Protein 6Q0X (pdb70)

Nearest PDB structures (foldseek):
  6q0x-assembly1_A  TM=1.003E+00  e=1.998E-54  Saccharomyces cerevisiae W303
  4akv-assembly1_B  TM=7.273E-01  e=3.396E-07  Homo sapiens
  3qwe-assembly1_A-2  TM=5.801E-01  e=1.561E-01  Homo sapiens
  4wpc-assembly1_A  TM=5.683E-01  e=6.875E-01  Saccharomyces cerevisiae S288C
  6h7w-assembly1_M  TM=5.895E-01  e=6.532E-01  Thermochaetoides thermophila DSM 1495

Solvent-accessible surface area: 76054 Å² total; per-residue (Å²): 32,101,4,73,2,81,102,25,81,27,114,230,145,49,168,138,65,36,74,0,34,0,40,2,39,17,100,13,80,48,93,58,37,81,74,16,133,70,142,54,7,76,14,76,0,37,14,11,34,91,8,49,76,15,2,35,29,39,15,20,13,8,1,2,4,59,57,5,68,68,75,47,18,15,100,33,58,68,114,93,109,18,91,119,7,63,49,4,2,27,30,14,2,36,12,3,13,130,1,59,77,0,12,106,2,90,18,3,42,48,22,8,76,24,182,65,60,75,67,30,50,150,141,93,13,79,74,54,108,6,13,38,62,77,93,128,114,128,25,154,88,80,122,95,72,16,158,140,60,35,28,101,12,8,72,79,2,37,34,0,4,56,7,1,25,56,1,0,111,74,0,4,51,3,29,76,95,41,27,130,30,25,42,57,29,6,104,10,15,70,52,7,17,42,0,1,45,52,1,22,134,18,3,41,64,4,0,2,67,104,72,44,97,56,1,79,82,10,18,85,58,3,47,86,14,69,122,4,2,81,57,2,8,50,35,0,90,72,19,13,99,98,29,21,49,86,10,32,48,65,1,48,34,0,12,6,4,0,32,1,1,76,23,7,19,97,24,40,107,45,44,18,25,86,46,63,27,29,96,39,84,65,59,89,29,82,103,81,43,103,128,20,144,103,42,59,89,94,154,41,56,85,21,108,100,140,19,105,104,57,31,64,64,4,140,66,9,61,121,99,25,32,45,88,12,69,19,14,47,56,11,9,38,76,8,16,79,12,2,34,59,0,1,119,20,1,18,107,0,7,105,26,10,6,111,28,35,22,60,26,14,17,104,32,40,89,25,29,86,139,12,78,150,31,100,4,73,2,81,102,26,81,26,112,226,149,48,167,137,65,36,73,0,34,0,40,2,40,17,101,14,78,47,94,58,36,79,75,15,133,69,142,53,8,76,13,77,0,36,15,12,34,92,8,50,77,15,2,34,30,39,14,19,12,8,1,2,4,60,57,6,68,69,75,48,18,14,100,32,58,67,115,94,108,20,91,118,8,62,48,4,1,27,30,13,2,37,12,3,14,130,1,61,78,0,11,107,2,90,20,2,44,50,24,8,76,24,184,64,59,76,68,29,48,148,140,92,14,80,74,56,109,6,14,40,61,76,93,128,115,127,26,154,89,80,119,95,72,17,157,139,60,35,28,102,13,9,72,79,2,36,36,0,3,59,7,1,25,57,1,0,110,74,0,5,50,2,28,76,94,40,28,133,30,25,41,56,28,6,103,11,17,70,50,7,17,43,0,1,44,52,2,21,134,18,3,40,61,4,0,2,65,105,72,44,96,56,1,79,80,10,19,85,57,3,48,85,14,71,122,4,1,81,59,2,7,50,35,0,88,72,18,14,101,98,29,21,48,86,8,31,49,64,1,50,34,0,12,7,4,0,32,1,2,76,23,8,20,98,26,40,111,45,43,19,26,87,47,65,28,30,95,39,84,65,59,91,30,81,106,80,44,102,130,20,144,103,40,58,90,92,156,41,57,83,22,106,100,139,19,105,105,59,33,66,64,4,140,67,9,59,121,99,26,31,45,89,11,69,18,12,47,56,11,8,40,76,7,16,79,12,2,34,59,0,2,121,20,1,20,107,0,7,104,27,10,6,110,28,37,23,60,25,14,17,103,31,41,88,25,30,84,137,10,80,151,31,100,4,72,2,81,102,26,81,26,113,229,147,49,167,139,66,36,72,0,34,0,39,2,40,17,101,14,79,48,92,59,37,78,74,16,132,71,142,54,8,74,14,75,0,37,14,11,35,91,8,49,78,16,2,35,30,38,15,20,14,8,1,1,5,57,58,5,68,70,74,49,19,15,100,32,57,69,113,93,107,18,89,117,8,64,47,5,2,27,30,14,2,38,12,3,13,132,0,59,76,0,13,109,2,89,20,3,42,49,22,8,76,25,184,65,62,78,67,30,49,149,139,92,13,79,76,56,110,6,14,40,65,77,93,129,110,125,26,154,88,79,120,95,74,17,156,141,61,35,27,100,12,10,71,80,2,36,35,0,3,56,7,1,26,56,0,0,109,74,0,5,50,2,30,78,94,43,29,132,31,23,41,57,26,7,105,10,15,71,52,7,16,43,0,1,43,50,1,22,133,18,3,41,60,4,0,2,65,104,74,45,95,56,1,78,82,10,18,86,55,3,48,83,14,70,122,4,2,81,58,2,7,51,34,0,93,72,19,15,101,97,28,20,49,89,9,31,48,65,1,46,33,0,11,6,4,0,31,0,1,77,24,7,18,97,26,42,107,45,44,17,27,85,46,65,27,30,97,38,83,66,57,86,28,83,106,82,44,104,126,20,144,102,42,60,90,92,154,42,58,82,21,110,100,138,18,102,105,57,30,66,63,3,141,65,8,61,120,99,25,31,42,90,11,70,20,14,48,57,10,8,39,76,6,16,79,13,2,34,59,0,2,118,19,1,19,108,0,6,103,26,11,6,108,28,36,22,59,24,14,16,102,30,41,89,25,29,84,136,11,79,151,30,100,4,72,2,80,101,27,81,26,111,228,150,47,167,137,66,34,72,0,34,0,40,1,39,17,101,13,81,46,95,59,36,79,75,16,132,71,142,53,8,74,13,76,0,37,16,10,34,92,8,50,76,17,2,34,30,38,15,20,11,8,1,1,5,59,56,5,67,69,74,47,17,15,102,32,57,68,113,94,108,18,90,119,8,65,50,4,1,27,30,14,1,37,12,3,14,130,1,61,78,0,13,108,3,89,18,3,42,49,24,7,77,24,182,64,61,77,68,29,49,149,139,91,12,80,73,56,108,5,13,37,63,75,92,128,110,127,26,154,88,79,122,95,73,17,155,137,62,34,28,102,12,9,71,77,2,35,36,0,4,56,6,1,26,58,1,0,108,74,0,5,51,2,27,74,93,40,27,133,31,24,42,56,28,6,102,11,15,70,52,7,17,42,0,1,43,52,2,22,133,18,2,40,62,4,0,3,64,106,72,45,96,56,1,78,82,9,18,87,57,3,47,84,13,70,120,4,2,80,56,3,7,52,34,0,91,72,20,14,102,97,28,21,48,87,9,32,49,66,0,47,34,0,12,6,4,0,31,1,2,77,24,8,19,97,25,40,106,44,44,18,25,85,46,63,28,31,97,37,82,65,57,87,29,82,106,80,44,104,127,21,145,102,41,58,90,92,156,41,57,83,23,107,101,139,18,104,106,57,31,66,65,4,143,67,8,60,122,100,26,31,43,90,10,72,19,14,47,56,10,8,39,75,8,15,79,12,2,33,59,0,2,118,19,1,20,108,0,7,104,27,11,7,109,27,35,22,59,26,13,17,104,32,40,89,26,29,85,136,11,79,150

Secondary structure (DSSP, 8-state):
---EEEEEE-SPPSSS----EEEEE------SS---S--EEEEEHHHHHHHHHHHHHH--SS----PPPPTT-S---STHHHHHHHHHHHHHHHHHHHSHHHHH-HHHHHHHS--S-HHHHHHT--GGGS---------SSS-SSTTTTHHHHHHHHHHHHHHHHHHHHHHHHHHHHHHHHHHHHHHHHHHHHHHHHHHHHTTTTTS-TTT--HHHHHHHHHHHHHHHHHHHHHHHHHIIIIIIHHHHHHHHHHHHHHHHHHHHHHHHHHHHHHHHHHHHHHHHHHHHHHHHTTT--S--HHHHHHHHHHHHHHHHHHHHHHHHHHHHHHHHHHHHHHHHHHHHHHHHHHHHHHHHHHHHHHHHHHHHHHHH-/---EEEEEE-SPPSSS----EEEEE------SS---S--EEEEEHHHHHHHHHHHHHH--SS----PPPPTT-S---STHHHHHHHHHHHHHHHHHHHSHHHHH-HHHHHHHS--S-HHHHHHT--GGGS---------SSS-SSTTTTHHHHHHHHHHHHHHHHHHHHHHHHHHHHHHHHHHHHHHHHHHHHHHHHHHHHTTTTTS-TTT--HHHHHHHHHHHHHHHHHHHHHHHHHIIIIIIHHHHHHHHHHHHHHHHHHHHHHHHHHHHHHHHHHHHHHHHHHHHHHHHTTT--S--HHHHHHHHHHHHHHHHHHHHHHHHHHHHHHHHHHHHHHHHHHHHHHHHHHHHHHHHHHHHHHHHHHHHHHHH-/---EEEEEE-SPPSSS----EEEEE------SS---S--EEEEEHHHHHHHHHHHHHH--SS----PPPPTT-S---STHHHHHHHHHHHHHHHHHHHSHHHHH-HHHHHHHS--S-HHHHHHT--GGGS---------SSS-SSTTTTHHHHHHHHHHHHHHHHHHHHHHHHHHHHHHHHHHHHHHHHHHHHHHHHHHHHTTTTTS-TTT--HHHHHHHHHHHHHHHHHHHHHHHHHIIIIIIHHHHHHHHHHHHHHHHHHHHHHHHHHHHHHHHHHHHHHHHHHHHHHHHTTT--S--HHHHHHHHHHHHHHHHHHHHHHHHHHHHHHHHHHHHHHHHHHHHHHHHHHHHHHHHHHHHHHHHHHHHHHHH-/---EEEEEE-SPPSSS----EEEEE------SS---S--EEEEEHHHHHHHHHHHHHH--SS----PPPPTT-S---STHHHHHHHHHHHHHHHHHHHSHHHHH-HHHHHHHS--S-HHHHHHT--GGGS---------SSS-SSTTTTHHHHHHHHHHHHHHHHHHHHHHHHHHHHHHHHHHHHHHHHHHHHHHHHHHHHTTTTTS-TTT--HHHHHHHHHHHHHHHHHHHHHHHHHIIIIIIHHHHHHHHHHHHHHHHHHHHHHHHHHHHHHHHHHHHHHHHHHHHHHHHTTT--S--HHHHHHHHHHHHHHHHHHHHHHHHHHHHHHHHHHHHHHHHHHHHHHHHHHHHHHHHHHHHHHHHHHHHHHHH-

GO terms:
  GO:0005634 nucleus (C, IDA)
  GO:0005737 cytoplasm (C, IDA)
  GO:0005768 endosome (C, IDA)
  GO:0032266 phosphatidylinositol-3-phosphate binding (F, IDA)
  GO:0097320 plasma membrane tubulation (P, IDA)
  GO:0042147 retrograde transport, endosome to Golgi (P, IMP)
  GO:0006623 protein targeting to vacuole (P, IMP)
  GO:0010008 endosome membrane (C, EXP)
  GO:0042802 identical protein binding (F, IPI)

Radius of gyration: 44.36 Å; Cα contacts (8 Å, |Δi|>4): 1396; chains: 4; bounding box: 65×70×168 Å

B-factor: mean 28.99, std 21.24, range [3.88, 84.98]

InterPro domains:
  IPR001683 Phox homology [PF00787] (161-242)
  IPR001683 Phox homology [PS50195] (128-247)
  IPR001683 Phox homology [SM00312] (125-243)
  IPR028662 Sorting nexin-8/Mvp1 [PTHR47554] (13-510)
  IPR035704 SNX8/Mvp1, PX domain [cd06866] (142-243)
  IPR036871 PX domain superfamily [G3DSA:3.30.1520.10] (128-273)
  IPR036871 PX domain superfamily [SSF64268] (130-243)
  IPR045734 Sorting nexin 8/Mvp1, BAR domain [PF19566] (258-508)

Sequence (1492 aa):
ADIIIIEEIPEREGLLFKHANYLVKHLIALPSTSPSEERTVVRRYSDFLWLREILLKRYPFRMIPELPPKRIGSQNADQLFLKKRRIGLSRFINLVMKHPKLSNDDLVLTFLTVRTDLTSWRKQATYDTSNEFADKKISQEFMKMWKKEFAEQWNQAASCIDTSMELWYRITLLLERHEKRIMQMVHERNFFETLVDNFSEVTPKLYPVQQNDTILDINNNLSIIKKHLETTSSICKQETEEISGTLSPKFKIFTDILLSLRSLFERYKIMAANNVVELQRHVELNKEKLESMKGKPDVSGAEYDRIKKIIQKDRRSIIEQSNRAWLIRQCILEEFTIFQETQFLITRAFQDWAKLNSNHAGLKLNEWEKLVTADIIIIEEIPEREGLLFKHANYLVKHLIALPSTSPSEERTVVRRYSDFLWLREILLKRYPFRMIPELPPKRIGSQNADQLFLKKRRIGLSRFINLVMKHPKLSNDDLVLTFLTVRTDLTSWRKQATYDTSNEFADKKISQEFMKMWKKEFAEQWNQAASCIDTSMELWYRITLLLERHEKRIMQMVHERNFFETLVDNFSEVTPKLYPVQQNDTILDINNNLSIIKKHLETTSSICKQETEEISGTLSPKFKIFTDILLSLRSLFERYKIMAANNVVELQRHVELNKEKLESMKGKPDVSGAEYDRIKKIIQKDRRSIIEQSNRAWLIRQCILEEFTIFQETQFLITRAFQDWAKLNSNHAGLKLNEWEKLVTADIIIIEEIPEREGLLFKHANYLVKHLIALPSTSPSEERTVVRRYSDFLWLREILLKRYPFRMIPELPPKRIGSQNADQLFLKKRRIGLSRFINLVMKHPKLSNDDLVLTFLTVRTDLTSWRKQATYDTSNEFADKKISQEFMKMWKKEFAEQWNQAASCIDTSMELWYRITLLLERHEKRIMQMVHERNFFETLVDNFSEVTPKLYPVQQNDTILDINNNLSIIKKHLETTSSICKQETEEISGTLSPKFKIFTDILLSLRSLFERYKIMAANNVVELQRHVELNKEKLESMKGKPDVSGAEYDRIKKIIQKDRRSIIEQSNRAWLIRQCILEEFTIFQETQFLITRAFQDWAKLNSNHAGLKLNEWEKLVTADIIIIEEIPEREGLLFKHANYLVKHLIALPSTSPSEERTVVRRYSDFLWLREILLKRYPFRMIPELPPKRIGSQNADQLFLKKRRIGLSRFINLVMKHPKLSNDDLVLTFLTVRTDLTSWRKQATYDTSNEFADKKISQEFMKMWKKEFAEQWNQAASCIDTSMELWYRITLLLERHEKRIMQMVHERNFFETLVDNFSEVTPKLYPVQQNDTILDINNNLSIIKKHLETTSSICKQETEEISGTLSPKFKIFTDILLSLRSLFERYKIMAANNVVELQRHVELNKEKLESMKGKPDVSGAEYDRIKKIIQKDRRSIIEQSNRAWLIRQCILEEFTIFQETQFLITRAFQDWAKLNSNHAGLKLNEWEKLVT

Foldseek 3Di:
DLWAWPDFADPDDDQDDDFTWTWTWDCDDQVPPYRDPTDTETHTLVRVVVVQVLCCFQDALAQAFDAQDDPPDDDCRDCPSVVSRRVSVSLRVVVLCVQPVSVVDPSSVCSVPDHDDVVVCVVVVPCVVRGDDQDFDDDPPLPDPLPVPVVVVCVVVLVVLVVVLVVLVVVLVVVVVVLVVLLVVLVVLLVVLVVLLVVLVCQCVVPPPVVDPCSVVVSVLSVLVSVLSVVLSVVSVVCSCPVSVVLSCLSVSLSRSSVSVNVSVVSVVVVCVVVVVLVVVVVVCVVVVVVVPPVVPDPDVPVVVVVVVVVVVNVVVVVSSVSVVSVNSVSNVSNVVVVVVSVCSVVVSVVSVVVSVVVSVVVNVVSVVVSVD/DLWAWDDFADPDDDQDDDFTWTWTWDCDDQVPPYRDPTDTETHTLVRVVVVQVLCCFQDALAQAFDAQDDPPDDDCRDCPSVVSRRVSVSLRVVVLCVQPVSVVDPSSVCSVPDHDDVVVCVVVVPCVVRGDDQDFDDDPPLPDPLPVPVVVVCVVVLVVLVVVLVVLVVVLVVVVVVLVVLLVVLVVLLVVLVVLLVVLVCQCVVPPPVVDPCSVVVSVLSVLVSVLSVVLSVVSVVCSCPVSVVLSCLSVSLSRSSVSVNVSVVSVVVVCVVVVVLVVVVVVCVVVVVVVPPVVPDPDVPVVVVVVVVVVVNVVVVVSSVSVVSVNSVSNVSNVVVVVVSVCSVVVSVVSVVVSVVVSVVVNVVSVVVSVD/DLWAWPDFADPDDDQDDDFTWTWTWDCDDQVPPYRDPTDTETHTLVRVVVVQVLCCFQDALAQAFDAQDDPPDDDCRDCPSVVSRRVSVSLRVVVLCVQPVSVVDPSSVCSVPDHDDVVVCVVVVPCVVRGDDQDFDDDPPLPDPLPVPVVVVCVVVLVVLVVVLVVLVVVLVVVVVVLVVLLVVLVVLLVVLVVLLVVLVCQCVVPPPVVDPCSVVVSVLSVLVSVLSVVLSVVSVVCSCPVSVVLSCLSVSLSRSSVSVNVSVVSVVVVCVVVVVLVVVVVVCVVVVVVVPPVVPDPDVPVVVVVVVVVVVNVVVVVSSVSVVSVNSVSNVSNVVVVVVSVCSVVVSVVSVVVSVVVSVVVNVVSVVVSVD/DLWAWDDFADPDDDQDDDFTWTWTWDCDDQVPPYRDPTDTETHTLVRVVVVQVLCCFQDALAQAFDAQDDPPDDDCRDCPSVVSRRVSVSLRVVVLCVQPVSVVDPSSVCSVPDHDDVVVCVVVVPCVVRGDDQDFDDDPPLPDPLPVPVVVVCVVVLVVLVVVLVVLVVVLVVVVVVLVVLLVVLVVLLVVLVVLLVVLVCQCVVPPPVVDPCSVVVSVLSVLVSVLSVVLSVVSVVCSCPVSVVLSCLSVSLSRSSVSVNVSVVSVVVVCVVVVVLVVVVVVCVVVVVVVPPVVPDPDVPVVVVVVVVVVVNVVVVVSSVSVVSVNSVSNVSNVVVVVVSVCSVVVSVVSVVVSVVVSVVVNVVSVVVSVD

Structure (mmCIF, N/CA/C/O backbone):
data_6Q0X
#
_entry.id   6Q0X
#
_cell.length_a   1.00
_cell.length_b   1.00
_cell.length_c   1.00
_cell.angle_alpha   90.00
_cell.angle_beta   90.00
_cell.angle_gamma   90.00
#
_symmetry.space_group_name_H-M   'P 1'
#
loop_
_atom_site.group_PDB
_atom_site.id
_atom_site.type_symbol
_atom_site.label_atom_id
_atom_site.label_alt_id
_atom_site.label_comp_id
_atom_site.label_asym_id
_atom_site.label_entity_id
_atom_site.label_seq_id
_atom_site.pdbx_PDB_ins_code
_atom_site.Cartn_x
_atom_site.Cartn_y
_atom_site.Cartn_z
_atom_site.occupancy
_atom_site.B_iso_or_equiv
_atom_site.auth_seq_id
_atom_site.auth_comp_id
_atom_site.auth_asym_id
_atom_site.auth_atom_id
_atom_site.pdbx_PDB_model_num
ATOM 1 N N . ALA A 1 149 ? 119.60600 111.12300 168.72200 1.000 19.19000 129 ALA A N 1
ATOM 2 C CA . ALA A 1 149 ? 118.33600 111.61600 168.21100 1.000 19.19000 129 ALA A CA 1
ATOM 3 C C . ALA A 1 149 ? 118.54200 112.34000 166.89500 1.000 19.19000 129 ALA A C 1
ATOM 4 O O . ALA A 1 149 ? 118.52800 113.56800 166.84300 1.000 19.19000 129 ALA A O 1
ATOM 6 N N . ASP A 1 150 ? 118.71600 111.57600 165.82200 1.000 18.16000 130 ASP A N 1
ATOM 7 C CA . ASP A 1 150 ? 118.99300 112.16000 164.51400 1.000 18.16000 130 ASP A CA 1
ATOM 8 C C . ASP A 1 150 ? 117.70700 112.82000 164.04000 1.000 18.16000 130 ASP A C 1
ATOM 9 O O . ASP A 1 150 ? 116.91800 112.22600 163.30500 1.000 18.16000 130 ASP A O 1
ATOM 14 N N . ILE A 1 151 ? 117.49500 114.05700 164.47800 1.000 15.96000 131 ILE A N 1
ATOM 15 C CA . ILE A 1 151 ? 116.29300 114.82400 164.18000 1.000 15.96000 131 ILE A CA 1
ATOM 16 C C . ILE A 1 151 ? 116.56400 115.70500 162.97400 1.000 15.96000 131 ILE A C 1
ATOM 17 O O . ILE A 1 151 ? 117.69700 116.14600 162.75600 1.000 15.96000 131 ILE A O 1
ATOM 22 N N . ILE A 1 152 ? 115.52900 115.96200 162.18300 1.000 24.47000 132 ILE A N 1
ATOM 23 C CA . ILE A 1 152 ? 115.66500 116.67000 160.91800 1.000 24.47000 132 ILE A CA 1
ATOM 24 C C . ILE A 1 152 ? 114.81700 117.92900 160.96900 1.000 24.47000 132 ILE A C 1
ATOM 25 O O . ILE A 1 152 ? 113.76800 117.95600 161.62300 1.000 24.47000 132 ILE A O 1
ATOM 30 N N . ILE A 1 153 ? 115.28900 118.98300 160.30900 1.000 30.65000 133 ILE A N 1
ATOM 31 C CA . ILE A 1 153 ? 114.62900 120.28400 160.31100 1.000 30.65000 133 ILE A CA 1
ATOM 32 C C . ILE A 1 153 ? 114.47400 120.72700 158.86700 1.000 30.65000 133 ILE A C 1
ATOM 33 O O . ILE A 1 153 ? 115.35200 121.39400 158.30600 1.000 30.65000 133 ILE A O 1
ATOM 38 N N . ILE A 1 154 ? 113.34500 120.36200 158.27500 1.000 44.26000 134 ILE A N 1
ATOM 39 C CA . ILE A 1 154 ? 113.06100 120.60000 156.87000 1.000 44.26000 134 ILE A CA 1
ATOM 40 C C . ILE A 1 154 ? 111.69400 121.27000 156.81800 1.000 44.26000 134 ILE A C 1
ATOM 41 O O . ILE A 1 154 ? 110.95400 121.27300 157.80300 1.000 44.26000 134 ILE A O 1
ATOM 46 N N . GLU A 1 155 ? 111.38700 121.89500 155.68200 1.000 54.41000 135 GLU A N 1
ATOM 47 C CA . GLU A 1 155 ? 110.14000 122.63000 155.50500 1.000 54.41000 135 GLU A CA 1
ATOM 48 C C . GLU A 1 155 ? 110.08500 123.80500 156.47700 1.000 54.41000 135 GLU A C 1
ATOM 49 O O . GLU A 1 155 ? 109.12100 124.00800 157.21600 1.000 54.41000 135 GLU A O 1
ATOM 55 N N . GLU A 1 156 ? 111.17400 124.56300 156.48900 1.000 53.74000 136 GLU A N 1
ATOM 56 C CA . GLU A 1 156 ? 111.17300 125.85100 157.16200 1.000 53.74000 136 GLU A CA 1
ATOM 57 C C . GLU A 1 156 ? 110.11800 126.74400 156.52200 1.000 53.74000 136 GLU A C 1
ATOM 58 O O . GLU A 1 156 ? 110.04600 126.85500 155.29400 1.000 53.74000 136 GLU A O 1
ATOM 64 N N . ILE A 1 157 ? 109.27400 127.35700 157.34400 1.000 54.03000 137 ILE A N 1
ATOM 65 C CA . ILE A 1 157 ? 108.15600 128.12600 156.80200 1.000 54.03000 137 ILE A CA 1
ATOM 66 C C . ILE A 1 157 ? 108.03900 129.46200 157.52500 1.000 54.03000 137 ILE A C 1
ATOM 67 O O . ILE A 1 157 ? 107.65700 129.49300 158.70200 1.000 54.03000 137 ILE A O 1
ATOM 72 N N . PRO A 1 158 ? 108.37100 130.58400 156.87700 1.000 55.24000 138 PRO A N 1
ATOM 73 C CA . PRO A 1 158 ? 107.99000 131.89100 157.42800 1.000 55.24000 138 PRO A CA 1
ATOM 74 C C . PRO A 1 158 ? 106.56400 132.22600 157.04100 1.000 55.24000 138 PRO A C 1
ATOM 75 O O . PRO A 1 158 ? 105.90100 131.39500 156.41300 1.000 55.24000 138 PRO A O 1
ATOM 79 N N . GLU A 1 159 ? 106.06900 133.40900 157.39700 1.000 51.88000 139 GLU A N 1
ATOM 80 C CA . GLU A 1 159 ? 104.85800 133.88400 156.74500 1.000 51.88000 139 GLU A CA 1
ATOM 81 C C . GLU A 1 159 ? 105.11900 133.97700 155.24200 1.000 51.88000 139 GLU A C 1
ATOM 82 O O . GLU A 1 159 ? 106.25400 134.19300 154.80700 1.000 51.88000 139 GLU A O 1
ATOM 88 N N . ARG A 1 160 ? 104.05900 133.80000 154.44600 1.000 53.62000 140 ARG A N 1
ATOM 89 C CA . ARG A 1 160 ? 104.20000 133.42000 153.04000 1.000 53.62000 140 ARG A CA 1
ATOM 90 C C . ARG A 1 160 ? 105.12300 134.36000 152.27000 1.000 53.62000 140 ARG A C 1
ATOM 91 O O . ARG A 1 160 ? 105.31200 135.52600 152.62700 1.000 53.62000 140 ARG A O 1
ATOM 99 N N . GLU A 1 161 ? 105.69100 133.83100 151.18900 1.000 51.35000 141 GLU A N 1
ATOM 100 C CA . GLU A 1 161 ? 106.75500 134.51400 150.46700 1.000 51.35000 141 GLU A CA 1
ATOM 101 C C . GLU A 1 161 ? 106.23400 135.75100 149.74000 1.000 51.35000 141 GLU A C 1
ATOM 102 O O . GLU A 1 161 ? 105.11800 135.77400 149.21300 1.000 51.35000 141 GLU A O 1
ATOM 108 N N . GLY A 1 162 ? 107.06600 136.78200 149.71900 1.000 47.76000 142 GLY A N 1
ATOM 109 C CA . GLY A 1 162 ? 106.75200 137.98900 148.98500 1.000 47.76000 142 GLY A CA 1
ATOM 110 C C . GLY A 1 162 ? 108.02500 138.76000 148.74100 1.000 47.76000 142 GLY A C 1
ATOM 111 O O . GLY A 1 162 ? 109.10500 138.17600 148.66000 1.000 47.76000 142 GLY A O 1
ATOM 112 N N . LEU A 1 163 ? 107.89800 140.08000 148.62200 1.000 46.91000 143 LEU A N 1
ATOM 113 C CA . LEU A 1 163 ? 109.09200 140.91700 148.58600 1.000 46.91000 143 LEU A CA 1
ATOM 114 C C . LEU A 1 163 ? 109.88800 140.78600 149.87500 1.000 46.91000 143 LEU A C 1
ATOM 115 O O . LEU A 1 163 ? 111.11900 140.68600 149.84900 1.000 46.91000 143 LEU A O 1
ATOM 120 N N . LEU A 1 164 ? 109.19700 140.76100 151.00800 1.000 52.05000 144 LEU A N 1
ATOM 121 C CA . LEU A 1 164 ? 109.82100 140.87400 152.31400 1.000 52.05000 144 LEU A CA 1
ATOM 122 C C . LEU A 1 164 ? 110.58400 139.59700 152.66100 1.000 52.05000 144 LEU A C 1
ATOM 123 O O . LEU A 1 164 ? 110.73500 138.68000 151.84900 1.000 52.05000 144 LEU A O 1
ATOM 128 N N . PHE A 1 165 ? 111.09600 139.55400 153.88800 1.000 60.77000 145 PHE A N 1
ATOM 129 C CA . PHE A 1 165 ? 111.67400 138.34000 154.44700 1.000 60.77000 145 PHE A CA 1
ATOM 130 C C . PHE A 1 165 ? 111.26900 138.25000 155.90700 1.000 60.77000 145 PHE A C 1
ATOM 131 O O . PHE A 1 165 ? 111.32800 139.24600 156.63300 1.000 60.77000 145 PHE A O 1
ATOM 139 N N . LYS A 1 166 ? 110.83600 137.06900 156.32200 1.000 49.12000 146 LYS A N 1
ATOM 140 C CA . LYS A 1 166 ? 110.50300 136.81600 157.71000 1.000 49.12000 146 LYS A CA 1
ATOM 141 C C . LYS A 1 166 ? 111.30600 135.62900 158.23400 1.000 49.12000 146 LYS A C 1
ATOM 142 O O . LYS A 1 166 ? 111.87200 134.84200 157.47400 1.000 49.12000 146 LYS A O 1
ATOM 148 N N . HIS A 1 167 ? 111.34400 135.51300 159.55700 1.000 50.25000 147 HIS A N 1
ATOM 149 C CA . HIS A 1 167 ? 112.15600 134.51800 160.23300 1.000 50.25000 147 HIS A CA 1
ATOM 150 C C . HIS A 1 167 ? 111.40000 133.19900 160.33000 1.000 50.25000 147 HIS A C 1
ATOM 151 O O . HIS A 1 167 ? 110.51900 133.02800 161.17500 1.000 50.25000 147 HIS A O 1
ATOM 158 N N . ALA A 1 168 ? 111.78000 132.25500 159.47200 1.000 54.83000 148 ALA A N 1
ATOM 159 C CA . ALA A 1 168 ? 110.97300 131.06800 159.21900 1.000 54.83000 148 ALA A CA 1
ATOM 160 C C . ALA A 1 168 ? 110.64900 130.29800 160.49600 1.000 54.83000 148 ALA A C 1
ATOM 161 O O . ALA A 1 168 ? 111.32700 130.42200 161.52000 1.000 54.83000 148 ALA A O 1
ATOM 163 N N . ASN A 1 169 ? 109.58300 129.50300 160.42500 1.000 54.04000 149 ASN A N 1
ATOM 164 C CA . ASN A 1 169 ? 109.16300 128.63000 161.51300 1.000 54.04000 149 ASN A CA 1
ATOM 165 C C . ASN A 1 169 ? 109.55600 127.19800 161.17600 1.000 54.04000 149 ASN A C 1
ATOM 166 O O . ASN A 1 169 ? 109.00500 126.60500 160.24300 1.000 54.04000 149 ASN A O 1
ATOM 171 N N . TYR A 1 170 ? 110.49600 126.64400 161.93800 1.000 49.71000 150 TYR A N 1
ATOM 172 C CA . TYR A 1 170 ? 111.18100 125.40800 161.58100 1.000 49.71000 150 TYR A CA 1
ATOM 173 C C . TYR A 1 170 ? 110.52900 124.23000 162.28200 1.000 49.71000 150 TYR A C 1
ATOM 174 O O . TYR A 1 170 ? 110.34500 124.25300 163.50200 1.000 49.71000 150 TYR A O 1
ATOM 183 N N . LEU A 1 171 ? 110.18700 123.20800 161.50800 1.000 42.63000 151 LEU A N 1
ATOM 184 C CA . LEU A 1 171 ? 109.52800 122.02600 162.04200 1.000 42.63000 151 LEU A CA 1
ATOM 185 C C . LEU A 1 171 ? 110.57500 121.06800 162.58600 1.000 42.63000 151 LEU A C 1
ATOM 186 O O . LEU A 1 171 ? 111.24800 120.37500 161.81700 1.000 42.63000 151 LEU A O 1
ATOM 191 N N . VAL A 1 172 ? 110.70800 121.01400 163.90300 1.000 35.07000 152 VAL A N 1
ATOM 192 C CA . VAL A 1 172 ? 111.70900 120.17300 164.54200 1.000 35.07000 152 VAL A CA 1
ATOM 193 C C . VAL A 1 172 ? 111.13300 118.76900 164.61300 1.000 35.07000 152 VAL A C 1
ATOM 194 O O . VAL A 1 172 ? 110.22600 118.49400 165.40400 1.000 35.07000 152 VAL A O 1
ATOM 198 N N . LYS A 1 173 ? 111.65000 117.88400 163.77600 1.000 32.48000 153 LYS A N 1
ATOM 199 C CA . LYS A 1 173 ? 111.04700 116.58400 163.53100 1.000 32.48000 153 LYS A CA 1
ATOM 200 C C . LYS A 1 173 ? 111.73900 115.55200 164.41000 1.000 32.48000 153 LYS A C 1
ATOM 201 O O . LYS A 1 173 ? 112.77600 115.00400 164.03100 1.000 32.48000 153 LYS A O 1
ATOM 207 N N . HIS A 1 174 ? 111.16000 115.27300 165.56400 1.000 27.91000 154 HIS A N 1
ATOM 208 C CA . HIS A 1 174 ? 111.85800 114.55000 166.61400 1.000 27.91000 154 HIS A CA 1
ATOM 209 C C . HIS A 1 174 ? 111.93300 113.06900 166.26600 1.000 27.91000 154 HIS A C 1
ATOM 210 O O . HIS A 1 174 ? 111.19500 112.25600 166.82900 1.000 27.91000 154 HIS A O 1
ATOM 217 N N . LEU A 1 175 ? 112.83100 112.71500 165.35000 1.000 27.81000 155 LEU A N 1
ATOM 218 C CA . LEU A 1 175 ? 113.15800 111.31900 165.07800 1.000 27.81000 155 LEU A CA 1
ATOM 219 C C . LEU A 1 175 ? 114.04900 110.85100 166.21500 1.000 27.81000 155 LEU A C 1
ATOM 220 O O . LEU A 1 175 ? 115.26500 111.06100 166.19000 1.000 27.81000 155 LEU A O 1
ATOM 225 N N . ILE A 1 176 ? 113.45100 110.19500 167.19300 1.000 34.43000 156 ILE A N 1
ATOM 226 C CA . ILE A 1 176 ? 113.98500 110.17000 168.54300 1.000 34.43000 156 ILE A CA 1
ATOM 227 C C . ILE A 1 176 ? 114.39800 108.76200 168.93800 1.000 34.43000 156 ILE A C 1
ATOM 228 O O . ILE A 1 176 ? 113.66300 107.79400 168.71700 1.000 34.43000 156 ILE A O 1
ATOM 233 N N . ALA A 1 177 ? 115.59500 108.66000 169.51700 1.000 46.38000 157 ALA A N 1
ATOM 234 C CA . ALA A 1 177 ? 116.07500 107.46300 170.19000 1.000 46.38000 157 ALA A CA 1
ATOM 235 C C . ALA A 1 177 ? 116.47600 107.71700 171.63800 1.000 46.38000 157 ALA A C 1
ATOM 236 O O . ALA A 1 177 ? 116.61000 106.75700 172.40500 1.000 46.38000 157 ALA A O 1
ATOM 238 N N . LEU A 1 178 ? 116.68000 108.97500 172.02500 1.000 50.12000 158 LEU A N 1
ATOM 239 C CA . LEU A 1 178 ? 117.03800 109.27700 173.39900 1.000 50.12000 158 LEU A CA 1
ATOM 240 C C . LEU A 1 178 ? 115.79100 109.29400 174.28100 1.000 50.12000 158 LEU A C 1
ATOM 241 O O . LEU A 1 178 ? 114.78700 109.92700 173.94500 1.000 50.12000 158 LEU A O 1
ATOM 246 N N . PRO A 1 179 ? 115.83400 108.60800 175.42500 1.000 52.47000 159 PRO A N 1
ATOM 247 C CA . PRO A 1 179 ? 114.63800 108.47900 176.26200 1.000 52.47000 159 PRO A CA 1
ATOM 248 C C . PRO A 1 179 ? 114.40300 109.60700 177.25300 1.000 52.47000 159 PRO A C 1
ATOM 249 O O . PRO A 1 179 ? 113.55900 109.43100 178.14200 1.000 52.47000 159 PRO A O 1
ATOM 253 N N . SER A 1 180 ? 115.13000 110.72500 177.15400 1.000 54.09000 160 SER A N 1
ATOM 254 C CA . SER A 1 180 ? 114.85900 111.86800 178.02400 1.000 54.09000 160 SER A CA 1
ATOM 255 C C . SER A 1 180 ? 113.36500 112.14200 178.09100 1.000 54.09000 160 SER A C 1
ATOM 256 O O . SER A 1 180 ? 112.74600 112.04800 179.15600 1.000 54.09000 160 SER A O 1
ATOM 259 N N . THR A 1 181 ? 112.77200 112.47500 176.95500 1.000 44.02000 161 THR A N 1
ATOM 260 C CA . THR A 1 181 ? 111.38000 112.15000 176.68000 1.000 44.02000 161 THR A CA 1
ATOM 261 C C . THR A 1 181 ? 111.48000 110.82500 175.94100 1.000 44.02000 161 THR A C 1
ATOM 262 O O . THR A 1 181 ? 112.31400 110.66100 175.05200 1.000 44.02000 161 THR A O 1
ATOM 266 N N . SER A 1 182 ? 110.67200 109.85700 176.36000 1.000 50.13000 162 SER A N 1
ATOM 267 C CA . SER A 1 182 ? 110.64600 108.53000 175.75600 1.000 50.13000 162 SER A CA 1
ATOM 268 C C . SER A 1 182 ? 110.61500 108.64100 174.23500 1.000 50.13000 162 SER A C 1
ATOM 269 O O . SER A 1 182 ? 109.99500 109.56900 173.70100 1.000 50.13000 162 SER A O 1
ATOM 272 N N . PRO A 1 183 ? 111.29600 107.75400 173.50900 1.000 49.19000 163 PRO A N 1
ATOM 273 C CA . PRO A 1 183 ? 111.30900 107.86300 172.04400 1.000 49.19000 163 PRO A CA 1
ATOM 274 C C . PRO A 1 183 ? 109.90700 107.80700 171.45600 1.000 49.19000 163 PRO A C 1
ATOM 275 O O . PRO A 1 183 ? 109.25000 106.76400 171.45000 1.000 49.19000 163 PRO A O 1
ATOM 279 N N . SER A 1 184 ? 109.46400 108.94100 170.93500 1.000 39.32000 164 SER A N 1
ATOM 280 C CA . SER A 1 184 ? 108.17100 109.07000 170.29100 1.000 39.32000 164 SER A CA 1
ATOM 281 C C . SER A 1 184 ? 108.19500 108.36800 168.94500 1.000 39.32000 164 SER A C 1
ATOM 282 O O . SER A 1 184 ? 109.25600 108.07900 168.38600 1.000 39.32000 164 SER A O 1
ATOM 285 N N . GLU A 1 185 ? 106.99700 108.08000 168.43400 1.000 43.28000 165 GLU A N 1
ATOM 286 C CA . GLU A 1 185 ? 106.88500 107.70900 167.03100 1.000 43.28000 165 GLU A CA 1
ATOM 287 C C . GLU A 1 185 ? 107.48000 108.79500 166.14600 1.000 43.28000 165 GLU A C 1
ATOM 288 O O . GLU A 1 185 ? 108.35900 108.51000 165.32700 1.000 43.28000 165 GLU A O 1
ATOM 294 N N . GLU A 1 186 ? 107.02500 110.03200 166.32300 1.000 34.88000 166 GLU A N 1
ATOM 295 C CA . GLU A 1 186 ? 107.51200 111.30100 165.80400 1.000 34.88000 166 GLU A CA 1
ATOM 296 C C . GLU A 1 186 ? 106.65800 112.37200 166.45200 1.000 34.88000 166 GLU A C 1
ATOM 297 O O . GLU A 1 186 ? 105.45700 112.18200 166.65700 1.000 34.88000 166 GLU A O 1
ATOM 303 N N . ARG A 1 187 ? 107.27600 113.50500 166.74700 1.000 25.20000 167 ARG A N 1
ATOM 304 C CA . ARG A 1 187 ? 106.51200 114.61900 167.28000 1.000 25.20000 167 ARG A CA 1
ATOM 305 C C . ARG A 1 187 ? 107.17800 115.90300 166.83500 1.000 25.20000 167 ARG A C 1
ATOM 306 O O . ARG A 1 187 ? 108.20800 116.30600 167.38000 1.000 25.20000 167 ARG A O 1
ATOM 314 N N . THR A 1 188 ? 106.58500 116.52000 165.82800 1.000 28.71000 168 THR A N 1
ATOM 315 C CA . THR A 1 188 ? 107.06200 117.76800 165.27100 1.000 28.71000 168 THR A CA 1
ATOM 316 C C . THR A 1 188 ? 106.73200 118.89000 166.23900 1.000 28.71000 168 THR A C 1
ATOM 317 O O . THR A 1 188 ? 105.70000 118.85700 166.91400 1.000 28.71000 168 THR A O 1
ATOM 321 N N . VAL A 1 189 ? 107.63900 119.85200 166.34100 1.000 32.50000 169 VAL A N 1
ATOM 322 C CA . VAL A 1 189 ? 107.37400 121.10800 167.01600 1.000 32.50000 169 VAL A CA 1
ATOM 323 C C . VAL A 1 189 ? 107.76400 122.22300 166.06300 1.000 32.50000 169 VAL A C 1
ATOM 324 O O . VAL A 1 189 ? 108.77100 122.14500 165.35800 1.000 32.50000 169 VAL A O 1
ATOM 328 N N . VAL A 1 190 ? 106.93100 123.25100 166.01400 1.000 44.33000 170 VAL A N 1
ATOM 329 C CA . VAL A 1 190 ? 107.23900 124.46200 165.27200 1.000 44.33000 170 VAL A CA 1
ATOM 330 C C . VAL A 1 190 ? 108.07800 125.36700 166.16200 1.000 44.33000 170 VAL A C 1
ATOM 331 O O . VAL A 1 190 ? 107.70700 125.64500 167.30700 1.000 44.33000 170 VAL A O 1
ATOM 335 N N . ARG A 1 191 ? 109.22900 125.79100 165.64300 1.000 41.07000 171 ARG A N 1
ATOM 336 C CA . ARG A 1 191 ? 110.14400 126.68500 166.33700 1.000 41.07000 171 ARG A CA 1
ATOM 337 C C . ARG A 1 191 ? 110.85400 127.54900 165.30600 1.000 41.07000 171 ARG A C 1
ATOM 338 O O . ARG A 1 191 ? 110.97500 127.17600 164.13900 1.000 41.07000 171 ARG A O 1
ATOM 346 N N . ARG A 1 192 ? 111.31800 128.71500 165.74000 1.000 39.87000 172 ARG A N 1
ATOM 347 C CA . ARG A 1 192 ? 111.86100 129.71600 164.83300 1.000 39.87000 172 ARG A CA 1
ATOM 348 C C . ARG A 1 192 ? 113.37800 129.75900 164.93400 1.000 39.87000 172 ARG A C 1
ATOM 349 O O . ARG A 1 192 ? 113.98800 129.13900 165.80800 1.000 39.87000 172 ARG A O 1
ATOM 357 N N . TYR A 1 193 ? 113.98400 130.53100 164.02900 1.000 39.16000 173 TYR A N 1
ATOM 358 C CA . TYR A 1 193 ? 115.40900 130.82100 164.12300 1.000 39.16000 173 TYR A CA 1
ATOM 359 C C . TYR A 1 193 ? 115.71500 131.66400 165.35200 1.000 39.16000 173 TYR A C 1
ATOM 360 O O . TYR A 1 193 ? 116.73400 131.45400 166.02100 1.000 39.16000 173 TYR A O 1
ATOM 369 N N . SER A 1 194 ? 114.84500 132.62800 165.65400 1.000 38.08000 174 SER A N 1
ATOM 370 C CA . SER A 1 194 ? 114.94100 133.33800 166.92100 1.000 38.08000 174 SER A CA 1
ATOM 371 C C . SER A 1 194 ? 114.85500 132.38200 168.09900 1.000 38.08000 174 SER A C 1
ATOM 372 O O . SER A 1 194 ? 115.54800 132.57000 169.10600 1.000 38.08000 174 SER A O 1
ATOM 375 N N . ASP A 1 195 ? 114.00100 131.36500 168.00000 1.000 40.54000 175 ASP A N 1
ATOM 376 C CA . ASP A 1 195 ? 113.89900 130.38200 169.06900 1.000 40.54000 175 ASP A CA 1
ATOM 377 C C . ASP A 1 195 ? 115.22200 129.66000 169.26400 1.000 40.54000 175 ASP A C 1
ATOM 378 O O . ASP A 1 195 ? 115.66100 129.43200 170.39600 1.000 40.54000 175 ASP A O 1
ATOM 383 N N . PHE A 1 196 ? 115.89000 129.31600 168.16400 1.000 28.71000 176 PHE A N 1
ATOM 384 C CA . PHE A 1 196 ? 117.17500 128.64100 168.27600 1.000 28.71000 176 PHE A CA 1
ATOM 385 C C . PHE A 1 196 ? 118.25600 129.58300 168.78600 1.000 28.71000 176 PHE A C 1
ATOM 386 O O . PHE A 1 196 ? 119.20600 129.14300 169.44000 1.000 28.71000 176 PHE A O 1
ATOM 394 N N . LEU A 1 197 ? 118.11900 130.88000 168.51500 1.000 33.03000 177 LEU A N 1
ATOM 395 C CA . LEU A 1 197 ? 119.02700 131.85600 169.11000 1.000 33.03000 177 LEU A CA 1
ATOM 396 C C . LEU A 1 197 ? 118.87500 131.89300 170.62300 1.000 33.03000 177 LEU A C 1
ATOM 397 O O . LEU A 1 197 ? 119.86800 131.83400 171.36300 1.000 33.03000 177 LEU A O 1
ATOM 402 N N . TRP A 1 198 ? 117.63900 132.05700 171.09500 1.000 27.42000 178 TRP A N 1
ATOM 403 C CA . TRP A 1 198 ? 117.36900 131.92700 172.52000 1.000 27.42000 178 TRP A CA 1
ATOM 404 C C . TRP A 1 198 ? 117.98600 130.65100 173.05800 1.000 27.42000 178 TRP A C 1
ATOM 405 O O . TRP A 1 198 ? 118.66600 130.66200 174.09100 1.000 27.42000 178 TRP A O 1
ATOM 416 N N . LEU A 1 199 ? 117.77800 129.54600 172.34600 1.000 23.43000 179 LEU A N 1
ATOM 417 C CA . LEU A 1 199 ? 118.35800 128.27000 172.73600 1.000 23.43000 179 LEU A CA 1
ATOM 418 C C . LEU A 1 199 ? 119.85300 128.39000 172.97900 1.000 23.43000 179 LEU A C 1
ATOM 419 O O . LEU A 1 199 ? 120.33600 128.11100 174.08200 1.000 23.43000 179 LEU A O 1
ATOM 424 N N . ARG A 1 200 ? 120.59900 128.79900 171.95400 1.000 19.79000 180 ARG A N 1
ATOM 425 C CA . ARG A 1 200 ? 122.05200 128.77700 172.05500 1.000 19.79000 180 ARG A CA 1
ATOM 426 C C . ARG A 1 200 ? 122.53600 129.70800 173.14500 1.000 19.79000 180 ARG A C 1
ATOM 427 O O . ARG A 1 200 ? 123.46000 129.37400 173.89400 1.000 19.79000 180 ARG A O 1
ATOM 435 N N . GLU A 1 201 ? 121.95000 130.89700 173.23100 1.000 23.86000 181 GLU A N 1
ATOM 436 C CA . GLU A 1 201 ? 122.36600 131.79900 174.28900 1.000 23.86000 181 GLU A CA 1
ATOM 437 C C . GLU A 1 201 ? 122.16000 131.15700 175.64700 1.000 23.86000 181 GLU A C 1
ATOM 438 O O . GLU A 1 201 ? 123.02600 131.26100 176.52400 1.000 23.86000 181 GLU A O 1
ATOM 444 N N . ILE A 1 202 ? 121.04400 130.45000 175.82300 1.000 23.37000 182 ILE A N 1
ATOM 445 C CA . ILE A 1 202 ? 120.76500 129.83500 177.11300 1.000 23.37000 182 ILE A CA 1
ATOM 446 C C . ILE A 1 202 ? 121.76600 128.72700 177.39500 1.000 23.37000 182 ILE A C 1
ATOM 447 O O . ILE A 1 202 ? 122.25500 128.57600 178.52100 1.000 23.37000 182 ILE A O 1
ATOM 452 N N . LEU A 1 203 ? 122.08500 127.93600 176.37500 1.000 21.68000 183 LEU A N 1
ATOM 453 C CA . LEU A 1 203 ? 123.10800 126.91100 176.53800 1.000 21.68000 183 LEU A CA 1
ATOM 454 C C . LEU A 1 203 ? 124.41100 127.53400 176.99900 1.000 21.68000 183 LEU A C 1
ATOM 455 O O . LEU A 1 203 ? 125.03200 127.07600 177.96300 1.000 21.68000 183 LEU A O 1
ATOM 460 N N . LEU A 1 204 ? 124.82800 128.59800 176.31900 1.000 19.61000 184 LEU A N 1
ATOM 461 C CA . LEU A 1 204 ? 126.07100 129.26600 176.66300 1.000 19.61000 184 LEU A CA 1
ATOM 462 C C . LEU A 1 204 ? 126.05500 129.75100 178.09900 1.000 19.61000 184 LEU A C 1
ATOM 463 O O . LEU A 1 204 ? 127.06000 129.63600 178.80900 1.000 19.61000 184 LEU A O 1
ATOM 468 N N . LYS A 1 205 ? 124.92200 130.28700 178.54400 1.000 26.46000 185 LYS A N 1
ATOM 469 C CA . LYS A 1 205 ? 124.82300 130.78600 179.90900 1.000 26.46000 185 LYS A CA 1
ATOM 470 C C . LYS A 1 205 ? 124.90700 129.65100 180.92300 1.000 26.46000 185 LYS A C 1
ATOM 471 O O . LYS A 1 205 ? 125.54700 129.78700 181.97100 1.000 26.46000 185 LYS A O 1
ATOM 477 N N . ARG A 1 206 ? 124.27300 128.51900 180.62300 1.000 29.25000 186 ARG A N 1
ATOM 478 C CA . ARG A 1 206 ? 124.20900 127.43800 181.59700 1.000 29.25000 186 ARG A CA 1
ATOM 479 C C . ARG A 1 206 ? 125.49800 126.62900 181.62200 1.000 29.25000 186 ARG A C 1
ATOM 480 O O . ARG A 1 206 ? 126.13800 126.50500 182.67100 1.000 29.25000 186 ARG A O 1
ATOM 488 N N . TYR A 1 207 ? 125.89200 126.06400 180.48200 1.000 24.04000 187 TYR A N 1
ATOM 489 C CA . TYR A 1 207 ? 127.01900 125.13800 180.40000 1.000 24.04000 187 TYR A CA 1
ATOM 490 C C . TYR A 1 207 ? 128.22800 125.83500 179.79400 1.000 24.04000 187 TYR A C 1
ATOM 491 O O . TYR A 1 207 ? 128.32300 125.97200 178.56600 1.000 24.04000 187 TYR A O 1
ATOM 500 N N . PRO A 1 208 ? 129.17600 126.28400 180.60400 1.000 16.95000 188 PRO A N 1
ATOM 501 C CA . PRO A 1 208 ? 130.42700 126.79400 180.05400 1.000 16.95000 188 PRO A CA 1
ATOM 502 C C . PRO A 1 208 ? 131.45200 125.68400 179.92700 1.000 16.95000 188 PRO A C 1
ATOM 503 O O . PRO A 1 208 ? 131.38100 124.65600 180.59900 1.000 16.95000 188 PRO A O 1
ATOM 507 N N . PHE A 1 209 ? 132.42100 125.91600 179.04500 1.000 16.88000 189 PHE A N 1
ATOM 508 C CA . PHE A 1 209 ? 133.51000 124.97000 178.80900 1.000 16.88000 189 PHE A CA 1
ATOM 509 C C . PHE A 1 209 ? 132.97600 123.60700 178.38500 1.000 16.88000 189 PHE A C 1
ATOM 510 O O . PHE A 1 209 ? 133.42200 122.56500 178.86300 1.000 16.88000 189 PHE A O 1
ATOM 518 N N . ARG A 1 210 ? 131.99400 123.62000 177.49400 1.000 16.46000 190 ARG A N 1
ATOM 519 C CA . ARG A 1 210 ? 131.45600 122.40900 176.90400 1.000 16.46000 190 ARG A CA 1
ATOM 520 C C . ARG A 1 210 ? 131.23500 122.66400 175.42100 1.000 16.46000 190 ARG A C 1
ATOM 521 O O . ARG A 1 210 ? 130.95800 123.78800 174.99800 1.000 16.46000 190 ARG A O 1
ATOM 529 N N . MET A 1 211 ? 131.35800 121.59900 174.63700 1.000 13.58000 191 MET A N 1
ATOM 530 C CA . MET A 1 211 ? 131.16000 121.68900 173.19900 1.000 13.58000 191 MET A CA 1
ATOM 531 C C . MET A 1 211 ? 129.87200 122.42500 172.87400 1.000 13.58000 191 MET A C 1
ATOM 532 O O . MET A 1 211 ? 128.84000 122.20600 173.51000 1.000 13.58000 191 MET A O 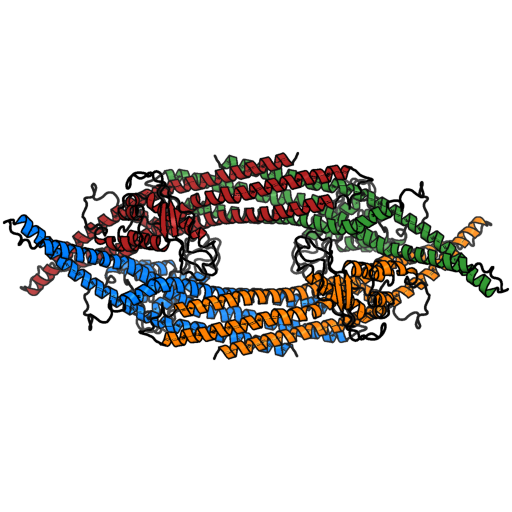1
ATOM 537 N N . ILE A 1 212 ? 129.94400 123.33000 171.90800 1.000 10.16000 192 ILE A N 1
ATOM 538 C CA . ILE A 1 212 ? 128.79000 124.14300 171.53600 1.000 10.16000 192 ILE A CA 1
ATOM 539 C C . ILE A 1 212 ? 128.85300 124.44700 170.04700 1.000 10.16000 192 ILE A C 1
ATOM 540 O O . ILE A 1 212 ? 129.83100 125.04300 169.58100 1.000 10.16000 192 ILE A O 1
ATOM 545 N N . PRO A 1 213 ? 127.83800 124.09200 169.27800 1.000 10.36000 193 PRO A N 1
ATOM 546 C CA . PRO A 1 213 ? 127.90200 124.27500 167.83100 1.000 10.36000 193 PRO A CA 1
ATOM 547 C C . PRO A 1 213 ? 127.75300 125.74200 167.46200 1.000 10.36000 193 PRO A C 1
ATOM 548 O O . PRO A 1 213 ? 127.38000 126.58400 168.27700 1.000 10.36000 193 PRO A O 1
ATOM 552 N N . GLU A 1 214 ? 128.03700 126.03100 166.19800 1.000 16.01000 194 GLU A N 1
ATOM 553 C CA . GLU A 1 214 ? 127.94400 127.38700 165.69400 1.000 16.01000 194 GLU A CA 1
ATOM 554 C C . GLU A 1 214 ? 126.48300 127.82500 165.65900 1.000 16.01000 194 GLU A C 1
ATOM 555 O O . GLU A 1 214 ? 125.56800 127.08400 166.02000 1.000 16.01000 194 GLU A O 1
ATOM 561 N N . LEU A 1 215 ? 126.26800 129.05300 165.23400 1.000 20.45000 195 LEU A N 1
ATOM 562 C CA . LEU A 1 215 ? 124.98300 129.57600 164.82600 1.000 20.45000 195 LEU A CA 1
ATOM 563 C C . LEU A 1 215 ? 124.89000 129.56100 163.30900 1.000 20.45000 195 LEU A C 1
ATOM 564 O O . LEU A 1 215 ? 125.90500 129.45400 162.61500 1.000 20.45000 195 LEU A O 1
ATOM 569 N N . PRO A 1 216 ? 123.69300 129.66000 162.75300 1.000 28.21000 196 PRO A N 1
ATOM 570 C CA . PRO A 1 216 ? 123.57900 129.96900 161.33700 1.000 28.21000 196 PRO A CA 1
ATOM 571 C C . PRO A 1 216 ? 123.91700 131.42900 161.10700 1.000 28.21000 196 PRO A C 1
ATOM 572 O O . PRO A 1 216 ? 123.78200 132.24800 162.02600 1.000 28.21000 196 PRO A O 1
ATOM 576 N N . PRO A 1 217 ? 124.36100 131.79500 159.90700 1.000 35.73000 197 PRO A N 1
ATOM 577 C CA . PRO A 1 217 ? 124.72700 133.19300 159.65100 1.000 35.73000 197 PRO A CA 1
ATOM 578 C C . PRO A 1 217 ? 123.57100 134.14100 159.94100 1.000 35.73000 197 PRO A C 1
ATOM 579 O O . PRO A 1 217 ? 122.41500 133.73700 160.08200 1.000 35.73000 197 PRO A O 1
ATOM 583 N N . LYS A 1 218 ? 123.89700 135.42700 160.02000 1.000 38.98000 198 LYS A N 1
ATOM 584 C CA . LYS A 1 218 ? 122.99900 136.37100 160.67000 1.000 38.98000 198 LYS A CA 1
ATOM 585 C C . LYS A 1 218 ? 121.76000 136.65800 159.83100 1.000 38.98000 198 LYS A C 1
ATOM 586 O O . LYS A 1 218 ? 121.81500 136.71300 158.60100 1.000 38.98000 198 LYS A O 1
ATOM 592 N N . ARG A 1 219 ? 120.63400 136.84600 160.52200 1.000 52.92000 199 ARG A N 1
ATOM 593 C CA . ARG A 1 219 ? 119.37400 137.23300 159.90300 1.000 52.92000 199 ARG A CA 1
ATOM 594 C C . ARG A 1 219 ? 119.25000 138.73400 159.69300 1.000 52.92000 199 ARG A C 1
ATOM 595 O O . ARG A 1 219 ? 118.34900 139.16600 158.96800 1.000 52.92000 199 ARG A O 1
ATOM 603 N N . ILE A 1 220 ? 120.12200 139.53400 160.30400 1.000 48.53000 200 ILE A N 1
ATOM 604 C CA . ILE A 1 220 ? 120.10700 140.98100 160.11700 1.000 48.53000 200 ILE A CA 1
ATOM 605 C C . ILE A 1 220 ? 121.25000 141.32700 159.16600 1.000 48.53000 200 ILE A C 1
ATOM 606 O O . ILE A 1 220 ? 121.79400 142.43600 159.19400 1.000 48.53000 200 ILE A O 1
ATOM 611 N N . GLY A 1 221 ? 121.62700 140.37300 158.32200 1.000 50.71000 201 GLY A N 1
ATOM 612 C CA . GLY A 1 221 ? 122.58300 140.64800 157.27100 1.000 50.71000 201 GLY A CA 1
ATOM 613 C C . GLY A 1 221 ? 122.11700 141.77300 156.36900 1.000 50.71000 201 GLY A C 1
ATOM 614 O O . GLY A 1 221 ? 120.98800 142.25600 156.44300 1.000 50.71000 201 GLY A O 1
ATOM 615 N N . SER A 1 222 ? 123.02500 142.20600 155.49300 1.000 42.68000 202 SER A N 1
ATOM 616 C CA . SER A 1 222 ? 122.70900 143.29600 154.57500 1.000 42.68000 202 SER A CA 1
ATOM 617 C C . SER A 1 222 ? 121.51800 142.94800 153.69100 1.000 42.68000 202 SER A C 1
ATOM 618 O O . SER A 1 222 ? 120.45500 143.57200 153.78100 1.000 42.68000 202 SER A O 1
ATOM 621 N N . GLN A 1 223 ? 121.67700 141.94200 152.83300 1.000 44.57000 203 GLN A N 1
ATOM 622 C CA . GLN A 1 223 ? 120.61300 141.49100 151.93900 1.000 44.57000 203 GLN A CA 1
ATOM 623 C C . GLN A 1 223 ? 120.56000 139.97000 152.00500 1.000 44.57000 203 GLN A C 1
ATOM 624 O O . GLN A 1 223 ? 121.37600 139.28100 151.38700 1.000 44.57000 203 GLN A O 1
ATOM 630 N N . ASN A 1 224 ? 119.60200 139.45700 152.77200 1.000 52.90000 204 ASN A N 1
ATOM 631 C CA . ASN A 1 224 ? 119.36600 138.02900 152.93600 1.000 52.90000 204 ASN A CA 1
ATOM 632 C C . ASN A 1 224 ? 118.05200 137.59700 152.28700 1.000 52.90000 204 ASN A C 1
ATOM 633 O O . ASN A 1 224 ? 117.33000 136.75200 152.82200 1.000 52.90000 204 ASN A O 1
ATOM 638 N N . ALA A 1 225 ? 117.74400 138.16400 151.11900 1.000 54.45000 205 ALA A N 1
ATOM 639 C CA . ALA A 1 225 ? 116.39700 138.07500 150.56500 1.000 54.45000 205 ALA A CA 1
ATOM 640 C C . ALA A 1 225 ? 116.08800 136.67700 150.03600 1.000 54.45000 205 ALA A C 1
ATOM 641 O O . ALA A 1 225 ? 115.16000 136.01300 150.50700 1.000 54.45000 205 ALA A O 1
ATOM 643 N N . ASP A 1 226 ? 116.84800 136.21300 149.04500 1.000 54.43000 206 ASP A N 1
ATOM 644 C CA . ASP A 1 226 ? 116.46800 135.00300 148.32800 1.000 54.43000 206 ASP A CA 1
ATOM 645 C C . ASP A 1 226 ? 116.61700 133.76800 149.21800 1.000 54.43000 206 ASP A C 1
ATOM 646 O O . ASP A 1 226 ? 117.12000 133.82800 150.34200 1.000 54.43000 206 ASP A O 1
ATOM 651 N N . GLN A 1 227 ? 116.18400 132.62700 148.68100 1.000 40.78000 207 GLN A N 1
ATOM 652 C CA . GLN A 1 227 ? 116.05400 131.40500 149.46300 1.000 40.78000 207 GLN A CA 1
ATOM 653 C C . GLN A 1 227 ? 117.37900 130.72100 149.76400 1.000 40.78000 207 GLN A C 1
ATOM 654 O O . GLN A 1 227 ? 117.39100 129.79300 150.57500 1.000 40.78000 207 GLN A O 1
ATOM 660 N N . LEU A 1 228 ? 118.48300 131.12600 149.13400 1.000 35.91000 208 LEU A N 1
ATOM 661 C CA . LEU A 1 228 ? 119.74700 130.43300 149.36600 1.000 35.91000 208 LEU A CA 1
ATOM 662 C C . LEU A 1 228 ? 120.21900 130.61000 150.80200 1.000 35.91000 208 LEU A C 1
ATOM 663 O O . LEU A 1 228 ? 120.59200 129.63700 151.47100 1.000 35.91000 208 LEU A O 1
ATOM 668 N N . PHE A 1 229 ? 120.23700 131.85100 151.27700 1.000 43.96000 209 PHE A N 1
ATOM 669 C CA . PHE A 1 229 ? 120.67400 132.19200 152.62000 1.000 43.96000 209 PHE A CA 1
ATOM 670 C C . PHE A 1 229 ? 119.64300 131.83000 153.67000 1.000 43.96000 209 PHE A C 1
ATOM 671 O O . PHE A 1 229 ? 119.78300 132.23500 154.82900 1.000 43.96000 209 PHE A O 1
ATOM 679 N N . LEU A 1 230 ? 118.59900 131.11300 153.27100 1.000 45.69000 210 LEU A N 1
ATOM 680 C CA . LEU A 1 230 ? 117.66200 130.46900 154.17300 1.000 45.69000 210 LEU A CA 1
ATOM 681 C C . LEU A 1 230 ? 117.76800 128.95600 154.13100 1.000 45.69000 210 LEU A C 1
ATOM 682 O O . LEU A 1 230 ? 117.60600 128.30000 155.16100 1.000 45.69000 210 LEU A O 1
ATOM 687 N N . LYS A 1 231 ? 118.06200 128.39700 152.95600 1.000 42.82000 211 LYS A N 1
ATOM 688 C CA . LYS A 1 231 ? 118.30400 126.96500 152.83900 1.000 42.82000 211 LYS A CA 1
ATOM 689 C C . LYS A 1 231 ? 119.59400 126.57800 153.53600 1.000 42.82000 211 LYS A C 1
ATOM 690 O O . LYS A 1 231 ? 119.63900 125.57800 154.26800 1.000 42.82000 211 LYS A O 1
ATOM 696 N N . LYS A 1 232 ? 120.65900 127.34500 153.30100 1.000 38.48000 212 LYS A N 1
ATOM 697 C CA . LYS A 1 232 ? 121.85800 127.14400 154.09600 1.000 38.48000 212 LYS A CA 1
ATOM 698 C C . LYS A 1 232 ? 121.53700 127.25500 155.57300 1.000 38.48000 212 LYS A C 1
ATOM 699 O O . LYS A 1 232 ? 122.06900 126.48900 156.38200 1.000 38.48000 212 LYS A O 1
ATOM 705 N N . ARG A 1 233 ? 120.64000 128.17400 155.93600 1.000 42.57000 213 ARG A N 1
ATOM 706 C CA . ARG A 1 233 ? 120.27500 128.33500 157.33600 1.000 42.57000 213 ARG A CA 1
ATOM 707 C C . ARG A 1 233 ? 119.60500 127.08500 157.87600 1.000 42.57000 213 ARG A C 1
ATOM 708 O O . ARG A 1 233 ? 119.89200 126.66100 158.99400 1.000 42.57000 213 ARG A O 1
ATOM 716 N N . ARG A 1 234 ? 118.72100 126.46700 157.09100 1.000 41.93000 214 ARG A N 1
ATOM 717 C CA . ARG A 1 234 ? 118.00900 125.29800 157.60500 1.000 41.93000 214 ARG A CA 1
ATOM 718 C C . ARG A 1 234 ? 118.92200 124.08200 157.68600 1.000 41.93000 214 ARG A C 1
ATOM 719 O O . ARG A 1 234 ? 118.86800 123.33000 158.66500 1.000 41.93000 214 ARG A O 1
ATOM 727 N N . ILE A 1 235 ? 119.76800 123.86700 156.67200 1.000 32.92000 215 ILE A N 1
ATOM 728 C CA . ILE A 1 235 ? 120.72500 122.76300 156.74200 1.000 32.92000 215 ILE A CA 1
ATOM 729 C C . ILE A 1 235 ? 121.67900 122.95900 157.90800 1.000 32.92000 215 ILE A C 1
ATOM 730 O O . ILE A 1 235 ? 121.89200 122.04400 158.71900 1.000 32.92000 215 ILE A O 1
ATOM 735 N N . GLY A 1 236 ? 122.26600 124.14800 158.01700 1.000 27.45000 216 GLY A N 1
ATOM 736 C CA . GLY A 1 236 ? 123.07400 124.44600 159.17800 1.000 27.45000 216 GLY A CA 1
ATOM 737 C C . GLY A 1 236 ? 122.32300 124.21800 160.47100 1.000 27.45000 216 GLY A C 1
ATOM 738 O O . GLY A 1 236 ? 122.85100 123.61200 161.39400 1.000 27.45000 216 GLY A O 1
ATOM 739 N N . LEU A 1 237 ? 121.07600 124.68000 160.54100 1.000 27.59000 217 LEU A N 1
ATOM 740 C CA . LEU A 1 237 ? 120.29600 124.58100 161.76400 1.000 27.59000 217 LEU A CA 1
ATOM 741 C C . LEU A 1 237 ? 120.11900 123.13500 162.17600 1.000 27.59000 217 LEU A C 1
ATOM 742 O O . LEU A 1 237 ? 120.28900 122.78600 163.35300 1.000 27.59000 217 LEU A O 1
ATOM 747 N N . SER A 1 238 ? 119.74000 122.28600 161.22300 1.000 24.39000 218 SER A N 1
ATOM 748 C CA . SER A 1 238 ? 119.64800 120.85900 161.48800 1.000 24.39000 218 SER A CA 1
ATOM 749 C C . SER A 1 238 ? 120.96200 120.33600 162.03600 1.000 24.39000 218 SER A C 1
ATOM 750 O O . SER A 1 238 ? 120.99100 119.62700 163.04900 1.000 24.39000 218 SER A O 1
ATOM 753 N N . ARG A 1 239 ? 122.06500 120.68400 161.37300 1.000 18.06000 219 ARG A N 1
ATOM 754 C CA . ARG A 1 239 ? 123.36600 120.23500 161.84500 1.000 18.06000 219 ARG A CA 1
ATOM 755 C C . ARG A 1 239 ? 123.62600 120.71900 163.25800 1.000 18.06000 219 ARG A C 1
ATOM 756 O O . ARG A 1 239 ? 124.14700 119.97600 164.09000 1.000 18.06000 219 ARG A O 1
ATOM 764 N N . PHE A 1 240 ? 123.21100 121.94300 163.55900 1.000 21.89000 220 PHE A N 1
ATOM 765 C CA . PHE A 1 240 ? 123.52900 122.55500 164.83900 1.000 21.89000 220 PHE A CA 1
ATOM 766 C C . PHE A 1 240 ? 122.80000 121.85400 165.96800 1.000 21.89000 220 PHE A C 1
ATOM 767 O O . PHE A 1 240 ? 123.41300 121.42100 166.95000 1.000 21.89000 220 PHE A O 1
ATOM 775 N N . ILE A 1 241 ? 121.48700 121.71700 165.83900 1.000 19.77000 221 ILE A N 1
ATOM 776 C CA . ILE A 1 241 ? 120.73500 121.03600 166.88300 1.000 19.77000 221 ILE A CA 1
ATOM 777 C C . ILE A 1 241 ? 121.16900 119.58100 166.98900 1.000 19.77000 221 ILE A C 1
ATOM 778 O O . ILE A 1 241 ? 121.44400 119.08100 168.08500 1.000 19.77000 221 ILE A O 1
ATOM 783 N N . ASN A 1 242 ? 121.25100 118.87600 165.85800 1.000 15.01000 222 ASN A N 1
ATOM 784 C CA . ASN A 1 242 ? 121.59800 117.46700 165.94000 1.000 15.01000 222 ASN A CA 1
ATOM 785 C C . ASN A 1 242 ? 122.97700 117.27800 166.53500 1.000 15.01000 222 ASN A C 1
ATOM 786 O O . ASN A 1 242 ? 123.22200 116.28000 167.21700 1.000 15.01000 222 ASN A O 1
ATOM 791 N N . LEU A 1 243 ? 123.87900 118.22900 166.31200 1.000 14.30000 223 LEU A N 1
ATOM 792 C CA . LEU A 1 243 ? 125.16700 118.17900 166.97600 1.000 14.30000 223 LEU A CA 1
ATOM 793 C C . LEU A 1 243 ? 125.00300 118.37200 168.46900 1.000 14.30000 223 LEU A C 1
ATOM 794 O O . LEU A 1 243 ? 125.60600 117.64200 169.26200 1.000 14.30000 223 LEU A O 1
ATOM 799 N N . VAL A 1 244 ? 124.16800 119.33000 168.87000 1.000 17.73000 224 VAL A N 1
ATOM 800 C CA . VAL A 1 244 ? 123.82900 119.46300 170.28300 1.000 17.73000 224 VAL A CA 1
ATOM 801 C C . VAL A 1 244 ? 123.39200 118.12200 170.85000 1.000 17.73000 224 VAL A C 1
ATOM 802 O O . VAL A 1 244 ? 123.69900 117.78300 171.99800 1.000 17.73000 224 VAL A O 1
ATOM 806 N N . MET A 1 245 ? 122.70200 117.32200 170.04000 1.000 17.69000 225 MET A N 1
ATOM 807 C CA . MET A 1 245 ? 122.10600 116.10000 170.56100 1.000 17.69000 225 MET A CA 1
ATOM 808 C C . MET A 1 245 ? 123.15100 115.01900 170.80900 1.000 17.69000 225 MET A C 1
ATOM 809 O O . MET A 1 245 ? 123.14500 114.38000 171.86500 1.000 17.69000 225 MET A O 1
ATOM 814 N N . LYS A 1 246 ? 124.05200 114.79000 169.84900 1.000 14.69000 226 LYS A N 1
ATOM 815 C CA . LYS A 1 246 ? 125.05800 113.74300 170.02600 1.000 14.69000 226 LYS A CA 1
ATOM 816 C C . LYS A 1 246 ? 125.96700 114.05400 171.20800 1.000 14.69000 226 LYS A C 1
ATOM 817 O O . LYS A 1 246 ? 126.58400 113.15200 171.78400 1.000 14.69000 226 LYS A O 1
ATOM 823 N N . HIS A 1 247 ? 126.03800 115.31000 171.60300 1.000 19.81000 227 HIS A N 1
ATOM 824 C CA . HIS A 1 247 ? 126.89600 115.67400 172.71200 1.000 19.81000 227 HIS A CA 1
ATOM 825 C C . HIS A 1 247 ? 126.27000 115.23700 174.03300 1.000 19.81000 227 HIS A C 1
ATOM 826 O O . HIS A 1 247 ? 125.05300 115.34700 174.21100 1.000 19.81000 227 HIS A O 1
ATOM 833 N N . PRO A 1 248 ? 127.06200 114.73200 174.96600 1.000 19.48000 228 PRO A N 1
ATOM 834 C CA . PRO A 1 248 ? 126.49500 114.07700 176.15100 1.000 19.48000 228 PRO A CA 1
ATOM 835 C C . PRO A 1 248 ? 125.70900 114.98600 177.07900 1.000 19.48000 228 PRO A C 1
ATOM 836 O O . PRO A 1 248 ? 124.51300 114.76500 177.30700 1.000 19.48000 228 PRO A O 1
ATOM 840 N N . LYS A 1 249 ? 126.36700 116.01900 177.61000 1.000 23.73000 229 LYS A N 1
ATOM 841 C CA . LYS A 1 249 ? 125.73200 116.84600 178.62700 1.000 23.73000 229 LYS A CA 1
ATOM 842 C C . LYS A 1 249 ? 124.49700 117.53600 178.08300 1.000 23.73000 229 LYS A C 1
ATOM 843 O O . LYS A 1 249 ? 123.50800 117.70500 178.80400 1.000 23.73000 229 LYS A O 1
ATOM 849 N N . LEU A 1 250 ? 124.53600 117.92600 176.81400 1.000 23.29000 230 LEU A N 1
ATOM 850 C CA . LEU A 1 250 ? 123.37300 118.54600 176.20100 1.000 23.29000 230 LEU A CA 1
ATOM 851 C C . LEU A 1 250 ? 122.24500 117.53900 176.05100 1.000 23.29000 230 LEU A C 1
ATOM 852 O O . LEU A 1 250 ? 121.11100 117.80600 176.45700 1.000 23.29000 230 LEU A O 1
ATOM 857 N N . SER A 1 251 ? 122.54200 116.36300 175.49500 1.000 20.23000 231 SER A N 1
ATOM 858 C CA . SER A 1 251 ? 121.52800 115.32000 175.39900 1.000 20.23000 231 SER A CA 1
ATOM 859 C C . SER A 1 251 ? 120.90300 115.02500 176.75400 1.000 20.23000 231 SER A C 1
ATOM 860 O O . SER A 1 251 ? 119.73400 114.63400 176.82700 1.000 20.23000 231 SER A O 1
ATOM 863 N N . ASN A 1 252 ? 121.65500 115.21600 177.83400 1.000 24.27000 232 ASN A N 1
ATOM 864 C CA . ASN A 1 252 ? 121.09200 115.01200 179.16000 1.000 24.27000 232 ASN A CA 1
ATOM 865 C C . ASN A 1 252 ? 120.47400 116.27400 179.74300 1.000 24.27000 232 ASN A C 1
ATOM 866 O O . ASN A 1 252 ? 119.78600 116.19000 180.76400 1.000 24.27000 232 ASN A O 1
ATOM 871 N N . ASP A 1 253 ? 120.69800 117.43000 179.12100 1.000 24.31000 233 ASP A N 1
ATOM 872 C CA . ASP A 1 253 ? 120.21900 118.68700 179.68000 1.000 24.31000 233 ASP A CA 1
ATOM 873 C C . ASP A 1 253 ? 118.70200 118.69700 179.78000 1.000 24.31000 233 ASP A C 1
ATOM 874 O O . ASP A 1 253 ? 118.00400 118.01400 179.02900 1.000 24.31000 233 ASP A O 1
ATOM 879 N N . ASP A 1 254 ? 118.20400 119.48400 180.73300 1.000 27.68000 234 ASP A N 1
ATOM 880 C CA . ASP A 1 254 ? 116.77500 119.69700 180.88900 1.000 27.68000 234 ASP A CA 1
ATOM 881 C C . ASP A 1 254 ? 116.27000 120.73300 179.89600 1.000 27.68000 234 ASP A C 1
ATOM 882 O O . ASP A 1 254 ? 115.18400 120.59600 179.32600 1.000 27.68000 234 ASP A O 1
ATOM 887 N N . LEU A 1 255 ? 117.06500 121.78200 179.68400 1.000 26.40000 235 LEU A N 1
ATOM 888 C CA . LEU A 1 255 ? 116.64800 122.88100 178.82100 1.000 26.40000 235 LEU A CA 1
ATOM 889 C C . LEU A 1 255 ? 116.31900 122.38700 177.42100 1.000 26.40000 235 LEU A C 1
ATOM 890 O O . LEU A 1 255 ? 115.29800 122.77100 176.83300 1.000 26.40000 235 LEU A O 1
ATOM 895 N N . VAL A 1 256 ? 117.17200 121.52000 176.87900 1.000 24.44000 236 VAL A N 1
ATOM 896 C CA . VAL A 1 256 ? 117.02000 121.09500 175.49500 1.000 24.44000 236 VAL A CA 1
ATOM 897 C C . VAL A 1 256 ? 115.69900 120.37000 175.30700 1.000 24.44000 236 VAL A C 1
ATOM 898 O O . VAL A 1 256 ? 114.91500 120.70500 174.41600 1.000 24.44000 236 VAL A O 1
ATOM 902 N N . LEU A 1 257 ? 115.41900 119.38000 176.15700 1.000 26.97000 237 LEU A N 1
ATOM 903 C CA . LEU A 1 257 ? 114.21900 118.58000 175.95800 1.000 26.97000 237 LEU A CA 1
ATOM 904 C C . LEU A 1 257 ? 112.96200 119.42400 176.08100 1.000 26.97000 237 LEU A C 1
ATOM 905 O O . LEU A 1 257 ? 112.04300 119.27800 175.27100 1.000 26.97000 237 LEU A O 1
ATOM 910 N N . THR A 1 258 ? 112.91300 120.32600 177.06000 1.000 28.24000 238 THR A N 1
ATOM 911 C CA . THR A 1 258 ? 111.79700 121.25800 177.13100 1.000 28.24000 238 THR A CA 1
ATOM 912 C C . THR A 1 258 ? 111.68100 122.05400 175.84500 1.000 28.24000 238 THR A C 1
ATOM 913 O O . THR A 1 258 ? 110.57900 122.25600 175.32700 1.000 28.24000 238 THR A O 1
ATOM 917 N N . PHE A 1 259 ? 112.81300 122.50900 175.30900 1.000 26.11000 239 PHE A N 1
ATOM 918 C CA . PHE A 1 259 ? 112.77700 123.13600 173.99700 1.000 26.11000 239 PHE A CA 1
ATOM 919 C C . PHE A 1 259 ? 112.21100 122.18300 172.95600 1.000 26.11000 239 PHE A C 1
ATOM 920 O O . PHE A 1 259 ? 111.56600 122.61800 171.99800 1.000 26.11000 239 PHE A O 1
ATOM 928 N N . LEU A 1 260 ? 112.41500 120.88400 173.14600 1.000 24.35000 240 LEU A N 1
ATOM 929 C CA . LEU A 1 260 ? 111.88900 119.90000 172.21100 1.000 24.35000 240 LEU A CA 1
ATOM 930 C C . LEU A 1 260 ? 110.41900 119.61600 172.48300 1.000 24.35000 240 LEU A C 1
ATOM 931 O O . LEU A 1 260 ? 109.56300 119.87800 171.63200 1.000 24.35000 240 LEU A O 1
ATOM 936 N N . THR A 1 261 ? 110.10000 119.08900 173.66200 1.000 30.06000 241 THR A N 1
ATOM 937 C CA . THR A 1 261 ? 108.72600 118.74800 174.00700 1.000 30.06000 241 THR A CA 1
ATOM 938 C C . THR A 1 261 ? 108.00600 119.99000 174.51700 1.000 30.06000 241 THR A C 1
ATOM 939 O O . THR A 1 261 ? 108.02000 120.28400 175.71600 1.000 30.06000 241 THR A O 1
ATOM 943 N N . VAL A 1 262 ? 107.37500 120.71300 173.59600 1.000 31.79000 242 VAL A N 1
ATOM 944 C CA . VAL A 1 262 ? 106.61000 121.90900 173.92100 1.000 31.79000 242 VAL A CA 1
ATOM 945 C C . VAL A 1 262 ? 105.67600 122.19900 172.75700 1.000 31.79000 242 VAL A C 1
ATOM 946 O O . VAL A 1 262 ? 106.06400 122.08100 171.59000 1.000 31.79000 242 VAL A O 1
ATOM 950 N N . ARG A 1 263 ? 104.43700 122.56800 173.06100 1.000 34.85000 243 ARG A N 1
ATOM 951 C CA . ARG A 1 263 ? 103.44100 122.78700 172.02500 1.000 34.85000 243 ARG A CA 1
ATOM 952 C C . ARG A 1 263 ? 102.89900 124.20300 171.98500 1.000 34.85000 243 ARG A C 1
ATOM 953 O O . ARG A 1 263 ? 102.38000 124.62200 170.95100 1.000 34.85000 243 ARG A O 1
ATOM 961 N N . THR A 1 264 ? 103.02200 124.95400 173.07000 1.000 41.15000 244 THR A N 1
ATOM 962 C CA . THR A 1 264 ? 102.56800 126.33500 173.09700 1.000 41.15000 244 THR A CA 1
ATOM 963 C C . THR A 1 264 ? 103.58400 127.21600 172.37800 1.000 41.15000 244 THR A C 1
ATOM 964 O O . THR A 1 264 ? 104.43700 126.73900 171.62500 1.000 41.15000 244 THR A O 1
ATOM 968 N N . ASP A 1 265 ? 103.48500 128.52500 172.58400 1.000 45.22000 245 ASP A N 1
ATOM 969 C CA . ASP A 1 265 ? 104.40700 129.45100 171.95600 1.000 45.22000 245 ASP A CA 1
ATOM 970 C C . ASP A 1 265 ? 105.54100 129.81400 172.91000 1.000 45.22000 245 ASP A C 1
ATOM 971 O O . ASP A 1 265 ? 105.60600 129.36500 174.05700 1.000 45.22000 245 ASP A O 1
ATOM 976 N N . LEU A 1 266 ? 106.45000 130.64800 172.40800 1.000 51.05000 246 LEU A N 1
ATOM 977 C CA . LEU A 1 266 ? 107.62900 131.04700 173.16600 1.000 51.05000 246 LEU A CA 1
ATOM 978 C C . LEU A 1 266 ? 107.27000 131.83400 174.41500 1.000 51.05000 246 LEU A C 1
ATOM 979 O O . LEU A 1 266 ? 108.01400 131.79800 175.39900 1.000 51.05000 246 LEU A O 1
ATOM 984 N N . THR A 1 267 ? 106.15000 132.55700 174.39700 1.000 56.76000 247 THR A N 1
ATOM 985 C CA . THR A 1 267 ? 105.81100 133.41000 175.53100 1.000 56.76000 247 THR A CA 1
ATOM 986 C C . THR A 1 267 ? 105.39400 132.58900 176.74200 1.000 56.76000 247 THR A C 1
ATOM 987 O O . THR A 1 267 ? 105.87300 132.83500 177.85800 1.000 56.76000 247 THR A O 1
ATOM 991 N N . SER A 1 268 ? 104.49300 131.62200 176.54900 1.000 54.75000 248 SER A N 1
ATOM 992 C CA . SER A 1 268 ? 104.11300 130.76700 177.66200 1.000 54.75000 248 SER A CA 1
ATOM 993 C C . SER A 1 268 ? 105.34600 130.11500 178.26500 1.000 54.75000 248 SER A C 1
ATOM 994 O O . SER A 1 268 ? 105.49600 130.05800 179.48900 1.000 54.75000 248 SER A O 1
ATOM 997 N N . TRP A 1 269 ? 106.26800 129.66300 177.41400 1.000 47.00000 249 TRP A N 1
ATOM 998 C CA . TRP A 1 269 ? 107.54100 129.18300 177.92700 1.000 47.00000 249 TRP A CA 1
ATOM 999 C C . TRP A 1 269 ? 108.24900 130.26000 178.73600 1.000 47.00000 249 TRP A C 1
ATOM 1000 O O . TRP A 1 269 ? 108.79400 129.98400 179.80900 1.000 47.00000 249 TRP A O 1
ATOM 1011 N N . ARG A 1 270 ? 108.26400 131.49100 178.22700 1.000 49.28000 250 ARG A N 1
ATOM 1012 C CA . ARG A 1 270 ? 108.90100 132.58500 178.94800 1.000 49.28000 250 ARG A CA 1
ATOM 1013 C C . ARG A 1 270 ? 108.31800 132.73600 180.34600 1.000 49.28000 250 ARG A C 1
ATOM 1014 O O . ARG A 1 270 ? 109.03600 133.11100 181.27900 1.000 49.28000 250 ARG A O 1
ATOM 1022 N N . LYS A 1 271 ? 107.02600 132.44300 180.51300 1.000 51.91000 251 LYS A N 1
ATOM 1023 C CA . LYS A 1 271 ? 106.44100 132.42200 181.85100 1.000 51.91000 251 LYS A CA 1
ATOM 1024 C C . LYS A 1 271 ? 107.15800 131.41700 182.74400 1.000 51.91000 251 LYS A C 1
ATOM 1025 O O . LYS A 1 271 ? 107.59900 131.75100 183.84900 1.000 51.91000 251 LYS A O 1
ATOM 1031 N N . GLN A 1 272 ? 107.28000 130.17300 182.28200 1.000 54.03000 252 GLN A N 1
ATOM 1032 C CA . GLN A 1 272 ? 108.02000 129.14400 183.00000 1.000 54.03000 252 GLN A CA 1
ATOM 1033 C C . GLN A 1 272 ? 109.46700 129.04400 182.53900 1.000 54.03000 252 GLN A C 1
ATOM 1034 O O . GLN A 1 272 ? 110.05500 127.95800 182.59100 1.000 54.03000 252 GLN A O 1
ATOM 1040 N N . ALA A 1 273 ? 110.05000 130.15400 182.07400 1.000 49.62000 253 ALA A N 1
ATOM 1041 C CA . ALA A 1 273 ? 111.45200 130.14900 181.66200 1.000 49.62000 253 ALA A CA 1
ATOM 1042 C C . ALA A 1 273 ? 112.33700 129.59300 182.77000 1.000 49.62000 253 ALA A C 1
ATOM 1043 O O . ALA A 1 273 ? 112.95500 128.53300 182.61900 1.000 49.62000 253 ALA A O 1
ATOM 1045 N N . THR A 1 274 ? 112.40200 130.30300 183.89600 1.000 48.52000 254 THR A N 1
ATOM 1046 C CA . THR A 1 274 ? 112.89800 129.76700 185.16200 1.000 48.52000 254 THR A CA 1
ATOM 1047 C C . THR A 1 274 ? 114.23900 129.05700 184.99200 1.000 48.52000 254 THR A C 1
ATOM 1048 O O . THR A 1 274 ? 114.46900 127.96400 185.51200 1.000 48.52000 254 THR A O 1
ATOM 1052 N N . TYR A 1 275 ? 115.13500 129.68300 184.24100 1.000 50.90000 255 TYR A N 1
ATOM 1053 C CA . TYR A 1 275 ? 116.47400 129.13700 184.09200 1.000 50.90000 255 TYR A CA 1
ATOM 1054 C C . TYR A 1 275 ? 117.36500 129.46200 185.27800 1.000 50.90000 255 TYR A C 1
ATOM 1055 O O . TYR A 1 275 ? 118.55900 129.15200 185.24200 1.000 50.90000 255 TYR A O 1
ATOM 1064 N N . ASP A 1 276 ? 116.81400 130.07500 186.32500 1.000 62.74000 256 ASP A N 1
ATOM 1065 C CA . ASP A 1 276 ? 117.57900 130.26700 187.54900 1.000 62.74000 256 ASP A CA 1
ATOM 1066 C C . ASP A 1 276 ? 117.98000 128.93600 188.16400 1.000 62.74000 256 ASP A C 1
ATOM 1067 O O . ASP A 1 276 ? 119.01600 128.85000 188.83200 1.000 62.74000 256 ASP A O 1
ATOM 1072 N N . THR A 1 277 ? 117.18000 127.89100 187.95200 1.000 64.61000 257 THR A N 1
ATOM 1073 C CA . THR A 1 277 ? 117.56300 126.56500 188.42000 1.000 64.61000 257 THR A CA 1
ATOM 1074 C C . THR A 1 277 ? 118.72300 126.01000 187.60700 1.000 64.61000 257 THR A C 1
ATOM 1075 O O . THR A 1 277 ? 119.41300 125.08800 188.05400 1.000 64.61000 257 THR A O 1
ATOM 1079 N N . SER A 1 278 ? 118.95300 126.56400 186.42200 1.000 45.98000 258 SER A N 1
ATOM 1080 C CA . SER A 1 278 ? 119.93200 126.05400 185.47000 1.000 45.98000 258 SER A CA 1
ATOM 1081 C C . SER A 1 278 ? 121.05000 127.07900 185.31500 1.000 45.98000 258 SER A C 1
ATOM 1082 O O . SER A 1 278 ? 120.94100 128.00600 184.50500 1.000 45.98000 258 SER A O 1
ATOM 1085 N N . ASN A 1 279 ? 122.13000 126.90500 186.08200 1.000 41.21000 259 ASN A N 1
ATOM 1086 C CA . ASN A 1 279 ? 123.24600 127.84400 186.04900 1.000 41.21000 259 ASN A CA 1
ATOM 1087 C C . ASN A 1 279 ? 124.58400 127.18100 186.35600 1.000 41.21000 259 ASN A C 1
ATOM 1088 O O . ASN A 1 279 ? 124.71800 125.95800 186.26800 1.000 41.21000 259 ASN A O 1
ATOM 1093 N N . GLU A 1 280 ? 125.57900 127.98900 186.70500 1.000 48.72000 260 GLU A N 1
ATOM 1094 C CA . GLU A 1 280 ? 126.96000 127.53800 186.79900 1.000 48.72000 260 GLU A CA 1
ATOM 1095 C C . GLU A 1 280 ? 127.14200 126.49800 187.89800 1.000 48.72000 260 GLU A C 1
ATOM 1096 O O . GLU A 1 280 ? 126.54000 126.59300 188.97100 1.000 48.72000 260 GLU A O 1
ATOM 1102 N N . PHE A 1 281 ? 127.98300 125.50400 187.62100 1.000 42.27000 261 PHE A N 1
ATOM 1103 C CA . PHE A 1 281 ? 128.31800 124.46200 188.58800 1.000 42.27000 261 PHE A CA 1
ATOM 1104 C C . PHE A 1 281 ? 129.16800 125.08000 189.68500 1.000 42.27000 261 PHE A C 1
ATOM 1105 O O . PHE A 1 281 ? 130.37500 125.26000 189.52400 1.000 42.27000 261 PHE A O 1
ATOM 1113 N N . ALA A 1 282 ? 128.54300 125.41100 190.80900 1.000 54.03000 262 ALA A N 1
ATOM 1114 C CA . ALA A 1 282 ? 129.26700 125.96500 191.94300 1.000 54.03000 262 ALA A CA 1
ATOM 1115 C C . ALA A 1 282 ? 129.71200 124.90400 192.94000 1.000 54.03000 262 ALA A C 1
ATOM 1116 O O . ALA A 1 282 ? 130.36400 125.24200 193.93300 1.000 54.03000 262 ALA A O 1
ATOM 1118 N N . ASP A 1 283 ? 129.38500 123.63900 192.69400 1.000 61.25000 263 ASP A N 1
ATOM 1119 C CA . ASP A 1 283 ? 129.60300 122.58100 193.66900 1.000 61.25000 263 ASP A CA 1
ATOM 1120 C C . ASP A 1 283 ? 131.02100 122.03400 193.56200 1.000 61.25000 263 ASP A C 1
ATOM 1121 O O . ASP A 1 283 ? 131.54100 121.84500 192.45900 1.000 61.25000 263 ASP A O 1
ATOM 1126 N N . LYS A 1 284 ? 131.64700 121.78100 194.70900 1.000 60.67000 264 LYS A N 1
ATOM 1127 C CA . LYS A 1 284 ? 132.92400 121.08300 194.70400 1.000 60.67000 264 LYS A CA 1
ATOM 1128 C C . LYS A 1 284 ? 132.70000 119.58400 194.56100 1.000 60.67000 264 LYS A C 1
ATOM 1129 O O . LYS A 1 284 ? 131.88500 118.99000 195.27300 1.000 60.67000 264 LYS A O 1
ATOM 1135 N N . LYS A 1 285 ? 133.43100 118.96900 193.63400 1.000 55.75000 265 LYS A N 1
ATOM 1136 C CA . LYS A 1 285 ? 133.38700 117.53000 193.44100 1.000 55.75000 265 LYS A CA 1
ATOM 1137 C C . LYS A 1 285 ? 134.80300 116.98100 193.48800 1.000 55.75000 265 LYS A C 1
ATOM 1138 O O . LYS A 1 285 ? 135.74100 117.60100 192.98100 1.000 55.75000 265 LYS A O 1
ATOM 1144 N N . ILE A 1 286 ? 134.94600 115.81000 194.10200 1.000 56.81000 266 ILE A N 1
ATOM 1145 C CA . ILE A 1 286 ? 136.25400 115.23800 194.40600 1.000 56.81000 266 ILE A CA 1
ATOM 1146 C C . ILE A 1 286 ? 136.72300 114.41900 193.21000 1.000 56.81000 266 ILE A C 1
ATOM 1147 O O . ILE A 1 286 ? 136.17800 113.35100 192.91900 1.000 56.81000 266 ILE A O 1
ATOM 1152 N N . SER A 1 287 ? 137.73000 114.92800 192.50800 1.000 51.52000 267 SER A N 1
ATOM 1153 C CA . SER A 1 287 ? 138.42100 114.12500 191.51300 1.000 51.52000 267 SER A CA 1
ATOM 1154 C C . SER A 1 287 ? 139.08200 112.94100 192.19900 1.000 51.52000 267 SER A C 1
ATOM 1155 O O . SER A 1 287 ? 139.78100 113.10700 193.20300 1.000 51.52000 267 SER A O 1
ATOM 1158 N N . GLN A 1 288 ? 138.85100 111.74300 191.66000 1.000 56.98000 268 GLN A N 1
ATOM 1159 C CA . GLN A 1 288 ? 139.41300 110.53900 192.25900 1.000 56.98000 268 GLN A CA 1
ATOM 1160 C C . GLN A 1 288 ? 140.92100 110.67000 192.40700 1.000 56.98000 268 GLN A C 1
ATOM 1161 O O . GLN A 1 288 ? 141.44900 110.73400 193.52200 1.000 56.98000 268 GLN A O 1
ATOM 1167 N N . GLU A 1 289 ? 141.62800 110.74200 191.28900 1.000 49.39000 269 GLU A N 1
ATOM 1168 C CA . GLU A 1 289 ? 143.02300 111.16000 191.30300 1.000 49.39000 269 GLU A CA 1
ATOM 1169 C C . GLU A 1 289 ? 143.01100 112.66800 191.12500 1.000 49.39000 269 GLU A C 1
ATOM 1170 O O . GLU A 1 289 ? 142.76600 113.17200 190.03000 1.000 49.39000 269 GLU A O 1
ATOM 1176 N N . PHE A 1 290 ? 143.23700 113.39900 192.21400 1.000 44.33000 270 PHE A N 1
ATOM 1177 C CA . PHE A 1 290 ? 143.26000 114.84900 192.10800 1.000 44.33000 270 PHE A CA 1
ATOM 1178 C C . PHE A 1 290 ? 144.41900 115.32300 191.24900 1.000 44.33000 270 PHE A C 1
ATOM 1179 O O . PHE A 1 290 ? 144.47000 116.50200 190.88600 1.000 44.33000 270 PHE A O 1
ATOM 1187 N N . MET A 1 291 ? 145.34500 114.43000 190.91500 1.000 44.14000 271 MET A N 1
ATOM 1188 C CA . MET A 1 291 ? 146.43100 114.69700 189.97600 1.000 44.14000 271 MET A CA 1
ATOM 1189 C C . MET A 1 291 ? 146.41900 113.59200 188.92600 1.000 44.14000 271 MET A C 1
ATOM 1190 O O . MET A 1 291 ? 147.15600 112.61100 189.03400 1.000 44.14000 271 MET A O 1
ATOM 1195 N N . LYS A 1 292 ? 145.57000 113.73900 187.90800 1.000 43.25000 272 LYS A N 1
ATOM 1196 C CA . LYS A 1 292 ? 145.62200 112.74900 186.84400 1.000 43.25000 272 LYS A CA 1
ATOM 1197 C C . LYS A 1 292 ? 146.67500 113.12200 185.81000 1.000 43.25000 272 LYS A C 1
ATOM 1198 O O . LYS A 1 292 ? 147.74100 112.50400 185.76800 1.000 43.25000 272 LYS A O 1
ATOM 1204 N N . MET A 1 293 ? 146.40800 114.14600 184.98700 1.000 40.69000 273 MET A N 1
ATOM 1205 C CA . MET A 1 293 ? 147.45200 114.68800 184.12100 1.000 40.69000 273 MET A CA 1
ATOM 1206 C C . MET A 1 293 ? 147.25500 116.17700 183.83600 1.000 40.69000 273 MET A C 1
ATOM 1207 O O . MET A 1 293 ? 147.80100 116.67600 182.84700 1.000 40.69000 273 MET A O 1
ATOM 1212 N N . TRP A 1 294 ? 146.49700 116.89700 184.66700 1.000 42.54000 274 TRP A N 1
ATOM 1213 C CA . TRP A 1 294 ? 145.89400 118.15700 184.23400 1.000 42.54000 274 TRP A CA 1
ATOM 1214 C C . TRP A 1 294 ? 146.92300 119.23800 183.92400 1.000 42.54000 274 TRP A C 1
ATOM 1215 O O . TRP A 1 294 ? 146.59200 120.21900 183.25200 1.000 42.54000 274 TRP A O 1
ATOM 1226 N N . LYS A 1 295 ? 148.15600 119.10200 184.42200 1.000 48.70000 275 LYS A N 1
ATOM 1227 C CA . LYS A 1 295 ? 149.23700 120.02000 184.06700 1.000 48.70000 275 LYS A CA 1
ATOM 1228 C C . LYS A 1 295 ? 150.54100 119.32800 183.71200 1.000 48.70000 275 LYS A C 1
ATOM 1229 O O . LYS A 1 295 ? 151.40100 119.96000 183.09000 1.000 48.70000 275 LYS A O 1
ATOM 1235 N N . LYS A 1 296 ? 150.71900 118.06200 184.08000 1.000 41.26000 276 LYS A N 1
ATOM 1236 C CA . LYS A 1 296 ? 151.97200 117.38900 183.77200 1.000 41.26000 276 LYS A CA 1
ATOM 1237 C C . LYS A 1 296 ? 152.18100 117.28800 182.26800 1.000 41.26000 276 LYS A C 1
ATOM 1238 O O . LYS A 1 296 ? 153.29900 117.47200 181.77600 1.000 41.26000 276 LYS A O 1
ATOM 1244 N N . GLU A 1 297 ? 151.12300 116.98600 181.52500 1.000 34.02000 277 GLU A N 1
ATOM 1245 C CA . GLU A 1 297 ? 151.20300 117.01000 180.07100 1.000 34.02000 277 GLU A CA 1
ATOM 1246 C C . GLU A 1 297 ? 150.01000 117.65700 179.39400 1.000 34.02000 277 GLU A C 1
ATOM 1247 O O . GLU A 1 297 ? 150.15100 118.11800 178.25800 1.000 34.02000 277 GLU A O 1
ATOM 1253 N N . PHE A 1 298 ? 148.84700 117.72900 180.03500 1.000 29.12000 278 PHE A N 1
ATOM 1254 C CA . PHE A 1 298 ? 147.66600 118.19900 179.33000 1.000 29.12000 278 PHE A CA 1
ATOM 1255 C C . PHE A 1 298 ? 147.71700 119.69600 179.07900 1.000 29.12000 278 PHE A C 1
ATOM 1256 O O . PHE A 1 298 ? 147.10700 120.18500 178.11900 1.000 29.12000 278 PHE A O 1
ATOM 1264 N N . ALA A 1 299 ? 148.44000 120.43400 179.92300 1.000 27.01000 279 ALA A N 1
ATOM 1265 C CA . ALA A 1 299 ? 148.58300 121.87000 179.72400 1.000 27.01000 279 ALA A CA 1
ATOM 1266 C C . ALA A 1 299 ? 149.17800 122.16500 178.35700 1.000 27.01000 279 ALA A C 1
ATOM 1267 O O . ALA A 1 299 ? 148.51900 122.75300 177.49100 1.000 27.01000 279 ALA A O 1
ATOM 1269 N N . GLU A 1 300 ? 150.42700 121.74700 178.14200 1.000 26.19000 280 GLU A N 1
ATOM 1270 C CA . GLU A 1 300 ? 151.02000 121.85200 176.81600 1.000 26.19000 280 GLU A CA 1
ATOM 1271 C C . GLU A 1 300 ? 150.16400 121.14900 175.77600 1.000 26.19000 280 GLU A C 1
ATOM 1272 O O . GLU A 1 300 ? 150.07400 121.60800 174.62900 1.000 26.19000 280 GLU A O 1
ATOM 1278 N N . GLN A 1 301 ? 149.50500 120.05700 176.16900 1.000 22.71000 281 GLN A N 1
ATOM 1279 C CA . GLN A 1 301 ? 148.70900 119.29200 175.22300 1.000 22.71000 281 GLN A CA 1
ATOM 1280 C C . GLN A 1 301 ? 147.70600 120.18100 174.51100 1.000 22.71000 281 GLN A C 1
ATOM 1281 O O . GLN A 1 301 ? 147.74400 120.31000 173.28400 1.000 22.71000 281 GLN A O 1
ATOM 1287 N N . TRP A 1 302 ? 146.80000 120.80600 175.25100 1.000 20.85000 282 TRP A N 1
ATOM 1288 C CA . TRP A 1 302 ? 145.85200 121.64200 174.53300 1.000 20.85000 282 TRP A CA 1
ATOM 1289 C C . TRP A 1 302 ? 146.37600 123.03900 174.25600 1.000 20.85000 282 TRP A C 1
ATOM 1290 O O . TRP A 1 302 ? 145.78700 123.74500 173.43300 1.000 20.85000 282 TRP A O 1
ATOM 1301 N N . ASN A 1 303 ? 147.48500 123.44500 174.87000 1.000 21.07000 283 ASN A N 1
ATOM 1302 C CA . ASN A 1 303 ? 148.13200 124.66500 174.41300 1.000 21.07000 283 ASN A CA 1
ATOM 1303 C C . ASN A 1 303 ? 148.50600 124.54500 172.94500 1.000 21.07000 283 ASN A C 1
ATOM 1304 O O . ASN A 1 303 ? 148.32000 125.48600 172.16600 1.000 21.07000 283 ASN A O 1
ATOM 1309 N N . GLN A 1 304 ? 149.01500 123.38200 172.54700 1.000 17.13000 284 GLN A N 1
ATOM 1310 C CA . GLN A 1 304 ? 149.37000 123.16900 171.15100 1.000 17.13000 284 GLN A CA 1
ATOM 1311 C C . GLN A 1 304 ? 148.12300 123.13700 170.27300 1.000 17.13000 284 GLN A C 1
ATOM 1312 O O . GLN A 1 304 ? 148.10800 123.70400 169.16700 1.000 17.13000 284 GLN A O 1
ATOM 1318 N N . ALA A 1 305 ? 147.06000 122.49700 170.76500 1.000 13.32000 285 ALA A N 1
ATOM 1319 C CA . ALA A 1 305 ? 145.80400 122.47000 170.03100 1.000 13.32000 285 ALA A CA 1
ATOM 1320 C C . ALA A 1 305 ? 145.25000 123.86500 169.82600 1.000 13.32000 285 ALA A C 1
ATOM 1321 O O . ALA A 1 305 ? 144.56600 124.11300 168.83300 1.000 13.32000 285 ALA A O 1
ATOM 1323 N N . ALA A 1 306 ? 145.54800 124.78700 170.74200 1.000 12.61000 286 ALA A N 1
ATOM 1324 C CA . ALA A 1 306 ? 145.02100 126.14500 170.63500 1.000 12.61000 286 ALA A CA 1
ATOM 1325 C C . ALA A 1 306 ? 145.33900 126.77400 169.28200 1.000 12.61000 286 ALA A C 1
ATOM 1326 O O . ALA A 1 306 ? 144.51200 127.49800 168.71700 1.000 12.61000 286 ALA A O 1
ATOM 1328 N N . SER A 1 307 ? 146.53100 126.51800 168.75100 1.000 12.55000 287 SER A N 1
ATOM 1329 C CA . SER A 1 307 ? 146.93200 127.05200 167.45600 1.000 12.55000 287 SER A CA 1
ATOM 1330 C C . SER A 1 307 ? 146.65700 126.07400 166.32900 1.000 12.55000 287 SER A C 1
ATOM 1331 O O . SER A 1 307 ? 146.23100 126.47300 165.22400 1.000 12.55000 287 SER A O 1
ATOM 1334 N N . CYS A 1 308 ? 146.91100 124.79200 166.58900 1.000 11.99000 288 CYS A N 1
ATOM 1335 C CA . CYS A 1 308 ? 146.63300 123.80900 165.56200 1.000 11.99000 288 CYS A CA 1
ATOM 1336 C C . CYS A 1 308 ? 145.18300 123.85500 165.12600 1.000 11.99000 288 CYS A C 1
ATOM 1337 O O . CYS A 1 308 ? 144.87500 123.49700 163.99000 1.000 11.99000 288 CYS A O 1
ATOM 1340 N N . ILE A 1 309 ? 144.28000 124.30800 165.99300 1.000 9.95000 289 ILE A N 1
ATOM 1341 C CA . ILE A 1 309 ? 142.87500 124.29200 165.62000 1.000 9.95000 289 ILE A CA 1
ATOM 1342 C C . ILE A 1 309 ? 142.57900 125.35600 164.57800 1.000 9.95000 289 ILE A C 1
ATOM 1343 O O . ILE A 1 309 ? 141.82000 125.11600 163.64000 1.000 9.95000 289 ILE A O 1
ATOM 1348 N N . ASP A 1 310 ? 143.17500 126.53900 164.70200 1.000 10.15000 290 ASP A N 1
ATOM 1349 C CA . ASP A 1 310 ? 142.95700 127.53900 163.66600 1.000 10.15000 290 ASP A CA 1
ATOM 1350 C C . ASP A 1 310 ? 143.59900 127.09600 162.36200 1.000 10.15000 290 ASP A C 1
ATOM 1351 O O . ASP A 1 310 ? 142.99800 127.22900 161.28200 1.000 10.15000 290 ASP A O 1
ATOM 1356 N N . THR A 1 311 ? 144.79700 126.51700 162.45000 1.000 12.23000 291 THR A N 1
ATOM 1357 C CA . THR A 1 311 ? 145.42000 125.98900 161.23900 1.000 12.23000 291 THR A CA 1
ATOM 1358 C C . THR A 1 311 ? 144.51500 124.97000 160.55500 1.000 12.23000 291 THR A C 1
ATOM 1359 O O . THR A 1 311 ? 144.14700 125.12400 159.38100 1.000 12.23000 291 THR A O 1
ATOM 1363 N N . SER A 1 312 ? 144.13200 123.92700 161.29000 1.000 9.72000 292 SER A N 1
ATOM 1364 C CA . SER A 1 312 ? 143.34100 122.85000 160.71800 1.000 9.72000 292 SER A CA 1
ATOM 1365 C C . SER A 1 312 ? 141.95300 123.31500 160.32400 1.000 9.72000 292 SER A C 1
ATOM 1366 O O . SER A 1 312 ? 141.34000 122.72500 159.43300 1.000 9.72000 292 SER A O 1
ATOM 1369 N N . MET A 1 313 ? 141.43800 124.35600 160.96700 1.000 8.48000 293 MET A N 1
ATOM 1370 C CA . MET A 1 313 ? 140.14800 124.89000 160.56900 1.000 8.48000 293 MET A CA 1
ATOM 1371 C C . MET A 1 313 ? 140.23100 125.49700 159.18100 1.000 8.48000 293 MET A C 1
ATOM 1372 O O . MET A 1 313 ? 139.39900 125.20500 158.31500 1.000 8.48000 293 MET A O 1
ATOM 1377 N N . GLU A 1 314 ? 141.24600 126.33600 158.94200 1.000 10.14000 294 GLU A N 1
ATOM 1378 C CA . GLU A 1 314 ? 141.44700 126.82500 157.58000 1.000 10.14000 294 GLU A CA 1
ATOM 1379 C C . GLU A 1 314 ? 141.60200 125.67100 156.60400 1.000 10.14000 294 GLU A C 1
ATOM 1380 O O . GLU A 1 314 ? 140.98200 125.66700 155.53300 1.000 10.14000 294 GLU A O 1
ATOM 1386 N N . LEU A 1 315 ? 142.43400 124.69000 156.95600 1.000 8.15000 295 LEU A N 1
ATOM 1387 C CA . LEU A 1 315 ? 142.66400 123.55900 156.06100 1.000 8.15000 295 LEU A CA 1
ATOM 1388 C C . LEU A 1 315 ? 141.36400 122.86400 155.69100 1.000 8.15000 295 LEU A C 1
ATOM 1389 O O . LEU A 1 315 ? 141.02000 122.74900 154.50800 1.000 8.15000 295 LEU A O 1
ATOM 1394 N N . TRP A 1 316 ? 140.63200 122.38100 156.69000 1.000 11.25000 296 TRP A N 1
ATOM 1395 C CA . TRP A 1 316 ? 139.43000 121.61700 156.40200 1.000 11.25000 296 TRP A CA 1
ATOM 1396 C C . TRP A 1 316 ? 138.39000 122.46900 155.69700 1.000 11.25000 296 TRP A C 1
ATOM 1397 O O . TRP A 1 316 ? 137.62900 121.95700 154.86100 1.000 11.25000 296 TRP A O 1
ATOM 1408 N N . TYR A 1 317 ? 138.35100 123.76800 155.99300 1.000 5.92000 297 TYR A N 1
ATOM 1409 C CA . TYR A 1 317 ? 137.44400 124.62700 155.25500 1.000 5.92000 297 TYR A CA 1
ATOM 1410 C C . TYR A 1 317 ? 137.80800 124.63400 153.78400 1.000 5.92000 297 TYR A C 1
ATOM 1411 O O . TYR A 1 317 ? 136.93900 124.49300 152.92000 1.000 5.92000 297 TYR A O 1
ATOM 1420 N N . ARG A 1 318 ? 139.09600 124.80100 153.48200 1.000 5.76000 298 ARG A N 1
ATOM 1421 C CA . ARG A 1 318 ? 139.52300 124.78300 152.08900 1.000 5.76000 298 ARG A CA 1
ATOM 1422 C C . ARG A 1 318 ? 139.15000 123.46800 151.43200 1.000 5.76000 298 ARG A C 1
ATOM 1423 O O . ARG A 1 318 ? 138.75300 123.43800 150.26500 1.000 5.76000 298 ARG A O 1
ATOM 1431 N N . ILE A 1 319 ? 139.24300 122.37200 152.18000 1.000 6.06000 299 ILE A N 1
ATOM 1432 C CA . ILE A 1 319 ? 139.00400 121.05700 151.59500 1.000 6.06000 299 ILE A CA 1
ATOM 1433 C C . ILE A 1 319 ? 137.54200 120.90400 151.19800 1.000 6.06000 299 ILE A C 1
ATOM 1434 O O . ILE A 1 319 ? 137.21200 120.52800 150.06100 1.000 6.06000 299 ILE A O 1
ATOM 1439 N N . THR A 1 320 ? 136.63600 121.19900 152.12600 1.000 6.08000 300 THR A N 1
ATOM 1440 C CA . THR A 1 320 ? 135.23200 121.06600 151.76500 1.000 6.08000 300 THR A CA 1
ATOM 1441 C C . THR A 1 320 ? 134.82100 122.11800 150.74300 1.000 6.08000 300 THR A C 1
ATOM 1442 O O . THR A 1 320 ? 133.92300 121.87500 149.92500 1.000 6.08000 300 THR A O 1
ATOM 1446 N N . LEU A 1 321 ? 135.48200 123.27600 150.74800 1.000 6.31000 301 LEU A N 1
ATOM 1447 C CA . LEU A 1 321 ? 135.29800 124.23300 149.66700 1.000 6.31000 301 LEU A CA 1
ATOM 1448 C C . LEU A 1 321 ? 135.64500 123.60700 148.32700 1.000 6.31000 301 LEU A C 1
ATOM 1449 O O . LEU A 1 321 ? 134.91500 123.77300 147.34500 1.000 6.31000 301 LEU A O 1
ATOM 1454 N N . LEU A 1 322 ? 136.77000 122.89500 148.27000 1.000 4.40000 302 LEU A N 1
ATOM 1455 C CA . LEU A 1 322 ? 137.19000 122.26800 147.02700 1.000 4.40000 302 LEU A CA 1
ATOM 1456 C C . LEU A 1 322 ? 136.15900 121.26400 146.55300 1.000 4.40000 302 LEU A C 1
ATOM 1457 O O . LEU A 1 322 ? 135.89600 121.15700 145.35300 1.000 4.40000 302 LEU A O 1
ATOM 1462 N N . LEU A 1 323 ? 135.55900 120.52200 147.47900 1.000 9.86000 303 LEU A N 1
ATOM 1463 C CA . LEU A 1 323 ? 134.50600 119.59600 147.06000 1.000 9.86000 303 LEU A CA 1
ATOM 1464 C C . LEU A 1 323 ? 133.29500 120.33100 146.49700 1.000 9.86000 303 LEU A C 1
ATOM 1465 O O . LEU A 1 323 ? 132.74500 119.93500 145.45900 1.000 9.86000 303 LEU A O 1
ATOM 1470 N N . GLU A 1 324 ? 132.85800 121.39800 147.16400 1.000 22.15000 304 GLU A N 1
ATOM 1471 C CA . GLU A 1 324 ? 131.75400 122.18000 146.61200 1.000 22.15000 304 GLU A CA 1
ATOM 1472 C C . GLU A 1 324 ? 132.09600 122.70700 145.22400 1.000 22.15000 304 GLU A C 1
ATOM 1473 O O . GLU A 1 324 ? 131.23400 122.76600 144.33400 1.000 22.15000 304 GLU A O 1
ATOM 1479 N N . ARG A 1 325 ? 133.35400 123.09200 145.02300 1.000 6.96000 305 ARG A N 1
ATOM 1480 C CA . ARG A 1 325 ? 133.77100 123.60100 143.72500 1.000 6.96000 305 ARG A CA 1
ATOM 1481 C C . ARG A 1 325 ? 133.73200 122.50600 142.67200 1.000 6.96000 305 ARG A C 1
ATOM 1482 O O . ARG A 1 325 ? 133.30200 122.74300 141.54100 1.000 6.96000 305 ARG A O 1
ATOM 1490 N N . HIS A 1 326 ? 134.20000 121.30700 143.02200 1.000 6.75000 306 HIS A N 1
ATOM 1491 C CA . HIS A 1 326 ? 134.06300 120.16600 142.12400 1.000 6.75000 306 HIS A CA 1
ATOM 1492 C C . HIS A 1 326 ? 132.61500 119.97000 141.72600 1.000 6.75000 306 HIS A C 1
ATOM 1493 O O . HIS A 1 326 ? 132.30300 119.69000 140.55900 1.000 6.75000 306 HIS A O 1
ATOM 1500 N N . GLU A 1 327 ? 131.71200 120.13600 142.68100 1.000 8.41000 307 GLU A N 1
ATOM 1501 C CA . GLU A 1 327 ? 130.31400 119.92900 142.35000 1.000 8.41000 307 GLU A CA 1
ATOM 1502 C C . GLU A 1 327 ? 129.81400 120.96700 141.36400 1.000 8.41000 307 GLU A C 1
ATOM 1503 O O . GLU A 1 327 ? 129.16100 120.62500 140.37000 1.000 8.41000 307 GLU A O 1
ATOM 1509 N N . LYS A 1 328 ? 130.08200 122.24400 141.63400 1.000 8.81000 308 LYS A N 1
ATOM 1510 C CA . LYS A 1 328 ? 129.62400 123.27700 140.71100 1.000 8.81000 308 LYS A CA 1
ATOM 1511 C C . LYS A 1 328 ? 130.26600 123.10800 139.33900 1.000 8.81000 308 LYS A C 1
ATOM 1512 O O . LYS A 1 328 ? 129.62600 123.36500 138.30900 1.000 8.81000 308 LYS A O 1
ATOM 1518 N N . ARG A 1 329 ? 131.51900 122.66500 139.30900 1.000 6.44000 309 ARG A N 1
ATOM 1519 C CA . ARG A 1 329 ? 132.14900 122.29400 138.05400 1.000 6.44000 309 ARG A CA 1
ATOM 1520 C C . ARG A 1 329 ? 131.28800 121.31000 137.29400 1.000 6.44000 309 ARG A C 1
ATOM 1521 O O . ARG A 1 329 ? 130.89200 121.56500 136.15500 1.000 6.44000 309 ARG A O 1
ATOM 1529 N N . ILE A 1 330 ? 130.97500 120.17900 137.91900 1.000 5.80000 310 ILE A N 1
ATOM 1530 C CA . ILE A 1 330 ? 130.25300 119.14400 137.19200 1.000 5.80000 310 ILE A CA 1
ATOM 1531 C C . ILE A 1 330 ? 128.87500 119.63500 136.76700 1.000 5.80000 310 ILE A C 1
ATOM 1532 O O . ILE A 1 330 ? 128.35900 119.23000 135.71900 1.000 5.80000 310 ILE A O 1
ATOM 1537 N N . MET A 1 331 ? 128.26900 120.54100 137.53400 1.000 6.20000 311 MET A N 1
ATOM 1538 C CA . MET A 1 331 ? 126.97100 121.06900 137.11800 1.000 6.20000 311 MET A CA 1
ATOM 1539 C C . MET A 1 331 ? 127.10700 121.93800 135.87500 1.000 6.20000 311 MET A C 1
ATOM 1540 O O . MET A 1 331 ? 126.28100 121.87000 134.95500 1.000 6.20000 311 MET A O 1
ATOM 1545 N N . GLN A 1 332 ? 128.14600 122.76300 135.82400 1.000 6.07000 312 GLN A N 1
ATOM 1546 C CA . GLN A 1 332 ? 128.41000 123.50700 134.59800 1.000 6.07000 312 GLN A CA 1
ATOM 1547 C C . GLN A 1 332 ? 128.67300 122.55200 133.43600 1.000 6.07000 312 GLN A C 1
ATOM 1548 O O . GLN A 1 332 ? 128.28300 122.81300 132.28700 1.000 6.07000 312 GLN A O 1
ATOM 1554 N N . MET A 1 333 ? 129.32900 121.43000 133.72800 1.000 4.99000 313 MET A N 1
ATOM 1555 C CA . MET A 1 333 ? 129.64400 120.47100 132.68100 1.000 4.99000 313 MET A CA 1
ATOM 1556 C C . MET A 1 333 ? 128.38200 119.84800 132.11600 1.000 4.99000 313 MET A C 1
ATOM 1557 O O . MET A 1 333 ? 128.26100 119.68500 130.90400 1.000 4.99000 313 MET A O 1
ATOM 1562 N N . VAL A 1 334 ? 127.42600 119.49800 132.97500 1.000 4.90000 314 VAL A N 1
ATOM 1563 C CA . VAL A 1 334 ? 126.18800 118.92200 132.45600 1.000 4.90000 314 VAL A CA 1
ATOM 1564 C C . VAL A 1 334 ? 125.39100 119.98000 131.70800 1.000 4.90000 314 VAL A C 1
ATOM 1565 O O . VAL A 1 334 ? 124.70500 119.67300 130.72100 1.000 4.90000 314 VAL A O 1
ATOM 1569 N N . HIS A 1 335 ? 125.48800 121.24000 132.12900 1.000 5.30000 315 HIS A N 1
ATOM 1570 C CA . HIS A 1 335 ? 124.92700 122.31800 131.31900 1.000 5.30000 315 HIS A CA 1
ATOM 1571 C C . HIS A 1 335 ? 125.44100 122.24400 129.88300 1.000 5.30000 315 HIS A C 1
ATOM 1572 O O . HIS A 1 335 ? 124.66300 122.07400 128.92600 1.000 5.30000 315 HIS A O 1
ATOM 1579 N N . GLU A 1 336 ? 126.76000 122.35600 129.71000 1.000 4.97000 316 GLU A N 1
ATOM 1580 C CA . GLU A 1 336 ? 127.25500 122.38300 128.33900 1.000 4.97000 316 GLU A CA 1
ATOM 1581 C C . GLU A 1 336 ? 127.09400 121.03100 127.66800 1.000 4.97000 316 GLU A C 1
ATOM 1582 O O . GLU A 1 336 ? 127.08400 120.96100 126.44200 1.000 4.97000 316 GLU A O 1
ATOM 1588 N N . ARG A 1 337 ? 126.93500 119.96100 128.44000 1.000 4.05000 317 ARG A N 1
ATOM 1589 C CA . ARG A 1 337 ? 126.68500 118.65800 127.84400 1.000 4.05000 317 ARG A CA 1
ATOM 1590 C C . ARG A 1 337 ? 125.32900 118.64100 127.16100 1.000 4.05000 317 ARG A C 1
ATOM 1591 O O . ARG A 1 337 ? 125.18900 118.14700 126.03800 1.000 4.05000 317 ARG A O 1
ATOM 1599 N N . ASN A 1 338 ? 124.31100 119.18600 127.82000 1.000 4.73000 318 ASN A N 1
ATOM 1600 C CA . ASN A 1 338 ? 123.01500 119.24100 127.16100 1.000 4.73000 318 ASN A CA 1
ATOM 1601 C C . ASN A 1 338 ? 123.05400 120.19400 125.97500 1.000 4.73000 318 ASN A C 1
ATOM 1602 O O . ASN A 1 338 ? 122.39000 119.96300 124.95200 1.000 4.73000 318 ASN A O 1
ATOM 1607 N N . PHE A 1 339 ? 123.83200 121.27100 126.08200 1.000 6.57000 319 PHE A N 1
ATOM 1608 C CA . PHE A 1 339 ? 124.04700 122.09900 124.89700 1.000 6.57000 319 PHE A CA 1
ATOM 1609 C C . PHE A 1 339 ? 124.65300 121.27900 123.76700 1.000 6.57000 319 PHE A C 1
ATOM 1610 O O . PHE A 1 339 ? 124.27900 121.42900 122.59900 1.000 6.57000 319 PHE A O 1
ATOM 1618 N N . PHE A 1 340 ? 125.58900 120.39900 124.11100 1.000 5.43000 320 PHE A N 1
ATOM 1619 C CA . PHE A 1 340 ? 126.22100 119.52300 123.13700 1.000 5.43000 320 PHE A CA 1
ATOM 1620 C C . PHE A 1 340 ? 125.20000 118.60700 122.49400 1.000 5.43000 320 PHE A C 1
ATOM 1621 O O . PHE A 1 340 ? 125.27800 118.30800 121.30000 1.000 5.43000 320 PHE A O 1
ATOM 1629 N N . GLU A 1 341 ? 124.24200 118.13700 123.28100 1.000 6.21000 321 GLU A N 1
ATOM 1630 C CA . GLU A 1 341 ? 123.17800 117.32200 122.71800 1.000 6.21000 321 GLU A CA 1
ATOM 1631 C C . GLU A 1 341 ? 122.37100 118.10900 121.70100 1.000 6.21000 321 GLU A C 1
ATOM 1632 O O . GLU A 1 341 ? 122.06700 117.61200 120.60900 1.000 6.21000 321 GLU A O 1
ATOM 1638 N N . THR A 1 342 ? 121.99200 119.33400 122.05600 1.000 7.30000 322 THR A N 1
ATOM 1639 C CA . THR A 1 342 ? 121.30700 120.19600 121.09700 1.000 7.30000 322 THR A CA 1
ATOM 1640 C C . THR A 1 342 ? 122.09300 120.29800 119.79800 1.000 7.30000 322 THR A C 1
ATOM 1641 O O . THR A 1 342 ? 121.53300 120.17600 118.69700 1.000 7.30000 322 THR A O 1
ATOM 1645 N N . LEU A 1 343 ? 123.39800 120.52700 119.92000 1.000 6.80000 323 LEU A N 1
ATOM 1646 C CA . LEU A 1 343 ? 124.24400 120.67200 118.74500 1.000 6.80000 323 LEU A CA 1
ATOM 1647 C C . LEU A 1 343 ? 124.23300 119.41100 117.89900 1.000 6.80000 323 LEU A C 1
ATOM 1648 O O . LEU A 1 343 ? 124.06200 119.48200 116.68200 1.000 6.80000 323 LEU A O 1
ATOM 1653 N N . VAL A 1 344 ? 124.43400 118.24400 118.52100 1.000 6.43000 324 VAL A N 1
ATOM 1654 C CA . VAL A 1 344 ? 124.54700 117.03100 117.71600 1.000 6.43000 324 VAL A CA 1
ATOM 1655 C C . VAL A 1 344 ? 123.21600 116.69600 117.07500 1.000 6.43000 324 VAL A C 1
ATOM 1656 O O . VAL A 1 344 ? 123.18000 116.10500 115.99400 1.000 6.43000 324 VAL A O 1
ATOM 1660 N N . ASP A 1 345 ? 122.10200 117.08200 117.69400 1.000 8.26000 325 ASP A N 1
ATOM 1661 C CA . ASP A 1 345 ? 120.82100 116.89200 117.02300 1.000 8.26000 325 ASP A CA 1
ATOM 1662 C C . ASP A 1 345 ? 120.71800 117.77900 115.79300 1.000 8.26000 325 ASP A C 1
ATOM 1663 O O . ASP A 1 345 ? 120.36400 117.31400 114.69900 1.000 8.26000 325 ASP A O 1
ATOM 1668 N N . ASN A 1 346 ? 121.03000 119.06200 115.95000 1.000 8.51000 326 ASN A N 1
ATOM 1669 C CA . ASN A 1 346 ? 121.01500 119.93500 114.78700 1.000 8.51000 326 ASN A CA 1
ATOM 1670 C C . ASN A 1 346 ? 121.97800 119.42600 113.72400 1.000 8.51000 326 ASN A C 1
ATOM 1671 O O . ASN A 1 346 ? 121.70100 119.52100 112.52400 1.000 8.51000 326 ASN A O 1
ATOM 1676 N N . PHE A 1 347 ? 123.09100 118.83600 114.14800 1.000 7.84000 327 PHE A N 1
ATOM 1677 C CA . PHE A 1 347 ? 124.08400 118.36200 113.19500 1.000 7.84000 327 PHE A CA 1
ATOM 1678 C C . PHE A 1 347 ? 123.58600 117.14000 112.44900 1.000 7.84000 327 PHE A C 1
ATOM 1679 O O . PHE A 1 347 ? 123.81000 117.00600 111.24300 1.000 7.84000 327 PHE A O 1
ATOM 1687 N N . SER A 1 348 ? 122.93600 116.22200 113.15600 1.000 9.79000 328 SER A N 1
ATOM 1688 C CA . SER A 1 348 ? 122.28100 115.12000 112.47600 1.000 9.79000 328 SER A CA 1
ATOM 1689 C C . SER A 1 348 ? 121.30800 115.64800 111.44100 1.000 9.79000 328 SER A C 1
ATOM 1690 O O . SER A 1 348 ? 121.25900 115.15300 110.31100 1.000 9.79000 328 SER A O 1
ATOM 1693 N N . GLU A 1 349 ? 120.54200 116.67400 111.80000 1.000 12.19000 329 GLU A N 1
ATOM 1694 C CA . GLU A 1 349 ? 119.52500 117.14100 110.87200 1.000 12.19000 329 GLU A CA 1
ATOM 1695 C C . GLU A 1 349 ? 120.13200 117.85800 109.67500 1.000 12.19000 329 GLU A C 1
ATOM 1696 O O . GLU A 1 349 ? 119.52700 117.87900 108.59900 1.000 12.19000 329 GLU A O 1
ATOM 1702 N N . VAL A 1 350 ? 121.31700 118.44900 109.83100 1.000 11.94000 330 VAL A N 1
ATOM 1703 C CA . VAL A 1 350 ? 121.95800 119.12700 108.71000 1.000 11.94000 330 VAL A CA 1
ATOM 1704 C C . VAL A 1 350 ? 123.02400 118.27600 108.04400 1.000 11.94000 330 VAL A C 1
ATOM 1705 O O . VAL A 1 350 ? 123.76800 118.78000 107.19600 1.000 11.94000 330 VAL A O 1
ATOM 1709 N N . THR A 1 351 ? 123.15500 117.01500 108.43200 1.000 11.24000 331 THR A N 1
ATOM 1710 C CA . THR A 1 351 ? 124.00800 116.12000 107.65500 1.000 11.24000 331 THR A CA 1
ATOM 1711 C C . THR A 1 351 ? 123.40200 115.75400 106.30600 1.000 11.24000 331 THR A C 1
ATOM 1712 O O . THR A 1 351 ? 124.12000 115.82700 105.29500 1.000 11.24000 331 THR A O 1
ATOM 1716 N N . PRO A 1 352 ? 122.12900 115.36400 106.19800 1.000 12.51000 332 PRO A N 1
ATOM 1717 C CA . PRO A 1 352 ? 121.61000 115.04500 104.86100 1.000 12.51000 332 PRO A CA 1
ATOM 1718 C C . PRO A 1 352 ? 121.56600 116.25200 103.95300 1.000 12.51000 332 PRO A C 1
ATOM 1719 O O . PRO A 1 352 ? 122.02400 116.18400 102.80700 1.000 12.51000 332 PRO A O 1
ATOM 1723 N N . LYS A 1 353 ? 121.02800 117.36600 104.44400 1.000 14.70000 333 LYS A N 1
ATOM 1724 C CA . LYS A 1 353 ? 121.01500 118.60400 103.67500 1.000 14.70000 333 LYS A CA 1
ATOM 1725 C C . LYS A 1 353 ? 122.39700 118.93700 103.12700 1.000 14.70000 333 LYS A C 1
ATOM 1726 O O . LYS A 1 353 ? 122.51100 119.62200 102.10700 1.000 14.70000 333 LYS A O 1
ATOM 1732 N N . LEU A 1 354 ? 123.45200 118.45200 103.77300 1.000 11.86000 334 LEU A N 1
ATOM 1733 C CA . LEU A 1 354 ? 124.81400 118.65600 103.30400 1.000 11.86000 334 LEU A CA 1
ATOM 1734 C C . LEU A 1 354 ? 125.42700 117.41200 102.69200 1.000 11.86000 334 LEU A C 1
ATOM 1735 O O . LEU A 1 354 ? 126.33000 117.52700 101.86000 1.000 11.86000 334 LEU A O 1
ATOM 1740 N N . TYR A 1 355 ? 124.97600 116.23000 103.09800 1.000 11.25000 335 TYR A N 1
ATOM 1741 C CA . TYR A 1 355 ? 125.46500 114.98400 102.53300 1.000 11.25000 335 TYR A CA 1
ATOM 1742 C C . TYR A 1 355 ? 124.34100 114.30100 101.77700 1.000 11.25000 335 TYR A C 1
ATOM 1743 O O . TYR A 1 355 ? 123.34400 113.90200 102.39300 1.000 11.25000 335 TYR A O 1
ATOM 1752 N N . PRO A 1 356 ? 124.46900 114.12700 100.46800 1.000 16.68000 336 PRO A N 1
ATOM 1753 C CA . PRO A 1 356 ? 123.32800 113.69200 99.66100 1.000 16.68000 336 PRO A CA 1
ATOM 1754 C C . PRO A 1 356 ? 122.80100 112.35100 100.13500 1.000 16.68000 336 PRO A C 1
ATOM 1755 O O . PRO A 1 356 ? 123.56800 111.42900 100.41200 1.000 16.68000 336 PRO A O 1
ATOM 1759 N N . VAL A 1 357 ? 121.48000 112.25500 100.24200 1.000 20.29000 337 VAL A N 1
ATOM 1760 C CA . VAL A 1 357 ? 120.84200 111.02000 100.67300 1.000 20.29000 337 VAL A CA 1
ATOM 1761 C C . VAL A 1 357 ? 120.47800 110.16900 99.46500 1.000 20.29000 337 VAL A C 1
ATOM 1762 O O . VAL A 1 357 ? 120.90000 109.01200 99.36400 1.000 20.29000 337 VAL A O 1
ATOM 1766 N N . GLN A 1 358 ? 119.71000 110.74000 98.53300 1.000 25.42000 338 GLN A N 1
ATOM 1767 C CA . GLN A 1 358 ? 119.25300 109.99000 97.36900 1.000 25.42000 338 GLN A CA 1
ATOM 1768 C C . GLN A 1 358 ? 120.40500 109.39200 96.58600 1.000 25.42000 338 GLN A C 1
ATOM 1769 O O . GLN A 1 358 ? 120.19100 108.47700 95.78800 1.000 25.42000 338 GLN A O 1
ATOM 1775 N N . GLN A 1 359 ? 121.61600 109.89400 96.79000 1.000 24.08000 339 GLN A N 1
ATOM 1776 C CA . GLN A 1 359 ? 122.79700 109.25100 96.24500 1.000 24.08000 339 GLN A CA 1
ATOM 1777 C C . GLN A 1 359 ? 123.42300 108.30200 97.25700 1.000 24.08000 339 GLN A C 1
ATOM 1778 O O . GLN A 1 359 ? 123.56200 107.10600 96.99200 1.000 24.08000 339 GLN A O 1
ATOM 1784 N N . ASN A 1 360 ? 123.78700 108.81400 98.42500 1.000 25.48000 340 ASN A N 1
ATOM 1785 C CA . ASN A 1 360 ? 124.51000 108.04400 99.42100 1.000 25.48000 340 ASN A CA 1
ATOM 1786 C C . ASN A 1 360 ? 123.61800 107.78700 100.62400 1.000 25.48000 340 ASN A C 1
ATOM 1787 O O . ASN A 1 360 ? 122.94300 108.69500 101.11400 1.000 25.48000 340 ASN A O 1
ATOM 1792 N N . ASP A 1 361 ? 123.62400 106.54300 101.10100 1.000 22.85000 341 ASP A N 1
ATOM 1793 C CA . ASP A 1 361 ? 122.79900 106.12200 102.22600 1.000 22.85000 341 ASP A CA 1
ATOM 1794 C C . ASP A 1 361 ? 123.56100 105.97600 103.53000 1.000 22.85000 341 ASP A C 1
ATOM 1795 O O . ASP A 1 361 ? 122.95500 106.09800 104.59600 1.000 22.85000 341 ASP A O 1
ATOM 1800 N N . THR A 1 362 ? 124.86500 105.70800 103.46900 1.000 15.64000 342 THR A N 1
ATOM 1801 C CA . THR A 1 362 ? 125.64900 105.53200 104.68300 1.000 15.64000 342 THR A CA 1
ATOM 1802 C C . THR A 1 362 ? 125.45100 106.68700 105.65400 1.000 15.64000 342 THR A C 1
ATOM 1803 O O . THR A 1 362 ? 125.54800 106.50400 106.87500 1.000 15.64000 342 THR A O 1
ATOM 1807 N N . ILE A 1 363 ? 125.15800 107.87900 105.13300 1.000 12.17000 343 ILE A N 1
ATOM 1808 C CA . ILE A 1 363 ? 124.88100 109.02500 105.99000 1.000 12.17000 343 ILE A CA 1
ATOM 1809 C C . ILE A 1 363 ? 123.76000 108.71400 106.96400 1.000 12.17000 343 ILE A C 1
ATOM 1810 O O . ILE A 1 363 ? 123.76900 109.19500 108.09900 1.000 12.17000 343 ILE A O 1
ATOM 1815 N N . LEU A 1 364 ? 122.78000 107.91400 106.55000 1.000 10.86000 344 LEU A N 1
ATOM 1816 C CA . LEU A 1 364 ? 121.72600 107.53800 107.48300 1.000 10.86000 344 LEU A CA 1
ATOM 1817 C C . LEU A 1 364 ? 122.28400 106.68700 108.61400 1.000 10.86000 344 LEU A C 1
ATOM 1818 O O . LEU A 1 364 ? 121.95200 106.90300 109.78500 1.000 10.86000 344 LEU A O 1
ATOM 1823 N N . ASP A 1 365 ? 123.15400 105.73600 108.28500 1.000 8.97000 345 ASP A N 1
ATOM 1824 C CA . ASP A 1 365 ? 123.85000 104.99300 109.32400 1.000 8.97000 345 ASP A CA 1
ATOM 1825 C C . ASP A 1 365 ? 124.53200 105.93800 110.30000 1.000 8.97000 345 ASP A C 1
ATOM 1826 O O . ASP A 1 365 ? 124.39100 105.79300 111.52000 1.000 8.97000 345 ASP A O 1
ATOM 1831 N N . ILE A 1 366 ? 125.23800 106.94400 109.78500 1.000 7.77000 346 ILE A N 1
ATOM 1832 C CA . ILE A 1 366 ? 126.07900 107.74600 110.66700 1.000 7.77000 346 ILE A CA 1
ATOM 1833 C C . ILE A 1 366 ? 125.24600 108.71900 111.49000 1.000 7.77000 346 ILE A C 1
ATOM 1834 O O . ILE A 1 366 ? 125.50500 108.92200 112.67900 1.000 7.77000 346 ILE A O 1
ATOM 1839 N N . ASN A 1 367 ? 124.23500 109.33600 110.88900 1.000 6.86000 347 ASN A N 1
ATOM 1840 C CA . ASN A 1 367 ? 123.39400 110.22000 111.67600 1.000 6.86000 347 ASN A CA 1
ATOM 1841 C C . ASN A 1 367 ? 122.34300 109.46200 112.47200 1.000 6.86000 347 ASN A C 1
ATOM 1842 O O . ASN A 1 367 ? 121.49300 110.09500 113.10500 1.000 6.86000 347 ASN A O 1
ATOM 1847 N N . ASN A 1 368 ? 122.35000 108.13200 112.42400 1.000 7.19000 348 ASN A N 1
ATOM 1848 C CA . ASN A 1 368 ? 121.66600 107.37700 113.46400 1.000 7.19000 348 ASN A CA 1
ATOM 1849 C C . ASN A 1 368 ? 122.62900 106.97300 114.56700 1.000 7.19000 348 ASN A C 1
ATOM 1850 O O . ASN A 1 368 ? 122.23000 106.87200 115.73100 1.000 7.19000 348 ASN A O 1
ATOM 1855 N N . ASN A 1 369 ? 123.89800 106.75100 114.22300 1.000 5.97000 349 ASN A N 1
ATOM 1856 C CA . ASN A 1 369 ? 124.92300 106.66000 115.25500 1.000 5.97000 349 ASN A CA 1
ATOM 1857 C C . ASN A 1 369 ? 124.92900 107.91600 116.11500 1.000 5.97000 349 ASN A C 1
ATOM 1858 O O . ASN A 1 369 ? 125.05400 107.84700 117.34200 1.000 5.97000 349 ASN A O 1
ATOM 1863 N N . LEU A 1 370 ? 124.78600 109.07700 115.48800 1.000 5.89000 350 LEU A N 1
ATOM 1864 C CA . LEU A 1 370 ? 124.73900 110.30700 116.26500 1.000 5.89000 350 LEU A CA 1
ATOM 1865 C C . LEU A 1 370 ? 123.47300 110.39200 117.09600 1.000 5.89000 350 LEU A C 1
ATOM 1866 O O . LEU A 1 370 ? 123.46100 111.06700 118.12200 1.000 5.89000 350 LEU A O 1
ATOM 1871 N N . SER A 1 371 ? 122.40200 109.72000 116.68700 1.000 6.06000 351 SER A N 1
ATOM 1872 C CA . SER A 1 371 ? 121.24000 109.62900 117.56300 1.000 6.06000 351 SER A CA 1
ATOM 1873 C C . SER A 1 371 ? 121.55500 108.76200 118.77100 1.000 6.06000 351 SER A C 1
ATOM 1874 O O . SER A 1 371 ? 121.15200 109.06800 119.90200 1.000 6.06000 351 SER A O 1
ATOM 1877 N N . ILE A 1 372 ? 122.27000 107.66500 118.54200 1.000 6.25000 352 ILE A N 1
ATOM 1878 C CA . ILE A 1 372 ? 122.80400 106.88300 119.65000 1.000 6.25000 352 ILE A CA 1
ATOM 1879 C C . ILE A 1 372 ? 123.58900 107.78700 120.58900 1.000 6.25000 352 ILE A C 1
ATOM 1880 O O . ILE A 1 372 ? 123.48400 107.68500 121.81600 1.000 6.25000 352 ILE A O 1
ATOM 1885 N N . ILE A 1 373 ? 124.35000 108.72000 120.02300 1.000 6.30000 353 ILE A N 1
ATOM 1886 C CA . ILE A 1 373 ? 125.22000 109.56100 120.84100 1.000 6.30000 353 ILE A CA 1
ATOM 1887 C C . ILE A 1 373 ? 124.42100 110.63600 121.56700 1.000 6.30000 353 ILE A C 1
ATOM 1888 O O . ILE A 1 373 ? 124.72800 110.98200 122.70800 1.000 6.30000 353 ILE A O 1
ATOM 1893 N N . LYS A 1 374 ? 123.39200 111.18600 120.93000 1.000 5.87000 354 LYS A N 1
ATOM 1894 C CA . LYS A 1 374 ? 122.56300 112.15600 121.63400 1.000 5.87000 354 LYS A CA 1
ATOM 1895 C C . LYS A 1 374 ? 121.84200 111.49600 122.79300 1.000 5.87000 354 LYS A C 1
ATOM 1896 O O . LYS A 1 374 ? 121.72200 112.08600 123.87000 1.000 5.87000 354 LYS A O 1
ATOM 1902 N N . LYS A 1 375 ? 121.38100 110.26000 122.60800 1.000 4.08000 355 LYS A N 1
ATOM 1903 C CA . LYS A 1 375 ? 120.76200 109.55400 123.72200 1.000 4.08000 355 LYS A CA 1
ATOM 1904 C C . LYS A 1 375 ? 121.78900 109.24600 124.80300 1.000 4.08000 355 LYS A C 1
ATOM 1905 O O . LYS A 1 375 ? 121.49400 109.35400 126.00200 1.000 4.08000 355 LYS A O 1
ATOM 1911 N N . HIS A 1 376 ? 123.00400 108.86600 124.39800 1.000 5.66000 356 HIS A N 1
ATOM 1912 C CA . HIS A 1 376 ? 124.07500 108.67700 125.36400 1.000 5.66000 356 HIS A CA 1
ATOM 1913 C C . HIS A 1 376 ? 124.28300 109.92700 126.19200 1.000 5.66000 356 HIS A C 1
ATOM 1914 O O . HIS A 1 376 ? 124.41000 109.85900 127.41300 1.000 5.66000 356 HIS A O 1
ATOM 1921 N N . LEU A 1 377 ? 124.38700 111.07500 125.53000 1.000 6.06000 357 LEU A N 1
ATOM 1922 C CA . LEU A 1 377 ? 124.65300 112.31600 126.24300 1.000 6.06000 357 LEU A CA 1
ATOM 1923 C C . LEU A 1 377 ? 123.48800 112.68000 127.13700 1.000 6.06000 357 LEU A C 1
ATOM 1924 O O . LEU A 1 377 ? 123.68500 113.20000 128.23500 1.000 6.06000 357 LEU A O 1
ATOM 1929 N N . GLU A 1 378 ? 122.26500 112.41300 126.68700 1.000 6.80000 358 GLU A N 1
ATOM 1930 C CA . GLU A 1 378 ? 121.11100 112.62700 127.54700 1.000 6.80000 358 GLU A CA 1
ATOM 1931 C C . GLU A 1 378 ? 121.25200 111.83700 128.83900 1.000 6.80000 358 GLU A C 1
ATOM 1932 O O . GLU A 1 378 ? 121.15900 112.39400 129.94000 1.000 6.80000 358 GLU A O 1
ATOM 1938 N N . THR A 1 379 ? 121.50500 110.53500 128.72100 1.000 7.39000 359 THR A N 1
ATOM 1939 C CA . THR A 1 379 ? 121.63800 109.71400 129.91800 1.000 7.39000 359 THR A CA 1
ATOM 1940 C C . THR A 1 379 ? 122.84300 110.14000 130.74500 1.000 7.39000 359 THR A C 1
ATOM 1941 O O . THR A 1 379 ? 122.77200 110.19100 131.97800 1.000 7.39000 359 THR A O 1
ATOM 1945 N N . THR A 1 380 ? 123.95000 110.47000 130.08500 1.000 6.69000 360 THR A N 1
ATOM 1946 C CA . THR A 1 380 ? 125.16800 110.82000 130.79900 1.000 6.69000 360 THR A CA 1
ATOM 1947 C C . THR A 1 380 ? 124.97400 112.09900 131.58900 1.000 6.69000 360 THR A C 1
ATOM 1948 O O . THR A 1 380 ? 125.38000 112.19200 132.74800 1.000 6.69000 360 THR A O 1
ATOM 1952 N N . SER A 1 381 ? 124.33800 113.09200 130.98000 1.000 7.47000 361 SER A N 1
ATOM 1953 C CA . SER A 1 381 ? 124.07100 114.33900 131.67300 1.000 7.47000 361 SER A CA 1
ATOM 1954 C C . SER A 1 381 ? 123.08700 114.13000 132.81000 1.000 7.47000 361 SER A C 1
ATOM 1955 O O . SER A 1 381 ? 123.24900 114.70400 133.89200 1.000 7.47000 361 SER A O 1
ATOM 1958 N N . SER A 1 382 ? 122.05400 113.31800 132.58600 1.000 7.46000 362 SER A N 1
ATOM 1959 C CA . SER A 1 382 ? 121.10800 113.04800 133.65800 1.000 7.46000 362 SER A CA 1
ATOM 1960 C C . SER A 1 382 ? 121.80900 112.42900 134.85600 1.000 7.46000 362 SER A C 1
ATOM 1961 O O . SER A 1 382 ? 121.57900 112.83400 135.99700 1.000 7.46000 362 SER A O 1
ATOM 1964 N N . ILE A 1 383 ? 122.68800 111.45600 134.61600 1.000 8.41000 363 ILE A N 1
ATOM 1965 C CA . ILE A 1 383 ? 123.34600 110.81800 135.75100 1.000 8.41000 363 ILE A CA 1
ATOM 1966 C C . ILE A 1 383 ? 124.42300 111.71900 136.32700 1.000 8.41000 363 ILE A C 1
ATOM 1967 O O . ILE A 1 383 ? 124.73500 111.63200 137.51700 1.000 8.41000 363 ILE A O 1
ATOM 1972 N N . CYS A 1 384 ? 125.00100 112.60200 135.51900 1.000 8.18000 364 CYS A N 1
ATOM 1973 C CA . CYS A 1 384 ? 125.83600 113.64500 136.09000 1.000 8.18000 364 CYS A CA 1
ATOM 1974 C C . CYS A 1 384 ? 125.05000 114.43500 137.12000 1.000 8.18000 364 CYS A C 1
ATOM 1975 O O . CYS A 1 384 ? 125.46600 114.54700 138.27500 1.000 8.18000 364 CYS A O 1
ATOM 1978 N N . LYS A 1 385 ? 123.88500 114.95400 136.72300 1.000 9.20000 365 LYS A N 1
ATOM 1979 C CA . LYS A 1 385 ? 123.06500 115.75200 137.62900 1.000 9.20000 365 LYS A CA 1
ATOM 1980 C C . LYS A 1 385 ? 122.63400 114.94800 138.84300 1.000 9.20000 365 LYS A C 1
ATOM 1981 O O . LYS A 1 385 ? 122.53600 115.49100 139.95100 1.000 9.20000 365 LYS A O 1
ATOM 1987 N N . GLN A 1 386 ? 122.35200 113.66200 138.64900 1.000 10.42000 366 GLN A N 1
ATOM 1988 C CA . GLN A 1 386 ? 122.01000 112.80400 139.77400 1.000 10.42000 366 GLN A CA 1
ATOM 1989 C C . GLN A 1 386 ? 123.16300 112.71000 140.75000 1.000 10.42000 366 GLN A C 1
ATOM 1990 O O . GLN A 1 386 ? 122.97200 112.85600 141.96200 1.000 10.42000 366 GLN A O 1
ATOM 1996 N N . GLU A 1 387 ? 124.36800 112.45800 140.24700 1.000 10.79000 367 GLU A N 1
ATOM 1997 C CA . GLU A 1 387 ? 125.52700 112.49000 141.12200 1.000 10.79000 367 GLU A CA 1
ATOM 1998 C C . GLU A 1 387 ? 125.61400 113.82100 141.84000 1.000 10.79000 367 GLU A C 1
ATOM 1999 O O . GLU A 1 387 ? 125.76100 113.85300 143.06200 1.000 10.79000 367 GLU A O 1
ATOM 2005 N N . THR A 1 388 ? 125.42000 114.92100 141.11500 1.000 11.27000 368 THR A N 1
ATOM 2006 C CA . THR A 1 388 ? 125.50000 116.23000 141.74800 1.000 11.27000 368 THR A CA 1
ATOM 2007 C C . THR A 1 388 ? 124.58200 116.28900 142.94900 1.000 11.27000 368 THR A C 1
ATOM 2008 O O . THR A 1 388 ? 125.03800 116.25000 144.09700 1.000 11.27000 368 THR A O 1
ATOM 2012 N N . GLU A 1 389 ? 123.27800 116.25100 142.69600 1.000 15.77000 369 GLU A N 1
ATOM 2013 C CA . GLU A 1 389 ? 122.32200 116.42800 143.77900 1.000 15.77000 369 GLU A CA 1
ATOM 2014 C C . GLU A 1 389 ? 122.50800 115.36100 144.84800 1.000 15.77000 369 GLU A C 1
ATOM 2015 O O . GLU A 1 389 ? 122.97100 115.66100 145.95100 1.000 15.77000 369 GLU A O 1
ATOM 2021 N N . GLU A 1 390 ? 122.24600 114.09500 144.51800 1.000 17.14000 370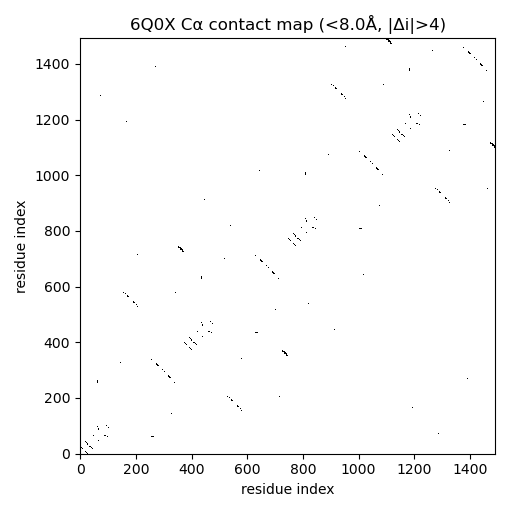 GLU A N 1
ATOM 2022 C CA . GLU A 1 390 ? 122.29800 113.06500 145.54700 1.000 17.14000 370 GLU A CA 1
ATOM 2023 C C . GLU A 1 390 ? 123.66400 113.03000 146.21000 1.000 17.14000 370 GLU A C 1
ATOM 2024 O O . GLU A 1 390 ? 123.80200 113.33900 147.40100 1.000 17.14000 370 GLU A O 1
ATOM 2030 N N . ILE A 1 391 ? 124.69300 112.69100 145.43900 1.000 15.14000 371 ILE A N 1
ATOM 2031 C CA . ILE A 1 391 ? 126.00200 112.42400 146.00600 1.000 15.14000 371 ILE A CA 1
ATOM 2032 C C . ILE A 1 391 ? 126.51400 113.63700 146.76600 1.000 15.14000 371 ILE A C 1
ATOM 2033 O O . ILE A 1 391 ? 126.85400 113.53600 147.94400 1.000 15.14000 371 ILE A O 1
ATOM 2038 N N . SER A 1 392 ? 126.59000 114.80100 146.11700 1.000 13.13000 372 SER A N 1
ATOM 2039 C CA . SER A 1 392 ? 127.24700 115.90900 146.78800 1.000 13.13000 372 SER A CA 1
ATOM 2040 C C . SER A 1 392 ? 126.37500 116.51900 147.88000 1.000 13.13000 372 SER A C 1
ATOM 2041 O O . SER A 1 392 ? 126.89900 116.90200 148.93200 1.000 13.13000 372 SER A O 1
ATOM 2044 N N . GLY A 1 393 ? 125.05800 116.62800 147.67000 1.000 11.59000 373 GLY A N 1
ATOM 2045 C CA . GLY A 1 393 ? 124.20300 117.14400 148.72100 1.000 11.59000 373 GLY A CA 1
ATOM 2046 C C . GLY A 1 393 ? 124.22700 116.29000 149.97200 1.000 11.59000 373 GLY A C 1
ATOM 2047 O O . GLY A 1 393 ? 124.13100 116.81100 151.08300 1.000 11.59000 373 GLY A O 1
ATOM 2048 N N . THR A 1 394 ? 124.35800 114.96900 149.81600 1.000 11.29000 374 THR A N 1
ATOM 2049 C CA . THR A 1 394 ? 124.43500 114.09200 150.97900 1.000 11.29000 374 THR A CA 1
ATOM 2050 C C . THR A 1 394 ? 125.85900 113.79200 151.41100 1.000 11.29000 374 THR A C 1
ATOM 2051 O O . THR A 1 394 ? 126.05700 113.14100 152.44000 1.000 11.29000 374 THR A O 1
ATOM 2055 N N . LEU A 1 395 ? 126.84300 114.23500 150.64900 1.000 8.41000 375 LEU A N 1
ATOM 2056 C CA . LEU A 1 395 ? 128.23600 114.12400 151.03400 1.000 8.41000 375 LEU A CA 1
ATOM 2057 C C . LEU A 1 395 ? 128.68900 115.32000 151.83900 1.000 8.41000 375 LEU A C 1
ATOM 2058 O O . LEU A 1 395 ? 129.52000 115.17500 152.74100 1.000 8.41000 375 LEU A O 1
ATOM 2063 N N . SER A 1 396 ? 128.15000 116.49300 151.52500 1.000 12.04000 376 SER A N 1
ATOM 2064 C CA . SER A 1 396 ? 128.63500 117.72000 152.14600 1.000 12.04000 376 SER A CA 1
ATOM 2065 C C . SER A 1 396 ? 128.51700 117.69700 153.66300 1.000 12.04000 376 SER A C 1
ATOM 2066 O O . SER A 1 396 ? 129.51800 118.00000 154.32900 1.000 12.04000 376 SER A O 1
ATOM 2069 N N . PRO A 1 397 ? 127.37900 117.34400 154.27400 1.000 9.85000 377 PRO A N 1
ATOM 2070 C CA . PRO A 1 397 ? 127.35200 117.26400 155.74300 1.000 9.85000 377 PRO A CA 1
ATOM 2071 C C . PRO A 1 397 ? 128.41900 116.36600 156.32200 1.000 9.85000 377 PRO A C 1
ATOM 2072 O O . PRO A 1 397 ? 129.02500 116.72300 157.34100 1.000 9.85000 377 PRO A O 1
ATOM 2076 N N . LYS A 1 398 ? 128.67200 115.21300 155.70100 1.000 9.37000 378 LYS A N 1
ATOM 2077 C CA . LYS A 1 398 ? 129.73600 114.33500 156.16500 1.000 9.37000 378 LYS A CA 1
ATOM 2078 C C . LYS A 1 398 ? 131.04700 115.07700 156.33100 1.000 9.37000 378 LYS A C 1
ATOM 2079 O O . LYS A 1 398 ? 131.85800 114.69800 157.18000 1.000 9.37000 378 LYS A O 1
ATOM 2085 N N . PHE A 1 399 ? 131.27200 116.12400 155.54700 1.000 5.81000 379 PHE A N 1
ATOM 2086 C CA . PHE A 1 399 ? 132.43800 116.97400 155.70300 1.000 5.81000 379 PHE A CA 1
ATOM 2087 C C . PHE A 1 399 ? 132.19700 118.10200 156.69000 1.000 5.81000 379 PHE A C 1
ATOM 2088 O O . PHE A 1 399 ? 133.01500 118.33600 157.58200 1.000 5.81000 379 PHE A O 1
ATOM 2096 N N . LYS A 1 400 ? 131.06500 118.79300 156.56000 1.000 12.76000 380 LYS A N 1
ATOM 2097 C CA . LYS A 1 400 ? 130.83400 120.01500 157.31300 1.000 12.76000 380 LYS A CA 1
ATOM 2098 C C . LYS A 1 400 ? 130.78400 119.76300 158.80500 1.000 12.76000 380 LYS A C 1
ATOM 2099 O O . LYS A 1 400 ? 131.10700 120.65700 159.59100 1.000 12.76000 380 LYS A O 1
ATOM 2105 N N . ILE A 1 401 ? 130.34500 118.57600 159.21900 1.000 10.20000 381 ILE A N 1
ATOM 2106 C CA . ILE A 1 401 ? 130.23600 118.30900 160.64900 1.000 10.20000 381 ILE A CA 1
ATOM 2107 C C . ILE A 1 401 ? 131.59900 118.41800 161.30500 1.000 10.20000 381 ILE A C 1
ATOM 2108 O O . ILE A 1 401 ? 131.72800 118.92000 162.42700 1.000 10.20000 381 ILE A O 1
ATOM 2113 N N . PHE A 1 402 ? 132.64200 117.97100 160.61500 1.000 22.15000 382 PHE A N 1
ATOM 2114 C CA . PHE A 1 402 ? 133.97500 118.15000 161.16400 1.000 22.15000 382 PHE A CA 1
ATOM 2115 C C . PHE A 1 402 ? 134.30000 119.62100 161.33000 1.000 22.15000 382 PHE A C 1
ATOM 2116 O O . PHE A 1 402 ? 134.84500 120.02500 162.36100 1.000 22.15000 382 PHE A O 1
ATOM 2124 N N . THR A 1 403 ? 133.98100 120.44000 160.32000 1.000 9.91000 383 THR A N 1
ATOM 2125 C CA . THR A 1 403 ? 134.25100 121.87100 160.41800 1.000 9.91000 383 THR A CA 1
ATOM 2126 C C . THR A 1 403 ? 133.51900 122.48200 161.59300 1.000 9.91000 383 THR A C 1
ATOM 2127 O O . THR A 1 403 ? 134.05400 123.35900 162.28100 1.000 9.91000 383 THR A O 1
ATOM 2131 N N . ASP A 1 404 ? 132.30300 122.02100 161.84400 1.000 7.92000 384 ASP A N 1
ATOM 2132 C CA . ASP A 1 404 ? 131.51700 122.63300 162.89800 1.000 7.92000 384 ASP A CA 1
ATOM 2133 C C . ASP A 1 404 ? 131.99900 122.19600 164.26800 1.000 7.92000 384 ASP A C 1
ATOM 2134 O O . ASP A 1 404 ? 132.06300 123.01200 165.18700 1.000 7.92000 384 ASP A O 1
ATOM 2139 N N . ILE A 1 405 ? 132.39700 120.93900 164.42500 1.000 7.43000 385 ILE A N 1
ATOM 2140 C CA . ILE A 1 405 ? 132.96100 120.58400 165.71900 1.000 7.43000 385 ILE A CA 1
ATOM 2141 C C . ILE A 1 405 ? 134.31300 121.25200 165.90400 1.000 7.43000 385 ILE A C 1
ATOM 2142 O O . ILE A 1 405 ? 134.69400 121.60600 167.02700 1.000 7.43000 385 ILE A O 1
ATOM 2147 N N . LEU A 1 406 ? 135.04500 121.47400 164.81800 1.000 8.82000 386 LEU A N 1
ATOM 2148 C CA . LEU A 1 406 ? 136.32200 122.16300 164.92600 1.000 8.82000 386 LEU A CA 1
ATOM 2149 C C . LEU A 1 406 ? 136.13200 123.57800 165.44200 1.000 8.82000 386 LEU A C 1
ATOM 2150 O O . LEU A 1 406 ? 136.72400 123.96900 166.45100 1.000 8.82000 386 LEU A O 1
ATOM 2155 N N . LEU A 1 407 ? 135.29200 124.36200 164.77200 1.000 7.19000 387 LEU A N 1
ATOM 2156 C CA . LEU A 1 407 ? 135.09000 125.72400 165.24300 1.000 7.19000 387 LEU A CA 1
ATOM 2157 C C . LEU A 1 407 ? 134.31700 125.76200 166.55400 1.000 7.19000 387 LEU A C 1
ATOM 2158 O O . LEU A 1 407 ? 134.37500 126.77300 167.25900 1.000 7.19000 387 LEU A O 1
ATOM 2163 N N . SER A 1 408 ? 133.64300 124.67400 166.92900 1.000 7.87000 388 SER A N 1
ATOM 2164 C CA . SER A 1 408 ? 133.10900 124.58900 168.28100 1.000 7.87000 388 SER A CA 1
ATOM 2165 C C . SER A 1 408 ? 134.22900 124.50600 169.30900 1.000 7.87000 388 SER A C 1
ATOM 2166 O O . SER A 1 408 ? 134.18900 125.19400 170.33500 1.000 7.87000 388 SER A O 1
ATOM 2169 N N . LEU A 1 409 ? 135.24500 123.67800 169.05300 1.000 9.03000 389 LEU A N 1
ATOM 2170 C CA . LEU A 1 409 ? 136.39500 123.68000 169.95400 1.000 9.03000 389 LEU A CA 1
ATOM 2171 C C . LEU A 1 409 ? 137.15000 125.00000 169.88000 1.000 9.03000 389 LEU A C 1
ATOM 2172 O O . LEU A 1 409 ? 137.79200 125.40500 170.85200 1.000 9.03000 389 LEU A O 1
ATOM 2177 N N . ARG A 1 410 ? 137.08400 125.68400 168.74300 1.000 10.75000 390 ARG A N 1
ATOM 2178 C CA . ARG A 1 410 ? 137.62700 127.03500 168.66700 1.000 10.75000 390 ARG A CA 1
ATOM 2179 C C . ARG A 1 410 ? 136.94600 127.94700 169.67300 1.000 10.75000 390 ARG A C 1
ATOM 2180 O O . ARG A 1 410 ? 137.60700 128.57800 170.50600 1.000 10.75000 390 ARG A O 1
ATOM 2188 N N . SER A 1 411 ? 135.61800 128.05000 169.58000 1.000 11.41000 391 SER A N 1
ATOM 2189 C CA . SER A 1 411 ? 134.85100 128.80600 170.56100 1.000 11.41000 391 SER A CA 1
ATOM 2190 C C . SER A 1 411 ? 135.20700 128.38700 171.97600 1.000 11.41000 391 SER A C 1
ATOM 2191 O O . SER A 1 411 ? 135.33000 129.23100 172.87200 1.000 11.41000 391 SER A O 1
ATOM 2194 N N . LEU A 1 412 ? 135.37900 127.08600 172.19300 1.000 11.33000 392 LEU A N 1
ATOM 2195 C CA . LEU A 1 412 ? 135.68500 126.60100 173.53100 1.000 11.33000 392 LEU A CA 1
ATOM 2196 C C . LEU A 1 412 ? 137.01200 127.13200 174.02700 1.000 11.33000 392 LEU A C 1
ATOM 2197 O O . LEU A 1 412 ? 137.10000 127.64700 175.14200 1.000 11.33000 392 LEU A O 1
ATOM 2202 N N . PHE A 1 413 ? 138.06200 126.99600 173.23200 1.000 13.10000 393 PHE A N 1
ATOM 2203 C CA . PHE A 1 413 ? 139.34700 127.45800 173.71800 1.000 13.10000 393 PHE A CA 1
ATOM 2204 C C . PHE A 1 413 ? 139.36800 128.96400 173.85200 1.000 13.10000 393 PHE A C 1
ATOM 2205 O O . PHE A 1 413 ? 140.07500 129.49300 174.71100 1.000 13.10000 393 PHE A O 1
ATOM 2213 N N . GLU A 1 414 ? 138.56000 129.66800 173.06300 1.000 12.66000 394 GLU A N 1
ATOM 2214 C CA . GLU A 1 414 ? 138.43300 131.10300 173.27600 1.000 12.66000 394 GLU A CA 1
ATOM 2215 C C . GLU A 1 414 ? 137.85600 131.39000 174.65200 1.000 12.66000 394 GLU A C 1
ATOM 2216 O O . GLU A 1 414 ? 138.48300 132.08500 175.46600 1.000 12.66000 394 GLU A O 1
ATOM 2222 N N . ARG A 1 415 ? 136.66200 130.85700 174.92800 1.000 10.62000 395 ARG A N 1
ATOM 2223 C CA . ARG A 1 415 ? 136.05700 131.05000 176.24000 1.000 10.62000 395 ARG A CA 1
ATOM 2224 C C . ARG A 1 415 ? 137.01800 130.65100 177.34400 1.000 10.62000 395 ARG A C 1
ATOM 2225 O O . ARG A 1 415 ? 137.14800 131.35000 178.35400 1.000 10.62000 395 ARG A O 1
ATOM 2233 N N . TYR A 1 416 ? 137.71600 129.53900 177.15500 1.000 12.12000 396 TYR A N 1
ATOM 2234 C CA . TYR A 1 416 ? 138.56400 129.01100 178.20800 1.000 12.12000 396 TYR A CA 1
ATOM 2235 C C . TYR A 1 416 ? 139.74100 129.92600 178.46500 1.000 12.12000 396 TYR A C 1
ATOM 2236 O O . TYR A 1 416 ? 140.05300 130.23300 179.61500 1.000 12.12000 396 TYR A O 1
ATOM 2245 N N . LYS A 1 417 ? 140.43700 130.34300 177.41200 1.000 11.60000 397 LYS A N 1
ATOM 2246 C CA . LYS A 1 417 ? 141.56200 131.24100 177.60500 1.000 11.60000 397 LYS A CA 1
ATOM 2247 C C . LYS A 1 417 ? 141.11200 132.50500 178.31100 1.000 11.60000 397 LYS A C 1
ATOM 2248 O O . LYS A 1 417 ? 141.72100 132.93100 179.29800 1.000 11.60000 397 LYS A O 1
ATOM 2254 N N . ILE A 1 418 ? 139.99900 133.08300 177.86500 1.000 11.60000 398 ILE A N 1
ATOM 2255 C CA . ILE A 1 418 ? 139.62800 134.38300 178.40600 1.000 11.60000 398 ILE A CA 1
ATOM 2256 C C . ILE A 1 418 ? 138.94700 134.29300 179.75900 1.000 11.60000 398 ILE A C 1
ATOM 2257 O O . ILE A 1 418 ? 138.76600 135.32600 180.41000 1.000 11.60000 398 ILE A O 1
ATOM 2262 N N . MET A 1 419 ? 138.55000 133.10500 180.20800 1.000 14.59000 399 MET A N 1
ATOM 2263 C CA . MET A 1 419 ? 138.04600 133.02100 181.57300 1.000 14.59000 399 MET A CA 1
ATOM 2264 C C . MET A 1 419 ? 139.08900 132.49000 182.54000 1.000 14.59000 399 MET A C 1
ATOM 2265 O O . MET A 1 419 ? 139.19100 132.98500 183.66500 1.000 14.59000 399 MET A O 1
ATOM 2270 N N . ALA A 1 420 ? 139.86200 131.48300 182.13600 1.000 27.46000 400 ALA A N 1
ATOM 2271 C CA . ALA A 1 420 ? 141.02900 131.07500 182.89900 1.000 27.46000 400 ALA A CA 1
ATOM 2272 C C . ALA A 1 420 ? 142.07600 132.17200 182.97600 1.000 27.46000 400 ALA A C 1
ATOM 2273 O O . ALA A 1 420 ? 143.02700 132.04200 183.75000 1.000 27.46000 400 ALA A O 1
ATOM 2275 N N . ALA A 1 421 ? 141.93800 133.24400 182.19300 1.000 39.11000 401 ALA A N 1
ATOM 2276 C CA . ALA A 1 421 ? 142.68600 134.45600 182.50100 1.000 39.11000 401 ALA A CA 1
ATOM 2277 C C . ALA A 1 421 ? 142.42900 134.90800 183.93200 1.000 39.11000 401 ALA A C 1
ATOM 2278 O O . ALA A 1 421 ? 143.29600 135.53300 184.55700 1.000 39.11000 401 ALA A O 1
ATOM 2280 N N . ASN A 1 422 ? 141.25000 134.59600 184.47400 1.000 52.28000 402 ASN A N 1
ATOM 2281 C CA . ASN A 1 422 ? 140.99300 134.89100 185.87600 1.000 52.28000 402 ASN A CA 1
ATOM 2282 C C . ASN A 1 422 ? 141.92100 134.08600 186.77300 1.000 52.28000 402 ASN A C 1
ATOM 2283 O O . ASN A 1 422 ? 142.49500 134.61600 187.72900 1.000 52.28000 402 ASN A O 1
ATOM 2288 N N . ASN A 1 423 ? 142.09200 132.79700 186.47400 1.000 55.60000 403 ASN A N 1
ATOM 2289 C CA . ASN A 1 423 ? 143.06100 132.01600 187.23100 1.000 55.60000 403 ASN A CA 1
ATOM 2290 C C . ASN A 1 423 ? 144.47800 132.50100 186.96800 1.000 55.60000 403 ASN A C 1
ATOM 2291 O O . ASN A 1 423 ? 145.35600 132.33100 187.81600 1.000 55.60000 403 ASN A O 1
ATOM 2296 N N . VAL A 1 424 ? 144.71400 133.10700 185.80700 1.000 54.99000 404 VAL A N 1
ATOM 2297 C CA . VAL A 1 424 ? 146.01800 133.70600 185.53400 1.000 54.99000 404 VAL A CA 1
ATOM 2298 C C . VAL A 1 424 ? 146.29000 134.82900 186.52500 1.000 54.99000 404 VAL A C 1
ATOM 2299 O O . VAL A 1 424 ? 147.33500 134.86600 187.19100 1.000 54.99000 404 VAL A O 1
ATOM 2303 N N . VAL A 1 425 ? 145.34600 135.76200 186.63400 1.000 53.67000 405 VAL A N 1
ATOM 2304 C CA . VAL A 1 425 ? 145.48900 136.85500 187.59100 1.000 53.67000 405 VAL A CA 1
ATOM 2305 C C . VAL A 1 425 ? 145.55100 136.31400 189.01300 1.000 53.67000 405 VAL A C 1
ATOM 2306 O O . VAL A 1 425 ? 146.24900 136.86100 189.87400 1.000 53.67000 405 VAL A O 1
ATOM 2310 N N . GLU A 1 426 ? 144.84300 135.21700 189.27600 1.000 56.86000 406 GLU A N 1
ATOM 2311 C CA . GLU A 1 426 ? 144.84000 134.66000 190.62200 1.000 56.86000 406 GLU A CA 1
ATOM 2312 C C . GLU A 1 426 ? 146.17800 134.01600 190.96500 1.000 56.86000 406 GLU A C 1
ATOM 2313 O O . GLU A 1 426 ? 146.62100 134.08200 192.11100 1.000 56.86000 406 GLU A O 1
ATOM 2319 N N . LEU A 1 427 ? 146.84500 133.39900 189.99000 1.000 56.65000 407 LEU A N 1
ATOM 2320 C CA . LEU A 1 427 ? 148.17500 132.84900 190.24100 1.000 56.65000 407 LEU A CA 1
ATOM 2321 C C . LEU A 1 427 ? 149.22000 133.95300 190.34500 1.000 56.65000 407 LEU A C 1
ATOM 2322 O O . LEU A 1 427 ? 150.20800 133.82100 191.08500 1.000 56.65000 407 LEU A O 1
ATOM 2327 N N . GLN A 1 428 ? 149.01900 135.05300 189.62300 1.000 60.29000 408 GLN A N 1
ATOM 2328 C CA . GLN A 1 428 ? 149.89100 136.20100 189.83100 1.000 60.29000 408 GLN A CA 1
ATOM 2329 C C . GLN A 1 428 ? 149.71700 136.75500 191.24100 1.000 60.29000 408 GLN A C 1
ATOM 2330 O O . GLN A 1 428 ? 150.69900 137.09800 191.90900 1.000 60.29000 408 GLN A O 1
ATOM 2336 N N . ARG A 1 429 ? 148.47400 136.82300 191.72200 1.000 63.13000 409 ARG A N 1
ATOM 2337 C CA . ARG A 1 429 ? 148.24600 137.16600 193.12200 1.000 63.13000 409 ARG A CA 1
ATOM 2338 C C . ARG A 1 429 ? 148.81900 136.10700 194.05200 1.000 63.13000 409 ARG A C 1
ATOM 2339 O O . ARG A 1 429 ? 149.21800 136.42400 195.17300 1.000 63.13000 409 ARG A O 1
ATOM 2347 N N . HIS A 1 430 ? 148.86300 134.85400 193.60700 1.000 70.37000 410 HIS A N 1
ATOM 2348 C CA . HIS A 1 430 ? 149.48000 133.79600 194.39700 1.000 70.37000 410 HIS A CA 1
ATOM 2349 C C . HIS A 1 430 ? 150.93700 134.12500 194.67200 1.000 70.37000 410 HIS A C 1
ATOM 2350 O O . HIS A 1 430 ? 151.38300 134.11400 195.82500 1.000 70.37000 410 HIS A O 1
ATOM 2357 N N . VAL A 1 431 ? 151.69300 134.43900 193.62000 1.000 58.74000 411 VAL A N 1
ATOM 2358 C CA . VAL A 1 431 ? 153.10600 134.75800 193.82300 1.000 58.74000 411 VAL A CA 1
ATOM 2359 C C . VAL A 1 431 ? 153.25800 136.08000 194.57200 1.000 58.74000 411 VAL A C 1
ATOM 2360 O O . VAL A 1 431 ? 154.13300 136.22000 195.43800 1.000 58.74000 411 VAL A O 1
ATOM 2364 N N . GLU A 1 432 ? 152.39000 137.05500 194.28000 1.000 60.44000 412 GLU A N 1
ATOM 2365 C CA . GLU A 1 432 ? 152.46000 138.34600 194.95800 1.000 60.44000 412 GLU A CA 1
ATOM 2366 C C . GLU A 1 432 ? 152.24600 138.19300 196.45800 1.000 60.44000 412 GLU A C 1
ATOM 2367 O O . GLU A 1 432 ? 152.94700 138.81800 197.26300 1.000 60.44000 412 GLU A O 1
ATOM 2373 N N . LEU A 1 433 ? 151.29900 137.34600 196.85200 1.000 59.06000 413 LEU A N 1
ATOM 2374 C CA . LEU A 1 433 ? 151.02500 137.15200 198.26300 1.000 59.06000 413 LEU A CA 1
ATOM 2375 C C . LEU A 1 433 ? 152.05200 136.25000 198.91900 1.000 59.06000 413 LEU A C 1
ATOM 2376 O O . LEU A 1 433 ? 152.37700 136.45700 200.08900 1.000 59.06000 413 LEU A O 1
ATOM 2381 N N . ASN A 1 434 ? 152.56800 135.25100 198.20300 1.000 64.34000 414 ASN A N 1
ATOM 2382 C CA . ASN A 1 434 ? 153.72600 134.52600 198.70800 1.000 64.34000 414 ASN A CA 1
ATOM 2383 C C . ASN A 1 434 ? 154.82100 135.50400 199.11100 1.000 64.34000 414 ASN A C 1
ATOM 2384 O O . ASN A 1 434 ? 155.34400 135.45100 200.23300 1.000 64.34000 414 ASN A O 1
ATOM 2389 N N . LYS A 1 435 ? 155.13100 136.45100 198.22100 1.000 63.22000 415 LYS A N 1
ATOM 2390 C CA . LYS A 1 435 ? 156.20200 137.40700 198.48700 1.000 63.22000 415 LYS A CA 1
ATOM 2391 C C . LYS A 1 435 ? 155.85400 138.33500 199.64700 1.000 63.22000 415 LYS A C 1
ATOM 2392 O O . LYS A 1 435 ? 156.64900 138.50100 200.58100 1.000 63.22000 415 LYS A O 1
ATOM 2398 N N . GLU A 1 436 ? 154.67700 138.96400 199.60100 1.000 61.58000 416 GLU A N 1
ATOM 2399 C CA . GLU A 1 436 ? 154.32100 139.91700 200.64800 1.000 61.58000 416 GLU A CA 1
ATOM 2400 C C . GLU A 1 436 ? 154.18300 139.24100 202.00700 1.000 61.58000 416 GLU A C 1
ATOM 2401 O O . GLU A 1 436 ? 154.44400 139.87100 203.03500 1.000 61.58000 416 GLU A O 1
ATOM 2407 N N . LYS A 1 437 ? 153.80700 137.96200 202.04300 1.000 61.05000 417 LYS A N 1
ATOM 2408 C CA . LYS A 1 437 ? 153.64700 137.28500 203.32100 1.000 61.05000 417 LYS A CA 1
ATOM 2409 C C . LYS A 1 437 ? 154.96200 136.72600 203.83900 1.000 61.05000 417 LYS A C 1
ATOM 2410 O O . LYS A 1 437 ? 155.11200 136.54700 205.05300 1.000 61.05000 417 LYS A O 1
ATOM 2416 N N . LEU A 1 438 ? 155.92500 136.44100 202.95600 1.000 68.75000 418 LEU A N 1
ATOM 2417 C CA . LEU A 1 438 ? 157.25600 136.11500 203.45700 1.000 68.75000 418 LEU A CA 1
ATOM 2418 C C . LEU A 1 438 ? 157.95900 137.36300 203.97500 1.000 68.75000 418 LEU A C 1
ATOM 2419 O O . LEU A 1 438 ? 158.68200 137.30100 204.97600 1.000 68.75000 418 LEU A O 1
ATOM 2424 N N . GLU A 1 439 ? 157.75400 138.51000 203.31200 1.000 74.46000 419 GLU A N 1
ATOM 2425 C CA . GLU A 1 439 ? 158.21800 139.77600 203.88100 1.000 74.46000 419 GLU A CA 1
ATOM 2426 C C . GLU A 1 439 ? 157.43400 140.14600 205.13200 1.000 74.46000 419 GLU A C 1
ATOM 2427 O O . GLU A 1 439 ? 157.92300 140.91700 205.96500 1.000 74.46000 419 GLU A O 1
ATOM 2433 N N . SER A 1 440 ? 156.22000 139.61400 205.27600 1.000 74.34000 420 SER A N 1
ATOM 2434 C CA . SER A 1 440 ? 155.40700 139.92600 206.44200 1.000 74.34000 420 SER A CA 1
ATOM 2435 C C . SER A 1 440 ? 156.04200 139.41000 207.72000 1.000 74.34000 420 SER A C 1
ATOM 2436 O O . SER A 1 440 ? 155.84100 139.99300 208.79100 1.000 74.34000 420 SER A O 1
ATOM 2439 N N . MET A 1 441 ? 156.82800 138.33700 207.63300 1.000 75.32000 421 MET A N 1
ATOM 2440 C CA . MET A 1 441 ? 157.35200 137.69000 208.83200 1.000 75.32000 421 MET A CA 1
ATOM 2441 C C . MET A 1 441 ? 158.49600 138.50800 209.42800 1.000 75.32000 421 MET A C 1
ATOM 2442 O O . MET A 1 441 ? 159.62500 138.04800 209.59200 1.000 75.32000 421 MET A O 1
ATOM 2447 N N . LYS A 1 442 ? 158.16900 139.75600 209.74400 1.000 78.79000 422 LYS A N 1
ATOM 2448 C CA . LYS A 1 442 ? 158.92400 140.54700 210.69700 1.000 78.79000 422 LYS A CA 1
ATOM 2449 C C . LYS A 1 442 ? 158.45900 140.28100 212.11800 1.000 78.79000 422 LYS A C 1
ATOM 2450 O O . LYS A 1 442 ? 158.82500 141.02200 213.03400 1.000 78.79000 422 LYS A O 1
ATOM 2456 N N . GLY A 1 443 ? 157.66400 139.22900 212.31600 1.000 77.30000 423 GLY A N 1
ATOM 2457 C CA . GLY A 1 443 ? 157.03700 138.94200 213.58300 1.000 77.30000 423 GLY A CA 1
ATOM 2458 C C . GLY A 1 443 ? 155.84400 139.80700 213.90800 1.000 77.30000 423 GLY A C 1
ATOM 2459 O O . GLY A 1 443 ? 155.21100 139.58900 214.95000 1.000 77.30000 423 GLY A O 1
ATOM 2460 N N . LYS A 1 444 ? 155.50000 140.76200 213.04300 1.000 80.82000 424 LYS A N 1
ATOM 2461 C CA . LYS A 1 444 ? 154.55600 141.82500 213.35600 1.000 80.82000 424 LYS A CA 1
ATOM 2462 C C . LYS A 1 444 ? 154.98900 142.52700 214.64500 1.000 80.82000 424 LYS A C 1
ATOM 2463 O O . LYS A 1 444 ? 154.19400 142.68000 215.57300 1.000 80.82000 424 LYS A O 1
ATOM 2469 N N . PRO A 1 445 ? 156.24300 142.99200 214.71500 1.000 75.47000 425 PRO A N 1
ATOM 2470 C CA . PRO A 1 445 ? 156.86600 143.21700 216.02900 1.000 75.47000 425 PRO A CA 1
ATOM 2471 C C . PRO A 1 445 ? 156.24800 144.35200 216.81600 1.000 75.47000 425 PRO A C 1
ATOM 2472 O O . PRO A 1 445 ? 156.09100 144.23900 218.03800 1.000 75.47000 425 PRO A O 1
ATOM 2476 N N . ASP A 1 446 ? 155.90000 145.45000 216.15500 1.000 75.36000 426 ASP A N 1
ATOM 2477 C CA . ASP A 1 446 ? 155.28200 146.55800 216.85600 1.000 75.36000 426 ASP A CA 1
ATOM 2478 C C . ASP A 1 446 ? 153.91600 146.14700 217.39900 1.000 75.36000 426 ASP A C 1
ATOM 2479 O O . ASP A 1 446 ? 153.14800 145.42500 216.75700 1.000 75.36000 426 ASP A O 1
ATOM 2484 N N . VAL A 1 447 ? 153.62300 146.61700 218.60800 1.000 71.88000 427 VAL A N 1
ATOM 2485 C CA . VAL A 1 447 ? 152.32200 146.36800 219.21900 1.000 71.88000 427 VAL A CA 1
ATOM 2486 C C . VAL A 1 447 ? 151.29300 147.23000 218.49300 1.000 71.88000 427 VAL A C 1
ATOM 2487 O O . VAL A 1 447 ? 151.14300 148.42200 218.77100 1.000 71.88000 427 VAL A O 1
ATOM 2491 N N . SER A 1 448 ? 150.59200 146.62500 217.53700 1.000 76.43000 428 SER A N 1
ATOM 2492 C CA . SER A 1 448 ? 149.66900 147.35700 216.67200 1.000 76.43000 428 SER A CA 1
ATOM 2493 C C . SER A 1 448 ? 148.48600 146.44700 216.36600 1.000 76.43000 428 SER A C 1
ATOM 2494 O O . SER A 1 448 ? 148.61800 145.47700 215.61300 1.000 76.43000 428 SER A O 1
ATOM 2497 N N . GLY A 1 449 ? 147.33600 146.75700 216.96500 1.000 77.28000 429 GLY A N 1
ATOM 2498 C CA . GLY A 1 449 ? 146.12200 146.03500 216.62400 1.000 77.28000 429 GLY A CA 1
ATOM 2499 C C . GLY A 1 449 ? 145.62000 146.38400 215.23800 1.000 77.28000 429 GLY A C 1
ATOM 2500 O O . GLY A 1 449 ? 144.97100 145.56900 214.57900 1.000 77.28000 429 GLY A O 1
ATOM 2501 N N . ALA A 1 450 ? 145.91700 147.59800 214.77400 1.000 76.17000 430 ALA A N 1
ATOM 2502 C CA . ALA A 1 450 ? 145.52600 147.98800 213.42700 1.000 76.17000 430 ALA A CA 1
ATOM 2503 C C . ALA A 1 450 ? 146.21900 147.11800 212.39100 1.000 76.17000 430 ALA A C 1
ATOM 2504 O O . ALA A 1 450 ? 145.56300 146.51000 211.53900 1.000 76.17000 430 ALA A O 1
ATOM 2506 N N . GLU A 1 451 ? 147.55000 147.04800 212.44800 1.000 79.96000 431 GLU A N 1
ATOM 2507 C CA . GLU A 1 451 ? 148.29000 146.22100 211.50200 1.000 79.96000 431 GLU A CA 1
ATOM 2508 C C . GLU A 1 451 ? 147.90200 144.75500 211.63900 1.000 79.96000 431 GLU A C 1
ATOM 2509 O O . GLU A 1 451 ? 147.68200 144.05900 210.63900 1.000 79.96000 431 GLU A O 1
ATOM 2515 N N . TYR A 1 452 ? 147.82400 144.26700 212.87800 1.000 84.98000 432 TYR A N 1
ATOM 2516 C CA . TYR A 1 452 ? 147.36400 142.91000 213.13200 1.000 84.98000 432 TYR A CA 1
ATOM 2517 C C . TYR A 1 452 ? 146.04400 142.59800 212.44200 1.000 84.98000 432 TYR A C 1
ATOM 2518 O O . TYR A 1 452 ? 145.99500 141.67300 211.62700 1.000 84.98000 432 TYR A O 1
ATOM 2527 N N . ASP A 1 453 ? 144.98500 143.35900 212.73500 1.000 77.82000 433 ASP A N 1
ATOM 2528 C CA . ASP A 1 453 ? 143.67100 143.07300 212.17200 1.000 77.82000 433 ASP A CA 1
ATOM 2529 C C . ASP A 1 453 ? 143.64800 143.26600 210.66300 1.000 77.82000 433 ASP A C 1
ATOM 2530 O O . ASP A 1 453 ? 143.00500 142.48700 209.95100 1.000 77.82000 433 ASP A O 1
ATOM 2535 N N . ARG A 1 454 ? 144.33400 144.29000 210.15100 1.000 72.37000 434 ARG A N 1
ATOM 2536 C CA . ARG A 1 454 ? 144.29700 144.52000 208.71400 1.000 72.37000 434 ARG A CA 1
ATOM 2537 C C . ARG A 1 454 ? 144.95000 143.36600 207.96600 1.000 72.37000 434 ARG A C 1
ATOM 2538 O O . ARG A 1 454 ? 144.35200 142.80800 207.03900 1.000 72.37000 434 ARG A O 1
ATOM 2546 N N . ILE A 1 455 ? 146.15000 142.94600 208.38100 1.000 67.51000 435 ILE A N 1
ATOM 2547 C CA . ILE A 1 455 ? 146.78400 141.87100 207.63300 1.000 67.51000 435 ILE A CA 1
ATOM 2548 C C . ILE A 1 455 ? 146.14800 140.53000 207.96500 1.000 67.51000 435 ILE A C 1
ATOM 2549 O O . ILE A 1 455 ? 146.24900 139.59400 207.16700 1.000 67.51000 435 ILE A O 1
ATOM 2554 N N . LYS A 1 456 ? 145.44100 140.41900 209.09300 1.000 64.08000 436 LYS A N 1
ATOM 2555 C CA . LYS A 1 456 ? 144.65700 139.21500 209.33800 1.000 64.08000 436 LYS A CA 1
ATOM 2556 C C . LYS A 1 456 ? 143.49000 139.12200 208.36400 1.000 64.08000 436 LYS A C 1
ATOM 2557 O O . LYS A 1 456 ? 143.23100 138.05700 207.79100 1.000 64.08000 436 LYS A O 1
ATOM 2563 N N . LYS A 1 457 ? 142.76200 140.22500 208.17500 1.000 56.71000 437 LYS A N 1
ATOM 2564 C CA . LYS A 1 457 ? 141.72400 140.24200 207.15100 1.000 56.71000 437 LYS A CA 1
ATOM 2565 C C . LYS A 1 457 ? 142.31300 139.92300 205.78800 1.000 56.71000 437 LYS A C 1
ATOM 2566 O O . LYS A 1 457 ? 141.73800 139.14100 205.01900 1.000 56.71000 437 LYS A O 1
ATOM 2572 N N . ILE A 1 458 ? 143.46800 140.51900 205.48200 1.000 56.56000 438 ILE A N 1
ATOM 2573 C CA . ILE A 1 458 ? 144.16600 140.23800 204.22800 1.000 56.56000 438 ILE A CA 1
ATOM 2574 C C . ILE A 1 458 ? 144.35900 138.73800 204.05200 1.000 56.56000 438 ILE A C 1
ATOM 2575 O O . ILE A 1 458 ? 143.90500 138.14400 203.06600 1.000 56.56000 438 ILE A O 1
ATOM 2580 N N . ILE A 1 459 ? 145.01900 138.10100 205.01900 1.000 56.26000 439 ILE A N 1
ATOM 2581 C CA . ILE A 1 459 ? 145.37500 136.70100 204.84200 1.000 56.26000 439 ILE A CA 1
ATOM 2582 C C . ILE A 1 459 ? 144.13000 135.82300 204.81700 1.000 56.26000 439 ILE A C 1
ATOM 2583 O O . ILE A 1 459 ? 144.07500 134.84900 204.06400 1.000 56.26000 439 ILE A O 1
ATOM 2588 N N . GLN A 1 460 ? 143.09500 136.16000 205.59500 1.000 55.46000 440 GLN A N 1
ATOM 2589 C CA . GLN A 1 460 ? 141.93200 135.27300 205.64500 1.000 55.46000 440 GLN A CA 1
ATOM 2590 C C . GLN A 1 460 ? 141.12700 135.34000 204.35100 1.000 55.46000 440 GLN A C 1
ATOM 2591 O O . GLN A 1 460 ? 140.71800 134.30000 203.80800 1.000 55.46000 440 GLN A O 1
ATOM 2597 N N . LYS A 1 461 ? 140.87500 136.55300 203.84400 1.000 57.16000 441 LYS A N 1
ATOM 2598 C CA . LYS A 1 461 ? 140.16100 136.66200 202.57800 1.000 57.16000 441 LYS A CA 1
ATOM 2599 C C . LYS A 1 461 ? 140.98800 136.06900 201.44900 1.000 57.16000 441 LYS A C 1
ATOM 2600 O O . LYS A 1 461 ? 140.44700 135.40900 200.55600 1.000 57.16000 441 LYS A O 1
ATOM 2606 N N . ASP A 1 462 ? 142.31300 136.23100 201.50400 1.000 58.14000 442 ASP A N 1
ATOM 2607 C CA . ASP A 1 462 ? 143.14500 135.62400 200.47800 1.000 58.14000 442 ASP A CA 1
ATOM 2608 C C . ASP A 1 462 ? 143.14700 134.10200 200.58400 1.000 58.14000 442 ASP A C 1
ATOM 2609 O O . ASP A 1 462 ? 143.25300 133.41900 199.56400 1.000 58.14000 442 ASP A O 1
ATOM 2614 N N . ARG A 1 463 ? 142.99900 133.55700 201.79400 1.000 56.56000 443 ARG A N 1
ATOM 2615 C CA . ARG A 1 463 ? 142.98100 132.10700 201.97100 1.000 56.56000 443 ARG A CA 1
ATOM 2616 C C . ARG A 1 463 ? 141.69700 131.49800 201.42200 1.000 56.56000 443 ARG A C 1
ATOM 2617 O O . ARG A 1 463 ? 141.73100 130.51400 200.66700 1.000 56.56000 443 ARG A O 1
ATOM 2625 N N . ARG A 1 464 ? 140.54500 132.05000 201.81100 1.000 58.40000 444 ARG A N 1
ATOM 2626 C CA . ARG A 1 464 ? 139.31100 131.59100 201.18100 1.000 58.40000 444 ARG A CA 1
ATOM 2627 C C . ARG A 1 464 ? 139.36600 131.80900 199.67300 1.000 58.40000 444 ARG A C 1
ATOM 2628 O O . ARG A 1 464 ? 138.83100 130.99900 198.90400 1.000 58.40000 444 ARG A O 1
ATOM 2636 N N . SER A 1 465 ? 140.07100 132.85400 199.23100 1.000 55.57000 445 SER A N 1
ATOM 2637 C CA . SER A 1 465 ? 140.22000 133.10200 197.80400 1.000 55.57000 445 SER A CA 1
ATOM 2638 C C . SER A 1 465 ? 141.00300 131.98500 197.12700 1.000 55.57000 445 SER A C 1
ATOM 2639 O O . SER A 1 465 ? 140.60800 131.49100 196.06600 1.000 55.57000 445 SER A O 1
ATOM 2642 N N . ILE A 1 466 ? 142.13200 131.58600 197.71500 1.000 53.82000 446 ILE A N 1
ATOM 2643 C CA . ILE A 1 466 ? 142.96400 130.58400 197.06100 1.000 53.82000 446 ILE A CA 1
ATOM 2644 C C . ILE A 1 466 ? 142.26000 129.23600 197.05800 1.000 53.82000 446 ILE A C 1
ATOM 2645 O O . ILE A 1 466 ? 142.34800 128.48000 196.08100 1.000 53.82000 446 ILE A O 1
ATOM 2650 N N . ILE A 1 467 ? 141.50300 128.92900 198.11300 1.000 55.70000 447 ILE A N 1
ATOM 2651 C CA . ILE A 1 467 ? 140.79000 127.65500 198.09400 1.000 55.70000 447 ILE A CA 1
ATOM 2652 C C . ILE A 1 467 ? 139.67400 127.68100 197.05000 1.000 55.70000 447 ILE A C 1
ATOM 2653 O O . ILE A 1 467 ? 139.46800 126.69700 196.32300 1.000 55.70000 447 ILE A O 1
ATOM 2658 N N . GLU A 1 468 ? 138.96600 128.81000 196.91500 1.000 59.67000 448 GLU A N 1
ATOM 2659 C CA . GLU A 1 468 ? 137.88400 128.85800 195.93500 1.000 59.67000 448 GLU A CA 1
ATOM 2660 C C . GLU A 1 468 ? 138.42900 128.83000 194.51200 1.000 59.67000 448 GLU A C 1
ATOM 2661 O O . GLU A 1 468 ? 137.83300 128.20900 193.62400 1.000 59.67000 448 GLU A O 1
ATOM 2667 N N . GLN A 1 469 ? 139.58100 129.46200 194.28100 1.000 58.78000 449 GLN A N 1
ATOM 2668 C CA . GLN A 1 469 ? 140.14700 129.45900 192.94000 1.000 58.78000 449 GLN A CA 1
ATOM 2669 C C . GLN A 1 469 ? 140.71700 128.09500 192.59200 1.000 58.78000 449 GLN A C 1
ATOM 2670 O O . GLN A 1 469 ? 140.69300 127.69500 191.43000 1.000 58.78000 449 GLN A O 1
ATOM 2676 N N . SER A 1 470 ? 141.23800 127.36300 193.57800 1.000 51.35000 450 SER A N 1
ATOM 2677 C CA . SER A 1 470 ? 141.68500 126.00500 193.28900 1.000 51.35000 450 SER A CA 1
ATOM 2678 C C . SER A 1 470 ? 140.50000 125.10600 192.97100 1.000 51.35000 450 SER A C 1
ATOM 2679 O O . SER A 1 470 ? 140.54400 124.31600 192.01500 1.000 51.35000 450 SER A O 1
ATOM 2682 N N . ASN A 1 471 ? 139.43400 125.21300 193.76800 1.000 45.52000 451 ASN A N 1
ATOM 2683 C CA . ASN A 1 471 ? 138.18200 124.54400 193.43700 1.000 45.52000 451 ASN A CA 1
ATOM 2684 C C . ASN A 1 471 ? 137.77800 124.82900 191.99500 1.000 45.52000 451 ASN A C 1
ATOM 2685 O O . ASN A 1 471 ? 137.50900 123.90600 191.21600 1.000 45.52000 451 ASN A O 1
ATOM 2690 N N . ARG A 1 472 ? 137.76200 126.10800 191.61500 1.000 44.14000 452 ARG A N 1
ATOM 2691 C CA . ARG A 1 472 ? 137.33200 126.48200 190.27300 1.000 44.14000 452 ARG A CA 1
ATOM 2692 C C . ARG A 1 472 ? 138.30500 125.99000 189.20900 1.000 44.14000 452 ARG A C 1
ATOM 2693 O O . ARG A 1 472 ? 137.88500 125.57800 188.12500 1.000 44.14000 452 ARG A O 1
ATOM 2701 N N . ALA A 1 473 ? 139.60600 126.01600 189.49700 1.000 36.13000 453 ALA A N 1
ATOM 2702 C CA . ALA A 1 473 ? 140.59800 125.58800 188.51800 1.000 36.13000 453 ALA A CA 1
ATOM 2703 C C . ALA A 1 473 ? 140.41900 124.12000 188.17400 1.000 36.13000 453 ALA A C 1
ATOM 2704 O O . ALA A 1 473 ? 140.37100 123.74100 186.99400 1.000 36.13000 453 ALA A O 1
ATOM 2706 N N . TRP A 1 474 ? 140.31800 123.27500 189.19700 1.000 36.45000 454 TRP A N 1
ATOM 2707 C CA . TRP A 1 474 ? 140.08700 121.86200 188.93200 1.000 36.45000 454 TRP A CA 1
ATOM 2708 C C . TRP A 1 474 ? 138.72500 121.64000 188.28700 1.000 36.45000 454 TRP A C 1
ATOM 2709 O O . TRP A 1 474 ? 138.59300 120.83300 187.35200 1.000 36.45000 454 TRP A O 1
ATOM 2720 N N . LEU A 1 475 ? 137.70200 122.36400 188.75200 1.000 29.10000 455 LEU A N 1
ATOM 2721 C CA . LEU A 1 475 ? 136.36700 122.20700 188.19200 1.000 29.10000 455 LEU A CA 1
ATOM 2722 C C . LEU A 1 475 ? 136.32400 122.63500 186.73200 1.000 29.10000 455 LEU A C 1
ATOM 2723 O O . LEU A 1 475 ? 135.41400 122.24600 185.99400 1.000 29.10000 455 LEU A O 1
ATOM 2728 N N . ILE A 1 476 ? 137.28800 123.44100 186.30200 1.000 24.67000 456 ILE A N 1
ATOM 2729 C CA . ILE A 1 476 ? 137.37200 123.82100 184.90000 1.000 24.67000 456 ILE A CA 1
ATOM 2730 C C . ILE A 1 476 ? 138.10800 122.76200 184.10400 1.000 24.67000 456 ILE A C 1
ATOM 2731 O O . ILE A 1 476 ? 137.62000 122.27900 183.07200 1.000 24.67000 456 ILE A O 1
ATOM 2736 N N . ARG A 1 477 ? 139.30600 122.40200 184.56500 1.000 28.76000 457 ARG A N 1
ATOM 2737 C CA . ARG A 1 477 ? 140.11000 121.43100 183.83300 1.000 28.76000 457 ARG A CA 1
ATOM 2738 C C . ARG A 1 477 ? 139.32700 120.14900 183.58200 1.000 28.76000 457 ARG A C 1
ATOM 2739 O O . ARG A 1 477 ? 139.43900 119.54000 182.50500 1.000 28.76000 457 ARG A O 1
ATOM 2747 N N . GLN A 1 478 ? 138.50600 119.73500 184.55300 1.000 22.74000 458 GLN A N 1
ATOM 2748 C CA . GLN A 1 478 ? 137.73200 118.51500 184.35300 1.000 22.74000 458 GLN A CA 1
ATOM 2749 C C . GLN A 1 478 ? 136.82700 118.63700 183.13000 1.000 22.74000 458 GLN A C 1
ATOM 2750 O O . GLN A 1 478 ? 136.79300 117.73300 182.28700 1.000 22.74000 458 GLN A O 1
ATOM 2756 N N . CYS A 1 479 ? 136.13100 119.76800 182.98500 1.000 19.73000 459 CYS A N 1
ATOM 2757 C CA . CYS A 1 479 ? 135.26300 119.94000 181.82700 1.000 19.73000 459 CYS A CA 1
ATOM 2758 C C . CYS A 1 479 ? 136.07300 120.02000 180.54600 1.000 19.73000 459 CYS A C 1
ATOM 2759 O O . CYS A 1 479 ? 135.61700 119.56800 179.48500 1.000 19.73000 459 CYS A O 1
ATOM 2762 N N . ILE A 1 480 ? 137.27600 120.58000 180.63000 1.000 16.37000 460 ILE A N 1
ATOM 2763 C CA . ILE A 1 480 ? 138.17400 120.54600 179.48000 1.000 16.37000 460 ILE A CA 1
ATOM 2764 C C . ILE A 1 480 ? 138.35000 119.11100 178.99400 1.000 16.37000 460 ILE A C 1
ATOM 2765 O O . ILE A 1 480 ? 138.23100 118.81400 177.79600 1.000 16.37000 460 ILE A O 1
ATOM 2770 N N . LEU A 1 481 ? 138.60700 118.19400 179.92600 1.000 19.44000 461 LEU A N 1
ATOM 2771 C CA . LEU A 1 481 ? 138.78700 116.79800 179.52700 1.000 19.44000 461 LEU A CA 1
ATOM 2772 C C . LEU A 1 481 ? 137.49300 116.20500 178.98100 1.000 19.44000 461 LEU A C 1
ATOM 2773 O O . LEU A 1 481 ? 137.50300 115.47200 177.97200 1.000 19.44000 461 LEU A O 1
ATOM 2778 N N . GLU A 1 482 ? 136.37300 116.49900 179.64700 1.000 21.34000 462 GLU A N 1
ATOM 2779 C CA . GLU A 1 482 ? 135.08100 116.01200 179.17300 1.000 21.34000 462 GLU A CA 1
ATOM 2780 C C . GLU A 1 482 ? 134.85200 116.39700 177.72000 1.000 21.34000 462 GLU A C 1
ATOM 2781 O O . GLU A 1 482 ? 134.18700 115.67000 176.97400 1.000 21.34000 462 GLU A O 1
ATOM 2787 N N . GLU A 1 483 ? 135.40100 117.53800 177.29500 1.000 16.97000 463 GLU A N 1
ATOM 2788 C CA . GLU A 1 483 ? 135.24700 117.93000 175.89600 1.000 16.97000 463 GLU A CA 1
ATOM 2789 C C . GLU A 1 483 ? 136.26700 117.23800 174.99900 1.000 16.97000 463 GLU A C 1
ATOM 2790 O O . GLU A 1 483 ? 135.95500 116.85800 173.85300 1.000 16.97000 463 GLU A O 1
ATOM 2796 N N . PHE A 1 484 ? 137.50000 117.09900 175.48700 1.000 14.95000 464 PHE A N 1
ATOM 2797 C CA . PHE A 1 484 ? 138.49100 116.31400 174.76100 1.000 14.95000 464 PHE A CA 1
ATOM 2798 C C . PHE A 1 484 ? 137.93600 114.97300 174.31600 1.000 14.95000 464 PHE A C 1
ATOM 2799 O O . PHE A 1 484 ? 138.31400 114.45600 173.25900 1.000 14.95000 464 PHE A O 1
ATOM 2807 N N . THR A 1 485 ? 137.01500 114.41800 175.09300 1.000 13.93000 465 THR A N 1
ATOM 2808 C CA . THR A 1 485 ? 136.40800 113.14600 174.71400 1.000 13.93000 465 THR A CA 1
ATOM 2809 C C . THR A 1 485 ? 135.79100 113.19600 173.31300 1.000 13.93000 465 THR A C 1
ATOM 2810 O O . THR A 1 485 ? 136.27000 112.54800 172.36600 1.000 13.93000 465 THR A O 1
ATOM 2814 N N . ILE A 1 486 ? 134.72000 113.97000 173.15000 1.000 12.22000 466 ILE A N 1
ATOM 2815 C CA . ILE A 1 486 ? 134.06600 113.91700 171.85600 1.000 12.22000 466 ILE A CA 1
ATOM 2816 C C . ILE A 1 486 ? 134.96600 114.50300 170.78700 1.000 12.22000 466 ILE A C 1
ATOM 2817 O O . ILE A 1 486 ? 134.77500 114.21800 169.59700 1.000 12.22000 466 ILE A O 1
ATOM 2822 N N . PHE A 1 487 ? 135.98000 115.28300 171.16700 1.000 10.31000 467 PHE A N 1
ATOM 2823 C CA . PHE A 1 487 ? 136.92500 115.68500 170.13500 1.000 10.31000 467 PHE A CA 1
ATOM 2824 C C . PHE A 1 487 ? 137.66300 114.46500 169.58900 1.000 10.31000 467 PHE A C 1
ATOM 2825 O O . PHE A 1 487 ? 137.84500 114.30800 168.36600 1.000 10.31000 467 PHE A O 1
ATOM 2833 N N . GLN A 1 488 ? 138.03600 113.55100 170.47800 1.000 10.00000 468 GLN A N 1
ATOM 2834 C CA . GLN A 1 488 ? 138.65400 112.31900 170.00800 1.000 10.00000 468 GLN A CA 1
ATOM 2835 C C . GLN A 1 488 ? 137.65500 111.43800 169.26800 1.000 10.00000 468 GLN A C 1
ATOM 2836 O O . GLN A 1 488 ? 138.05100 110.47100 168.61200 1.000 10.00000 468 GLN A O 1
ATOM 2842 N N . GLU A 1 489 ? 136.36000 111.73100 169.38300 1.000 11.31000 469 GLU A N 1
ATOM 2843 C CA . GLU A 1 489 ? 135.41100 111.09800 168.45500 1.000 11.31000 469 GLU A CA 1
ATOM 2844 C C . GLU A 1 489 ? 135.49600 111.72300 167.05900 1.000 11.31000 469 GLU A C 1
ATOM 2845 O O . GLU A 1 489 ? 135.46700 111.01900 166.03500 1.000 11.31000 469 GLU A O 1
ATOM 2851 N N . THR A 1 490 ? 135.57900 113.05200 166.99700 1.000 9.46000 470 THR A N 1
ATOM 2852 C CA . THR A 1 490 ? 135.76600 113.71900 165.70800 1.000 9.46000 470 THR A CA 1
ATOM 2853 C C . THR A 1 490 ? 136.95300 113.12900 164.96400 1.000 9.46000 470 THR A C 1
ATOM 2854 O O . THR A 1 490 ? 136.99600 113.12100 163.72000 1.000 9.46000 470 THR A O 1
ATOM 2858 N N . GLN A 1 491 ? 137.95100 112.68200 165.72500 1.000 10.64000 471 GLN A N 1
ATOM 2859 C CA . GLN A 1 491 ? 139.06200 111.93400 165.13900 1.000 10.64000 471 GLN A CA 1
ATOM 2860 C C . GLN A 1 491 ? 138.57400 110.91200 164.11700 1.000 10.64000 471 GLN A C 1
ATOM 2861 O O . GLN A 1 491 ? 138.87700 111.01800 162.92600 1.000 10.64000 471 GLN A O 1
ATOM 2867 N N . PHE A 1 492 ? 137.78900 109.93300 164.55700 1.000 5.79000 472 PHE A N 1
ATOM 2868 C CA . PHE A 1 492 ? 137.23700 108.95600 163.63100 1.000 5.79000 472 PHE A CA 1
ATOM 2869 C C . PHE A 1 492 ? 136.28200 109.59400 162.63900 1.000 5.79000 472 PHE A C 1
ATOM 2870 O O . PHE A 1 492 ? 136.03100 109.02500 161.56200 1.000 5.79000 472 PHE A O 1
ATOM 2878 N N . LEU A 1 493 ? 135.72000 110.75300 162.98200 1.000 7.88000 473 LEU A N 1
ATOM 2879 C CA . LEU A 1 493 ? 134.81000 111.37200 162.02200 1.000 7.88000 473 LEU A CA 1
ATOM 2880 C C . LEU A 1 493 ? 135.52300 111.74500 160.72900 1.000 7.88000 473 LEU A C 1
ATOM 2881 O O . LEU A 1 493 ? 134.94100 111.62500 159.64000 1.000 7.88000 473 LEU A O 1
ATOM 2886 N N . ILE A 1 494 ? 136.76500 112.20900 160.81600 1.000 9.03000 474 ILE A N 1
ATOM 2887 C CA . ILE A 1 494 ? 137.45600 112.55700 159.57200 1.000 9.03000 474 ILE A CA 1
ATOM 2888 C C . ILE A 1 494 ? 137.65000 111.31000 158.71600 1.000 9.03000 474 ILE A C 1
ATOM 2889 O O . ILE A 1 494 ? 137.58600 111.36000 157.47600 1.000 9.03000 474 ILE A O 1
ATOM 2894 N N . THR A 1 495 ? 137.87700 110.17000 159.36800 1.000 5.68000 475 THR A N 1
ATOM 2895 C CA . THR A 1 495 ? 137.94000 108.89900 158.66500 1.000 5.68000 475 THR A CA 1
ATOM 2896 C C . THR A 1 495 ? 136.67500 108.66800 157.87000 1.000 5.68000 475 THR A C 1
ATOM 2897 O O . THR A 1 495 ? 136.72000 108.35800 156.67000 1.000 5.68000 475 THR A O 1
ATOM 2901 N N . ARG A 1 496 ? 135.53300 108.77000 158.54800 1.000 12.07000 476 ARG A N 1
ATOM 2902 C CA . ARG A 1 496 ? 134.26900 108.54900 157.85600 1.000 12.07000 476 ARG A CA 1
ATOM 2903 C C . ARG A 1 496 ? 134.14700 109.47800 156.66300 1.000 12.07000 476 ARG A C 1
ATOM 2904 O O . ARG A 1 496 ? 133.70500 109.06900 155.57900 1.000 12.07000 476 ARG A O 1
ATOM 2912 N N . ALA A 1 497 ? 134.56100 110.73000 156.84600 1.000 7.53000 477 ALA A N 1
ATOM 2913 C CA . ALA A 1 497 ? 134.46600 111.71000 155.77500 1.000 7.53000 477 ALA A CA 1
ATOM 2914 C C . ALA A 1 497 ? 135.20800 111.23900 154.53700 1.000 7.53000 477 ALA A C 1
ATOM 2915 O O . ALA A 1 497 ? 134.62400 111.11400 153.45200 1.000 7.53000 477 ALA A O 1
ATOM 2917 N N . PHE A 1 498 ? 136.49700 110.95200 154.68500 1.000 6.69000 478 PHE A N 1
ATOM 2918 C CA . PHE A 1 498 ? 137.29000 110.64100 153.50100 1.000 6.69000 478 PHE A CA 1
ATOM 2919 C C . PHE A 1 498 ? 136.85000 109.33400 152.85900 1.000 6.69000 478 PHE A C 1
ATOM 2920 O O . PHE A 1 498 ? 136.84000 109.21400 151.62600 1.000 6.69000 478 PHE A O 1
ATOM 2928 N N . GLN A 1 499 ? 136.46600 108.34600 153.66800 1.000 8.68000 479 GLN A N 1
ATOM 2929 C CA . GLN A 1 499 ? 136.07600 107.06900 153.08200 1.000 8.68000 479 GLN A CA 1
ATOM 2930 C C . GLN A 1 499 ? 134.79200 107.20100 152.28300 1.000 8.68000 479 GLN A C 1
ATOM 2931 O O . GLN A 1 499 ? 134.69200 106.67000 151.17100 1.000 8.68000 479 GLN A O 1
ATOM 2937 N N . ASP A 1 500 ? 133.80200 107.91700 152.82100 1.000 9.64000 480 ASP A N 1
ATOM 2938 C CA . ASP A 1 500 ? 132.59200 108.15800 152.04600 1.000 9.64000 480 ASP A CA 1
ATOM 2939 C C . ASP A 1 500 ? 132.90600 108.93900 150.78000 1.000 9.64000 480 ASP A C 1
ATOM 2940 O O . ASP A 1 500 ? 132.32100 108.68300 149.71700 1.000 9.64000 480 ASP A O 1
ATOM 2945 N N . TRP A 1 501 ? 133.82700 109.89700 150.87200 1.000 22.15000 481 TRP A N 1
ATOM 2946 C CA . TRP A 1 501 ? 134.21400 110.66200 149.69700 1.000 22.15000 481 TRP A CA 1
ATOM 2947 C C . TRP A 1 501 ? 134.66900 109.73400 148.58800 1.000 22.15000 481 TRP A C 1
ATOM 2948 O O . TRP A 1 501 ? 134.11400 109.74600 147.48000 1.000 22.15000 481 TRP A O 1
ATOM 2959 N N . ALA A 1 502 ? 135.69900 108.94500 148.88800 1.000 9.90000 482 ALA A N 1
ATOM 2960 C CA . ALA A 1 502 ? 136.24400 108.04500 147.88300 1.000 9.90000 482 ALA A CA 1
ATOM 2961 C C . ALA A 1 502 ? 135.17400 107.11000 147.35800 1.000 9.90000 482 ALA A C 1
ATOM 2962 O O . ALA A 1 502 ? 135.09500 106.86200 146.15100 1.000 9.90000 482 ALA A O 1
ATOM 2964 N N . LYS A 1 503 ? 134.31900 106.59900 148.24200 1.000 6.08000 483 LYS A N 1
ATOM 2965 C CA . LYS A 1 503 ? 133.33200 105.62500 147.79700 1.000 6.08000 483 LYS A CA 1
ATOM 2966 C C . LYS A 1 503 ? 132.37500 106.23200 146.79100 1.000 6.08000 483 LYS A C 1
ATOM 2967 O O . LYS A 1 503 ? 132.08400 105.62900 145.75200 1.000 6.08000 483 LYS A O 1
ATOM 2973 N N . LEU A 1 504 ? 131.86000 107.42000 147.08300 1.000 5.66000 484 LEU A N 1
ATOM 2974 C CA . LEU A 1 504 ? 130.86700 107.98000 146.17800 1.000 5.66000 484 LEU A CA 1
ATOM 2975 C C . LEU A 1 504 ? 131.49300 108.48700 144.88700 1.000 5.66000 484 LEU A C 1
ATOM 2976 O O . LEU A 1 504 ? 130.86500 108.38800 143.82200 1.000 5.66000 484 LEU A O 1
ATOM 2981 N N . ASN A 1 505 ? 132.72800 108.98400 144.94400 1.000 10.33000 485 ASN A N 1
ATOM 2982 C CA . ASN A 1 505 ? 133.43700 109.22600 143.69700 1.000 10.33000 485 ASN A CA 1
ATOM 2983 C C . ASN A 1 505 ? 133.53900 107.94800 142.88300 1.000 10.33000 485 ASN A C 1
ATOM 2984 O O . ASN A 1 505 ? 133.36800 107.97200 141.66000 1.000 10.33000 485 ASN A O 1
ATOM 2989 N N . SER A 1 506 ? 133.81400 106.82200 143.54300 1.000 7.22000 486 SER A N 1
ATOM 2990 C CA . SER A 1 506 ? 133.94000 105.57000 142.81300 1.000 7.22000 486 SER A CA 1
ATOM 2991 C C . SER A 1 506 ? 132.62400 105.17700 142.17700 1.000 7.22000 486 SER A C 1
ATOM 2992 O O . SER A 1 506 ? 132.59700 104.70600 141.04000 1.000 7.22000 486 SER A O 1
ATOM 2995 N N . ASN A 1 507 ? 131.52200 105.35000 142.89900 1.000 8.53000 487 ASN A N 1
ATOM 2996 C CA . ASN A 1 507 ? 130.22100 105.04400 142.31600 1.000 8.53000 487 ASN A CA 1
ATOM 2997 C C . ASN A 1 507 ? 129.99000 105.87200 141.06400 1.000 8.53000 487 ASN A C 1
ATOM 2998 O O . ASN A 1 507 ? 129.56700 105.35100 140.02100 1.000 8.53000 487 ASN A O 1
ATOM 3003 N N . HIS A 1 508 ? 130.27000 107.17300 141.15100 1.000 8.65000 488 HIS A N 1
ATOM 3004 C CA . HIS A 1 508 ? 130.06400 108.04400 140.00000 1.000 8.65000 488 HIS A CA 1
ATOM 3005 C C . HIS A 1 508 ? 130.93000 107.61300 138.82900 1.000 8.65000 488 HIS A C 1
ATOM 3006 O O . HIS A 1 508 ? 130.45400 107.49000 137.69300 1.000 8.65000 488 HIS A O 1
ATOM 3013 N N . ALA A 1 509 ? 132.21300 107.38400 139.08800 1.000 8.75000 489 ALA A N 1
ATOM 3014 C CA . ALA A 1 509 ? 133.11400 106.99300 138.01800 1.000 8.75000 489 ALA A CA 1
ATOM 3015 C C . ALA A 1 509 ? 132.69300 105.66600 137.41300 1.000 8.75000 489 ALA A C 1
ATOM 3016 O O . ALA A 1 509 ? 132.81100 105.46400 136.20400 1.000 8.75000 489 ALA A O 1
ATOM 3018 N N . GLY A 1 510 ? 132.19400 104.75000 138.23900 1.000 6.52000 490 GLY A N 1
ATOM 3019 C CA . GLY A 1 510 ? 131.77000 103.46500 137.72100 1.000 6.52000 490 GLY A CA 1
ATOM 3020 C C . GLY A 1 510 ? 130.59900 103.60100 136.78000 1.000 6.52000 490 GLY A C 1
ATOM 3021 O O . GLY A 1 510 ? 130.59200 103.03400 135.68400 1.000 6.52000 490 GLY A O 1
ATOM 3022 N N . LEU A 1 511 ? 129.59100 104.36100 137.19300 1.000 6.64000 491 LEU A N 1
ATOM 3023 C CA . LEU A 1 511 ? 128.46300 104.58000 136.30200 1.000 6.64000 491 LEU A CA 1
ATOM 3024 C C . LEU A 1 511 ? 128.91600 105.25500 135.01700 1.000 6.64000 491 LEU A C 1
ATOM 3025 O O . LEU A 1 511 ? 128.45700 104.90100 133.92400 1.000 6.64000 491 LEU A O 1
ATOM 3030 N N . LYS A 1 512 ? 129.84900 106.20100 135.12000 1.000 7.93000 492 LYS A N 1
ATOM 3031 C CA . LYS A 1 512 ? 130.28400 106.90600 133.92200 1.000 7.93000 492 LYS A CA 1
ATOM 3032 C C . LYS A 1 512 ? 131.06300 105.98400 132.99400 1.000 7.93000 492 LYS A C 1
ATOM 3033 O O . LYS A 1 512 ? 130.90000 106.04500 131.77100 1.000 7.93000 492 LYS A O 1
ATOM 3039 N N . LEU A 1 513 ? 131.90300 105.11500 133.55200 1.000 9.15000 493 LEU A N 1
ATOM 3040 C CA . LEU A 1 513 ? 132.61500 104.15300 132.72200 1.000 9.15000 493 LEU A CA 1
ATOM 3041 C C . LEU A 1 513 ? 131.64500 103.22100 132.02700 1.000 9.15000 493 LEU A C 1
ATOM 3042 O O . LEU A 1 513 ? 131.81400 102.90200 130.84400 1.000 9.15000 493 LEU A O 1
ATOM 3047 N N . ASN A 1 514 ? 130.65900 102.72200 132.76600 1.000 10.24000 494 ASN A N 1
ATOM 3048 C CA . ASN A 1 514 ? 129.68100 101.84300 132.14800 1.000 10.24000 494 ASN A CA 1
ATOM 3049 C C . ASN A 1 514 ? 128.98000 102.55200 131.00900 1.000 10.24000 494 ASN A C 1
ATOM 3050 O O . ASN A 1 514 ? 128.78800 101.97400 129.93600 1.000 10.24000 494 ASN A O 1
ATOM 3055 N N . GLU A 1 515 ? 128.63700 103.82500 131.20400 1.000 10.13000 495 GLU A N 1
ATOM 3056 C CA . GLU A 1 515 ? 127.99600 104.57300 130.13100 1.000 10.13000 495 GLU A CA 1
ATOM 3057 C C . GLU A 1 515 ? 128.90900 104.69700 128.92300 1.000 10.13000 495 GLU A C 1
ATOM 3058 O O . GLU A 1 515 ? 128.47700 104.49100 127.78600 1.000 10.13000 495 GLU A O 1
ATOM 3064 N N . TRP A 1 516 ? 130.17500 105.02900 129.14700 1.000 4.33000 496 TRP A N 1
ATOM 3065 C CA . TRP A 1 516 ? 131.08300 105.19800 128.02300 1.000 4.33000 496 TRP A CA 1
ATOM 3066 C C . TRP A 1 516 ? 131.21800 103.90800 127.23400 1.000 4.33000 496 TRP A C 1
ATOM 3067 O O . TRP A 1 516 ? 130.93600 103.86900 126.03100 1.000 4.33000 496 TRP A O 1
ATOM 3078 N N . GLU A 1 517 ? 131.63500 102.83300 127.90000 1.000 8.88000 497 GLU A N 1
ATOM 3079 C CA . GLU A 1 517 ? 131.81700 101.57700 127.18600 1.000 8.88000 497 GLU A CA 1
ATOM 3080 C C . GLU A 1 517 ? 130.52300 101.12000 126.53500 1.000 8.88000 497 GLU A C 1
ATOM 3081 O O . GLU A 1 517 ? 130.55400 100.53300 125.45000 1.000 8.88000 497 GLU A O 1
ATOM 3087 N N . LYS A 1 518 ? 129.37700 101.39200 127.16300 1.000 9.30000 498 LYS A N 1
ATOM 3088 C CA . LYS A 1 518 ? 128.10200 101.09400 126.53000 1.000 9.30000 498 LYS A CA 1
ATOM 3089 C C . LYS A 1 518 ? 127.94300 101.88500 125.24600 1.000 9.30000 498 LYS A C 1
ATOM 3090 O O . LYS A 1 518 ? 127.40900 101.38300 124.25200 1.000 9.30000 498 LYS A O 1
ATOM 3096 N N . LEU A 1 519 ? 128.40800 103.12800 125.25200 1.000 5.79000 499 LEU A N 1
ATOM 3097 C CA . LEU A 1 519 ? 128.29900 103.95400 124.06300 1.000 5.79000 499 LEU A CA 1
ATOM 3098 C C . LEU A 1 519 ? 129.17200 103.42600 122.94300 1.000 5.79000 499 LEU A C 1
ATOM 3099 O O . LEU A 1 519 ? 128.73200 103.37100 121.79100 1.000 5.79000 499 LEU A O 1
ATOM 3104 N N . VAL A 1 520 ? 130.40600 103.02400 123.26600 1.000 4.75000 500 VAL A N 1
ATOM 3105 C CA . VAL A 1 520 ? 131.37500 102.61500 122.24800 1.000 4.75000 500 VAL A CA 1
ATOM 3106 C C . VAL A 1 520 ? 130.73100 101.69100 121.23200 1.000 4.75000 500 VAL A C 1
ATOM 3107 O O . VAL A 1 520 ? 131.05800 101.72900 120.04000 1.000 4.75000 500 VAL A O 1
ATOM 3111 N N . THR A 1 521 ? 129.79700 100.86700 121.68200 1.000 5.93000 501 THR A N 1
ATOM 3112 C CA . THR A 1 521 ? 128.97100 100.06600 120.80700 1.000 5.93000 501 THR A CA 1
ATOM 3113 C C . THR A 1 521 ? 128.03600 100.95900 119.99400 1.000 5.93000 501 THR A C 1
ATOM 3114 O O . THR A 1 521 ? 128.39600 101.49000 118.94200 1.000 5.93000 501 THR A O 1
ATOM 3118 N N . ALA B 1 149 ? 150.80000 111.11600 101.58000 1.000 17.41000 129 ALA B N 1
ATOM 3119 C CA . ALA B 1 149 ? 152.06900 111.61300 102.09100 1.000 17.41000 129 ALA B CA 1
ATOM 3120 C C . ALA B 1 149 ? 151.86100 112.33700 103.40700 1.000 17.41000 129 ALA B C 1
ATOM 3121 O O . ALA B 1 149 ? 151.87200 113.56500 103.45800 1.000 17.41000 129 ALA B O 1
ATOM 3123 N N . ASP B 1 150 ? 151.68800 111.57400 104.48000 1.000 16.39000 130 ASP B N 1
ATOM 3124 C CA . ASP B 1 150 ? 151.41000 112.15800 105.78800 1.000 16.39000 130 ASP B CA 1
ATOM 3125 C C . ASP B 1 150 ? 152.69400 112.82100 106.26100 1.000 16.39000 130 ASP B C 1
ATOM 3126 O O . ASP B 1 150 ? 153.48500 112.23000 106.99700 1.000 16.39000 130 ASP B O 1
ATOM 3131 N N . ILE B 1 151 ? 152.90300 114.05800 105.82300 1.000 15.05000 131 ILE B N 1
ATOM 3132 C CA . ILE B 1 151 ? 154.10300 114.82900 106.12000 1.000 15.05000 131 ILE B CA 1
ATOM 3133 C C . ILE B 1 151 ? 153.83000 115.71000 107.32600 1.000 15.05000 131 ILE B C 1
ATOM 3134 O O . ILE B 1 151 ? 152.69600 116.14800 107.54300 1.000 15.05000 131 ILE B O 1
ATOM 3139 N N . ILE B 1 152 ? 154.86300 115.97000 108.11700 1.000 22.57000 132 ILE B N 1
ATOM 3140 C CA . ILE B 1 152 ? 154.72500 116.67800 109.38100 1.000 22.57000 132 ILE B CA 1
ATOM 3141 C C . ILE B 1 152 ? 155.57100 117.94000 109.33000 1.000 22.57000 132 ILE B C 1
ATOM 3142 O O . ILE B 1 152 ? 156.62000 117.96900 108.67600 1.000 22.57000 132 ILE B O 1
ATOM 3147 N N . ILE B 1 153 ? 155.09600 118.99300 109.98900 1.000 28.60000 133 ILE B N 1
ATOM 3148 C CA . ILE B 1 153 ? 155.75200 120.29500 109.98600 1.000 28.60000 133 ILE B CA 1
ATOM 3149 C C . ILE B 1 153 ? 155.90600 120.74000 111.43000 1.000 28.60000 133 ILE B C 1
ATOM 3150 O O . ILE B 1 153 ? 155.02600 121.40500 111.99000 1.000 28.60000 133 ILE B O 1
ATOM 3155 N N . ILE B 1 154 ? 157.03600 120.37800 112.02200 1.000 40.86000 134 ILE B N 1
ATOM 3156 C CA . ILE B 1 154 ? 157.31900 120.61800 113.42700 1.000 40.86000 134 ILE B CA 1
ATOM 3157 C C . ILE B 1 154 ? 158.68400 121.29100 113.47800 1.000 40.86000 134 ILE B C 1
ATOM 3158 O O . ILE B 1 154 ? 159.42400 121.29500 112.49400 1.000 40.86000 134 ILE B O 1
ATOM 3163 N N . GLU B 1 155 ? 158.99000 121.91800 114.61400 1.000 52.51000 135 GLU B N 1
ATOM 3164 C CA . GLU B 1 155 ? 160.23500 122.65600 114.79100 1.000 52.51000 135 GLU B CA 1
ATOM 3165 C C . GLU B 1 155 ? 160.28600 123.83100 113.81800 1.000 52.51000 135 GLU B C 1
ATOM 3166 O O . GLU B 1 155 ? 161.25000 124.03600 113.07900 1.000 52.51000 135 GLU B O 1
ATOM 3172 N N . GLU B 1 156 ? 159.19500 124.58600 113.80500 1.000 51.89000 136 GLU B N 1
ATOM 3173 C CA . GLU B 1 156 ? 159.19400 125.87400 113.13200 1.000 51.89000 136 GLU B CA 1
ATOM 3174 C C . GLU B 1 156 ? 160.24600 126.77000 113.77100 1.000 51.89000 136 GLU B C 1
ATOM 3175 O O . GLU B 1 156 ? 160.31800 126.88100 114.99900 1.000 51.89000 136 GLU B O 1
ATOM 3181 N N . ILE B 1 157 ? 161.08900 127.38400 112.94900 1.000 53.79000 137 ILE B N 1
ATOM 3182 C CA . ILE B 1 157 ? 162.20500 128.15700 113.49000 1.000 53.79000 137 ILE B CA 1
ATOM 3183 C C . ILE B 1 157 ? 162.31900 129.49200 112.76600 1.000 53.79000 137 ILE B C 1
ATOM 3184 O O . ILE B 1 157 ? 162.70100 129.52300 111.59000 1.000 53.79000 137 ILE B O 1
ATOM 3189 N N . PRO B 1 158 ? 161.98300 130.61400 113.41400 1.000 57.43000 138 PRO B N 1
ATOM 3190 C CA . PRO B 1 158 ? 162.36100 131.92100 112.86200 1.000 57.43000 138 PRO B CA 1
ATOM 3191 C C . PRO B 1 158 ? 163.78600 132.26000 113.24900 1.000 57.43000 138 PRO B C 1
ATOM 3192 O O . PRO B 1 158 ? 164.45100 131.43200 113.87700 1.000 57.43000 138 PRO B O 1
ATOM 3196 N N . GLU B 1 159 ? 164.27800 133.44400 112.89300 1.000 57.78000 139 GLU B N 1
ATOM 3197 C CA . GLU B 1 159 ? 165.48700 133.92300 113.54400 1.000 57.78000 139 GLU B CA 1
ATOM 3198 C C . GLU B 1 159 ? 165.22600 134.01700 115.04700 1.000 57.78000 139 GLU B C 1
ATOM 3199 O O . GLU B 1 159 ? 164.09100 134.22900 115.48100 1.000 57.78000 139 GLU B O 1
ATOM 3205 N N . ARG B 1 160 ? 166.28700 133.84300 115.84300 1.000 64.47000 140 ARG B N 1
ATOM 3206 C CA . ARG B 1 160 ? 166.14600 133.46300 117.24900 1.000 64.47000 140 ARG B CA 1
ATOM 3207 C C . ARG B 1 160 ? 165.22100 134.40100 118.01900 1.000 64.47000 140 ARG B C 1
ATOM 3208 O O . ARG B 1 160 ? 165.02900 135.56700 117.66000 1.000 64.47000 140 ARG B O 1
ATOM 3216 N N . GLU B 1 161 ? 164.65400 133.87200 119.10000 1.000 60.71000 141 GLU B N 1
ATOM 3217 C CA . GLU B 1 161 ? 163.58800 134.55200 119.82100 1.000 60.71000 141 GLU B CA 1
ATOM 3218 C C . GLU B 1 161 ? 164.10600 135.79100 120.54800 1.000 60.71000 141 GLU B C 1
ATOM 3219 O O . GLU B 1 161 ? 165.22200 135.81700 121.07500 1.000 60.71000 141 GLU B O 1
ATOM 3225 N N . GLY B 1 162 ? 163.27100 136.82000 120.56800 1.000 54.27000 142 GLY B N 1
ATOM 3226 C CA . GLY B 1 162 ? 163.58200 138.02900 121.30100 1.000 54.27000 142 GLY B CA 1
ATOM 3227 C C . GLY B 1 162 ? 162.30700 138.79600 121.54400 1.000 54.27000 142 GLY B C 1
ATOM 3228 O O . GLY B 1 162 ? 161.22800 138.20900 121.62600 1.000 54.27000 142 GLY B O 1
ATOM 3229 N N . LEU B 1 163 ? 162.43100 140.11600 121.66300 1.000 54.53000 143 LEU B N 1
ATOM 3230 C CA . LEU B 1 163 ? 161.23400 140.95100 121.69800 1.000 54.53000 143 LEU B CA 1
ATOM 3231 C C . LEU B 1 163 ? 160.43900 140.81600 120.40900 1.000 54.53000 143 LEU B C 1
ATOM 3232 O O . LEU B 1 163 ? 159.20800 140.71300 120.43500 1.000 54.53000 143 LEU B O 1
ATOM 3237 N N . LEU B 1 164 ? 161.13000 140.79200 119.27600 1.000 60.26000 144 LEU B N 1
ATOM 3238 C CA . LEU B 1 164 ? 160.50600 140.90300 117.97000 1.000 60.26000 144 LEU B CA 1
ATOM 3239 C C . LEU B 1 164 ? 159.74700 139.62400 117.62300 1.000 60.26000 144 LEU B C 1
ATOM 3240 O O . LEU B 1 164 ? 159.59800 138.70700 118.43600 1.000 60.26000 144 LEU B O 1
ATOM 3245 N N . PHE B 1 165 ? 159.23500 139.57900 116.39700 1.000 67.09000 145 PHE B N 1
ATOM 3246 C CA . PHE B 1 165 ? 158.66000 138.36300 115.83800 1.000 67.09000 145 PHE B CA 1
ATOM 3247 C C . PHE B 1 165 ? 159.06600 138.27300 114.37800 1.000 67.09000 145 PHE B C 1
ATOM 3248 O O . PHE B 1 165 ? 159.00400 139.26900 113.65200 1.000 67.09000 145 PHE B O 1
ATOM 3256 N N . LYS B 1 166 ? 159.50200 137.09300 113.96400 1.000 53.45000 146 LYS B N 1
ATOM 3257 C CA . LYS B 1 166 ? 159.83500 136.83900 112.57600 1.000 53.45000 146 LYS B CA 1
ATOM 3258 C C . LYS B 1 166 ? 159.03500 135.65000 112.05300 1.000 53.45000 146 LYS B C 1
ATOM 3259 O O . LYS B 1 166 ? 158.47100 134.86200 112.81300 1.000 53.45000 146 LYS B O 1
ATOM 3265 N N . HIS B 1 167 ? 158.99800 135.53400 110.73100 1.000 52.43000 147 HIS B N 1
ATOM 3266 C CA . HIS B 1 167 ? 158.18900 134.53600 110.05500 1.000 52.43000 147 HIS B CA 1
ATOM 3267 C C . HIS B 1 167 ? 158.94800 133.21900 109.95800 1.000 52.43000 147 HIS B C 1
ATOM 3268 O O . HIS B 1 167 ? 159.83000 133.05000 109.11400 1.000 52.43000 147 HIS B O 1
ATOM 3275 N N . ALA B 1 168 ? 158.57100 132.27500 110.81700 1.000 57.41000 148 ALA B N 1
ATOM 3276 C CA . ALA B 1 168 ? 159.38000 131.09000 111.07100 1.000 57.41000 148 ALA B CA 1
ATOM 3277 C C . ALA B 1 168 ? 159.70700 130.32000 109.79400 1.000 57.41000 148 ALA B C 1
ATOM 3278 O O . ALA B 1 168 ? 159.02900 130.44100 108.77100 1.000 57.41000 148 ALA B O 1
ATOM 3280 N N . ASN B 1 169 ? 160.77500 129.52800 109.86600 1.000 54.67000 149 ASN B N 1
ATOM 3281 C CA . ASN B 1 169 ? 161.19700 128.65500 108.77900 1.000 54.67000 149 ASN B CA 1
ATOM 3282 C C . ASN B 1 169 ? 160.80800 127.22200 109.11700 1.000 54.67000 149 ASN B C 1
ATOM 3283 O O . ASN B 1 169 ? 161.36000 126.63100 110.05100 1.000 54.67000 149 ASN B O 1
ATOM 3288 N N . TYR B 1 170 ? 159.86900 126.66500 108.35500 1.000 49.99000 150 TYR B N 1
ATOM 3289 C CA . TYR B 1 170 ? 159.18700 125.42700 108.71300 1.000 49.99000 150 TYR B CA 1
ATOM 3290 C C . TYR B 1 170 ? 159.84200 124.25100 108.01300 1.000 49.99000 150 TYR B C 1
ATOM 3291 O O . TYR B 1 170 ? 160.02600 124.27400 106.79300 1.000 49.99000 150 TYR B O 1
ATOM 3300 N N . LEU B 1 171 ? 160.18700 123.23000 108.78800 1.000 41.78000 151 LEU B N 1
ATOM 3301 C CA . LEU B 1 171 ? 160.84900 122.04900 108.25500 1.000 41.78000 151 LEU B CA 1
ATOM 3302 C C . LEU B 1 171 ? 159.80400 121.08800 107.71100 1.000 41.78000 151 LEU B C 1
ATOM 3303 O O . LEU B 1 171 ? 159.13400 120.39400 108.48000 1.000 41.78000 151 LEU B O 1
ATOM 3308 N N . VAL B 1 172 ? 159.67200 121.03300 106.39400 1.000 33.06000 152 VAL B N 1
ATOM 3309 C CA . VAL B 1 172 ? 158.67400 120.18900 105.75500 1.000 33.06000 152 VAL B CA 1
ATOM 3310 C C . VAL B 1 172 ? 159.25300 118.78700 105.68500 1.000 33.06000 152 VAL B C 1
ATOM 3311 O O . VAL B 1 172 ? 160.16100 118.51400 104.89500 1.000 33.06000 152 VAL B O 1
ATOM 3315 N N . LYS B 1 173 ? 158.73800 117.90000 106.52300 1.000 30.34000 153 LYS B N 1
ATOM 3316 C CA . LYS B 1 173 ? 159.34400 116.60300 106.76900 1.000 30.34000 153 LYS B CA 1
ATOM 3317 C C . LYS B 1 173 ? 158.65500 115.56900 105.89100 1.000 30.34000 153 LYS B C 1
ATOM 3318 O O . LYS B 1 173 ? 157.61900 115.01700 106.27000 1.000 30.34000 153 LYS B O 1
ATOM 3324 N N . HIS B 1 174 ? 159.23500 115.29000 104.73700 1.000 26.52000 154 HIS B N 1
ATOM 3325 C CA . HIS B 1 174 ? 158.53900 114.56400 103.68700 1.000 26.52000 154 HIS B CA 1
ATOM 3326 C C . HIS B 1 174 ? 158.46800 113.08300 104.03600 1.000 26.52000 154 HIS B C 1
ATOM 3327 O O . HIS B 1 174 ? 159.20800 112.27200 103.47400 1.000 26.52000 154 HIS B O 1
ATOM 3334 N N . LEU B 1 175 ? 157.57000 112.72800 104.95300 1.000 26.72000 155 LEU B N 1
ATOM 3335 C CA . LEU B 1 175 ? 157.24700 111.33100 105.22500 1.000 26.72000 155 LEU B CA 1
ATOM 3336 C C . LEU B 1 175 ? 156.35700 110.86000 104.08800 1.000 26.72000 155 LEU B C 1
ATOM 3337 O O . LEU B 1 175 ? 155.14100 111.06600 104.11300 1.000 26.72000 155 LEU B O 1
ATOM 3342 N N . ILE B 1 176 ? 156.95700 110.20500 103.11100 1.000 33.58000 156 ILE B N 1
ATOM 3343 C CA . ILE B 1 176 ? 156.42300 110.17700 101.76100 1.000 33.58000 156 ILE B CA 1
ATOM 3344 C C . ILE B 1 176 ? 156.01400 108.76800 101.36600 1.000 33.58000 156 ILE B C 1
ATOM 3345 O O . ILE B 1 176 ? 156.75100 107.80200 101.58900 1.000 33.58000 156 ILE B O 1
ATOM 3350 N N . ALA B 1 177 ? 154.81700 108.66300 100.78700 1.000 47.34000 157 ALA B N 1
ATOM 3351 C CA . ALA B 1 177 ? 154.34100 107.46400 100.11500 1.000 47.34000 157 ALA B CA 1
ATOM 3352 C C . ALA B 1 177 ? 153.94000 107.71600 98.66700 1.000 47.34000 157 ALA B C 1
ATOM 3353 O O . ALA B 1 177 ? 153.80700 106.75500 97.90100 1.000 47.34000 157 ALA B O 1
ATOM 3355 N N . LEU B 1 178 ? 153.73200 108.97300 98.27900 1.000 50.73000 158 LEU B N 1
ATOM 3356 C CA . LEU B 1 178 ? 153.37300 109.27400 96.90500 1.000 50.73000 158 LEU B CA 1
ATOM 3357 C C . LEU B 1 178 ? 154.62000 109.29300 96.02300 1.000 50.73000 158 LEU B C 1
ATOM 3358 O O . LEU B 1 178 ? 155.62300 109.92900 96.35900 1.000 50.73000 158 LEU B O 1
ATOM 3363 N N . PRO B 1 179 ? 154.58000 108.60600 94.87900 1.000 52.97000 159 PRO B N 1
ATOM 3364 C CA . PRO B 1 179 ? 155.77600 108.48000 94.04300 1.000 52.97000 159 PRO B CA 1
ATOM 3365 C C . PRO B 1 179 ? 156.00800 109.60700 93.05200 1.000 52.97000 159 PRO B C 1
ATOM 3366 O O . PRO B 1 179 ? 156.85200 109.43300 92.16200 1.000 52.97000 159 PRO B O 1
ATOM 3370 N N . SER B 1 180 ? 155.27800 110.72400 93.14900 1.000 52.70000 160 SER B N 1
ATOM 3371 C CA . SER B 1 180 ? 155.54600 111.86700 92.27900 1.000 52.70000 160 SER B CA 1
ATOM 3372 C C . SER B 1 180 ? 157.03900 112.14500 92.21200 1.000 52.70000 160 SER B C 1
ATOM 3373 O O . SER B 1 180 ? 157.65900 112.05200 91.14600 1.000 52.70000 160 SER B O 1
ATOM 3376 N N . THR B 1 181 ? 157.63200 112.48000 93.34800 1.000 44.44000 161 THR B N 1
ATOM 3377 C CA . THR B 1 181 ? 159.02400 112.15800 93.62300 1.000 44.44000 161 THR B CA 1
ATOM 3378 C C . THR B 1 181 ? 158.92800 110.83400 94.36300 1.000 44.44000 161 THR B C 1
ATOM 3379 O O . THR B 1 181 ? 158.09400 110.66800 95.25200 1.000 44.44000 161 THR B O 1
ATOM 3383 N N . SER B 1 182 ? 159.73800 109.86800 93.94400 1.000 51.74000 162 SER B N 1
ATOM 3384 C CA . SER B 1 182 ? 159.76800 108.54100 94.55000 1.000 51.74000 162 SER B CA 1
ATOM 3385 C C . SER B 1 182 ? 159.79800 108.65300 96.07000 1.000 51.74000 162 SER B C 1
ATOM 3386 O O . SER B 1 182 ? 160.41500 109.58300 96.60400 1.000 51.74000 162 SER B O 1
ATOM 3389 N N . PRO B 1 183 ? 159.12000 107.76500 96.79700 1.000 48.55000 163 PRO B N 1
ATOM 3390 C CA . PRO B 1 183 ? 159.10600 107.87500 98.26200 1.000 48.55000 163 PRO B CA 1
ATOM 3391 C C . PRO B 1 183 ? 160.50800 107.82300 98.85000 1.000 48.55000 163 PRO B C 1
ATOM 3392 O O . PRO B 1 183 ? 161.16800 106.78200 98.85700 1.000 48.55000 163 PRO B O 1
ATOM 3396 N N . SER B 1 184 ? 160.94800 108.95900 99.37000 1.000 39.65000 164 SER B N 1
ATOM 3397 C CA . SER B 1 184 ? 162.24100 109.09100 100.01500 1.000 39.65000 164 SER B CA 1
ATOM 3398 C C . SER B 1 184 ? 162.21800 108.39000 101.36100 1.000 39.65000 164 SER B C 1
ATOM 3399 O O . SER B 1 184 ? 161.15800 108.09900 101.92000 1.000 39.65000 164 SER B O 1
ATOM 3402 N N . GLU B 1 185 ? 163.41600 108.10600 101.87200 1.000 43.42000 165 GLU B N 1
ATOM 3403 C CA . GLU B 1 185 ? 163.53000 107.73600 103.27500 1.000 43.42000 165 GLU B CA 1
ATOM 3404 C C . GLU B 1 185 ? 162.93100 108.82000 104.16000 1.000 43.42000 165 GLU B C 1
ATOM 3405 O O . GLU B 1 185 ? 162.05300 108.53400 104.97900 1.000 43.42000 165 GLU B O 1
ATOM 3411 N N . GLU B 1 186 ? 163.38300 110.05900 103.98200 1.000 34.82000 166 GLU B N 1
ATOM 3412 C CA . GLU B 1 186 ? 162.89300 111.32700 104.50000 1.000 34.82000 166 GLU B CA 1
ATOM 3413 C C . GLU B 1 186 ? 163.74500 112.40000 103.85200 1.000 34.82000 166 GLU B C 1
ATOM 3414 O O . GLU B 1 186 ? 164.94600 112.21300 103.64700 1.000 34.82000 166 GLU B O 1
ATOM 3420 N N . ARG B 1 187 ? 163.12300 113.53100 103.55500 1.000 24.46000 167 ARG B N 1
ATOM 3421 C CA . ARG B 1 187 ? 163.88500 114.64700 103.02200 1.000 24.46000 167 ARG B CA 1
ATOM 3422 C C . ARG B 1 187 ? 163.21500 115.92900 103.46600 1.000 24.46000 167 ARG B C 1
ATOM 3423 O O . ARG B 1 187 ? 162.18500 116.32900 102.92100 1.000 24.46000 167 ARG B O 1
ATOM 3431 N N . THR B 1 188 ? 163.80700 116.54800 104.47300 1.000 27.49000 168 THR B N 1
ATOM 3432 C CA . THR B 1 188 ? 163.32700 117.79600 105.02900 1.000 27.49000 168 THR B CA 1
ATOM 3433 C C . THR B 1 188 ? 163.65300 118.91800 104.06100 1.000 27.49000 168 THR B C 1
ATOM 3434 O O . THR B 1 188 ? 164.68600 118.88700 103.38600 1.000 27.49000 168 THR B O 1
ATOM 3438 N N . VAL B 1 189 ? 162.74400 119.87700 103.95800 1.000 31.30000 169 VAL B N 1
ATOM 3439 C CA . VAL B 1 189 ? 163.00700 121.13400 103.28200 1.000 31.30000 169 VAL B CA 1
ATOM 3440 C C . VAL B 1 189 ? 162.61300 122.24800 104.23400 1.000 31.30000 169 VAL B C 1
ATOM 3441 O O . VAL B 1 189 ? 161.60700 122.16800 104.93900 1.000 31.30000 169 VAL B O 1
ATOM 3445 N N . VAL B 1 190 ? 163.44300 123.27800 104.28200 1.000 42.36000 170 VAL B N 1
ATOM 3446 C CA . VAL B 1 190 ? 163.13300 124.48900 105.02300 1.000 42.36000 170 VAL B CA 1
ATOM 3447 C C . VAL B 1 190 ? 162.29100 125.39100 104.13300 1.000 42.36000 170 VAL B C 1
ATOM 3448 O O . VAL B 1 190 ? 162.66100 125.67000 102.98700 1.000 42.36000 170 VAL B O 1
ATOM 3452 N N . ARG B 1 191 ? 161.13900 125.81300 104.65000 1.000 39.77000 171 ARG B N 1
ATOM 3453 C CA . ARG B 1 191 ? 160.22100 126.70300 103.95600 1.000 39.77000 171 ARG B CA 1
ATOM 3454 C C . ARG B 1 191 ? 159.50900 127.56700 104.98700 1.000 39.77000 171 ARG B C 1
ATOM 3455 O O . ARG B 1 191 ? 159.38900 127.19400 106.15400 1.000 39.77000 171 ARG B O 1
ATOM 3463 N N . ARG B 1 192 ? 159.04200 128.73100 104.55200 1.000 39.26000 172 ARG B N 1
ATOM 3464 C CA . ARG B 1 192 ? 158.49600 129.73100 105.45800 1.000 39.26000 172 ARG B CA 1
ATOM 3465 C C . ARG B 1 192 ? 156.98000 129.77100 105.35600 1.000 39.26000 172 ARG B C 1
ATOM 3466 O O . ARG B 1 192 ? 156.37200 129.14800 104.48300 1.000 39.26000 172 ARG B O 1
ATOM 3474 N N . TYR B 1 193 ? 156.37200 130.54200 106.26100 1.000 37.15000 173 TYR B N 1
ATOM 3475 C CA . TYR B 1 193 ? 154.94500 130.82800 106.16600 1.000 37.15000 173 TYR B CA 1
ATOM 3476 C C . TYR B 1 193 ? 154.63800 131.66900 104.93700 1.000 37.15000 173 TYR B C 1
ATOM 3477 O O . TYR B 1 193 ? 153.61900 131.45600 104.26800 1.000 37.15000 173 TYR B O 1
ATOM 3486 N N . SER B 1 194 ? 155.50500 132.63500 104.63400 1.000 36.01000 174 SER B N 1
ATOM 3487 C CA . SER B 1 194 ? 155.40800 133.34400 103.36700 1.000 36.01000 174 SER B CA 1
ATOM 3488 C C . SER B 1 194 ? 155.49600 132.38700 102.18900 1.000 36.01000 174 SER B C 1
ATOM 3489 O O . SER B 1 194 ? 154.80300 132.57300 101.18200 1.000 36.01000 174 SER B O 1
ATOM 3492 N N . ASP B 1 195 ? 156.35200 131.37300 102.29000 1.000 38.27000 175 ASP B N 1
ATOM 3493 C CA . ASP B 1 195 ? 156.45700 130.38900 101.22100 1.000 38.27000 175 ASP B CA 1
ATOM 3494 C C . ASP B 1 195 ? 155.13600 129.66400 101.02700 1.000 38.27000 175 ASP B C 1
ATOM 3495 O O . ASP B 1 195 ? 154.69800 129.43400 99.89500 1.000 38.27000 175 ASP B O 1
ATOM 3500 N N . PHE B 1 196 ? 154.47000 129.31900 102.12600 1.000 27.88000 176 PHE B N 1
ATOM 3501 C CA . PHE B 1 196 ? 153.18600 128.64100 102.01500 1.000 27.88000 176 PHE B CA 1
ATOM 3502 C C . PHE B 1 196 ? 152.10300 129.58000 101.50400 1.000 27.88000 176 PHE B C 1
ATOM 3503 O O . PHE B 1 196 ? 151.15400 129.13600 100.85000 1.000 27.88000 176 PHE B O 1
ATOM 3511 N N . LEU B 1 197 ? 152.23600 130.87700 101.77400 1.000 30.74000 177 LEU B N 1
ATOM 3512 C CA . LEU B 1 197 ? 151.32600 131.85000 101.17800 1.000 30.74000 177 LEU B CA 1
ATOM 3513 C C . LEU B 1 197 ? 151.47700 131.88600 99.66500 1.000 30.74000 177 LEU B C 1
ATOM 3514 O O . LEU B 1 197 ? 150.48600 131.82400 98.92600 1.000 30.74000 177 LEU B O 1
ATOM 3519 N N . TRP B 1 198 ? 152.71300 132.05300 99.19300 1.000 25.70000 178 TRP B N 1
ATOM 3520 C CA . TRP B 1 198 ? 152.98500 131.92300 97.76800 1.000 25.70000 178 TRP B CA 1
ATOM 3521 C C . TRP B 1 198 ? 152.37000 130.64500 97.23100 1.000 25.70000 178 TRP B C 1
ATOM 3522 O O . TRP B 1 198 ? 151.69100 130.65400 96.19800 1.000 25.70000 178 TRP B O 1
ATOM 3533 N N . LEU B 1 199 ? 152.58100 129.54100 97.94500 1.000 22.13000 179 LEU B N 1
ATOM 3534 C CA . LEU B 1 199 ? 152.00400 128.26300 97.55500 1.000 22.13000 179 LEU B CA 1
ATOM 3535 C C . LEU B 1 199 ? 150.50900 128.38000 97.31200 1.000 22.13000 179 LEU B C 1
ATOM 3536 O O . LEU B 1 199 ? 150.02700 128.09900 96.20900 1.000 22.13000 179 LEU B O 1
ATOM 3541 N N . ARG B 1 200 ? 149.76200 128.78800 98.33600 1.000 19.07000 180 ARG B N 1
ATOM 3542 C CA . ARG B 1 200 ? 148.30900 128.76100 98.23500 1.000 19.07000 180 ARG B CA 1
ATOM 3543 C C . ARG B 1 200 ? 147.82300 129.69100 97.14500 1.000 19.07000 180 ARG B C 1
ATOM 3544 O O . ARG B 1 200 ? 146.90000 129.35400 96.39600 1.000 19.07000 180 ARG B O 1
ATOM 3552 N N . GLU B 1 201 ? 148.40600 130.88100 97.05800 1.000 23.32000 181 GLU B N 1
ATOM 3553 C CA . GLU B 1 201 ? 147.98700 131.78100 95.99900 1.000 23.32000 181 GLU B CA 1
ATOM 3554 C C . GLU B 1 201 ? 148.19600 131.13900 94.64200 1.000 23.32000 181 GLU B C 1
ATOM 3555 O O . GLU B 1 201 ? 147.32900 131.23900 93.76500 1.000 23.32000 181 GLU B O 1
ATOM 3561 N N . ILE B 1 202 ? 149.31300 130.43500 94.46700 1.000 22.51000 182 ILE B N 1
ATOM 3562 C CA . ILE B 1 202 ? 149.59400 129.81900 93.17700 1.000 22.51000 182 ILE B CA 1
ATOM 3563 C C . ILE B 1 202 ? 148.59600 128.70900 92.89500 1.000 22.51000 182 ILE B C 1
ATOM 3564 O O . ILE B 1 202 ? 148.10700 128.55600 91.77000 1.000 22.51000 182 ILE B O 1
ATOM 3569 N N . LEU B 1 203 ? 148.27800 127.91700 93.91600 1.000 21.20000 183 LEU B N 1
ATOM 3570 C CA . LEU B 1 203 ? 147.25800 126.88900 93.75300 1.000 21.20000 183 LEU B CA 1
ATOM 3571 C C . LEU B 1 203 ? 145.95400 127.50900 93.29200 1.000 21.20000 183 LEU B C 1
ATOM 3572 O O . LEU B 1 203 ? 145.33400 127.04800 92.32800 1.000 21.20000 183 LEU B O 1
ATOM 3577 N N . LEU B 1 204 ? 145.53400 128.57300 93.97100 1.000 19.05000 184 LEU B N 1
ATOM 3578 C CA . LEU B 1 204 ? 144.28900 129.23700 93.62600 1.000 19.05000 184 LEU B CA 1
ATOM 3579 C C . LEU B 1 204 ? 144.30500 129.72100 92.19000 1.000 19.05000 184 LEU B C 1
ATOM 3580 O O . LEU B 1 204 ? 143.30000 129.60300 91.48000 1.000 19.05000 184 LEU B O 1
ATOM 3585 N N . LYS B 1 205 ? 145.43600 130.26000 91.74400 1.000 25.65000 185 LYS B N 1
ATOM 3586 C CA . LYS B 1 205 ? 145.53400 130.75800 90.37900 1.000 25.65000 185 LYS B CA 1
ATOM 3587 C C . LYS B 1 205 ? 145.45300 129.62200 89.36600 1.000 25.65000 185 LYS B C 1
ATOM 3588 O O . LYS B 1 205 ? 144.81200 129.75600 88.31800 1.000 25.65000 185 LYS B O 1
ATOM 3594 N N . ARG B 1 206 ? 146.09000 128.49200 89.66700 1.000 27.92000 186 ARG B N 1
ATOM 3595 C CA . ARG B 1 206 ? 146.15600 127.41000 88.69300 1.000 27.92000 186 ARG B CA 1
ATOM 3596 C C . ARG B 1 206 ? 144.87000 126.59800 88.66900 1.000 27.92000 186 ARG B C 1
ATOM 3597 O O . ARG B 1 206 ? 144.23000 126.47200 87.62100 1.000 27.92000 186 ARG B O 1
ATOM 3605 N N . TYR B 1 207 ? 144.47800 126.03300 89.80900 1.000 22.49000 187 TYR B N 1
ATOM 3606 C CA . TYR B 1 207 ? 143.35200 125.10300 89.89200 1.000 22.49000 187 TYR B CA 1
ATOM 3607 C C . TYR B 1 207 ? 142.14100 125.79800 90.49700 1.000 22.49000 187 TYR B C 1
ATOM 3608 O O . TYR B 1 207 ? 142.04600 125.93600 91.72500 1.000 22.49000 187 TYR B O 1
ATOM 3617 N N . PRO B 1 208 ? 141.19300 126.24400 89.68700 1.000 16.09000 188 PRO B N 1
ATOM 3618 C CA . PRO B 1 208 ? 139.94000 126.75200 90.23600 1.000 16.09000 188 PRO B CA 1
ATOM 3619 C C . PRO B 1 208 ? 138.91800 125.63900 90.36400 1.000 16.09000 188 PRO B C 1
ATOM 3620 O O . PRO B 1 208 ? 138.99100 124.61100 89.69200 1.000 16.09000 188 PRO B O 1
ATOM 3624 N N . PHE B 1 209 ? 137.94900 125.86900 91.24600 1.000 15.63000 189 PHE B N 1
ATOM 3625 C CA . PHE B 1 209 ? 136.86200 124.92100 91.48200 1.000 15.63000 189 PHE B CA 1
ATOM 3626 C C . PHE B 1 209 ? 137.40000 123.55900 91.90700 1.000 15.63000 189 PHE B C 1
ATOM 3627 O O . PHE B 1 209 ? 136.95600 122.51600 91.43000 1.000 15.63000 189 PHE B O 1
ATOM 3635 N N . ARG B 1 210 ? 138.38100 123.57500 92.79900 1.000 15.22000 190 ARG B N 1
ATOM 3636 C CA . ARG B 1 210 ? 138.92200 122.36600 93.38900 1.000 15.22000 190 ARG B CA 1
ATOM 3637 C C . ARG B 1 210 ? 139.14300 122.62200 94.87200 1.000 15.22000 190 ARG B C 1
ATOM 3638 O O . ARG B 1 210 ? 139.41700 123.74700 95.29400 1.000 15.22000 190 ARG B O 1
ATOM 3646 N N . MET B 1 211 ? 139.02200 121.55800 95.65600 1.000 12.65000 191 MET B N 1
ATOM 3647 C CA . MET B 1 211 ? 139.21900 121.64900 97.09500 1.000 12.65000 191 MET B CA 1
ATOM 3648 C C . MET B 1 211 ? 140.50600 122.38800 97.41900 1.000 12.65000 191 MET B C 1
ATOM 3649 O O . MET B 1 211 ? 141.53800 122.17200 96.78300 1.000 12.65000 191 MET B O 1
ATOM 3654 N N . ILE B 1 212 ? 140.43100 123.29400 98.38500 1.000 9.79000 192 ILE B N 1
ATOM 3655 C CA . ILE B 1 212 ? 141.58300 124.11000 98.75600 1.000 9.79000 192 ILE B CA 1
ATOM 3656 C C . ILE B 1 212 ? 141.51900 124.41500 100.24500 1.000 9.79000 192 ILE B C 1
ATOM 3657 O O . ILE B 1 212 ? 140.54000 125.00900 100.71100 1.000 9.79000 192 ILE B O 1
ATOM 3662 N N . PRO B 1 213 ? 142.53500 124.06400 101.01500 1.000 9.74000 193 PRO B N 1
ATOM 3663 C CA . PRO B 1 213 ? 142.47000 124.24700 102.46200 1.000 9.74000 193 PRO B CA 1
ATOM 3664 C C . PRO B 1 213 ? 142.61500 125.71500 102.82900 1.000 9.74000 193 PRO B C 1
ATOM 3665 O O . PRO B 1 213 ? 142.98600 126.55700 102.01400 1.000 9.74000 193 PRO B O 1
ATOM 3669 N N . GLU B 1 214 ? 142.33100 126.00400 104.09300 1.000 15.24000 194 GLU B N 1
ATOM 3670 C CA . GLU B 1 214 ? 142.42000 127.36100 104.59700 1.000 15.24000 194 GLU B CA 1
ATOM 3671 C C . GLU B 1 214 ? 143.87900 127.80300 104.63100 1.000 15.24000 194 GLU B C 1
ATOM 3672 O O . GLU B 1 214 ? 144.79600 127.06300 104.27100 1.000 15.24000 194 GLU B O 1
ATOM 3678 N N . LEU B 1 215 ? 144.09100 129.03100 105.05500 1.000 19.71000 195 LEU B N 1
ATOM 3679 C CA . LEU B 1 215 ? 145.37500 129.55800 105.46300 1.000 19.71000 195 LEU B CA 1
ATOM 3680 C C . LEU B 1 215 ? 145.46800 129.54400 106.98000 1.000 19.71000 195 LEU B C 1
ATOM 3681 O O . LEU B 1 215 ? 144.45300 129.43500 107.67400 1.000 19.71000 195 LEU B O 1
ATOM 3686 N N . PRO B 1 216 ? 146.66400 129.64600 107.53600 1.000 27.05000 196 PRO B N 1
ATOM 3687 C CA . PRO B 1 216 ? 146.77800 129.95700 108.95200 1.000 27.05000 196 PRO B CA 1
ATOM 3688 C C . PRO B 1 216 ? 146.43600 131.41600 109.18200 1.000 27.05000 196 PRO B C 1
ATOM 3689 O O . PRO B 1 216 ? 146.56900 132.23500 108.26100 1.000 27.05000 196 PRO B O 1
ATOM 3693 N N . PRO B 1 217 ? 145.99100 131.78200 110.38100 1.000 37.01000 197 PRO B N 1
ATOM 3694 C CA . PRO B 1 217 ? 145.62100 133.17900 110.63600 1.000 37.01000 197 PRO B CA 1
ATOM 3695 C C . PRO B 1 217 ? 146.77500 134.13000 110.34500 1.000 37.01000 197 PRO B C 1
ATOM 3696 O O . PRO B 1 217 ? 147.93200 133.72900 110.20500 1.000 37.01000 197 PRO B O 1
ATOM 3700 N N . LYS B 1 218 ? 146.44600 135.41400 110.26500 1.000 41.30000 198 LYS B N 1
ATOM 3701 C CA . LYS B 1 218 ? 147.34100 136.36100 109.61500 1.000 41.30000 198 LYS B CA 1
ATOM 3702 C C . LYS B 1 218 ? 148.57900 136.65200 110.45400 1.000 41.30000 198 LYS B C 1
ATOM 3703 O O . LYS B 1 218 ? 148.52400 136.70700 111.68400 1.000 41.30000 198 LYS B O 1
ATOM 3709 N N . ARG B 1 219 ? 149.70500 136.84200 109.76300 1.000 53.97000 199 ARG B N 1
ATOM 3710 C CA . ARG B 1 219 ? 150.96400 137.23200 110.38200 1.000 53.97000 199 ARG B CA 1
ATOM 3711 C C . ARG B 1 219 ? 151.08400 138.73400 110.59000 1.000 53.97000 199 ARG B C 1
ATOM 3712 O O . ARG B 1 219 ? 151.98400 139.16900 111.31500 1.000 53.97000 199 ARG B O 1
ATOM 3720 N N . ILE B 1 220 ? 150.21000 139.53100 109.97900 1.000 52.73000 200 ILE B N 1
ATOM 3721 C CA . ILE B 1 220 ? 150.22100 140.97900 110.16500 1.000 52.73000 200 ILE B CA 1
ATOM 3722 C C . ILE B 1 220 ? 149.07700 141.32200 111.11500 1.000 52.73000 200 ILE B C 1
ATOM 3723 O O . ILE B 1 220 ? 148.53000 142.43000 111.08700 1.000 52.73000 200 ILE B O 1
ATOM 3728 N N . GLY B 1 221 ? 148.70300 140.36800 111.96000 1.000 56.03000 201 GLY B N 1
ATOM 3729 C CA . GLY B 1 221 ? 147.74500 140.64100 113.01100 1.000 56.03000 201 GLY B CA 1
ATOM 3730 C C . GLY B 1 221 ? 148.20900 141.76800 113.91300 1.000 56.03000 201 GLY B C 1
ATOM 3731 O O . GLY B 1 221 ? 149.33700 142.25300 113.83800 1.000 56.03000 201 GLY B O 1
ATOM 3732 N N . SER B 1 222 ? 147.29900 142.19900 114.78800 1.000 50.24000 202 SER B N 1
ATOM 3733 C CA . SER B 1 222 ? 147.61200 143.29100 115.70600 1.000 50.24000 202 SER B CA 1
ATOM 3734 C C . SER B 1 222 ? 148.80400 142.94600 116.58900 1.000 50.24000 202 SER B C 1
ATOM 3735 O O . SER B 1 222 ? 149.86600 143.57300 116.49900 1.000 50.24000 202 SER B O 1
ATOM 3738 N N . GLN B 1 223 ? 148.64800 141.94100 117.44800 1.000 55.35000 203 GLN B N 1
ATOM 3739 C CA . GLN B 1 223 ? 149.71200 141.49300 118.34200 1.000 55.35000 203 GLN B CA 1
ATOM 3740 C C . GLN B 1 223 ? 149.76900 139.97100 118.27700 1.000 55.35000 203 GLN B C 1
ATOM 3741 O O . GLN B 1 223 ? 148.95500 139.28100 118.89600 1.000 55.35000 203 GLN B O 1
ATOM 3747 N N . ASN B 1 224 ? 150.72900 139.46100 117.51100 1.000 61.77000 204 ASN B N 1
ATOM 3748 C CA . ASN B 1 224 ? 150.96900 138.03300 117.34800 1.000 61.77000 204 ASN B CA 1
ATOM 3749 C C . ASN B 1 224 ? 152.28400 137.60500 117.99800 1.000 61.77000 204 ASN B C 1
ATOM 3750 O O . ASN B 1 224 ? 153.00800 136.76100 117.46400 1.000 61.77000 204 ASN B O 1
ATOM 3755 N N . ALA B 1 225 ? 152.59000 138.17400 119.16600 1.000 61.97000 205 ALA B N 1
ATOM 3756 C CA . ALA B 1 225 ? 153.93800 138.08900 119.71900 1.000 61.97000 205 ALA B CA 1
ATOM 3757 C C . ALA B 1 225 ? 154.24900 136.69200 120.25000 1.000 61.97000 205 ALA B C 1
ATOM 3758 O O . ALA B 1 225 ? 155.17900 136.03000 119.78000 1.000 61.97000 205 ALA B O 1
ATOM 3760 N N . ASP B 1 226 ? 153.49100 136.22600 121.24100 1.000 60.11000 206 ASP B N 1
ATOM 3761 C CA . ASP B 1 226 ? 153.87400 135.01800 121.95800 1.000 60.11000 206 ASP B CA 1
ATOM 3762 C C . ASP B 1 226 ? 153.72800 133.78200 121.07000 1.000 60.11000 206 ASP B C 1
ATOM 3763 O O . ASP B 1 226 ? 153.22500 133.84000 119.94500 1.000 60.11000 206 ASP B O 1
ATOM 3768 N N . GLN B 1 227 ? 154.16400 132.64200 121.60800 1.000 44.28000 207 GLN B N 1
ATOM 3769 C CA . GLN B 1 227 ? 154.29800 131.42000 120.82600 1.000 44.28000 207 GLN B CA 1
ATOM 3770 C C . GLN B 1 227 ? 152.97400 130.73200 120.52500 1.000 44.28000 207 GLN B C 1
ATOM 3771 O O . GLN B 1 227 ? 152.96500 129.80400 119.71500 1.000 44.28000 207 GLN B O 1
ATOM 3777 N N . LEU B 1 228 ? 151.86900 131.13500 121.15500 1.000 38.89000 208 LEU B N 1
ATOM 3778 C CA . LEU B 1 228 ? 150.60600 130.43800 120.92300 1.000 38.89000 208 LEU B CA 1
ATOM 3779 C C . LEU B 1 228 ? 150.13400 130.61400 119.48800 1.000 38.89000 208 LEU B C 1
ATOM 3780 O O . LEU B 1 228 ? 149.76400 129.63900 118.81900 1.000 38.89000 208 LEU B O 1
ATOM 3785 N N . PHE B 1 229 ? 150.11300 131.85400 119.01100 1.000 47.44000 209 PHE B N 1
ATOM 3786 C CA . PHE B 1 229 ? 149.67500 132.19300 117.66800 1.000 47.44000 209 PHE B CA 1
ATOM 3787 C C . PHE B 1 229 ? 150.70700 131.83300 116.61800 1.000 47.44000 209 PHE B C 1
ATOM 3788 O O . PHE B 1 229 ? 150.56700 132.23700 115.45900 1.000 47.44000 209 PHE B O 1
ATOM 3796 N N . LEU B 1 230 ? 151.75400 131.11900 117.01800 1.000 46.33000 210 LEU B N 1
ATOM 3797 C CA . LEU B 1 230 ? 152.69200 130.47700 116.11700 1.000 46.33000 210 LEU B CA 1
ATOM 3798 C C . LEU B 1 230 ? 152.59000 128.96400 116.16000 1.000 46.33000 210 LEU B C 1
ATOM 3799 O O . LEU B 1 230 ? 152.75400 128.30700 115.13000 1.000 46.33000 210 LEU B O 1
ATOM 3804 N N . LYS B 1 231 ? 152.29700 128.40500 117.33500 1.000 43.44000 211 LYS B N 1
ATOM 3805 C CA . LYS B 1 231 ? 152.05900 126.97200 117.45300 1.000 43.44000 211 LYS B CA 1
ATOM 3806 C C . LYS B 1 231 ? 150.77100 126.58200 116.75600 1.000 43.44000 211 LYS B C 1
ATOM 3807 O O . LYS B 1 231 ? 150.72800 125.58100 116.02500 1.000 43.44000 211 LYS B O 1
ATOM 3813 N N . LYS B 1 232 ? 149.70300 127.34500 116.99000 1.000 39.02000 212 LYS B N 1
ATOM 3814 C CA . LYS B 1 232 ? 148.50500 127.14100 116.19600 1.000 39.02000 212 LYS B CA 1
ATOM 3815 C C . LYS B 1 232 ? 148.82500 127.25200 114.71800 1.000 39.02000 212 LYS B C 1
ATOM 3816 O O . LYS B 1 232 ? 148.29600 126.48400 113.91000 1.000 39.02000 212 LYS B O 1
ATOM 3822 N N . ARG B 1 233 ? 149.72000 128.17300 114.35500 1.000 42.53000 213 ARG B N 1
ATOM 3823 C CA . ARG B 1 233 ? 150.08500 128.33400 112.95400 1.000 42.53000 213 ARG B CA 1
ATOM 3824 C C . ARG B 1 233 ? 150.75800 127.08500 112.41600 1.000 42.53000 213 ARG B C 1
ATOM 3825 O O . ARG B 1 233 ? 150.47300 126.66000 111.29800 1.000 42.53000 213 ARG B O 1
ATOM 3833 N N . ARG B 1 234 ? 151.64400 126.47000 113.20100 1.000 39.66000 214 ARG B N 1
ATOM 3834 C CA . ARG B 1 234 ? 152.35900 125.30300 112.68800 1.000 39.66000 214 ARG B CA 1
ATOM 3835 C C . ARG B 1 234 ? 151.44900 124.08400 112.60800 1.000 39.66000 214 ARG B C 1
ATOM 3836 O O . ARG B 1 234 ? 151.50500 123.33200 111.62900 1.000 39.66000 214 ARG B O 1
ATOM 3844 N N . ILE B 1 235 ? 150.60300 123.86800 113.62200 1.000 31.87000 215 ILE B N 1
ATOM 3845 C CA . ILE B 1 235 ? 149.64900 122.76100 113.55200 1.000 31.87000 215 ILE B CA 1
ATOM 3846 C C . ILE B 1 235 ? 148.69500 122.95400 112.38600 1.000 31.87000 215 ILE B C 1
ATOM 3847 O O . ILE B 1 235 ? 148.48500 122.03800 111.57600 1.000 31.87000 215 ILE B O 1
ATOM 3852 N N . GLY B 1 236 ? 148.10500 124.14200 112.27600 1.000 26.43000 216 GLY B N 1
ATOM 3853 C CA . GLY B 1 236 ? 147.29600 124.43600 111.11500 1.000 26.43000 216 GLY B CA 1
ATOM 3854 C C . GLY B 1 236 ? 148.04800 124.20900 109.82200 1.000 26.43000 216 GLY B C 1
ATOM 3855 O O . GLY B 1 236 ? 147.52100 123.60200 108.90000 1.000 26.43000 216 GLY B O 1
ATOM 3856 N N . LEU B 1 237 ? 149.29400 124.67400 109.75200 1.000 26.79000 217 LEU B N 1
ATOM 3857 C CA . LEU B 1 237 ? 150.07400 124.57700 108.53000 1.000 26.79000 217 LEU B CA 1
ATOM 3858 C C . LEU B 1 237 ? 150.25600 123.13100 108.11800 1.000 26.79000 217 LEU B C 1
ATOM 3859 O O . LEU B 1 237 ? 150.08600 122.78100 106.94200 1.000 26.79000 217 LEU B O 1
ATOM 3864 N N . SER B 1 238 ? 150.63600 122.28400 109.07200 1.000 23.22000 218 SER B N 1
ATOM 3865 C CA . SER B 1 238 ? 150.73200 120.85700 108.80800 1.000 23.22000 218 SER B CA 1
ATOM 3866 C C . SER B 1 238 ? 149.42000 120.33000 108.26100 1.000 23.22000 218 SER B C 1
ATOM 3867 O O . SER B 1 238 ? 149.39200 119.62000 107.24800 1.000 23.22000 218 SER B O 1
ATOM 3870 N N . ARG B 1 239 ? 148.31600 120.67600 108.92300 1.000 16.75000 219 ARG B N 1
ATOM 3871 C CA . ARG B 1 239 ? 147.01600 120.22300 108.45100 1.000 16.75000 219 ARG B CA 1
ATOM 3872 C C . ARG B 1 239 ? 146.75500 120.70600 107.03800 1.000 16.75000 219 ARG B C 1
ATOM 3873 O O . ARG B 1 239 ? 146.23600 119.96100 106.20600 1.000 16.75000 219 ARG B O 1
ATOM 3881 N N . PHE B 1 240 ? 147.16700 121.93000 106.73600 1.000 20.50000 220 PHE B N 1
ATOM 3882 C CA . PHE B 1 240 ? 146.84700 122.54100 105.45500 1.000 20.50000 220 PHE B CA 1
ATOM 3883 C C . PHE B 1 240 ? 147.57800 121.84100 104.32700 1.000 20.50000 220 PHE B C 1
ATOM 3884 O O . PHE B 1 240 ? 146.96700 121.40600 103.34500 1.000 20.50000 220 PHE B O 1
ATOM 3892 N N . ILE B 1 241 ? 148.89100 121.70700 104.45600 1.000 18.09000 221 ILE B N 1
ATOM 3893 C CA . ILE B 1 241 ? 149.64500 121.02700 103.41300 1.000 18.09000 221 ILE B CA 1
ATOM 3894 C C . ILE B 1 241 ? 149.21500 119.57100 103.30800 1.000 18.09000 221 ILE B C 1
ATOM 3895 O O . ILE B 1 241 ? 148.94100 119.07000 102.21200 1.000 18.09000 221 ILE B O 1
ATOM 3900 N N . ASN B 1 242 ? 149.13500 118.86700 104.43900 1.000 13.35000 222 ASN B N 1
ATOM 3901 C CA . ASN B 1 242 ? 148.79200 117.45700 104.35800 1.000 13.35000 222 ASN B CA 1
ATOM 3902 C C . ASN B 1 242 ? 147.41300 117.26400 103.76200 1.000 13.35000 222 ASN B C 1
ATOM 3903 O O . ASN B 1 242 ? 147.17100 116.26400 103.08100 1.000 13.35000 222 ASN B O 1
ATOM 3908 N N . LEU B 1 243 ? 146.50900 118.21300 103.98500 1.000 12.82000 223 LEU B N 1
ATOM 3909 C CA . LEU B 1 243 ? 145.22000 118.15900 103.32100 1.000 12.82000 223 LEU B CA 1
ATOM 3910 C C . LEU B 1 243 ? 145.38400 118.35100 101.82800 1.000 12.82000 223 LEU B C 1
ATOM 3911 O O . LEU B 1 243 ? 144.78300 117.61900 101.03500 1.000 12.82000 223 LEU B O 1
ATOM 3916 N N . VAL B 1 244 ? 146.21600 119.31100 101.42600 1.000 15.57000 224 VAL B N 1
ATOM 3917 C CA . VAL B 1 244 ? 146.55500 119.44500 100.01300 1.000 15.57000 224 VAL B CA 1
ATOM 3918 C C . VAL B 1 244 ? 146.99600 118.10400 99.44800 1.000 15.57000 224 VAL B C 1
ATOM 3919 O O . VAL B 1 244 ? 146.69100 117.76400 98.29900 1.000 15.57000 224 VAL B O 1
ATOM 3923 N N . MET B 1 245 ? 147.68900 117.30600 100.25800 1.000 15.96000 225 MET B N 1
ATOM 3924 C CA . MET B 1 245 ? 148.28800 116.08500 99.73800 1.000 15.96000 225 MET B CA 1
ATOM 3925 C C . MET B 1 245 ? 147.24500 115.00200 99.49100 1.000 15.96000 225 MET B C 1
ATOM 3926 O O . MET B 1 245 ? 147.25300 114.36200 98.43500 1.000 15.96000 225 MET B O 1
ATOM 3931 N N . LYS B 1 246 ? 146.34500 114.77100 100.45100 1.000 13.84000 226 LYS B N 1
ATOM 3932 C CA . LYS B 1 246 ? 145.34200 113.72100 100.27400 1.000 13.84000 226 LYS B CA 1
ATOM 3933 C C . LYS B 1 246 ? 144.43100 114.02900 99.09200 1.000 13.84000 226 LYS B C 1
ATOM 3934 O O . LYS B 1 246 ? 143.81800 113.12500 98.51600 1.000 13.84000 226 LYS B O 1
ATOM 3940 N N . HIS B 1 247 ? 144.35800 115.28500 98.69600 1.000 18.11000 227 HIS B N 1
ATOM 3941 C CA . HIS B 1 247 ? 143.49900 115.64600 97.58700 1.000 18.11000 227 HIS B CA 1
ATOM 3942 C C . HIS B 1 247 ? 144.12700 115.20900 96.26600 1.000 18.11000 227 HIS B C 1
ATOM 3943 O O . HIS B 1 247 ? 145.34300 115.32200 96.08800 1.000 18.11000 227 HIS B O 1
ATOM 3950 N N . PRO B 1 248 ? 143.33500 114.70200 95.33300 1.000 18.12000 228 PRO B N 1
ATOM 3951 C CA . PRO B 1 248 ? 143.90400 114.04700 94.14900 1.000 18.12000 228 PRO B CA 1
ATOM 3952 C C . PRO B 1 248 ? 144.68800 114.95800 93.22000 1.000 18.12000 228 PRO B C 1
ATOM 3953 O O . PRO B 1 248 ? 145.88400 114.73900 92.99200 1.000 18.12000 228 PRO B O 1
ATOM 3957 N N . LYS B 1 249 ? 144.02800 115.98800 92.68900 1.000 22.95000 229 LYS B N 1
ATOM 3958 C CA . LYS B 1 249 ? 144.66100 116.81600 91.67100 1.000 22.95000 229 LYS B CA 1
ATOM 3959 C C . LYS B 1 249 ? 145.89400 117.50900 92.21400 1.000 22.95000 229 LYS B C 1
ATOM 3960 O O . LYS B 1 249 ? 146.88300 117.68100 91.49400 1.000 22.95000 229 LYS B O 1
ATOM 3966 N N . LEU B 1 250 ? 145.85400 117.90100 93.48400 1.000 21.90000 230 LEU B N 1
ATOM 3967 C CA . LEU B 1 250 ? 147.01500 118.52400 94.09600 1.000 21.90000 230 LEU B CA 1
ATOM 3968 C C . LEU B 1 250 ? 148.14600 117.52100 94.24700 1.000 21.90000 230 LEU B C 1
ATOM 3969 O O . LEU B 1 250 ? 149.27900 117.79000 93.84100 1.000 21.90000 230 LEU B O 1
ATOM 3974 N N . SER B 1 251 ? 147.85100 116.34400 94.80300 1.000 19.54000 231 SER B N 1
ATOM 3975 C CA . SER B 1 251 ? 148.86800 115.30300 94.90000 1.000 19.54000 231 SER B CA 1
ATOM 3976 C C . SER B 1 251 ? 149.49400 115.00900 93.54600 1.000 19.54000 231 SER B C 1
ATOM 3977 O O . SER B 1 251 ? 150.66400 114.62100 93.47300 1.000 19.54000 231 SER B O 1
ATOM 3980 N N . ASN B 1 252 ? 148.74200 115.19800 92.46500 1.000 23.41000 232 ASN B N 1
ATOM 3981 C CA . ASN B 1 252 ? 149.30600 114.99400 91.13900 1.000 23.41000 232 ASN B CA 1
ATOM 3982 C C . ASN B 1 252 ? 149.92000 116.25700 90.55600 1.000 23.41000 232 ASN B C 1
ATOM 3983 O O . ASN B 1 252 ? 150.60900 116.17500 89.53500 1.000 23.41000 232 ASN B O 1
ATOM 3988 N N . ASP B 1 253 ? 149.69400 117.41300 91.17700 1.000 22.47000 233 ASP B N 1
ATOM 3989 C CA . ASP B 1 253 ? 150.16900 118.67100 90.61800 1.000 22.47000 233 ASP B CA 1
ATOM 3990 C C . ASP B 1 253 ? 151.68600 118.68500 90.51700 1.000 22.47000 233 ASP B C 1
ATOM 3991 O O . ASP B 1 253 ? 152.38600 118.00400 91.26900 1.000 22.47000 233 ASP B O 1
ATOM 3996 N N . ASP B 1 254 ? 152.18200 119.47300 89.56400 1.000 25.45000 234 ASP B N 1
ATOM 3997 C CA . ASP B 1 254 ? 153.61100 119.68900 89.40800 1.000 25.45000 234 ASP B CA 1
ATOM 3998 C C . ASP B 1 254 ? 154.11300 120.72700 90.40100 1.000 25.45000 234 ASP B C 1
ATOM 3999 O O . ASP B 1 254 ? 155.19900 120.59300 90.97100 1.000 25.45000 234 ASP B O 1
ATOM 4004 N N . LEU B 1 255 ? 153.31500 121.77400 90.61200 1.000 23.45000 235 LEU B N 1
ATOM 4005 C CA . LEU B 1 255 ? 153.72900 122.87500 91.47400 1.000 23.45000 235 LEU B CA 1
ATOM 4006 C C . LEU B 1 255 ? 154.06000 122.38200 92.87500 1.000 23.45000 235 LEU B C 1
ATOM 4007 O O . LEU B 1 255 ? 155.07900 122.76900 93.46300 1.000 23.45000 235 LEU B O 1
ATOM 4012 N N . VAL B 1 256 ? 153.20800 121.51400 93.41700 1.000 22.59000 236 VAL B N 1
ATOM 4013 C CA . VAL B 1 256 ? 153.36100 121.09000 94.80100 1.000 22.59000 236 VAL B CA 1
ATOM 4014 C C . VAL B 1 256 ? 154.68500 120.36800 94.99000 1.000 22.59000 236 VAL B C 1
ATOM 4015 O O . VAL B 1 256 ? 155.46700 120.70600 95.88100 1.000 22.59000 236 VAL B O 1
ATOM 4019 N N . LEU B 1 257 ? 154.96700 119.37900 94.14000 1.000 25.01000 237 LEU B N 1
ATOM 4020 C CA . LEU B 1 257 ? 156.16900 118.58100 94.34000 1.000 25.01000 237 LEU B CA 1
ATOM 4021 C C . LEU B 1 257 ? 157.42300 119.42900 94.21700 1.000 25.01000 237 LEU B C 1
ATOM 4022 O O . LEU B 1 257 ? 158.34300 119.28600 95.02700 1.000 25.01000 237 LEU B O 1
ATOM 4027 N N . THR B 1 258 ? 157.47000 120.33000 93.23700 1.000 26.09000 238 THR B N 1
ATOM 4028 C CA . THR B 1 258 ? 158.58400 121.26600 93.16600 1.000 26.09000 238 THR B CA 1
ATOM 4029 C C . THR B 1 258 ? 158.69800 122.06300 94.45100 1.000 26.09000 238 THR B C 1
ATOM 4030 O O . THR B 1 258 ? 159.80000 122.26800 94.97000 1.000 26.09000 238 THR B O 1
ATOM 4034 N N . PHE B 1 259 ? 157.56500 122.51500 94.98600 1.000 23.98000 239 PHE B N 1
ATOM 4035 C CA . PHE B 1 259 ? 157.59900 123.14300 96.29800 1.000 23.98000 239 PHE B CA 1
ATOM 4036 C C . PHE B 1 259 ? 158.16700 122.19200 97.34000 1.000 23.98000 239 PHE B C 1
ATOM 4037 O O . PHE B 1 259 ? 158.81100 122.62900 98.29800 1.000 23.98000 239 PHE B O 1
ATOM 4045 N N . LEU B 1 260 ? 157.96700 120.89200 97.15100 1.000 23.12000 240 LEU B N 1
ATOM 4046 C CA . LEU B 1 260 ? 158.49400 119.91000 98.08700 1.000 23.12000 240 LEU B CA 1
ATOM 4047 C C . LEU B 1 260 ? 159.96600 119.63000 97.81500 1.000 23.12000 240 LEU B C 1
ATOM 4048 O O . LEU B 1 260 ? 160.82100 119.89400 98.66600 1.000 23.12000 240 LEU B O 1
ATOM 4053 N N . THR B 1 261 ? 160.28700 119.10300 96.63600 1.000 28.36000 241 THR B N 1
ATOM 4054 C CA . THR B 1 261 ? 161.66100 118.76500 96.29200 1.000 28.36000 241 THR B CA 1
ATOM 4055 C C . THR B 1 261 ? 162.37800 120.00900 95.78100 1.000 28.36000 241 THR B C 1
ATOM 4056 O O . THR B 1 261 ? 162.36300 120.30200 94.58100 1.000 28.36000 241 THR B O 1
ATOM 4060 N N . VAL B 1 262 ? 163.00700 120.73400 96.70200 1.000 30.39000 242 VAL B N 1
ATOM 4061 C CA . VAL B 1 262 ? 163.76900 121.93100 96.37600 1.000 30.39000 242 VAL B CA 1
ATOM 4062 C C . VAL B 1 262 ? 164.70200 122.22500 97.54000 1.000 30.39000 242 VAL B C 1
ATOM 4063 O O . VAL B 1 262 ? 164.31400 122.10600 98.70700 1.000 30.39000 242 VAL B O 1
ATOM 4067 N N . ARG B 1 263 ? 165.94000 122.59700 97.23600 1.000 33.08000 243 ARG B N 1
ATOM 4068 C CA . ARG B 1 263 ? 166.93500 122.81900 98.27200 1.000 33.08000 243 ARG B CA 1
ATOM 4069 C C . ARG B 1 263 ? 167.47400 124.23700 98.31100 1.000 33.08000 243 ARG B C 1
ATOM 4070 O O . ARG B 1 263 ? 167.99200 124.65700 99.34400 1.000 33.08000 243 ARG B O 1
ATOM 4078 N N . THR B 1 264 ? 167.34900 124.98700 97.22600 1.000 41.08000 244 THR B N 1
ATOM 4079 C CA . THR B 1 264 ? 167.79900 126.36900 97.19700 1.000 41.08000 244 THR B CA 1
ATOM 4080 C C . THR B 1 264 ? 166.78100 127.24700 97.91600 1.000 41.08000 244 THR B C 1
ATOM 4081 O O . THR B 1 264 ? 165.92900 126.76900 98.66900 1.000 41.08000 244 THR B O 1
ATOM 4085 N N . ASP B 1 265 ? 166.87700 128.55700 97.70900 1.000 45.22000 245 ASP B N 1
ATOM 4086 C CA . ASP B 1 265 ? 165.95200 129.48100 98.33600 1.000 45.22000 245 ASP B CA 1
ATOM 4087 C C . ASP B 1 265 ? 164.81800 129.84000 97.38200 1.000 45.22000 245 ASP B C 1
ATOM 4088 O O . ASP B 1 265 ? 164.75400 129.39100 96.23500 1.000 45.22000 245 ASP B O 1
ATOM 4093 N N . LEU B 1 266 ? 163.90600 130.67300 97.88300 1.000 51.66000 246 LEU B N 1
ATOM 4094 C CA . LEU B 1 266 ? 162.72600 131.06700 97.12500 1.000 51.66000 246 LEU B CA 1
ATOM 4095 C C . LEU B 1 266 ? 163.08300 131.85500 95.87500 1.000 51.66000 246 LEU B C 1
ATOM 4096 O O . LEU B 1 266 ? 162.34000 131.81600 94.89100 1.000 51.66000 246 LEU B O 1
ATOM 4101 N N . THR B 1 267 ? 164.20200 132.58100 95.89200 1.000 58.45000 247 THR B N 1
ATOM 4102 C CA . THR B 1 267 ? 164.53900 133.43400 94.75800 1.000 58.45000 247 THR B CA 1
ATOM 4103 C C . THR B 1 267 ? 164.95800 132.61300 93.54800 1.000 58.45000 247 THR B C 1
ATOM 4104 O O . THR B 1 267 ? 164.47800 132.85700 92.43100 1.000 58.45000 247 THR B O 1
ATOM 4108 N N . SER B 1 268 ? 165.86100 131.64900 93.74200 1.000 56.04000 248 SER B N 1
ATOM 4109 C CA . SER B 1 268 ? 166.24400 130.79300 92.63000 1.000 56.04000 248 SER B CA 1
ATOM 4110 C C . SER B 1 268 ? 165.01200 130.13800 92.02700 1.000 56.04000 248 SER B C 1
ATOM 4111 O O . SER B 1 268 ? 164.86300 130.08000 90.80200 1.000 56.04000 248 SER B O 1
ATOM 4114 N N . TRP B 1 269 ? 164.09100 129.68400 92.87800 1.000 47.10000 249 TRP B N 1
ATOM 4115 C CA . TRP B 1 269 ? 162.81900 129.20100 92.36500 1.000 47.10000 249 TRP B CA 1
ATOM 4116 C C . TRP B 1 269 ? 162.11000 130.27500 91.55500 1.000 47.10000 249 TRP B C 1
ATOM 4117 O O . TRP B 1 269 ? 161.56500 129.99700 90.48200 1.000 47.10000 249 TRP B O 1
ATOM 4128 N N . ARG B 1 270 ? 162.09100 131.50700 92.06400 1.000 50.54000 250 ARG B N 1
ATOM 4129 C CA . ARG B 1 270 ? 161.45100 132.59900 91.34100 1.000 50.54000 250 ARG B CA 1
ATOM 4130 C C . ARG B 1 270 ? 162.03400 132.75000 89.94300 1.000 50.54000 250 ARG B C 1
ATOM 4131 O O . ARG B 1 270 ? 161.31500 133.12200 89.01000 1.000 50.54000 250 ARG B O 1
ATOM 4139 N N . LYS B 1 271 ? 163.32700 132.46000 89.77700 1.000 52.33000 251 LYS B N 1
ATOM 4140 C CA . LYS B 1 271 ? 163.91200 132.44000 88.43900 1.000 52.33000 251 LYS B CA 1
ATOM 4141 C C . LYS B 1 271 ? 163.19800 131.43200 87.54700 1.000 52.33000 251 LYS B C 1
ATOM 4142 O O . LYS B 1 271 ? 162.75700 131.76500 86.44100 1.000 52.33000 251 LYS B O 1
ATOM 4148 N N . GLN B 1 272 ? 163.07800 130.18900 88.01000 1.000 53.36000 252 GLN B N 1
ATOM 4149 C CA . GLN B 1 272 ? 162.34200 129.15700 87.29200 1.000 53.36000 252 GLN B CA 1
ATOM 4150 C C . GLN B 1 272 ? 160.89400 129.05400 87.75300 1.000 53.36000 252 GLN B C 1
ATOM 4151 O O . GLN B 1 272 ? 160.31000 127.96600 87.70100 1.000 53.36000 252 GLN B O 1
ATOM 4157 N N . ALA B 1 273 ? 160.30900 130.16300 88.21700 1.000 48.94000 253 ALA B N 1
ATOM 4158 C CA . ALA B 1 273 ? 158.90700 130.15400 88.62900 1.000 48.94000 253 ALA B CA 1
ATOM 4159 C C . ALA B 1 273 ? 158.02300 129.59500 87.52100 1.000 48.94000 253 ALA B C 1
ATOM 4160 O O . ALA B 1 273 ? 157.40800 128.53300 87.67200 1.000 48.94000 253 ALA B O 1
ATOM 4162 N N . THR B 1 274 ? 157.95700 130.30400 86.39500 1.000 45.55000 254 THR B N 1
ATOM 4163 C CA . THR B 1 274 ? 157.46200 129.76600 85.12900 1.000 45.55000 254 THR B CA 1
ATOM 4164 C C . THR B 1 274 ? 156.12300 129.05300 85.29900 1.000 45.55000 254 THR B C 1
ATOM 4165 O O . THR B 1 274 ? 155.89600 127.95900 84.78000 1.000 45.55000 254 THR B O 1
ATOM 4169 N N . TYR B 1 275 ? 155.22600 129.67600 86.04900 1.000 48.12000 255 TYR B N 1
ATOM 4170 C CA . TYR B 1 275 ? 153.88800 129.12800 86.19900 1.000 48.12000 255 TYR B CA 1
ATOM 4171 C C . TYR B 1 275 ? 152.99600 129.44900 85.01300 1.000 48.12000 255 TYR B C 1
ATOM 4172 O O . TYR B 1 275 ? 151.80300 129.13600 85.04900 1.000 48.12000 255 TYR B O 1
ATOM 4181 N N . ASP B 1 276 ? 153.54600 130.06300 83.96500 1.000 59.47000 256 ASP B N 1
ATOM 4182 C CA . ASP B 1 276 ? 152.78000 130.25200 82.74100 1.000 59.47000 256 ASP B CA 1
ATOM 4183 C C . ASP B 1 276 ? 152.38200 128.92000 82.12600 1.000 59.47000 256 ASP B C 1
ATOM 4184 O O . ASP B 1 276 ? 151.34700 128.83100 81.45900 1.000 59.47000 256 ASP B O 1
ATOM 4189 N N . THR B 1 277 ? 153.18600 127.87700 82.33900 1.000 61.23000 257 THR B N 1
ATOM 4190 C CA . THR B 1 277 ? 152.80600 126.55000 81.87200 1.000 61.23000 257 THR B CA 1
ATOM 4191 C C . THR B 1 277 ? 151.64800 125.99300 82.68500 1.000 61.23000 257 THR B C 1
ATOM 4192 O O . THR B 1 277 ? 150.96000 125.06800 82.23900 1.000 61.23000 257 THR B O 1
ATOM 4196 N N . SER B 1 278 ? 151.41600 126.54700 83.87000 1.000 44.50000 258 SER B N 1
ATOM 4197 C CA . SER B 1 278 ? 150.43800 126.03500 84.82200 1.000 44.50000 258 SER B CA 1
ATOM 4198 C C . SER B 1 278 ? 149.31700 127.05700 84.97700 1.000 44.50000 258 SER B C 1
ATOM 4199 O O . SER B 1 278 ? 149.42400 127.98400 85.78600 1.000 44.50000 258 SER B O 1
ATOM 4202 N N . ASN B 1 279 ? 148.23800 126.87900 84.20900 1.000 39.82000 259 ASN B N 1
ATOM 4203 C CA . ASN B 1 279 ? 147.12000 127.81600 84.24200 1.000 39.82000 259 ASN B CA 1
ATOM 4204 C C . ASN B 1 279 ? 145.78400 127.14900 83.93500 1.000 39.82000 259 ASN B C 1
ATOM 4205 O O . ASN B 1 279 ? 145.65200 125.92600 84.02400 1.000 39.82000 259 ASN B O 1
ATOM 4210 N N . GLU B 1 280 ? 144.78600 127.95400 83.58600 1.000 46.91000 260 GLU B N 1
ATOM 4211 C CA . GLU B 1 280 ? 143.40600 127.50000 83.49200 1.000 46.91000 260 GLU B CA 1
ATOM 4212 C C . GLU B 1 280 ? 143.22700 126.45800 82.39300 1.000 46.91000 260 GLU B C 1
ATOM 4213 O O . GLU B 1 280 ? 143.82900 126.55400 81.32000 1.000 46.91000 260 GLU B O 1
ATOM 4219 N N . PHE B 1 281 ? 142.38800 125.46300 82.67100 1.000 40.73000 261 PHE B N 1
ATOM 4220 C CA . PHE B 1 281 ? 142.05700 124.41900 81.70400 1.000 40.73000 261 PHE B CA 1
ATOM 4221 C C . PHE B 1 281 ? 141.20600 125.03400 80.60600 1.000 40.73000 261 PHE B C 1
ATOM 4222 O O . PHE B 1 281 ? 139.99800 125.21100 80.76700 1.000 40.73000 261 PHE B O 1
ATOM 4230 N N . ALA B 1 282 ? 141.82900 125.36600 79.48200 1.000 48.79000 262 ALA B N 1
ATOM 4231 C CA . ALA B 1 282 ? 141.10400 125.91800 78.34800 1.000 48.79000 262 ALA B CA 1
ATOM 4232 C C . ALA B 1 282 ? 140.66200 124.85500 77.35200 1.000 48.79000 262 ALA B C 1
ATOM 4233 O O . ALA B 1 282 ? 140.00900 125.19000 76.35800 1.000 48.79000 262 ALA B O 1
ATOM 4235 N N . ASP B 1 283 ? 140.99200 123.59100 77.59900 1.000 54.50000 263 ASP B N 1
ATOM 4236 C CA . ASP B 1 283 ? 140.77700 122.53100 76.62500 1.000 54.50000 263 ASP B CA 1
ATOM 4237 C C . ASP B 1 283 ? 139.36100 121.98000 76.73100 1.000 54.50000 263 ASP B C 1
ATOM 4238 O O . ASP B 1 283 ? 138.84100 121.79100 77.83500 1.000 54.50000 263 ASP B O 1
ATOM 4243 N N . LYS B 1 284 ? 138.73600 121.72500 75.58500 1.000 54.73000 264 LYS B N 1
ATOM 4244 C CA . LYS B 1 284 ? 137.46000 121.02400 75.59000 1.000 54.73000 264 LYS B CA 1
ATOM 4245 C C . LYS B 1 284 ? 137.68800 119.52500 75.73400 1.000 54.73000 264 LYS B C 1
ATOM 4246 O O . LYS B 1 284 ? 138.50400 118.93300 75.02200 1.000 54.73000 264 LYS B O 1
ATOM 4252 N N . LYS B 1 285 ? 136.95900 118.91000 76.66100 1.000 52.71000 265 LYS B N 1
ATOM 4253 C CA . LYS B 1 285 ? 137.00600 117.47100 76.85600 1.000 52.71000 265 LYS B CA 1
ATOM 4254 C C . LYS B 1 285 ? 135.59100 116.91800 76.80800 1.000 52.71000 265 LYS B C 1
ATOM 4255 O O . LYS B 1 285 ? 134.65100 117.53600 77.31400 1.000 52.71000 265 LYS B O 1
ATOM 4261 N N . ILE B 1 286 ? 135.45100 115.74700 76.19500 1.000 54.06000 266 ILE B N 1
ATOM 4262 C CA . ILE B 1 286 ? 134.14500 115.17000 75.89100 1.000 54.06000 266 ILE B CA 1
ATOM 4263 C C . ILE B 1 286 ? 133.67800 114.35100 77.08800 1.000 54.06000 266 ILE B C 1
ATOM 4264 O O . ILE B 1 286 ? 134.22500 113.28500 77.38000 1.000 54.06000 266 ILE B O 1
ATOM 4269 N N . SER B 1 287 ? 132.66900 114.85800 77.78900 1.000 47.30000 267 SER B N 1
ATOM 4270 C CA . SER B 1 287 ? 131.98000 114.05400 78.78400 1.000 47.30000 267 SER B CA 1
ATOM 4271 C C . SER B 1 287 ? 131.32300 112.86800 78.10000 1.000 47.30000 267 SER B C 1
ATOM 4272 O O . SER B 1 287 ? 130.62400 113.03100 77.09500 1.000 47.30000 267 SER B O 1
ATOM 4275 N N . GLN B 1 288 ? 131.55700 111.67000 78.64000 1.000 52.76000 268 GLN B N 1
ATOM 4276 C CA . GLN B 1 288 ? 130.99800 110.46500 78.04100 1.000 52.76000 268 GLN B CA 1
ATOM 4277 C C . GLN B 1 288 ? 129.49000 110.59200 77.89300 1.000 52.76000 268 GLN B C 1
ATOM 4278 O O . GLN B 1 288 ? 128.96100 110.65300 76.77800 1.000 52.76000 268 GLN B O 1
ATOM 4284 N N . GLU B 1 289 ? 128.78200 110.66300 79.01000 1.000 44.76000 269 GLU B N 1
ATOM 4285 C CA . GLU B 1 289 ? 127.38600 111.07700 78.99600 1.000 44.76000 269 GLU B CA 1
ATOM 4286 C C . GLU B 1 289 ? 127.39400 112.58500 79.17300 1.000 44.76000 269 GLU B C 1
ATOM 4287 O O . GLU B 1 289 ? 127.63700 113.09100 80.26800 1.000 44.76000 269 GLU B O 1
ATOM 4293 N N . PHE B 1 290 ? 127.16700 113.31500 78.08400 1.000 40.11000 270 PHE B N 1
ATOM 4294 C CA . PHE B 1 290 ? 127.13900 114.76600 78.18900 1.000 40.11000 270 PHE B CA 1
ATOM 4295 C C . PHE B 1 290 ? 125.97900 115.23700 79.04800 1.000 40.11000 270 PHE B C 1
ATOM 4296 O O . PHE B 1 290 ? 125.92600 116.41600 79.40900 1.000 40.11000 270 PHE B O 1
ATOM 4304 N N . MET B 1 291 ? 125.05500 114.34200 79.38200 1.000 42.20000 271 MET B N 1
ATOM 4305 C CA . MET B 1 291 ? 123.96900 114.60600 80.32000 1.000 42.20000 271 MET B CA 1
ATOM 4306 C C . MET B 1 291 ? 123.98300 113.50200 81.37100 1.000 42.20000 271 MET B C 1
ATOM 4307 O O . MET B 1 291 ? 123.24900 112.52000 81.26400 1.000 42.20000 271 MET B O 1
ATOM 4312 N N . LYS B 1 292 ? 124.83200 113.65200 82.38900 1.000 40.95000 272 LYS B N 1
ATOM 4313 C CA . LYS B 1 292 ? 124.78300 112.66200 83.45400 1.000 40.95000 272 LYS B CA 1
ATOM 4314 C C . LYS B 1 292 ? 123.72800 113.03300 84.48800 1.000 40.95000 272 LYS B C 1
ATOM 4315 O O . LYS B 1 292 ? 122.66400 112.41300 84.53000 1.000 40.95000 272 LYS B O 1
ATOM 4321 N N . MET B 1 293 ? 123.99200 114.05900 85.31000 1.000 38.56000 273 MET B N 1
ATOM 4322 C CA . MET B 1 293 ? 122.94700 114.59900 86.17500 1.000 38.56000 273 MET B CA 1
ATOM 4323 C C . MET B 1 293 ? 123.14100 116.08800 86.45900 1.000 38.56000 273 MET B C 1
ATOM 4324 O O . MET B 1 293 ? 122.59200 116.58700 87.44800 1.000 38.56000 273 MET B O 1
ATOM 4329 N N . TRP B 1 294 ? 123.89700 116.81000 85.62800 1.000 39.80000 274 TRP B N 1
ATOM 4330 C CA . TRP B 1 294 ? 124.49600 118.07200 86.06000 1.000 39.80000 274 TRP B CA 1
ATOM 4331 C C . TRP B 1 294 ? 123.46500 119.15000 86.36900 1.000 39.80000 274 TRP B C 1
ATOM 4332 O O . TRP B 1 294 ? 123.79300 120.13300 87.04100 1.000 39.80000 274 TRP B O 1
ATOM 4343 N N . LYS B 1 295 ? 122.23100 119.01100 85.87100 1.000 46.63000 275 LYS B N 1
ATOM 4344 C CA . LYS B 1 295 ? 121.14800 119.92600 86.22600 1.000 46.63000 275 LYS B CA 1
ATOM 4345 C C . LYS B 1 295 ? 119.84600 119.23100 86.58100 1.000 46.63000 275 LYS B C 1
ATOM 4346 O O . LYS B 1 295 ? 118.98400 119.86100 87.20200 1.000 46.63000 275 LYS B O 1
ATOM 4352 N N . LYS B 1 296 ? 119.67100 117.96400 86.21300 1.000 39.77000 276 LYS B N 1
ATOM 4353 C CA . LYS B 1 296 ? 118.42000 117.28800 86.52200 1.000 39.77000 276 LYS B CA 1
ATOM 4354 C C . LYS B 1 296 ? 118.21100 117.18800 88.02500 1.000 39.77000 276 LYS B C 1
ATOM 4355 O O . LYS B 1 296 ? 117.09300 117.36900 88.51800 1.000 39.77000 276 LYS B O 1
ATOM 4361 N N . GLU B 1 297 ? 119.27000 116.88900 88.76900 1.000 33.28000 277 GLU B N 1
ATOM 4362 C CA . GLU B 1 297 ? 119.18900 116.91400 90.22300 1.000 33.28000 277 GLU B CA 1
ATOM 4363 C C . GLU B 1 297 ? 120.38100 117.56500 90.89900 1.000 33.28000 277 GLU B C 1
ATOM 4364 O O . GLU B 1 297 ? 120.23800 118.02600 92.03600 1.000 33.28000 277 GLU B O 1
ATOM 4370 N N . PHE B 1 298 ? 121.54400 117.63900 90.25900 1.000 28.80000 278 PHE B N 1
ATOM 4371 C CA . PHE B 1 298 ? 122.72300 118.11300 90.96400 1.000 28.80000 278 PHE B CA 1
ATOM 4372 C C . PHE B 1 298 ? 122.66800 119.61000 91.21400 1.000 28.80000 278 PHE B C 1
ATOM 4373 O O . PHE B 1 298 ? 123.27700 120.10100 92.17400 1.000 28.80000 278 PHE B O 1
ATOM 4381 N N . ALA B 1 299 ? 121.94400 120.34500 90.36900 1.000 27.97000 279 ALA B N 1
ATOM 4382 C CA . ALA B 1 299 ? 121.79700 121.78100 90.56700 1.000 27.97000 279 ALA B CA 1
ATOM 4383 C C . ALA B 1 299 ? 121.20100 122.07600 91.93400 1.000 27.97000 279 ALA B C 1
ATOM 4384 O O . ALA B 1 299 ? 121.85900 122.66500 92.79900 1.000 27.97000 279 ALA B O 1
ATOM 4386 N N . GLU B 1 300 ? 119.95300 121.65500 92.14900 1.000 28.38000 280 GLU B N 1
ATOM 4387 C CA . GLU B 1 300 ? 119.36000 121.75900 93.47500 1.000 28.38000 280 GLU B CA 1
ATOM 4388 C C . GLU B 1 300 ? 120.21700 121.05900 94.51500 1.000 28.38000 280 GLU B C 1
ATOM 4389 O O . GLU B 1 300 ? 120.30600 121.51900 95.66200 1.000 28.38000 280 GLU B O 1
ATOM 4395 N N . GLN B 1 301 ? 120.87900 119.96800 94.12300 1.000 23.83000 281 GLN B N 1
ATOM 4396 C CA . GLN B 1 301 ? 121.67700 119.20500 95.07000 1.000 23.83000 281 GLN B CA 1
ATOM 4397 C C . GLN B 1 301 ? 122.67800 120.09700 95.78100 1.000 23.83000 281 GLN B C 1
ATOM 4398 O O . GLN B 1 301 ? 122.63900 120.22800 97.00800 1.000 23.83000 281 GLN B O 1
ATOM 4404 N N . TRP B 1 302 ? 123.58200 120.72500 95.04100 1.000 22.16000 282 TRP B N 1
ATOM 4405 C CA . TRP B 1 302 ? 124.52800 121.56400 95.75900 1.000 22.16000 282 TRP B CA 1
ATOM 4406 C C . TRP B 1 302 ? 124.00000 122.95900 96.03500 1.000 22.16000 282 TRP B C 1
ATOM 4407 O O . TRP B 1 302 ? 124.58700 123.66800 96.85700 1.000 22.16000 282 TRP B O 1
ATOM 4418 N N . ASN B 1 303 ? 122.89000 123.36300 95.42000 1.000 22.47000 283 ASN B N 1
ATOM 4419 C CA . ASN B 1 303 ? 122.24000 124.58000 95.87600 1.000 22.47000 283 ASN B CA 1
ATOM 4420 C C . ASN B 1 303 ? 121.86600 124.46100 97.34400 1.000 22.47000 283 ASN B C 1
ATOM 4421 O O . ASN B 1 303 ? 122.04900 125.40300 98.12300 1.000 22.47000 283 ASN B O 1
ATOM 4426 N N . GLN B 1 304 ? 121.36100 123.29700 97.74300 1.000 18.62000 284 GLN B N 1
ATOM 4427 C CA . GLN B 1 304 ? 121.00600 123.08300 99.13900 1.000 18.62000 284 GLN B CA 1
ATOM 4428 C C . GLN B 1 304 ? 122.25200 123.05600 100.01700 1.000 18.62000 284 GLN B C 1
ATOM 4429 O O . GLN B 1 304 ? 122.26600 123.62400 101.12300 1.000 18.62000 284 GLN B O 1
ATOM 4435 N N . ALA B 1 305 ? 123.31700 122.41800 99.52600 1.000 15.01000 285 ALA B N 1
ATOM 4436 C CA . ALA B 1 305 ? 124.57300 122.39500 100.26000 1.000 15.01000 285 ALA B CA 1
ATOM 4437 C C . ALA B 1 305 ? 125.12400 123.79200 100.46400 1.000 15.01000 285 ALA B C 1
ATOM 4438 O O . ALA B 1 305 ? 125.80700 124.04200 101.45700 1.000 15.01000 285 ALA B O 1
ATOM 4440 N N . ALA B 1 306 ? 124.82400 124.71200 99.54700 1.000 14.28000 286 ALA B N 1
ATOM 4441 C CA . ALA B 1 306 ? 125.34600 126.07200 99.65400 1.000 14.28000 286 ALA B CA 1
ATOM 4442 C C . ALA B 1 306 ? 125.02700 126.70100 101.00600 1.000 14.28000 286 ALA B C 1
ATOM 4443 O O . ALA B 1 306 ? 125.85200 127.42700 101.57000 1.000 14.28000 286 ALA B O 1
ATOM 4445 N N . SER B 1 307 ? 123.83500 126.44200 101.53700 1.000 14.86000 287 SER B N 1
ATOM 4446 C CA . SER B 1 307 ? 123.43300 126.97600 102.83200 1.000 14.86000 287 SER B CA 1
ATOM 4447 C C . SER B 1 307 ? 123.71100 125.99900 103.96000 1.000 14.86000 287 SER B C 1
ATOM 4448 O O . SER B 1 307 ? 124.13500 126.39900 105.06400 1.000 14.86000 287 SER B O 1
ATOM 4451 N N . CYS B 1 308 ? 123.46000 124.71600 103.70000 1.000 13.65000 288 CYS B N 1
ATOM 4452 C CA . CYS B 1 308 ? 123.74000 123.73500 104.72800 1.000 13.65000 288 CYS B CA 1
ATOM 4453 C C . CYS B 1 308 ? 125.19000 123.78500 105.16400 1.000 13.65000 288 CYS B C 1
ATOM 4454 O O . CYS B 1 308 ? 125.49900 123.42800 106.30000 1.000 13.65000 288 CYS B O 1
ATOM 4457 N N . ILE B 1 309 ? 126.09200 124.23900 104.29700 1.000 10.83000 289 ILE B N 1
ATOM 4458 C CA . ILE B 1 309 ? 127.49700 124.22700 104.67100 1.000 10.83000 289 ILE B CA 1
ATOM 4459 C C . ILE B 1 309 ? 127.79000 125.29300 105.71200 1.000 10.83000 289 ILE B C 1
ATOM 4460 O O . ILE B 1 309 ? 128.55000 125.05500 106.65000 1.000 10.83000 289 ILE B O 1
ATOM 4465 N N . ASP B 1 310 ? 127.19100 126.47400 105.58700 1.000 11.15000 290 ASP B N 1
ATOM 4466 C CA . ASP B 1 310 ? 127.40700 127.47500 106.62200 1.000 11.15000 290 ASP B CA 1
ATOM 4467 C C . ASP B 1 310 ? 126.76500 127.03200 107.92600 1.000 11.15000 290 ASP B C 1
ATOM 4468 O O . ASP B 1 310 ? 127.36600 127.16700 109.00700 1.000 11.15000 290 ASP B O 1
ATOM 4473 N N . THR B 1 311 ? 125.56800 126.45000 107.83900 1.000 13.02000 291 THR B N 1
ATOM 4474 C CA . THR B 1 311 ? 124.94600 125.92100 109.05000 1.000 13.02000 291 THR B CA 1
ATOM 4475 C C . THR B 1 311 ? 125.85400 124.90500 109.73400 1.000 13.02000 291 THR B C 1
ATOM 4476 O O . THR B 1 311 ? 126.22200 125.06000 110.90900 1.000 13.02000 291 THR B O 1
ATOM 4480 N N . SER B 1 312 ? 126.24000 123.86200 109.00100 1.000 10.52000 292 SER B N 1
ATOM 4481 C CA . SER B 1 312 ? 127.03400 122.78800 109.57400 1.000 10.52000 292 SER B CA 1
ATOM 4482 C C . SER B 1 312 ? 128.42000 123.25600 109.96800 1.000 10.52000 292 SER B C 1
ATOM 4483 O O . SER B 1 312 ? 129.03500 122.66900 110.85900 1.000 10.52000 292 SER B O 1
ATOM 4486 N N . MET B 1 313 ? 128.93300 124.29900 109.32400 1.000 9.32000 293 MET B N 1
ATOM 4487 C CA . MET B 1 313 ? 130.22200 124.83500 109.72200 1.000 9.32000 293 MET B CA 1
ATOM 4488 C C . MET B 1 313 ? 130.13700 125.44400 111.10900 1.000 9.32000 293 MET B C 1
ATOM 4489 O O . MET B 1 313 ? 130.97000 125.15400 111.97600 1.000 9.32000 293 MET B O 1
ATOM 4494 N N . GLU B 1 314 ? 129.12000 126.28000 111.34700 1.000 10.72000 294 GLU B N 1
ATOM 4495 C CA . GLU B 1 314 ? 128.91700 126.76900 112.70900 1.000 10.72000 294 GLU B CA 1
ATOM 4496 C C . GLU B 1 314 ? 128.76500 125.61600 113.68500 1.000 10.72000 294 GLU B C 1
ATOM 4497 O O . GLU B 1 314 ? 129.38400 125.61400 114.75700 1.000 10.72000 294 GLU B O 1
ATOM 4503 N N . LEU B 1 315 ? 127.93600 124.63200 113.33400 1.000 8.17000 295 LEU B N 1
ATOM 4504 C CA . LEU B 1 315 ? 127.70800 123.50100 114.23000 1.000 8.17000 295 LEU B CA 1
ATOM 4505 C C . LEU B 1 315 ? 129.01000 122.81000 114.60100 1.000 8.17000 295 LEU B C 1
ATOM 4506 O O . LEU B 1 315 ? 129.35400 122.69700 115.78400 1.000 8.17000 295 LEU B O 1
ATOM 4511 N N . TRP B 1 316 ? 129.74300 122.32800 113.60200 1.000 5.75000 296 TRP B N 1
ATOM 4512 C CA . TRP B 1 316 ? 130.94700 121.56800 113.89000 1.000 5.75000 296 TRP B CA 1
ATOM 4513 C C . TRP B 1 316 ? 131.98500 122.42300 114.59500 1.000 5.75000 296 TRP B C 1
ATOM 4514 O O . TRP B 1 316 ? 132.74700 121.91400 115.43200 1.000 5.75000 296 TRP B O 1
ATOM 4525 N N . TYR B 1 317 ? 132.02100 123.72100 114.29800 1.000 8.15000 297 TYR B N 1
ATOM 4526 C CA . TYR B 1 317 ? 132.92500 124.58300 115.03600 1.000 8.15000 297 TYR B CA 1
ATOM 4527 C C . TYR B 1 317 ? 132.56100 124.59000 116.50600 1.000 8.15000 297 TYR B C 1
ATOM 4528 O O . TYR B 1 317 ? 133.43000 124.45200 117.37100 1.000 8.15000 297 TYR B O 1
ATOM 4537 N N . ARG B 1 318 ? 131.27300 124.75400 116.80800 1.000 6.38000 298 ARG B N 1
ATOM 4538 C CA . ARG B 1 318 ? 130.84500 124.73600 118.20100 1.000 6.38000 298 ARG B CA 1
ATOM 4539 C C . ARG B 1 318 ? 131.22200 123.42200 118.86000 1.000 6.38000 298 ARG B C 1
ATOM 4540 O O . ARG B 1 318 ? 131.61900 123.39400 120.02700 1.000 6.38000 298 ARG B O 1
ATOM 4548 N N . ILE B 1 319 ? 131.13100 122.32600 118.11200 1.000 5.48000 299 ILE B N 1
ATOM 4549 C CA . ILE B 1 319 ? 131.37400 121.01100 118.69800 1.000 5.48000 299 ILE B CA 1
ATOM 4550 C C . ILE B 1 319 ? 132.83700 120.86300 119.09500 1.000 5.48000 299 ILE B C 1
ATOM 4551 O O . ILE B 1 319 ? 133.16700 120.48800 120.23300 1.000 5.48000 299 ILE B O 1
ATOM 4556 N N . THR B 1 320 ? 133.74200 121.16000 118.16700 1.000 6.61000 300 THR B N 1
ATOM 4557 C CA . THR B 1 320 ? 135.14700 121.03100 118.52900 1.000 6.61000 300 THR B CA 1
ATOM 4558 C C . THR B 1 320 ? 135.55400 122.08400 119.55000 1.000 6.61000 300 THR B C 1
ATOM 4559 O O . THR B 1 320 ? 136.45300 121.84400 120.36800 1.000 6.61000 300 THR B O 1
ATOM 4563 N N . LEU B 1 321 ? 134.89000 123.24000 119.54400 1.000 4.95000 301 LEU B N 1
ATOM 4564 C CA . LEU B 1 321 ? 135.07100 124.19800 120.62400 1.000 4.95000 301 LEU B CA 1
ATOM 4565 C C . LEU B 1 321 ? 134.72600 123.57300 121.96500 1.000 4.95000 301 LEU B C 1
ATOM 4566 O O . LEU B 1 321 ? 135.45600 123.74100 122.94700 1.000 4.95000 301 LEU B O 1
ATOM 4571 N N . LEU B 1 322 ? 133.60300 122.85800 122.02200 1.000 6.43000 302 LEU B N 1
ATOM 4572 C CA . LEU B 1 322 ? 133.18500 122.23100 123.26600 1.000 6.43000 302 LEU B CA 1
ATOM 4573 C C . LEU B 1 322 ? 134.21800 121.22900 123.74000 1.000 6.43000 302 LEU B C 1
ATOM 4574 O O . LEU B 1 322 ? 134.48100 121.12400 124.94100 1.000 6.43000 302 LEU B O 1
ATOM 4579 N N . LEU B 1 323 ? 134.82000 120.48800 122.81500 1.000 9.77000 303 LEU B N 1
ATOM 4580 C CA . LEU B 1 323 ? 135.87500 119.56600 123.23400 1.000 9.77000 303 LEU B CA 1
ATOM 4581 C C . LEU B 1 323 ? 137.08400 120.30400 123.79700 1.000 9.77000 303 LEU B C 1
ATOM 4582 O O . LEU B 1 323 ? 137.63500 119.91000 124.83600 1.000 9.77000 303 LEU B O 1
ATOM 4587 N N . GLU B 1 324 ? 137.51900 121.37200 123.13000 1.000 22.15000 304 GLU B N 1
ATOM 4588 C CA . GLU B 1 324 ? 138.62100 122.15700 123.68100 1.000 22.15000 304 GLU B CA 1
ATOM 4589 C C . GLU B 1 324 ? 138.27700 122.68400 125.06900 1.000 22.15000 304 GLU B C 1
ATOM 4590 O O . GLU B 1 324 ? 139.13800 122.74600 125.95900 1.000 22.15000 304 GLU B O 1
ATOM 4596 N N . ARG B 1 325 ? 137.01800 123.06600 125.26900 1.000 7.04000 305 ARG B N 1
ATOM 4597 C CA . ARG B 1 325 ? 136.60000 123.57500 126.56700 1.000 7.04000 305 ARG B CA 1
ATOM 4598 C C . ARG B 1 325 ? 136.64100 122.48000 127.62100 1.000 7.04000 305 ARG B C 1
ATOM 4599 O O . ARG B 1 325 ? 137.07100 122.71900 128.75200 1.000 7.04000 305 ARG B O 1
ATOM 4607 N N . HIS B 1 326 ? 136.17600 121.28000 127.27200 1.000 6.41000 306 HIS B N 1
ATOM 4608 C CA . HIS B 1 326 ? 136.31600 120.14000 128.17100 1.000 6.41000 306 HIS B CA 1
ATOM 4609 C C . HIS B 1 326 ? 137.76400 119.94800 128.56900 1.000 6.41000 306 HIS B C 1
ATOM 4610 O O . HIS B 1 326 ? 138.07700 119.67000 129.73600 1.000 6.41000 306 HIS B O 1
ATOM 4617 N N . GLU B 1 327 ? 138.66700 120.11500 127.61400 1.000 8.23000 307 GLU B N 1
ATOM 4618 C CA . GLU B 1 327 ? 140.06500 119.91200 127.94500 1.000 8.23000 307 GLU B CA 1
ATOM 4619 C C . GLU B 1 327 ? 140.56300 120.95300 128.93000 1.000 8.23000 307 GLU B C 1
ATOM 4620 O O . GLU B 1 327 ? 141.21700 120.61200 129.92400 1.000 8.23000 307 GLU B O 1
ATOM 4626 N N . LYS B 1 328 ? 140.29100 122.22800 128.65900 1.000 8.59000 308 LYS B N 1
ATOM 4627 C CA . LYS B 1 328 ? 140.74700 123.26300 129.58200 1.000 8.59000 308 LYS B CA 1
ATOM 4628 C C . LYS B 1 328 ? 140.10600 123.09400 130.95400 1.000 8.59000 308 LYS B C 1
ATOM 4629 O O . LYS B 1 328 ? 140.74400 123.35300 131.98400 1.000 8.59000 308 LYS B O 1
ATOM 4635 N N . ARG B 1 329 ? 138.85300 122.64700 130.98400 1.000 6.56000 309 ARG B N 1
ATOM 4636 C CA . ARG B 1 329 ? 138.22400 122.27600 132.23900 1.000 6.56000 309 ARG B CA 1
ATOM 4637 C C . ARG B 1 329 ? 139.08800 121.29400 133.00000 1.000 6.56000 309 ARG B C 1
ATOM 4638 O O . ARG B 1 329 ? 139.48200 121.55100 134.13900 1.000 6.56000 309 ARG B O 1
ATOM 4646 N N . ILE B 1 330 ? 139.40300 120.16400 132.37600 1.000 6.01000 310 ILE B N 1
ATOM 4647 C CA . ILE B 1 330 ? 140.12800 119.13100 133.10400 1.000 6.01000 310 ILE B CA 1
ATOM 4648 C C . ILE B 1 330 ? 141.50500 119.62600 133.52800 1.000 6.01000 310 ILE B C 1
ATOM 4649 O O . ILE B 1 330 ? 142.02100 119.22300 134.57700 1.000 6.01000 310 ILE B O 1
ATOM 4654 N N . MET B 1 331 ? 142.10900 120.53200 132.76000 1.000 6.17000 311 MET B N 1
ATOM 4655 C CA . MET B 1 331 ? 143.40500 121.06400 133.17700 1.000 6.17000 311 MET B CA 1
ATOM 4656 C C . MET B 1 331 ? 143.26700 121.93400 134.41900 1.000 6.17000 311 MET B C 1
ATOM 4657 O O . MET B 1 331 ? 144.09300 121.86800 135.33900 1.000 6.17000 311 MET B O 1
ATOM 4662 N N . GLN B 1 332 ? 142.22500 122.75700 134.46900 1.000 5.72000 312 GLN B N 1
ATOM 4663 C CA . GLN B 1 332 ? 141.96000 123.50100 135.69500 1.000 5.72000 312 GLN B CA 1
ATOM 4664 C C . GLN B 1 332 ? 141.69800 122.54600 136.85700 1.000 5.72000 312 GLN B C 1
ATOM 4665 O O . GLN B 1 332 ? 142.08800 122.80900 138.00700 1.000 5.72000 312 GLN B O 1
ATOM 4671 N N . MET B 1 333 ? 141.04600 121.42200 136.56700 1.000 5.09000 313 MET B N 1
ATOM 4672 C CA . MET B 1 333 ? 140.73300 120.46300 137.61400 1.000 5.09000 313 MET B CA 1
ATOM 4673 C C . MET B 1 333 ? 141.99600 119.84400 138.17900 1.000 5.09000 313 MET B C 1
ATOM 4674 O O . MET B 1 333 ? 142.11800 119.68100 139.39200 1.000 5.09000 313 MET B O 1
ATOM 4679 N N . VAL B 1 334 ? 142.95400 119.49600 137.32100 1.000 4.49000 314 VAL B N 1
ATOM 4680 C CA . VAL B 1 334 ? 144.19300 118.92300 137.84100 1.000 4.49000 314 VAL B CA 1
ATOM 4681 C C . VAL B 1 334 ? 144.98700 119.98300 138.58800 1.000 4.49000 314 VAL B C 1
ATOM 4682 O O . VAL B 1 334 ? 145.67400 119.67900 139.57500 1.000 4.49000 314 VAL B O 1
ATOM 4686 N N . HIS B 1 335 ? 144.88700 121.24300 138.16600 1.000 5.38000 315 HIS B N 1
ATOM 4687 C CA . HIS B 1 335 ? 145.44500 122.32200 138.97500 1.000 5.38000 315 HIS B CA 1
ATOM 4688 C C . HIS B 1 335 ? 144.93100 122.24800 140.41100 1.000 5.38000 315 HIS B C 1
ATOM 4689 O O . HIS B 1 335 ? 145.71000 122.08100 141.36800 1.000 5.38000 315 HIS B O 1
ATOM 4696 N N . GLU B 1 336 ? 143.61100 122.35700 140.58400 1.000 4.93000 316 GLU B N 1
ATOM 4697 C CA . GLU B 1 336 ? 143.11600 122.38300 141.95500 1.000 4.93000 316 GLU B CA 1
ATOM 4698 C C . GLU B 1 336 ? 143.28100 121.03300 142.62600 1.000 4.93000 316 GLU B C 1
ATOM 4699 O O . GLU B 1 336 ? 143.29100 120.96400 143.85300 1.000 4.93000 316 GLU B O 1
ATOM 4705 N N . ARG B 1 337 ? 143.44200 119.96300 141.85600 1.000 4.00000 317 ARG B N 1
ATOM 4706 C CA . ARG B 1 337 ? 143.69600 118.66100 142.45300 1.000 4.00000 317 ARG B CA 1
ATOM 4707 C C . ARG B 1 337 ? 145.05200 118.64700 143.13500 1.000 4.00000 317 ARG B C 1
ATOM 4708 O O . ARG B 1 337 ? 145.19300 118.15500 144.25900 1.000 4.00000 317 ARG B O 1
ATOM 4716 N N . ASN B 1 338 ? 146.06800 119.19500 142.47700 1.000 4.73000 318 ASN B N 1
ATOM 4717 C CA . ASN B 1 338 ? 147.36400 119.25400 143.13500 1.000 4.73000 318 ASN B CA 1
ATOM 4718 C C . ASN B 1 338 ? 147.32200 120.20800 144.32100 1.000 4.73000 318 ASN B C 1
ATOM 4719 O O . ASN B 1 338 ? 147.98700 119.97900 145.34400 1.000 4.73000 318 ASN B O 1
ATOM 4724 N N . PHE B 1 339 ? 146.54100 121.28200 144.21300 1.000 6.79000 319 PHE B N 1
ATOM 4725 C CA . PHE B 1 339 ? 146.32500 122.11100 145.39800 1.000 6.79000 319 PHE B CA 1
ATOM 4726 C C . PHE B 1 339 ? 145.72100 121.28900 146.52800 1.000 6.79000 319 PHE B C 1
ATOM 4727 O O . PHE B 1 339 ? 146.09400 121.44200 147.69600 1.000 6.79000 319 PHE B O 1
ATOM 4735 N N . PHE B 1 340 ? 144.78700 120.40700 146.18400 1.000 5.43000 320 PHE B N 1
ATOM 4736 C CA . PHE B 1 340 ? 144.15700 119.53000 147.15900 1.000 5.43000 320 PHE B CA 1
ATOM 4737 C C . PHE B 1 340 ? 145.18100 118.61700 147.80200 1.000 5.43000 320 PHE B C 1
ATOM 4738 O O . PHE B 1 340 ? 145.10300 118.31900 148.99700 1.000 5.43000 320 PHE B O 1
ATOM 4746 N N . GLU B 1 341 ? 146.13900 118.14900 147.01700 1.000 5.61000 321 GLU B N 1
ATOM 4747 C CA . GLU B 1 341 ? 147.20600 117.33700 147.58000 1.000 5.61000 321 GLU B CA 1
ATOM 4748 C C . GLU B 1 341 ? 148.01100 118.12700 148.59700 1.000 5.61000 321 GLU B C 1
ATOM 4749 O O . GLU B 1 341 ? 148.31500 117.63200 149.68900 1.000 5.61000 321 GLU B O 1
ATOM 4755 N N . THR B 1 342 ? 148.38600 119.35200 148.24100 1.000 6.87000 322 THR B N 1
ATOM 4756 C CA . THR B 1 342 ? 149.06900 120.21700 149.19900 1.000 6.87000 322 THR B CA 1
ATOM 4757 C C . THR B 1 342 ? 148.28300 120.31800 150.49800 1.000 6.87000 322 THR B C 1
ATOM 4758 O O . THR B 1 342 ? 148.84300 120.19800 151.59900 1.000 6.87000 322 THR B O 1
ATOM 4762 N N . LEU B 1 343 ? 146.97700 120.54300 150.37600 1.000 6.34000 323 LEU B N 1
ATOM 4763 C CA . LEU B 1 343 ? 146.13000 120.68700 151.55000 1.000 6.34000 323 LEU B CA 1
ATOM 4764 C C . LEU B 1 343 ? 146.14500 119.42600 152.39700 1.000 6.34000 323 LEU B C 1
ATOM 4765 O O . LEU B 1 343 ? 146.31500 119.49900 153.61400 1.000 6.34000 323 LEU B O 1
ATOM 4770 N N . VAL B 1 344 ? 145.94600 118.25900 151.77600 1.000 5.67000 324 VAL B N 1
ATOM 4771 C CA . VAL B 1 344 ? 145.83700 117.04600 152.58200 1.000 5.67000 324 VAL B CA 1
ATOM 4772 C C . VAL B 1 344 ? 147.16800 116.71500 153.22300 1.000 5.67000 324 VAL B C 1
ATOM 4773 O O . VAL B 1 344 ? 147.20600 116.12500 154.30500 1.000 5.67000 324 VAL B O 1
ATOM 4777 N N . ASP B 1 345 ? 148.28100 117.10400 152.60400 1.000 7.78000 325 ASP B N 1
ATOM 4778 C CA . ASP B 1 345 ? 149.56300 116.91700 153.27500 1.000 7.78000 325 ASP B CA 1
ATOM 4779 C C . ASP B 1 345 ? 149.66300 117.80500 154.50500 1.000 7.78000 325 ASP B C 1
ATOM 4780 O O . ASP B 1 345 ? 150.01900 117.34200 155.59900 1.000 7.78000 325 ASP B O 1
ATOM 4785 N N . ASN B 1 346 ? 149.34800 119.08800 154.34700 1.000 7.42000 326 ASN B N 1
ATOM 4786 C CA . ASN B 1 346 ? 149.36100 119.96100 155.51000 1.000 7.42000 326 ASN B CA 1
ATOM 4787 C C . ASN B 1 346 ? 148.39900 119.45100 156.57300 1.000 7.42000 326 ASN B C 1
ATOM 4788 O O . ASN B 1 346 ? 148.67500 119.54700 157.77300 1.000 7.42000 326 ASN B O 1
ATOM 4793 N N . PHE B 1 347 ? 147.28700 118.85700 156.14900 1.000 7.35000 327 PHE B N 1
ATOM 4794 C CA . PHE B 1 347 ? 146.29500 118.38100 157.10200 1.000 7.35000 327 PHE B CA 1
ATOM 4795 C C . PHE B 1 347 ? 146.79700 117.16100 157.84800 1.000 7.35000 327 PHE B C 1
ATOM 4796 O O . PHE B 1 347 ? 146.57300 117.02700 159.05500 1.000 7.35000 327 PHE B O 1
ATOM 4804 N N . SER B 1 348 ? 147.44900 116.24400 157.14200 1.000 8.69000 328 SER B N 1
ATOM 4805 C CA . SER B 1 348 ? 148.10700 115.14400 157.82300 1.000 8.69000 328 SER B CA 1
ATOM 4806 C C . SER B 1 348 ? 149.07800 115.67600 158.85800 1.000 8.69000 328 SER B C 1
ATOM 4807 O O . SER B 1 348 ? 149.12800 115.18200 159.98800 1.000 8.69000 328 SER B O 1
ATOM 4810 N N . GLU B 1 349 ? 149.84100 116.70400 158.49800 1.000 10.15000 329 GLU B N 1
ATOM 4811 C CA . GLU B 1 349 ? 150.85800 117.17400 159.42700 1.000 10.15000 329 GLU B CA 1
ATOM 4812 C C . GLU B 1 349 ? 150.24800 117.89000 160.62200 1.000 10.15000 329 GLU B C 1
ATOM 4813 O O . GLU B 1 349 ? 150.85300 117.91300 161.69800 1.000 10.15000 329 GLU B O 1
ATOM 4819 N N . VAL B 1 350 ? 149.06200 118.47700 160.46600 1.000 10.28000 330 VAL B N 1
ATOM 4820 C CA . VAL B 1 350 ? 148.41900 119.15500 161.58700 1.000 10.28000 330 VAL B CA 1
ATOM 4821 C C . VAL B 1 350 ? 147.35600 118.30200 162.25300 1.000 10.28000 330 VAL B C 1
ATOM 4822 O O . VAL B 1 350 ? 146.61000 118.80400 163.10000 1.000 10.28000 330 VAL B O 1
ATOM 4826 N N . THR B 1 351 ? 147.22700 117.04000 161.86600 1.000 9.94000 331 THR B N 1
ATOM 4827 C CA . THR B 1 351 ? 146.37600 116.14300 162.64400 1.000 9.94000 331 THR B CA 1
ATOM 4828 C C . THR B 1 351 ? 146.98300 115.77900 163.99300 1.000 9.94000 331 THR B C 1
ATOM 4829 O O . THR B 1 351 ? 146.26500 115.85200 165.00300 1.000 9.94000 331 THR B O 1
ATOM 4833 N N . PRO B 1 352 ? 148.25700 115.39300 164.10100 1.000 10.69000 332 PRO B N 1
ATOM 4834 C CA . PRO B 1 352 ? 148.77700 115.07600 165.43900 1.000 10.69000 332 PRO B CA 1
ATOM 4835 C C . PRO B 1 352 ? 148.81800 116.28400 166.34600 1.000 10.69000 332 PRO B C 1
ATOM 4836 O O . PRO B 1 352 ? 148.36000 116.21600 167.49200 1.000 10.69000 332 PRO B O 1
ATOM 4840 N N . LYS B 1 353 ? 149.35300 117.39900 165.85500 1.000 13.41000 333 LYS B N 1
ATOM 4841 C CA . LYS B 1 353 ? 149.36200 118.63800 166.62200 1.000 13.41000 333 LYS B CA 1
ATOM 4842 C C . LYS B 1 353 ? 147.98000 118.96700 167.17000 1.000 13.41000 333 LYS B C 1
ATOM 4843 O O . LYS B 1 353 ? 147.86400 119.65200 168.18900 1.000 13.41000 333 LYS B O 1
ATOM 4849 N N . LEU B 1 354 ? 146.92600 118.47900 166.52400 1.000 10.76000 334 LEU B N 1
ATOM 4850 C CA . LEU B 1 354 ? 145.56300 118.68100 166.99200 1.000 10.76000 334 LEU B CA 1
ATOM 4851 C C . LEU B 1 354 ? 144.95300 117.43500 167.60500 1.000 10.76000 334 LEU B C 1
ATOM 4852 O O . LEU B 1 354 ? 144.05000 117.54800 168.43700 1.000 10.76000 334 LEU B O 1
ATOM 4857 N N . TYR B 1 355 ? 145.40800 116.25400 167.20000 1.000 10.19000 335 TYR B N 1
ATOM 4858 C CA . TYR B 1 355 ? 144.92200 115.00700 167.76600 1.000 10.19000 335 TYR B CA 1
ATOM 4859 C C . TYR B 1 355 ? 146.04700 114.32800 168.52200 1.000 10.19000 335 TYR B C 1
ATOM 4860 O O . TYR B 1 355 ? 147.04500 113.93100 167.90700 1.000 10.19000 335 TYR B O 1
ATOM 4869 N N . PRO B 1 356 ? 145.92000 114.15400 169.83200 1.000 15.70000 336 PRO B N 1
ATOM 4870 C CA . PRO B 1 356 ? 147.06200 113.72200 170.63900 1.000 15.70000 336 PRO B CA 1
ATOM 4871 C C . PRO B 1 356 ? 147.59200 112.38300 170.16600 1.000 15.70000 336 PRO B C 1
ATOM 4872 O O . PRO B 1 356 ? 146.82800 111.45800 169.89000 1.000 15.70000 336 PRO B O 1
ATOM 4876 N N . VAL B 1 357 ? 148.91300 112.29000 170.06000 1.000 18.37000 337 VAL B N 1
ATOM 4877 C CA . VAL B 1 357 ? 149.55500 111.05600 169.63000 1.000 18.37000 337 VAL B CA 1
ATOM 4878 C C . VAL B 1 357 ? 149.92000 110.20700 170.83800 1.000 18.37000 337 VAL B C 1
ATOM 4879 O O . VAL B 1 357 ? 149.50100 109.04900 170.94000 1.000 18.37000 337 VAL B O 1
ATOM 4883 N N . GLN B 1 358 ? 150.68700 110.78100 171.77000 1.000 23.10000 338 GLN B N 1
ATOM 4884 C CA . GLN B 1 358 ? 151.14600 110.03300 172.93400 1.000 23.10000 338 GLN B CA 1
ATOM 4885 C C . GLN B 1 358 ? 149.99500 109.43300 173.71700 1.000 23.10000 338 GLN B C 1
ATOM 4886 O O . GLN B 1 358 ? 150.21200 108.51800 174.51700 1.000 23.10000 338 GLN B O 1
ATOM 4892 N N . GLN B 1 359 ? 148.78300 109.93000 173.51400 1.000 21.62000 339 GLN B N 1
ATOM 4893 C CA . GLN B 1 359 ? 147.60300 109.28600 174.05800 1.000 21.62000 339 GLN B CA 1
ATOM 4894 C C . GLN B 1 359 ? 146.98000 108.33400 173.04700 1.000 21.62000 339 GLN B C 1
ATOM 4895 O O . GLN B 1 359 ? 146.84400 107.13700 173.31300 1.000 21.62000 339 GLN B O 1
ATOM 4901 N N . ASN B 1 360 ? 146.61500 108.84400 171.87900 1.000 23.75000 340 ASN B N 1
ATOM 4902 C CA . ASN B 1 360 ? 145.89400 108.07200 170.88300 1.000 23.75000 340 ASN B CA 1
ATOM 4903 C C . ASN B 1 360 ? 146.78700 107.81600 169.68000 1.000 23.75000 340 ASN B C 1
ATOM 4904 O O . ASN B 1 360 ? 147.46000 108.72600 169.19000 1.000 23.75000 340 ASN B O 1
ATOM 4909 N N . ASP B 1 361 ? 146.78400 106.57200 169.20400 1.000 20.20000 341 ASP B N 1
ATOM 4910 C CA . ASP B 1 361 ? 147.61100 106.15200 168.07900 1.000 20.20000 341 ASP B CA 1
ATOM 4911 C C . ASP B 1 361 ? 146.85000 106.00300 166.77500 1.000 20.20000 341 ASP B C 1
ATOM 4912 O O . ASP B 1 361 ? 147.45500 106.12600 165.70900 1.000 20.20000 341 ASP B O 1
ATOM 4917 N N . THR B 1 362 ? 145.54600 105.73200 166.83600 1.000 13.07000 342 THR B N 1
ATOM 4918 C CA . THR B 1 362 ? 144.76200 105.55300 165.62200 1.000 13.07000 342 THR B CA 1
ATOM 4919 C C . THR B 1 362 ? 144.95800 106.70800 164.65100 1.000 13.07000 342 THR B C 1
ATOM 4920 O O . THR B 1 362 ? 144.86100 106.52400 163.43000 1.000 13.07000 342 THR B O 1
ATOM 4924 N N . ILE B 1 363 ? 145.24800 107.90100 165.17100 1.000 10.31000 343 ILE B N 1
ATOM 4925 C CA . ILE B 1 363 ? 145.52100 109.04700 164.31300 1.000 10.31000 343 ILE B CA 1
ATOM 4926 C C . ILE B 1 363 ? 146.64300 108.73800 163.33900 1.000 10.31000 343 ILE B C 1
ATOM 4927 O O . ILE B 1 363 ? 146.63400 109.21800 162.20400 1.000 10.31000 343 ILE B O 1
ATOM 4932 N N . LEU B 1 364 ? 147.62600 107.94100 163.75400 1.000 9.39000 344 LEU B N 1
ATOM 4933 C CA . LEU B 1 364 ? 148.68100 107.56700 162.82100 1.000 9.39000 344 LEU B CA 1
ATOM 4934 C C . LEU B 1 364 ? 148.12500 106.71400 161.69100 1.000 9.39000 344 LEU B C 1
ATOM 4935 O O . LEU B 1 364 ? 148.45700 106.93000 160.52000 1.000 9.39000 344 LEU B O 1
ATOM 4940 N N . ASP B 1 365 ? 147.25700 105.76100 162.02100 1.000 7.53000 345 ASP B N 1
ATOM 4941 C CA . ASP B 1 365 ? 146.56300 105.01600 160.98200 1.000 7.53000 345 ASP B CA 1
ATOM 4942 C C . ASP B 1 365 ? 145.87900 105.95900 160.00500 1.000 7.53000 345 ASP B C 1
ATOM 4943 O O . ASP B 1 365 ? 146.02100 105.81300 158.78600 1.000 7.53000 345 ASP B O 1
ATOM 4948 N N . ILE B 1 366 ? 145.17100 106.96200 160.51900 1.000 6.77000 346 ILE B N 1
ATOM 4949 C CA . ILE B 1 366 ? 144.32700 107.76200 159.63700 1.000 6.77000 346 ILE B CA 1
ATOM 4950 C C . ILE B 1 366 ? 145.15900 108.73700 158.81300 1.000 6.77000 346 ILE B C 1
ATOM 4951 O O . ILE B 1 366 ? 144.89800 108.93800 157.62400 1.000 6.77000 346 ILE B O 1
ATOM 4956 N N . ASN B 1 367 ? 146.16700 109.35700 159.41400 1.000 5.49000 347 ASN B N 1
ATOM 4957 C CA . ASN B 1 367 ? 147.00600 110.24300 158.62600 1.000 5.49000 347 ASN B CA 1
ATOM 4958 C C . ASN B 1 367 ? 148.05900 109.48700 157.83100 1.000 5.49000 347 ASN B C 1
ATOM 4959 O O . ASN B 1 367 ? 148.90800 110.12100 157.19800 1.000 5.49000 347 ASN B O 1
ATOM 4964 N N . ASN B 1 368 ? 148.05600 108.15600 157.88000 1.000 6.17000 348 ASN B N 1
ATOM 4965 C CA . ASN B 1 368 ? 148.74200 107.40200 156.84100 1.000 6.17000 348 ASN B CA 1
ATOM 4966 C C . ASN B 1 368 ? 147.78000 106.99500 155.73800 1.000 6.17000 348 ASN B C 1
ATOM 4967 O O . ASN B 1 368 ? 148.18000 106.89400 154.57400 1.000 6.17000 348 ASN B O 1
ATOM 4972 N N . ASN B 1 369 ? 146.51200 106.77000 156.08200 1.000 5.26000 349 ASN B N 1
ATOM 4973 C CA . ASN B 1 369 ? 145.48700 106.67600 155.04900 1.000 5.26000 349 ASN B CA 1
ATOM 4974 C C . ASN B 1 369 ? 145.47800 107.93100 154.18900 1.000 5.26000 349 ASN B C 1
ATOM 4975 O O . ASN B 1 369 ? 145.35400 107.86100 152.96200 1.000 5.26000 349 ASN B O 1
ATOM 4980 N N . LEU B 1 370 ? 145.61700 109.09300 154.81500 1.000 5.50000 350 LEU B N 1
ATOM 4981 C CA . LEU B 1 370 ? 145.66100 110.32300 154.03700 1.000 5.50000 350 LEU B CA 1
ATOM 4982 C C . LEU B 1 370 ? 146.92800 110.41000 153.20600 1.000 5.50000 350 LEU B C 1
ATOM 4983 O O . LEU B 1 370 ? 146.93900 111.08500 152.18100 1.000 5.50000 350 LEU B O 1
ATOM 4988 N N . SER B 1 371 ? 148.00100 109.74200 153.61600 1.000 5.74000 351 SER B N 1
ATOM 4989 C CA . SER B 1 371 ? 149.16200 109.65200 152.74000 1.000 5.74000 351 SER B CA 1
ATOM 4990 C C . SER B 1 371 ? 148.85000 108.78400 151.53300 1.000 5.74000 351 SER B C 1
ATOM 4991 O O . SER B 1 371 ? 149.25200 109.09000 150.40200 1.000 5.74000 351 SER B O 1
ATOM 4994 N N . ILE B 1 372 ? 148.13800 107.68500 151.76200 1.000 6.03000 352 ILE B N 1
ATOM 4995 C CA . ILE B 1 372 ? 147.60600 106.90100 150.65500 1.000 6.03000 352 ILE B CA 1
ATOM 4996 C C . ILE B 1 372 ? 146.81900 107.80200 149.71500 1.000 6.03000 352 ILE B C 1
ATOM 4997 O O . ILE B 1 372 ? 146.92500 107.70000 148.48900 1.000 6.03000 352 ILE B O 1
ATOM 5002 N N . ILE B 1 373 ? 146.05500 108.73400 150.28000 1.000 6.43000 353 ILE B N 1
ATOM 5003 C CA . ILE B 1 373 ? 145.18400 109.57200 149.46200 1.000 6.43000 353 ILE B CA 1
ATOM 5004 C C . ILE B 1 373 ? 145.98000 110.64900 148.73600 1.000 6.43000 353 ILE B C 1
ATOM 5005 O O . ILE B 1 373 ? 145.67200 110.99300 147.59400 1.000 6.43000 353 ILE B O 1
ATOM 5010 N N . LYS B 1 374 ? 147.00700 111.20200 149.37200 1.000 5.65000 354 LYS B N 1
ATOM 5011 C CA . LYS B 1 374 ? 147.83300 112.17400 148.66700 1.000 5.65000 354 LYS B CA 1
ATOM 5012 C C . LYS B 1 374 ? 148.55700 111.51400 147.50900 1.000 5.65000 354 LYS B C 1
ATOM 5013 O O . LYS B 1 374 ? 148.67600 112.10400 146.43200 1.000 5.65000 354 LYS B O 1
ATOM 5019 N N . LYS B 1 375 ? 149.02000 110.27900 147.69500 1.000 4.13000 355 LYS B N 1
ATOM 5020 C CA . LYS B 1 375 ? 149.64200 109.57500 146.58200 1.000 4.13000 355 LYS B CA 1
ATOM 5021 C C . LYS B 1 375 ? 148.61500 109.26300 145.50000 1.000 4.13000 355 LYS B C 1
ATOM 5022 O O . LYS B 1 375 ? 148.91000 109.37100 144.30100 1.000 4.13000 355 LYS B O 1
ATOM 5028 N N . HIS B 1 376 ? 147.40200 108.88100 145.90600 1.000 5.67000 356 HIS B N 1
ATOM 5029 C CA . HIS B 1 376 ? 146.33100 108.68800 144.93900 1.000 5.67000 356 HIS B CA 1
ATOM 5030 C C . HIS B 1 376 ? 146.12000 109.93700 144.11100 1.000 5.67000 356 HIS B C 1
ATOM 5031 O O . HIS B 1 376 ? 145.99400 109.86700 142.89000 1.000 5.67000 356 HIS B O 1
ATOM 5038 N N . LEU B 1 377 ? 146.01300 111.08600 144.77200 1.000 5.81000 357 LEU B N 1
ATOM 5039 C CA . LEU B 1 377 ? 145.74400 112.32500 144.05800 1.000 5.81000 357 LEU B CA 1
ATOM 5040 C C . LEU B 1 377 ? 146.90800 112.69200 143.16400 1.000 5.81000 357 LEU B C 1
ATOM 5041 O O . LEU B 1 377 ? 146.71000 113.21000 142.06500 1.000 5.81000 357 LEU B O 1
ATOM 5046 N N . GLU B 1 378 ? 148.13200 112.42800 143.61400 1.000 7.03000 358 GLU B N 1
ATOM 5047 C CA . GLU B 1 378 ? 149.28600 112.64400 142.75400 1.000 7.03000 358 GLU B CA 1
ATOM 5048 C C . GLU B 1 378 ? 149.14600 111.85300 141.46300 1.000 7.03000 358 GLU B C 1
ATOM 5049 O O . GLU B 1 378 ? 149.23800 112.40900 140.36200 1.000 7.03000 358 GLU B O 1
ATOM 5055 N N . THR B 1 379 ? 148.89700 110.55100 141.58200 1.000 7.19000 359 THR B N 1
ATOM 5056 C CA . THR B 1 379 ? 148.76600 109.72800 140.38500 1.000 7.19000 359 THR B CA 1
ATOM 5057 C C . THR B 1 379 ? 147.56000 110.15100 139.55700 1.000 7.19000 359 THR B C 1
ATOM 5058 O O . THR B 1 379 ? 147.63200 110.20100 138.32500 1.000 7.19000 359 THR B O 1
ATOM 5062 N N . THR B 1 380 ? 146.45300 110.47900 140.21700 1.000 6.73000 360 THR B N 1
ATOM 5063 C CA . THR B 1 380 ? 145.23400 110.82500 139.50300 1.000 6.73000 360 THR B CA 1
ATOM 5064 C C . THR B 1 380 ? 145.42500 112.10300 138.71200 1.000 6.73000 360 THR B C 1
ATOM 5065 O O . THR B 1 380 ? 145.01800 112.19500 137.55300 1.000 6.73000 360 THR B O 1
ATOM 5069 N N . SER B 1 381 ? 146.05800 113.09800 139.32100 1.000 7.31000 361 SER B N 1
ATOM 5070 C CA . SER B 1 381 ? 146.32100 114.34600 138.62600 1.000 7.31000 361 SER B CA 1
ATOM 5071 C C . SER B 1 381 ? 147.30600 114.13800 137.49000 1.000 7.31000 361 SER B C 1
ATOM 5072 O O . SER B 1 381 ? 147.14300 114.71100 136.40800 1.000 7.31000 361 SER B O 1
ATOM 5075 N N . SER B 1 382 ? 148.34100 113.32900 137.71500 1.000 7.10000 362 SER B N 1
ATOM 5076 C CA . SER B 1 382 ? 149.28900 113.06100 136.64300 1.000 7.10000 362 SER B CA 1
ATOM 5077 C C . SER B 1 382 ? 148.58900 112.44000 135.44600 1.000 7.10000 362 SER B C 1
ATOM 5078 O O . SER B 1 382 ? 148.81800 112.84400 134.30400 1.000 7.10000 362 SER B O 1
ATOM 5081 N N . ILE B 1 383 ? 147.71200 111.46400 135.68600 1.000 7.65000 363 ILE B N 1
ATOM 5082 C CA . ILE B 1 383 ? 147.05700 110.82400 134.55200 1.000 7.65000 363 ILE B CA 1
ATOM 5083 C C . ILE B 1 383 ? 145.97700 111.72100 133.97500 1.000 7.65000 363 ILE B C 1
ATOM 5084 O O . ILE B 1 383 ? 145.66500 111.63300 132.78400 1.000 7.65000 363 ILE B O 1
ATOM 5089 N N . CYS B 1 384 ? 145.39600 112.60400 134.78200 1.000 7.50000 364 CYS B N 1
ATOM 5090 C CA . CYS B 1 384 ? 144.55900 113.64500 134.21000 1.000 7.50000 364 CYS B CA 1
ATOM 5091 C C . CYS B 1 384 ? 145.34300 114.43600 133.17900 1.000 7.50000 364 CYS B C 1
ATOM 5092 O O . CYS B 1 384 ? 144.92700 114.54600 132.02500 1.000 7.50000 364 CYS B O 1
ATOM 5095 N N . LYS B 1 385 ? 146.50600 114.95700 133.57700 1.000 8.48000 365 LYS B N 1
ATOM 5096 C CA . LYS B 1 385 ? 147.32500 115.75700 132.67000 1.000 8.48000 365 LYS B CA 1
ATOM 5097 C C . LYS B 1 385 ? 147.75800 114.95400 131.45600 1.000 8.48000 365 LYS B C 1
ATOM 5098 O O . LYS B 1 385 ? 147.85500 115.49600 130.34800 1.000 8.48000 365 LYS B O 1
ATOM 5104 N N . GLN B 1 386 ? 148.04300 113.66800 131.65200 1.000 10.40000 366 GLN B N 1
ATOM 5105 C CA . GLN B 1 386 ? 148.38800 112.81000 130.52700 1.000 10.40000 366 GLN B CA 1
ATOM 5106 C C . GLN B 1 386 ? 147.23500 112.71300 129.55100 1.000 10.40000 366 GLN B C 1
ATOM 5107 O O . GLN B 1 386 ? 147.42600 112.85800 128.33900 1.000 10.40000 366 GLN B O 1
ATOM 5113 N N . GLU B 1 387 ? 146.03100 112.45800 130.05400 1.000 10.44000 367 GLU B N 1
ATOM 5114 C CA . GLU B 1 387 ? 144.87200 112.48600 129.17900 1.000 10.44000 367 GLU B CA 1
ATOM 5115 C C . GLU B 1 387 ? 144.78200 113.81700 128.46000 1.000 10.44000 367 GLU B C 1
ATOM 5116 O O . GLU B 1 387 ? 144.63500 113.84800 127.23800 1.000 10.44000 367 GLU B O 1
ATOM 5122 N N . THR B 1 388 ? 144.97300 114.91700 129.18400 1.000 11.00000 368 THR B N 1
ATOM 5123 C CA . THR B 1 388 ? 144.88900 116.22600 128.55000 1.000 11.00000 368 THR B CA 1
ATOM 5124 C C . THR B 1 388 ? 145.80700 116.28700 127.34900 1.000 11.00000 368 THR B C 1
ATOM 5125 O O . THR B 1 388 ? 145.35100 116.24600 126.20200 1.000 11.00000 368 THR B O 1
ATOM 5129 N N . GLU B 1 389 ? 147.11200 116.25200 127.60300 1.000 16.11000 369 GLU B N 1
ATOM 5130 C CA . GLU B 1 389 ? 148.06700 116.43100 126.52000 1.000 16.11000 369 GLU B CA 1
ATOM 5131 C C . GLU B 1 389 ? 147.88400 115.36200 125.45100 1.000 16.11000 369 GLU B C 1
ATOM 5132 O O . GLU B 1 389 ? 147.42000 115.66100 124.34800 1.000 16.11000 369 GLU B O 1
ATOM 5138 N N . GLU B 1 390 ? 148.14900 114.09800 125.78200 1.000 17.80000 370 GLU B N 1
ATOM 5139 C CA . GLU B 1 390 ? 148.10000 113.06700 124.75400 1.000 17.80000 370 GLU B CA 1
ATOM 5140 C C . GLU B 1 390 ? 146.73400 113.02800 124.09000 1.000 17.80000 370 GLU B C 1
ATOM 5141 O O . GLU B 1 390 ? 146.59500 113.33500 122.90000 1.000 17.80000 370 GLU B O 1
ATOM 5147 N N . ILE B 1 391 ? 145.70500 112.68700 124.86200 1.000 15.31000 371 ILE B N 1
ATOM 5148 C CA . ILE B 1 391 ? 144.39800 112.41600 124.29400 1.000 15.31000 371 ILE B CA 1
ATOM 5149 C C . ILE B 1 391 ? 143.88200 113.62700 123.53400 1.000 15.31000 371 ILE B C 1
ATOM 5150 O O . ILE B 1 391 ? 143.54300 113.52500 122.35600 1.000 15.31000 371 ILE B O 1
ATOM 5155 N N . SER B 1 392 ? 143.80300 114.79100 124.18200 1.000 13.44000 372 SER B N 1
ATOM 5156 C CA . SER B 1 392 ? 143.14400 115.89800 123.51000 1.000 13.44000 372 SER B CA 1
ATOM 5157 C C . SER B 1 392 ? 144.01400 116.50900 122.41800 1.000 13.44000 372 SER B C 1
ATOM 5158 O O . SER B 1 392 ? 143.49000 116.89000 121.36600 1.000 13.44000 372 SER B O 1
ATOM 5161 N N . GLY B 1 393 ? 145.33000 116.62100 122.62800 1.000 12.33000 373 GLY B N 1
ATOM 5162 C CA . GLY B 1 393 ? 146.18500 117.13900 121.57700 1.000 12.33000 373 GLY B CA 1
ATOM 5163 C C . GLY B 1 393 ? 146.16300 116.28400 120.32700 1.000 12.33000 373 GLY B C 1
ATOM 5164 O O . GLY B 1 393 ? 146.25800 116.80500 119.21500 1.000 12.33000 373 GLY B O 1
ATOM 5165 N N . THR B 1 394 ? 146.03600 114.96200 120.48300 1.000 11.77000 374 THR B N 1
ATOM 5166 C CA . THR B 1 394 ? 145.96100 114.08400 119.32100 1.000 11.77000 374 THR B CA 1
ATOM 5167 C C . THR B 1 394 ? 144.53700 113.78100 118.88900 1.000 11.77000 374 THR B C 1
ATOM 5168 O O . THR B 1 394 ? 144.34200 113.12900 117.86000 1.000 11.77000 374 THR B O 1
ATOM 5172 N N . LEU B 1 395 ? 143.55200 114.22100 119.65100 1.000 9.58000 375 LEU B N 1
ATOM 5173 C CA . LEU B 1 395 ? 142.16000 114.10700 119.26500 1.000 9.58000 375 LEU B CA 1
ATOM 5174 C C . LEU B 1 395 ? 141.70400 115.30100 118.45900 1.000 9.58000 375 LEU B C 1
ATOM 5175 O O . LEU B 1 395 ? 140.87300 115.15300 117.55700 1.000 9.58000 375 LEU B O 1
ATOM 5180 N N . SER B 1 396 ? 142.23900 116.47600 118.77300 1.000 12.68000 376 SER B N 1
ATOM 5181 C CA . SER B 1 396 ? 141.75200 117.70100 118.15000 1.000 12.68000 376 SER B CA 1
ATOM 5182 C C . SER B 1 396 ? 141.87000 117.67700 116.63400 1.000 12.68000 376 SER B C 1
ATOM 5183 O O . SER B 1 396 ? 140.86800 117.97700 115.96700 1.000 12.68000 376 SER B O 1
ATOM 5186 N N . PRO B 1 397 ? 143.00900 117.32700 116.02300 1.000 9.48000 377 PRO B N 1
ATOM 5187 C CA . PRO B 1 397 ? 143.03700 117.24600 114.55400 1.000 9.48000 377 PRO B CA 1
ATOM 5188 C C . PRO B 1 397 ? 141.97200 116.34500 113.97600 1.000 9.48000 377 PRO B C 1
ATOM 5189 O O . PRO B 1 397 ? 141.36500 116.69900 112.95700 1.000 9.48000 377 PRO B O 1
ATOM 5193 N N . LYS B 1 398 ? 141.72200 115.19100 114.59800 1.000 8.69000 378 LYS B N 1
ATOM 5194 C CA . LYS B 1 398 ? 140.66000 114.31000 114.13400 1.000 8.69000 378 LYS B CA 1
ATOM 5195 C C . LYS B 1 398 ? 139.34700 115.04900 113.96700 1.000 8.69000 378 LYS B C 1
ATOM 5196 O O . LYS B 1 398 ? 138.53800 114.66800 113.11900 1.000 8.69000 378 LYS B O 1
ATOM 5202 N N . PHE B 1 399 ? 139.11900 116.09600 114.75000 1.000 8.28000 379 PHE B N 1
ATOM 5203 C CA . PHE B 1 399 ? 137.95100 116.94300 114.59400 1.000 8.28000 379 PHE B CA 1
ATOM 5204 C C . PHE B 1 399 ? 138.19000 118.07100 113.60600 1.000 8.28000 379 PHE B C 1
ATOM 5205 O O . PHE B 1 399 ? 137.37100 118.30200 112.71400 1.000 8.28000 379 PHE B O 1
ATOM 5213 N N . LYS B 1 400 ? 139.31900 118.76400 113.73500 1.000 8.13000 380 LYS B N 1
ATOM 5214 C CA . LYS B 1 400 ? 139.54800 119.98700 112.98200 1.000 8.13000 380 LYS B CA 1
ATOM 5215 C C . LYS B 1 400 ? 139.59800 119.73400 111.49000 1.000 8.13000 380 LYS B C 1
ATOM 5216 O O . LYS B 1 400 ? 139.27300 120.62700 110.70300 1.000 8.13000 380 LYS B O 1
ATOM 5222 N N . ILE B 1 401 ? 140.04100 118.54800 111.07700 1.000 6.07000 381 ILE B N 1
ATOM 5223 C CA . ILE B 1 401 ? 140.15000 118.28000 109.64700 1.000 6.07000 381 ILE B CA 1
ATOM 5224 C C . ILE B 1 401 ? 138.78700 118.38500 108.99100 1.000 6.07000 381 ILE B C 1
ATOM 5225 O O . ILE B 1 401 ? 138.65700 118.88600 107.86800 1.000 6.07000 381 ILE B O 1
ATOM 5230 N N . PHE B 1 402 ? 137.74500 117.93600 109.68100 1.000 8.98000 382 PHE B N 1
ATOM 5231 C CA . PHE B 1 402 ? 136.41200 118.11100 109.13200 1.000 8.98000 382 PHE B CA 1
ATOM 5232 C C . PHE B 1 402 ? 136.08300 119.58200 108.96500 1.000 8.98000 382 PHE B C 1
ATOM 5233 O O . PHE B 1 402 ? 135.53700 119.98300 107.93400 1.000 8.98000 382 PHE B O 1
ATOM 5241 N N . THR B 1 403 ? 136.39900 120.40200 109.97400 1.000 5.03000 383 THR B N 1
ATOM 5242 C CA . THR B 1 403 ? 136.12600 121.83200 109.87500 1.000 5.03000 383 THR B CA 1
ATOM 5243 C C . THR B 1 403 ? 136.85700 122.44400 108.70000 1.000 5.03000 383 THR B C 1
ATOM 5244 O O . THR B 1 403 ? 136.32000 123.31900 108.01100 1.000 5.03000 383 THR B O 1
ATOM 5248 N N . ASP B 1 404 ? 138.07400 121.98600 108.44900 1.000 5.49000 384 ASP B N 1
ATOM 5249 C CA . ASP B 1 404 ? 138.85800 122.60000 107.39500 1.000 5.49000 384 ASP B CA 1
ATOM 5250 C C . ASP B 1 404 ? 138.37800 122.16000 106.02600 1.000 5.49000 384 ASP B C 1
ATOM 5251 O O . ASP B 1 404 ? 138.31200 122.97600 105.10500 1.000 5.49000 384 ASP B O 1
ATOM 5256 N N . ILE B 1 405 ? 137.98300 120.90200 105.86900 1.000 4.83000 385 ILE B N 1
ATOM 5257 C CA . ILE B 1 405 ? 137.42100 120.54500 104.57600 1.000 4.83000 385 ILE B CA 1
ATOM 5258 C C . ILE B 1 405 ? 136.06700 121.21000 104.39000 1.000 4.83000 385 ILE B C 1
ATOM 5259 O O . ILE B 1 405 ? 135.68500 121.56200 103.26700 1.000 4.83000 385 ILE B O 1
ATOM 5264 N N . LEU B 1 406 ? 135.33300 121.43000 105.47600 1.000 6.16000 386 LEU B N 1
ATOM 5265 C CA . LEU B 1 406 ? 134.05600 122.11500 105.36700 1.000 6.16000 386 LEU B CA 1
ATOM 5266 C C . LEU B 1 406 ? 134.24200 123.53100 104.85000 1.000 6.16000 386 LEU B C 1
ATOM 5267 O O . LEU B 1 406 ? 133.64800 123.92000 103.84100 1.000 6.16000 386 LEU B O 1
ATOM 5272 N N . LEU B 1 407 ? 135.07900 124.31800 105.52000 1.000 6.06000 387 LEU B N 1
ATOM 5273 C CA . LEU B 1 407 ? 135.27800 125.67900 105.04800 1.000 6.06000 387 LEU B CA 1
ATOM 5274 C C . LEU B 1 407 ? 136.05100 125.71800 103.73700 1.000 6.06000 387 LEU B C 1
ATOM 5275 O O . LEU B 1 407 ? 135.99100 126.72800 103.03100 1.000 6.06000 387 LEU B O 1
ATOM 5280 N N . SER B 1 408 ? 136.72800 124.63200 103.36200 1.000 7.34000 388 SER B N 1
ATOM 5281 C CA . SER B 1 408 ? 137.26300 124.54800 102.01000 1.000 7.34000 388 SER B CA 1
ATOM 5282 C C . SER B 1 408 ? 136.14300 124.46100 100.98200 1.000 7.34000 388 SER B C 1
ATOM 5283 O O . SER B 1 408 ? 136.18100 125.14800 99.95600 1.000 7.34000 388 SER B O 1
ATOM 5286 N N . LEU B 1 409 ? 135.12900 123.63100 101.23900 1.000 8.78000 389 LEU B N 1
ATOM 5287 C CA . LEU B 1 409 ? 133.97900 123.62900 100.33800 1.000 8.78000 389 LEU B CA 1
ATOM 5288 C C . LEU B 1 409 ? 133.22100 124.94700 100.41100 1.000 8.78000 389 LEU B C 1
ATOM 5289 O O . LEU B 1 409 ? 132.57700 125.34900 99.43800 1.000 8.78000 389 LEU B O 1
ATOM 5294 N N . ARG B 1 410 ? 133.28500 125.63200 101.54700 1.000 10.44000 390 ARG B N 1
ATOM 5295 C CA . ARG B 1 410 ? 132.73800 126.98200 101.62200 1.000 10.44000 390 ARG B CA 1
ATOM 5296 C C . ARG B 1 410 ? 133.41700 127.89500 100.61600 1.000 10.44000 390 ARG B C 1
ATOM 5297 O O . ARG B 1 410 ? 132.75400 128.52300 99.78200 1.000 10.44000 390 ARG B O 1
ATOM 5305 N N . SER B 1 411 ? 134.74500 128.00100 100.70800 1.000 11.06000 391 SER B N 1
ATOM 5306 C CA . SER B 1 411 ? 135.51000 128.75900 99.72700 1.000 11.06000 391 SER B CA 1
ATOM 5307 C C . SER B 1 411 ? 135.15500 128.33800 98.31300 1.000 11.06000 391 SER B C 1
ATOM 5308 O O . SER B 1 411 ? 135.03000 129.18100 97.41600 1.000 11.06000 391 SER B O 1
ATOM 5311 N N . LEU B 1 412 ? 134.98700 127.03600 98.09600 1.000 10.97000 392 LEU B N 1
ATOM 5312 C CA . LEU B 1 412 ? 134.68200 126.55000 96.75900 1.000 10.97000 392 LEU B CA 1
ATOM 5313 C C . LEU B 1 412 ? 133.35400 127.07700 96.26200 1.000 10.97000 392 LEU B C 1
ATOM 5314 O O . LEU B 1 412 ? 133.26500 127.59000 95.14700 1.000 10.97000 392 LEU B O 1
ATOM 5319 N N . PHE B 1 413 ? 132.30400 126.93900 97.05700 1.000 14.17000 393 PHE B N 1
ATOM 5320 C CA . PHE B 1 413 ? 131.01700 127.39700 96.57100 1.000 14.17000 393 PHE B CA 1
ATOM 5321 C C . PHE B 1 413 ? 130.99300 128.90300 96.43600 1.000 14.17000 393 PHE B C 1
ATOM 5322 O O . PHE B 1 413 ? 130.28500 129.42900 95.57600 1.000 14.17000 393 PHE B O 1
ATOM 5330 N N . GLU B 1 414 ? 131.79900 129.61000 97.22400 1.000 13.01000 394 GLU B N 1
ATOM 5331 C CA . GLU B 1 414 ? 131.92300 131.04500 97.01100 1.000 13.01000 394 GLU B CA 1
ATOM 5332 C C . GLU B 1 414 ? 132.49800 131.33200 95.63400 1.000 13.01000 394 GLU B C 1
ATOM 5333 O O . GLU B 1 414 ? 131.87000 132.02400 94.81900 1.000 13.01000 394 GLU B O 1
ATOM 5339 N N . ARG B 1 415 ? 133.69400 130.80200 95.35900 1.000 10.77000 395 ARG B N 1
ATOM 5340 C CA . ARG B 1 415 ? 134.29900 130.99600 94.04600 1.000 10.77000 395 ARG B CA 1
ATOM 5341 C C . ARG B 1 415 ? 133.33900 130.59400 92.94300 1.000 10.77000 395 ARG B C 1
ATOM 5342 O O . ARG B 1 415 ? 133.20800 131.29100 91.93200 1.000 10.77000 395 ARG B O 1
ATOM 5350 N N . TYR B 1 416 ? 132.64400 129.48000 93.13300 1.000 12.79000 396 TYR B N 1
ATOM 5351 C CA . TYR B 1 416 ? 131.79700 128.94900 92.08000 1.000 12.79000 396 TYR B CA 1
ATOM 5352 C C . TYR B 1 416 ? 130.61800 129.86100 91.82200 1.000 12.79000 396 TYR B C 1
ATOM 5353 O O . TYR B 1 416 ? 130.30600 130.16600 90.67100 1.000 12.79000 396 TYR B O 1
ATOM 5362 N N . LYS B 1 417 ? 129.92100 130.27600 92.87500 1.000 12.79000 397 LYS B N 1
ATOM 5363 C CA . LYS B 1 417 ? 128.79400 131.17100 92.68100 1.000 12.79000 397 LYS B CA 1
ATOM 5364 C C . LYS B 1 417 ? 129.24000 132.43600 91.97400 1.000 12.79000 397 LYS B C 1
ATOM 5365 O O . LYS B 1 417 ? 128.63100 132.86000 90.98700 1.000 12.79000 397 LYS B O 1
ATOM 5371 N N . ILE B 1 418 ? 130.35200 133.01700 92.42000 1.000 12.24000 398 ILE B N 1
ATOM 5372 C CA . ILE B 1 418 ? 130.72000 134.31700 91.87800 1.000 12.24000 398 ILE B CA 1
ATOM 5373 C C . ILE B 1 418 ? 131.40100 134.22900 90.52500 1.000 12.24000 398 ILE B C 1
ATOM 5374 O O . ILE B 1 418 ? 131.58000 135.26200 89.87400 1.000 12.24000 398 ILE B O 1
ATOM 5379 N N . MET B 1 419 ? 131.80100 133.04200 90.07700 1.000 14.83000 399 MET B N 1
ATOM 5380 C CA . MET B 1 419 ? 132.30500 132.95800 88.71200 1.000 14.83000 399 MET B CA 1
ATOM 5381 C C . MET B 1 419 ? 131.26400 132.42300 87.74500 1.000 14.83000 399 MET B C 1
ATOM 5382 O O . MET B 1 419 ? 131.16000 132.91700 86.62000 1.000 14.83000 399 MET B O 1
ATOM 5387 N N . ALA B 1 420 ? 130.49400 131.41500 88.15000 1.000 30.11000 400 ALA B N 1
ATOM 5388 C CA . ALA B 1 420 ? 129.32800 131.00300 87.38700 1.000 30.11000 400 ALA B CA 1
ATOM 5389 C C . ALA B 1 420 ? 128.27800 132.09700 87.30900 1.000 30.11000 400 ALA B C 1
ATOM 5390 O O . ALA B 1 420 ? 127.32800 131.96500 86.53500 1.000 30.11000 400 ALA B O 1
ATOM 5392 N N . ALA B 1 421 ? 128.41300 133.17000 88.09200 1.000 42.96000 401 ALA B N 1
ATOM 5393 C CA . ALA B 1 421 ? 127.66200 134.38100 87.78300 1.000 42.96000 401 ALA B CA 1
ATOM 5394 C C . ALA B 1 421 ? 127.91800 134.83200 86.35100 1.000 42.96000 401 ALA B C 1
ATOM 5395 O O . ALA B 1 421 ? 127.05000 135.45400 85.72600 1.000 42.96000 401 ALA B O 1
ATOM 5397 N N . ASN B 1 422 ? 129.09800 134.52200 85.81000 1.000 54.77000 402 ASN B N 1
ATOM 5398 C CA . ASN B 1 422 ? 129.35400 134.81700 84.40700 1.000 54.77000 402 ASN B CA 1
ATOM 5399 C C . ASN B 1 422 ? 128.42800 134.00900 83.51100 1.000 54.77000 402 ASN B C 1
ATOM 5400 O O . ASN B 1 422 ? 127.85300 134.53700 82.55400 1.000 54.77000 402 ASN B O 1
ATOM 5405 N N . ASN B 1 423 ? 128.26100 132.72000 83.81100 1.000 58.15000 403 ASN B N 1
ATOM 5406 C CA . ASN B 1 423 ? 127.29400 131.93600 83.05400 1.000 58.15000 403 ASN B CA 1
ATOM 5407 C C . ASN B 1 423 ? 125.87600 132.41700 83.31700 1.000 58.15000 403 ASN B C 1
ATOM 5408 O O . ASN B 1 423 ? 124.99800 132.24500 82.46900 1.000 58.15000 403 ASN B O 1
ATOM 5413 N N . VAL B 1 424 ? 125.63800 133.02400 84.47700 1.000 57.91000 404 VAL B N 1
ATOM 5414 C CA . VAL B 1 424 ? 124.33300 133.61900 84.75000 1.000 57.91000 404 VAL B CA 1
ATOM 5415 C C . VAL B 1 424 ? 124.05700 134.74100 83.75800 1.000 57.91000 404 VAL B C 1
ATOM 5416 O O . VAL B 1 424 ? 123.01300 134.77500 83.09200 1.000 57.91000 404 VAL B O 1
ATOM 5420 N N . VAL B 1 425 ? 124.99900 135.67600 83.64800 1.000 56.59000 405 VAL B N 1
ATOM 5421 C CA . VAL B 1 425 ? 124.85400 136.76900 82.69100 1.000 56.59000 405 VAL B CA 1
ATOM 5422 C C . VAL B 1 425 ? 124.79400 136.22600 81.26900 1.000 56.59000 405 VAL B C 1
ATOM 5423 O O . VAL B 1 425 ? 124.09400 136.77100 80.40800 1.000 56.59000 405 VAL B O 1
ATOM 5427 N N . GLU B 1 426 ? 125.50400 135.13100 81.00600 1.000 59.92000 406 GLU B N 1
ATOM 5428 C CA . GLU B 1 426 ? 125.50900 134.57300 79.66100 1.000 59.92000 406 GLU B CA 1
ATOM 5429 C C . GLU B 1 426 ? 124.17300 133.92600 79.31800 1.000 59.92000 406 GLU B C 1
ATOM 5430 O O . GLU B 1 426 ? 123.73000 133.98900 78.17200 1.000 59.92000 406 GLU B O 1
ATOM 5436 N N . LEU B 1 427 ? 123.50700 133.30700 80.29400 1.000 60.20000 407 LEU B N 1
ATOM 5437 C CA . LEU B 1 427 ? 122.17800 132.75400 80.04300 1.000 60.20000 407 LEU B CA 1
ATOM 5438 C C . LEU B 1 427 ? 121.13100 133.85500 79.93800 1.000 60.20000 407 LEU B C 1
ATOM 5439 O O . LEU B 1 427 ? 120.14300 133.72000 79.19700 1.000 60.20000 407 LEU B O 1
ATOM 5444 N N . GLN B 1 428 ? 121.32800 134.95700 80.65900 1.000 62.14000 408 GLN B N 1
ATOM 5445 C CA . GLN B 1 428 ? 120.45300 136.10200 80.45000 1.000 62.14000 408 GLN B CA 1
ATOM 5446 C C . GLN B 1 428 ? 120.62700 136.65500 79.04000 1.000 62.14000 408 GLN B C 1
ATOM 5447 O O . GLN B 1 428 ? 119.64300 136.99500 78.37200 1.000 62.14000 408 GLN B O 1
ATOM 5453 N N . ARG B 1 429 ? 121.86900 136.72600 78.55900 1.000 64.00000 409 ARG B N 1
ATOM 5454 C CA . ARG B 1 429 ? 122.09600 137.06900 77.15900 1.000 64.00000 409 ARG B CA 1
ATOM 5455 C C . ARG B 1 429 ? 121.52700 136.00800 76.22900 1.000 64.00000 409 ARG B C 1
ATOM 5456 O O . ARG B 1 429 ? 121.12700 136.32200 75.10900 1.000 64.00000 409 ARG B O 1
ATOM 5464 N N . HIS B 1 430 ? 121.48500 134.75400 76.67500 1.000 71.22000 410 HIS B N 1
ATOM 5465 C CA . HIS B 1 430 ? 120.87200 133.69400 75.88600 1.000 71.22000 410 HIS B CA 1
ATOM 5466 C C . HIS B 1 430 ? 119.41300 134.01900 75.61000 1.000 71.22000 410 HIS B C 1
ATOM 5467 O O . HIS B 1 430 ? 118.96800 134.00700 74.45800 1.000 71.22000 410 HIS B O 1
ATOM 5474 N N . VAL B 1 431 ? 118.65700 134.33300 76.66300 1.000 59.81000 411 VAL B N 1
ATOM 5475 C CA . VAL B 1 431 ? 117.24300 134.64700 76.45900 1.000 59.81000 411 VAL B CA 1
ATOM 5476 C C . VAL B 1 431 ? 117.08800 135.96800 75.70900 1.000 59.81000 411 VAL B C 1
ATOM 5477 O O . VAL B 1 431 ? 116.21200 136.10600 74.84200 1.000 59.81000 411 VAL B O 1
ATOM 5481 N N . GLU B 1 432 ? 117.95300 136.94600 76.00100 1.000 59.32000 412 GLU B N 1
ATOM 5482 C CA . GLU B 1 432 ? 117.87900 138.23600 75.32100 1.000 59.32000 412 GLU B CA 1
ATOM 5483 C C . GLU B 1 432 ? 118.09400 138.08300 73.82200 1.000 59.32000 412 GLU B C 1
ATOM 5484 O O . GLU B 1 432 ? 117.39200 138.70600 73.01600 1.000 59.32000 412 GLU B O 1
ATOM 5490 N N . LEU B 1 433 ? 119.04400 137.23900 73.42900 1.000 58.81000 413 LEU B N 1
ATOM 5491 C CA . LEU B 1 433 ? 119.31800 137.04400 72.01700 1.000 58.81000 413 LEU B CA 1
ATOM 5492 C C . LEU B 1 433 ? 118.29400 136.13900 71.36200 1.000 58.81000 413 LEU B C 1
ATOM 5493 O O . LEU B 1 433 ? 117.96900 136.34500 70.19200 1.000 58.81000 413 LEU B O 1
ATOM 5498 N N . ASN B 1 434 ? 117.78000 135.13900 72.07800 1.000 63.77000 414 ASN B N 1
ATOM 5499 C CA . ASN B 1 434 ? 116.62400 134.41000 71.57300 1.000 63.77000 414 ASN B CA 1
ATOM 5500 C C . ASN B 1 434 ? 115.52600 135.38600 71.17000 1.000 63.77000 414 ASN B C 1
ATOM 5501 O O . ASN B 1 434 ? 115.00400 135.33000 70.04800 1.000 63.77000 414 ASN B O 1
ATOM 5506 N N . LYS B 1 435 ? 115.21500 136.33300 72.05900 1.000 63.40000 415 LYS B N 1
ATOM 5507 C CA . LYS B 1 435 ? 114.14100 137.28600 71.79300 1.000 63.40000 415 LYS B CA 1
ATOM 5508 C C . LYS B 1 435 ? 114.48700 138.21400 70.63200 1.000 63.40000 415 LYS B C 1
ATOM 5509 O O . LYS B 1 435 ? 113.69200 138.37700 69.69800 1.000 63.40000 415 LYS B O 1
ATOM 5515 N N . GLU B 1 436 ? 115.66200 138.84600 70.67800 1.000 62.64000 416 GLU B N 1
ATOM 5516 C CA . GLU B 1 436 ? 116.01500 139.79800 69.63000 1.000 62.64000 416 GLU B CA 1
ATOM 5517 C C . GLU B 1 436 ? 116.15500 139.12200 68.27200 1.000 62.64000 416 GLU B C 1
ATOM 5518 O O . GLU B 1 436 ? 115.89300 139.75100 67.24400 1.000 62.64000 416 GLU B O 1
ATOM 5524 N N . LYS B 1 437 ? 116.53500 137.84400 68.23600 1.000 61.90000 417 LYS B N 1
ATOM 5525 C CA . LYS B 1 437 ? 116.69700 137.16600 66.95900 1.000 61.90000 417 LYS B CA 1
ATOM 5526 C C . LYS B 1 437 ? 115.38300 136.60400 66.44100 1.000 61.90000 417 LYS B C 1
ATOM 5527 O O . LYS B 1 437 ? 115.23400 136.42400 65.22700 1.000 61.90000 417 LYS B O 1
ATOM 5533 N N . LEU B 1 438 ? 114.42100 136.31700 67.32400 1.000 69.51000 418 LEU B N 1
ATOM 5534 C CA . LEU B 1 438 ? 113.09100 135.98700 66.82300 1.000 69.51000 418 LEU B CA 1
ATOM 5535 C C . LEU B 1 438 ? 112.38500 137.23400 66.30400 1.000 69.51000 418 LEU B C 1
ATOM 5536 O O . LEU B 1 438 ? 111.66200 137.16900 65.30300 1.000 69.51000 418 LEU B O 1
ATOM 5541 N N . GLU B 1 439 ? 112.58700 138.38100 66.96600 1.000 76.30000 419 GLU B N 1
ATOM 5542 C CA . GLU B 1 439 ? 112.12000 139.64500 66.39700 1.000 76.30000 419 GLU B CA 1
ATOM 5543 C C . GLU B 1 439 ? 112.90300 140.01600 65.14500 1.000 76.30000 419 GLU B C 1
ATOM 5544 O O . GLU B 1 439 ? 112.41200 140.78600 64.31200 1.000 76.30000 419 GLU B O 1
ATOM 5550 N N . SER B 1 440 ? 114.11800 139.48800 65.00200 1.000 76.48000 420 SER B N 1
ATOM 5551 C CA . SER B 1 440 ? 114.93100 139.80200 63.83500 1.000 76.48000 420 SER B CA 1
ATOM 5552 C C . SER B 1 440 ? 114.29600 139.28300 62.55800 1.000 76.48000 420 SER B C 1
ATOM 5553 O O . SER B 1 440 ? 114.49600 139.86500 61.48700 1.000 76.48000 420 SER B O 1
ATOM 5556 N N . MET B 1 441 ? 113.51400 138.20800 62.64600 1.000 78.49000 421 MET B N 1
ATOM 5557 C CA . MET B 1 441 ? 112.99200 137.55900 61.44700 1.000 78.49000 421 MET B CA 1
ATOM 5558 C C . MET B 1 441 ? 111.84600 138.37300 60.85100 1.000 78.49000 421 MET B C 1
ATOM 5559 O O . MET B 1 441 ? 110.71800 137.91000 60.68700 1.000 78.49000 421 MET B O 1
ATOM 5564 N N . LYS B 1 442 ? 112.16900 139.62200 60.53400 1.000 80.35000 422 LYS B N 1
ATOM 5565 C CA . LYS B 1 442 ? 111.41200 140.41000 59.58000 1.000 80.35000 422 LYS B CA 1
ATOM 5566 C C . LYS B 1 442 ? 111.87800 140.14400 58.15900 1.000 80.35000 422 LYS B C 1
ATOM 5567 O O . LYS B 1 442 ? 111.51000 140.88400 57.24200 1.000 80.35000 422 LYS B O 1
ATOM 5573 N N . GLY B 1 443 ? 112.67600 139.09400 57.96200 1.000 78.18000 423 GLY B N 1
ATOM 5574 C CA . GLY B 1 443 ? 113.30400 138.80800 56.69500 1.000 78.18000 423 GLY B CA 1
ATOM 5575 C C . GLY B 1 443 ? 114.49500 139.67600 56.37000 1.000 78.18000 423 GLY B C 1
ATOM 5576 O O . GLY B 1 443 ? 115.12800 139.45900 55.32800 1.000 78.18000 423 GLY B O 1
ATOM 5577 N N . LYS B 1 444 ? 114.83600 140.63300 57.23500 1.000 80.84000 424 LYS B N 1
ATOM 5578 C CA . LYS B 1 444 ? 115.77800 141.69700 56.92100 1.000 80.84000 424 LYS B CA 1
ATOM 5579 C C . LYS B 1 444 ? 115.34300 142.39800 55.63100 1.000 80.84000 424 LYS B C 1
ATOM 5580 O O . LYS B 1 444 ? 116.13700 142.55200 54.70300 1.000 80.84000 424 LYS B O 1
ATOM 5586 N N . PRO B 1 445 ? 114.08800 142.85900 55.56100 1.000 76.28000 425 PRO B N 1
ATOM 5587 C CA . PRO B 1 445 ? 113.46400 143.08200 54.24600 1.000 76.28000 425 PRO B CA 1
ATOM 5588 C C . PRO B 1 445 ? 114.08000 144.21800 53.45900 1.000 76.28000 425 PRO B C 1
ATOM 5589 O O . PRO B 1 445 ? 114.23700 144.10500 52.23700 1.000 76.28000 425 PRO B O 1
ATOM 5593 N N . ASP B 1 446 ? 114.42400 145.31700 54.11900 1.000 75.80000 426 ASP B N 1
ATOM 5594 C CA . ASP B 1 446 ? 115.04000 146.42700 53.41700 1.000 75.80000 426 ASP B CA 1
ATOM 5595 C C . ASP B 1 446 ? 116.40700 146.01900 52.87500 1.000 75.80000 426 ASP B C 1
ATOM 5596 O O . ASP B 1 446 ? 117.17700 145.29900 53.51800 1.000 75.80000 426 ASP B O 1
ATOM 5601 N N . VAL B 1 447 ? 116.69900 146.48800 51.66600 1.000 71.88000 427 VAL B N 1
ATOM 5602 C CA . VAL B 1 447 ? 118.00000 146.24200 51.05500 1.000 71.88000 427 VAL B CA 1
ATOM 5603 C C . VAL B 1 447 ? 119.02700 147.10700 51.78100 1.000 71.88000 427 VAL B C 1
ATOM 5604 O O . VAL B 1 447 ? 119.17400 148.30000 51.50200 1.000 71.88000 427 VAL B O 1
ATOM 5608 N N . SER B 1 448 ? 119.73000 146.50400 52.73700 1.000 74.92000 428 SER B N 1
ATOM 5609 C CA . SER B 1 448 ? 120.65100 147.24000 53.60100 1.000 74.92000 428 SER B CA 1
ATOM 5610 C C . SER B 1 448 ? 121.83600 146.33300 53.90900 1.000 74.92000 428 SER B C 1
ATOM 5611 O O . SER B 1 448 ? 121.70700 145.36300 54.66200 1.000 74.92000 428 SER B O 1
ATOM 5614 N N . GLY B 1 449 ? 122.98600 146.64600 53.31000 1.000 76.74000 429 GLY B N 1
ATOM 5615 C CA . GLY B 1 449 ? 124.20100 145.92700 53.65100 1.000 76.74000 429 GLY B CA 1
ATOM 5616 C C . GLY B 1 449 ? 124.70200 146.27800 55.03700 1.000 76.74000 429 GLY B C 1
ATOM 5617 O O . GLY B 1 449 ? 125.35300 145.46500 55.69700 1.000 76.74000 429 GLY B O 1
ATOM 5618 N N . ALA B 1 450 ? 124.40200 147.49200 55.50000 1.000 74.78000 430 ALA B N 1
ATOM 5619 C CA . ALA B 1 450 ? 124.79200 147.88300 56.84700 1.000 74.78000 430 ALA B CA 1
ATOM 5620 C C . ALA B 1 450 ? 124.10100 147.01300 57.88400 1.000 74.78000 430 ALA B C 1
ATOM 5621 O O . ALA B 1 450 ? 124.75800 146.40700 58.73600 1.000 74.78000 430 ALA B O 1
ATOM 5623 N N . GLU B 1 451 ? 122.77000 146.93900 57.82600 1.000 77.77000 431 GLU B N 1
ATOM 5624 C CA . GLU B 1 451 ? 122.03200 146.11100 58.77300 1.000 77.77000 431 GLU B CA 1
ATOM 5625 C C . GLU B 1 451 ? 122.42400 144.64600 58.63700 1.000 77.77000 431 GLU B C 1
ATOM 5626 O O . GLU B 1 451 ? 122.64500 143.95100 59.63800 1.000 77.77000 431 GLU B O 1
ATOM 5632 N N . TYR B 1 452 ? 122.50300 144.15700 57.39800 1.000 83.10000 432 TYR B N 1
ATOM 5633 C CA . TYR B 1 452 ? 122.96700 142.80100 57.14500 1.000 83.10000 432 TYR B CA 1
ATOM 5634 C C . TYR B 1 452 ? 124.28700 142.49400 57.83500 1.000 83.10000 432 TYR B C 1
ATOM 5635 O O . TYR B 1 452 ? 124.33800 141.56800 58.65100 1.000 83.10000 432 TYR B O 1
ATOM 5644 N N . ASP B 1 453 ? 125.34400 143.25600 57.54200 1.000 74.73000 433 ASP B N 1
ATOM 5645 C CA . ASP B 1 453 ? 126.65900 142.97400 58.10600 1.000 74.73000 433 ASP B CA 1
ATOM 5646 C C . ASP B 1 453 ? 126.68200 143.16800 59.61400 1.000 74.73000 433 ASP B C 1
ATOM 5647 O O . ASP B 1 453 ? 127.32600 142.39100 60.32700 1.000 74.73000 433 ASP B O 1
ATOM 5652 N N . ARG B 1 454 ? 125.99300 144.19100 60.12600 1.000 68.65000 434 ARG B N 1
ATOM 5653 C CA . ARG B 1 454 ? 126.02900 144.42300 61.56200 1.000 68.65000 434 ARG B CA 1
ATOM 5654 C C . ARG B 1 454 ? 125.37800 143.26700 62.31100 1.000 68.65000 434 ARG B C 1
ATOM 5655 O O . ARG B 1 454 ? 125.97800 142.71100 63.23800 1.000 68.65000 434 ARG B O 1
ATOM 5663 N N . ILE B 1 455 ? 124.18000 142.84300 61.89600 1.000 64.15000 435 ILE B N 1
ATOM 5664 C CA . ILE B 1 455 ? 123.54900 141.76700 62.64400 1.000 64.15000 435 ILE B CA 1
ATOM 5665 C C . ILE B 1 455 ? 124.18800 140.42800 62.31400 1.000 64.15000 435 ILE B C 1
ATOM 5666 O O . ILE B 1 455 ? 124.08900 139.49200 63.11200 1.000 64.15000 435 ILE B O 1
ATOM 5671 N N . LYS B 1 456 ? 124.89600 140.31800 61.18600 1.000 61.79000 436 LYS B N 1
ATOM 5672 C CA . LYS B 1 456 ? 125.68300 139.11600 60.94200 1.000 61.79000 436 LYS B CA 1
ATOM 5673 C C . LYS B 1 456 ? 126.85000 139.02600 61.91600 1.000 61.79000 436 LYS B C 1
ATOM 5674 O O . LYS B 1 456 ? 127.11100 137.96300 62.49000 1.000 61.79000 436 LYS B O 1
ATOM 5680 N N . LYS B 1 457 ? 127.57500 140.13100 62.10500 1.000 54.39000 437 LYS B N 1
ATOM 5681 C CA . LYS B 1 457 ? 128.61300 140.15200 63.12800 1.000 54.39000 437 LYS B CA 1
ATOM 5682 C C . LYS B 1 457 ? 128.02400 139.83200 64.49200 1.000 54.39000 437 LYS B C 1
ATOM 5683 O O . LYS B 1 457 ? 128.60200 139.05200 65.26200 1.000 54.39000 437 LYS B O 1
ATOM 5689 N N . ILE B 1 458 ? 126.86700 140.42500 64.79800 1.000 54.58000 438 ILE B N 1
ATOM 5690 C CA . ILE B 1 458 ? 126.17000 140.14400 66.05100 1.000 54.58000 438 ILE B CA 1
ATOM 5691 C C . ILE B 1 458 ? 125.98100 138.64300 66.22800 1.000 54.58000 438 ILE B C 1
ATOM 5692 O O . ILE B 1 458 ? 126.43600 138.05100 67.21500 1.000 54.58000 438 ILE B O 1
ATOM 5697 N N . ILE B 1 459 ? 125.32300 138.00400 65.26200 1.000 56.41000 439 ILE B N 1
ATOM 5698 C CA . ILE B 1 459 ? 124.97100 136.60300 65.44000 1.000 56.41000 439 ILE B CA 1
ATOM 5699 C C . ILE B 1 459 ? 126.21800 135.72800 65.46500 1.000 56.41000 439 ILE B C 1
ATOM 5700 O O . ILE B 1 459 ? 126.27500 134.75500 66.21900 1.000 56.41000 439 ILE B O 1
ATOM 5705 N N . GLN B 1 460 ? 127.25200 136.06700 64.68800 1.000 55.63000 440 GLN B N 1
ATOM 5706 C CA . GLN B 1 460 ? 128.41700 135.18400 64.63800 1.000 55.63000 440 GLN B CA 1
ATOM 5707 C C . GLN B 1 460 ? 129.22200 135.25300 65.93200 1.000 55.63000 440 GLN B C 1
ATOM 5708 O O . GLN B 1 460 ? 129.63300 134.21400 66.47600 1.000 55.63000 440 GLN B O 1
ATOM 5714 N N . LYS B 1 461 ? 129.47100 136.46700 66.43900 1.000 56.71000 441 LYS B N 1
ATOM 5715 C CA . LYS B 1 461 ? 130.18400 136.57900 67.70500 1.000 56.71000 441 LYS B CA 1
ATOM 5716 C C . LYS B 1 461 ? 129.35800 135.98500 68.83400 1.000 56.71000 441 LYS B C 1
ATOM 5717 O O . LYS B 1 461 ? 129.90100 135.32700 69.72700 1.000 56.71000 441 LYS B O 1
ATOM 5723 N N . ASP B 1 462 ? 128.03400 136.14300 68.77800 1.000 58.70000 442 ASP B N 1
ATOM 5724 C CA . ASP B 1 462 ? 127.20200 135.53400 69.80500 1.000 58.70000 442 ASP B CA 1
ATOM 5725 C C . ASP B 1 462 ? 127.20500 134.01300 69.70000 1.000 58.70000 442 ASP B C 1
ATOM 5726 O O . ASP B 1 462 ? 127.10000 133.33000 70.72000 1.000 58.70000 442 ASP B O 1
ATOM 5731 N N . ARG B 1 463 ? 127.35400 133.46700 68.49000 1.000 57.50000 443 ARG B N 1
ATOM 5732 C CA . ARG B 1 463 ? 127.37600 132.01700 68.31400 1.000 57.50000 443 ARG B CA 1
ATOM 5733 C C . ARG B 1 463 ? 128.66200 131.41200 68.86400 1.000 57.50000 443 ARG B C 1
ATOM 5734 O O . ARG B 1 463 ? 128.62900 130.42800 69.61900 1.000 57.50000 443 ARG B O 1
ATOM 5742 N N . ARG B 1 464 ? 129.81200 131.96700 68.47400 1.000 58.34000 444 ARG B N 1
ATOM 5743 C CA . ARG B 1 464 ? 131.04700 131.51100 69.10500 1.000 58.34000 444 ARG B CA 1
ATOM 5744 C C . ARG B 1 464 ? 130.99100 131.73000 70.61300 1.000 58.34000 444 ARG B C 1
ATOM 5745 O O . ARG B 1 464 ? 131.52800 130.92200 71.38200 1.000 58.34000 444 ARG B O 1
ATOM 5753 N N . SER B 1 465 ? 130.28400 132.77400 71.05400 1.000 55.68000 445 SER B N 1
ATOM 5754 C CA . SER B 1 465 ? 130.13300 133.02200 72.48100 1.000 55.68000 445 SER B CA 1
ATOM 5755 C C . SER B 1 465 ? 129.35300 131.90400 73.15800 1.000 55.68000 445 SER B C 1
ATOM 5756 O O . SER B 1 465 ? 129.74900 131.41200 74.21900 1.000 55.68000 445 SER B O 1
ATOM 5759 N N . ILE B 1 466 ? 128.22600 131.50200 72.57100 1.000 54.16000 446 ILE B N 1
ATOM 5760 C CA . ILE B 1 466 ? 127.39600 130.49800 73.22500 1.000 54.16000 446 ILE B CA 1
ATOM 5761 C C . ILE B 1 466 ? 128.10400 129.15100 73.22900 1.000 54.16000 446 ILE B C 1
ATOM 5762 O O . ILE B 1 466 ? 128.01800 128.39600 74.20600 1.000 54.16000 446 ILE B O 1
ATOM 5767 N N . ILE B 1 467 ? 128.86100 128.84600 72.17400 1.000 56.82000 447 ILE B N 1
ATOM 5768 C CA . ILE B 1 467 ? 129.57700 127.57400 72.19400 1.000 56.82000 447 ILE B CA 1
ATOM 5769 C C . ILE B 1 467 ? 130.69400 127.60300 73.23800 1.000 56.82000 447 ILE B C 1
ATOM 5770 O O . ILE B 1 467 ? 130.90200 126.62000 73.96600 1.000 56.82000 447 ILE B O 1
ATOM 5775 N N . GLU B 1 468 ? 131.39800 128.73400 73.37300 1.000 60.87000 448 GLU B N 1
ATOM 5776 C CA . GLU B 1 468 ? 132.48000 128.78600 74.35300 1.000 60.87000 448 GLU B CA 1
ATOM 5777 C C . GLU B 1 468 ? 131.93500 128.75700 75.77600 1.000 60.87000 448 GLU B C 1
ATOM 5778 O O . GLU B 1 468 ? 132.53200 128.13800 76.66400 1.000 60.87000 448 GLU B O 1
ATOM 5784 N N . GLN B 1 469 ? 130.78100 129.38600 76.00600 1.000 59.25000 449 GLN B N 1
ATOM 5785 C CA . GLN B 1 469 ? 130.21600 129.38300 77.34700 1.000 59.25000 449 GLN B CA 1
ATOM 5786 C C . GLN B 1 469 ? 129.64900 128.01800 77.69600 1.000 59.25000 449 GLN B C 1
ATOM 5787 O O . GLN B 1 469 ? 129.67400 127.61900 78.85900 1.000 59.25000 449 GLN B O 1
ATOM 5793 N N . SER B 1 470 ? 129.12900 127.28300 76.71000 1.000 49.27000 450 SER B N 1
ATOM 5794 C CA . SER B 1 470 ? 128.68700 125.92500 77.00000 1.000 49.27000 450 SER B CA 1
ATOM 5795 C C . SER B 1 470 ? 129.87400 125.02900 77.31900 1.000 49.27000 450 SER B C 1
ATOM 5796 O O . SER B 1 470 ? 129.83100 124.24000 78.27600 1.000 49.27000 450 SER B O 1
ATOM 5799 N N . ASN B 1 471 ? 130.93900 125.13800 76.52200 1.000 43.62000 451 ASN B N 1
ATOM 5800 C CA . ASN B 1 471 ? 132.19300 124.47200 76.85300 1.000 43.62000 451 ASN B CA 1
ATOM 5801 C C . ASN B 1 471 ? 132.59600 124.75900 78.29500 1.000 43.62000 451 ASN B C 1
ATOM 5802 O O . ASN B 1 471 ? 132.86700 123.83800 79.07500 1.000 43.62000 451 ASN B O 1
ATOM 5807 N N . ARG B 1 472 ? 132.60800 126.03800 78.67500 1.000 41.17000 452 ARG B N 1
ATOM 5808 C CA . ARG B 1 472 ? 133.03800 126.41500 80.01700 1.000 41.17000 452 ARG B CA 1
ATOM 5809 C C . ARG B 1 472 ? 132.06600 125.92100 81.08100 1.000 41.17000 452 ARG B C 1
ATOM 5810 O O . ARG B 1 472 ? 132.48700 125.51100 82.16500 1.000 41.17000 452 ARG B O 1
ATOM 5818 N N . ALA B 1 473 ? 130.76500 125.94300 80.79300 1.000 32.87000 453 ALA B N 1
ATOM 5819 C CA . ALA B 1 473 ? 129.77400 125.51300 81.77200 1.000 32.87000 453 ALA B CA 1
ATOM 5820 C C . ALA B 1 473 ? 129.95700 124.04600 82.11700 1.000 32.87000 453 ALA B C 1
ATOM 5821 O O . ALA B 1 473 ? 130.00500 123.66800 83.29700 1.000 32.87000 453 ALA B O 1
ATOM 5823 N N . TRP B 1 474 ? 130.06000 123.20100 81.09500 1.000 33.05000 454 TRP B N 1
ATOM 5824 C CA . TRP B 1 474 ? 130.29400 121.78800 81.36000 1.000 33.05000 454 TRP B CA 1
ATOM 5825 C C . TRP B 1 474 ? 131.65700 121.57000 82.00600 1.000 33.05000 454 TRP B C 1
ATOM 5826 O O . TRP B 1 474 ? 131.79100 120.76500 82.94100 1.000 33.05000 454 TRP B O 1
ATOM 5837 N N . LEU B 1 475 ? 132.67800 122.29700 81.54000 1.000 26.55000 455 LEU B N 1
ATOM 5838 C CA . LEU B 1 475 ? 134.01300 122.14300 82.10100 1.000 26.55000 455 LEU B CA 1
ATOM 5839 C C . LEU B 1 475 ? 134.05500 122.57300 83.56100 1.000 26.55000 455 LEU B C 1
ATOM 5840 O O . LEU B 1 475 ? 134.96600 122.18700 84.29900 1.000 26.55000 455 LEU B O 1
ATOM 5845 N N . ILE B 1 476 ? 133.08900 123.37700 83.99000 1.000 21.75000 456 ILE B N 1
ATOM 5846 C CA . ILE B 1 476 ? 133.00400 123.75800 85.39100 1.000 21.75000 456 ILE B CA 1
ATOM 5847 C C . ILE B 1 476 ? 132.27000 122.69700 86.18800 1.000 21.75000 456 ILE B C 1
ATOM 5848 O O . ILE B 1 476 ? 132.76000 122.21600 87.22000 1.000 21.75000 456 ILE B O 1
ATOM 5853 N N . ARG B 1 477 ? 131.07400 122.33400 85.72700 1.000 25.97000 457 ARG B N 1
ATOM 5854 C CA . ARG B 1 477 ? 130.27100 121.36100 86.46000 1.000 25.97000 457 ARG B CA 1
ATOM 5855 C C . ARG B 1 477 ? 131.05800 120.08200 86.71200 1.000 25.97000 457 ARG B C 1
ATOM 5856 O O . ARG B 1 477 ? 130.94700 119.47200 87.78900 1.000 25.97000 457 ARG B O 1
ATOM 5864 N N . GLN B 1 478 ? 131.88000 119.66900 85.74100 1.000 20.99000 458 GLN B N 1
ATOM 5865 C CA . GLN B 1 478 ? 132.65700 118.45100 85.94200 1.000 20.99000 458 GLN B CA 1
ATOM 5866 C C . GLN B 1 478 ? 133.56200 118.57600 87.16500 1.000 20.99000 458 GLN B C 1
ATOM 5867 O O . GLN B 1 478 ? 133.59800 117.67200 88.00900 1.000 20.99000 458 GLN B O 1
ATOM 5873 N N . CYS B 1 479 ? 134.25500 119.70800 87.31000 1.000 17.85000 459 CYS B N 1
ATOM 5874 C CA . CYS B 1 479 ? 135.12200 119.88300 88.46700 1.000 17.85000 459 CYS B CA 1
ATOM 5875 C C . CYS B 1 479 ? 134.31200 119.96300 89.74800 1.000 17.85000 459 CYS B C 1
ATOM 5876 O O . CYS B 1 479 ? 134.76900 119.51200 90.80900 1.000 17.85000 459 CYS B O 1
ATOM 5879 N N . ILE B 1 480 ? 133.10700 120.51900 89.66400 1.000 15.07000 460 ILE B N 1
ATOM 5880 C CA . ILE B 1 480 ? 132.20900 120.48400 90.81400 1.000 15.07000 460 ILE B CA 1
ATOM 5881 C C . ILE B 1 480 ? 132.03700 119.04900 91.30000 1.000 15.07000 460 ILE B C 1
ATOM 5882 O O . ILE B 1 480 ? 132.15700 118.75300 92.49800 1.000 15.07000 460 ILE B O 1
ATOM 5887 N N . LEU B 1 481 ? 131.78200 118.13100 90.36900 1.000 18.09000 461 LEU B N 1
ATOM 5888 C CA . LEU B 1 481 ? 131.60600 116.73500 90.76900 1.000 18.09000 461 LEU B CA 1
ATOM 5889 C C . LEU B 1 481 ? 132.90200 116.14500 91.31600 1.000 18.09000 461 LEU B C 1
ATOM 5890 O O . LEU B 1 481 ? 132.89300 115.41300 92.32600 1.000 18.09000 461 LEU B O 1
ATOM 5895 N N . GLU B 1 482 ? 134.02100 116.44200 90.65000 1.000 20.42000 462 GLU B N 1
ATOM 5896 C CA . GLU B 1 482 ? 135.31400 115.95800 91.12400 1.000 20.42000 462 GLU B CA 1
ATOM 5897 C C . GLU B 1 482 ? 135.54200 116.34500 92.57700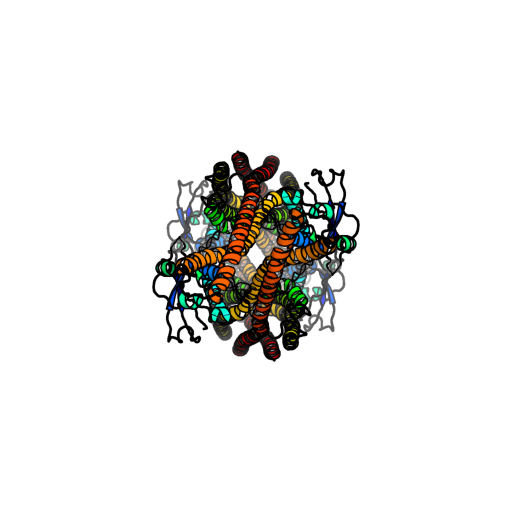 1.000 20.42000 462 GLU B C 1
ATOM 5898 O O . GLU B 1 482 ? 136.20800 115.62000 93.32400 1.000 20.42000 462 GLU B O 1
ATOM 5904 N N . GLU B 1 483 ? 134.99000 117.48500 93.00100 1.000 15.40000 463 GLU B N 1
ATOM 5905 C CA . GLU B 1 483 ? 135.14300 117.87800 94.40000 1.000 15.40000 463 GLU B CA 1
ATOM 5906 C C . GLU B 1 483 ? 134.12400 117.18300 95.29700 1.000 15.40000 463 GLU B C 1
ATOM 5907 O O . GLU B 1 483 ? 134.43700 116.80500 96.44400 1.000 15.40000 463 GLU B O 1
ATOM 5913 N N . PHE B 1 484 ? 132.89100 117.04200 94.80900 1.000 13.87000 464 PHE B N 1
ATOM 5914 C CA . PHE B 1 484 ? 131.90300 116.25400 95.53600 1.000 13.87000 464 PHE B CA 1
ATOM 5915 C C . PHE B 1 484 ? 132.46100 114.91500 95.98100 1.000 13.87000 464 PHE B C 1
ATOM 5916 O O . PHE B 1 484 ? 132.08400 114.39800 97.03900 1.000 13.87000 464 PHE B O 1
ATOM 5924 N N . THR B 1 485 ? 133.38400 114.36200 95.20400 1.000 13.35000 465 THR B N 1
ATOM 5925 C CA . THR B 1 485 ? 133.99400 113.09100 95.58500 1.000 13.35000 465 THR B CA 1
ATOM 5926 C C . THR B 1 485 ? 134.61000 113.14400 96.98600 1.000 13.35000 465 THR B C 1
ATOM 5927 O O . THR B 1 485 ? 134.13300 112.49600 97.93300 1.000 13.35000 465 THR B O 1
ATOM 5931 N N . ILE B 1 486 ? 135.67900 113.92100 97.14900 1.000 12.31000 466 ILE B N 1
ATOM 5932 C CA . ILE B 1 486 ? 136.33300 113.87000 98.44300 1.000 12.31000 466 ILE B CA 1
ATOM 5933 C C . ILE B 1 486 ? 135.43200 114.45500 99.51100 1.000 12.31000 466 ILE B C 1
ATOM 5934 O O . ILE B 1 486 ? 135.62300 114.17200 100.70100 1.000 12.31000 466 ILE B O 1
ATOM 5939 N N . PHE B 1 487 ? 134.41500 115.23200 99.13100 1.000 10.46000 467 PHE B N 1
ATOM 5940 C CA . PHE B 1 487 ? 133.46900 115.63300 100.16200 1.000 10.46000 467 PHE B CA 1
ATOM 5941 C C . PHE B 1 487 ? 132.73400 114.41100 100.70900 1.000 10.46000 467 PHE B C 1
ATOM 5942 O O . PHE B 1 487 ? 132.55300 114.25400 101.93200 1.000 10.46000 467 PHE B O 1
ATOM 5950 N N . GLN B 1 488 ? 132.36400 113.49500 99.82000 1.000 10.36000 468 GLN B N 1
ATOM 5951 C CA . GLN B 1 488 ? 131.74900 112.26200 100.29100 1.000 10.36000 468 GLN B CA 1
ATOM 5952 C C . GLN B 1 488 ? 132.75000 111.38400 101.03200 1.000 10.36000 468 GLN B C 1
ATOM 5953 O O . GLN B 1 488 ? 132.35700 110.41700 101.68900 1.000 10.36000 468 GLN B O 1
ATOM 5959 N N . GLU B 1 489 ? 134.04500 111.68100 100.91700 1.000 11.62000 469 GLU B N 1
ATOM 5960 C CA . GLU B 1 489 ? 134.99500 111.05000 101.84500 1.000 11.62000 469 GLU B CA 1
ATOM 5961 C C . GLU B 1 489 ? 134.90800 111.67700 103.24000 1.000 11.62000 469 GLU B C 1
ATOM 5962 O O . GLU B 1 489 ? 134.93900 110.97300 104.26500 1.000 11.62000 469 GLU B O 1
ATOM 5968 N N . THR B 1 490 ? 134.82200 113.00600 103.30200 1.000 8.83000 470 THR B N 1
ATOM 5969 C CA . THR B 1 490 ? 134.63300 113.67300 104.59100 1.000 8.83000 470 THR B CA 1
ATOM 5970 C C . THR B 1 490 ? 133.44800 113.08000 105.33500 1.000 8.83000 470 THR B C 1
ATOM 5971 O O . THR B 1 490 ? 133.40400 113.07200 106.57900 1.000 8.83000 470 THR B O 1
ATOM 5975 N N . GLN B 1 491 ? 132.45100 112.63000 104.57300 1.000 9.54000 471 GLN B N 1
ATOM 5976 C CA . GLN B 1 491 ? 131.34200 111.88000 105.16000 1.000 9.54000 471 GLN B CA 1
ATOM 5977 C C . GLN B 1 491 ? 131.83200 110.85900 106.18300 1.000 9.54000 471 GLN B C 1
ATOM 5978 O O . GLN B 1 491 ? 131.52800 110.96600 107.37400 1.000 9.54000 471 GLN B O 1
ATOM 5984 N N . PHE B 1 492 ? 132.62000 109.88300 105.74300 1.000 6.47000 472 PHE B N 1
ATOM 5985 C CA . PHE B 1 492 ? 133.17400 108.90700 106.67000 1.000 6.47000 472 PHE B CA 1
ATOM 5986 C C . PHE B 1 492 ? 134.12700 109.54900 107.66300 1.000 6.47000 472 PHE B C 1
ATOM 5987 O O . PHE B 1 492 ? 134.37900 108.98100 108.74000 1.000 6.47000 472 PHE B O 1
ATOM 5995 N N . LEU B 1 493 ? 134.68600 110.70800 107.31800 1.000 7.25000 473 LEU B N 1
ATOM 5996 C CA . LEU B 1 493 ? 135.59500 111.33000 108.27800 1.000 7.25000 473 LEU B CA 1
ATOM 5997 C C . LEU B 1 493 ? 134.88100 111.70200 109.57100 1.000 7.25000 473 LEU B C 1
ATOM 5998 O O . LEU B 1 493 ? 135.46300 111.58500 110.66000 1.000 7.25000 473 LEU B O 1
ATOM 6003 N N . ILE B 1 494 ? 133.63700 112.16300 109.48400 1.000 7.67000 474 ILE B N 1
ATOM 6004 C CA . ILE B 1 494 ? 132.94500 112.51000 110.72700 1.000 7.67000 474 ILE B CA 1
ATOM 6005 C C . ILE B 1 494 ? 132.75400 111.26300 111.58400 1.000 7.67000 474 ILE B C 1
ATOM 6006 O O . ILE B 1 494 ? 132.81800 111.31500 112.82400 1.000 7.67000 474 ILE B O 1
ATOM 6011 N N . THR B 1 495 ? 132.53000 110.12200 110.93300 1.000 8.55000 475 THR B N 1
ATOM 6012 C CA . THR B 1 495 ? 132.47000 108.85200 111.63700 1.000 8.55000 475 THR B CA 1
ATOM 6013 C C . THR B 1 495 ? 133.73600 108.62400 112.43100 1.000 8.55000 475 THR B C 1
ATOM 6014 O O . THR B 1 495 ? 133.69200 108.31600 113.63200 1.000 8.55000 475 THR B O 1
ATOM 6018 N N . ARG B 1 496 ? 134.87800 108.72900 111.75400 1.000 11.20000 476 ARG B N 1
ATOM 6019 C CA . ARG B 1 496 ? 136.14200 108.51200 112.44600 1.000 11.20000 476 ARG B CA 1
ATOM 6020 C C . ARG B 1 496 ? 136.26200 109.44200 113.63800 1.000 11.20000 476 ARG B C 1
ATOM 6021 O O . ARG B 1 496 ? 136.70400 109.03500 114.72300 1.000 11.20000 476 ARG B O 1
ATOM 6029 N N . ALA B 1 497 ? 135.84400 110.69200 113.45500 1.000 7.92000 477 ALA B N 1
ATOM 6030 C CA . ALA B 1 497 ? 135.93700 111.67300 114.52500 1.000 7.92000 477 ALA B CA 1
ATOM 6031 C C .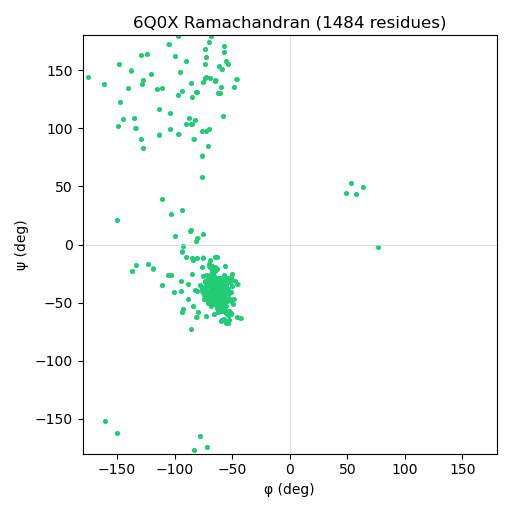 ALA B 1 497 ? 135.19600 111.20100 115.76400 1.000 7.92000 477 ALA B C 1
ATOM 6032 O O . ALA B 1 497 ? 135.78000 111.07800 116.84800 1.000 7.92000 477 ALA B O 1
ATOM 6034 N N . PHE B 1 498 ? 133.90700 110.91100 115.61500 1.000 11.08000 478 PHE B N 1
ATOM 6035 C CA . PHE B 1 498 ? 133.11600 110.59900 116.79900 1.000 11.08000 478 PHE B CA 1
ATOM 6036 C C . PHE B 1 498 ? 133.55900 109.29400 117.44200 1.000 11.08000 478 PHE B C 1
ATOM 6037 O O . PHE B 1 498 ? 133.56900 109.17500 118.67500 1.000 11.08000 478 PHE B O 1
ATOM 6045 N N . GLN B 1 499 ? 133.94500 108.30600 116.63400 1.000 22.15000 479 GLN B N 1
ATOM 6046 C CA . GLN B 1 499 ? 134.33800 107.03000 117.22100 1.000 22.15000 479 GLN B CA 1
ATOM 6047 C C . GLN B 1 499 ? 135.62200 107.16600 118.02000 1.000 22.15000 479 GLN B C 1
ATOM 6048 O O . GLN B 1 499 ? 135.72300 106.63600 119.13300 1.000 22.15000 479 GLN B O 1
ATOM 6054 N N . ASP B 1 500 ? 136.61000 107.88400 117.48100 1.000 13.79000 480 ASP B N 1
ATOM 6055 C CA . ASP B 1 500 ? 137.82000 108.12900 118.25700 1.000 13.79000 480 ASP B CA 1
ATOM 6056 C C . ASP B 1 500 ? 137.50300 108.91000 119.52200 1.000 13.79000 480 ASP B C 1
ATOM 6057 O O . ASP B 1 500 ? 138.08900 108.65600 120.58500 1.000 13.79000 480 ASP B O 1
ATOM 6062 N N . TRP B 1 501 ? 136.58000 109.86600 119.43000 1.000 22.15000 481 TRP B N 1
ATOM 6063 C CA . TRP B 1 501 ? 136.19100 110.63000 120.60400 1.000 22.15000 481 TRP B CA 1
ATOM 6064 C C . TRP B 1 501 ? 135.73800 109.70200 121.71400 1.000 22.15000 481 TRP B C 1
ATOM 6065 O O . TRP B 1 501 ? 136.29300 109.71600 122.82100 1.000 22.15000 481 TRP B O 1
ATOM 6076 N N . ALA B 1 502 ? 134.71000 108.91000 121.41400 1.000 9.88000 482 ALA B N 1
ATOM 6077 C CA . ALA B 1 502 ? 134.16800 108.01000 122.41900 1.000 9.88000 482 ALA B CA 1
ATOM 6078 C C . ALA B 1 502 ? 135.24000 107.07700 122.94600 1.000 9.88000 482 ALA B C 1
ATOM 6079 O O . ALA B 1 502 ? 135.31900 106.83000 124.15200 1.000 9.88000 482 ALA B O 1
ATOM 6081 N N . LYS B 1 503 ? 136.09600 106.56800 122.06100 1.000 10.37000 483 LYS B N 1
ATOM 6082 C CA . LYS B 1 503 ? 137.08500 105.59700 122.50700 1.000 10.37000 483 LYS B CA 1
ATOM 6083 C C . LYS B 1 503 ? 138.04100 106.20700 123.51300 1.000 10.37000 483 LYS B C 1
ATOM 6084 O O . LYS B 1 503 ? 138.33300 105.60600 124.55200 1.000 10.37000 483 LYS B O 1
ATOM 6090 N N . LEU B 1 504 ? 138.55300 107.39600 123.22000 1.000 6.86000 484 LEU B N 1
ATOM 6091 C CA . LEU B 1 504 ? 139.54400 107.96000 124.12500 1.000 6.86000 484 LEU B CA 1
ATOM 6092 C C . LEU B 1 504 ? 138.91700 108.46600 125.41500 1.000 6.86000 484 LEU B C 1
ATOM 6093 O O . LEU B 1 504 ? 139.54500 108.36900 126.48000 1.000 6.86000 484 LEU B O 1
ATOM 6098 N N . ASN B 1 505 ? 137.68000 108.95900 125.35900 1.000 11.03000 485 ASN B N 1
ATOM 6099 C CA . ASN B 1 505 ? 136.97000 109.20000 126.60500 1.000 11.03000 485 ASN B CA 1
ATOM 6100 C C . ASN B 1 505 ? 136.87100 107.92300 127.42000 1.000 11.03000 485 ASN B C 1
ATOM 6101 O O . ASN B 1 505 ? 137.04300 107.94800 128.64300 1.000 11.03000 485 ASN B O 1
ATOM 6106 N N . SER B 1 506 ? 136.60000 106.79600 126.76000 1.000 7.08000 486 SER B N 1
ATOM 6107 C CA . SER B 1 506 ? 136.47700 105.54400 127.49200 1.000 7.08000 486 SER B CA 1
ATOM 6108 C C . SER B 1 506 ? 137.79400 105.15500 128.12800 1.000 7.08000 486 SER B C 1
ATOM 6109 O O . SER B 1 506 ? 137.82200 104.68400 129.26500 1.000 7.08000 486 SER B O 1
ATOM 6112 N N . ASN B 1 507 ? 138.89500 105.33000 127.40600 1.000 8.39000 487 ASN B N 1
ATOM 6113 C CA . ASN B 1 507 ? 140.19700 105.02800 127.98900 1.000 8.39000 487 ASN B CA 1
ATOM 6114 C C . ASN B 1 507 ? 140.42500 105.85700 129.24100 1.000 8.39000 487 ASN B C 1
ATOM 6115 O O . ASN B 1 507 ? 140.85000 105.33800 130.28400 1.000 8.39000 487 ASN B O 1
ATOM 6120 N N . HIS B 1 508 ? 140.14200 107.15700 129.15300 1.000 8.85000 488 HIS B N 1
ATOM 6121 C CA . HIS B 1 508 ? 140.34600 108.03000 130.30300 1.000 8.85000 488 HIS B CA 1
ATOM 6122 C C . HIS B 1 508 ? 139.48100 107.59700 131.47500 1.000 8.85000 488 HIS B C 1
ATOM 6123 O O . HIS B 1 508 ? 139.95700 107.47600 132.61100 1.000 8.85000 488 HIS B O 1
ATOM 6130 N N . ALA B 1 509 ? 138.19900 107.36500 131.21500 1.000 9.03000 489 ALA B N 1
ATOM 6131 C CA . ALA B 1 509 ? 137.29900 106.97300 132.28500 1.000 9.03000 489 ALA B CA 1
ATOM 6132 C C . ALA B 1 509 ? 137.72300 105.64700 132.89100 1.000 9.03000 489 ALA B C 1
ATOM 6133 O O . ALA B 1 509 ? 137.60500 105.44500 134.10100 1.000 9.03000 489 ALA B O 1
ATOM 6135 N N . GLY B 1 510 ? 138.22400 104.73100 132.06600 1.000 6.83000 490 GLY B N 1
ATOM 6136 C CA . GLY B 1 510 ? 138.65100 103.44800 132.58500 1.000 6.83000 490 GLY B CA 1
ATOM 6137 C C . GLY B 1 510 ? 139.82200 103.58700 133.52600 1.000 6.83000 490 GLY B C 1
ATOM 6138 O O . GLY B 1 510 ? 139.83000 103.02100 134.62300 1.000 6.83000 490 GLY B O 1
ATOM 6139 N N . LEU B 1 511 ? 140.82800 104.35000 133.11200 1.000 7.12000 491 LEU B N 1
ATOM 6140 C CA . LEU B 1 511 ? 141.95500 104.57300 134.00400 1.000 7.12000 491 LEU B CA 1
ATOM 6141 C C . LEU B 1 511 ? 141.50000 105.24700 135.28800 1.000 7.12000 491 LEU B C 1
ATOM 6142 O O . LEU B 1 511 ? 141.96100 104.89500 136.38200 1.000 7.12000 491 LEU B O 1
ATOM 6147 N N . LYS B 1 512 ? 140.56500 106.19100 135.18400 1.000 8.08000 492 LYS B N 1
ATOM 6148 C CA . LYS B 1 512 ? 140.12800 106.89500 136.38200 1.000 8.08000 492 LYS B CA 1
ATOM 6149 C C . LYS B 1 512 ? 139.35100 105.97200 137.31100 1.000 8.08000 492 LYS B C 1
ATOM 6150 O O . LYS B 1 512 ? 139.51400 106.03400 138.53400 1.000 8.08000 492 LYS B O 1
ATOM 6156 N N . LEU B 1 513 ? 138.51400 105.10000 136.75300 1.000 8.65000 493 LEU B N 1
ATOM 6157 C CA . LEU B 1 513 ? 137.80400 104.13700 137.58400 1.000 8.65000 493 LEU B CA 1
ATOM 6158 C C . LEU B 1 513 ? 138.77600 103.20800 138.27900 1.000 8.65000 493 LEU B C 1
ATOM 6159 O O . LEU B 1 513 ? 138.60800 102.89000 139.46200 1.000 8.65000 493 LEU B O 1
ATOM 6164 N N . ASN B 1 514 ? 139.76400 102.71100 137.54100 1.000 10.77000 494 ASN B N 1
ATOM 6165 C CA . ASN B 1 514 ? 140.74400 101.83500 138.15900 1.000 10.77000 494 ASN B CA 1
ATOM 6166 C C . ASN B 1 514 ? 141.44300 102.54700 139.29800 1.000 10.77000 494 ASN B C 1
ATOM 6167 O O . ASN B 1 514 ? 141.63600 101.97000 140.37200 1.000 10.77000 494 ASN B O 1
ATOM 6172 N N . GLU B 1 515 ? 141.78200 103.82000 139.10200 1.000 10.19000 495 GLU B N 1
ATOM 6173 C CA . GLU B 1 515 ? 142.42100 104.57000 140.17400 1.000 10.19000 495 GLU B CA 1
ATOM 6174 C C . GLU B 1 515 ? 141.50800 104.69300 141.38200 1.000 10.19000 495 GLU B C 1
ATOM 6175 O O . GLU B 1 515 ? 141.94000 104.49000 142.51900 1.000 10.19000 495 GLU B O 1
ATOM 6181 N N . TRP B 1 516 ? 140.24100 105.02200 141.15800 1.000 4.87000 496 TRP B N 1
ATOM 6182 C CA . TRP B 1 516 ? 139.33200 105.18900 142.28200 1.000 4.87000 496 TRP B CA 1
ATOM 6183 C C . TRP B 1 516 ? 139.20100 103.89900 143.07200 1.000 4.87000 496 TRP B C 1
ATOM 6184 O O . TRP B 1 516 ? 139.48300 103.86200 144.27500 1.000 4.87000 496 TRP B O 1
ATOM 6195 N N . GLU B 1 517 ? 138.78700 102.82300 142.40700 1.000 10.71000 497 GLU B N 1
ATOM 6196 C CA . GLU B 1 517 ? 138.60800 101.56700 143.12200 1.000 10.71000 497 GLU B CA 1
ATOM 6197 C C . GLU B 1 517 ? 139.90300 101.11400 143.77300 1.000 10.71000 497 GLU B C 1
ATOM 6198 O O . GLU B 1 517 ? 139.87300 100.52800 144.85800 1.000 10.71000 497 GLU B O 1
ATOM 6204 N N . LYS B 1 518 ? 141.04800 101.38800 143.14400 1.000 11.41000 498 LYS B N 1
ATOM 6205 C CA . LYS B 1 518 ? 142.32400 101.09400 143.77800 1.000 11.41000 498 LYS B CA 1
ATOM 6206 C C . LYS B 1 518 ? 142.48100 101.88600 145.06100 1.000 11.41000 498 LYS B C 1
ATOM 6207 O O . LYS B 1 518 ? 143.01600 101.38600 146.05600 1.000 11.41000 498 LYS B O 1
ATOM 6213 N N . LEU B 1 519 ? 142.01200 103.12800 145.05500 1.000 10.57000 499 LEU B N 1
ATOM 6214 C CA . LEU B 1 519 ? 142.11900 103.95500 146.24400 1.000 10.57000 499 LEU B CA 1
ATOM 6215 C C . LEU B 1 519 ? 141.24700 103.42500 147.36400 1.000 10.57000 499 LEU B C 1
ATOM 6216 O O . LEU B 1 519 ? 141.68700 103.37300 148.51600 1.000 10.57000 499 LEU B O 1
ATOM 6221 N N . VAL B 1 520 ? 140.01400 103.02000 147.04000 1.000 9.18000 500 VAL B N 1
ATOM 6222 C CA . VAL B 1 520 ? 139.04600 102.60900 148.05900 1.000 9.18000 500 VAL B CA 1
ATOM 6223 C C . VAL B 1 520 ? 139.69300 101.68800 149.07500 1.000 9.18000 500 VAL B C 1
ATOM 6224 O O . VAL B 1 520 ? 139.36600 101.72500 150.26800 1.000 9.18000 500 VAL B O 1
ATOM 6228 N N . THR B 1 521 ? 140.62900 100.86600 148.62600 1.000 22.15000 501 THR B N 1
ATOM 6229 C CA . THR B 1 521 ? 141.45600 100.06800 149.50200 1.000 22.15000 501 THR B CA 1
ATOM 6230 C C . THR B 1 521 ? 142.39000 100.96400 150.31400 1.000 22.15000 501 THR B C 1
ATOM 6231 O O . THR B 1 521 ? 142.02700 101.49500 151.36600 1.000 22.15000 501 THR B O 1
ATOM 6235 N N . ALA C 1 149 ? 119.58100 159.18800 101.61600 1.000 18.60000 129 ALA C N 1
ATOM 6236 C CA . ALA C 1 149 ? 118.31200 158.69400 102.12700 1.000 18.60000 129 ALA C CA 1
ATOM 6237 C C . ALA C 1 149 ? 118.51900 157.96900 103.44400 1.000 18.60000 129 ALA C C 1
ATOM 6238 O O . ALA C 1 149 ? 118.50600 156.74200 103.49500 1.000 18.60000 129 ALA C O 1
ATOM 6240 N N . ASP C 1 150 ? 118.69200 158.73400 104.51600 1.000 17.35000 130 ASP C N 1
ATOM 6241 C CA . ASP C 1 150 ? 118.96900 158.15100 105.82400 1.000 17.35000 130 ASP C CA 1
ATOM 6242 C C . ASP C 1 150 ? 117.68400 157.48900 106.29800 1.000 17.35000 130 ASP C C 1
ATOM 6243 O O . ASP C 1 150 ? 116.89400 158.08200 107.03400 1.000 17.35000 130 ASP C O 1
ATOM 6248 N N . ILE C 1 151 ? 117.47400 156.25200 105.86100 1.000 15.35000 131 ILE C N 1
ATOM 6249 C CA . ILE C 1 151 ? 116.27300 155.48300 106.15800 1.000 15.35000 131 ILE C CA 1
ATOM 6250 C C . ILE C 1 151 ? 116.54500 154.60200 107.36400 1.000 15.35000 131 ILE C C 1
ATOM 6251 O O . ILE C 1 151 ? 117.67900 154.16300 107.58300 1.000 15.35000 131 ILE C O 1
ATOM 6256 N N . ILE C 1 152 ? 115.51100 154.34400 108.15500 1.000 22.81000 132 ILE C N 1
ATOM 6257 C CA . ILE C 1 152 ? 115.64800 153.63700 109.42000 1.000 22.81000 132 ILE C CA 1
ATOM 6258 C C . ILE C 1 152 ? 114.80100 152.37600 109.37000 1.000 22.81000 132 ILE C C 1
ATOM 6259 O O . ILE C 1 152 ? 113.75200 152.34800 108.71600 1.000 22.81000 132 ILE C O 1
ATOM 6264 N N . ILE C 1 153 ? 115.27500 151.32300 110.03000 1.000 29.06000 133 ILE C N 1
ATOM 6265 C CA . ILE C 1 153 ? 114.61700 150.02100 110.02800 1.000 29.06000 133 ILE C CA 1
ATOM 6266 C C . ILE C 1 153 ? 114.46200 149.57800 111.47200 1.000 29.06000 133 ILE C C 1
ATOM 6267 O O . ILE C 1 153 ? 115.34100 148.91200 112.03300 1.000 29.06000 133 ILE C O 1
ATOM 6272 N N . ILE C 1 154 ? 113.33300 149.94100 112.06400 1.000 42.38000 134 ILE C N 1
ATOM 6273 C CA . ILE C 1 154 ? 113.04900 149.70300 113.46900 1.000 42.38000 134 ILE C CA 1
ATOM 6274 C C . ILE C 1 154 ? 111.68300 149.03100 113.52100 1.000 42.38000 134 ILE C C 1
ATOM 6275 O O . ILE C 1 154 ? 110.94300 149.02800 112.53600 1.000 42.38000 134 ILE C O 1
ATOM 6280 N N . GLU C 1 155 ? 111.37600 148.40600 114.65700 1.000 52.61000 135 GLU C N 1
ATOM 6281 C CA . GLU C 1 155 ? 110.13000 147.67000 114.83400 1.000 52.61000 135 GLU C CA 1
ATOM 6282 C C . GLU C 1 155 ? 110.07800 146.49400 113.86200 1.000 52.61000 135 GLU C C 1
ATOM 6283 O O . GLU C 1 155 ? 109.11400 146.29000 113.12300 1.000 52.61000 135 GLU C O 1
ATOM 6289 N N . GLU C 1 156 ? 111.16800 145.73700 113.85000 1.000 51.88000 136 GLU C N 1
ATOM 6290 C CA . GLU C 1 156 ? 111.16800 144.44900 113.17700 1.000 51.88000 136 GLU C CA 1
ATOM 6291 C C . GLU C 1 156 ? 110.11500 143.55500 113.81700 1.000 51.88000 136 GLU C C 1
ATOM 6292 O O . GLU C 1 156 ? 110.04200 143.44500 115.04500 1.000 51.88000 136 GLU C O 1
ATOM 6298 N N . ILE C 1 157 ? 109.27100 142.94100 112.99500 1.000 52.16000 137 ILE C N 1
ATOM 6299 C CA . ILE C 1 157 ? 108.15400 142.17000 113.53700 1.000 52.16000 137 ILE C CA 1
ATOM 6300 C C . ILE C 1 157 ? 108.03900 140.83500 112.81400 1.000 52.16000 137 ILE C C 1
ATOM 6301 O O . ILE C 1 157 ? 107.65700 140.80300 111.63800 1.000 52.16000 137 ILE C O 1
ATOM 6306 N N . PRO C 1 158 ? 108.37300 139.71300 113.46300 1.000 55.86000 138 PRO C N 1
ATOM 6307 C CA . PRO C 1 158 ? 107.99300 138.40500 112.91100 1.000 55.86000 138 PRO C CA 1
ATOM 6308 C C . PRO C 1 158 ? 106.56700 138.06900 113.29900 1.000 55.86000 138 PRO C C 1
ATOM 6309 O O . PRO C 1 158 ? 105.90400 138.89800 113.92600 1.000 55.86000 138 PRO C O 1
ATOM 6313 N N . GLU C 1 159 ? 106.07400 136.88500 112.94300 1.000 54.81000 139 GLU C N 1
ATOM 6314 C CA . GLU C 1 159 ? 104.86400 136.40800 113.59400 1.000 54.81000 139 GLU C CA 1
ATOM 6315 C C . GLU C 1 159 ? 105.12600 136.31500 115.09800 1.000 54.81000 139 GLU C C 1
ATOM 6316 O O . GLU C 1 159 ? 106.26000 136.10100 115.53300 1.000 54.81000 139 GLU C O 1
ATOM 6322 N N . ARG C 1 160 ? 104.06500 136.49100 115.89300 1.000 58.68000 140 ARG C N 1
ATOM 6323 C CA . ARG C 1 160 ? 104.20600 136.87200 117.30000 1.000 58.68000 140 ARG C CA 1
ATOM 6324 C C . ARG C 1 160 ? 105.13000 135.93300 118.07000 1.000 58.68000 140 ARG C C 1
ATOM 6325 O O . ARG C 1 160 ? 105.32000 134.76700 117.71200 1.000 58.68000 140 ARG C O 1
ATOM 6333 N N . GLU C 1 161 ? 105.69700 136.46300 119.15100 1.000 54.99000 141 GLU C N 1
ATOM 6334 C CA . GLU C 1 161 ? 106.76200 135.78100 119.87300 1.000 54.99000 141 GLU C CA 1
ATOM 6335 C C . GLU C 1 161 ? 106.24300 134.54400 120.60000 1.000 54.99000 141 GLU C C 1
ATOM 6336 O O . GLU C 1 161 ? 105.12700 134.51900 121.12700 1.000 54.99000 141 GLU C O 1
ATOM 6342 N N . GLY C 1 162 ? 107.07600 133.51300 120.62100 1.000 49.28000 142 GLY C N 1
ATOM 6343 C CA . GLY C 1 162 ? 106.76400 132.30600 121.35500 1.000 49.28000 142 GLY C CA 1
ATOM 6344 C C . GLY C 1 162 ? 108.03800 131.53700 121.59900 1.000 49.28000 142 GLY C C 1
ATOM 6345 O O . GLY C 1 162 ? 109.11700 132.12200 121.68000 1.000 49.28000 142 GLY C O 1
ATOM 6346 N N . LEU C 1 163 ? 107.91300 130.21700 121.71900 1.000 47.14000 143 LEU C N 1
ATOM 6347 C CA . LEU C 1 163 ? 109.10800 129.38100 121.75400 1.000 47.14000 143 LEU C CA 1
ATOM 6348 C C . LEU C 1 163 ? 109.90300 129.51400 120.46600 1.000 47.14000 143 LEU C C 1
ATOM 6349 O O . LEU C 1 163 ? 111.13400 129.61500 120.49200 1.000 47.14000 143 LEU C O 1
ATOM 6354 N N . LEU C 1 164 ? 109.21200 129.53800 119.33200 1.000 52.01000 144 LEU C N 1
ATOM 6355 C CA . LEU C 1 164 ? 109.83700 129.42500 118.02700 1.000 52.01000 144 LEU C CA 1
ATOM 6356 C C . LEU C 1 164 ? 110.59800 130.70300 117.67900 1.000 52.01000 144 LEU C C 1
ATOM 6357 O O . LEU C 1 164 ? 110.74700 131.62100 118.49100 1.000 52.01000 144 LEU C O 1
ATOM 6362 N N . PHE C 1 165 ? 111.11000 130.74700 116.45300 1.000 62.23000 145 PHE C N 1
ATOM 6363 C CA . PHE C 1 165 ? 111.68700 131.96200 115.89300 1.000 62.23000 145 PHE C CA 1
ATOM 6364 C C . PHE C 1 165 ? 111.28100 132.05100 114.43300 1.000 62.23000 145 PHE C C 1
ATOM 6365 O O . PHE C 1 165 ? 111.34100 131.05500 113.70700 1.000 62.23000 145 PHE C O 1
ATOM 6373 N N . LYS C 1 166 ? 110.84600 133.23100 114.01800 1.000 50.24000 146 LYS C N 1
ATOM 6374 C CA . LYS C 1 166 ? 110.51300 133.48400 112.63000 1.000 50.24000 146 LYS C CA 1
ATOM 6375 C C . LYS C 1 166 ? 111.31500 134.67200 112.10600 1.000 50.24000 146 LYS C C 1
ATOM 6376 O O . LYS C 1 166 ? 111.88000 135.46000 112.86600 1.000 50.24000 146 LYS C O 1
ATOM 6382 N N . HIS C 1 167 ? 111.35300 134.78700 110.78300 1.000 50.66000 147 HIS C N 1
ATOM 6383 C CA . HIS C 1 167 ? 112.16300 135.78300 110.10700 1.000 50.66000 147 HIS C CA 1
ATOM 6384 C C . HIS C 1 167 ? 111.40500 137.10200 110.00900 1.000 50.66000 147 HIS C C 1
ATOM 6385 O O . HIS C 1 167 ? 110.52400 137.27100 109.16500 1.000 50.66000 147 HIS C O 1
ATOM 6392 N N . ALA C 1 168 ? 111.78400 138.04600 110.86700 1.000 54.92000 148 ALA C N 1
ATOM 6393 C CA . ALA C 1 168 ? 110.97600 139.23200 111.12100 1.000 54.92000 148 ALA C CA 1
ATOM 6394 C C . ALA C 1 168 ? 110.65000 140.00100 109.84300 1.000 54.92000 148 ALA C C 1
ATOM 6395 O O . ALA C 1 168 ? 111.32800 139.87800 108.82000 1.000 54.92000 148 ALA C O 1
ATOM 6397 N N . ASN C 1 169 ? 109.58300 140.79500 109.91400 1.000 53.14000 149 ASN C N 1
ATOM 6398 C CA . ASN C 1 169 ? 109.16200 141.66700 108.82600 1.000 53.14000 149 ASN C CA 1
ATOM 6399 C C . ASN C 1 169 ? 109.55300 143.10000 109.16400 1.000 53.14000 149 ASN C C 1
ATOM 6400 O O . ASN C 1 169 ? 109.00100 143.69300 110.09600 1.000 53.14000 149 ASN C O 1
ATOM 6405 N N . TYR C 1 170 ? 110.49200 143.65500 108.40100 1.000 50.48000 150 TYR C N 1
ATOM 6406 C CA . TYR C 1 170 ? 111.17500 144.89300 108.75800 1.000 50.48000 150 TYR C CA 1
ATOM 6407 C C . TYR C 1 170 ? 110.52200 146.06900 108.05700 1.000 50.48000 150 TYR C C 1
ATOM 6408 O O . TYR C 1 170 ? 110.33800 146.04600 106.83700 1.000 50.48000 150 TYR C O 1
ATOM 6417 N N . LEU C 1 171 ? 110.17800 147.09100 108.83100 1.000 43.78000 151 LEU C N 1
ATOM 6418 C CA . LEU C 1 171 ? 109.51800 148.27200 108.29700 1.000 43.78000 151 LEU C CA 1
ATOM 6419 C C . LEU C 1 171 ? 110.56400 149.23100 107.75200 1.000 43.78000 151 LEU C C 1
ATOM 6420 O O . LEU C 1 171 ? 111.23500 149.92600 108.52100 1.000 43.78000 151 LEU C O 1
ATOM 6425 N N . VAL C 1 172 ? 110.69600 149.28600 106.43600 1.000 36.47000 152 VAL C N 1
ATOM 6426 C CA . VAL C 1 172 ? 111.69600 150.12800 105.79700 1.000 36.47000 152 VAL C CA 1
ATOM 6427 C C . VAL C 1 172 ? 111.11800 151.53100 105.72600 1.000 36.47000 152 VAL C C 1
ATOM 6428 O O . VAL C 1 172 ? 110.21100 151.80400 104.93500 1.000 36.47000 152 VAL C O 1
ATOM 6432 N N . LYS C 1 173 ? 111.63500 152.41700 106.56200 1.000 32.90000 153 LYS C N 1
ATOM 6433 C CA . LYS C 1 173 ? 111.03000 153.71600 106.80700 1.000 32.90000 153 LYS C CA 1
ATOM 6434 C C . LYS C 1 173 ? 111.72000 154.74800 105.92800 1.000 32.90000 153 LYS C C 1
ATOM 6435 O O . LYS C 1 173 ? 112.75700 155.29900 106.30700 1.000 32.90000 153 LYS C O 1
ATOM 6441 N N . HIS C 1 174 ? 111.14100 155.02700 104.77500 1.000 29.05000 154 HIS C N 1
ATOM 6442 C CA . HIS C 1 174 ? 111.83800 155.75100 103.72400 1.000 29.05000 154 HIS C CA 1
ATOM 6443 C C . HIS C 1 174 ? 111.91100 157.23200 104.07200 1.000 29.05000 154 HIS C C 1
ATOM 6444 O O . HIS C 1 174 ? 111.17100 158.04400 103.50900 1.000 29.05000 154 HIS C O 1
ATOM 6451 N N . LEU C 1 175 ? 112.80900 157.58700 104.98900 1.000 28.62000 155 LEU C N 1
ATOM 6452 C CA . LEU C 1 175 ? 113.13300 158.98400 105.26000 1.000 28.62000 155 LEU C CA 1
ATOM 6453 C C . LEU C 1 175 ? 114.02400 159.45300 104.12300 1.000 28.62000 155 LEU C C 1
ATOM 6454 O O . LEU C 1 175 ? 115.24000 159.24500 104.14800 1.000 28.62000 155 LEU C O 1
ATOM 6459 N N . ILE C 1 176 ? 113.42500 160.10800 103.14500 1.000 35.25000 156 ILE C N 1
ATOM 6460 C CA . ILE C 1 176 ? 113.95900 160.13400 101.79600 1.000 35.25000 156 ILE C CA 1
ATOM 6461 C C . ILE C 1 176 ? 114.37000 161.54200 101.40000 1.000 35.25000 156 ILE C C 1
ATOM 6462 O O . ILE C 1 176 ? 113.63400 162.50900 101.62100 1.000 35.25000 156 ILE C O 1
ATOM 6467 N N . ALA C 1 177 ? 115.56700 161.64600 100.82100 1.000 46.61000 157 ALA C N 1
ATOM 6468 C CA . ALA C 1 177 ? 116.04500 162.84400 100.14800 1.000 46.61000 157 ALA C CA 1
ATOM 6469 C C . ALA C 1 177 ? 116.44600 162.59000 98.70000 1.000 46.61000 157 ALA C C 1
ATOM 6470 O O . ALA C 1 177 ? 116.58000 163.55000 97.93300 1.000 46.61000 157 ALA C O 1
ATOM 6472 N N . LEU C 1 178 ? 116.65200 161.33200 98.31300 1.000 48.97000 158 LEU C N 1
ATOM 6473 C CA . LEU C 1 178 ? 117.01100 161.03000 96.93900 1.000 48.97000 158 LEU C CA 1
ATOM 6474 C C . LEU C 1 178 ? 115.76400 161.01200 96.05700 1.000 48.97000 158 LEU C C 1
ATOM 6475 O O . LEU C 1 178 ? 114.76100 160.37800 96.39300 1.000 48.97000 158 LEU C O 1
ATOM 6480 N N . PRO C 1 179 ? 115.80500 161.69800 94.91300 1.000 50.95000 159 PRO C N 1
ATOM 6481 C CA . PRO C 1 179 ? 114.61000 161.82500 94.07600 1.000 50.95000 159 PRO C CA 1
ATOM 6482 C C . PRO C 1 179 ? 114.37600 160.69700 93.08600 1.000 50.95000 159 PRO C C 1
ATOM 6483 O O . PRO C 1 179 ? 113.53200 160.87200 92.19600 1.000 50.95000 159 PRO C O 1
ATOM 6487 N N . SER C 1 180 ? 115.10500 159.58000 93.18400 1.000 52.23000 160 SER C N 1
ATOM 6488 C CA . SER C 1 180 ? 114.83500 158.43600 92.31400 1.000 52.23000 160 SER C CA 1
ATOM 6489 C C . SER C 1 180 ? 113.34200 158.16000 92.24700 1.000 52.23000 160 SER C C 1
ATOM 6490 O O . SER C 1 180 ? 112.72200 158.25300 91.18200 1.000 52.23000 160 SER C O 1
ATOM 6493 N N . THR C 1 181 ? 112.74900 157.82600 93.38300 1.000 43.84000 161 THR C N 1
ATOM 6494 C CA . THR C 1 181 ? 111.35700 158.15000 93.65800 1.000 43.84000 161 THR C CA 1
ATOM 6495 C C . THR C 1 181 ? 111.45500 159.47500 94.39700 1.000 43.84000 161 THR C C 1
ATOM 6496 O O . THR C 1 181 ? 112.28800 159.64000 95.28700 1.000 43.84000 161 THR C O 1
ATOM 6500 N N . SER C 1 182 ? 110.64600 160.44100 93.97800 1.000 51.44000 162 SER C N 1
ATOM 6501 C CA . SER C 1 182 ? 110.61800 161.76800 94.58300 1.000 51.44000 162 SER C CA 1
ATOM 6502 C C . SER C 1 182 ? 110.58700 161.65800 96.10300 1.000 51.44000 162 SER C C 1
ATOM 6503 O O . SER C 1 182 ? 109.96800 160.72900 96.63700 1.000 51.44000 162 SER C O 1
ATOM 6506 N N . PRO C 1 183 ? 111.26600 162.54500 96.82900 1.000 49.86000 163 PRO C N 1
ATOM 6507 C CA . PRO C 1 183 ? 111.28000 162.43700 98.29400 1.000 49.86000 163 PRO C CA 1
ATOM 6508 C C . PRO C 1 183 ? 109.87700 162.49100 98.88200 1.000 49.86000 163 PRO C C 1
ATOM 6509 O O . PRO C 1 183 ? 109.21900 163.53300 98.88800 1.000 49.86000 163 PRO C O 1
ATOM 6513 N N . SER C 1 184 ? 109.43600 161.35600 99.40300 1.000 40.28000 164 SER C N 1
ATOM 6514 C CA . SER C 1 184 ? 108.14300 161.22600 100.04700 1.000 40.28000 164 SER C CA 1
ATOM 6515 C C . SER C 1 184 ? 108.16600 161.92700 101.39300 1.000 40.28000 164 SER C C 1
ATOM 6516 O O . SER C 1 184 ? 109.22700 162.21800 101.95200 1.000 40.28000 164 SER C O 1
ATOM 6519 N N . GLU C 1 185 ? 106.96800 162.21400 101.90400 1.000 44.76000 165 GLU C N 1
ATOM 6520 C CA . GLU C 1 185 ? 106.85500 162.58500 103.30700 1.000 44.76000 165 GLU C CA 1
ATOM 6521 C C . GLU C 1 185 ? 107.45200 161.50000 104.19200 1.000 44.76000 165 GLU C C 1
ATOM 6522 O O . GLU C 1 185 ? 108.33100 161.78600 105.01100 1.000 44.76000 165 GLU C O 1
ATOM 6528 N N . GLU C 1 186 ? 106.99900 160.26200 104.01500 1.000 36.69000 166 GLU C N 1
ATOM 6529 C CA . GLU C 1 186 ? 107.48800 158.99400 104.53400 1.000 36.69000 166 GLU C CA 1
ATOM 6530 C C . GLU C 1 186 ? 106.63500 157.92200 103.88700 1.000 36.69000 166 GLU C C 1
ATOM 6531 O O . GLU C 1 186 ? 105.43400 158.11000 103.68100 1.000 36.69000 166 GLU C O 1
ATOM 6537 N N . ARG C 1 187 ? 107.25500 156.78900 103.59100 1.000 26.76000 167 ARG C N 1
ATOM 6538 C CA . ARG C 1 187 ? 106.49200 155.67400 103.05800 1.000 26.76000 167 ARG C CA 1
ATOM 6539 C C . ARG C 1 187 ? 107.16000 154.39200 103.50400 1.000 26.76000 167 ARG C C 1
ATOM 6540 O O . ARG C 1 187 ? 108.19000 153.99000 102.95900 1.000 26.76000 167 ARG C O 1
ATOM 6548 N N . THR C 1 188 ? 106.56700 153.77400 104.51100 1.000 30.28000 168 THR C N 1
ATOM 6549 C CA . THR C 1 188 ? 107.04600 152.52600 105.06800 1.000 30.28000 168 THR C CA 1
ATOM 6550 C C . THR C 1 188 ? 106.71800 151.40400 104.10000 1.000 30.28000 168 THR C C 1
ATOM 6551 O O . THR C 1 188 ? 105.68600 151.43500 103.42500 1.000 30.28000 168 THR C O 1
ATOM 6555 N N . VAL C 1 189 ? 107.62600 150.44300 103.99800 1.000 34.19000 169 VAL C N 1
ATOM 6556 C CA . VAL C 1 189 ? 107.36200 149.18600 103.32300 1.000 34.19000 169 VAL C CA 1
ATOM 6557 C C . VAL C 1 189 ? 107.75400 148.07200 104.27600 1.000 34.19000 169 VAL C C 1
ATOM 6558 O O . VAL C 1 189 ? 108.76100 148.15200 104.98100 1.000 34.19000 169 VAL C O 1
ATOM 6562 N N . VAL C 1 190 ? 106.92300 147.04300 104.32500 1.000 45.16000 170 VAL C N 1
ATOM 6563 C CA . VAL C 1 190 ? 107.23200 145.83300 105.06700 1.000 45.16000 170 VAL C CA 1
ATOM 6564 C C . VAL C 1 190 ? 108.07200 144.92900 104.17700 1.000 45.16000 170 VAL C C 1
ATOM 6565 O O . VAL C 1 190 ? 107.70200 144.65000 103.03200 1.000 45.16000 170 VAL C O 1
ATOM 6569 N N . ARG C 1 191 ? 109.22400 144.50600 104.69600 1.000 40.47000 171 ARG C N 1
ATOM 6570 C CA . ARG C 1 191 ? 110.14100 143.61400 104.00200 1.000 40.47000 171 ARG C CA 1
ATOM 6571 C C . ARG C 1 191 ? 110.85200 142.75100 105.03300 1.000 40.47000 171 ARG C C 1
ATOM 6572 O O . ARG C 1 191 ? 110.97200 143.12400 106.20000 1.000 40.47000 171 ARG C O 1
ATOM 6580 N N . ARG C 1 192 ? 111.31800 141.58500 104.60000 1.000 39.48000 172 ARG C N 1
ATOM 6581 C CA . ARG C 1 192 ? 111.86200 140.58500 105.50700 1.000 39.48000 172 ARG C CA 1
ATOM 6582 C C . ARG C 1 192 ? 113.37900 140.54400 105.40500 1.000 39.48000 172 ARG C C 1
ATOM 6583 O O . ARG C 1 192 ? 113.98700 141.16500 104.53100 1.000 39.48000 172 ARG C O 1
ATOM 6591 N N . TYR C 1 193 ? 113.98500 139.77300 106.31100 1.000 37.53000 173 TYR C N 1
ATOM 6592 C CA . TYR C 1 193 ? 115.41100 139.48500 106.21600 1.000 37.53000 173 TYR C CA 1
ATOM 6593 C C . TYR C 1 193 ? 115.71800 138.64200 104.98700 1.000 37.53000 173 TYR C C 1
ATOM 6594 O O . TYR C 1 193 ? 116.73700 138.85400 104.31900 1.000 37.53000 173 TYR C O 1
ATOM 6603 N N . SER C 1 194 ? 114.85000 137.67700 104.68600 1.000 37.28000 174 SER C N 1
ATOM 6604 C CA . SER C 1 194 ? 114.94600 136.96700 103.41800 1.000 37.28000 174 SER C CA 1
ATOM 6605 C C . SER C 1 194 ? 114.86000 137.92300 102.24000 1.000 37.28000 174 SER C C 1
ATOM 6606 O O . SER C 1 194 ? 115.55200 137.73500 101.23300 1.000 37.28000 174 SER C O 1
ATOM 6609 N N . ASP C 1 195 ? 114.00400 138.93900 102.34000 1.000 38.96000 175 ASP C N 1
ATOM 6610 C CA . ASP C 1 195 ? 113.90100 139.92100 101.27100 1.000 38.96000 175 ASP C CA 1
ATOM 6611 C C . ASP C 1 195 ? 115.22300 140.64500 101.07600 1.000 38.96000 175 ASP C C 1
ATOM 6612 O O . ASP C 1 195 ? 115.66100 140.87400 99.94400 1.000 38.96000 175 ASP C O 1
ATOM 6617 N N . PHE C 1 196 ? 115.89000 140.99000 102.17500 1.000 27.58000 176 PHE C N 1
ATOM 6618 C CA . PHE C 1 196 ? 117.17400 141.66700 102.06400 1.000 27.58000 176 PHE C CA 1
ATOM 6619 C C . PHE C 1 196 ? 118.25600 140.72600 101.55400 1.000 27.58000 176 PHE C C 1
ATOM 6620 O O . PHE C 1 196 ? 119.20600 141.16800 100.89900 1.000 27.58000 176 PHE C O 1
ATOM 6628 N N . LEU C 1 197 ? 118.12200 139.42900 101.82500 1.000 31.14000 177 LEU C N 1
ATOM 6629 C CA . LEU C 1 197 ? 119.03000 138.45500 101.23000 1.000 31.14000 177 LEU C CA 1
ATOM 6630 C C . LEU C 1 197 ? 118.87900 138.41700 99.71700 1.000 31.14000 177 LEU C C 1
ATOM 6631 O O . LEU C 1 197 ? 119.87100 138.47800 98.97700 1.000 31.14000 177 LEU C O 1
ATOM 6636 N N . TRP C 1 198 ? 117.64300 138.25100 99.24500 1.000 24.84000 178 TRP C N 1
ATOM 6637 C CA . TRP C 1 198 ? 117.37200 138.38100 97.81900 1.000 24.84000 178 TRP C CA 1
ATOM 6638 C C . TRP C 1 198 ? 117.98800 139.65800 97.28100 1.000 24.84000 178 TRP C C 1
ATOM 6639 O O . TRP C 1 198 ? 118.66700 139.64700 96.24800 1.000 24.84000 178 TRP C O 1
ATOM 6650 N N . LEU C 1 199 ? 117.77900 140.76200 97.99400 1.000 21.41000 179 LEU C N 1
ATOM 6651 C CA . LEU C 1 199 ? 118.35700 142.04000 97.60400 1.000 21.41000 179 LEU C CA 1
ATOM 6652 C C . LEU C 1 199 ? 119.85200 141.92100 97.36100 1.000 21.41000 179 LEU C C 1
ATOM 6653 O O . LEU C 1 199 ? 120.33400 142.20100 96.25800 1.000 21.41000 179 LEU C O 1
ATOM 6658 N N . ARG C 1 200 ? 120.59900 141.51300 98.38500 1.000 18.49000 180 ARG C N 1
ATOM 6659 C CA . ARG C 1 200 ? 122.05100 141.53800 98.28400 1.000 18.49000 180 ARG C CA 1
ATOM 6660 C C . ARG C 1 200 ? 122.53600 140.60700 97.19500 1.000 18.49000 180 ARG C C 1
ATOM 6661 O O . ARG C 1 200 ? 123.46000 140.94200 96.44600 1.000 18.49000 180 ARG C O 1
ATOM 6669 N N . GLU C 1 201 ? 121.95300 139.41700 97.10900 1.000 23.09000 181 GLU C N 1
ATOM 6670 C CA . GLU C 1 201 ? 122.37000 138.51600 96.05000 1.000 23.09000 181 GLU C CA 1
ATOM 6671 C C . GLU C 1 201 ? 122.16200 139.15700 94.69300 1.000 23.09000 181 GLU C C 1
ATOM 6672 O O . GLU C 1 201 ? 123.02900 139.05500 93.81600 1.000 23.09000 181 GLU C O 1
ATOM 6678 N N . ILE C 1 202 ? 121.04500 139.86200 94.51700 1.000 22.34000 182 ILE C N 1
ATOM 6679 C CA . ILE C 1 202 ? 120.76600 140.47800 93.22700 1.000 22.34000 182 ILE C CA 1
ATOM 6680 C C . ILE C 1 202 ? 121.76600 141.58600 92.94500 1.000 22.34000 182 ILE C C 1
ATOM 6681 O O . ILE C 1 202 ? 122.25400 141.73800 91.81900 1.000 22.34000 182 ILE C O 1
ATOM 6686 N N . LEU C 1 203 ? 122.08400 142.37800 93.96400 1.000 20.85000 183 LEU C N 1
ATOM 6687 C CA . LEU C 1 203 ? 123.10500 143.40500 93.80100 1.000 20.85000 183 LEU C CA 1
ATOM 6688 C C . LEU C 1 203 ? 124.40900 142.78300 93.34100 1.000 20.85000 183 LEU C C 1
ATOM 6689 O O . LEU C 1 203 ? 125.02900 143.24200 92.37600 1.000 20.85000 183 LEU C O 1
ATOM 6694 N N . LEU C 1 204 ? 124.82700 141.72000 94.02100 1.000 18.56000 184 LEU C N 1
ATOM 6695 C CA . LEU C 1 204 ? 126.07100 141.05300 93.67700 1.000 18.56000 184 LEU C CA 1
ATOM 6696 C C . LEU C 1 204 ? 126.05500 140.56800 92.24000 1.000 18.56000 184 LEU C C 1
ATOM 6697 O O . LEU C 1 204 ? 127.06100 140.68500 91.53100 1.000 18.56000 184 LEU C O 1
ATOM 6702 N N . LYS C 1 205 ? 124.92300 140.03100 91.79500 1.000 26.34000 185 LYS C N 1
ATOM 6703 C CA . LYS C 1 205 ? 124.82500 139.53100 90.43000 1.000 26.34000 185 LYS C CA 1
ATOM 6704 C C . LYS C 1 205 ? 124.90800 140.66600 89.41700 1.000 26.34000 185 LYS C C 1
ATOM 6705 O O . LYS C 1 205 ? 125.54800 140.53100 88.36900 1.000 26.34000 185 LYS C O 1
ATOM 6711 N N . ARG C 1 206 ? 124.27200 141.79800 89.71700 1.000 28.69000 186 ARG C N 1
ATOM 6712 C CA . ARG C 1 206 ? 124.20700 142.87900 88.74200 1.000 28.69000 186 ARG C CA 1
ATOM 6713 C C . ARG C 1 206 ? 125.49500 143.68900 88.71700 1.000 28.69000 186 ARG C C 1
ATOM 6714 O O . ARG C 1 206 ? 126.13500 143.81400 87.66900 1.000 28.69000 186 ARG C O 1
ATOM 6722 N N . TYR C 1 207 ? 125.88700 144.25500 89.85700 1.000 22.93000 187 TYR C N 1
ATOM 6723 C CA . TYR C 1 207 ? 127.01400 145.18300 89.94000 1.000 22.93000 187 TYR C CA 1
ATOM 6724 C C . TYR C 1 207 ? 128.22400 144.48800 90.54600 1.000 22.93000 187 TYR C C 1
ATOM 6725 O O . TYR C 1 207 ? 128.31900 144.35000 91.77300 1.000 22.93000 187 TYR C O 1
ATOM 6734 N N . PRO C 1 208 ? 129.17200 144.04000 89.73600 1.000 16.46000 188 PRO C N 1
ATOM 6735 C CA . PRO C 1 208 ? 130.42400 143.53100 90.28600 1.000 16.46000 188 PRO C CA 1
ATOM 6736 C C . PRO C 1 208 ? 131.44800 144.64300 90.41300 1.000 16.46000 188 PRO C C 1
ATOM 6737 O O . PRO C 1 208 ? 131.37500 145.67000 89.74000 1.000 16.46000 188 PRO C O 1
ATOM 6741 N N . PHE C 1 209 ? 132.41600 144.41200 91.29500 1.000 16.41000 189 PHE C N 1
ATOM 6742 C CA . PHE C 1 209 ? 133.50400 145.35900 91.53100 1.000 16.41000 189 PHE C CA 1
ATOM 6743 C C . PHE C 1 209 ? 132.96800 146.72100 91.95400 1.000 16.41000 189 PHE C C 1
ATOM 6744 O O . PHE C 1 209 ? 133.41300 147.76400 91.47700 1.000 16.41000 189 PHE C O 1
ATOM 6752 N N . ARG C 1 210 ? 131.98600 146.70800 92.84600 1.000 16.01000 190 ARG C N 1
ATOM 6753 C CA . ARG C 1 210 ? 131.44700 147.91700 93.43500 1.000 16.01000 190 ARG C CA 1
ATOM 6754 C C . ARG C 1 210 ? 131.22600 147.66300 94.91800 1.000 16.01000 190 ARG C C 1
ATOM 6755 O O . ARG C 1 210 ? 130.95000 146.53900 95.34100 1.000 16.01000 190 ARG C O 1
ATOM 6763 N N . MET C 1 211 ? 131.34700 148.72800 95.70200 1.000 13.87000 191 MET C N 1
ATOM 6764 C CA . MET C 1 211 ? 131.15000 148.63800 97.14000 1.000 13.87000 191 MET C CA 1
ATOM 6765 C C . MET C 1 211 ? 129.86200 147.90000 97.46500 1.000 13.87000 191 MET C C 1
ATOM 6766 O O . MET C 1 211 ? 128.83100 148.11700 96.82900 1.000 13.87000 191 MET C O 1
ATOM 6771 N N . ILE C 1 212 ? 129.93600 146.99500 98.43200 1.000 10.08000 192 ILE C N 1
ATOM 6772 C CA . ILE C 1 212 ? 128.78300 146.18100 98.80300 1.000 10.08000 192 ILE C CA 1
ATOM 6773 C C . ILE C 1 212 ? 128.84600 145.87700 100.29200 1.000 10.08000 192 ILE C C 1
ATOM 6774 O O . ILE C 1 212 ? 129.82500 145.28200 100.75900 1.000 10.08000 192 ILE C O 1
ATOM 6779 N N . PRO C 1 213 ? 127.83000 146.23000 101.06200 1.000 10.26000 193 PRO C N 1
ATOM 6780 C CA . PRO C 1 213 ? 127.89500 146.04800 102.50900 1.000 10.26000 193 PRO C CA 1
ATOM 6781 C C . PRO C 1 213 ? 127.74800 144.58000 102.87700 1.000 10.26000 193 PRO C C 1
ATOM 6782 O O . PRO C 1 213 ? 127.37600 143.73800 102.06300 1.000 10.26000 193 PRO C O 1
ATOM 6786 N N . GLU C 1 214 ? 128.03200 144.29200 104.14200 1.000 16.62000 194 GLU C N 1
ATOM 6787 C CA . GLU C 1 214 ? 127.94100 142.93600 104.64600 1.000 16.62000 194 GLU C CA 1
ATOM 6788 C C . GLU C 1 214 ? 126.48100 142.49500 104.68100 1.000 16.62000 194 GLU C C 1
ATOM 6789 O O . GLU C 1 214 ? 125.56500 143.23600 104.32000 1.000 16.62000 194 GLU C O 1
ATOM 6795 N N . LEU C 1 215 ? 126.26800 141.26700 105.10600 1.000 21.94000 195 LEU C N 1
ATOM 6796 C CA . LEU C 1 215 ? 124.98400 140.74300 105.51400 1.000 21.94000 195 LEU C CA 1
ATOM 6797 C C . LEU C 1 215 ? 124.89000 140.75800 107.03000 1.000 21.94000 195 LEU C C 1
ATOM 6798 O O . LEU C 1 215 ? 125.90500 140.86600 107.72500 1.000 21.94000 195 LEU C O 1
ATOM 6803 N N . PRO C 1 216 ? 123.69400 140.65800 107.58600 1.000 30.19000 196 PRO C N 1
ATOM 6804 C CA . PRO C 1 216 ? 123.57900 140.34800 109.00300 1.000 30.19000 196 PRO C CA 1
ATOM 6805 C C . PRO C 1 216 ? 123.92000 138.88900 109.23300 1.000 30.19000 196 PRO C C 1
ATOM 6806 O O . PRO C 1 216 ? 123.78600 138.06900 108.31300 1.000 30.19000 196 PRO C O 1
ATOM 6810 N N . PRO C 1 217 ? 124.36400 138.52300 110.43300 1.000 39.35000 197 PRO C N 1
ATOM 6811 C CA . PRO C 1 217 ? 124.73200 137.12600 110.68900 1.000 39.35000 197 PRO C CA 1
ATOM 6812 C C . PRO C 1 217 ? 123.57700 136.17600 110.39900 1.000 39.35000 197 PRO C C 1
ATOM 6813 O O . PRO C 1 217 ? 122.42100 136.57900 110.25800 1.000 39.35000 197 PRO C O 1
ATOM 6817 N N . LYS C 1 218 ? 123.90500 134.89100 110.32000 1.000 40.43000 198 LYS C N 1
ATOM 6818 C CA . LYS C 1 218 ? 123.00900 133.94500 109.67000 1.000 40.43000 198 LYS C CA 1
ATOM 6819 C C . LYS C 1 218 ? 121.77000 133.65600 110.50900 1.000 40.43000 198 LYS C C 1
ATOM 6820 O O . LYS C 1 218 ? 121.82500 133.60200 111.74000 1.000 40.43000 198 LYS C O 1
ATOM 6826 N N . ARG C 1 219 ? 120.64400 133.46700 109.81900 1.000 51.70000 199 ARG C N 1
ATOM 6827 C CA . ARG C 1 219 ? 119.38500 133.07900 110.43700 1.000 51.70000 199 ARG C CA 1
ATOM 6828 C C . ARG C 1 219 ? 119.26300 131.57700 110.64700 1.000 51.70000 199 ARG C C 1
ATOM 6829 O O . ARG C 1 219 ? 118.36200 131.14400 111.37200 1.000 51.70000 199 ARG C O 1
ATOM 6837 N N . ILE C 1 220 ? 120.13600 130.77800 110.03600 1.000 48.12000 200 ILE C N 1
ATOM 6838 C CA . ILE C 1 220 ? 120.12300 129.33100 110.22300 1.000 48.12000 200 ILE C CA 1
ATOM 6839 C C . ILE C 1 220 ? 121.26600 128.98700 111.17400 1.000 48.12000 200 ILE C C 1
ATOM 6840 O O . ILE C 1 220 ? 121.81200 127.87800 111.14600 1.000 48.12000 200 ILE C O 1
ATOM 6845 N N . GLY C 1 221 ? 121.64200 129.94200 112.01900 1.000 49.18000 201 GLY C N 1
ATOM 6846 C CA . GLY C 1 221 ? 122.59800 129.66900 113.07000 1.000 49.18000 201 GLY C CA 1
ATOM 6847 C C . GLY C 1 221 ? 122.13300 128.54200 113.97200 1.000 49.18000 201 GLY C C 1
ATOM 6848 O O . GLY C 1 221 ? 121.00500 128.05800 113.89700 1.000 49.18000 201 GLY C O 1
ATOM 6849 N N . SER C 1 222 ? 123.04200 128.11100 114.84800 1.000 41.18000 202 SER C N 1
ATOM 6850 C CA . SER C 1 222 ? 122.72800 127.02000 115.76600 1.000 41.18000 202 SER C CA 1
ATOM 6851 C C . SER C 1 222 ? 121.53700 127.36700 116.64900 1.000 41.18000 202 SER C C 1
ATOM 6852 O O . SER C 1 222 ? 120.47400 126.74200 116.55900 1.000 41.18000 202 SER C O 1
ATOM 6855 N N . GLN C 1 223 ? 121.69400 128.37300 117.50700 1.000 43.80000 203 GLN C N 1
ATOM 6856 C CA . GLN C 1 223 ? 120.63000 128.82300 118.40100 1.000 43.80000 203 GLN C CA 1
ATOM 6857 C C . GLN C 1 223 ? 120.57500 130.34400 118.33500 1.000 43.80000 203 GLN C C 1
ATOM 6858 O O . GLN C 1 223 ? 121.38900 131.03400 118.95400 1.000 43.80000 203 GLN C O 1
ATOM 6864 N N . ASN C 1 224 ? 119.61600 130.85500 117.56800 1.000 55.37000 204 ASN C N 1
ATOM 6865 C CA . ASN C 1 224 ? 119.37700 132.28300 117.40400 1.000 55.37000 204 ASN C CA 1
ATOM 6866 C C . ASN C 1 224 ? 118.06300 132.71400 118.05300 1.000 55.37000 204 ASN C C 1
ATOM 6867 O O . ASN C 1 224 ? 117.34000 133.55800 117.51800 1.000 55.37000 204 ASN C O 1
ATOM 6872 N N . ALA C 1 225 ? 117.75600 132.14600 119.22100 1.000 58.12000 205 ALA C N 1
ATOM 6873 C CA . ALA C 1 225 ? 116.40800 132.23300 119.77500 1.000 58.12000 205 ALA C CA 1
ATOM 6874 C C . ALA C 1 225 ? 116.09800 133.63100 120.30400 1.000 58.12000 205 ALA C C 1
ATOM 6875 O O . ALA C 1 225 ? 115.16900 134.29300 119.83300 1.000 58.12000 205 ALA C O 1
ATOM 6877 N N . ASP C 1 226 ? 116.85700 134.09600 121.29500 1.000 57.12000 206 ASP C N 1
ATOM 6878 C CA . ASP C 1 226 ? 116.47600 135.30500 122.01100 1.000 57.12000 206 ASP C CA 1
ATOM 6879 C C . ASP C 1 226 ? 116.62300 136.54000 121.12200 1.000 57.12000 206 ASP C C 1
ATOM 6880 O O . ASP C 1 226 ? 117.12600 136.48100 119.99800 1.000 57.12000 206 ASP C O 1
ATOM 6885 N N . GLN C 1 227 ? 116.18800 137.68100 121.65900 1.000 43.11000 207 GLN C N 1
ATOM 6886 C CA . GLN C 1 227 ? 116.05600 138.90300 120.87700 1.000 43.11000 207 GLN C CA 1
ATOM 6887 C C . GLN C 1 227 ? 117.38000 139.58900 120.57500 1.000 43.11000 207 GLN C C 1
ATOM 6888 O O . GLN C 1 227 ? 117.39100 140.51600 119.76400 1.000 43.11000 207 GLN C O 1
ATOM 6894 N N . LEU C 1 228 ? 118.48500 139.18500 121.20600 1.000 38.81000 208 LEU C N 1
ATOM 6895 C CA . LEU C 1 228 ? 119.74900 139.88000 120.97400 1.000 38.81000 208 LEU C CA 1
ATOM 6896 C C . LEU C 1 228 ? 120.22100 139.70300 119.53800 1.000 38.81000 208 LEU C C 1
ATOM 6897 O O . LEU C 1 228 ? 120.59200 140.67600 118.86800 1.000 38.81000 208 LEU C O 1
ATOM 6902 N N . PHE C 1 229 ? 120.24000 138.46200 119.06300 1.000 44.88000 209 PHE C N 1
ATOM 6903 C CA . PHE C 1 229 ? 120.67800 138.12200 117.71900 1.000 44.88000 209 PHE C CA 1
ATOM 6904 C C . PHE C 1 229 ? 119.64700 138.48300 116.66900 1.000 44.88000 209 PHE C C 1
ATOM 6905 O O . PHE C 1 229 ? 119.78600 138.07700 115.51100 1.000 44.88000 209 PHE C O 1
ATOM 6913 N N . LEU C 1 230 ? 118.60100 139.19800 117.06900 1.000 45.38000 210 LEU C N 1
ATOM 6914 C CA . LEU C 1 230 ? 117.66300 139.84000 116.16700 1.000 45.38000 210 LEU C CA 1
ATOM 6915 C C . LEU C 1 230 ? 117.76800 141.35400 116.20900 1.000 45.38000 210 LEU C C 1
ATOM 6916 O O . LEU C 1 230 ? 117.60500 142.01000 115.17900 1.000 45.38000 210 LEU C O 1
ATOM 6921 N N . LYS C 1 231 ? 118.06100 141.91300 117.38300 1.000 42.03000 211 LYS C N 1
ATOM 6922 C CA . LYS C 1 231 ? 118.30100 143.34500 117.50100 1.000 42.03000 211 LYS C CA 1
ATOM 6923 C C . LYS C 1 231 ? 119.59000 143.73400 116.80300 1.000 42.03000 211 LYS C C 1
ATOM 6924 O O . LYS C 1 231 ? 119.63400 144.73400 116.07200 1.000 42.03000 211 LYS C O 1
ATOM 6930 N N . LYS C 1 232 ? 120.65700 142.96900 117.03800 1.000 38.42000 212 LYS C N 1
ATOM 6931 C CA . LYS C 1 232 ? 121.85400 143.17100 116.24400 1.000 38.42000 212 LYS C CA 1
ATOM 6932 C C . LYS C 1 232 ? 121.53400 143.06000 114.76600 1.000 38.42000 212 LYS C C 1
ATOM 6933 O O . LYS C 1 232 ? 122.06500 143.82600 113.95700 1.000 38.42000 212 LYS C O 1
ATOM 6939 N N . ARG C 1 233 ? 120.63800 142.13900 114.40400 1.000 42.49000 213 ARG C N 1
ATOM 6940 C CA . ARG C 1 233 ? 120.27400 141.97800 113.00300 1.000 42.49000 213 ARG C CA 1
ATOM 6941 C C . ARG C 1 233 ? 119.60200 143.22700 112.46400 1.000 42.49000 213 ARG C C 1
ATOM 6942 O O . ARG C 1 233 ? 119.88800 143.65100 111.34500 1.000 42.49000 213 ARG C O 1
ATOM 6950 N N . ARG C 1 234 ? 118.71700 143.84400 113.24800 1.000 39.28000 214 ARG C N 1
ATOM 6951 C CA . ARG C 1 234 ? 118.00300 145.01100 112.73400 1.000 39.28000 214 ARG C CA 1
ATOM 6952 C C . ARG C 1 234 ? 118.91500 146.22900 112.65400 1.000 39.28000 214 ARG C C 1
ATOM 6953 O O . ARG C 1 234 ? 118.86000 146.98100 111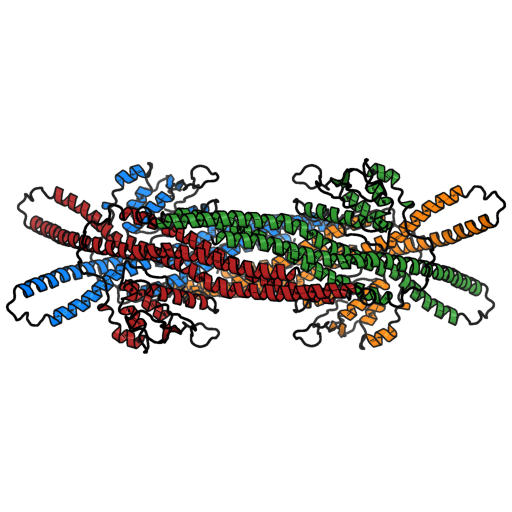.67400 1.000 39.28000 214 ARG C O 1
ATOM 6961 N N . ILE C 1 235 ? 119.76100 146.44500 113.66700 1.000 30.16000 215 ILE C N 1
ATOM 6962 C CA . ILE C 1 235 ? 120.71600 147.55000 113.59700 1.000 30.16000 215 ILE C CA 1
ATOM 6963 C C . ILE C 1 235 ? 121.67000 147.35600 112.43100 1.000 30.16000 215 ILE C C 1
ATOM 6964 O O . ILE C 1 235 ? 121.88200 148.27100 111.62000 1.000 30.16000 215 ILE C O 1
ATOM 6969 N N . GLY C 1 236 ? 122.25900 146.16700 112.32200 1.000 26.40000 216 GLY C N 1
ATOM 6970 C CA . GLY C 1 236 ? 123.06700 145.87100 111.16200 1.000 26.40000 216 GLY C CA 1
ATOM 6971 C C . GLY C 1 236 ? 122.31600 146.09800 109.86800 1.000 26.40000 216 GLY C C 1
ATOM 6972 O O . GLY C 1 236 ? 122.84400 146.70400 108.94600 1.000 26.40000 216 GLY C O 1
ATOM 6973 N N . LEU C 1 237 ? 121.06900 145.63400 109.79900 1.000 26.23000 217 LEU C N 1
ATOM 6974 C CA . LEU C 1 237 ? 120.29000 145.73100 108.57600 1.000 26.23000 217 LEU C CA 1
ATOM 6975 C C . LEU C 1 237 ? 120.11000 147.17800 108.16300 1.000 26.23000 217 LEU C C 1
ATOM 6976 O O . LEU C 1 237 ? 120.28000 147.52600 106.98600 1.000 26.23000 217 LEU C O 1
ATOM 6981 N N . SER C 1 238 ? 119.73100 148.02600 109.11700 1.000 22.82000 218 SER C N 1
ATOM 6982 C CA . SER C 1 238 ? 119.63700 149.45300 108.85100 1.000 22.82000 218 SER C CA 1
ATOM 6983 C C . SER C 1 238 ? 120.94900 149.97800 108.30300 1.000 22.82000 218 SER C C 1
ATOM 6984 O O . SER C 1 238 ? 120.97800 150.68700 107.29000 1.000 22.82000 218 SER C O 1
ATOM 6987 N N . ARG C 1 239 ? 122.05300 149.63100 108.96600 1.000 17.24000 219 ARG C N 1
ATOM 6988 C CA . ARG C 1 239 ? 123.35300 150.08200 108.49400 1.000 17.24000 219 ARG C CA 1
ATOM 6989 C C . ARG C 1 239 ? 123.61400 149.59800 107.08100 1.000 17.24000 219 ARG C C 1
ATOM 6990 O O . ARG C 1 239 ? 124.13400 150.34100 106.24900 1.000 17.24000 219 ARG C O 1
ATOM 6998 N N . PHE C 1 240 ? 123.20100 148.37400 106.78000 1.000 21.43000 220 PHE C N 1
ATOM 6999 C CA . PHE C 1 240 ? 123.52000 147.76200 105.50000 1.000 21.43000 220 PHE C CA 1
ATOM 7000 C C . PHE C 1 240 ? 122.78900 148.46200 104.37100 1.000 21.43000 220 PHE C C 1
ATOM 7001 O O . PHE C 1 240 ? 123.40200 148.89500 103.38900 1.000 21.43000 220 PHE C O 1
ATOM 7009 N N . ILE C 1 241 ? 121.47700 148.59700 104.50000 1.000 18.66000 221 ILE C N 1
ATOM 7010 C CA . ILE C 1 241 ? 120.72400 149.27700 103.45600 1.000 18.66000 221 ILE C CA 1
ATOM 7011 C C . ILE C 1 241 ? 121.15500 150.73300 103.35000 1.000 18.66000 221 ILE C C 1
ATOM 7012 O O . ILE C 1 241 ? 121.43000 151.23300 102.25400 1.000 18.66000 221 ILE C O 1
ATOM 7017 N N . ASN C 1 242 ? 121.23700 151.43800 104.48100 1.000 13.67000 222 ASN C N 1
ATOM 7018 C CA . ASN C 1 242 ? 121.58200 152.84700 104.39900 1.000 13.67000 222 ASN C CA 1
ATOM 7019 C C . ASN C 1 242 ? 122.96000 153.03800 103.80300 1.000 13.67000 222 ASN C C 1
ATOM 7020 O O . ASN C 1 242 ? 123.20400 154.03700 103.12100 1.000 13.67000 222 ASN C O 1
ATOM 7025 N N . LEU C 1 243 ? 123.86400 152.08800 104.02700 1.000 13.03000 223 LEU C N 1
ATOM 7026 C CA . LEU C 1 243 ? 125.15200 152.13900 103.36300 1.000 13.03000 223 LEU C CA 1
ATOM 7027 C C . LEU C 1 243 ? 124.98800 151.94700 101.87000 1.000 13.03000 223 LEU C C 1
ATOM 7028 O O . LEU C 1 243 ? 125.59000 152.67700 101.07700 1.000 13.03000 223 LEU C O 1
ATOM 7033 N N . VAL C 1 244 ? 124.15500 150.98700 101.46800 1.000 16.41000 224 VAL C N 1
ATOM 7034 C CA . VAL C 1 244 ? 123.81600 150.85300 100.05600 1.000 16.41000 224 VAL C CA 1
ATOM 7035 C C . VAL C 1 244 ? 123.37700 152.19400 99.48900 1.000 16.41000 224 VAL C C 1
ATOM 7036 O O . VAL C 1 244 ? 123.68300 152.53300 98.34100 1.000 16.41000 224 VAL C O 1
ATOM 7040 N N . MET C 1 245 ? 122.68500 152.99300 100.29900 1.000 15.64000 225 MET C N 1
ATOM 7041 C CA . MET C 1 245 ? 122.08800 154.21500 99.77800 1.000 15.64000 225 MET C CA 1
ATOM 7042 C C . MET C 1 245 ? 123.13200 155.29700 99.53000 1.000 15.64000 225 MET C C 1
ATOM 7043 O O . MET C 1 245 ? 123.12500 155.93600 98.47300 1.000 15.64000 225 MET C O 1
ATOM 7048 N N . LYS C 1 246 ? 124.03200 155.52700 100.49000 1.000 13.68000 226 LYS C N 1
ATOM 7049 C CA . LYS C 1 246 ? 125.03700 156.57500 100.31300 1.000 13.68000 226 LYS C CA 1
ATOM 7050 C C . LYS C 1 246 ? 125.94700 156.26600 99.13100 1.000 13.68000 226 LYS C C 1
ATOM 7051 O O . LYS C 1 246 ? 126.56200 157.16900 98.55400 1.000 13.68000 226 LYS C O 1
ATOM 7057 N N . HIS C 1 247 ? 126.01900 155.00900 98.73500 1.000 18.84000 227 HIS C N 1
ATOM 7058 C CA . HIS C 1 247 ? 126.87700 154.64600 97.62700 1.000 18.84000 227 HIS C CA 1
ATOM 7059 C C . HIS C 1 247 ? 126.25000 155.08300 96.30600 1.000 18.84000 227 HIS C C 1
ATOM 7060 O O . HIS C 1 247 ? 125.03400 154.97100 96.12700 1.000 18.84000 227 HIS C O 1
ATOM 7067 N N . PRO C 1 248 ? 127.04300 155.58900 95.37200 1.000 18.11000 228 PRO C N 1
ATOM 7068 C CA . PRO C 1 248 ? 126.47400 156.24300 94.18800 1.000 18.11000 228 PRO C CA 1
ATOM 7069 C C . PRO C 1 248 ? 125.68900 155.33200 93.26000 1.000 18.11000 228 PRO C C 1
ATOM 7070 O O . PRO C 1 248 ? 124.49400 155.55300 93.03100 1.000 18.11000 228 PRO C O 1
ATOM 7074 N N . LYS C 1 249 ? 126.34900 154.30100 92.72900 1.000 23.06000 229 LYS C N 1
ATOM 7075 C CA . LYS C 1 249 ? 125.71500 153.47300 91.71100 1.000 23.06000 229 LYS C CA 1
ATOM 7076 C C . LYS C 1 249 ? 124.48100 152.78200 92.25600 1.000 23.06000 229 LYS C C 1
ATOM 7077 O O . LYS C 1 249 ? 123.49200 152.61100 91.53500 1.000 23.06000 229 LYS C O 1
ATOM 7083 N N . LEU C 1 250 ? 124.52000 152.39200 93.52500 1.000 22.20000 230 LEU C N 1
ATOM 7084 C CA . LEU C 1 250 ? 123.35800 151.77000 94.13700 1.000 22.20000 230 LEU C CA 1
ATOM 7085 C C . LEU C 1 250 ? 122.22900 152.77500 94.28800 1.000 22.20000 230 LEU C C 1
ATOM 7086 O O . LEU C 1 250 ? 121.09500 152.50600 93.88200 1.000 22.20000 230 LEU C O 1
ATOM 7091 N N . SER C 1 251 ? 122.52500 153.95100 94.84300 1.000 18.64000 231 SER C N 1
ATOM 7092 C CA . SER C 1 251 ? 121.50900 154.99300 94.93900 1.000 18.64000 231 SER C CA 1
ATOM 7093 C C . SER C 1 251 ? 120.88400 155.28800 93.58500 1.000 18.64000 231 SER C C 1
ATOM 7094 O O . SER C 1 251 ? 119.71400 155.67700 93.51200 1.000 18.64000 231 SER C O 1
ATOM 7097 N N . ASN C 1 252 ? 121.63500 155.09700 92.50400 1.000 22.29000 232 ASN C N 1
ATOM 7098 C CA . ASN C 1 252 ? 121.07200 155.30000 91.17800 1.000 22.29000 232 ASN C CA 1
ATOM 7099 C C . ASN C 1 252 ? 120.45600 154.03800 90.59600 1.000 22.29000 232 ASN C C 1
ATOM 7100 O O . ASN C 1 252 ? 119.76800 154.12000 89.57400 1.000 22.29000 232 ASN C O 1
ATOM 7105 N N . ASP C 1 253 ? 120.68200 152.88200 91.21800 1.000 23.73000 233 ASP C N 1
ATOM 7106 C CA . ASP C 1 253 ? 120.20400 151.62400 90.65900 1.000 23.73000 233 ASP C CA 1
ATOM 7107 C C . ASP C 1 253 ? 118.68800 151.61200 90.55900 1.000 23.73000 233 ASP C C 1
ATOM 7108 O O . ASP C 1 253 ? 117.98900 152.29400 91.31000 1.000 23.73000 233 ASP C O 1
ATOM 7113 N N . ASP C 1 254 ? 118.19100 150.82400 89.60600 1.000 25.89000 234 ASP C N 1
ATOM 7114 C CA . ASP C 1 254 ? 116.76200 150.60900 89.45000 1.000 25.89000 234 ASP C CA 1
ATOM 7115 C C . ASP C 1 254 ? 116.25800 149.57300 90.44300 1.000 25.89000 234 ASP C C 1
ATOM 7116 O O . ASP C 1 254 ? 115.17200 149.70900 91.01300 1.000 25.89000 234 ASP C O 1
ATOM 7121 N N . LEU C 1 255 ? 117.05500 148.52500 90.65500 1.000 24.98000 235 LEU C N 1
ATOM 7122 C CA . LEU C 1 255 ? 116.64000 147.42500 91.51800 1.000 24.98000 235 LEU C CA 1
ATOM 7123 C C . LEU C 1 255 ? 116.30900 147.91900 92.91800 1.000 24.98000 235 LEU C C 1
ATOM 7124 O O . LEU C 1 255 ? 115.28900 147.53400 93.50600 1.000 24.98000 235 LEU C O 1
ATOM 7129 N N . VAL C 1 256 ? 117.16100 148.78700 93.46000 1.000 24.19000 236 VAL C N 1
ATOM 7130 C CA . VAL C 1 256 ? 117.00900 149.21200 94.84400 1.000 24.19000 236 VAL C CA 1
ATOM 7131 C C . VAL C 1 256 ? 115.68600 149.93600 95.03200 1.000 24.19000 236 VAL C C 1
ATOM 7132 O O . VAL C 1 256 ? 114.90400 149.60000 95.92300 1.000 24.19000 236 VAL C O 1
ATOM 7136 N N . LEU C 1 257 ? 115.40500 150.92500 94.18100 1.000 27.33000 237 LEU C N 1
ATOM 7137 C CA . LEU C 1 257 ? 114.20500 151.72400 94.38100 1.000 27.33000 237 LEU C CA 1
ATOM 7138 C C . LEU C 1 257 ? 112.94900 150.87800 94.25800 1.000 27.33000 237 LEU C C 1
ATOM 7139 O O . LEU C 1 257 ? 112.02900 151.02200 95.06700 1.000 27.33000 237 LEU C O 1
ATOM 7144 N N . THR C 1 258 ? 112.90100 149.97600 93.27900 1.000 27.98000 238 THR C N 1
ATOM 7145 C CA . THR C 1 258 ? 111.78700 149.04200 93.20800 1.000 27.98000 238 THR C CA 1
ATOM 7146 C C . THR C 1 258 ? 111.67100 148.24600 94.49400 1.000 27.98000 238 THR C C 1
ATOM 7147 O O . THR C 1 258 ? 110.56900 148.04200 95.01200 1.000 27.98000 238 THR C O 1
ATOM 7151 N N . PHE C 1 259 ? 112.80300 147.79200 95.03000 1.000 25.85000 239 PHE C N 1
ATOM 7152 C CA . PHE C 1 259 ? 112.76900 147.16600 96.34200 1.000 25.85000 239 PHE C CA 1
ATOM 7153 C C . PHE C 1 259 ? 112.20100 148.11700 97.38300 1.000 25.85000 239 PHE C C 1
ATOM 7154 O O . PHE C 1 259 ? 111.55700 147.68200 98.34100 1.000 25.85000 239 PHE C O 1
ATOM 7162 N N . LEU C 1 260 ? 112.40300 149.41800 97.19300 1.000 26.70000 240 LEU C N 1
ATOM 7163 C CA . LEU C 1 260 ? 111.87700 150.40000 98.12800 1.000 26.70000 240 LEU C CA 1
ATOM 7164 C C . LEU C 1 260 ? 110.40600 150.68300 97.85600 1.000 26.70000 240 LEU C C 1
ATOM 7165 O O . LEU C 1 260 ? 109.55000 150.42000 98.70600 1.000 26.70000 240 LEU C O 1
ATOM 7170 N N . THR C 1 261 ? 110.08600 151.20900 96.67700 1.000 31.82000 241 THR C N 1
ATOM 7171 C CA . THR C 1 261 ? 108.71100 151.54800 96.33200 1.000 31.82000 241 THR C CA 1
ATOM 7172 C C . THR C 1 261 ? 107.99300 150.30500 95.82200 1.000 31.82000 241 THR C C 1
ATOM 7173 O O . THR C 1 261 ? 108.00800 150.01100 94.62200 1.000 31.82000 241 THR C O 1
ATOM 7177 N N . VAL C 1 262 ? 107.36400 149.58100 96.74300 1.000 33.10000 242 VAL C N 1
ATOM 7178 C CA . VAL C 1 262 ? 106.60000 148.38500 96.41800 1.000 33.10000 242 VAL C CA 1
ATOM 7179 C C . VAL C 1 262 ? 105.66700 148.09300 97.58200 1.000 33.10000 242 VAL C C 1
ATOM 7180 O O . VAL C 1 262 ? 106.05400 148.21200 98.74900 1.000 33.10000 242 VAL C O 1
ATOM 7184 N N . ARG C 1 263 ? 104.42800 147.72200 97.27800 1.000 35.69000 243 ARG C N 1
ATOM 7185 C CA . ARG C 1 263 ? 103.43200 147.50200 98.31400 1.000 35.69000 243 ARG C CA 1
ATOM 7186 C C . ARG C 1 263 ? 102.89200 146.08500 98.35400 1.000 35.69000 243 ARG C C 1
ATOM 7187 O O . ARG C 1 263 ? 102.37300 145.66600 99.38800 1.000 35.69000 243 ARG C O 1
ATOM 7195 N N . THR C 1 264 ? 103.01600 145.33400 97.26900 1.000 41.10000 244 THR C N 1
ATOM 7196 C CA . THR C 1 264 ? 102.56400 143.95300 97.24200 1.000 41.10000 244 THR C CA 1
ATOM 7197 C C . THR C 1 264 ? 103.58100 143.07300 97.96100 1.000 41.10000 244 THR C C 1
ATOM 7198 O O . THR C 1 264 ? 104.43400 143.55100 98.71400 1.000 41.10000 244 THR C O 1
ATOM 7202 N N . ASP C 1 265 ? 103.48400 141.76400 97.75500 1.000 44.80000 245 ASP C N 1
ATOM 7203 C CA . ASP C 1 265 ? 104.40700 140.83900 98.38300 1.000 44.80000 245 ASP C CA 1
ATOM 7204 C C . ASP C 1 265 ? 105.54200 140.47800 97.43000 1.000 44.80000 245 ASP C C 1
ATOM 7205 O O . ASP C 1 265 ? 105.60600 140.92700 96.28300 1.000 44.80000 245 ASP C O 1
ATOM 7210 N N . LEU C 1 266 ? 106.45200 139.64500 97.93100 1.000 50.23000 246 LEU C N 1
ATOM 7211 C CA . LEU C 1 266 ? 107.63100 139.24800 97.17400 1.000 50.23000 246 LEU C CA 1
ATOM 7212 C C . LEU C 1 266 ? 107.27400 138.46000 95.92400 1.000 50.23000 246 LEU C C 1
ATOM 7213 O O . LEU C 1 266 ? 108.01800 138.49700 94.94000 1.000 50.23000 246 LEU C O 1
ATOM 7218 N N . THR C 1 267 ? 106.15400 137.73600 95.94200 1.000 56.36000 247 THR C N 1
ATOM 7219 C CA . THR C 1 267 ? 105.81600 136.88200 94.80900 1.000 56.36000 247 THR C CA 1
ATOM 7220 C C . THR C 1 267 ? 105.39800 137.70200 93.59800 1.000 56.36000 247 THR C C 1
ATOM 7221 O O . THR C 1 267 ? 105.87800 137.45700 92.48100 1.000 56.36000 247 THR C O 1
ATOM 7225 N N . SER C 1 268 ? 104.49700 138.66800 93.79100 1.000 53.52000 248 SER C N 1
ATOM 7226 C CA . SER C 1 268 ? 104.11500 139.52300 92.67800 1.000 53.52000 248 SER C CA 1
ATOM 7227 C C . SER C 1 268 ? 105.34700 140.17600 92.07500 1.000 53.52000 248 SER C C 1
ATOM 7228 O O . SER C 1 268 ? 105.49700 140.23300 90.85000 1.000 53.52000 248 SER C O 1
ATOM 7231 N N . TRP C 1 269 ? 106.26900 140.62900 92.92600 1.000 44.23000 249 TRP C N 1
ATOM 7232 C CA . TRP C 1 269 ? 107.54100 141.11100 92.41300 1.000 44.23000 249 TRP C CA 1
ATOM 7233 C C . TRP C 1 269 ? 108.25000 140.03500 91.60400 1.000 44.23000 249 TRP C C 1
ATOM 7234 O O . TRP C 1 269 ? 108.79500 140.31200 90.53000 1.000 44.23000 249 TRP C O 1
ATOM 7245 N N . ARG C 1 270 ? 108.26700 138.80400 92.11300 1.000 47.93000 250 ARG C N 1
ATOM 7246 C CA . ARG C 1 270 ? 108.90500 137.71100 91.39200 1.000 47.93000 250 ARG C CA 1
ATOM 7247 C C . ARG C 1 270 ? 108.32300 137.55900 89.99300 1.000 47.93000 250 ARG C C 1
ATOM 7248 O O . ARG C 1 270 ? 109.04200 137.18500 89.06000 1.000 47.93000 250 ARG C O 1
ATOM 7256 N N . LYS C 1 271 ? 107.03100 137.85100 89.82700 1.000 50.65000 251 LYS C N 1
ATOM 7257 C CA . LYS C 1 271 ? 106.44600 137.87100 88.48800 1.000 50.65000 251 LYS C CA 1
ATOM 7258 C C . LYS C 1 271 ? 107.16100 138.87600 87.59600 1.000 50.65000 251 LYS C C 1
ATOM 7259 O O . LYS C 1 271 ? 107.60200 138.54300 86.49100 1.000 50.65000 251 LYS C O 1
ATOM 7265 N N . GLN C 1 272 ? 107.28200 140.12000 88.05800 1.000 52.10000 252 GLN C N 1
ATOM 7266 C CA . GLN C 1 272 ? 108.02000 141.15000 87.34000 1.000 52.10000 252 GLN C CA 1
ATOM 7267 C C . GLN C 1 272 ? 109.46700 141.25200 87.80100 1.000 52.10000 252 GLN C C 1
ATOM 7268 O O . GLN C 1 272 ? 110.05300 142.33900 87.74800 1.000 52.10000 252 GLN C O 1
ATOM 7274 N N . ALA C 1 273 ? 110.05200 140.14300 88.26500 1.000 48.86000 253 ALA C N 1
ATOM 7275 C CA . ALA C 1 273 ? 111.45300 140.15000 88.67800 1.000 48.86000 253 ALA C CA 1
ATOM 7276 C C . ALA C 1 273 ? 112.33800 140.70700 87.56900 1.000 48.86000 253 ALA C C 1
ATOM 7277 O O . ALA C 1 273 ? 112.95500 141.76900 87.72000 1.000 48.86000 253 ALA C O 1
ATOM 7279 N N . THR C 1 274 ? 112.40300 139.99800 86.44400 1.000 47.95000 254 THR C N 1
ATOM 7280 C CA . THR C 1 274 ? 112.89900 140.53300 85.17800 1.000 47.95000 254 THR C CA 1
ATOM 7281 C C . THR C 1 274 ? 114.23900 141.24600 85.34800 1.000 47.95000 254 THR C C 1
ATOM 7282 O O . THR C 1 274 ? 114.46700 142.33900 84.82700 1.000 47.95000 254 THR C O 1
ATOM 7286 N N . TYR C 1 275 ? 115.13600 140.62100 86.09800 1.000 50.56000 255 TYR C N 1
ATOM 7287 C CA . TYR C 1 275 ? 116.47400 141.16900 86.24800 1.000 50.56000 255 TYR C CA 1
ATOM 7288 C C . TYR C 1 275 ? 117.36600 140.84500 85.06200 1.000 50.56000 255 TYR C C 1
ATOM 7289 O O . TYR C 1 275 ? 118.55900 141.15700 85.09800 1.000 50.56000 255 TYR C O 1
ATOM 7298 N N . ASP C 1 276 ? 116.81500 140.23100 84.01400 1.000 62.32000 256 ASP C N 1
ATOM 7299 C CA . ASP C 1 276 ? 117.58100 140.04000 82.79100 1.000 62.32000 256 ASP C CA 1
ATOM 7300 C C . ASP C 1 276 ? 117.98000 141.37200 82.17500 1.000 62.32000 256 ASP C C 1
ATOM 7301 O O . ASP C 1 276 ? 119.01600 141.45900 81.50800 1.000 62.32000 256 ASP C O 1
ATOM 7306 N N . THR C 1 277 ? 117.17800 142.41600 82.38700 1.000 65.11000 257 THR C N 1
ATOM 7307 C CA . THR C 1 277 ? 117.56000 143.74200 81.91900 1.000 65.11000 257 THR C CA 1
ATOM 7308 C C . THR C 1 277 ? 118.71800 144.29800 82.73200 1.000 65.11000 257 THR C C 1
ATOM 7309 O O . THR C 1 277 ? 119.40800 145.22200 82.28500 1.000 65.11000 257 THR C O 1
ATOM 7313 N N . SER C 1 278 ? 118.94900 143.74500 83.91800 1.000 46.69000 258 SER C N 1
ATOM 7314 C CA . SER C 1 278 ? 119.92700 144.25600 84.86900 1.000 46.69000 258 SER C CA 1
ATOM 7315 C C . SER C 1 278 ? 121.04700 143.23300 85.02500 1.000 46.69000 258 SER C C 1
ATOM 7316 O O . SER C 1 278 ? 120.93900 142.30600 85.83500 1.000 46.69000 258 SER C O 1
ATOM 7319 N N . ASN C 1 279 ? 122.12700 143.40900 84.25700 1.000 40.72000 259 ASN C N 1
ATOM 7320 C CA . ASN C 1 279 ? 123.24400 142.47100 84.29100 1.000 40.72000 259 ASN C CA 1
ATOM 7321 C C . ASN C 1 279 ? 124.58100 143.13500 83.98400 1.000 40.72000 259 ASN C C 1
ATOM 7322 O O . ASN C 1 279 ? 124.71400 144.35900 84.07200 1.000 40.72000 259 ASN C O 1
ATOM 7327 N N . GLU C 1 280 ? 125.57800 142.32900 83.63500 1.000 47.18000 260 GLU C N 1
ATOM 7328 C CA . GLU C 1 280 ? 126.95800 142.78200 83.54100 1.000 47.18000 260 GLU C CA 1
ATOM 7329 C C . GLU C 1 280 ? 127.13800 143.82200 82.44100 1.000 47.18000 260 GLU C C 1
ATOM 7330 O O . GLU C 1 280 ? 126.53700 143.72600 81.36900 1.000 47.18000 260 GLU C O 1
ATOM 7336 N N . PHE C 1 281 ? 127.97900 144.81700 82.71900 1.000 41.69000 261 PHE C N 1
ATOM 7337 C CA . PHE C 1 281 ? 128.31100 145.86000 81.75200 1.000 41.69000 261 PHE C CA 1
ATOM 7338 C C . PHE C 1 281 ? 129.16200 145.24300 80.65400 1.000 41.69000 261 PHE C C 1
ATOM 7339 O O . PHE C 1 281 ? 130.36900 145.06400 80.81500 1.000 41.69000 261 PHE C O 1
ATOM 7347 N N . ALA C 1 282 ? 128.53800 144.91100 79.53000 1.000 53.18000 262 ALA C N 1
ATOM 7348 C CA . ALA C 1 282 ? 129.26300 144.35700 78.39700 1.000 53.18000 262 ALA C CA 1
ATOM 7349 C C . ALA C 1 282 ? 129.70600 145.41900 77.40000 1.000 53.18000 262 ALA C C 1
ATOM 7350 O O . ALA C 1 282 ? 130.35900 145.08200 76.40600 1.000 53.18000 262 ALA C O 1
ATOM 7352 N N . ASP C 1 283 ? 129.37800 146.68400 77.64600 1.000 60.70000 263 ASP C N 1
ATOM 7353 C CA . ASP C 1 283 ? 129.59400 147.74200 76.67000 1.000 60.70000 263 ASP C CA 1
ATOM 7354 C C . ASP C 1 283 ? 131.01100 148.29100 76.77700 1.000 60.70000 263 ASP C C 1
ATOM 7355 O O . ASP C 1 283 ? 131.53100 148.48100 77.88000 1.000 60.70000 263 ASP C O 1
ATOM 7360 N N . LYS C 1 284 ? 131.63700 148.54500 75.63100 1.000 61.04000 264 LYS C N 1
ATOM 7361 C CA . LYS C 1 284 ? 132.91300 149.24400 75.63500 1.000 61.04000 264 LYS C CA 1
ATOM 7362 C C . LYS C 1 284 ? 132.68700 150.74400 75.77800 1.000 61.04000 264 LYS C C 1
ATOM 7363 O O . LYS C 1 284 ? 131.87100 151.33600 75.06600 1.000 61.04000 264 LYS C O 1
ATOM 7369 N N . LYS C 1 285 ? 133.41700 151.35900 76.70500 1.000 57.58000 265 LYS C N 1
ATOM 7370 C CA . LYS C 1 285 ? 133.37100 152.79800 76.89800 1.000 57.58000 265 LYS C CA 1
ATOM 7371 C C . LYS C 1 285 ? 134.78600 153.34900 76.85100 1.000 57.58000 265 LYS C C 1
ATOM 7372 O O . LYS C 1 285 ? 135.72600 152.73100 77.35800 1.000 57.58000 265 LYS C O 1
ATOM 7378 N N . ILE C 1 286 ? 134.92800 154.52000 76.23600 1.000 59.51000 266 ILE C N 1
ATOM 7379 C CA . ILE C 1 286 ? 136.23500 155.09400 75.93200 1.000 59.51000 266 ILE C CA 1
ATOM 7380 C C . ILE C 1 286 ? 136.70300 155.91400 77.12900 1.000 59.51000 266 ILE C C 1
ATOM 7381 O O . ILE C 1 286 ? 136.15700 156.98100 77.41900 1.000 59.51000 266 ILE C O 1
ATOM 7386 N N . SER C 1 287 ? 137.71100 155.40600 77.83000 1.000 50.44000 267 SER C N 1
ATOM 7387 C CA . SER C 1 287 ? 138.40100 156.21000 78.82500 1.000 50.44000 267 SER C CA 1
ATOM 7388 C C . SER C 1 287 ? 139.06000 157.39500 78.14000 1.000 50.44000 267 SER C C 1
ATOM 7389 O O . SER C 1 287 ? 139.75900 157.23000 77.13500 1.000 50.44000 267 SER C O 1
ATOM 7392 N N . GLN C 1 288 ? 138.82700 158.59300 78.67900 1.000 55.01000 268 GLN C N 1
ATOM 7393 C CA . GLN C 1 288 ? 139.38800 159.79800 78.08000 1.000 55.01000 268 GLN C CA 1
ATOM 7394 C C . GLN C 1 288 ? 140.89500 159.66900 77.93200 1.000 55.01000 268 GLN C C 1
ATOM 7395 O O . GLN C 1 288 ? 141.42400 159.60600 76.81700 1.000 55.01000 268 GLN C O 1
ATOM 7401 N N . GLU C 1 289 ? 141.60300 159.59700 79.04900 1.000 47.45000 269 GLU C N 1
ATOM 7402 C CA . GLU C 1 289 ? 142.99900 159.18100 79.03500 1.000 47.45000 269 GLU C CA 1
ATOM 7403 C C . GLU C 1 289 ? 142.98800 157.67400 79.21400 1.000 47.45000 269 GLU C C 1
ATOM 7404 O O . GLU C 1 289 ? 142.74500 157.16900 80.30900 1.000 47.45000 269 GLU C O 1
ATOM 7410 N N . PHE C 1 290 ? 143.21500 156.94300 78.12500 1.000 42.20000 270 PHE C N 1
ATOM 7411 C CA . PHE C 1 290 ? 143.24100 155.49200 78.23100 1.000 42.20000 270 PHE C CA 1
ATOM 7412 C C . PHE C 1 290 ? 144.40000 155.02000 79.09000 1.000 42.20000 270 PHE C C 1
ATOM 7413 O O . PHE C 1 290 ? 144.45200 153.84200 79.45200 1.000 42.20000 270 PHE C O 1
ATOM 7421 N N . MET C 1 291 ? 145.32500 155.91500 79.42400 1.000 41.41000 271 MET C N 1
ATOM 7422 C CA . MET C 1 291 ? 146.41100 155.65000 80.36200 1.000 41.41000 271 MET C CA 1
ATOM 7423 C C . MET C 1 291 ? 146.39800 156.75400 81.41200 1.000 41.41000 271 MET C C 1
ATOM 7424 O O . MET C 1 291 ? 147.13300 157.73600 81.30500 1.000 41.41000 271 MET C O 1
ATOM 7429 N N . LYS C 1 292 ? 145.54900 156.60600 82.43000 1.000 42.70000 272 LYS C N 1
ATOM 7430 C CA . LYS C 1 292 ? 145.59900 157.59700 83.49500 1.000 42.70000 272 LYS C CA 1
ATOM 7431 C C . LYS C 1 292 ? 146.65300 157.22500 84.52900 1.000 42.70000 272 LYS C C 1
ATOM 7432 O O . LYS C 1 292 ? 147.71900 157.84500 84.57100 1.000 42.70000 272 LYS C O 1
ATOM 7438 N N . MET C 1 293 ? 146.38800 156.20000 85.35200 1.000 41.99000 273 MET C N 1
ATOM 7439 C CA . MET C 1 293 ? 147.43200 155.66000 86.21800 1.000 41.99000 273 MET C CA 1
ATOM 7440 C C . MET C 1 293 ? 147.23700 154.17100 86.50300 1.000 41.99000 273 MET C C 1
ATOM 7441 O O . MET C 1 293 ? 147.78400 153.67200 87.49200 1.000 41.99000 273 MET C O 1
ATOM 7446 N N . TRP C 1 294 ? 146.48000 153.45000 85.67200 1.000 41.58000 274 TRP C N 1
ATOM 7447 C CA . TRP C 1 294 ? 145.87900 152.18900 86.10500 1.000 41.58000 274 TRP C CA 1
ATOM 7448 C C . TRP C 1 294 ? 146.90900 151.11000 86.41500 1.000 41.58000 274 TRP C C 1
ATOM 7449 O O . TRP C 1 294 ? 146.57900 150.12800 87.08700 1.000 41.58000 274 TRP C O 1
ATOM 7460 N N . LYS C 1 295 ? 148.14300 151.24700 85.91700 1.000 49.05000 275 LYS C N 1
ATOM 7461 C CA . LYS C 1 295 ? 149.22500 150.33100 86.27300 1.000 49.05000 275 LYS C CA 1
ATOM 7462 C C . LYS C 1 295 ? 150.52700 151.02500 86.62800 1.000 49.05000 275 LYS C C 1
ATOM 7463 O O . LYS C 1 295 ? 151.38800 150.39400 87.24900 1.000 49.05000 275 LYS C O 1
ATOM 7469 N N . LYS C 1 296 ? 150.70400 152.29100 86.25900 1.000 43.49000 276 LYS C N 1
ATOM 7470 C CA . LYS C 1 296 ? 151.95600 152.96600 86.56700 1.000 43.49000 276 LYS C CA 1
ATOM 7471 C C . LYS C 1 296 ? 152.16500 153.06700 88.07100 1.000 43.49000 276 LYS C C 1
ATOM 7472 O O . LYS C 1 296 ? 153.28300 152.88500 88.56300 1.000 43.49000 276 LYS C O 1
ATOM 7478 N N . GLU C 1 297 ? 151.10600 153.36700 88.81400 1.000 36.62000 277 GLU C N 1
ATOM 7479 C CA . GLU C 1 297 ? 151.18700 153.34300 90.26800 1.000 36.62000 277 GLU C CA 1
ATOM 7480 C C . GLU C 1 297 ? 149.99400 152.69400 90.94500 1.000 36.62000 277 GLU C C 1
ATOM 7481 O O . GLU C 1 297 ? 150.13600 152.23400 92.08100 1.000 36.62000 277 GLU C O 1
ATOM 7487 N N . PHE C 1 298 ? 148.83100 152.62100 90.30400 1.000 30.86000 278 PHE C N 1
ATOM 7488 C CA . PHE C 1 298 ? 147.65100 152.14900 91.00900 1.000 30.86000 278 PHE C CA 1
ATOM 7489 C C . PHE C 1 298 ? 147.70400 150.65300 91.26000 1.000 30.86000 278 PHE C C 1
ATOM 7490 O O . PHE C 1 298 ? 147.09500 150.16300 92.22000 1.000 30.86000 278 PHE C O 1
ATOM 7498 N N . ALA C 1 299 ? 148.42800 149.91600 90.41600 1.000 29.64000 279 ALA C N 1
ATOM 7499 C CA . ALA C 1 299 ? 148.57300 148.48000 90.61500 1.000 29.64000 279 ALA C CA 1
ATOM 7500 C C . ALA C 1 299 ? 149.16800 148.18500 91.98200 1.000 29.64000 279 ALA C C 1
ATOM 7501 O O . ALA C 1 299 ? 148.51000 147.59700 92.84800 1.000 29.64000 279 ALA C O 1
ATOM 7503 N N . GLU C 1 300 ? 150.41700 148.60500 92.19700 1.000 30.82000 280 GLU C N 1
ATOM 7504 C CA . GLU C 1 300 ? 151.01000 148.50100 93.52400 1.000 30.82000 280 GLU C CA 1
ATOM 7505 C C . GLU C 1 300 ? 150.15300 149.20300 94.56300 1.000 30.82000 280 GLU C C 1
ATOM 7506 O O . GLU C 1 300 ? 150.06400 148.74400 95.71000 1.000 30.82000 280 GLU C O 1
ATOM 7512 N N . GLN C 1 301 ? 149.49300 150.29400 94.17000 1.000 25.71000 281 GLN C N 1
ATOM 7513 C CA . GLN C 1 301 ? 148.69600 151.05900 95.11600 1.000 25.71000 281 GLN C CA 1
ATOM 7514 C C . GLN C 1 301 ? 147.69400 150.16800 95.82800 1.000 25.71000 281 GLN C C 1
ATOM 7515 O O . GLN C 1 301 ? 147.73200 150.03900 97.05500 1.000 25.71000 281 GLN C O 1
ATOM 7521 N N . TRP C 1 302 ? 146.78800 149.54200 95.08800 1.000 23.86000 282 TRP C N 1
ATOM 7522 C CA . TRP C 1 302 ? 145.84200 148.70400 95.80600 1.000 23.86000 282 TRP C CA 1
ATOM 7523 C C . TRP C 1 302 ? 146.36800 147.30900 96.08400 1.000 23.86000 282 TRP C C 1
ATOM 7524 O O . TRP C 1 302 ? 145.78000 146.60100 96.90700 1.000 23.86000 282 TRP C O 1
ATOM 7535 N N . ASN C 1 303 ? 147.47700 146.90300 95.46900 1.000 23.93000 283 ASN C N 1
ATOM 7536 C CA . ASN C 1 303 ? 148.12600 145.68500 95.92600 1.000 23.93000 283 ASN C CA 1
ATOM 7537 C C . ASN C 1 303 ? 148.50000 145.80500 97.39500 1.000 23.93000 283 ASN C C 1
ATOM 7538 O O . ASN C 1 303 ? 148.31500 144.86400 98.17400 1.000 23.93000 283 ASN C O 1
ATOM 7543 N N . GLN C 1 304 ? 149.00700 146.96900 97.79200 1.000 19.54000 284 GLN C N 1
ATOM 7544 C CA . GLN C 1 304 ? 149.36100 147.18300 99.18900 1.000 19.54000 284 GLN C CA 1
ATOM 7545 C C . GLN C 1 304 ? 148.11500 147.21200 100.06600 1.000 19.54000 284 GLN C C 1
ATOM 7546 O O . GLN C 1 304 ? 148.10100 146.64600 101.17300 1.000 19.54000 284 GLN C O 1
ATOM 7552 N N . ALA C 1 305 ? 147.05100 147.85200 99.57400 1.000 15.93000 285 ALA C N 1
ATOM 7553 C CA . ALA C 1 305 ? 145.79400 147.87700 100.30800 1.000 15.93000 285 ALA C CA 1
ATOM 7554 C C . ALA C 1 305 ? 145.24300 146.48100 100.51300 1.000 15.93000 285 ALA C C 1
ATOM 7555 O O . ALA C 1 305 ? 144.55900 146.23200 101.50600 1.000 15.93000 285 ALA C O 1
ATOM 7557 N N . ALA C 1 306 ? 145.54100 145.55900 99.59700 1.000 15.93000 286 ALA C N 1
ATOM 7558 C CA . ALA C 1 306 ? 145.01700 144.20000 99.70500 1.000 15.93000 286 ALA C CA 1
ATOM 7559 C C . ALA C 1 306 ? 145.33500 143.57200 101.05800 1.000 15.93000 286 ALA C C 1
ATOM 7560 O O . ALA C 1 306 ? 144.51000 142.84700 101.62200 1.000 15.93000 286 ALA C O 1
ATOM 7562 N N . SER C 1 307 ? 146.52700 143.83000 101.58800 1.000 15.05000 287 SER C N 1
ATOM 7563 C CA . SER C 1 307 ? 146.92900 143.29600 102.88300 1.000 15.05000 287 SER C CA 1
ATOM 7564 C C . SER C 1 307 ? 146.65200 144.27500 104.01100 1.000 15.05000 287 SER C C 1
ATOM 7565 O O . SER C 1 307 ? 146.22700 143.87500 105.11600 1.000 15.05000 287 SER C O 1
ATOM 7568 N N . CYS C 1 308 ? 146.90500 145.55700 103.75100 1.000 14.32000 288 CYS C N 1
ATOM 7569 C CA . CYS C 1 308 ? 146.62500 146.53900 104.77800 1.000 14.32000 288 CYS C CA 1
ATOM 7570 C C . CYS C 1 308 ? 145.17500 146.49100 105.21400 1.000 14.32000 288 CYS C C 1
ATOM 7571 O O . CYS C 1 308 ? 144.86700 146.84900 106.34900 1.000 14.32000 288 CYS C O 1
ATOM 7574 N N . ILE C 1 309 ? 144.27300 146.03700 104.34700 1.000 11.73000 289 ILE C N 1
ATOM 7575 C CA . ILE C 1 309 ? 142.86800 146.05100 104.72000 1.000 11.73000 289 ILE C CA 1
ATOM 7576 C C . ILE C 1 309 ? 142.57400 144.98700 105.76200 1.000 11.73000 289 ILE C C 1
ATOM 7577 O O . ILE C 1 309 ? 141.81400 145.22600 106.69900 1.000 11.73000 289 ILE C O 1
ATOM 7582 N N . ASP C 1 310 ? 143.17100 143.80400 105.63800 1.000 11.78000 290 ASP C N 1
ATOM 7583 C CA . ASP C 1 310 ? 142.95400 142.80400 106.67400 1.000 11.78000 290 ASP C CA 1
ATOM 7584 C C . ASP C 1 310 ? 143.59600 143.24800 107.97700 1.000 11.78000 290 ASP C C 1
ATOM 7585 O O . ASP C 1 310 ? 142.99500 143.11500 109.05800 1.000 11.78000 290 ASP C O 1
ATOM 7590 N N . THR C 1 311 ? 144.79300 143.82900 107.89000 1.000 13.74000 291 THR C N 1
ATOM 7591 C CA . THR C 1 311 ? 145.41600 144.35800 109.10000 1.000 13.74000 291 THR C CA 1
ATOM 7592 C C . THR C 1 311 ? 144.50900 145.37600 109.78400 1.000 13.74000 291 THR C C 1
ATOM 7593 O O . THR C 1 311 ? 144.14100 145.22100 110.95900 1.000 13.74000 291 THR C O 1
ATOM 7597 N N . SER C 1 312 ? 144.12500 146.41800 109.05000 1.000 11.68000 292 SER C N 1
ATOM 7598 C CA . SER C 1 312 ? 143.33200 147.49400 109.62200 1.000 11.68000 292 SER C CA 1
ATOM 7599 C C . SER C 1 312 ? 141.94500 147.02800 110.01600 1.000 11.68000 292 SER C C 1
ATOM 7600 O O . SER C 1 312 ? 141.33100 147.61600 110.90700 1.000 11.68000 292 SER C O 1
ATOM 7603 N N . MET C 1 313 ? 141.43100 145.98500 109.37300 1.000 9.70000 293 MET C N 1
ATOM 7604 C CA . MET C 1 313 ? 140.14100 145.45000 109.77100 1.000 9.70000 293 MET C CA 1
ATOM 7605 C C . MET C 1 313 ? 140.22600 144.84300 111.15900 1.000 9.70000 293 MET C C 1
ATOM 7606 O O . MET C 1 313 ? 139.39300 145.13400 112.02500 1.000 9.70000 293 MET C O 1
ATOM 7611 N N . GLU C 1 314 ? 141.24200 144.00500 111.39800 1.000 11.41000 294 GLU C N 1
ATOM 7612 C CA . GLU C 1 314 ? 141.44400 143.51700 112.76000 1.000 11.41000 294 GLU C CA 1
ATOM 7613 C C . GLU C 1 314 ? 141.59600 144.67100 113.73500 1.000 11.41000 294 GLU C C 1
ATOM 7614 O O . GLU C 1 314 ? 140.97700 144.67400 114.80700 1.000 11.41000 294 GLU C O 1
ATOM 7620 N N . LEU C 1 315 ? 142.42700 145.65400 113.38300 1.000 8.81000 295 LEU C N 1
ATOM 7621 C CA . LEU C 1 315 ? 142.65600 146.78500 114.27900 1.000 8.81000 295 LEU C CA 1
ATOM 7622 C C . LEU C 1 315 ? 141.35500 147.47800 114.64800 1.000 8.81000 295 LEU C C 1
ATOM 7623 O O . LEU C 1 315 ? 141.01100 147.59200 115.83100 1.000 8.81000 295 LEU C O 1
ATOM 7628 N N . TRP C 1 316 ? 140.62300 147.96000 113.65000 1.000 5.67000 296 TRP C N 1
ATOM 7629 C CA . TRP C 1 316 ? 139.42000 148.72200 113.93700 1.000 5.67000 296 TRP C CA 1
ATOM 7630 C C . TRP C 1 316 ? 138.38100 147.86900 114.64200 1.000 5.67000 296 TRP C C 1
ATOM 7631 O O . TRP C 1 316 ? 137.61900 148.37900 115.47900 1.000 5.67000 296 TRP C O 1
ATOM 7642 N N . TYR C 1 317 ? 138.34300 146.57000 114.34600 1.000 8.13000 297 TYR C N 1
ATOM 7643 C CA . TYR C 1 317 ? 137.43800 145.71000 115.08500 1.000 8.13000 297 TYR C CA 1
ATOM 7644 C C . TYR C 1 317 ? 137.80100 145.70400 116.55500 1.000 8.13000 297 TYR C C 1
ATOM 7645 O O . TYR C 1 317 ? 136.93200 145.84300 117.42000 1.000 8.13000 297 TYR C O 1
ATOM 7654 N N . ARG C 1 318 ? 139.08900 145.53800 116.85700 1.000 6.60000 298 ARG C N 1
ATOM 7655 C CA . ARG C 1 318 ? 139.51700 145.55700 118.25000 1.000 6.60000 298 ARG C CA 1
ATOM 7656 C C . ARG C 1 318 ? 139.14200 146.87100 118.90800 1.000 6.60000 298 ARG C C 1
ATOM 7657 O O . ARG C 1 318 ? 138.74400 146.90100 120.07500 1.000 6.60000 298 ARG C O 1
ATOM 7665 N N . ILE C 1 319 ? 139.23400 147.96700 118.15900 1.000 6.26000 299 ILE C N 1
ATOM 7666 C CA . ILE C 1 319 ? 138.99300 149.28200 118.74400 1.000 6.26000 299 ILE C CA 1
ATOM 7667 C C . ILE C 1 319 ? 137.53000 149.43300 119.14100 1.000 6.26000 299 ILE C C 1
ATOM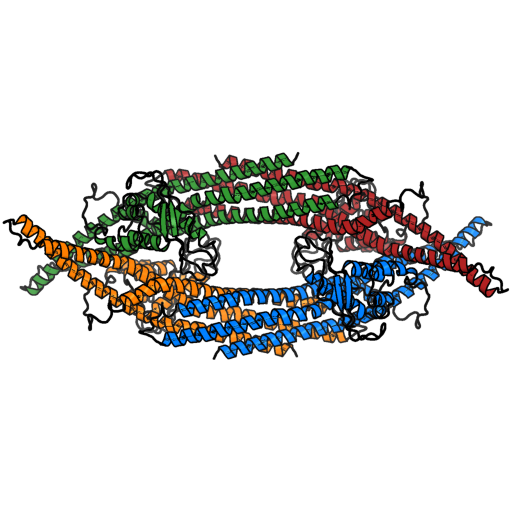 7668 O O . ILE C 1 319 ? 137.20000 149.80900 120.27900 1.000 6.26000 299 ILE C O 1
ATOM 7673 N N . THR C 1 320 ? 136.62500 149.13600 118.21300 1.000 7.49000 300 THR C N 1
ATOM 7674 C CA . THR C 1 320 ? 135.22000 149.26700 118.57500 1.000 7.49000 300 THR C CA 1
ATOM 7675 C C . THR C 1 320 ? 134.81100 148.21500 119.59700 1.000 7.49000 300 THR C C 1
ATOM 7676 O O . THR C 1 320 ? 133.91300 148.45700 120.41400 1.000 7.49000 300 THR C O 1
ATOM 7680 N N . LEU C 1 321 ? 135.47400 147.05900 119.59100 1.000 5.23000 301 LEU C N 1
ATOM 7681 C CA . LEU C 1 321 ? 135.29100 146.10100 120.67200 1.000 5.23000 301 LEU C CA 1
ATOM 7682 C C . LEU C 1 321 ? 135.63700 146.72800 122.01200 1.000 5.23000 301 LEU C C 1
ATOM 7683 O O . LEU C 1 321 ? 134.90700 146.56100 122.99500 1.000 5.23000 301 LEU C O 1
ATOM 7688 N N . LEU C 1 322 ? 136.76100 147.44100 122.06900 1.000 7.16000 302 LEU C N 1
ATOM 7689 C CA . LEU C 1 322 ? 137.18000 148.06900 123.31200 1.000 7.16000 302 LEU C CA 1
ATOM 7690 C C . LEU C 1 322 ? 136.14800 149.07100 123.78600 1.000 7.16000 302 LEU C C 1
ATOM 7691 O O . LEU C 1 322 ? 135.88500 149.17800 124.98700 1.000 7.16000 302 LEU C O 1
ATOM 7696 N N . LEU C 1 323 ? 135.54700 149.81200 122.86000 1.000 9.20000 303 LEU C N 1
ATOM 7697 C CA . LEU C 1 323 ? 134.49200 150.73700 123.27900 1.000 9.20000 303 LEU C CA 1
ATOM 7698 C C . LEU C 1 323 ? 133.28200 150.00000 123.84200 1.000 9.20000 303 LEU C C 1
ATOM 7699 O O . LEU C 1 323 ? 132.73200 150.39600 124.88000 1.000 9.20000 303 LEU C O 1
ATOM 7704 N N . GLU C 1 324 ? 132.84700 148.93300 123.17600 1.000 22.15000 304 GLU C N 1
ATOM 7705 C CA . GLU C 1 324 ? 131.74400 148.14900 123.72700 1.000 22.15000 304 GLU C CA 1
ATOM 7706 C C . GLU C 1 324 ? 132.08600 147.62300 125.11500 1.000 22.15000 304 GLU C C 1
ATOM 7707 O O . GLU C 1 324 ? 131.22500 147.56300 126.00600 1.000 22.15000 304 GLU C O 1
ATOM 7713 N N . ARG C 1 325 ? 133.34500 147.24000 125.31600 1.000 7.43000 305 ARG C N 1
ATOM 7714 C CA . ARG C 1 325 ? 133.76300 146.73100 126.61500 1.000 7.43000 305 ARG C CA 1
ATOM 7715 C C . ARG C 1 325 ? 133.72200 147.82600 127.66700 1.000 7.43000 305 ARG C C 1
ATOM 7716 O O . ARG C 1 325 ? 133.29200 147.58900 128.79800 1.000 7.43000 305 ARG C O 1
ATOM 7724 N N . HIS C 1 326 ? 134.18900 149.02600 127.31800 1.000 6.35000 306 HIS C N 1
ATOM 7725 C CA . HIS C 1 326 ? 134.05100 150.16700 128.21500 1.000 6.35000 306 HIS C CA 1
ATOM 7726 C C . HIS C 1 326 ? 132.60200 150.36100 128.61300 1.000 6.35000 306 HIS C C 1
ATOM 7727 O O . HIS C 1 326 ? 132.29000 150.64000 129.78000 1.000 6.35000 306 HIS C O 1
ATOM 7734 N N . GLU C 1 327 ? 131.69900 150.19400 127.65800 1.000 8.15000 307 GLU C N 1
ATOM 7735 C CA . GLU C 1 327 ? 130.30100 150.39900 127.98900 1.000 8.15000 307 GLU C CA 1
ATOM 7736 C C . GLU C 1 327 ? 129.80200 149.36000 128.97500 1.000 8.15000 307 GLU C C 1
ATOM 7737 O O . GLU C 1 327 ? 129.14800 149.70100 129.96900 1.000 8.15000 307 GLU C O 1
ATOM 7743 N N . LYS C 1 328 ? 130.07200 148.08400 128.70500 1.000 8.89000 308 LYS C N 1
ATOM 7744 C CA . LYS C 1 328 ? 129.61500 147.05000 129.62900 1.000 8.89000 308 LYS C CA 1
ATOM 7745 C C . LYS C 1 328 ? 130.25700 147.21900 131.00000 1.000 8.89000 308 LYS C C 1
ATOM 7746 O O . LYS C 1 328 ? 129.61800 146.96200 132.03100 1.000 8.89000 308 LYS C O 1
ATOM 7752 N N . ARG C 1 329 ? 131.51000 147.66500 131.03000 1.000 6.51000 309 ARG C N 1
ATOM 7753 C CA . ARG C 1 329 ? 132.13900 148.03600 132.28500 1.000 6.51000 309 ARG C CA 1
ATOM 7754 C C . ARG C 1 329 ? 131.27600 149.01900 133.04500 1.000 6.51000 309 ARG C C 1
ATOM 7755 O O . ARG C 1 329 ? 130.88200 148.76400 134.18500 1.000 6.51000 309 ARG C O 1
ATOM 7763 N N . ILE C 1 330 ? 130.96200 150.15000 132.42000 1.000 5.82000 310 ILE C N 1
ATOM 7764 C CA . ILE C 1 330 ? 130.23900 151.18400 133.14700 1.000 5.82000 310 ILE C CA 1
ATOM 7765 C C . ILE C 1 330 ? 128.86100 150.69100 133.57200 1.000 5.82000 310 ILE C C 1
ATOM 7766 O O . ILE C 1 330 ? 128.34500 151.09500 134.62000 1.000 5.82000 310 ILE C O 1
ATOM 7771 N N . MET C 1 331 ? 128.25600 149.78500 132.80500 1.000 6.22000 311 MET C N 1
ATOM 7772 C CA . MET C 1 331 ? 126.96000 149.25500 133.22100 1.000 6.22000 311 MET C CA 1
ATOM 7773 C C . MET C 1 331 ? 127.09600 148.38600 134.46400 1.000 6.22000 311 MET C C 1
ATOM 7774 O O . MET C 1 331 ? 126.27000 148.45300 135.38400 1.000 6.22000 311 MET C O 1
ATOM 7779 N N . GLN C 1 332 ? 128.13700 147.56200 134.51500 1.000 6.54000 312 GLN C N 1
ATOM 7780 C CA . GLN C 1 332 ? 128.40200 146.81800 135.74100 1.000 6.54000 312 GLN C CA 1
ATOM 7781 C C . GLN C 1 332 ? 128.66400 147.77400 136.90300 1.000 6.54000 312 GLN C C 1
ATOM 7782 O O . GLN C 1 332 ? 128.27400 147.51200 138.05300 1.000 6.54000 312 GLN C O 1
ATOM 7788 N N . MET C 1 333 ? 129.31700 148.89700 136.61200 1.000 4.68000 313 MET C N 1
ATOM 7789 C CA . MET C 1 333 ? 129.63200 149.85600 137.65800 1.000 4.68000 313 MET C CA 1
ATOM 7790 C C . MET C 1 333 ? 128.36900 150.47700 138.22300 1.000 4.68000 313 MET C C 1
ATOM 7791 O O . MET C 1 333 ? 128.24700 150.64100 139.43500 1.000 4.68000 313 MET C O 1
ATOM 7796 N N . VAL C 1 334 ? 127.41200 150.82600 137.36400 1.000 5.35000 314 VAL C N 1
ATOM 7797 C CA . VAL C 1 334 ? 126.17400 151.40100 137.88300 1.000 5.35000 314 VAL C CA 1
ATOM 7798 C C . VAL C 1 334 ? 125.37700 150.34200 138.63100 1.000 5.35000 314 VAL C C 1
ATOM 7799 O O . VAL C 1 334 ? 124.69100 150.64800 139.61700 1.000 5.35000 314 VAL C O 1
ATOM 7803 N N . HIS C 1 335 ? 125.47600 149.08100 138.21000 1.000 5.20000 315 HIS C N 1
ATOM 7804 C CA . HIS C 1 335 ? 124.91700 148.00300 139.02000 1.000 5.20000 315 HIS C CA 1
ATOM 7805 C C . HIS C 1 335 ? 125.43100 148.07800 140.45600 1.000 5.20000 315 HIS C C 1
ATOM 7806 O O . HIS C 1 335 ? 124.65200 148.24700 141.41300 1.000 5.20000 315 HIS C O 1
ATOM 7813 N N . GLU C 1 336 ? 126.75000 147.96800 140.63000 1.000 4.93000 316 GLU C N 1
ATOM 7814 C CA . GLU C 1 336 ? 127.24500 147.94200 142.00000 1.000 4.93000 316 GLU C CA 1
ATOM 7815 C C . GLU C 1 336 ? 127.08200 149.29300 142.67100 1.000 4.93000 316 GLU C C 1
ATOM 7816 O O . GLU C 1 336 ? 127.07200 149.36300 143.89700 1.000 4.93000 316 GLU C O 1
ATOM 7822 N N . ARG C 1 337 ? 126.92200 150.36300 141.89900 1.000 4.67000 317 ARG C N 1
ATOM 7823 C CA . ARG C 1 337 ? 126.67000 151.66600 142.49500 1.000 4.67000 317 ARG C CA 1
ATOM 7824 C C . ARG C 1 337 ? 125.31400 151.68100 143.17800 1.000 4.67000 317 ARG C C 1
ATOM 7825 O O . ARG C 1 337 ? 125.17400 152.17400 144.30100 1.000 4.67000 317 ARG C O 1
ATOM 7833 N N . ASN C 1 338 ? 124.29700 151.13500 142.51900 1.000 5.33000 318 ASN C N 1
ATOM 7834 C CA . ASN C 1 338 ? 123.00100 151.07700 143.17800 1.000 5.33000 318 ASN C CA 1
ATOM 7835 C C . ASN C 1 338 ? 123.04100 150.12400 144.36400 1.000 5.33000 318 ASN C C 1
ATOM 7836 O O . ASN C 1 338 ? 122.37700 150.35500 145.38700 1.000 5.33000 318 ASN C O 1
ATOM 7841 N N . PHE C 1 339 ? 123.82100 149.04900 144.25700 1.000 7.50000 319 PHE C N 1
ATOM 7842 C CA . PHE C 1 339 ? 124.03600 148.22100 145.44200 1.000 7.50000 319 PHE C CA 1
ATOM 7843 C C . PHE C 1 339 ? 124.64100 149.04200 146.57200 1.000 7.50000 319 PHE C C 1
ATOM 7844 O O . PHE C 1 339 ? 124.26700 148.89100 147.74100 1.000 7.50000 319 PHE C O 1
ATOM 7852 N N . PHE C 1 340 ? 125.57700 149.92300 146.22800 1.000 6.43000 320 PHE C N 1
ATOM 7853 C CA . PHE C 1 340 ? 126.20700 150.80000 147.20200 1.000 6.43000 320 PHE C CA 1
ATOM 7854 C C . PHE C 1 340 ? 125.18400 151.71500 147.84400 1.000 6.43000 320 PHE C C 1
ATOM 7855 O O . PHE C 1 340 ? 125.26200 152.01400 149.03900 1.000 6.43000 320 PHE C O 1
ATOM 7863 N N . GLU C 1 341 ? 124.22700 152.18300 147.05800 1.000 6.65000 321 GLU C N 1
ATOM 7864 C CA . GLU C 1 341 ? 123.16100 152.99700 147.62100 1.000 6.65000 321 GLU C CA 1
ATOM 7865 C C . GLU C 1 341 ? 122.35500 152.20900 148.63800 1.000 6.65000 321 GLU C C 1
ATOM 7866 O O . GLU C 1 341 ? 122.05100 152.70600 149.73000 1.000 6.65000 321 GLU C O 1
ATOM 7872 N N . THR C 1 342 ? 121.97800 150.98400 148.28300 1.000 7.94000 322 THR C N 1
ATOM 7873 C CA . THR C 1 342 ? 121.29400 150.12100 149.24200 1.000 7.94000 322 THR C CA 1
ATOM 7874 C C . THR C 1 342 ? 122.08000 150.02000 150.54100 1.000 7.94000 322 THR C C 1
ATOM 7875 O O . THR C 1 342 ? 121.52000 150.14200 151.64200 1.000 7.94000 322 THR C O 1
ATOM 7879 N N . LEU C 1 343 ? 123.38600 149.79300 150.41900 1.000 7.69000 323 LEU C N 1
ATOM 7880 C CA . LEU C 1 343 ? 124.23200 149.64900 151.59400 1.000 7.69000 323 LEU C CA 1
ATOM 7881 C C . LEU C 1 343 ? 124.21800 150.91000 152.43900 1.000 7.69000 323 LEU C C 1
ATOM 7882 O O . LEU C 1 343 ? 124.04800 150.83900 153.65700 1.000 7.69000 323 LEU C O 1
ATOM 7887 N N . VAL C 1 344 ? 124.41900 152.07700 151.81700 1.000 7.62000 324 VAL C N 1
ATOM 7888 C CA . VAL C 1 344 ? 124.53000 153.29000 152.62300 1.000 7.62000 324 VAL C CA 1
ATOM 7889 C C . VAL C 1 344 ? 123.19800 153.62400 153.26400 1.000 7.62000 324 VAL C C 1
ATOM 7890 O O . VAL C 1 344 ? 123.16100 154.21500 154.34500 1.000 7.62000 324 VAL C O 1
ATOM 7894 N N . ASP C 1 345 ? 122.08500 153.23600 152.64400 1.000 9.75000 325 ASP C N 1
ATOM 7895 C CA . ASP C 1 345 ? 120.80300 153.42400 153.31500 1.000 9.75000 325 ASP C CA 1
ATOM 7896 C C . ASP C 1 345 ? 120.70200 152.53800 154.54600 1.000 9.75000 325 ASP C C 1
ATOM 7897 O O . ASP C 1 345 ? 120.34700 153.00200 155.64000 1.000 9.75000 325 ASP C O 1
ATOM 7902 N N . ASN C 1 346 ? 121.01600 151.25400 154.38900 1.000 10.07000 326 ASN C N 1
ATOM 7903 C CA . ASN C 1 346 ? 121.00200 150.38200 155.55200 1.000 10.07000 326 ASN C CA 1
ATOM 7904 C C . ASN C 1 346 ? 121.96400 150.89200 156.61500 1.000 10.07000 326 ASN C C 1
ATOM 7905 O O . ASN C 1 346 ? 121.68700 150.79700 157.81500 1.000 10.07000 326 ASN C O 1
ATOM 7910 N N . PHE C 1 347 ? 123.07700 151.48400 156.19100 1.000 9.33000 327 PHE C N 1
ATOM 7911 C CA . PHE C 1 347 ? 124.06900 151.95900 157.14400 1.000 9.33000 327 PHE C CA 1
ATOM 7912 C C . PHE C 1 347 ? 123.56800 153.18100 157.88900 1.000 9.33000 327 PHE C C 1
ATOM 7913 O O . PHE C 1 347 ? 123.79300 153.31500 159.09600 1.000 9.33000 327 PHE C O 1
ATOM 7921 N N . SER C 1 348 ? 122.91800 154.09800 157.18200 1.000 11.69000 328 SER C N 1
ATOM 7922 C CA . SER C 1 348 ? 122.26100 155.19900 157.86200 1.000 11.69000 328 SER C CA 1
ATOM 7923 C C . SER C 1 348 ? 121.28900 154.66900 158.89700 1.000 11.69000 328 SER C C 1
ATOM 7924 O O . SER C 1 348 ? 121.23900 155.16400 160.02700 1.000 11.69000 328 SER C O 1
ATOM 7927 N N . GLU C 1 349 ? 120.52400 153.64200 158.53800 1.000 15.26000 329 GLU C N 1
ATOM 7928 C CA . GLU C 1 349 ? 119.50700 153.17400 159.46700 1.000 15.26000 329 GLU C CA 1
ATOM 7929 C C . GLU C 1 349 ? 120.11600 152.45800 160.66300 1.000 15.26000 329 GLU C C 1
ATOM 7930 O O . GLU C 1 349 ? 119.51100 152.43600 161.73900 1.000 15.26000 329 GLU C O 1
ATOM 7936 N N . VAL C 1 350 ? 121.30100 151.86900 160.50800 1.000 13.62000 330 VAL C N 1
ATOM 7937 C CA . VAL C 1 350 ? 121.94300 151.19100 161.62900 1.000 13.62000 330 VAL C CA 1
ATOM 7938 C C . VAL C 1 350 ? 123.00800 152.04400 162.29500 1.000 13.62000 330 VAL C C 1
ATOM 7939 O O . VAL C 1 350 ? 123.75300 151.54100 163.14300 1.000 13.62000 330 VAL C O 1
ATOM 7943 N N . THR C 1 351 ? 123.13800 153.30500 161.90700 1.000 12.42000 331 THR C N 1
ATOM 7944 C CA . THR C 1 351 ? 123.99000 154.20100 162.68400 1.000 12.42000 331 THR C CA 1
ATOM 7945 C C . THR C 1 351 ? 123.38300 154.56700 164.03300 1.000 12.42000 331 THR C C 1
ATOM 7946 O O . THR C 1 351 ? 124.10100 154.49400 165.04300 1.000 12.42000 331 THR C O 1
ATOM 7950 N N . PRO C 1 352 ? 122.10900 154.95500 164.14100 1.000 13.09000 332 PRO C N 1
ATOM 7951 C CA . PRO C 1 352 ? 121.58900 155.27400 165.47800 1.000 13.09000 332 PRO C CA 1
ATOM 7952 C C . PRO C 1 352 ? 121.54700 154.06600 166.38600 1.000 13.09000 332 PRO C C 1
ATOM 7953 O O . PRO C 1 352 ? 122.00500 154.13500 167.53200 1.000 13.09000 332 PRO C O 1
ATOM 7957 N N . LYS C 1 353 ? 121.01100 152.95100 165.89500 1.000 15.31000 333 LYS C N 1
ATOM 7958 C CA . LYS C 1 353 ? 121.00000 151.71400 166.66400 1.000 15.31000 333 LYS C CA 1
ATOM 7959 C C . LYS C 1 353 ? 122.38200 151.38300 167.21200 1.000 15.31000 333 LYS C C 1
ATOM 7960 O O . LYS C 1 353 ? 122.49700 150.69800 168.23200 1.000 15.31000 333 LYS C O 1
ATOM 7966 N N . LEU C 1 354 ? 123.43600 151.86900 166.56600 1.000 12.33000 334 LEU C N 1
ATOM 7967 C CA . LEU C 1 354 ? 124.79900 151.66600 167.03500 1.000 12.33000 334 LEU C CA 1
ATOM 7968 C C . LEU C 1 354 ? 125.41000 152.91200 167.64600 1.000 12.33000 334 LEU C C 1
ATOM 7969 O O . LEU C 1 354 ? 126.31300 152.79800 168.47900 1.000 12.33000 334 LEU C O 1
ATOM 7974 N N . TYR C 1 355 ? 124.95800 154.09300 167.24100 1.000 11.26000 335 TYR C N 1
ATOM 7975 C CA . TYR C 1 355 ? 125.44500 155.34000 167.80500 1.000 11.26000 335 TYR C CA 1
ATOM 7976 C C . TYR C 1 355 ? 124.32000 156.02100 168.56100 1.000 11.26000 335 TYR C C 1
ATOM 7977 O O . TYR C 1 355 ? 123.32200 156.41900 167.94500 1.000 11.26000 335 TYR C O 1
ATOM 7986 N N . PRO C 1 356 ? 124.44700 156.19600 169.87100 1.000 16.48000 336 PRO C N 1
ATOM 7987 C CA . PRO C 1 356 ? 123.30600 156.62900 170.67700 1.000 16.48000 336 PRO C CA 1
ATOM 7988 C C . PRO C 1 356 ? 122.77700 157.96900 170.20300 1.000 16.48000 336 PRO C C 1
ATOM 7989 O O . PRO C 1 356 ? 123.54300 158.89300 169.92600 1.000 16.48000 336 PRO C O 1
ATOM 7993 N N . VAL C 1 357 ? 121.45600 158.06300 170.09700 1.000 18.51000 337 VAL C N 1
ATOM 7994 C CA . VAL C 1 357 ? 120.81600 159.29800 169.66500 1.000 18.51000 337 VAL C CA 1
ATOM 7995 C C . VAL C 1 357 ? 120.45100 160.14800 170.87300 1.000 18.51000 337 VAL C C 1
ATOM 7996 O O . VAL C 1 357 ? 120.87200 161.30600 170.97500 1.000 18.51000 337 VAL C O 1
ATOM 8000 N N . GLN C 1 358 ? 119.68400 159.57600 171.80500 1.000 24.04000 338 GLN C N 1
ATOM 8001 C CA . GLN C 1 358 ? 119.22600 160.32600 172.96900 1.000 24.04000 338 GLN C CA 1
ATOM 8002 C C . GLN C 1 358 ? 120.37700 160.92500 173.75200 1.000 24.04000 338 GLN C C 1
ATOM 8003 O O . GLN C 1 358 ? 120.16200 161.84000 174.55000 1.000 24.04000 338 GLN C O 1
ATOM 8009 N N . GLN C 1 359 ? 121.58900 160.42500 173.54900 1.000 21.62000 339 GLN C N 1
ATOM 8010 C CA . GLN C 1 359 ? 122.76900 161.06900 174.09300 1.000 21.62000 339 GLN C CA 1
ATOM 8011 C C . GLN C 1 359 ? 123.39400 162.01900 173.08100 1.000 21.62000 339 GLN C C 1
ATOM 8012 O O . GLN C 1 359 ? 123.53100 163.21600 173.34600 1.000 21.62000 339 GLN C O 1
ATOM 8018 N N . ASN C 1 360 ? 123.75800 161.50800 171.91400 1.000 22.61000 340 ASN C N 1
ATOM 8019 C CA . ASN C 1 360 ? 124.48100 162.27800 170.91700 1.000 22.61000 340 ASN C CA 1
ATOM 8020 C C . ASN C 1 360 ? 123.58800 162.53400 169.71400 1.000 22.61000 340 ASN C C 1
ATOM 8021 O O . ASN C 1 360 ? 122.91400 161.62500 169.22400 1.000 22.61000 340 ASN C O 1
ATOM 8026 N N . ASP C 1 361 ? 123.59300 163.77900 169.23700 1.000 18.94000 341 ASP C N 1
ATOM 8027 C CA . ASP C 1 361 ? 122.76700 164.19800 168.11200 1.000 18.94000 341 ASP C CA 1
ATOM 8028 C C . ASP C 1 361 ? 123.52800 164.34500 166.80800 1.000 18.94000 341 ASP C C 1
ATOM 8029 O O . ASP C 1 361 ? 122.92300 164.22200 165.74200 1.000 18.94000 341 ASP C O 1
ATOM 8034 N N . THR C 1 362 ? 124.83200 164.61500 166.86900 1.000 12.91000 342 THR C N 1
ATOM 8035 C CA . THR C 1 362 ? 125.61600 164.79200 165.65500 1.000 12.91000 342 THR C CA 1
ATOM 8036 C C . THR C 1 362 ? 125.41900 163.63700 164.68400 1.000 12.91000 342 THR C C 1
ATOM 8037 O O . THR C 1 362 ? 125.51600 163.82000 163.46300 1.000 12.91000 342 THR C O 1
ATOM 8041 N N . ILE C 1 363 ? 125.12800 162.44400 165.20600 1.000 10.62000 343 ILE C N 1
ATOM 8042 C CA . ILE C 1 363 ? 124.85300 161.29800 164.34800 1.000 10.62000 343 ILE C CA 1
ATOM 8043 C C . ILE C 1 363 ? 123.73100 161.60700 163.37400 1.000 10.62000 343 ILE C C 1
ATOM 8044 O O . ILE C 1 363 ? 123.74100 161.12600 162.23900 1.000 10.62000 343 ILE C O 1
ATOM 8049 N N . LEU C 1 364 ? 122.75000 162.40600 163.78800 1.000 9.75000 344 LEU C N 1
ATOM 8050 C CA . LEU C 1 364 ? 121.69600 162.78100 162.85500 1.000 9.75000 344 LEU C CA 1
ATOM 8051 C C . LEU C 1 364 ? 122.25300 163.63200 161.72400 1.000 9.75000 344 LEU C C 1
ATOM 8052 O O . LEU C 1 364 ? 121.92000 163.41600 160.55300 1.000 9.75000 344 LEU C O 1
ATOM 8057 N N . ASP C 1 365 ? 123.12100 164.58500 162.05300 1.000 7.86000 345 ASP C N 1
ATOM 8058 C CA . ASP C 1 365 ? 123.81700 165.32800 161.01400 1.000 7.86000 345 ASP C CA 1
ATOM 8059 C C . ASP C 1 365 ? 124.49900 164.38400 160.03800 1.000 7.86000 345 ASP C C 1
ATOM 8060 O O . ASP C 1 365 ? 124.35800 164.52800 158.81800 1.000 7.86000 345 ASP C O 1
ATOM 8065 N N . ILE C 1 366 ? 125.20700 163.37900 160.55300 1.000 7.00000 346 ILE C N 1
ATOM 8066 C CA . ILE C 1 366 ? 126.04900 162.57800 159.67100 1.000 7.00000 346 ILE C CA 1
ATOM 8067 C C . ILE C 1 366 ? 125.21700 161.60300 158.84800 1.000 7.00000 346 ILE C C 1
ATOM 8068 O O . ILE C 1 366 ? 125.47700 161.40100 157.65900 1.000 7.00000 346 ILE C O 1
ATOM 8073 N N . ASN C 1 367 ? 124.20800 160.98600 159.44900 1.000 6.38000 347 ASN C N 1
ATOM 8074 C CA . ASN C 1 367 ? 123.36700 160.10000 158.66200 1.000 6.38000 347 ASN C CA 1
ATOM 8075 C C . ASN C 1 367 ? 122.31500 160.85700 157.86600 1.000 6.38000 347 ASN C C 1
ATOM 8076 O O . ASN C 1 367 ? 121.46600 160.22300 157.23400 1.000 6.38000 347 ASN C O 1
ATOM 8081 N N . ASN C 1 368 ? 122.32000 162.18700 157.91400 1.000 6.54000 348 ASN C N 1
ATOM 8082 C CA . ASN C 1 368 ? 121.63600 162.94100 156.87400 1.000 6.54000 348 ASN C CA 1
ATOM 8083 C C . ASN C 1 368 ? 122.59800 163.34600 155.77100 1.000 6.54000 348 ASN C C 1
ATOM 8084 O O . ASN C 1 368 ? 122.19900 163.44600 154.60700 1.000 6.54000 348 ASN C O 1
ATOM 8089 N N . ASN C 1 369 ? 123.86700 163.57000 156.11500 1.000 5.37000 349 ASN C N 1
ATOM 8090 C CA . ASN C 1 369 ? 124.89200 163.66200 155.08300 1.000 5.37000 349 ASN C CA 1
ATOM 8091 C C . ASN C 1 369 ? 124.89900 162.40700 154.22300 1.000 5.37000 349 ASN C C 1
ATOM 8092 O O . ASN C 1 369 ? 125.02400 162.47500 152.99600 1.000 5.37000 349 ASN C O 1
ATOM 8097 N N . LEU C 1 370 ? 124.75800 161.24500 154.85000 1.000 5.92000 350 LEU C N 1
ATOM 8098 C CA . LEU C 1 370 ? 124.71300 160.01500 154.07300 1.000 5.92000 350 LEU C CA 1
ATOM 8099 C C . LEU C 1 370 ? 123.44700 159.92800 153.24200 1.000 5.92000 350 LEU C C 1
ATOM 8100 O O . LEU C 1 370 ? 123.43500 159.25200 152.21700 1.000 5.92000 350 LEU C O 1
ATOM 8105 N N . SER C 1 371 ? 122.37400 160.59800 153.65100 1.000 6.14000 351 SER C N 1
ATOM 8106 C CA . SER C 1 371 ? 121.21300 160.68800 152.77500 1.000 6.14000 351 SER C CA 1
ATOM 8107 C C . SER C 1 371 ? 121.52600 161.55600 151.56700 1.000 6.14000 351 SER C C 1
ATOM 8108 O O . SER C 1 371 ? 121.12400 161.24900 150.43700 1.000 6.14000 351 SER C O 1
ATOM 8111 N N . ILE C 1 372 ? 122.24000 162.65300 151.79600 1.000 5.83000 352 ILE C N 1
ATOM 8112 C CA . ILE C 1 372 ? 122.77300 163.43600 150.68800 1.000 5.83000 352 ILE C CA 1
ATOM 8113 C C . ILE C 1 372 ? 123.55900 162.53300 149.74900 1.000 5.83000 352 ILE C C 1
ATOM 8114 O O . ILE C 1 372 ? 123.45400 162.63500 148.52300 1.000 5.83000 352 ILE C O 1
ATOM 8119 N N . ILE C 1 373 ? 124.32100 161.60100 150.31500 1.000 6.46000 353 ILE C N 1
ATOM 8120 C CA . ILE C 1 373 ? 125.19200 160.76100 149.49800 1.000 6.46000 353 ILE C CA 1
ATOM 8121 C C . ILE C 1 373 ? 124.39500 159.68500 148.77200 1.000 6.46000 353 ILE C C 1
ATOM 8122 O O . ILE C 1 373 ? 124.70300 159.34000 147.63000 1.000 6.46000 353 ILE C O 1
ATOM 8127 N N . LYS C 1 374 ? 123.36700 159.13400 149.40800 1.000 6.63000 354 LYS C N 1
ATOM 8128 C CA . LYS C 1 374 ? 122.53900 158.16200 148.70400 1.000 6.63000 354 LYS C CA 1
ATOM 8129 C C . LYS C 1 374 ? 121.81700 158.82100 147.54500 1.000 6.63000 354 LYS C C 1
ATOM 8130 O O . LYS C 1 374 ? 121.69800 158.23200 146.46900 1.000 6.63000 354 LYS C O 1
ATOM 8136 N N . LYS C 1 375 ? 121.35500 160.05700 147.73000 1.000 4.49000 355 LYS C N 1
ATOM 8137 C CA . LYS C 1 375 ? 120.73500 160.76100 146.61700 1.000 4.49000 355 LYS C CA 1
ATOM 8138 C C . LYS C 1 375 ? 121.76100 161.07100 145.53500 1.000 4.49000 355 LYS C C 1
ATOM 8139 O O . LYS C 1 375 ? 121.46600 160.96300 144.33600 1.000 4.49000 355 LYS C O 1
ATOM 8145 N N . HIS C 1 376 ? 122.97500 161.45300 145.94100 1.000 5.54000 356 HIS C N 1
ATOM 8146 C CA . HIS C 1 376 ? 124.04600 161.64300 144.97400 1.000 5.54000 356 HIS C CA 1
ATOM 8147 C C . HIS C 1 376 ? 124.25600 160.39300 144.14600 1.000 5.54000 356 HIS C C 1
ATOM 8148 O O . HIS C 1 376 ? 124.38300 160.46200 142.92500 1.000 5.54000 356 HIS C O 1
ATOM 8155 N N . LEU C 1 377 ? 124.36200 159.24500 144.80800 1.000 6.57000 357 LEU C N 1
ATOM 8156 C CA . LEU C 1 377 ? 124.62900 158.00500 144.09600 1.000 6.57000 357 LEU C CA 1
ATOM 8157 C C . LEU C 1 377 ? 123.46500 157.63900 143.20100 1.000 6.57000 357 LEU C C 1
ATOM 8158 O O . LEU C 1 377 ? 123.66300 157.12000 142.10300 1.000 6.57000 357 LEU C O 1
ATOM 8163 N N . GLU C 1 378 ? 122.24200 157.90500 143.65100 1.000 7.26000 358 GLU C N 1
ATOM 8164 C CA . GLU C 1 378 ? 121.08800 157.68900 142.79100 1.000 7.26000 358 GLU C CA 1
ATOM 8165 C C . GLU C 1 378 ? 121.22800 158.47900 141.50000 1.000 7.26000 358 GLU C C 1
ATOM 8166 O O . GLU C 1 378 ? 121.13600 157.92200 140.39900 1.000 7.26000 358 GLU C O 1
ATOM 8172 N N . THR C 1 379 ? 121.47900 159.78100 141.61700 1.000 7.11000 359 THR C N 1
ATOM 8173 C CA . THR C 1 379 ? 121.61100 160.60200 140.42000 1.000 7.11000 359 THR C CA 1
ATOM 8174 C C . THR C 1 379 ? 122.81700 160.17800 139.59300 1.000 7.11000 359 THR C C 1
ATOM 8175 O O . THR C 1 379 ? 122.74500 160.12700 138.36000 1.000 7.11000 359 THR C O 1
ATOM 8179 N N . THR C 1 380 ? 123.92400 159.84900 140.25300 1.000 6.72000 360 THR C N 1
ATOM 8180 C CA . THR C 1 380 ? 125.14200 159.50100 139.53900 1.000 6.72000 360 THR C CA 1
ATOM 8181 C C . THR C 1 380 ? 124.95000 158.22200 138.74900 1.000 6.72000 360 THR C C 1
ATOM 8182 O O . THR C 1 380 ? 125.35600 158.13000 137.59000 1.000 6.72000 360 THR C O 1
ATOM 8186 N N . SER C 1 381 ? 124.31500 157.22800 139.35900 1.000 7.07000 361 SER C N 1
ATOM 8187 C CA . SER C 1 381 ? 124.05000 155.98100 138.66500 1.000 7.07000 361 SER C CA 1
ATOM 8188 C C . SER C 1 381 ? 123.06600 156.18900 137.52900 1.000 7.07000 361 SER C C 1
ATOM 8189 O O . SER C 1 381 ? 123.22900 155.61500 136.44700 1.000 7.07000 361 SER C O 1
ATOM 8192 N N . SER C 1 382 ? 122.03200 156.99900 137.75300 1.000 7.60000 362 SER C N 1
ATOM 8193 C CA . SER C 1 382 ? 121.08500 157.26800 136.68000 1.000 7.60000 362 SER C CA 1
ATOM 8194 C C . SER C 1 382 ? 121.78600 157.88700 135.48300 1.000 7.60000 362 SER C C 1
ATOM 8195 O O . SER C 1 382 ? 121.55600 157.48200 134.34100 1.000 7.60000 362 SER C O 1
ATOM 8198 N N . ILE C 1 383 ? 122.66300 158.86200 135.72200 1.000 8.67000 363 ILE C N 1
ATOM 8199 C CA . ILE C 1 383 ? 123.32000 159.50000 134.58800 1.000 8.67000 363 ILE C CA 1
ATOM 8200 C C . ILE C 1 383 ? 124.39900 158.60200 134.01200 1.000 8.67000 363 ILE C C 1
ATOM 8201 O O . ILE C 1 383 ? 124.71100 158.68800 132.82100 1.000 8.67000 363 ILE C O 1
ATOM 8206 N N . CYS C 1 384 ? 124.97800 157.71900 134.81900 1.000 8.48000 364 CYS C N 1
ATOM 8207 C CA . CYS C 1 384 ? 125.81400 156.67600 134.24800 1.000 8.48000 364 CYS C CA 1
ATOM 8208 C C . CYS C 1 384 ? 125.03000 155.88600 133.21800 1.000 8.48000 364 CYS C C 1
ATOM 8209 O O . CYS C 1 384 ? 125.44600 155.77400 132.06400 1.000 8.48000 364 CYS C O 1
ATOM 8212 N N . LYS C 1 385 ? 123.86600 155.36600 133.61600 1.000 9.55000 365 LYS C N 1
ATOM 8213 C CA . LYS C 1 385 ? 123.04600 154.56600 132.71000 1.000 9.55000 365 LYS C CA 1
ATOM 8214 C C . LYS C 1 385 ? 122.61400 155.36900 131.49500 1.000 9.55000 365 LYS C C 1
ATOM 8215 O O . LYS C 1 385 ? 122.51600 154.82700 130.38700 1.000 9.55000 365 LYS C O 1
ATOM 8221 N N . GLN C 1 386 ? 122.33100 156.65600 131.69000 1.000 11.45000 366 GLN C N 1
ATOM 8222 C CA . GLN C 1 386 ? 121.98700 157.51300 130.56500 1.000 11.45000 366 GLN C CA 1
ATOM 8223 C C . GLN C 1 386 ? 123.14000 157.60800 129.58800 1.000 11.45000 366 GLN C C 1
ATOM 8224 O O . GLN C 1 386 ? 122.94900 157.46200 128.37700 1.000 11.45000 366 GLN C O 1
ATOM 8230 N N . GLU C 1 387 ? 124.34500 157.86200 130.09200 1.000 11.94000 367 GLU C N 1
ATOM 8231 C CA . GLU C 1 387 ? 125.50400 157.83200 129.21700 1.000 11.94000 367 GLU C CA 1
ATOM 8232 C C . GLU C 1 387 ? 125.59200 156.50100 128.49900 1.000 11.94000 367 GLU C C 1
ATOM 8233 O O . GLU C 1 387 ? 125.73900 156.46800 127.27700 1.000 11.94000 367 GLU C O 1
ATOM 8239 N N . THR C 1 388 ? 125.40000 155.40100 129.22300 1.000 11.86000 368 THR C N 1
ATOM 8240 C CA . THR C 1 388 ? 125.48200 154.09200 128.59000 1.000 11.86000 368 THR C CA 1
ATOM 8241 C C . THR C 1 388 ? 124.56400 154.03100 127.39000 1.000 11.86000 368 THR C C 1
ATOM 8242 O O . THR C 1 388 ? 125.02000 154.07000 126.24200 1.000 11.86000 368 THR C O 1
ATOM 8246 N N . GLU C 1 389 ? 123.25900 154.06700 127.64300 1.000 16.13000 369 GLU C N 1
ATOM 8247 C CA . GLU C 1 389 ? 122.30400 153.88800 126.56000 1.000 16.13000 369 GLU C CA 1
ATOM 8248 C C . GLU C 1 389 ? 122.48900 154.95600 125.49100 1.000 16.13000 369 GLU C C 1
ATOM 8249 O O . GLU C 1 389 ? 122.95200 154.65700 124.38800 1.000 16.13000 369 GLU C O 1
ATOM 8255 N N . GLU C 1 390 ? 122.22500 156.22100 125.82000 1.000 18.68000 370 GLU C N 1
ATOM 8256 C CA . GLU C 1 390 ? 122.27500 157.25100 124.79200 1.000 18.68000 370 GLU C CA 1
ATOM 8257 C C . GLU C 1 390 ? 123.64200 157.28900 124.12800 1.000 18.68000 370 GLU C C 1
ATOM 8258 O O . GLU C 1 390 ? 123.78000 156.98000 122.93800 1.000 18.68000 370 GLU C O 1
ATOM 8264 N N . ILE C 1 391 ? 124.67000 157.62900 124.90000 1.000 16.40000 371 ILE C N 1
ATOM 8265 C CA . ILE C 1 391 ? 125.97900 157.89700 124.33200 1.000 16.40000 371 ILE C CA 1
ATOM 8266 C C . ILE C 1 391 ? 126.49300 156.68500 123.57200 1.000 16.40000 371 ILE C C 1
ATOM 8267 O O . ILE C 1 391 ? 126.83200 156.78700 122.39400 1.000 16.40000 371 ILE C O 1
ATOM 8272 N N . SER C 1 392 ? 126.57000 155.52200 124.22200 1.000 13.52000 372 SER C N 1
ATOM 8273 C CA . SER C 1 392 ? 127.22800 154.41400 123.55000 1.000 13.52000 372 SER C CA 1
ATOM 8274 C C . SER C 1 392 ? 126.35700 153.80300 122.45900 1.000 13.52000 372 SER C C 1
ATOM 8275 O O . SER C 1 392 ? 126.88100 153.42000 121.40700 1.000 13.52000 372 SER C O 1
ATOM 8278 N N . GLY C 1 393 ? 125.04100 153.69200 122.66900 1.000 12.17000 373 GLY C N 1
ATOM 8279 C CA . GLY C 1 393 ? 124.18600 153.17500 121.61800 1.000 12.17000 373 GLY C CA 1
ATOM 8280 C C . GLY C 1 393 ? 124.20900 154.02900 120.36700 1.000 12.17000 373 GLY C C 1
ATOM 8281 O O . GLY C 1 393 ? 124.11400 153.50700 119.25600 1.000 12.17000 373 GLY C O 1
ATOM 8282 N N . THR C 1 394 ? 124.33800 155.35000 120.52200 1.000 11.56000 374 THR C N 1
ATOM 8283 C CA . THR C 1 394 ? 124.41400 156.22700 119.36000 1.000 11.56000 374 THR C CA 1
ATOM 8284 C C . THR C 1 394 ? 125.83800 156.52900 118.92700 1.000 11.56000 374 THR C C 1
ATOM 8285 O O . THR C 1 394 ? 126.03500 157.18000 117.89900 1.000 11.56000 374 THR C O 1
ATOM 8289 N N . LEU C 1 395 ? 126.82300 156.08800 119.69000 1.000 9.33000 375 LEU C N 1
ATOM 8290 C CA . LEU C 1 395 ? 128.21500 156.20000 119.30400 1.000 9.33000 375 LEU C CA 1
ATOM 8291 C C . LEU C 1 395 ? 128.66900 155.00500 118.50000 1.000 9.33000 375 LEU C C 1
ATOM 8292 O O . LEU C 1 395 ? 129.50100 155.15100 117.59800 1.000 9.33000 375 LEU C O 1
ATOM 8297 N N . SER C 1 396 ? 128.13300 153.83100 118.81400 1.000 11.74000 376 SER C N 1
ATOM 8298 C CA . SER C 1 396 ? 128.61900 152.60500 118.19200 1.000 11.74000 376 SER C CA 1
ATOM 8299 C C . SER C 1 396 ? 128.50100 152.62800 116.67600 1.000 11.74000 376 SER C C 1
ATOM 8300 O O . SER C 1 396 ? 129.50300 152.32600 116.00900 1.000 11.74000 376 SER C O 1
ATOM 8303 N N . PRO C 1 397 ? 127.36300 152.97900 116.06500 1.000 8.83000 377 PRO C N 1
ATOM 8304 C CA . PRO C 1 397 ? 127.33500 153.05900 114.59500 1.000 8.83000 377 PRO C CA 1
ATOM 8305 C C . PRO C 1 397 ? 128.40100 153.95800 114.01700 1.000 8.83000 377 PRO C C 1
ATOM 8306 O O . PRO C 1 397 ? 129.00800 153.60200 112.99800 1.000 8.83000 377 PRO C O 1
ATOM 8310 N N . LYS C 1 398 ? 128.65200 155.11200 114.63800 1.000 8.96000 378 LYS C N 1
ATOM 8311 C CA . LYS C 1 398 ? 129.71500 155.99100 114.17400 1.000 8.96000 378 LYS C CA 1
ATOM 8312 C C . LYS C 1 398 ? 131.02800 155.25100 114.00800 1.000 8.96000 378 LYS C C 1
ATOM 8313 O O . LYS C 1 398 ? 131.83800 155.63000 113.15900 1.000 8.96000 378 LYS C O 1
ATOM 8319 N N . PHE C 1 399 ? 131.25400 154.20400 114.79200 1.000 6.15000 379 PHE C N 1
ATOM 8320 C CA . PHE C 1 399 ? 132.42100 153.35600 114.63600 1.000 6.15000 379 PHE C CA 1
ATOM 8321 C C . PHE C 1 399 ? 132.18100 152.22700 113.64900 1.000 6.15000 379 PHE C C 1
ATOM 8322 O O . PHE C 1 399 ? 133.00000 151.99400 112.75700 1.000 6.15000 379 PHE C O 1
ATOM 8330 N N . LYS C 1 400 ? 131.05100 151.53500 113.77900 1.000 8.64000 380 LYS C N 1
ATOM 8331 C CA . LYS C 1 400 ? 130.82100 150.31200 113.02600 1.000 8.64000 380 LYS C CA 1
ATOM 8332 C C . LYS C 1 400 ? 130.77100 150.56400 111.53400 1.000 8.64000 380 LYS C C 1
ATOM 8333 O O . LYS C 1 400 ? 131.09500 149.67000 110.74800 1.000 8.64000 380 LYS C O 1
ATOM 8339 N N . ILE C 1 401 ? 130.33000 151.75100 111.12000 1.000 5.52000 381 ILE C N 1
ATOM 8340 C CA . ILE C 1 401 ? 130.22100 152.01700 109.69000 1.000 5.52000 381 ILE C CA 1
ATOM 8341 C C . ILE C 1 401 ? 131.58400 151.91000 109.03400 1.000 5.52000 381 ILE C C 1
ATOM 8342 O O . ILE C 1 401 ? 131.71400 151.40800 107.91200 1.000 5.52000 381 ILE C O 1
ATOM 8347 N N . PHE C 1 402 ? 132.62700 152.35800 109.72400 1.000 6.23000 382 PHE C N 1
ATOM 8348 C CA . PHE C 1 402 ? 133.96000 152.18200 109.17500 1.000 6.23000 382 PHE C CA 1
ATOM 8349 C C . PHE C 1 402 ? 134.28700 150.71000 109.01000 1.000 6.23000 382 PHE C C 1
ATOM 8350 O O . PHE C 1 402 ? 134.83200 150.30700 107.97800 1.000 6.23000 382 PHE C O 1
ATOM 8358 N N . THR C 1 403 ? 133.96900 149.89100 110.01900 1.000 5.43000 383 THR C N 1
ATOM 8359 C CA . THR C 1 403 ? 134.24100 148.46100 109.92100 1.000 5.43000 383 THR C CA 1
ATOM 8360 C C . THR C 1 403 ? 133.50900 147.84900 108.74600 1.000 5.43000 383 THR C C 1
ATOM 8361 O O . THR C 1 403 ? 134.04500 146.97300 108.05800 1.000 5.43000 383 THR C O 1
ATOM 8365 N N . ASP C 1 404 ? 132.29300 148.30800 108.49500 1.000 4.69000 384 ASP C N 1
ATOM 8366 C CA . ASP C 1 404 ? 131.50800 147.69500 107.44100 1.000 4.69000 384 ASP C CA 1
ATOM 8367 C C . ASP C 1 404 ? 131.98900 148.13300 106.07200 1.000 4.69000 384 ASP C C 1
ATOM 8368 O O . ASP C 1 404 ? 132.05500 147.31600 105.15200 1.000 4.69000 384 ASP C O 1
ATOM 8373 N N . ILE C 1 405 ? 132.38600 149.39000 105.91400 1.000 5.18000 385 ILE C N 1
ATOM 8374 C CA . ILE C 1 405 ? 132.94900 149.74500 104.62000 1.000 5.18000 385 ILE C CA 1
ATOM 8375 C C . ILE C 1 405 ? 134.30200 149.07900 104.43500 1.000 5.18000 385 ILE C C 1
ATOM 8376 O O . ILE C 1 405 ? 134.68300 148.72500 103.31200 1.000 5.18000 385 ILE C O 1
ATOM 8381 N N . LEU C 1 406 ? 135.03500 148.85900 105.52100 1.000 6.20000 386 LEU C N 1
ATOM 8382 C CA . LEU C 1 406 ? 136.31200 148.17200 105.41300 1.000 6.20000 386 LEU C CA 1
ATOM 8383 C C . LEU C 1 406 ? 136.12400 146.75600 104.89700 1.000 6.20000 386 LEU C C 1
ATOM 8384 O O . LEU C 1 406 ? 136.71700 146.36600 103.88900 1.000 6.20000 386 LEU C O 1
ATOM 8389 N N . LEU C 1 407 ? 135.28600 145.97000 105.56800 1.000 6.59000 387 LEU C N 1
ATOM 8390 C CA . LEU C 1 407 ? 135.08500 144.60900 105.09700 1.000 6.59000 387 LEU C CA 1
ATOM 8391 C C . LEU C 1 407 ? 134.31200 144.57000 103.78600 1.000 6.59000 387 LEU C C 1
ATOM 8392 O O . LEU C 1 407 ? 134.37100 143.55900 103.08000 1.000 6.59000 387 LEU C O 1
ATOM 8397 N N . SER C 1 408 ? 133.63700 145.65700 103.41000 1.000 7.90000 388 SER C N 1
ATOM 8398 C CA . SER C 1 408 ? 133.10200 145.74000 102.05800 1.000 7.90000 388 SER C CA 1
ATOM 8399 C C . SER C 1 408 ? 134.22200 145.82600 101.03000 1.000 7.90000 388 SER C C 1
ATOM 8400 O O . SER C 1 408 ? 134.18300 145.13700 100.00500 1.000 7.90000 388 SER C O 1
ATOM 8403 N N . LEU C 1 409 ? 135.23700 146.65400 101.28600 1.000 9.43000 389 LEU C N 1
ATOM 8404 C CA . LEU C 1 409 ? 136.38700 146.65400 100.38600 1.000 9.43000 389 LEU C CA 1
ATOM 8405 C C . LEU C 1 409 ? 137.14400 145.33500 100.46000 1.000 9.43000 389 LEU C C 1
ATOM 8406 O O . LEU C 1 409 ? 137.78700 144.93100 99.48700 1.000 9.43000 389 LEU C O 1
ATOM 8411 N N . ARG C 1 410 ? 137.07900 144.65100 101.59700 1.000 11.30000 390 ARG C N 1
ATOM 8412 C CA . ARG C 1 410 ? 137.62400 143.30100 101.67300 1.000 11.30000 390 ARG C CA 1
ATOM 8413 C C . ARG C 1 410 ? 136.94400 142.38700 100.66700 1.000 11.30000 390 ARG C C 1
ATOM 8414 O O . ARG C 1 410 ? 137.60600 141.75800 99.83300 1.000 11.30000 390 ARG C O 1
ATOM 8422 N N . SER C 1 411 ? 135.61600 142.28300 100.75900 1.000 12.00000 391 SER C N 1
ATOM 8423 C CA . SER C 1 411 ? 134.85000 141.52600 99.77800 1.000 12.00000 391 SER C CA 1
ATOM 8424 C C . SER C 1 411 ? 135.20500 141.94500 98.36400 1.000 12.00000 391 SER C C 1
ATOM 8425 O O . SER C 1 411 ? 135.33000 141.10100 97.46700 1.000 12.00000 391 SER C O 1
ATOM 8428 N N . LEU C 1 412 ? 135.37600 143.24600 98.14600 1.000 12.18000 392 LEU C N 1
ATOM 8429 C CA . LEU C 1 412 ? 135.68100 143.73200 96.80900 1.000 12.18000 392 LEU C CA 1
ATOM 8430 C C . LEU C 1 412 ? 137.00900 143.20200 96.31200 1.000 12.18000 392 LEU C C 1
ATOM 8431 O O . LEU C 1 412 ? 137.09700 142.68800 95.19800 1.000 12.18000 392 LEU C O 1
ATOM 8436 N N . PHE C 1 413 ? 138.05800 143.34000 97.10800 1.000 15.48000 393 PHE C N 1
ATOM 8437 C CA . PHE C 1 413 ? 139.34500 142.87900 96.62200 1.000 15.48000 393 PHE C CA 1
ATOM 8438 C C . PHE C 1 413 ? 139.36800 141.37300 96.48800 1.000 15.48000 393 PHE C C 1
ATOM 8439 O O . PHE C 1 413 ? 140.07500 140.84600 95.62900 1.000 15.48000 393 PHE C O 1
ATOM 8447 N N . GLU C 1 414 ? 138.56100 140.66800 97.27600 1.000 13.88000 394 GLU C N 1
ATOM 8448 C CA . GLU C 1 414 ? 138.43500 139.23300 97.06400 1.000 13.88000 394 GLU C CA 1
ATOM 8449 C C . GLU C 1 414 ? 137.85900 138.94600 95.68800 1.000 13.88000 394 GLU C C 1
ATOM 8450 O O . GLU C 1 414 ? 138.48700 138.25200 94.87400 1.000 13.88000 394 GLU C O 1
ATOM 8456 N N . ARG C 1 415 ? 136.66400 139.47700 95.41200 1.000 11.20000 395 ARG C N 1
ATOM 8457 C CA . ARG C 1 415 ? 136.05900 139.28300 94.09900 1.000 11.20000 395 ARG C CA 1
ATOM 8458 C C . ARG C 1 415 ? 137.01900 139.68300 92.99600 1.000 11.20000 395 ARG C C 1
ATOM 8459 O O . ARG C 1 415 ? 137.15100 138.98400 91.98600 1.000 11.20000 395 ARG C O 1
ATOM 8467 N N . TYR C 1 416 ? 137.71700 140.79600 93.18500 1.000 13.29000 396 TYR C N 1
ATOM 8468 C CA . TYR C 1 416 ? 138.56400 141.32500 92.13200 1.000 13.29000 396 TYR C CA 1
ATOM 8469 C C . TYR C 1 416 ? 139.74200 140.41200 91.87500 1.000 13.29000 396 TYR C C 1
ATOM 8470 O O . TYR C 1 416 ? 140.05400 140.10600 90.72500 1.000 13.29000 396 TYR C O 1
ATOM 8479 N N . LYS C 1 417 ? 140.43800 139.99600 92.92800 1.000 12.18000 397 LYS C N 1
ATOM 8480 C CA . LYS C 1 417 ? 141.56500 139.10000 92.73500 1.000 12.18000 397 LYS C CA 1
ATOM 8481 C C . LYS C 1 417 ? 141.11700 137.83500 92.02900 1.000 12.18000 397 LYS C C 1
ATOM 8482 O O . LYS C 1 417 ? 141.72600 137.40900 91.04200 1.000 12.18000 397 LYS C O 1
ATOM 8488 N N . ILE C 1 418 ? 140.00400 137.25500 92.47500 1.000 12.33000 398 ILE C N 1
ATOM 8489 C CA . ILE C 1 418 ? 139.63500 135.95500 91.93400 1.000 12.33000 398 ILE C CA 1
ATOM 8490 C C . ILE C 1 418 ? 138.95400 136.04300 90.58100 1.000 12.33000 398 ILE C C 1
ATOM 8491 O O . ILE C 1 418 ? 138.77400 135.01000 89.93100 1.000 12.33000 398 ILE C O 1
ATOM 8496 N N . MET C 1 419 ? 138.55600 137.23100 90.13200 1.000 15.76000 399 MET C N 1
ATOM 8497 C CA . MET C 1 419 ? 138.05100 137.31400 88.76700 1.000 15.76000 399 MET C CA 1
ATOM 8498 C C . MET C 1 419 ? 139.09300 137.84700 87.80000 1.000 15.76000 399 MET C C 1
ATOM 8499 O O . MET C 1 419 ? 139.19700 137.35200 86.67500 1.000 15.76000 399 MET C O 1
ATOM 8504 N N . ALA C 1 420 ? 139.86500 138.85500 88.20400 1.000 29.89000 400 ALA C N 1
ATOM 8505 C CA . ALA C 1 420 ? 141.03100 139.26400 87.44100 1.000 29.89000 400 ALA C CA 1
ATOM 8506 C C . ALA C 1 420 ? 142.08000 138.16900 87.36400 1.000 29.89000 400 ALA C C 1
ATOM 8507 O O . ALA C 1 420 ? 143.03000 138.30000 86.59000 1.000 29.89000 400 ALA C O 1
ATOM 8509 N N . ALA C 1 421 ? 141.94300 137.09700 88.14700 1.000 42.39000 401 ALA C N 1
ATOM 8510 C CA . ALA C 1 421 ? 142.69300 135.88500 87.84000 1.000 42.39000 401 ALA C CA 1
ATOM 8511 C C . ALA C 1 421 ? 142.43600 135.43300 86.40800 1.000 42.39000 401 ALA C C 1
ATOM 8512 O O . ALA C 1 421 ? 143.30400 134.81000 85.78400 1.000 42.39000 401 ALA C O 1
ATOM 8514 N N . ASN C 1 422 ? 141.25700 135.74400 85.86700 1.000 54.48000 402 ASN C N 1
ATOM 8515 C CA . ASN C 1 422 ? 141.00100 135.44800 84.46400 1.000 54.48000 402 ASN C CA 1
ATOM 8516 C C . ASN C 1 422 ? 141.92800 136.25500 83.56800 1.000 54.48000 402 ASN C C 1
ATOM 8517 O O . ASN C 1 422 ? 142.50200 135.72500 82.61100 1.000 54.48000 402 ASN C O 1
ATOM 8522 N N . ASN C 1 423 ? 142.09700 137.54300 83.86600 1.000 59.65000 403 ASN C N 1
ATOM 8523 C CA . ASN C 1 423 ? 143.06500 138.32500 83.10900 1.000 59.65000 403 ASN C CA 1
ATOM 8524 C C . ASN C 1 423 ? 144.48200 137.84300 83.37200 1.000 59.65000 403 ASN C C 1
ATOM 8525 O O . ASN C 1 423 ? 145.36000 138.01300 82.52400 1.000 59.65000 403 ASN C O 1
ATOM 8530 N N . VAL C 1 424 ? 144.71900 137.23700 84.53300 1.000 57.32000 404 VAL C N 1
ATOM 8531 C CA . VAL C 1 424 ? 146.02400 136.64000 84.80600 1.000 57.32000 404 VAL C CA 1
ATOM 8532 C C . VAL C 1 424 ? 146.29800 135.51800 83.81500 1.000 57.32000 404 VAL C C 1
ATOM 8533 O O . VAL C 1 424 ? 147.34300 135.48200 83.14900 1.000 57.32000 404 VAL C O 1
ATOM 8537 N N . VAL C 1 425 ? 145.35500 134.58300 83.70600 1.000 55.84000 405 VAL C N 1
ATOM 8538 C CA . VAL C 1 425 ? 145.49900 133.49000 82.75000 1.000 55.84000 405 VAL C CA 1
ATOM 8539 C C . VAL C 1 425 ? 145.56000 134.03100 81.32800 1.000 55.84000 405 VAL C C 1
ATOM 8540 O O . VAL C 1 425 ? 146.26000 133.48500 80.46700 1.000 55.84000 405 VAL C O 1
ATOM 8544 N N . GLU C 1 426 ? 144.85100 135.12700 81.06400 1.000 60.05000 406 GLU C N 1
ATOM 8545 C CA . GLU C 1 426 ? 144.84700 135.68400 79.71800 1.000 60.05000 406 GLU C CA 1
ATOM 8546 C C . GLU C 1 426 ? 146.18400 136.33000 79.37500 1.000 60.05000 406 GLU C C 1
ATOM 8547 O O . GLU C 1 426 ? 146.62700 136.26500 78.22900 1.000 60.05000 406 GLU C O 1
ATOM 8553 N N . LEU C 1 427 ? 146.85100 136.94800 80.35000 1.000 59.92000 407 LEU C N 1
ATOM 8554 C CA . LEU C 1 427 ? 148.18000 137.50000 80.09900 1.000 59.92000 407 LEU C CA 1
ATOM 8555 C C . LEU C 1 427 ? 149.22600 136.39700 79.99500 1.000 59.92000 407 LEU C C 1
ATOM 8556 O O . LEU C 1 427 ? 150.21400 136.53000 79.25500 1.000 59.92000 407 LEU C O 1
ATOM 8561 N N . GLN C 1 428 ? 149.02700 135.29600 80.71700 1.000 60.58000 408 GLN C N 1
ATOM 8562 C CA . GLN C 1 428 ? 149.90100 134.15000 80.50900 1.000 60.58000 408 GLN C CA 1
ATOM 8563 C C . GLN C 1 428 ? 149.72700 133.59500 79.09900 1.000 60.58000 408 GLN C C 1
ATOM 8564 O O . GLN C 1 428 ? 150.71000 133.25400 78.43200 1.000 60.58000 408 GLN C O 1
ATOM 8570 N N . ARG C 1 429 ? 148.48500 133.52600 78.61800 1.000 65.74000 409 ARG C N 1
ATOM 8571 C CA . ARG C 1 429 ? 148.25700 133.18300 77.21900 1.000 65.74000 409 ARG C CA 1
ATOM 8572 C C . ARG C 1 429 ? 148.82800 134.24200 76.28800 1.000 65.74000 409 ARG C C 1
ATOM 8573 O O . ARG C 1 429 ? 149.22800 133.92600 75.16800 1.000 65.74000 409 ARG C O 1
ATOM 8581 N N . HIS C 1 430 ? 148.87100 135.49600 76.73300 1.000 72.27000 410 HIS C N 1
ATOM 8582 C CA . HIS C 1 430 ? 149.48600 136.55500 75.94300 1.000 72.27000 410 HIS C CA 1
ATOM 8583 C C . HIS C 1 430 ? 150.94400 136.22800 75.66800 1.000 72.27000 410 HIS C C 1
ATOM 8584 O O . HIS C 1 430 ? 151.39000 136.23800 74.51600 1.000 72.27000 410 HIS C O 1
ATOM 8591 N N . VAL C 1 431 ? 151.70000 135.91400 76.72100 1.000 59.90000 411 VAL C N 1
ATOM 8592 C CA . VAL C 1 431 ? 153.11400 135.59800 76.51700 1.000 59.90000 411 VAL C CA 1
ATOM 8593 C C . VAL C 1 431 ? 153.26700 134.27600 75.76900 1.000 59.90000 411 VAL C C 1
ATOM 8594 O O . VAL C 1 431 ? 154.14300 134.13600 74.90200 1.000 59.90000 411 VAL C O 1
ATOM 8598 N N . GLU C 1 432 ? 152.40100 133.29900 76.06100 1.000 60.63000 412 GLU C N 1
ATOM 8599 C CA . GLU C 1 432 ? 152.47300 132.00900 75.38200 1.000 60.63000 412 GLU C CA 1
ATOM 8600 C C . GLU C 1 432 ? 152.25900 132.16100 73.88300 1.000 60.63000 412 GLU C C 1
ATOM 8601 O O . GLU C 1 432 ? 152.96000 131.53700 73.07800 1.000 60.63000 412 GLU C O 1
ATOM 8607 N N . LEU C 1 433 ? 151.31000 133.00600 73.48900 1.000 59.63000 413 LEU C N 1
ATOM 8608 C CA . LEU C 1 433 ? 151.03600 133.20000 72.07700 1.000 59.63000 413 LEU C CA 1
ATOM 8609 C C . LEU C 1 433 ? 152.06200 134.10300 71.42100 1.000 59.63000 413 LEU C C 1
ATOM 8610 O O . LEU C 1 433 ? 152.38700 133.89600 70.25100 1.000 59.63000 413 LEU C O 1
ATOM 8615 N N . ASN C 1 434 ? 152.57700 135.10300 72.13700 1.000 64.03000 414 ASN C N 1
ATOM 8616 C CA . ASN C 1 434 ? 153.73400 135.83000 71.63200 1.000 64.03000 414 ASN C CA 1
ATOM 8617 C C . ASN C 1 434 ? 154.83000 134.85300 71.22900 1.000 64.03000 414 ASN C C 1
ATOM 8618 O O . ASN C 1 434 ? 155.35300 134.90700 70.10700 1.000 64.03000 414 ASN C O 1
ATOM 8623 N N . LYS C 1 435 ? 155.14100 133.90600 72.11900 1.000 63.51000 415 LYS C N 1
ATOM 8624 C CA . LYS C 1 435 ? 156.21300 132.95200 71.85400 1.000 63.51000 415 LYS C CA 1
ATOM 8625 C C . LYS C 1 435 ? 155.86700 132.02400 70.69400 1.000 63.51000 415 LYS C C 1
ATOM 8626 O O . LYS C 1 435 ? 156.66100 131.85900 69.76000 1.000 63.51000 415 LYS C O 1
ATOM 8632 N N . GLU C 1 436 ? 154.69100 131.39200 70.74000 1.000 62.77000 416 GLU C N 1
ATOM 8633 C CA . GLU C 1 436 ? 154.33600 130.44000 69.69300 1.000 62.77000 416 GLU C CA 1
ATOM 8634 C C . GLU C 1 436 ? 154.19700 131.11500 68.33400 1.000 62.77000 416 GLU C C 1
ATOM 8635 O O . GLU C 1 436 ? 154.45900 130.48500 67.30600 1.000 62.77000 416 GLU C O 1
ATOM 8641 N N . LYS C 1 437 ? 153.81900 132.39400 68.29700 1.000 61.04000 417 LYS C N 1
ATOM 8642 C CA . LYS C 1 437 ? 153.65800 133.07100 67.02000 1.000 61.04000 417 LYS C CA 1
ATOM 8643 C C . LYS C 1 437 ? 154.97300 133.63100 66.50100 1.000 61.04000 417 LYS C C 1
ATOM 8644 O O . LYS C 1 437 ? 155.12200 133.81000 65.28700 1.000 61.04000 417 LYS C O 1
ATOM 8650 N N . LEU C 1 438 ? 155.93500 133.91700 67.38400 1.000 69.74000 418 LEU C N 1
ATOM 8651 C CA . LEU C 1 438 ? 157.26500 134.24500 66.88300 1.000 69.74000 418 LEU C CA 1
ATOM 8652 C C . LEU C 1 438 ? 157.97000 132.99800 66.36600 1.000 69.74000 418 LEU C C 1
ATOM 8653 O O . LEU C 1 438 ? 158.69300 133.06100 65.36400 1.000 69.74000 418 LEU C O 1
ATOM 8658 N N . GLU C 1 439 ? 157.76700 131.85100 67.02800 1.000 76.29000 419 GLU C N 1
ATOM 8659 C CA . GLU C 1 439 ? 158.23200 130.58600 66.46000 1.000 76.29000 419 GLU C CA 1
ATOM 8660 C C . GLU C 1 439 ? 157.44900 130.21500 65.20900 1.000 76.29000 419 GLU C C 1
ATOM 8661 O O . GLU C 1 439 ? 157.93900 129.44400 64.37600 1.000 76.29000 419 GLU C O 1
ATOM 8667 N N . SER C 1 440 ? 156.23400 130.74500 65.06500 1.000 75.02000 420 SER C N 1
ATOM 8668 C CA . SER C 1 440 ? 155.42200 130.43100 63.89800 1.000 75.02000 420 SER C CA 1
ATOM 8669 C C . SER C 1 440 ? 156.05700 130.94800 62.62100 1.000 75.02000 420 SER C C 1
ATOM 8670 O O . SER C 1 440 ? 155.85600 130.36500 61.55000 1.000 75.02000 420 SER C O 1
ATOM 8673 N N . MET C 1 441 ? 156.84100 132.02200 62.70800 1.000 76.15000 421 MET C N 1
ATOM 8674 C CA . MET C 1 441 ? 157.36400 132.67000 61.50900 1.000 76.15000 421 MET C CA 1
ATOM 8675 C C . MET C 1 441 ? 158.50900 131.85400 60.91300 1.000 76.15000 421 MET C C 1
ATOM 8676 O O . MET C 1 441 ? 159.63700 132.31500 60.74900 1.000 76.15000 421 MET C O 1
ATOM 8681 N N . LYS C 1 442 ? 158.18400 130.60500 60.59700 1.000 77.57000 422 LYS C N 1
ATOM 8682 C CA . LYS C 1 442 ? 158.94000 129.81500 59.64400 1.000 77.57000 422 LYS C CA 1
ATOM 8683 C C . LYS C 1 442 ? 158.47500 130.08000 58.22200 1.000 77.57000 422 LYS C C 1
ATOM 8684 O O . LYS C 1 442 ? 158.84200 129.33900 57.30600 1.000 77.57000 422 LYS C O 1
ATOM 8690 N N . GLY C 1 443 ? 157.67800 131.13100 58.02500 1.000 75.28000 423 GLY C N 1
ATOM 8691 C CA . GLY C 1 443 ? 157.05100 131.41700 56.75700 1.000 75.28000 423 GLY C CA 1
ATOM 8692 C C . GLY C 1 443 ? 155.85900 130.55000 56.43300 1.000 75.28000 423 GLY C C 1
ATOM 8693 O O . GLY C 1 443 ? 155.22600 130.76800 55.39100 1.000 75.28000 423 GLY C O 1
ATOM 8694 N N . LYS C 1 444 ? 155.51600 129.59500 57.29800 1.000 77.72000 424 LYS C N 1
ATOM 8695 C CA . LYS C 1 444 ? 154.57300 128.53100 56.98500 1.000 77.72000 424 LYS C CA 1
ATOM 8696 C C . LYS C 1 444 ? 155.00700 127.82900 55.69600 1.000 77.72000 424 LYS C C 1
ATOM 8697 O O . LYS C 1 444 ? 154.21300 127.67500 54.76700 1.000 77.72000 424 LYS C O 1
ATOM 8703 N N . PRO C 1 445 ? 156.26200 127.36600 55.62600 1.000 73.19000 425 PRO C N 1
ATOM 8704 C CA . PRO C 1 445 ? 156.88600 127.14200 54.31200 1.000 73.19000 425 PRO C CA 1
ATOM 8705 C C . PRO C 1 445 ? 156.26900 126.00500 53.52500 1.000 73.19000 425 PRO C C 1
ATOM 8706 O O . PRO C 1 445 ? 156.11200 126.11800 52.30300 1.000 73.19000 425 PRO C O 1
ATOM 8710 N N . ASP C 1 446 ? 155.92300 124.90800 54.18600 1.000 75.36000 426 ASP C N 1
ATOM 8711 C CA . ASP C 1 446 ? 155.30600 123.79800 53.48500 1.000 75.36000 426 ASP C CA 1
ATOM 8712 C C . ASP C 1 446 ? 153.93900 124.20700 52.94200 1.000 75.36000 426 ASP C C 1
ATOM 8713 O O . ASP C 1 446 ? 153.17000 124.92800 53.58400 1.000 75.36000 426 ASP C O 1
ATOM 8718 N N . VAL C 1 447 ? 153.64700 123.73700 51.73300 1.000 71.15000 427 VAL C N 1
ATOM 8719 C CA . VAL C 1 447 ? 152.34600 123.98400 51.12200 1.000 71.15000 427 VAL C CA 1
ATOM 8720 C C . VAL C 1 447 ? 151.31800 123.12100 51.84800 1.000 71.15000 427 VAL C C 1
ATOM 8721 O O . VAL C 1 447 ? 151.16900 121.92800 51.57100 1.000 71.15000 427 VAL C O 1
ATOM 8725 N N . SER C 1 448 ? 150.61600 123.72500 52.80400 1.000 76.20000 428 SER C N 1
ATOM 8726 C CA . SER C 1 448 ? 149.69400 122.99200 53.66900 1.000 76.20000 428 SER C CA 1
ATOM 8727 C C . SER C 1 448 ? 148.50900 123.90100 53.97600 1.000 76.20000 428 SER C C 1
ATOM 8728 O O . SER C 1 448 ? 148.64000 124.87100 54.72800 1.000 76.20000 428 SER C O 1
ATOM 8731 N N . GLY C 1 449 ? 147.36000 123.58900 53.37700 1.000 76.08000 429 GLY C N 1
ATOM 8732 C CA . GLY C 1 449 ? 146.14600 124.30900 53.71700 1.000 76.08000 429 GLY C CA 1
ATOM 8733 C C . GLY C 1 449 ? 145.64400 123.96000 55.10400 1.000 76.08000 429 GLY C C 1
ATOM 8734 O O . GLY C 1 449 ? 144.99300 124.77400 55.76200 1.000 76.08000 429 GLY C O 1
ATOM 8735 N N . ALA C 1 450 ? 145.94200 122.74600 55.56700 1.000 76.70000 430 ALA C N 1
ATOM 8736 C CA . ALA C 1 450 ? 145.55100 122.35600 56.91500 1.000 76.70000 430 ALA C CA 1
ATOM 8737 C C . ALA C 1 450 ? 146.24300 123.22700 57.95000 1.000 76.70000 430 ALA C C 1
ATOM 8738 O O . ALA C 1 450 ? 145.58700 123.83400 58.80200 1.000 76.70000 430 ALA C O 1
ATOM 8740 N N . GLU C 1 451 ? 147.57500 123.29800 57.89300 1.000 81.17000 431 GLU C N 1
ATOM 8741 C CA . GLU C 1 451 ? 148.31300 124.12700 58.84000 1.000 81.17000 431 GLU C CA 1
ATOM 8742 C C . GLU C 1 451 ? 147.92400 125.59200 58.70200 1.000 81.17000 431 GLU C C 1
ATOM 8743 O O . GLU C 1 451 ? 147.70300 126.28800 59.70200 1.000 81.17000 431 GLU C O 1
ATOM 8749 N N . TYR C 1 452 ? 147.84500 126.08000 57.46300 1.000 84.26000 432 TYR C N 1
ATOM 8750 C CA . TYR C 1 452 ? 147.38300 127.43600 57.20900 1.000 84.26000 432 TYR C CA 1
ATOM 8751 C C . TYR C 1 452 ? 146.06300 127.74600 57.89900 1.000 84.26000 432 TYR C C 1
ATOM 8752 O O . TYR C 1 452 ? 146.01300 128.67200 58.71400 1.000 84.26000 432 TYR C O 1
ATOM 8761 N N . ASP C 1 453 ? 145.00500 126.98400 57.60600 1.000 78.89000 433 ASP C N 1
ATOM 8762 C CA . ASP C 1 453 ? 143.69000 127.26800 58.16900 1.000 78.89000 433 ASP C CA 1
ATOM 8763 C C . ASP C 1 453 ? 143.66700 127.07500 59.67700 1.000 78.89000 433 ASP C C 1
ATOM 8764 O O . ASP C 1 453 ? 143.02400 127.85300 60.39000 1.000 78.89000 433 ASP C O 1
ATOM 8769 N N . ARG C 1 454 ? 144.35400 126.05300 60.19000 1.000 72.79000 434 ARG C N 1
ATOM 8770 C CA . ARG C 1 454 ? 144.31800 125.82200 61.62700 1.000 72.79000 434 ARG C CA 1
ATOM 8771 C C . ARG C 1 454 ? 144.97000 126.97700 62.37500 1.000 72.79000 434 ARG C C 1
ATOM 8772 O O . ARG C 1 454 ? 144.37100 127.53400 63.30200 1.000 72.79000 434 ARG C O 1
ATOM 8780 N N . ILE C 1 455 ? 146.16900 127.39900 61.96000 1.000 67.35000 435 ILE C N 1
ATOM 8781 C CA . ILE C 1 455 ? 146.80100 128.47500 62.70700 1.000 67.35000 435 ILE C CA 1
ATOM 8782 C C . ILE C 1 455 ? 146.16400 129.81400 62.37500 1.000 67.35000 435 ILE C C 1
ATOM 8783 O O . ILE C 1 455 ? 146.26400 130.75100 63.17300 1.000 67.35000 435 ILE C O 1
ATOM 8788 N N . LYS C 1 456 ? 145.45600 129.92400 61.24800 1.000 64.85000 436 LYS C N 1
ATOM 8789 C CA . LYS C 1 456 ? 144.67100 131.12800 61.00300 1.000 64.85000 436 LYS C CA 1
ATOM 8790 C C . LYS C 1 456 ? 143.50400 131.21900 61.97700 1.000 64.85000 436 LYS C C 1
ATOM 8791 O O . LYS C 1 456 ? 143.24400 132.28400 62.55000 1.000 64.85000 436 LYS C O 1
ATOM 8797 N N . LYS C 1 457 ? 142.77700 130.11500 62.16600 1.000 57.49000 437 LYS C N 1
ATOM 8798 C CA . LYS C 1 457 ? 141.73900 130.09600 63.18900 1.000 57.49000 437 LYS C CA 1
ATOM 8799 C C . LYS C 1 457 ? 142.32800 130.41700 64.55200 1.000 57.49000 437 LYS C C 1
ATOM 8800 O O . LYS C 1 457 ? 141.75100 131.19800 65.32200 1.000 57.49000 437 LYS C O 1
ATOM 8806 N N . ILE C 1 458 ? 143.48400 129.82300 64.85900 1.000 57.61000 438 ILE C N 1
ATOM 8807 C CA . ILE C 1 458 ? 144.18100 130.10400 66.11200 1.000 57.61000 438 ILE C CA 1
ATOM 8808 C C . ILE C 1 458 ? 144.37300 131.60400 66.28800 1.000 57.61000 438 ILE C C 1
ATOM 8809 O O . ILE C 1 458 ? 143.91800 132.19800 67.27400 1.000 57.61000 438 ILE C O 1
ATOM 8814 N N . ILE C 1 459 ? 145.03100 132.24300 65.32100 1.000 58.12000 439 ILE C N 1
ATOM 8815 C CA . ILE C 1 459 ? 145.38500 133.64300 65.49800 1.000 58.12000 439 ILE C CA 1
ATOM 8816 C C . ILE C 1 459 ? 144.13900 134.51900 65.52300 1.000 58.12000 439 ILE C C 1
ATOM 8817 O O . ILE C 1 459 ? 144.08300 135.49300 66.27600 1.000 58.12000 439 ILE C O 1
ATOM 8822 N N . GLN C 1 460 ? 143.10500 134.18100 64.74600 1.000 57.66000 440 GLN C N 1
ATOM 8823 C CA . GLN C 1 460 ? 141.94000 135.06600 64.69500 1.000 57.66000 440 GLN C CA 1
ATOM 8824 C C . GLN C 1 460 ? 141.13500 134.99800 65.98900 1.000 57.66000 440 GLN C C 1
ATOM 8825 O O . GLN C 1 460 ? 140.72500 136.03800 66.53200 1.000 57.66000 440 GLN C O 1
ATOM 8831 N N . LYS C 1 461 ? 140.88500 133.78500 66.49700 1.000 57.86000 441 LYS C N 1
ATOM 8832 C CA . LYS C 1 461 ? 140.17200 133.67500 67.76300 1.000 57.86000 441 LYS C CA 1
ATOM 8833 C C . LYS C 1 461 ? 140.99800 134.26900 68.89200 1.000 57.86000 441 LYS C C 1
ATOM 8834 O O . LYS C 1 461 ? 140.45500 134.92800 69.78400 1.000 57.86000 441 LYS C O 1
ATOM 8840 N N . ASP C 1 462 ? 142.32200 134.10900 68.83600 1.000 60.02000 442 ASP C N 1
ATOM 8841 C CA . ASP C 1 462 ? 143.15400 134.71800 69.86200 1.000 60.02000 442 ASP C CA 1
ATOM 8842 C C . ASP C 1 462 ? 143.15400 136.23900 69.75700 1.000 60.02000 442 ASP C C 1
ATOM 8843 O O . ASP C 1 462 ? 143.25900 136.92300 70.77600 1.000 60.02000 442 ASP C O 1
ATOM 8848 N N . ARG C 1 463 ? 143.00500 136.78400 68.54600 1.000 57.25000 443 ARG C N 1
ATOM 8849 C CA . ARG C 1 463 ? 142.98500 138.23400 68.36900 1.000 57.25000 443 ARG C CA 1
ATOM 8850 C C . ARG C 1 463 ? 141.70000 138.84100 68.91800 1.000 57.25000 443 ARG C C 1
ATOM 8851 O O . ARG C 1 463 ? 141.73300 139.82500 69.67300 1.000 57.25000 443 ARG C O 1
ATOM 8859 N N . ARG C 1 464 ? 140.54900 138.28700 68.52900 1.000 59.12000 444 ARG C N 1
ATOM 8860 C CA . ARG C 1 464 ? 139.31400 138.74500 69.15900 1.000 59.12000 444 ARG C CA 1
ATOM 8861 C C . ARG C 1 464 ? 139.37000 138.52700 70.66700 1.000 59.12000 444 ARG C C 1
ATOM 8862 O O . ARG C 1 464 ? 138.83300 139.33600 71.43600 1.000 59.12000 444 ARG C O 1
ATOM 8870 N N . SER C 1 465 ? 140.07600 137.48300 71.10900 1.000 56.55000 445 SER C N 1
ATOM 8871 C CA . SER C 1 465 ? 140.22600 137.23600 72.53600 1.000 56.55000 445 SER C CA 1
ATOM 8872 C C . SER C 1 465 ? 141.00700 138.35300 73.21300 1.000 56.55000 445 SER C C 1
ATOM 8873 O O . SER C 1 465 ? 140.61100 138.84700 74.27400 1.000 56.55000 445 SER C O 1
ATOM 8876 N N . ILE C 1 466 ? 142.13500 138.75300 72.62500 1.000 53.49000 446 ILE C N 1
ATOM 8877 C CA . ILE C 1 466 ? 142.96600 139.75700 73.27900 1.000 53.49000 446 ILE C CA 1
ATOM 8878 C C . ILE C 1 466 ? 142.26000 141.10400 73.28200 1.000 53.49000 446 ILE C C 1
ATOM 8879 O O . ILE C 1 466 ? 142.34700 141.86000 74.25800 1.000 53.49000 446 ILE C O 1
ATOM 8884 N N . ILE C 1 467 ? 141.50300 141.41000 72.22700 1.000 58.16000 447 ILE C N 1
ATOM 8885 C CA . ILE C 1 467 ? 140.78800 142.68300 72.24500 1.000 58.16000 447 ILE C CA 1
ATOM 8886 C C . ILE C 1 467 ? 139.67200 142.65600 73.29000 1.000 58.16000 447 ILE C C 1
ATOM 8887 O O . ILE C 1 467 ? 139.46500 143.63900 74.01600 1.000 58.16000 447 ILE C O 1
ATOM 8892 N N . GLU C 1 468 ? 138.96600 141.52500 73.42500 1.000 61.62000 448 GLU C N 1
ATOM 8893 C CA . GLU C 1 468 ? 137.88400 141.47600 74.40500 1.000 61.62000 448 GLU C CA 1
ATOM 8894 C C . GLU C 1 468 ? 138.42900 141.50500 75.82700 1.000 61.62000 448 GLU C C 1
ATOM 8895 O O . GLU C 1 468 ? 137.83200 142.12500 76.71500 1.000 61.62000 448 GLU C O 1
ATOM 8901 N N . GLN C 1 469 ? 139.58200 140.87500 76.05800 1.000 59.61000 449 GLN C N 1
ATOM 8902 C CA . GLN C 1 469 ? 140.14700 140.87900 77.40000 1.000 59.61000 449 GLN C CA 1
ATOM 8903 C C . GLN C 1 469 ? 140.71600 142.24300 77.74700 1.000 59.61000 449 GLN C C 1
ATOM 8904 O O . GLN C 1 469 ? 140.69100 142.64300 78.91000 1.000 59.61000 449 GLN C O 1
ATOM 8910 N N . SER C 1 470 ? 141.23600 142.97600 76.76100 1.000 51.40000 450 SER C N 1
ATOM 8911 C CA . SER C 1 470 ? 141.68000 144.33400 77.05000 1.000 51.40000 450 SER C CA 1
ATOM 8912 C C . SER C 1 470 ? 140.49400 145.23200 77.36800 1.000 51.40000 450 SER C C 1
ATOM 8913 O O . SER C 1 470 ? 140.53800 146.02200 78.32400 1.000 51.40000 450 SER C O 1
ATOM 8916 N N . ASN C 1 471 ? 139.42900 145.12300 76.57100 1.000 46.57000 451 ASN C N 1
ATOM 8917 C CA . ASN C 1 471 ? 138.17600 145.79100 76.90200 1.000 46.57000 451 ASN C CA 1
ATOM 8918 C C . ASN C 1 471 ? 137.77200 145.50600 78.34400 1.000 46.57000 451 ASN C C 1
ATOM 8919 O O . ASN C 1 471 ? 137.50200 146.42800 79.12300 1.000 46.57000 451 ASN C O 1
ATOM 8924 N N . ARG C 1 472 ? 137.75800 144.22700 78.72400 1.000 44.44000 452 ARG C N 1
ATOM 8925 C CA . ARG C 1 472 ? 137.32800 143.85200 80.06700 1.000 44.44000 452 ARG C CA 1
ATOM 8926 C C . ARG C 1 472 ? 138.30100 144.34500 81.13100 1.000 44.44000 452 ARG C C 1
ATOM 8927 O O . ARG C 1 472 ? 137.88000 144.75600 82.21500 1.000 44.44000 452 ARG C O 1
ATOM 8935 N N . ALA C 1 473 ? 139.60100 144.32100 80.84200 1.000 35.25000 453 ALA C N 1
ATOM 8936 C CA . ALA C 1 473 ? 140.59300 144.75000 81.82200 1.000 35.25000 453 ALA C CA 1
ATOM 8937 C C . ALA C 1 473 ? 140.41200 146.21800 82.16600 1.000 35.25000 453 ALA C C 1
ATOM 8938 O O . ALA C 1 473 ? 140.36400 146.59700 83.34500 1.000 35.25000 453 ALA C O 1
ATOM 8940 N N . TRP C 1 474 ? 140.31000 147.06300 81.14300 1.000 34.69000 454 TRP C N 1
ATOM 8941 C CA . TRP C 1 474 ? 140.07700 148.47600 81.40700 1.000 34.69000 454 TRP C CA 1
ATOM 8942 C C . TRP C 1 474 ? 138.71400 148.69600 82.05200 1.000 34.69000 454 TRP C C 1
ATOM 8943 O O . TRP C 1 474 ? 138.58100 149.50200 82.98700 1.000 34.69000 454 TRP C O 1
ATOM 8954 N N . LEU C 1 475 ? 137.69300 147.97100 81.58700 1.000 28.62000 455 LEU C N 1
ATOM 8955 C CA . LEU C 1 475 ? 136.35800 148.12600 82.14800 1.000 28.62000 455 LEU C CA 1
ATOM 8956 C C . LEU C 1 475 ? 136.31500 147.69700 83.60800 1.000 28.62000 455 LEU C C 1
ATOM 8957 O O . LEU C 1 475 ? 135.40400 148.08500 84.34500 1.000 28.62000 455 LEU C O 1
ATOM 8962 N N . ILE C 1 476 ? 137.28000 146.89300 84.03700 1.000 23.71000 456 ILE C N 1
ATOM 8963 C CA . ILE C 1 476 ? 137.36400 146.51300 85.43900 1.000 23.71000 456 ILE C CA 1
ATOM 8964 C C . ILE C 1 476 ? 138.09900 147.57400 86.23500 1.000 23.71000 456 ILE C C 1
ATOM 8965 O O . ILE C 1 476 ? 137.61000 148.05600 87.26700 1.000 23.71000 456 ILE C O 1
ATOM 8970 N N . ARG C 1 477 ? 139.29600 147.93500 85.77400 1.000 28.00000 457 ARG C N 1
ATOM 8971 C CA . ARG C 1 477 ? 140.10000 148.90700 86.50600 1.000 28.00000 457 ARG C CA 1
ATOM 8972 C C . ARG C 1 477 ? 139.31500 150.18800 86.75700 1.000 28.00000 457 ARG C C 1
ATOM 8973 O O . ARG C 1 477 ? 139.42600 150.79800 87.83400 1.000 28.00000 457 ARG C O 1
ATOM 8981 N N . GLN C 1 478 ? 138.49300 150.60100 85.78600 1.000 22.55000 458 GLN C N 1
ATOM 8982 C CA . GLN C 1 478 ? 137.71700 151.81900 85.98600 1.000 22.55000 458 GLN C CA 1
ATOM 8983 C C . GLN C 1 478 ? 136.81300 151.69600 87.20900 1.000 22.55000 458 GLN C C 1
ATOM 8984 O O . GLN C 1 478 ? 136.77700 152.60100 88.05200 1.000 22.55000 458 GLN C O 1
ATOM 8990 N N . CYS C 1 479 ? 136.11800 150.56500 87.35500 1.000 19.37000 459 CYS C N 1
ATOM 8991 C CA . CYS C 1 479 ? 135.25100 150.39200 88.51200 1.000 19.37000 459 CYS C CA 1
ATOM 8992 C C . CYS C 1 479 ? 136.06000 150.31300 89.79300 1.000 19.37000 459 CYS C C 1
ATOM 8993 O O . CYS C 1 479 ? 135.60400 150.76500 90.85400 1.000 19.37000 459 CYS C O 1
ATOM 8996 N N . ILE C 1 480 ? 137.26400 149.75500 89.70900 1.000 16.54000 460 ILE C N 1
ATOM 8997 C CA . ILE C 1 480 ? 138.16200 149.79000 90.85900 1.000 16.54000 460 ILE C CA 1
ATOM 8998 C C . ILE C 1 480 ? 138.33700 151.22500 91.34500 1.000 16.54000 460 ILE C C 1
ATOM 8999 O O . ILE C 1 480 ? 138.21700 151.52200 92.54300 1.000 16.54000 460 ILE C O 1
ATOM 9004 N N . LEU C 1 481 ? 138.59200 152.14200 90.41300 1.000 20.40000 461 LEU C N 1
ATOM 9005 C CA . LEU C 1 481 ? 138.77000 153.53800 90.81100 1.000 20.40000 461 LEU C CA 1
ATOM 9006 C C . LEU C 1 481 ? 137.47500 154.13000 91.35800 1.000 20.40000 461 LEU C C 1
ATOM 9007 O O . LEU C 1 481 ? 137.48400 154.86300 92.36700 1.000 20.40000 461 LEU C O 1
ATOM 9012 N N . GLU C 1 482 ? 136.35600 153.83400 90.69200 1.000 22.02000 462 GLU C N 1
ATOM 9013 C CA . GLU C 1 482 ? 135.06300 154.31900 91.16500 1.000 22.02000 462 GLU C CA 1
ATOM 9014 C C . GLU C 1 482 ? 134.83500 153.93400 92.61900 1.000 22.02000 462 GLU C C 1
ATOM 9015 O O . GLU C 1 482 ? 134.16900 154.66000 93.36500 1.000 22.02000 462 GLU C O 1
ATOM 9021 N N . GLU C 1 483 ? 135.38500 152.79400 93.04400 1.000 17.70000 463 GLU C N 1
ATOM 9022 C CA . GLU C 1 483 ? 135.23100 152.40200 94.44300 1.000 17.70000 463 GLU C CA 1
ATOM 9023 C C . GLU C 1 483 ? 136.25100 153.09600 95.34000 1.000 17.70000 463 GLU C C 1
ATOM 9024 O O . GLU C 1 483 ? 135.93800 153.47500 96.48600 1.000 17.70000 463 GLU C O 1
ATOM 9030 N N . PHE C 1 484 ? 137.48400 153.23600 94.85200 1.000 15.66000 464 PHE C N 1
ATOM 9031 C CA . PHE C 1 484 ? 138.47300 154.02300 95.57800 1.000 15.66000 464 PHE C CA 1
ATOM 9032 C C . PHE C 1 484 ? 137.91600 155.36300 96.02300 1.000 15.66000 464 PHE C C 1
ATOM 9033 O O . PHE C 1 484 ? 138.29400 155.88100 97.08000 1.000 15.66000 464 PHE C O 1
ATOM 9041 N N . THR C 1 485 ? 136.99400 155.91700 95.24500 1.000 13.88000 465 THR C N 1
ATOM 9042 C CA . THR C 1 485 ? 136.38600 157.18800 95.62500 1.000 13.88000 465 THR C CA 1
ATOM 9043 C C . THR C 1 485 ? 135.76900 157.13700 97.02500 1.000 13.88000 465 THR C C 1
ATOM 9044 O O . THR C 1 485 ? 136.24700 157.78600 97.97300 1.000 13.88000 465 THR C O 1
ATOM 9048 N N . ILE C 1 486 ? 134.69900 156.36100 97.18900 1.000 12.13000 466 ILE C N 1
ATOM 9049 C CA . ILE C 1 486 ? 134.04500 156.41400 98.48300 1.000 12.13000 466 ILE C CA 1
ATOM 9050 C C . ILE C 1 486 ? 134.94600 155.82900 99.55100 1.000 12.13000 466 ILE C C 1
ATOM 9051 O O . ILE C 1 486 ? 134.75400 156.11400 100.74200 1.000 12.13000 466 ILE C O 1
ATOM 9056 N N . PHE C 1 487 ? 135.96100 155.05000 99.17200 1.000 10.59000 467 PHE C N 1
ATOM 9057 C CA . PHE C 1 487 ? 136.90700 154.64900 100.20400 1.000 10.59000 467 PHE C CA 1
ATOM 9058 C C . PHE C 1 487 ? 137.64300 155.87100 100.75000 1.000 10.59000 467 PHE C C 1
ATOM 9059 O O . PHE C 1 487 ? 137.82400 156.02800 101.97300 1.000 10.59000 467 PHE C O 1
ATOM 9067 N N . GLN C 1 488 ? 138.01500 156.78600 99.86100 1.000 10.13000 468 GLN C N 1
ATOM 9068 C CA . GLN C 1 488 ? 138.63100 158.01800 100.33000 1.000 10.13000 468 GLN C CA 1
ATOM 9069 C C . GLN C 1 488 ? 137.63100 158.89800 101.07100 1.000 10.13000 468 GLN C C 1
ATOM 9070 O O . GLN C 1 488 ? 138.02500 159.86500 101.72700 1.000 10.13000 468 GLN C O 1
ATOM 9076 N N . GLU C 1 489 ? 136.33600 158.60300 100.95500 1.000 11.72000 469 GLU C N 1
ATOM 9077 C CA . GLU C 1 489 ? 135.38600 159.23500 101.88300 1.000 11.72000 469 GLU C CA 1
ATOM 9078 C C . GLU C 1 489 ? 135.47200 158.61000 103.27900 1.000 11.72000 469 GLU C C 1
ATOM 9079 O O . GLU C 1 489 ? 135.44200 159.31400 104.30400 1.000 11.72000 469 GLU C O 1
ATOM 9085 N N . THR C 1 490 ? 135.55700 157.28100 103.34200 1.000 9.00000 470 THR C N 1
ATOM 9086 C CA . THR C 1 490 ? 135.74500 156.61400 104.63100 1.000 9.00000 470 THR C CA 1
ATOM 9087 C C . THR C 1 490 ? 136.93100 157.20600 105.37500 1.000 9.00000 470 THR C C 1
ATOM 9088 O O . THR C 1 490 ? 136.97400 157.21500 106.61900 1.000 9.00000 470 THR C O 1
ATOM 9092 N N . GLN C 1 491 ? 137.92800 157.65400 104.61300 1.000 9.27000 471 GLN C N 1
ATOM 9093 C CA . GLN C 1 491 ? 139.03800 158.40400 105.19900 1.000 9.27000 471 GLN C CA 1
ATOM 9094 C C . GLN C 1 491 ? 138.54900 159.42500 106.22200 1.000 9.27000 471 GLN C C 1
ATOM 9095 O O . GLN C 1 491 ? 138.85200 159.32000 107.41300 1.000 9.27000 471 GLN C O 1
ATOM 9101 N N . PHE C 1 492 ? 137.76200 160.40300 105.78100 1.000 6.37000 472 PHE C N 1
ATOM 9102 C CA . PHE C 1 492 ? 137.20900 161.37900 106.70700 1.000 6.37000 472 PHE C CA 1
ATOM 9103 C C . PHE C 1 492 ? 136.25500 160.74000 107.70000 1.000 6.37000 472 PHE C C 1
ATOM 9104 O O . PHE C 1 492 ? 136.00300 161.30900 108.77700 1.000 6.37000 472 PHE C O 1
ATOM 9112 N N . LEU C 1 493 ? 135.69400 159.58100 107.35600 1.000 6.58000 473 LEU C N 1
ATOM 9113 C CA . LEU C 1 493 ? 134.78500 158.96100 108.31600 1.000 6.58000 473 LEU C CA 1
ATOM 9114 C C . LEU C 1 493 ? 135.49900 158.58900 109.61000 1.000 6.58000 473 LEU C C 1
ATOM 9115 O O . LEU C 1 493 ? 134.91700 158.70800 110.69800 1.000 6.58000 473 LEU C O 1
ATOM 9120 N N . ILE C 1 494 ? 136.74200 158.12700 109.52300 1.000 8.05000 474 ILE C N 1
ATOM 9121 C CA . ILE C 1 494 ? 137.43300 157.77900 110.76700 1.000 8.05000 474 ILE C CA 1
ATOM 9122 C C . ILE C 1 494 ? 137.62500 159.02700 111.62300 1.000 8.05000 474 ILE C C 1
ATOM 9123 O O . ILE C 1 494 ? 137.56200 158.97600 112.86300 1.000 8.05000 474 ILE C O 1
ATOM 9128 N N . THR C 1 495 ? 137.85100 160.16700 110.97000 1.000 8.15000 475 THR C N 1
ATOM 9129 C CA . THR C 1 495 ? 137.91200 161.43800 111.67300 1.000 8.15000 475 THR C CA 1
ATOM 9130 C C . THR C 1 495 ? 136.64600 161.66800 112.46800 1.000 8.15000 475 THR C C 1
ATOM 9131 O O . THR C 1 495 ? 136.69100 161.97700 113.66800 1.000 8.15000 475 THR C O 1
ATOM 9135 N N . ARG C 1 496 ? 135.50500 161.56300 111.79000 1.000 11.24000 476 ARG C N 1
ATOM 9136 C CA . ARG C 1 496 ? 134.24100 161.78300 112.48200 1.000 11.24000 476 ARG C CA 1
ATOM 9137 C C . ARG C 1 496 ? 134.12000 160.85400 113.67500 1.000 11.24000 476 ARG C C 1
ATOM 9138 O O . ARG C 1 496 ? 133.67700 161.26200 114.75900 1.000 11.24000 476 ARG C O 1
ATOM 9146 N N . ALA C 1 497 ? 134.53600 159.60300 113.49200 1.000 8.76000 477 ALA C N 1
ATOM 9147 C CA . ALA C 1 497 ? 134.44200 158.62300 114.56400 1.000 8.76000 477 ALA C CA 1
ATOM 9148 C C . ALA C 1 497 ? 135.18300 159.09500 115.80200 1.000 8.76000 477 ALA C C 1
ATOM 9149 O O . ALA C 1 497 ? 134.59900 159.21900 116.88600 1.000 8.76000 477 ALA C O 1
ATOM 9151 N N . PHE C 1 498 ? 136.47200 159.38300 115.65300 1.000 11.54000 478 PHE C N 1
ATOM 9152 C CA . PHE C 1 498 ? 137.26400 159.69500 116.83700 1.000 11.54000 478 PHE C CA 1
ATOM 9153 C C . PHE C 1 498 ? 136.82200 161.00100 117.47900 1.000 11.54000 478 PHE C C 1
ATOM 9154 O O . PHE C 1 498 ? 136.81200 161.12200 118.71200 1.000 11.54000 478 PHE C O 1
ATOM 9162 N N . GLN C 1 499 ? 136.43700 161.98900 116.67100 1.000 22.15000 479 GLN C N 1
ATOM 9163 C CA . GLN C 1 499 ? 136.04600 163.26600 117.25600 1.000 22.15000 479 GLN C CA 1
ATOM 9164 C C . GLN C 1 499 ? 134.76200 163.13200 118.05500 1.000 22.15000 479 GLN C C 1
ATOM 9165 O O . GLN C 1 499 ? 134.66100 163.66300 119.16700 1.000 22.15000 479 GLN C O 1
ATOM 9171 N N . ASP C 1 500 ? 133.77200 162.41500 117.51700 1.000 17.64000 480 ASP C N 1
ATOM 9172 C CA . ASP C 1 500 ? 132.56300 162.17200 118.29200 1.000 17.64000 480 ASP C CA 1
ATOM 9173 C C . ASP C 1 500 ? 132.87800 161.39100 119.55900 1.000 17.64000 480 ASP C C 1
ATOM 9174 O O . ASP C 1 500 ? 132.29300 161.64700 120.62100 1.000 17.64000 480 ASP C O 1
ATOM 9179 N N . TRP C 1 501 ? 133.80000 160.43500 119.46700 1.000 22.15000 481 TRP C N 1
ATOM 9180 C CA . TRP C 1 501 ? 134.18800 159.67000 120.64200 1.000 22.15000 481 TRP C CA 1
ATOM 9181 C C . TRP C 1 501 ? 134.64200 160.59900 121.75100 1.000 22.15000 481 TRP C C 1
ATOM 9182 O O . TRP C 1 501 ? 134.08700 160.58600 122.85800 1.000 22.15000 481 TRP C O 1
ATOM 9193 N N . ALA C 1 502 ? 135.67100 161.38900 121.45000 1.000 13.39000 482 ALA C N 1
ATOM 9194 C CA . ALA C 1 502 ? 136.21400 162.29000 122.45500 1.000 13.39000 482 ALA C CA 1
ATOM 9195 C C . ALA C 1 502 ? 135.14300 163.22400 122.98100 1.000 13.39000 482 ALA C C 1
ATOM 9196 O O . ALA C 1 502 ? 135.06400 163.47200 124.18700 1.000 13.39000 482 ALA C O 1
ATOM 9198 N N . LYS C 1 503 ? 134.28800 163.73300 122.09600 1.000 22.15000 483 LYS C N 1
ATOM 9199 C CA . LYS C 1 503 ? 133.30000 164.70600 122.54100 1.000 22.15000 483 LYS C CA 1
ATOM 9200 C C . LYS C 1 503 ? 132.34300 164.09800 123.54700 1.000 22.15000 483 LYS C C 1
ATOM 9201 O O . LYS C 1 503 ? 132.05200 164.70100 124.58600 1.000 22.15000 483 LYS C O 1
ATOM 9207 N N . LEU C 1 504 ? 131.83000 162.91000 123.25500 1.000 13.50000 484 LEU C N 1
ATOM 9208 C CA . LEU C 1 504 ? 130.83800 162.34800 124.16000 1.000 13.50000 484 LEU C CA 1
ATOM 9209 C C . LEU C 1 504 ? 131.46400 161.84200 125.45100 1.000 13.50000 484 LEU C C 1
ATOM 9210 O O . LEU C 1 504 ? 130.83600 161.94000 126.51600 1.000 13.50000 484 LEU C O 1
ATOM 9215 N N . ASN C 1 505 ? 132.70000 161.34700 125.39500 1.000 10.57000 485 ASN C N 1
ATOM 9216 C CA . ASN C 1 505 ? 133.40900 161.10600 126.64200 1.000 10.57000 485 ASN C CA 1
ATOM 9217 C C . ASN C 1 505 ? 133.51000 162.38400 127.45500 1.000 10.57000 485 ASN C C 1
ATOM 9218 O O . ASN C 1 505 ? 133.33800 162.36000 128.67800 1.000 10.57000 485 ASN C O 1
ATOM 9223 N N . SER C 1 506 ? 133.78300 163.51000 126.79500 1.000 8.71000 486 SER C N 1
ATOM 9224 C CA . SER C 1 506 ? 133.90700 164.76300 127.52600 1.000 8.71000 486 SER C CA 1
ATOM 9225 C C . SER C 1 506 ? 132.59000 165.15400 128.16200 1.000 8.71000 486 SER C C 1
ATOM 9226 O O . SER C 1 506 ? 132.56300 165.62500 129.29800 1.000 8.71000 486 SER C O 1
ATOM 9229 N N . ASN C 1 507 ? 131.48900 164.97900 127.43900 1.000 8.47000 487 ASN C N 1
ATOM 9230 C CA . ASN C 1 507 ? 130.18800 165.28300 128.02200 1.000 8.47000 487 ASN C CA 1
ATOM 9231 C C . ASN C 1 507 ? 129.95800 164.45500 129.27400 1.000 8.47000 487 ASN C C 1
ATOM 9232 O O . ASN C 1 507 ? 129.53400 164.97500 130.31700 1.000 8.47000 487 ASN C O 1
ATOM 9237 N N . HIS C 1 508 ? 130.23900 163.15500 129.18700 1.000 9.80000 488 HIS C N 1
ATOM 9238 C CA . HIS C 1 508 ? 130.03500 162.28300 130.33800 1.000 9.80000 488 HIS C CA 1
ATOM 9239 C C . HIS C 1 508 ? 130.90000 162.71600 131.51000 1.000 9.80000 488 HIS C C 1
ATOM 9240 O O . HIS C 1 508 ? 130.42400 162.83800 132.64500 1.000 9.80000 488 HIS C O 1
ATOM 9247 N N . ALA C 1 509 ? 132.18200 162.94600 131.25000 1.000 9.41000 489 ALA C N 1
ATOM 9248 C CA . ALA C 1 509 ? 133.08300 163.33800 132.32000 1.000 9.41000 489 ALA C CA 1
ATOM 9249 C C . ALA C 1 509 ? 132.66000 164.66500 132.92500 1.000 9.41000 489 ALA C C 1
ATOM 9250 O O . ALA C 1 509 ? 132.77800 164.86700 134.13400 1.000 9.41000 489 ALA C O 1
ATOM 9252 N N . GLY C 1 510 ? 132.16000 165.58000 132.09900 1.000 7.98000 490 GLY C N 1
ATOM 9253 C CA . GLY C 1 510 ? 131.73500 166.86500 132.61700 1.000 7.98000 490 GLY C CA 1
ATOM 9254 C C . GLY C 1 510 ? 130.56400 166.72800 133.55800 1.000 7.98000 490 GLY C C 1
ATOM 9255 O O . GLY C 1 510 ? 130.55600 167.29500 134.65400 1.000 7.98000 490 GLY C O 1
ATOM 9256 N N . LEU C 1 511 ? 129.55700 165.96600 133.14500 1.000 7.22000 491 LEU C N 1
ATOM 9257 C CA . LEU C 1 511 ? 128.42900 165.74500 134.03600 1.000 7.22000 491 LEU C CA 1
ATOM 9258 C C . LEU C 1 511 ? 128.88300 165.07100 135.32100 1.000 7.22000 491 LEU C C 1
ATOM 9259 O O . LEU C 1 511 ? 128.42300 165.42500 136.41400 1.000 7.22000 491 LEU C O 1
ATOM 9264 N N . LYS C 1 512 ? 129.81700 164.12600 135.21800 1.000 8.07000 492 LYS C N 1
ATOM 9265 C CA . LYS C 1 512 ? 130.25300 163.42200 136.41600 1.000 8.07000 492 LYS C CA 1
ATOM 9266 C C . LYS C 1 512 ? 131.03100 164.34600 137.34400 1.000 8.07000 492 LYS C C 1
ATOM 9267 O O . LYS C 1 512 ? 130.86700 164.28400 138.56700 1.000 8.07000 492 LYS C O 1
ATOM 9273 N N . LEU C 1 513 ? 131.87000 165.21600 136.78600 1.000 7.73000 493 LEU C N 1
ATOM 9274 C CA . LEU C 1 513 ? 132.58000 166.17900 137.61600 1.000 7.73000 493 LEU C CA 1
ATOM 9275 C C . LEU C 1 513 ? 131.60900 167.10900 138.31000 1.000 7.73000 493 LEU C C 1
ATOM 9276 O O . LEU C 1 513 ? 131.77800 167.42800 139.49300 1.000 7.73000 493 LEU C O 1
ATOM 9281 N N . ASN C 1 514 ? 130.62200 167.60700 137.57200 1.000 8.28000 494 ASN C N 1
ATOM 9282 C CA . ASN C 1 514 ? 129.64300 168.48400 138.19000 1.000 8.28000 494 ASN C CA 1
ATOM 9283 C C . ASN C 1 514 ? 128.94300 167.77400 139.32900 1.000 8.28000 494 ASN C C 1
ATOM 9284 O O . ASN C 1 514 ? 128.75000 168.35200 140.40200 1.000 8.28000 494 ASN C O 1
ATOM 9289 N N . GLU C 1 515 ? 128.60200 166.50200 139.13400 1.000 8.90000 495 GLU C N 1
ATOM 9290 C CA . GLU C 1 515 ? 127.96200 165.75300 140.20700 1.000 8.90000 495 GLU C CA 1
ATOM 9291 C C . GLU C 1 515 ? 128.87500 165.63000 141.41500 1.000 8.90000 495 GLU C C 1
ATOM 9292 O O . GLU C 1 515 ? 128.44300 165.83500 142.55200 1.000 8.90000 495 GLU C O 1
ATOM 9298 N N . TRP C 1 516 ? 130.14100 165.29900 141.19100 1.000 6.41000 496 TRP C N 1
ATOM 9299 C CA . TRP C 1 516 ? 131.05000 165.13100 142.31500 1.000 6.41000 496 TRP C CA 1
ATOM 9300 C C . TRP C 1 516 ? 131.18300 166.42200 143.10400 1.000 6.41000 496 TRP C C 1
ATOM 9301 O O . TRP C 1 516 ? 130.90100 166.46100 144.30700 1.000 6.41000 496 TRP C O 1
ATOM 9312 N N . GLU C 1 517 ? 131.59800 167.49700 142.43800 1.000 7.12000 497 GLU C N 1
ATOM 9313 C CA . GLU C 1 517 ? 131.77800 168.75300 143.15200 1.000 7.12000 497 GLU C CA 1
ATOM 9314 C C . GLU C 1 517 ? 130.48400 169.20900 143.80300 1.000 7.12000 497 GLU C C 1
ATOM 9315 O O . GLU C 1 517 ? 130.51400 169.79600 144.88800 1.000 7.12000 497 GLU C O 1
ATOM 9321 N N . LYS C 1 518 ? 129.33900 168.93500 143.17400 1.000 7.67000 498 LYS C N 1
ATOM 9322 C CA . LYS C 1 518 ? 128.06300 169.23200 143.80800 1.000 7.67000 498 LYS C CA 1
ATOM 9323 C C . LYS C 1 518 ? 127.90500 168.44000 145.09100 1.000 7.67000 498 LYS C C 1
ATOM 9324 O O . LYS C 1 518 ? 127.37100 168.94200 146.08600 1.000 7.67000 498 LYS C O 1
ATOM 9330 N N . LEU C 1 519 ? 128.37200 167.19800 145.08600 1.000 5.66000 499 LEU C N 1
ATOM 9331 C CA . LEU C 1 519 ? 128.26400 166.37200 146.27500 1.000 5.66000 499 LEU C CA 1
ATOM 9332 C C . LEU C 1 519 ? 129.13600 166.90200 147.39500 1.000 5.66000 499 LEU C C 1
ATOM 9333 O O . LEU C 1 519 ? 128.69600 166.95600 148.54700 1.000 5.66000 499 LEU C O 1
ATOM 9338 N N . VAL C 1 520 ? 130.37000 167.30500 147.07200 1.000 4.77000 500 VAL C N 1
ATOM 9339 C CA . VAL C 1 520 ? 131.33800 167.71600 148.09000 1.000 4.77000 500 VAL C CA 1
ATOM 9340 C C . VAL C 1 520 ? 130.69300 168.63900 149.10500 1.000 4.77000 500 VAL C C 1
ATOM 9341 O O . VAL C 1 520 ? 131.02000 168.60200 150.29800 1.000 4.77000 500 VAL C O 1
ATOM 9345 N N . THR C 1 521 ? 129.75700 169.46100 148.65600 1.000 4.14000 501 THR C N 1
ATOM 9346 C CA . THR C 1 521 ? 128.93100 170.26100 149.53100 1.000 4.14000 501 THR C CA 1
ATOM 9347 C C . THR C 1 521 ? 127.99600 169.36700 150.34300 1.000 4.14000 501 THR C C 1
ATOM 9348 O O . THR C 1 521 ? 128.35800 168.83600 151.39500 1.000 4.14000 501 THR C O 1
ATOM 9352 N N . ALA D 1 149 ? 150.74200 159.22300 168.73400 1.000 17.31000 129 ALA D N 1
ATOM 9353 C CA . ALA D 1 149 ? 152.01300 158.73000 168.22400 1.000 17.31000 129 ALA D CA 1
ATOM 9354 C C . ALA D 1 149 ? 151.80700 158.00500 166.90700 1.000 17.31000 129 ALA D C 1
ATOM 9355 O O . ALA D 1 149 ? 151.82100 156.77800 166.85500 1.000 17.31000 129 ALA D O 1
ATOM 9357 N N . ASP D 1 150 ? 151.63300 158.77000 165.83400 1.000 17.12000 130 ASP D N 1
ATOM 9358 C CA . ASP D 1 150 ? 151.35600 158.18600 164.52600 1.000 17.12000 130 ASP D CA 1
ATOM 9359 C C . ASP D 1 150 ? 152.64200 157.52500 164.05300 1.000 17.12000 130 ASP D C 1
ATOM 9360 O O . ASP D 1 150 ? 153.43100 158.11900 163.31700 1.000 17.12000 130 ASP D O 1
ATOM 9365 N N . ILE D 1 151 ? 152.85300 156.28900 164.49000 1.000 15.55000 131 ILE D N 1
ATOM 9366 C CA . ILE D 1 151 ? 154.05500 155.52200 164.19300 1.000 15.55000 131 ILE D CA 1
ATOM 9367 C C . ILE D 1 151 ? 153.78400 154.64000 162.98600 1.000 15.55000 131 ILE D C 1
ATOM 9368 O O . ILE D 1 151 ? 152.65100 154.20000 162.76800 1.000 15.55000 131 ILE D O 1
ATOM 9373 N N . ILE D 1 152 ? 154.81900 154.38400 162.19600 1.000 24.82000 132 ILE D N 1
ATOM 9374 C CA . ILE D 1 152 ? 154.68300 153.67600 160.93100 1.000 24.82000 132 ILE D CA 1
ATOM 9375 C C . ILE D 1 152 ? 155.53100 152.41600 160.98100 1.000 24.82000 132 ILE D C 1
ATOM 9376 O O . ILE D 1 152 ? 156.58000 152.38900 161.63500 1.000 24.82000 132 ILE D O 1
ATOM 9381 N N . ILE D 1 153 ? 155.05900 151.36200 160.32100 1.000 31.13000 133 ILE D N 1
ATOM 9382 C CA . ILE D 1 153 ? 155.71800 150.06200 160.32300 1.000 31.13000 133 ILE D CA 1
ATOM 9383 C C . ILE D 1 153 ? 155.87400 149.61800 158.87900 1.000 31.13000 133 ILE D C 1
ATOM 9384 O O . ILE D 1 153 ? 154.99600 148.95100 158.31800 1.000 31.13000 133 ILE D O 1
ATOM 9389 N N . ILE D 1 154 ? 157.00300 149.98300 158.28700 1.000 46.25000 134 ILE D N 1
ATOM 9390 C CA . ILE D 1 154 ? 157.28600 149.74500 156.88200 1.000 46.25000 134 ILE D CA 1
ATOM 9391 C C . ILE D 1 154 ? 158.65300 149.07500 156.83100 1.000 46.25000 134 ILE D C 1
ATOM 9392 O O . ILE D 1 154 ? 159.39300 149.07200 157.81500 1.000 46.25000 134 ILE D O 1
ATOM 9397 N N . GLU D 1 155 ? 158.96100 148.45000 155.69400 1.000 56.86000 135 GLU D N 1
ATOM 9398 C CA . GLU D 1 155 ? 160.20800 147.71500 155.51700 1.000 56.86000 135 GLU D CA 1
ATOM 9399 C C . GLU D 1 155 ? 160.26200 146.54000 156.49000 1.000 56.86000 135 GLU D C 1
ATOM 9400 O O . GLU D 1 155 ? 161.22600 146.33600 157.22900 1.000 56.86000 135 GLU D O 1
ATOM 9406 N N . GLU D 1 156 ? 159.17300 145.78100 156.50200 1.000 54.73000 136 GLU D N 1
ATOM 9407 C CA . GLU D 1 156 ? 159.17400 144.49400 157.17400 1.000 54.73000 136 GLU D CA 1
ATOM 9408 C C . GLU D 1 156 ? 160.22800 143.60000 156.53400 1.000 54.73000 136 GLU D C 1
ATOM 9409 O O . GLU D 1 156 ? 160.30100 143.49000 155.30700 1.000 54.73000 136 GLU D O 1
ATOM 9415 N N . ILE D 1 157 ? 161.07300 142.98800 157.35600 1.000 55.49000 137 ILE D N 1
ATOM 9416 C CA . ILE D 1 157 ? 162.19000 142.21800 156.81500 1.000 55.49000 137 ILE D CA 1
ATOM 9417 C C . ILE D 1 157 ? 162.30700 140.88200 157.53800 1.000 55.49000 137 ILE D C 1
ATOM 9418 O O . ILE D 1 157 ? 162.68900 140.85200 158.71400 1.000 55.49000 137 ILE D O 1
ATOM 9423 N N . PRO D 1 158 ? 161.97500 139.76000 156.88900 1.000 58.38000 138 PRO D N 1
ATOM 9424 C CA . PRO D 1 158 ? 162.35600 138.45300 157.44100 1.000 58.38000 138 PRO D CA 1
ATOM 9425 C C . PRO D 1 158 ? 163.78200 138.11800 157.05300 1.000 58.38000 138 PRO D C 1
ATOM 9426 O O . PRO D 1 158 ? 164.44500 138.94900 156.42600 1.000 58.38000 138 PRO D O 1
ATOM 9430 N N . GLU D 1 159 ? 164.27600 136.93500 157.40900 1.000 59.29000 139 GLU D N 1
ATOM 9431 C CA . GLU D 1 159 ? 165.48700 136.46000 156.75800 1.000 59.29000 139 GLU D CA 1
ATOM 9432 C C . GLU D 1 159 ? 165.22600 136.36600 155.25500 1.000 59.29000 139 GLU D C 1
ATOM 9433 O O . GLU D 1 159 ? 164.09100 136.15100 154.82000 1.000 59.29000 139 GLU D O 1
ATOM 9439 N N . ARG D 1 160 ? 166.28700 136.54300 154.45900 1.000 61.39000 140 ARG D N 1
ATOM 9440 C CA . ARG D 1 160 ? 166.14500 136.92400 153.05300 1.000 61.39000 140 ARG D CA 1
ATOM 9441 C C . ARG D 1 160 ? 165.22200 135.98400 152.28200 1.000 61.39000 140 ARG D C 1
ATOM 9442 O O . ARG D 1 160 ? 165.03300 134.81800 152.64000 1.000 61.39000 140 ARG D O 1
ATOM 9450 N N . GLU D 1 161 ? 164.65400 136.51300 151.20100 1.000 56.85000 141 GLU D N 1
ATOM 9451 C CA . GLU D 1 161 ? 163.59000 135.83000 150.47900 1.000 56.85000 141 GLU D CA 1
ATOM 9452 C C . GLU D 1 161 ? 164.11100 134.59300 149.75200 1.000 56.85000 141 GLU D C 1
ATOM 9453 O O . GLU D 1 161 ? 165.22700 134.57000 149.22600 1.000 56.85000 141 GLU D O 1
ATOM 9459 N N . GLY D 1 162 ? 163.27900 133.56200 149.73100 1.000 52.35000 142 GLY D N 1
ATOM 9460 C CA . GLY D 1 162 ? 163.59300 132.35500 148.99800 1.000 52.35000 142 GLY D CA 1
ATOM 9461 C C . GLY D 1 162 ? 162.32000 131.58500 148.75400 1.000 52.35000 142 GLY D C 1
ATOM 9462 O O . GLY D 1 162 ? 161.24000 132.16800 148.67200 1.000 52.35000 142 GLY D O 1
ATOM 9463 N N . LEU D 1 163 ? 162.44700 130.26500 148.63400 1.000 52.77000 143 LEU D N 1
ATOM 9464 C CA . LEU D 1 163 ? 161.25200 129.42700 148.59800 1.000 52.77000 143 LEU D CA 1
ATOM 9465 C C . LEU D 1 163 ? 160.45700 129.55900 149.88700 1.000 52.77000 143 LEU D C 1
ATOM 9466 O O . LEU D 1 163 ? 159.22500 129.65900 149.86100 1.000 52.77000 143 LEU D O 1
ATOM 9471 N N . LEU D 1 164 ? 161.14700 129.58400 151.02000 1.000 57.59000 144 LEU D N 1
ATOM 9472 C CA . LEU D 1 164 ? 160.52300 129.47100 152.32600 1.000 57.59000 144 LEU D CA 1
ATOM 9473 C C . LEU D 1 164 ? 159.76100 130.74700 152.67300 1.000 57.59000 144 LEU D C 1
ATOM 9474 O O . LEU D 1 164 ? 159.61000 131.66500 151.86200 1.000 57.59000 144 LEU D O 1
ATOM 9479 N N . PHE D 1 165 ? 159.24900 130.79100 153.90000 1.000 67.30000 145 PH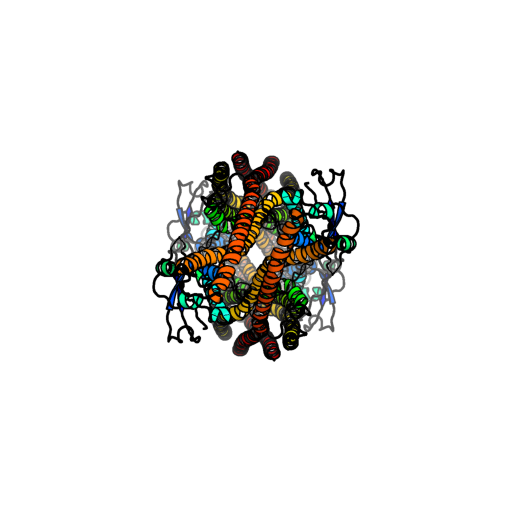E D N 1
ATOM 9480 C CA . PHE D 1 165 ? 158.67000 132.00500 154.45900 1.000 67.30000 145 PHE D CA 1
ATOM 9481 C C . PHE D 1 165 ? 159.07600 132.09500 155.91900 1.000 67.30000 145 PHE D C 1
ATOM 9482 O O . PHE D 1 165 ? 159.01600 131.09900 156.64500 1.000 67.30000 145 PHE D O 1
ATOM 9490 N N . LYS D 1 166 ? 159.50900 133.27600 156.33400 1.000 55.40000 146 LYS D N 1
ATOM 9491 C CA . LYS D 1 166 ? 159.84100 133.52900 157.72300 1.000 55.40000 146 LYS D CA 1
ATOM 9492 C C . LYS D 1 166 ? 159.03900 134.71600 158.24700 1.000 55.40000 146 LYS D C 1
ATOM 9493 O O . LYS D 1 166 ? 158.47300 135.50300 157.48600 1.000 55.40000 146 LYS D O 1
ATOM 9499 N N . HIS D 1 167 ? 159.00100 134.83100 159.56900 1.000 54.21000 147 HIS D N 1
ATOM 9500 C CA . HIS D 1 167 ? 158.18900 135.82700 160.24500 1.000 54.21000 147 HIS D CA 1
ATOM 9501 C C . HIS D 1 167 ? 158.94500 137.14600 160.34300 1.000 54.21000 147 HIS D C 1
ATOM 9502 O O . HIS D 1 167 ? 159.82600 137.31600 161.18700 1.000 54.21000 147 HIS D O 1
ATOM 9509 N N . ALA D 1 168 ? 158.56600 138.08900 159.48400 1.000 57.67000 148 ALA D N 1
ATOM 9510 C CA . ALA D 1 168 ? 159.37200 139.27600 159.23100 1.000 57.67000 148 ALA D CA 1
ATOM 9511 C C . ALA D 1 168 ? 159.69700 140.04600 160.50900 1.000 57.67000 148 ALA D C 1
ATOM 9512 O O . ALA D 1 168 ? 159.01900 139.92300 161.53200 1.000 57.67000 148 ALA D O 1
ATOM 9514 N N . ASN D 1 169 ? 160.76300 140.84100 160.43800 1.000 55.98000 149 ASN D N 1
ATOM 9515 C CA . ASN D 1 169 ? 161.18300 141.71400 161.52500 1.000 55.98000 149 ASN D CA 1
ATOM 9516 C C . ASN D 1 169 ? 160.79000 143.14600 161.18800 1.000 55.98000 149 ASN D C 1
ATOM 9517 O O . ASN D 1 169 ? 161.34200 143.74000 160.25500 1.000 55.98000 149 ASN D O 1
ATOM 9522 N N . TYR D 1 170 ? 159.85100 143.70100 161.95100 1.000 52.26000 150 TYR D N 1
ATOM 9523 C CA . TYR D 1 170 ? 159.16600 144.93700 161.59300 1.000 52.26000 150 TYR D CA 1
ATOM 9524 C C . TYR D 1 170 ? 159.81700 146.11400 162.29400 1.000 52.26000 150 TYR D C 1
ATOM 9525 O O . TYR D 1 170 ? 160.00100 146.09100 163.51400 1.000 52.26000 150 TYR D O 1
ATOM 9534 N N . LEU D 1 171 ? 160.16000 147.13700 161.52000 1.000 45.10000 151 LEU D N 1
ATOM 9535 C CA . LEU D 1 171 ? 160.81900 148.31800 162.05400 1.000 45.10000 151 LEU D CA 1
ATOM 9536 C C . LEU D 1 171 ? 159.77200 149.27600 162.59900 1.000 45.10000 151 LEU D C 1
ATOM 9537 O O . LEU D 1 171 ? 159.10000 149.97000 161.83000 1.000 45.10000 151 LEU D O 1
ATOM 9542 N N . VAL D 1 172 ? 159.63900 149.33100 163.91600 1.000 35.87000 152 VAL D N 1
ATOM 9543 C CA . VAL D 1 172 ? 158.63900 150.17200 164.55500 1.000 35.87000 152 VAL D CA 1
ATOM 9544 C C . VAL D 1 172 ? 159.21500 151.57600 164.62500 1.000 35.87000 152 VAL D C 1
ATOM 9545 O O . VAL D 1 172 ? 160.12200 151.85000 165.41700 1.000 35.87000 152 VAL D O 1
ATOM 9549 N N . LYS D 1 173 ? 158.69800 152.46100 163.78900 1.000 31.66000 153 LYS D N 1
ATOM 9550 C CA . LYS D 1 173 ? 159.30000 153.76000 163.54400 1.000 31.66000 153 LYS D CA 1
ATOM 9551 C C . LYS D 1 173 ? 158.60900 154.79200 164.42200 1.000 31.66000 153 LYS D C 1
ATOM 9552 O O . LYS D 1 173 ? 157.57200 155.34100 164.04400 1.000 31.66000 153 LYS D O 1
ATOM 9558 N N . HIS D 1 174 ? 159.18800 155.07100 165.57600 1.000 27.08000 154 HIS D N 1
ATOM 9559 C CA . HIS D 1 174 ? 158.49000 155.79500 166.62700 1.000 27.08000 154 HIS D CA 1
ATOM 9560 C C . HIS D 1 174 ? 158.41600 157.27600 166.27800 1.000 27.08000 154 HIS D C 1
ATOM 9561 O O . HIS D 1 174 ? 159.15400 158.08900 166.84100 1.000 27.08000 154 HIS D O 1
ATOM 9568 N N . LEU D 1 175 ? 157.51700 157.62900 165.36200 1.000 27.38000 155 LEU D N 1
ATOM 9569 C CA . LEU D 1 175 ? 157.19100 159.02600 165.09100 1.000 27.38000 155 LEU D CA 1
ATOM 9570 C C . LEU D 1 175 ? 156.29900 159.49400 166.22800 1.000 27.38000 155 LEU D C 1
ATOM 9571 O O . LEU D 1 175 ? 155.08400 159.28500 166.20200 1.000 27.38000 155 LEU D O 1
ATOM 9576 N N . ILE D 1 176 ? 156.89800 160.15000 167.20500 1.000 34.73000 156 ILE D N 1
ATOM 9577 C CA . ILE D 1 176 ? 156.36400 160.17500 168.55500 1.000 34.73000 156 ILE D CA 1
ATOM 9578 C C . ILE D 1 176 ? 155.95100 161.58300 168.95100 1.000 34.73000 156 ILE D C 1
ATOM 9579 O O . ILE D 1 176 ? 156.68600 162.55100 168.72900 1.000 34.73000 156 ILE D O 1
ATOM 9584 N N . ALA D 1 177 ? 154.75400 161.68500 169.53000 1.000 47.93000 157 ALA D N 1
ATOM 9585 C CA . ALA D 1 177 ? 154.27400 162.88300 170.20300 1.000 47.93000 157 ALA D CA 1
ATOM 9586 C C . ALA D 1 177 ? 153.87300 162.62800 171.65000 1.000 47.93000 157 ALA D C 1
ATOM 9587 O O . ALA D 1 177 ? 153.73900 163.58800 172.41700 1.000 47.93000 157 ALA D O 1
ATOM 9589 N N . LEU D 1 178 ? 153.66900 161.37100 172.03700 1.000 50.77000 158 LEU D N 1
ATOM 9590 C CA . LEU D 1 178 ? 153.31000 161.06800 173.41200 1.000 50.77000 158 LEU D CA 1
ATOM 9591 C C . LEU D 1 178 ? 154.55700 161.05200 174.29400 1.000 50.77000 158 LEU D C 1
ATOM 9592 O O . LEU D 1 178 ? 155.56100 160.41800 173.95800 1.000 50.77000 158 LEU D O 1
ATOM 9597 N N . PRO D 1 179 ? 154.51500 161.73700 175.43800 1.000 52.54000 159 PRO D N 1
ATOM 9598 C CA . PRO D 1 179 ? 155.71000 161.86600 176.27500 1.000 52.54000 159 PRO D CA 1
ATOM 9599 C C . PRO D 1 179 ? 155.94500 160.73800 177.26500 1.000 52.54000 159 PRO D C 1
ATOM 9600 O O . PRO D 1 179 ? 156.78900 160.91400 178.15500 1.000 52.54000 159 PRO D O 1
ATOM 9604 N N . SER D 1 180 ? 155.21800 159.62000 177.16700 1.000 53.72000 160 SER D N 1
ATOM 9605 C CA . SER D 1 180 ? 155.48900 158.47700 178.03600 1.000 53.72000 160 SER D CA 1
ATOM 9606 C C . SER D 1 180 ? 156.98300 158.20300 178.10300 1.000 53.72000 160 SER D C 1
ATOM 9607 O O . SER D 1 180 ? 157.60200 158.29600 179.16900 1.000 53.72000 160 SER D O 1
ATOM 9610 N N . THR D 1 181 ? 157.57600 157.87000 176.96700 1.000 43.57000 161 THR D N 1
ATOM 9611 C CA . THR D 1 181 ? 158.96800 158.19500 176.69200 1.000 43.57000 161 THR D CA 1
ATOM 9612 C C . THR D 1 181 ? 158.86800 159.51900 175.95300 1.000 43.57000 161 THR D C 1
ATOM 9613 O O . THR D 1 181 ? 158.03500 159.68400 175.06400 1.000 43.57000 161 THR D O 1
ATOM 9617 N N . SER D 1 182 ? 159.67600 160.48700 176.37300 1.000 51.57000 162 SER D N 1
ATOM 9618 C CA . SER D 1 182 ? 159.70300 161.81400 175.76800 1.000 51.57000 162 SER D CA 1
ATOM 9619 C C . SER D 1 182 ? 159.73300 161.70300 174.24800 1.000 51.57000 162 SER D C 1
ATOM 9620 O O . SER D 1 182 ? 160.35300 160.77500 173.71300 1.000 51.57000 162 SER D O 1
ATOM 9623 N N . PRO D 1 183 ? 159.05300 162.59000 173.52100 1.000 48.85000 163 PRO D N 1
ATOM 9624 C CA . PRO D 1 183 ? 159.04000 162.48200 172.05700 1.000 48.85000 163 PRO D CA 1
ATOM 9625 C C . PRO D 1 183 ? 160.44200 162.53700 171.46900 1.000 48.85000 163 PRO D C 1
ATOM 9626 O O . PRO D 1 183 ? 161.10000 163.58000 171.46300 1.000 48.85000 163 PRO D O 1
ATOM 9630 N N . SER D 1 184 ? 160.88500 161.40300 170.94800 1.000 39.73000 164 SER D N 1
ATOM 9631 C CA . SER D 1 184 ? 162.17800 161.27400 170.30400 1.000 39.73000 164 SER D CA 1
ATOM 9632 C C . SER D 1 184 ? 162.15400 161.97600 168.95800 1.000 39.73000 164 SER D C 1
ATOM 9633 O O . SER D 1 184 ? 161.09300 162.26500 168.39900 1.000 39.73000 164 SER D O 1
ATOM 9636 N N . GLU D 1 185 ? 163.35200 162.26400 168.44700 1.000 44.86000 165 GLU D N 1
ATOM 9637 C CA . GLU D 1 185 ? 163.46500 162.63500 167.04400 1.000 44.86000 165 GLU D CA 1
ATOM 9638 C C . GLU D 1 185 ? 162.86900 161.54900 166.15900 1.000 44.86000 165 GLU D C 1
ATOM 9639 O O . GLU D 1 185 ? 161.99000 161.83400 165.34000 1.000 44.86000 165 GLU D O 1
ATOM 9645 N N . GLU D 1 186 ? 163.32400 160.31200 166.33600 1.000 34.95000 166 GLU D N 1
ATOM 9646 C CA . GLU D 1 186 ? 162.83600 159.04300 165.81700 1.000 34.95000 166 GLU D CA 1
ATOM 9647 C C . GLU D 1 186 ? 163.69100 157.97200 166.46400 1.000 34.95000 166 GLU D C 1
ATOM 9648 O O . GLU D 1 186 ? 164.89100 158.16200 166.67000 1.000 34.95000 166 GLU D O 1
ATOM 9654 N N . ARG D 1 187 ? 163.07200 156.83900 166.76000 1.000 25.23000 167 ARG D N 1
ATOM 9655 C CA . ARG D 1 187 ? 163.83600 155.72500 167.29300 1.000 25.23000 167 ARG D CA 1
ATOM 9656 C C . ARG D 1 187 ? 163.17000 154.44100 166.84700 1.000 25.23000 167 ARG D C 1
ATOM 9657 O O . ARG D 1 187 ? 162.14000 154.03900 167.39200 1.000 25.23000 167 ARG D O 1
ATOM 9665 N N . THR D 1 188 ? 163.76300 153.82400 165.84100 1.000 29.47000 168 THR D N 1
ATOM 9666 C CA . THR D 1 188 ? 163.28600 152.57600 165.28400 1.000 29.47000 168 THR D CA 1
ATOM 9667 C C . THR D 1 188 ? 163.61500 151.45400 166.25100 1.000 29.47000 168 THR D C 1
ATOM 9668 O O . THR D 1 188 ? 164.64700 151.48700 166.92600 1.000 29.47000 168 THR D O 1
ATOM 9672 N N . VAL D 1 189 ? 162.70800 150.49200 166.35300 1.000 34.15000 169 VAL D N 1
ATOM 9673 C CA . VAL D 1 189 ? 162.97300 149.23600 167.02800 1.000 34.15000 169 VAL D CA 1
ATOM 9674 C C . VAL D 1 189 ? 162.58300 148.12100 166.07500 1.000 34.15000 169 VAL D C 1
ATOM 9675 O O . VAL D 1 189 ? 161.57600 148.19900 165.37000 1.000 34.15000 169 VAL D O 1
ATOM 9679 N N . VAL D 1 190 ? 163.41500 147.09300 166.02700 1.000 45.41000 170 VAL D N 1
ATOM 9680 C CA . VAL D 1 190 ? 163.10800 145.88200 165.28400 1.000 45.41000 170 VAL D CA 1
ATOM 9681 C C . VAL D 1 190 ? 162.26900 144.97700 166.17400 1.000 45.41000 170 VAL D C 1
ATOM 9682 O O . VAL D 1 190 ? 162.63900 144.69900 167.32000 1.000 45.41000 170 VAL D O 1
ATOM 9686 N N . ARG D 1 191 ? 161.11700 144.55300 165.65600 1.000 41.75000 171 ARG D N 1
ATOM 9687 C CA . ARG D 1 191 ? 160.20200 143.66000 166.35000 1.000 41.75000 171 ARG D CA 1
ATOM 9688 C C . ARG D 1 191 ? 159.49100 142.79600 165.31800 1.000 41.75000 171 ARG D C 1
ATOM 9689 O O . ARG D 1 191 ? 159.37100 143.16900 164.15100 1.000 41.75000 171 ARG D O 1
ATOM 9697 N N . ARG D 1 192 ? 159.02700 141.63000 165.75200 1.000 40.54000 172 ARG D N 1
ATOM 9698 C CA . ARG D 1 192 ? 158.48400 140.62900 164.84500 1.000 40.54000 172 ARG D CA 1
ATOM 9699 C C . ARG D 1 192 ? 156.96800 140.58600 164.94700 1.000 40.54000 172 ARG D C 1
ATOM 9700 O O . ARG D 1 192 ? 156.35800 141.20600 165.82100 1.000 40.54000 172 ARG D O 1
ATOM 9708 N N . TYR D 1 193 ? 156.36200 139.81400 164.04100 1.000 38.42000 173 TYR D N 1
ATOM 9709 C CA . TYR D 1 193 ? 154.93600 139.52500 164.13600 1.000 38.42000 173 TYR D CA 1
ATOM 9710 C C . TYR D 1 193 ? 154.63000 138.68200 165.36500 1.000 38.42000 173 TYR D C 1
ATOM 9711 O O . TYR D 1 193 ? 153.61100 138.89200 166.03300 1.000 38.42000 173 TYR D O 1
ATOM 9720 N N . SER D 1 194 ? 155.50000 137.71800 165.66600 1.000 38.63000 174 SER D N 1
ATOM 9721 C CA . SER D 1 194 ? 155.40400 137.00700 166.93300 1.000 38.63000 174 SER D CA 1
ATOM 9722 C C . SER D 1 194 ? 155.49000 137.96300 168.11100 1.000 38.63000 174 SER D C 1
ATOM 9723 O O . SER D 1 194 ? 154.79700 137.77500 169.11900 1.000 38.63000 174 SER D O 1
ATOM 9726 N N . ASP D 1 195 ? 156.34400 138.98000 168.01200 1.000 40.09000 175 ASP D N 1
ATOM 9727 C CA . ASP D 1 195 ? 156.44600 139.96300 169.08100 1.000 40.09000 175 ASP D CA 1
ATOM 9728 C C . ASP D 1 195 ? 155.12300 140.68500 169.27600 1.000 40.09000 175 ASP D C 1
ATOM 9729 O O . ASP D 1 195 ? 154.68400 140.91400 170.40800 1.000 40.09000 175 ASP D O 1
ATOM 9734 N N . PHE D 1 196 ? 154.45600 141.02900 168.17600 1.000 28.18000 176 PHE D N 1
ATOM 9735 C CA . PHE D 1 196 ? 153.17100 141.70500 168.28800 1.000 28.18000 176 PHE D CA 1
ATOM 9736 C C . PHE D 1 196 ? 152.09000 140.76300 168.79800 1.000 28.18000 176 PHE D C 1
ATOM 9737 O O . PHE D 1 196 ? 151.13900 141.20300 169.45200 1.000 28.18000 176 PHE D O 1
ATOM 9745 N N . LEU D 1 197 ? 152.22600 139.46600 168.52700 1.000 31.89000 177 LEU D N 1
ATOM 9746 C CA . LEU D 1 197 ? 151.31800 138.49000 169.12200 1.000 31.89000 177 LEU D CA 1
ATOM 9747 C C . LEU D 1 197 ? 151.46900 138.45300 170.63500 1.000 31.89000 177 LEU D C 1
ATOM 9748 O O . LEU D 1 197 ? 150.47700 138.51200 171.37500 1.000 31.89000 177 LEU D O 1
ATOM 9753 N N . TRP D 1 198 ? 152.70600 138.28900 171.10700 1.000 26.09000 178 TRP D N 1
ATOM 9754 C CA . TRP D 1 198 ? 152.97600 138.41900 172.53200 1.000 26.09000 178 TRP D CA 1
ATOM 9755 C C . TRP D 1 198 ? 152.35900 139.69500 173.07000 1.000 26.09000 178 TRP D C 1
ATOM 9756 O O . TRP D 1 198 ? 151.67900 139.68300 174.10300 1.000 26.09000 178 TRP D O 1
ATOM 9767 N N . LEU D 1 199 ? 152.56700 140.79900 172.35800 1.000 22.20000 179 LEU D N 1
ATOM 9768 C CA . LEU D 1 199 ? 151.98700 142.07600 172.74800 1.000 22.20000 179 LEU D CA 1
ATOM 9769 C C . LEU D 1 199 ? 150.49200 141.95600 172.99100 1.000 22.20000 179 LEU D C 1
ATOM 9770 O O . LEU D 1 199 ? 150.01000 142.23500 174.09300 1.000 22.20000 179 LEU D O 1
ATOM 9775 N N . ARG D 1 200 ? 149.74600 141.54700 171.96600 1.000 18.83000 180 ARG D N 1
ATOM 9776 C CA . ARG D 1 200 ? 148.29400 141.57000 172.06700 1.000 18.83000 180 ARG D CA 1
ATOM 9777 C C . ARG D 1 200 ? 147.80900 140.63800 173.15700 1.000 18.83000 180 ARG D C 1
ATOM 9778 O O . ARG D 1 200 ? 146.88500 140.97200 173.90500 1.000 18.83000 180 ARG D O 1
ATOM 9786 N N . GLU D 1 201 ? 148.39500 139.44900 173.24300 1.000 22.89000 181 GLU D N 1
ATOM 9787 C CA . GLU D 1 201 ? 147.97800 138.54700 174.30100 1.000 22.89000 181 GLU D CA 1
ATOM 9788 C C . GLU D 1 201 ? 148.18500 139.18900 175.65800 1.000 22.89000 181 GLU D C 1
ATOM 9789 O O . GLU D 1 201 ? 147.31800 139.08600 176.53500 1.000 22.89000 181 GLU D O 1
ATOM 9795 N N . ILE D 1 202 ? 149.30100 139.89600 175.83400 1.000 22.63000 182 ILE D N 1
ATOM 9796 C CA . ILE D 1 202 ? 149.58000 140.51200 177.12400 1.000 22.63000 182 ILE D CA 1
ATOM 9797 C C . ILE D 1 202 ? 148.57900 141.61900 177.40700 1.000 22.63000 182 ILE D C 1
ATOM 9798 O O . ILE D 1 202 ? 148.09000 141.77000 178.53300 1.000 22.63000 182 ILE D O 1
ATOM 9803 N N . LEU D 1 203 ? 148.26000 142.41000 176.38700 1.000 20.70000 183 LEU D N 1
ATOM 9804 C CA . LEU D 1 203 ? 147.23700 143.43600 176.55000 1.000 20.70000 183 LEU D CA 1
ATOM 9805 C C . LEU D 1 203 ? 145.93400 142.81300 177.01000 1.000 20.70000 183 LEU D C 1
ATOM 9806 O O . LEU D 1 203 ? 145.31300 143.27100 177.97500 1.000 20.70000 183 LEU D O 1
ATOM 9811 N N . LEU D 1 204 ? 145.51700 141.74900 176.33000 1.000 18.55000 184 LEU D N 1
ATOM 9812 C CA . LEU D 1 204 ? 144.27400 141.08100 176.67400 1.000 18.55000 184 LEU D CA 1
ATOM 9813 C C . LEU D 1 204 ? 144.29000 140.59600 178.11100 1.000 18.55000 184 LEU D C 1
ATOM 9814 O O . LEU D 1 204 ? 143.28500 140.71100 178.82000 1.000 18.55000 184 LEU D O 1
ATOM 9819 N N . LYS D 1 205 ? 145.42300 140.06000 178.55600 1.000 25.45000 185 LYS D N 1
ATOM 9820 C CA . LYS D 1 205 ? 145.52200 139.56000 179.92100 1.000 25.45000 185 LYS D CA 1
ATOM 9821 C C . LYS D 1 205 ? 145.43700 140.69600 180.93400 1.000 25.45000 185 LYS D C 1
ATOM 9822 O O . LYS D 1 205 ? 144.79700 140.56000 181.98200 1.000 25.45000 185 LYS D O 1
ATOM 9828 N N . ARG D 1 206 ? 146.07200 141.82800 180.63400 1.000 26.93000 186 ARG D N 1
ATOM 9829 C CA . ARG D 1 206 ? 146.13600 142.90900 181.60900 1.000 26.93000 186 ARG D CA 1
ATOM 9830 C C . ARG D 1 206 ? 144.84700 143.71800 181.63400 1.000 26.93000 186 ARG D C 1
ATOM 9831 O O . ARG D 1 206 ? 144.20700 143.84200 182.68200 1.000 26.93000 186 ARG D O 1
ATOM 9839 N N . TYR D 1 207 ? 144.45400 144.28300 180.49400 1.000 21.08000 187 TYR D N 1
ATOM 9840 C CA . TYR D 1 207 ? 143.32600 145.21000 180.41100 1.000 21.08000 187 TYR D CA 1
ATOM 9841 C C . TYR D 1 207 ? 142.11700 144.51300 179.80500 1.000 21.08000 187 TYR D C 1
ATOM 9842 O O . TYR D 1 207 ? 142.02200 144.37500 178.57800 1.000 21.08000 187 TYR D O 1
ATOM 9851 N N . PRO D 1 208 ? 141.16900 144.06400 180.61500 1.000 15.27000 188 PRO D N 1
ATOM 9852 C CA . PRO D 1 208 ? 139.91800 143.55300 180.06500 1.000 15.27000 188 PRO D CA 1
ATOM 9853 C C . PRO D 1 208 ? 138.89300 144.66400 179.93800 1.000 15.27000 188 PRO D C 1
ATOM 9854 O O . PRO D 1 208 ? 138.96400 145.69200 180.61100 1.000 15.27000 188 PRO D O 1
ATOM 9858 N N . PHE D 1 209 ? 137.92500 144.43200 179.05600 1.000 15.37000 189 PHE D N 1
ATOM 9859 C CA . PHE D 1 209 ? 136.83600 145.37800 178.82000 1.000 15.37000 189 PHE D CA 1
ATOM 9860 C C . PHE D 1 209 ? 137.37000 146.74100 178.39600 1.000 15.37000 189 PHE D C 1
ATOM 9861 O O . PHE D 1 209 ? 136.92400 147.78300 178.87400 1.000 15.37000 189 PHE D O 1
ATOM 9869 N N . ARG D 1 210 ? 138.35200 146.72800 177.50500 1.000 14.71000 190 ARG D N 1
ATOM 9870 C CA . ARG D 1 210 ? 138.89000 147.93900 176.91500 1.000 14.71000 190 ARG D CA 1
ATOM 9871 C C . ARG D 1 210 ? 139.11200 147.68400 175.43200 1.000 14.71000 190 ARG D C 1
ATOM 9872 O O . ARG D 1 210 ? 139.38800 146.56000 175.00900 1.000 14.71000 190 ARG D O 1
ATOM 9880 N N . MET D 1 211 ? 138.98800 148.74900 174.64900 1.000 12.06000 191 MET D N 1
ATOM 9881 C CA . MET D 1 211 ? 139.18600 148.65900 173.21000 1.000 12.06000 191 MET D CA 1
ATOM 9882 C C . MET D 1 211 ? 140.47500 147.92300 172.88600 1.000 12.06000 191 MET D C 1
ATOM 9883 O O . MET D 1 211 ? 141.50600 148.14100 173.52200 1.000 12.06000 191 MET D O 1
ATOM 9888 N N . ILE D 1 212 ? 140.40200 147.01800 171.91900 1.000 9.15000 192 ILE D N 1
ATOM 9889 C CA . ILE D 1 212 ? 141.55600 146.20500 171.54800 1.000 9.15000 192 ILE D CA 1
ATOM 9890 C C . ILE D 1 212 ? 141.49300 145.90100 170.05900 1.000 9.15000 192 ILE D C 1
ATOM 9891 O O . ILE D 1 212 ? 140.51500 145.30500 169.59200 1.000 9.15000 192 ILE D O 1
ATOM 9896 N N . PRO D 1 213 ? 142.50900 146.25500 169.28900 1.000 9.20000 193 PRO D N 1
ATOM 9897 C CA . PRO D 1 213 ? 142.44500 146.07300 167.84200 1.000 9.20000 193 PRO D CA 1
ATOM 9898 C C . PRO D 1 213 ? 142.59300 144.60500 167.47400 1.000 9.20000 193 PRO D C 1
ATOM 9899 O O . PRO D 1 213 ? 142.96600 143.76300 168.28800 1.000 9.20000 193 PRO D O 1
ATOM 9903 N N . GLU D 1 214 ? 142.31000 144.31600 166.20900 1.000 14.77000 194 GLU D N 1
ATOM 9904 C CA . GLU D 1 214 ? 142.40200 142.96000 165.70500 1.000 14.77000 194 GLU D CA 1
ATOM 9905 C C . GLU D 1 214 ? 143.86300 142.52200 165.67000 1.000 14.77000 194 GLU D C 1
ATOM 9906 O O . GLU D 1 214 ? 144.77800 143.26300 166.03100 1.000 14.77000 194 GLU D O 1
ATOM 9912 N N . LEU D 1 215 ? 144.07800 141.29400 165.24600 1.000 19.36000 195 LEU D N 1
ATOM 9913 C CA . LEU D 1 215 ? 145.36200 140.77100 164.83700 1.000 19.36000 195 LEU D CA 1
ATOM 9914 C C . LEU D 1 215 ? 145.45600 140.78600 163.32100 1.000 19.36000 195 LEU D C 1
ATOM 9915 O O . LEU D 1 215 ? 144.44100 140.89300 162.62600 1.000 19.36000 195 LEU D O 1
ATOM 9920 N N . PRO D 1 216 ? 146.65200 140.68700 162.76500 1.000 27.34000 196 PRO D N 1
ATOM 9921 C CA . PRO D 1 216 ? 146.76700 140.37700 161.34900 1.000 27.34000 196 PRO D CA 1
ATOM 9922 C C . PRO D 1 216 ? 146.42900 138.91800 161.11800 1.000 27.34000 196 PRO D C 1
ATOM 9923 O O . PRO D 1 216 ? 146.56300 138.09900 162.03800 1.000 27.34000 196 PRO D O 1
ATOM 9927 N N . PRO D 1 217 ? 145.98500 138.55200 159.91800 1.000 36.44000 197 PRO D N 1
ATOM 9928 C CA . PRO D 1 217 ? 145.61900 137.15400 159.66200 1.000 36.44000 197 PRO D CA 1
ATOM 9929 C C . PRO D 1 217 ? 146.77400 136.20600 159.95300 1.000 36.44000 197 PRO D C 1
ATOM 9930 O O . PRO D 1 217 ? 147.93000 136.61000 160.09400 1.000 36.44000 197 PRO D O 1
ATOM 9934 N N . LYS D 1 218 ? 146.44800 134.92000 160.03200 1.000 40.36000 198 LYS D N 1
ATOM 9935 C CA . LYS D 1 218 ? 147.34500 133.97600 160.68100 1.000 40.36000 198 LYS D CA 1
ATOM 9936 C C . LYS D 1 218 ? 148.58400 133.68800 159.84300 1.000 40.36000 198 LYS D C 1
ATOM 9937 O O . LYS D 1 218 ? 148.53000 133.63400 158.61200 1.000 40.36000 198 LYS D O 1
ATOM 9943 N N . ARG D 1 219 ? 149.71100 133.50000 160.53300 1.000 53.26000 199 ARG D N 1
ATOM 9944 C CA . ARG D 1 219 ? 150.97000 133.11300 159.91500 1.000 53.26000 199 ARG D CA 1
ATOM 9945 C C . ARG D 1 219 ? 151.09400 131.61200 159.70500 1.000 53.26000 199 ARG D C 1
ATOM 9946 O O . ARG D 1 219 ? 151.99600 131.18000 158.98000 1.000 53.26000 199 ARG D O 1
ATOM 9954 N N . ILE D 1 220 ? 150.22200 130.81200 160.31600 1.000 48.73000 200 ILE D N 1
ATOM 9955 C CA . ILE D 1 220 ? 150.23700 129.36500 160.12900 1.000 48.73000 200 ILE D CA 1
ATOM 9956 C C . ILE D 1 220 ? 149.09400 129.01900 159.17800 1.000 48.73000 200 ILE D C 1
ATOM 9957 O O . ILE D 1 220 ? 148.54900 127.91000 159.20600 1.000 48.73000 200 ILE D O 1
ATOM 9962 N N . GLY D 1 221 ? 148.71700 129.97300 158.33300 1.000 50.60000 201 GLY D N 1
ATOM 9963 C CA . GLY D 1 221 ? 147.76100 129.69900 157.28200 1.000 50.60000 201 GLY D CA 1
ATOM 9964 C C . GLY D 1 221 ? 148.22700 128.57400 156.38000 1.000 50.60000 201 GLY D C 1
ATOM 9965 O O . GLY D 1 221 ? 149.35600 128.09100 156.45500 1.000 50.60000 201 GLY D O 1
ATOM 9966 N N . SER D 1 222 ? 147.31900 128.14100 155.50400 1.000 42.21000 202 SER D N 1
ATOM 9967 C CA . SER D 1 222 ? 147.63500 127.05000 154.58600 1.000 42.21000 202 SER D CA 1
ATOM 9968 C C . SER D 1 222 ? 148.82600 127.39900 153.70300 1.000 42.21000 202 SER D C 1
ATOM 9969 O O . SER D 1 222 ? 149.88900 126.77500 153.79300 1.000 42.21000 202 SER D O 1
ATOM 9972 N N . GLN D 1 223 ? 148.66700 128.40400 152.84500 1.000 47.03000 203 GLN D N 1
ATOM 9973 C CA . GLN D 1 223 ? 149.73100 128.85500 151.95100 1.000 47.03000 203 GLN D CA 1
ATOM 9974 C C . GLN D 1 223 ? 149.78400 130.37700 152.01700 1.000 47.03000 203 GLN D C 1
ATOM 9975 O O . GLN D 1 223 ? 148.96900 131.06600 151.39800 1.000 47.03000 203 GLN D O 1
ATOM 9981 N N . ASN D 1 224 ? 150.74200 130.88900 152.78400 1.000 57.31000 204 ASN D N 1
ATOM 9982 C CA . ASN D 1 224 ? 150.97900 132.31700 152.94800 1.000 57.31000 204 ASN D CA 1
ATOM 9983 C C . ASN D 1 224 ? 152.29300 132.74900 152.29900 1.000 57.31000 204 ASN D C 1
ATOM 9984 O O . ASN D 1 224 ? 153.01500 133.59400 152.83300 1.000 57.31000 204 ASN D O 1
ATOM 9989 N N . ALA D 1 225 ? 152.60100 132.18200 151.13100 1.000 58.27000 205 ALA D N 1
ATOM 9990 C CA . ALA D 1 225 ? 153.94800 132.27000 150.57700 1.000 58.27000 205 ALA D CA 1
ATOM 9991 C C . ALA D 1 225 ? 154.25700 133.66900 150.04800 1.000 58.27000 205 ALA D C 1
ATOM 9992 O O . ALA D 1 225 ? 155.18500 134.33200 150.51900 1.000 58.27000 205 ALA D O 1
ATOM 9994 N N . ASP D 1 226 ? 153.49700 134.13300 149.05700 1.000 58.08000 206 ASP D N 1
ATOM 9995 C CA . ASP D 1 226 ? 153.87700 135.34300 148.34000 1.000 58.08000 206 ASP D CA 1
ATOM 9996 C C . ASP D 1 226 ? 153.72900 136.57700 149.23000 1.000 58.08000 206 ASP D C 1
ATOM 9997 O O . ASP D 1 226 ? 153.22500 136.51800 150.35400 1.000 58.08000 206 ASP D O 1
ATOM 10002 N N . GLN D 1 227 ? 154.16200 137.71900 148.69300 1.000 45.08000 207 GLN D N 1
ATOM 10003 C CA . GLN D 1 227 ? 154.29300 138.94100 149.47500 1.000 45.08000 207 GLN D CA 1
ATOM 10004 C C . GLN D 1 227 ? 152.96700 139.62500 149.77600 1.000 45.08000 207 GLN D C 1
ATOM 10005 O O . GLN D 1 227 ? 152.95600 140.55300 150.58700 1.000 45.08000 207 GLN D O 1
ATOM 10011 N N . LEU D 1 228 ? 151.86400 139.22000 149.14600 1.000 39.34000 208 LEU D N 1
ATOM 10012 C CA . LEU D 1 228 ? 150.59900 139.91400 149.37800 1.000 39.34000 208 LEU D CA 1
ATOM 10013 C C . LEU D 1 228 ? 150.12700 139.73600 150.81300 1.000 39.34000 208 LEU D C 1
ATOM 10014 O O . LEU D 1 228 ? 149.75500 140.70900 151.48300 1.000 39.34000 208 LEU D O 1
ATOM 10019 N N . PHE D 1 229 ? 150.10900 138.49500 151.28900 1.000 45.68000 209 PHE D N 1
ATOM 10020 C CA . PHE D 1 229 ? 149.67100 138.15400 152.63200 1.000 45.68000 209 PHE D CA 1
ATOM 10021 C C . PHE D 1 229 ? 150.70200 138.51600 153.68200 1.000 45.68000 209 PHE D C 1
ATOM 10022 O O . PHE D 1 229 ? 150.56300 138.11100 154.84100 1.000 45.68000 209 PHE D O 1
ATOM 10030 N N . LEU D 1 230 ? 151.74700 139.23300 153.28300 1.000 46.65000 210 LEU D N 1
ATOM 10031 C CA . LEU D 1 230 ? 152.68400 139.87700 154.18500 1.000 46.65000 210 LEU D CA 1
ATOM 10032 C C . LEU D 1 230 ? 152.57800 141.39000 154.14300 1.000 46.65000 210 LEU D C 1
ATOM 10033 O O . LEU D 1 230 ? 152.74000 142.04600 155.17300 1.000 46.65000 210 LEU D O 1
ATOM 10038 N N . LYS D 1 231 ? 152.28400 141.94900 152.96800 1.000 42.72000 211 LYS D N 1
ATOM 10039 C CA . LYS D 1 231 ? 152.04300 143.38100 152.85100 1.000 42.72000 211 LYS D CA 1
ATOM 10040 C C . LYS D 1 231 ? 150.75300 143.76800 153.54800 1.000 42.72000 211 LYS D C 1
ATOM 10041 O O . LYS D 1 231 ? 150.70800 144.76800 154.27900 1.000 42.72000 211 LYS D O 1
ATOM 10047 N N . LYS D 1 232 ? 149.68700 143.00200 153.31300 1.000 38.62000 212 LYS D N 1
ATOM 10048 C CA . LYS D 1 232 ? 148.48900 143.20200 154.10700 1.000 38.62000 212 LYS D CA 1
ATOM 10049 C C . LYS D 1 232 ? 148.80900 143.09100 155.58500 1.000 38.62000 212 LYS D C 1
ATOM 10050 O O . LYS D 1 232 ? 148.27800 143.85700 156.39400 1.000 38.62000 212 LYS D O 1
ATOM 10056 N N . ARG D 1 233 ? 149.70600 142.17200 155.94700 1.000 43.43000 213 ARG D N 1
ATOM 10057 C CA . ARG D 1 233 ? 150.07100 142.01100 157.34800 1.000 43.43000 213 ARG D CA 1
ATOM 10058 C C . ARG D 1 233 ? 150.74100 143.26100 157.88800 1.000 43.43000 213 ARG D C 1
ATOM 10059 O O . ARG D 1 233 ? 150.45400 143.68500 159.00600 1.000 43.43000 213 ARG D O 1
ATOM 10067 N N . ARG D 1 234 ? 151.62600 143.87900 157.10300 1.000 39.83000 214 ARG D N 1
ATOM 10068 C CA . ARG D 1 234 ? 152.33800 145.04800 157.61700 1.000 39.83000 214 ARG D CA 1
ATOM 10069 C C . ARG D 1 234 ? 151.42500 146.26400 157.69700 1.000 39.83000 214 ARG D C 1
ATOM 10070 O O . ARG D 1 234 ? 151.47900 147.01600 158.67700 1.000 39.83000 214 ARG D O 1
ATOM 10078 N N . ILE D 1 235 ? 150.57900 146.47900 156.68400 1.000 30.47000 215 ILE D N 1
ATOM 10079 C CA . ILE D 1 235 ? 149.62200 147.58300 156.75400 1.000 30.47000 215 ILE D CA 1
ATOM 10080 C C . ILE D 1 235 ? 148.66800 147.38800 157.92000 1.000 30.47000 215 ILE D C 1
ATOM 10081 O O . ILE D 1 235 ? 148.45600 148.30200 158.73100 1.000 30.47000 215 ILE D O 1
ATOM 10086 N N . GLY D 1 236 ? 148.08100 146.19800 158.02900 1.000 25.44000 216 GLY D N 1
ATOM 10087 C CA . GLY D 1 236 ? 147.27300 145.90100 159.18900 1.000 25.44000 216 GLY D CA 1
ATOM 10088 C C . GLY D 1 236 ? 148.02400 146.12900 160.48300 1.000 25.44000 216 GLY D C 1
ATOM 10089 O O . GLY D 1 236 ? 147.49500 146.73400 161.40500 1.000 25.44000 216 GLY D O 1
ATOM 10090 N N . LEU D 1 237 ? 149.27100 145.66700 160.55200 1.000 25.36000 217 LEU D N 1
ATOM 10091 C CA . LEU D 1 237 ? 150.05000 145.76500 161.77500 1.000 25.36000 217 LEU D CA 1
ATOM 10092 C C . LEU D 1 237 ? 150.22800 147.21200 162.18800 1.000 25.36000 217 LEU D C 1
ATOM 10093 O O . LEU D 1 237 ? 150.05800 147.56000 163.36500 1.000 25.36000 217 LEU D O 1
ATOM 10098 N N . SER D 1 238 ? 150.60700 148.06000 161.23500 1.000 21.47000 218 SER D N 1
ATOM 10099 C CA . SER D 1 238 ? 150.69900 149.48700 161.50000 1.000 21.47000 218 SER D CA 1
ATOM 10100 C C . SER D 1 238 ? 149.38600 150.01100 162.04700 1.000 21.47000 218 SER D C 1
ATOM 10101 O O . SER D 1 238 ? 149.35600 150.72000 163.06000 1.000 21.47000 218 SER D O 1
ATOM 10104 N N . ARG D 1 239 ? 148.28300 149.66300 161.38500 1.000 15.89000 219 ARG D N 1
ATOM 10105 C CA . ARG D 1 239 ? 146.98200 150.11200 161.85700 1.000 15.89000 219 ARG D CA 1
ATOM 10106 C C . ARG D 1 239 ? 146.72100 149.62800 163.27000 1.000 15.89000 219 ARG D C 1
ATOM 10107 O O . ARG D 1 239 ? 146.20100 150.37100 164.10100 1.000 15.89000 219 ARG D O 1
ATOM 10115 N N . PHE D 1 240 ? 147.13600 148.40400 163.57100 1.000 19.85000 220 PHE D N 1
ATOM 10116 C CA . PHE D 1 240 ? 146.81800 147.79100 164.85100 1.000 19.85000 220 PHE D CA 1
ATOM 10117 C C . PHE D 1 240 ? 147.54700 148.49300 165.98000 1.000 19.85000 220 PHE D C 1
ATOM 10118 O O . PHE D 1 240 ? 146.93400 148.92500 166.96200 1.000 19.85000 220 PHE D O 1
ATOM 10126 N N . ILE D 1 241 ? 148.86000 148.62900 165.85100 1.000 17.26000 221 ILE D N 1
ATOM 10127 C CA . ILE D 1 241 ? 149.61200 149.31000 166.89500 1.000 17.26000 221 ILE D CA 1
ATOM 10128 C C . ILE D 1 241 ? 149.17900 150.76600 167.00000 1.000 17.26000 221 ILE D C 1
ATOM 10129 O O . ILE D 1 241 ? 148.90300 151.26500 168.09700 1.000 17.26000 221 ILE D O 1
ATOM 10134 N N . ASN D 1 242 ? 149.09700 151.47100 165.87000 1.000 12.43000 222 ASN D N 1
ATOM 10135 C CA . ASN D 1 242 ? 148.75000 152.87900 165.95100 1.000 12.43000 222 ASN D CA 1
ATOM 10136 C C . ASN D 1 242 ? 147.37100 153.06900 166.54700 1.000 12.43000 222 ASN D C 1
ATOM 10137 O O . ASN D 1 242 ? 147.12600 154.06700 167.22900 1.000 12.43000 222 ASN D O 1
ATOM 10142 N N . LEU D 1 243 ? 146.46900 152.11700 166.32400 1.000 11.39000 223 LEU D N 1
ATOM 10143 C CA . LEU D 1 243 ? 145.18000 152.16800 166.98700 1.000 11.39000 223 LEU D CA 1
ATOM 10144 C C . LEU D 1 243 ? 145.34400 151.97500 168.48100 1.000 11.39000 223 LEU D C 1
ATOM 10145 O O . LEU D 1 243 ? 144.74100 152.70500 169.27300 1.000 11.39000 223 LEU D O 1
ATOM 10150 N N . VAL D 1 244 ? 146.17900 151.01700 168.88200 1.000 13.84000 224 VAL D N 1
ATOM 10151 C CA . VAL D 1 244 ? 146.51800 150.88300 170.29500 1.000 13.84000 224 VAL D CA 1
ATOM 10152 C C . VAL D 1 244 ? 146.95500 152.22400 170.86100 1.000 13.84000 224 VAL D C 1
ATOM 10153 O O . VAL D 1 244 ? 146.64900 152.56300 172.01000 1.000 13.84000 224 VAL D O 1
ATOM 10157 N N . MET D 1 245 ? 147.64600 153.02500 170.05200 1.000 13.67000 225 MET D N 1
ATOM 10158 C CA . MET D 1 245 ? 148.24200 154.24700 170.57200 1.000 13.67000 225 MET D CA 1
ATOM 10159 C C . MET D 1 245 ? 147.19700 155.32700 170.82100 1.000 13.67000 225 MET D C 1
ATOM 10160 O O . MET D 1 245 ? 147.20300 155.96700 171.87700 1.000 13.67000 225 MET D O 1
ATOM 10165 N N . LYS D 1 246 ? 146.29600 155.55700 169.86100 1.000 11.77000 226 LYS D N 1
ATOM 10166 C CA . LYS D 1 246 ? 145.29000 156.60400 170.03800 1.000 11.77000 226 LYS D CA 1
ATOM 10167 C C . LYS D 1 246 ? 144.38000 156.29300 171.21900 1.000 11.77000 226 LYS D C 1
ATOM 10168 O O . LYS D 1 246 ? 143.76500 157.19500 171.79600 1.000 11.77000 226 LYS D O 1
ATOM 10174 N N . HIS D 1 247 ? 144.31000 155.03700 171.61500 1.000 15.54000 227 HIS D N 1
ATOM 10175 C CA . HIS D 1 247 ? 143.45200 154.67300 172.72300 1.000 15.54000 227 HIS D CA 1
ATOM 10176 C C . HIS D 1 247 ? 144.07800 155.11000 174.04400 1.000 15.54000 227 HIS D C 1
ATOM 10177 O O . HIS D 1 247 ? 145.29500 155.00000 174.22300 1.000 15.54000 227 HIS D O 1
ATOM 10184 N N . PRO D 1 248 ? 143.28500 155.61500 174.97800 1.000 15.61000 228 PRO D N 1
ATOM 10185 C CA . PRO D 1 248 ? 143.85300 156.27000 176.16300 1.000 15.61000 228 PRO D CA 1
ATOM 10186 C C . PRO D 1 248 ? 144.63900 155.36100 177.09100 1.000 15.61000 228 PRO D C 1
ATOM 10187 O O . PRO D 1 248 ? 145.83400 155.58200 177.31900 1.000 15.61000 228 PRO D O 1
ATOM 10191 N N . LYS D 1 249 ? 143.98000 154.32800 177.62100 1.000 19.33000 229 LYS D N 1
ATOM 10192 C CA . LYS D 1 249 ? 144.61500 153.50100 178.63900 1.000 19.33000 229 LYS D CA 1
ATOM 10193 C C . LYS D 1 249 ? 145.85000 152.81100 178.09500 1.000 19.33000 229 LYS D C 1
ATOM 10194 O O . LYS D 1 249 ? 146.83900 152.64200 178.81600 1.000 19.33000 229 LYS D O 1
ATOM 10200 N N . LEU D 1 250 ? 145.81100 152.42100 176.82500 1.000 18.85000 230 LEU D N 1
ATOM 10201 C CA . LEU D 1 250 ? 146.97400 151.80100 176.21300 1.000 18.85000 230 LEU D CA 1
ATOM 10202 C C . LEU D 1 250 ? 148.10200 152.80700 176.06300 1.000 18.85000 230 LEU D C 1
ATOM 10203 O O . LEU D 1 250 ? 149.23600 152.54000 176.46900 1.000 18.85000 230 LEU D O 1
ATOM 10208 N N . SER D 1 251 ? 147.80500 153.98300 175.50700 1.000 17.04000 231 SER D N 1
ATOM 10209 C CA . SER D 1 251 ? 148.81900 155.02600 175.41100 1.000 17.04000 231 SER D CA 1
ATOM 10210 C C . SER D 1 251 ? 149.44500 155.32200 176.76500 1.000 17.04000 231 SER D C 1
ATOM 10211 O O . SER D 1 251 ? 150.61400 155.71200 176.83900 1.000 17.04000 231 SER D O 1
ATOM 10214 N N . ASN D 1 252 ? 148.69300 155.13000 177.84600 1.000 20.62000 232 ASN D N 1
ATOM 10215 C CA . ASN D 1 252 ? 149.25500 155.33400 179.17200 1.000 20.62000 232 ASN D CA 1
ATOM 10216 C C . ASN D 1 252 ? 149.87300 154.07200 179.75500 1.000 20.62000 232 ASN D C 1
ATOM 10217 O O . ASN D 1 252 ? 150.56100 154.15600 180.77600 1.000 20.62000 232 ASN D O 1
ATOM 10222 N N . ASP D 1 253 ? 149.64900 152.91600 179.13300 1.000 19.97000 233 ASP D N 1
ATOM 10223 C CA . ASP D 1 253 ? 150.12800 151.65900 179.69200 1.000 19.97000 233 ASP D CA 1
ATOM 10224 C C . ASP D 1 253 ? 151.64400 151.64900 179.79200 1.000 19.97000 233 ASP D C 1
ATOM 10225 O O . ASP D 1 253 ? 152.34300 152.33200 179.04100 1.000 19.97000 233 ASP D O 1
ATOM 10230 N N . ASP D 1 254 ? 152.14200 150.86100 180.74500 1.000 22.47000 234 ASP D N 1
ATOM 10231 C CA . ASP D 1 254 ? 153.57200 150.64800 180.90100 1.000 22.47000 234 ASP D CA 1
ATOM 10232 C C . ASP D 1 254 ? 154.07700 149.61200 179.90800 1.000 22.47000 234 ASP D C 1
ATOM 10233 O O . ASP D 1 254 ? 155.16300 149.74900 179.33800 1.000 22.47000 234 ASP D O 1
ATOM 10238 N N . LEU D 1 255 ? 153.28100 148.56300 179.69600 1.000 21.68000 235 LEU D N 1
ATOM 10239 C CA . LEU D 1 255 ? 153.69800 147.46400 178.83300 1.000 21.68000 235 LEU D CA 1
ATOM 10240 C C . LEU D 1 255 ? 154.02800 147.95900 177.43300 1.000 21.68000 235 LEU D C 1
ATOM 10241 O O . LEU D 1 255 ? 155.04800 147.57500 176.84500 1.000 21.68000 235 LEU D O 1
ATOM 10246 N N . VAL D 1 256 ? 153.17400 148.82600 176.89100 1.000 21.66000 236 VAL D N 1
ATOM 10247 C CA . VAL D 1 256 ? 153.32600 149.25000 175.50700 1.000 21.66000 236 VAL D CA 1
ATOM 10248 C C . VAL D 1 256 ? 154.64800 149.97600 175.31900 1.000 21.66000 236 VAL D C 1
ATOM 10249 O O . VAL D 1 256 ? 155.43100 149.64100 174.42800 1.000 21.66000 236 VAL D O 1
ATOM 10253 N N . LEU D 1 257 ? 154.92800 150.96500 176.17000 1.000 24.84000 237 LEU D N 1
ATOM 10254 C CA . LEU D 1 257 ? 156.12800 151.76600 175.97000 1.000 24.84000 237 LEU D CA 1
ATOM 10255 C C . LEU D 1 257 ? 157.38400 150.92100 176.09300 1.000 24.84000 237 LEU D C 1
ATOM 10256 O O . LEU D 1 257 ? 158.30400 151.06600 175.28400 1.000 24.84000 237 LEU D O 1
ATOM 10261 N N . THR D 1 258 ? 157.43300 150.01900 177.07200 1.000 25.82000 238 THR D N 1
ATOM 10262 C CA . THR D 1 258 ? 158.54900 149.08600 177.14300 1.000 25.82000 238 THR D CA 1
ATOM 10263 C C . THR D 1 258 ? 158.66500 148.29100 175.85700 1.000 25.82000 238 THR D C 1
ATOM 10264 O O . THR D 1 258 ? 159.76800 148.08800 175.33900 1.000 25.82000 238 THR D O 1
ATOM 10268 N N . PHE D 1 259 ? 157.53400 147.83500 175.32200 1.000 23.02000 239 PHE D N 1
ATOM 10269 C CA . PHE D 1 259 ? 157.56900 147.20900 174.01000 1.000 23.02000 239 PHE D CA 1
ATOM 10270 C C . PHE D 1 259 ? 158.13600 148.16100 172.96900 1.000 23.02000 239 PHE D C 1
ATOM 10271 O O . PHE D 1 259 ? 158.78000 147.72700 172.01000 1.000 23.02000 239 PHE D O 1
ATOM 10279 N N . LEU D 1 260 ? 157.93200 149.46100 173.15900 1.000 23.25000 240 LEU D N 1
ATOM 10280 C CA . LEU D 1 260 ? 158.45700 150.44500 172.22300 1.000 23.25000 240 LEU D CA 1
ATOM 10281 C C . LEU D 1 260 ? 159.92800 150.72900 172.49500 1.000 23.25000 240 LEU D C 1
ATOM 10282 O O . LEU D 1 260 ? 160.78400 150.46700 171.64500 1.000 23.25000 240 LEU D O 1
ATOM 10287 N N . THR D 1 261 ? 160.24700 151.25500 173.67500 1.000 29.49000 241 THR D N 1
ATOM 10288 C CA . THR D 1 261 ? 161.62100 151.59600 174.01900 1.000 29.49000 241 THR D CA 1
ATOM 10289 C C . THR D 1 261 ? 162.34100 150.35400 174.52900 1.000 29.49000 241 THR D C 1
ATOM 10290 O O . THR D 1 261 ? 162.32700 150.06000 175.72900 1.000 29.49000 241 THR D O 1
ATOM 10294 N N . VAL D 1 262 ? 162.97100 149.63100 173.60900 1.000 31.75000 242 VAL D N 1
ATOM 10295 C CA . VAL D 1 262 ? 163.73700 148.43500 173.93400 1.000 31.75000 242 VAL D CA 1
ATOM 10296 C C . VAL D 1 262 ? 164.67000 148.14500 172.77000 1.000 31.75000 242 VAL D C 1
ATOM 10297 O O . VAL D 1 262 ? 164.28200 148.26300 171.60300 1.000 31.75000 242 VAL D O 1
ATOM 10301 N N . ARG D 1 263 ? 165.91000 147.77500 173.07400 1.000 35.19000 243 ARG D N 1
ATOM 10302 C CA . ARG D 1 263 ? 166.90500 147.55600 172.03800 1.000 35.19000 243 ARG D CA 1
ATOM 10303 C C . ARG D 1 263 ? 167.44800 146.14000 171.99800 1.000 35.19000 243 ARG D C 1
ATOM 10304 O O . ARG D 1 263 ? 167.96600 145.72100 170.96400 1.000 35.19000 243 ARG D O 1
ATOM 10312 N N . THR D 1 264 ? 167.32400 145.38900 173.08300 1.000 41.97000 244 THR D N 1
ATOM 10313 C CA . THR D 1 264 ? 167.77700 144.00800 173.11000 1.000 41.97000 244 THR D CA 1
ATOM 10314 C C . THR D 1 264 ? 166.76200 143.12700 172.39100 1.000 41.97000 244 THR D C 1
ATOM 10315 O O . THR D 1 264 ? 165.90900 143.60400 171.63800 1.000 41.97000 244 THR D O 1
ATOM 10319 N N . ASP D 1 265 ? 166.86000 141.81800 172.59700 1.000 46.45000 245 ASP D N 1
ATOM 10320 C CA . ASP D 1 265 ? 165.93800 140.89200 171.96900 1.000 46.45000 245 ASP D CA 1
ATOM 10321 C C . ASP D 1 265 ? 164.80400 140.53000 172.92200 1.000 46.45000 245 ASP D C 1
ATOM 10322 O O . ASP D 1 265 ? 164.74000 140.97800 174.06900 1.000 46.45000 245 ASP D O 1
ATOM 10327 N N . LEU D 1 266 ? 163.89500 139.69500 172.42100 1.000 52.13000 246 LEU D N 1
ATOM 10328 C CA . LEU D 1 266 ? 162.71600 139.29700 173.17800 1.000 52.13000 246 LEU D CA 1
ATOM 10329 C C . LEU D 1 266 ? 163.07400 138.51000 174.42800 1.000 52.13000 246 LEU D C 1
ATOM 10330 O O . LEU D 1 266 ? 162.33000 138.54600 175.41200 1.000 52.13000 246 LEU D O 1
ATOM 10335 N N . THR D 1 267 ? 164.19500 137.78700 174.41000 1.000 59.63000 247 THR D N 1
ATOM 10336 C CA . THR D 1 267 ? 164.53400 136.93400 175.54400 1.000 59.63000 247 THR D CA 1
ATOM 10337 C C . THR D 1 267 ? 164.95100 137.75400 176.75500 1.000 59.63000 247 THR D C 1
ATOM 10338 O O . THR D 1 267 ? 164.47100 137.50900 177.87100 1.000 59.63000 247 THR D O 1
ATOM 10342 N N . SER D 1 268 ? 165.85100 138.72100 176.56100 1.000 56.21000 248 SER D N 1
ATOM 10343 C CA . SER D 1 268 ? 166.23200 139.57700 177.67400 1.000 56.21000 248 SER D CA 1
ATOM 10344 C C . SER D 1 268 ? 164.99900 140.22900 178.27700 1.000 56.21000 248 SER D C 1
ATOM 10345 O O . SER D 1 268 ? 164.84900 140.28500 179.50200 1.000 56.21000 248 SER D O 1
ATOM 10348 N N . TRP D 1 269 ? 164.07700 140.68100 177.42600 1.000 46.83000 249 TRP D N 1
ATOM 10349 C CA . TRP D 1 269 ? 162.80300 141.16100 177.93900 1.000 46.83000 249 TRP D CA 1
ATOM 10350 C C . TRP D 1 269 ? 162.09600 140.08400 178.74800 1.000 46.83000 249 TRP D C 1
ATOM 10351 O O . TRP D 1 269 ? 161.55100 140.36000 179.82200 1.000 46.83000 249 TRP D O 1
ATOM 10362 N N . ARG D 1 270 ? 162.08000 138.85300 178.23900 1.000 49.55000 250 ARG D N 1
ATOM 10363 C CA . ARG D 1 270 ? 161.44400 137.75900 178.96000 1.000 49.55000 250 ARG D CA 1
ATOM 10364 C C . ARG D 1 270 ? 162.02600 137.60800 180.35900 1.000 49.55000 250 ARG D C 1
ATOM 10365 O O . ARG D 1 270 ? 161.30800 137.23300 181.29200 1.000 49.55000 250 ARG D O 1
ATOM 10373 N N . LYS D 1 271 ? 163.31800 137.90100 180.52500 1.000 51.81000 251 LYS D N 1
ATOM 10374 C CA . LYS D 1 271 ? 163.90300 137.92200 181.86400 1.000 51.81000 251 LYS D CA 1
ATOM 10375 C C . LYS D 1 271 ? 163.18600 138.92700 182.75600 1.000 51.81000 251 LYS D C 1
ATOM 10376 O O . LYS D 1 271 ? 162.74600 138.59300 183.86100 1.000 51.81000 251 LYS D O 1
ATOM 10382 N N . GLN D 1 272 ? 163.06400 140.17100 182.29400 1.000 52.37000 252 GLN D N 1
ATOM 10383 C CA . GLN D 1 272 ? 162.32500 141.20000 183.01200 1.000 52.37000 252 GLN D CA 1
ATOM 10384 C C . GLN D 1 272 ? 160.87700 141.30000 182.55100 1.000 52.37000 252 GLN D C 1
ATOM 10385 O O . GLN D 1 272 ? 160.29000 142.38600 182.60400 1.000 52.37000 252 GLN D O 1
ATOM 10391 N N . ALA D 1 273 ? 160.29400 140.19000 182.08700 1.000 47.95000 253 ALA D N 1
ATOM 10392 C CA . ALA D 1 273 ? 158.89300 140.19600 181.67400 1.000 47.95000 253 ALA D CA 1
ATOM 10393 C C . ALA D 1 273 ? 158.00700 140.75200 182.78300 1.000 47.95000 253 ALA D C 1
ATOM 10394 O O . ALA D 1 273 ? 157.38900 141.81200 182.63100 1.000 47.95000 253 ALA D O 1
ATOM 10396 N N . THR D 1 274 ? 157.94300 140.04200 183.90800 1.000 44.74000 254 THR D N 1
ATOM 10397 C CA . THR D 1 274 ? 157.44600 140.57700 185.17400 1.000 44.74000 254 THR D CA 1
ATOM 10398 C C . THR D 1 274 ? 156.10500 141.28800 185.00400 1.000 44.74000 254 THR D C 1
ATOM 10399 O O . THR D 1 274 ? 155.87600 142.38100 185.52400 1.000 44.74000 254 THR D O 1
ATOM 10403 N N . TYR D 1 275 ? 155.21000 140.66200 184.25300 1.000 47.90000 255 TYR D N 1
ATOM 10404 C CA . TYR D 1 275 ? 153.87100 141.20800 184.10400 1.000 47.90000 255 TYR D CA 1
ATOM 10405 C C . TYR D 1 275 ? 152.97900 140.88400 185.29000 1.000 47.90000 255 TYR D C 1
ATOM 10406 O O . TYR D 1 275 ? 151.78600 141.19400 185.25400 1.000 47.90000 255 TYR D O 1
ATOM 10415 N N . ASP D 1 276 ? 153.53100 140.27100 186.33700 1.000 60.64000 256 ASP D N 1
ATOM 10416 C CA . ASP D 1 276 ? 152.76500 140.07900 187.56100 1.000 60.64000 256 ASP D CA 1
ATOM 10417 C C . ASP D 1 276 ? 152.36400 141.41000 188.17600 1.000 60.64000 256 ASP D C 1
ATOM 10418 O O . ASP D 1 276 ? 151.32800 141.49600 188.84400 1.000 60.64000 256 ASP D O 1
ATOM 10423 N N . THR D 1 277 ? 153.16500 142.45400 187.96400 1.000 62.15000 257 THR D N 1
ATOM 10424 C CA . THR D 1 277 ? 152.78100 143.78000 188.43200 1.000 62.15000 257 THR D CA 1
ATOM 10425 C C . THR D 1 277 ? 151.62200 144.33500 187.61900 1.000 62.15000 257 THR D C 1
ATOM 10426 O O . THR D 1 277 ? 150.93200 145.25800 188.06600 1.000 62.15000 257 THR D O 1
ATOM 10430 N N . SER D 1 278 ? 151.39200 143.78100 186.43400 1.000 45.21000 258 SER D N 1
ATOM 10431 C CA . SER D 1 278 ? 150.41300 144.29200 185.48200 1.000 45.21000 258 SER D CA 1
ATOM 10432 C C . SER D 1 278 ? 149.29500 143.26700 185.32700 1.000 45.21000 258 SER D C 1
ATOM 10433 O O . SER D 1 278 ? 149.40400 142.34100 184.51600 1.000 45.21000 258 SER D O 1
ATOM 10436 N N . ASN D 1 279 ? 148.21500 143.44200 186.09400 1.000 40.35000 259 ASN D N 1
ATOM 10437 C CA . ASN D 1 279 ? 147.09900 142.50200 186.06000 1.000 40.35000 259 ASN D CA 1
ATOM 10438 C C . ASN D 1 279 ? 145.76100 143.16500 186.36700 1.000 40.35000 259 ASN D C 1
ATOM 10439 O O . ASN D 1 279 ? 145.62700 144.38900 186.27900 1.000 40.35000 259 ASN D O 1
ATOM 10444 N N . GLU D 1 280 ? 144.76600 142.35800 186.71600 1.000 46.13000 260 GLU D N 1
ATOM 10445 C CA . GLU D 1 280 ? 143.38400 142.80900 186.81000 1.000 46.13000 260 GLU D CA 1
ATOM 10446 C C . GLU D 1 280 ? 143.20300 143.84900 187.91000 1.000 46.13000 260 GLU D C 1
ATOM 10447 O O . GLU D 1 280 ? 143.80500 143.75400 188.98200 1.000 46.13000 260 GLU D O 1
ATOM 10453 N N . PHE D 1 281 ? 142.36200 144.84300 187.63200 1.000 42.28000 261 PHE D N 1
ATOM 10454 C CA . PHE D 1 281 ? 142.02700 145.88500 188.59900 1.000 42.28000 261 PHE D CA 1
ATOM 10455 C C . PHE D 1 281 ? 141.17700 145.26700 189.69700 1.000 42.28000 261 PHE D C 1
ATOM 10456 O O . PHE D 1 281 ? 139.97000 145.08800 189.53500 1.000 42.28000 261 PHE D O 1
ATOM 10464 N N . ALA D 1 282 ? 141.80200 144.93600 190.82100 1.000 52.64000 262 ALA D N 1
ATOM 10465 C CA . ALA D 1 282 ? 141.07800 144.38200 191.95400 1.000 52.64000 262 ALA D CA 1
ATOM 10466 C C . ALA D 1 282 ? 140.63300 145.44300 192.95100 1.000 52.64000 262 ALA D C 1
ATOM 10467 O O . ALA D 1 282 ? 139.98100 145.10500 193.94400 1.000 52.64000 262 ALA D O 1
ATOM 10469 N N . ASP D 1 283 ? 140.96000 146.70800 192.70500 1.000 59.89000 263 ASP D N 1
ATOM 10470 C CA . ASP D 1 283 ? 140.74200 147.76600 193.68000 1.000 59.89000 263 ASP D CA 1
ATOM 10471 C C . ASP D 1 283 ? 139.32500 148.31400 193.57400 1.000 59.89000 263 ASP D C 1
ATOM 10472 O O . ASP D 1 283 ? 138.80500 148.50300 192.47000 1.000 59.89000 263 ASP D O 1
ATOM 10477 N N . LYS D 1 284 ? 138.69900 148.56700 194.72000 1.000 58.19000 264 LYS D N 1
ATOM 10478 C CA . LYS D 1 284 ? 137.42200 149.26500 194.71500 1.000 58.19000 264 LYS D CA 1
ATOM 10479 C C . LYS D 1 284 ? 137.64600 150.76500 194.57300 1.000 58.19000 264 LYS D C 1
ATOM 10480 O O . LYS D 1 284 ? 138.46100 151.35800 195.28500 1.000 58.19000 264 LYS D O 1
ATOM 10486 N N . LYS D 1 285 ? 136.91500 151.37900 193.64600 1.000 55.20000 265 LYS D N 1
ATOM 10487 C CA . LYS D 1 285 ? 136.95900 152.81800 193.45200 1.000 55.20000 265 LYS D CA 1
ATOM 10488 C C . LYS D 1 285 ? 135.54300 153.36700 193.49900 1.000 55.20000 265 LYS D C 1
ATOM 10489 O O . LYS D 1 285 ? 134.60500 152.74800 192.99300 1.000 55.20000 265 LYS D O 1
ATOM 10495 N N . ILE D 1 286 ? 135.40000 154.53800 194.11400 1.000 55.00000 266 ILE D N 1
ATOM 10496 C CA . ILE D 1 286 ? 134.09200 155.11100 194.41800 1.000 55.00000 266 ILE D CA 1
ATOM 10497 C C . ILE D 1 286 ? 133.62400 155.93000 193.22100 1.000 55.00000 266 ILE D C 1
ATOM 10498 O O . ILE D 1 286 ? 134.16900 156.99800 192.93000 1.000 55.00000 266 ILE D O 1
ATOM 10503 N N . SER D 1 287 ? 132.61600 155.42100 192.51900 1.000 49.07000 267 SER D N 1
ATOM 10504 C CA . SER D 1 287 ? 131.92600 156.22400 191.52400 1.000 49.07000 267 SER D CA 1
ATOM 10505 C C . SER D 1 287 ? 131.26500 157.40900 192.21000 1.000 49.07000 267 SER D C 1
ATOM 10506 O O . SER D 1 287 ? 130.56600 157.24200 193.21400 1.000 49.07000 267 SER D O 1
ATOM 10509 N N . GLN D 1 288 ? 131.49700 158.60700 191.67100 1.000 55.90000 268 GLN D N 1
ATOM 10510 C CA . GLN D 1 288 ? 130.93400 159.81100 192.27000 1.000 55.90000 268 GLN D CA 1
ATOM 10511 C C . GLN D 1 288 ? 129.42700 159.68000 192.41800 1.000 55.90000 268 GLN D C 1
ATOM 10512 O O . GLN D 1 288 ? 128.89800 159.61600 193.53300 1.000 55.90000 268 GLN D O 1
ATOM 10518 N N . GLU D 1 289 ? 128.71900 159.60700 191.30000 1.000 46.57000 269 GLU D N 1
ATOM 10519 C CA . GLU D 1 289 ? 127.32400 159.19000 191.31400 1.000 46.57000 269 GLU D CA 1
ATOM 10520 C C . GLU D 1 289 ? 127.33600 157.68200 191.13600 1.000 46.57000 269 GLU D C 1
ATOM 10521 O O . GLU D 1 289 ? 127.58100 157.17800 190.04100 1.000 46.57000 269 GLU D O 1
ATOM 10527 N N . PHE D 1 290 ? 127.11000 156.95100 192.22500 1.000 41.62000 270 PHE D N 1
ATOM 10528 C CA . PHE D 1 290 ? 127.08600 155.50100 192.11800 1.000 41.62000 270 PHE D CA 1
ATOM 10529 C C . PHE D 1 290 ? 125.92800 155.02700 191.25900 1.000 41.62000 270 PHE D C 1
ATOM 10530 O O . PHE D 1 290 ? 125.87700 153.84800 190.89700 1.000 41.62000 270 PHE D O 1
ATOM 10538 N N . MET D 1 291 ? 125.00100 155.92000 190.92500 1.000 42.60000 271 MET D N 1
ATOM 10539 C CA . MET D 1 291 ? 123.91600 155.65400 189.98700 1.000 42.60000 271 MET D CA 1
ATOM 10540 C C . MET D 1 291 ? 123.92800 156.75800 188.93700 1.000 42.60000 271 MET D C 1
ATOM 10541 O O . MET D 1 291 ? 123.19100 157.73900 189.04400 1.000 42.60000 271 MET D O 1
ATOM 10546 N N . LYS D 1 292 ? 124.77700 156.61100 187.91900 1.000 41.74000 272 LYS D N 1
ATOM 10547 C CA . LYS D 1 292 ? 124.72600 157.60200 186.85400 1.000 41.74000 272 LYS D CA 1
ATOM 10548 C C . LYS D 1 292 ? 123.67200 157.22900 185.82000 1.000 41.74000 272 LYS D C 1
ATOM 10549 O O . LYS D 1 292 ? 122.60600 157.84700 185.77900 1.000 41.74000 272 LYS D O 1
ATOM 10555 N N . MET D 1 293 ? 123.93900 156.20400 184.99800 1.000 39.08000 273 MET D N 1
ATOM 10556 C CA . MET D 1 293 ? 122.89500 155.66200 184.13200 1.000 39.08000 273 MET D CA 1
ATOM 10557 C C . MET D 1 293 ? 123.09200 154.17400 183.84700 1.000 39.08000 273 MET D C 1
ATOM 10558 O O . MET D 1 293 ? 122.54600 153.67400 182.85700 1.000 39.08000 273 MET D O 1
ATOM 10563 N N . TRP D 1 294 ? 123.85000 153.45400 184.67700 1.000 39.90000 274 TRP D N 1
ATOM 10564 C CA . TRP D 1 294 ? 124.45300 152.19400 184.24400 1.000 39.90000 274 TRP D CA 1
ATOM 10565 C C . TRP D 1 294 ? 123.42400 151.11300 183.93500 1.000 39.90000 274 TRP D C 1
ATOM 10566 O O . TRP D 1 294 ? 123.75500 150.13100 183.26200 1.000 39.90000 274 TRP D O 1
ATOM 10577 N N . LYS D 1 295 ? 122.19000 151.24900 184.43200 1.000 46.26000 275 LYS D N 1
ATOM 10578 C CA . LYS D 1 295 ? 121.10900 150.33100 184.07700 1.000 46.26000 275 LYS D CA 1
ATOM 10579 C C . LYS D 1 295 ? 119.80600 151.02400 183.72200 1.000 46.26000 275 LYS D C 1
ATOM 10580 O O . LYS D 1 295 ? 118.94500 150.39200 183.10100 1.000 46.26000 275 LYS D O 1
ATOM 10586 N N . LYS D 1 296 ? 119.62700 152.28900 184.09000 1.000 40.90000 276 LYS D N 1
ATOM 10587 C CA . LYS D 1 296 ? 118.37400 152.96300 183.78200 1.000 40.90000 276 LYS D CA 1
ATOM 10588 C C . LYS D 1 296 ? 118.16600 153.06400 182.27900 1.000 40.90000 276 LYS D C 1
ATOM 10589 O O . LYS D 1 296 ? 117.04800 152.88000 181.78600 1.000 40.90000 276 LYS D O 1
ATOM 10595 N N . GLU D 1 297 ? 119.22400 153.36500 181.53500 1.000 34.15000 277 GLU D N 1
ATOM 10596 C CA . GLU D 1 297 ? 119.14400 153.34100 180.08100 1.000 34.15000 277 GLU D CA 1
ATOM 10597 C C . GLU D 1 297 ? 120.33700 152.69400 179.40500 1.000 34.15000 277 GLU D C 1
ATOM 10598 O O . GLU D 1 297 ? 120.19600 152.23300 178.26800 1.000 34.15000 277 GLU D O 1
ATOM 10604 N N . PHE D 1 298 ? 121.50000 152.62200 180.04600 1.000 29.25000 278 PHE D N 1
ATOM 10605 C CA . PHE D 1 298 ? 122.68100 152.15100 179.34000 1.000 29.25000 278 PHE D CA 1
ATOM 10606 C C . PHE D 1 298 ? 122.62900 150.65500 179.09000 1.000 29.25000 278 PHE D C 1
ATOM 10607 O O . PHE D 1 298 ? 123.23900 150.16600 178.12900 1.000 29.25000 278 PHE D O 1
ATOM 10615 N N . ALA D 1 299 ? 121.90700 149.91700 179.93300 1.000 28.23000 279 ALA D N 1
ATOM 10616 C CA . ALA D 1 299 ? 121.76300 148.48100 179.73500 1.000 28.23000 279 ALA D CA 1
ATOM 10617 C C . ALA D 1 299 ? 121.16800 148.18600 178.36800 1.000 28.23000 279 ALA D C 1
ATOM 10618 O O . ALA D 1 299 ? 121.82700 147.59800 177.50200 1.000 28.23000 279 ALA D O 1
ATOM 10620 N N . GLU D 1 300 ? 119.91900 148.60400 178.15300 1.000 28.41000 280 GLU D N 1
ATOM 10621 C CA . GLU D 1 300 ? 119.32600 148.49900 176.82600 1.000 28.41000 280 GLU D CA 1
ATOM 10622 C C . GLU D 1 300 ? 120.18300 149.20200 175.78600 1.000 28.41000 280 GLU D C 1
ATOM 10623 O O . GLU D 1 300 ? 120.27200 148.74300 174.64000 1.000 28.41000 280 GLU D O 1
ATOM 10629 N N . GLN D 1 301 ? 120.84100 150.29400 176.18000 1.000 23.80000 281 GLN D N 1
ATOM 10630 C CA . GLN D 1 301 ? 121.63800 151.05900 175.23300 1.000 23.80000 281 GLN D CA 1
ATOM 10631 C C . GLN D 1 301 ? 122.64100 150.17000 174.52200 1.000 23.80000 281 GLN D C 1
ATOM 10632 O O . GLN D 1 301 ? 122.60300 150.04100 173.29500 1.000 23.80000 281 GLN D O 1
ATOM 10638 N N . TRP D 1 302 ? 123.54700 149.54400 175.26200 1.000 22.03000 282 TRP D N 1
ATOM 10639 C CA . TRP D 1 302 ? 124.49400 148.70800 174.54400 1.000 22.03000 282 TRP D CA 1
ATOM 10640 C C . TRP D 1 302 ? 123.97000 147.31200 174.26600 1.000 22.03000 282 TRP D C 1
ATOM 10641 O O . TRP D 1 302 ? 124.55900 146.60500 173.44300 1.000 22.03000 282 TRP D O 1
ATOM 10652 N N . ASN D 1 303 ? 122.86100 146.90500 174.88100 1.000 22.82000 283 ASN D N 1
ATOM 10653 C CA . ASN D 1 303 ? 122.21400 145.68600 174.42400 1.000 22.82000 283 ASN D CA 1
ATOM 10654 C C . ASN D 1 303 ? 121.84000 145.80600 172.95500 1.000 22.82000 283 ASN D C 1
ATOM 10655 O O . ASN D 1 303 ? 122.02500 144.86500 172.17600 1.000 22.82000 283 ASN D O 1
ATOM 10660 N N . GLN D 1 304 ? 121.33200 146.96900 172.55800 1.000 19.32000 284 GLN D N 1
ATOM 10661 C CA . GLN D 1 304 ? 120.97600 147.18300 171.16100 1.000 19.32000 284 GLN D CA 1
ATOM 10662 C C . GLN D 1 304 ? 122.22300 147.21300 170.28400 1.000 19.32000 284 GLN D C 1
ATOM 10663 O O . GLN D 1 304 ? 122.23800 146.64700 169.17700 1.000 19.32000 284 GLN D O 1
ATOM 10669 N N . ALA D 1 305 ? 123.28600 147.85400 170.77600 1.000 14.84000 285 ALA D N 1
ATOM 10670 C CA . ALA D 1 305 ? 124.54300 147.88100 170.04200 1.000 14.84000 285 ALA D CA 1
ATOM 10671 C C . ALA D 1 305 ? 125.09600 146.48500 169.83700 1.000 14.84000 285 ALA D C 1
ATOM 10672 O O . ALA D 1 305 ? 125.78000 146.23700 168.84400 1.000 14.84000 285 ALA D O 1
ATOM 10674 N N . ALA D 1 306 ? 124.79800 145.56300 170.75300 1.000 14.59000 286 ALA D N 1
ATOM 10675 C CA . ALA D 1 306 ? 125.32500 144.20500 170.64500 1.000 14.59000 286 ALA D CA 1
ATOM 10676 C C . ALA D 1 306 ? 125.00700 143.57600 169.29300 1.000 14.59000 286 ALA D C 1
ATOM 10677 O O . ALA D 1 306 ? 125.83300 142.85200 168.72800 1.000 14.59000 286 ALA D O 1
ATOM 10679 N N . SER D 1 307 ? 123.81500 143.83300 168.76200 1.000 14.79000 287 SER D N 1
ATOM 10680 C CA . SER D 1 307 ? 123.41400 143.29900 167.46700 1.000 14.79000 287 SER D CA 1
ATOM 10681 C C . SER D 1 307 ? 123.68900 144.27700 166.33900 1.000 14.79000 287 SER D C 1
ATOM 10682 O O . SER D 1 307 ? 124.11500 143.87800 165.23500 1.000 14.79000 287 SER D O 1
ATOM 10685 N N . CYS D 1 308 ? 123.43500 145.55900 166.59900 1.000 13.91000 288 CYS D N 1
ATOM 10686 C CA . CYS D 1 308 ? 123.71400 146.54100 165.57200 1.000 13.91000 288 CYS D CA 1
ATOM 10687 C C . CYS D 1 308 ? 125.16400 146.49500 165.13600 1.000 13.91000 288 CYS D C 1
ATOM 10688 O O . CYS D 1 308 ? 125.47200 146.85300 164.00100 1.000 13.91000 288 CYS D O 1
ATOM 10691 N N . ILE D 1 309 ? 126.06700 146.04200 166.00300 1.000 11.18000 289 ILE D N 1
ATOM 10692 C CA . ILE D 1 309 ? 127.47100 146.05800 165.63000 1.000 11.18000 289 ILE D CA 1
ATOM 10693 C C . ILE D 1 309 ? 127.76700 144.99400 164.58900 1.000 11.18000 289 ILE D C 1
ATOM 10694 O O . ILE D 1 309 ? 128.52700 145.23400 163.65100 1.000 11.18000 289 ILE D O 1
ATOM 10699 N N . ASP D 1 310 ? 127.17100 143.81100 164.71200 1.000 11.41000 290 ASP D N 1
ATOM 10700 C CA . ASP D 1 310 ? 127.38900 142.81100 163.67600 1.000 11.41000 290 ASP D CA 1
ATOM 10701 C C . ASP D 1 310 ? 126.74800 143.25400 162.37300 1.000 11.41000 290 ASP D C 1
ATOM 10702 O O . ASP D 1 310 ? 127.34900 143.12100 161.29200 1.000 11.41000 290 ASP D O 1
ATOM 10707 N N . THR D 1 311 ? 125.54900 143.83300 162.46000 1.000 13.30000 291 THR D N 1
ATOM 10708 C CA . THR D 1 311 ? 124.92600 144.36200 161.25000 1.000 13.30000 291 THR D CA 1
ATOM 10709 C C . THR D 1 311 ? 125.83200 145.38000 160.56600 1.000 13.30000 291 THR D C 1
ATOM 10710 O O . THR D 1 311 ? 126.20000 145.22700 159.39100 1.000 13.30000 291 THR D O 1
ATOM 10714 N N . SER D 1 312 ? 126.21500 146.42300 161.30000 1.000 11.10000 292 SER D N 1
ATOM 10715 C CA . SER D 1 312 ? 127.00600 147.50000 160.72800 1.000 11.10000 292 SER D CA 1
ATOM 10716 C C . SER D 1 312 ? 128.39300 147.03500 160.33400 1.000 11.10000 292 SER D C 1
ATOM 10717 O O . SER D 1 312 ? 129.00700 147.62400 159.44300 1.000 11.10000 292 SER D O 1
ATOM 10720 N N . MET D 1 313 ? 128.90900 145.99300 160.97700 1.000 9.51000 293 MET D N 1
ATOM 10721 C CA . MET D 1 313 ? 130.19900 145.46000 160.57900 1.000 9.51000 293 MET D CA 1
ATOM 10722 C C . MET D 1 313 ? 130.11600 144.85200 159.19200 1.000 9.51000 293 MET D C 1
ATOM 10723 O O . MET D 1 313 ? 130.94800 145.14500 158.32500 1.000 9.51000 293 MET D O 1
ATOM 10728 N N . GLU D 1 314 ? 129.10100 144.01300 158.95300 1.000 10.95000 294 GLU D N 1
ATOM 10729 C CA . GLU D 1 314 ? 128.89900 143.52500 157.59000 1.000 10.95000 294 GLU D CA 1
ATOM 10730 C C . GLU D 1 314 ? 128.74500 144.67900 156.61500 1.000 10.95000 294 GLU D C 1
ATOM 10731 O O . GLU D 1 314 ? 129.36400 144.68300 155.54400 1.000 10.95000 294 GLU D O 1
ATOM 10737 N N . LEU D 1 315 ? 127.91300 145.66100 156.96700 1.000 8.35000 295 LEU D N 1
ATOM 10738 C CA . LEU D 1 315 ? 127.68300 146.79100 156.07100 1.000 8.35000 295 LEU D CA 1
ATOM 10739 C C . LEU D 1 315 ? 128.98300 147.48600 155.70200 1.000 8.35000 295 LEU D C 1
ATOM 10740 O O . LEU D 1 315 ? 129.32700 147.60100 154.51900 1.000 8.35000 295 LEU D O 1
ATOM 10745 N N . TRP D 1 316 ? 129.71500 147.96900 156.70000 1.000 8.05000 296 TRP D N 1
ATOM 10746 C CA . TRP D 1 316 ? 130.91700 148.73200 156.41300 1.000 8.05000 296 TRP D CA 1
ATOM 10747 C C . TRP D 1 316 ? 131.95700 147.88000 155.70800 1.000 8.05000 296 TRP D C 1
ATOM 10748 O O . TRP D 1 316 ? 132.71800 148.39200 154.87200 1.000 8.05000 296 TRP D O 1
ATOM 10759 N N . TYR D 1 317 ? 131.99600 146.58200 156.00400 1.000 8.16000 297 TYR D N 1
ATOM 10760 C CA . TYR D 1 317 ? 132.90200 145.72300 155.26600 1.000 8.16000 297 TYR D CA 1
ATOM 10761 C C . TYR D 1 317 ? 132.53900 145.71600 153.79500 1.000 8.16000 297 TYR D C 1
ATOM 10762 O O . TYR D 1 317 ? 133.40800 145.85700 152.93100 1.000 8.16000 297 TYR D O 1
ATOM 10771 N N . ARG D 1 318 ? 131.25100 145.54800 153.49300 1.000 4.56000 298 ARG D N 1
ATOM 10772 C CA . ARG D 1 318 ? 130.82400 145.56700 152.10000 1.000 4.56000 298 ARG D CA 1
ATOM 10773 C C . ARG D 1 318 ? 131.19700 146.88200 151.44300 1.000 4.56000 298 ARG D C 1
ATOM 10774 O O . ARG D 1 318 ? 131.59500 146.91200 150.27600 1.000 4.56000 298 ARG D O 1
ATOM 10782 N N . ILE D 1 319 ? 131.10400 147.97700 152.19100 1.000 6.38000 299 ILE D N 1
ATOM 10783 C CA . ILE D 1 319 ? 131.34400 149.29300 151.60600 1.000 6.38000 299 ILE D CA 1
ATOM 10784 C C . ILE D 1 319 ? 132.80600 149.44500 151.20900 1.000 6.38000 299 ILE D C 1
ATOM 10785 O O . ILE D 1 319 ? 133.13600 149.82200 150.07200 1.000 6.38000 299 ILE D O 1
ATOM 10790 N N . THR D 1 320 ? 133.71100 149.15000 152.13700 1.000 5.61000 300 THR D N 1
ATOM 10791 C CA . THR D 1 320 ? 135.11600 149.28300 151.77600 1.000 5.61000 300 THR D CA 1
ATOM 10792 C C . THR D 1 320 ? 135.52700 148.23100 150.75400 1.000 5.61000 300 THR D C 1
ATOM 10793 O O . THR D 1 320 ? 136.42500 148.47400 149.93600 1.000 5.61000 300 THR D O 1
ATOM 10797 N N . LEU D 1 321 ? 134.86500 147.07300 150.75900 1.000 5.80000 301 LEU D N 1
ATOM 10798 C CA . LEU D 1 321 ? 135.04900 146.11600 149.67900 1.000 5.80000 301 LEU D CA 1
ATOM 10799 C C . LEU D 1 321 ? 134.70200 146.74200 148.33800 1.000 5.80000 301 LEU D C 1
ATOM 10800 O O . LEU D 1 321 ? 135.43300 146.57600 147.35600 1.000 5.80000 301 LEU D O 1
ATOM 10805 N N . LEU D 1 322 ? 133.57800 147.45400 148.28100 1.000 4.84000 302 LEU D N 1
ATOM 10806 C CA . LEU D 1 322 ? 133.15800 148.08100 147.03800 1.000 4.84000 302 LEU D CA 1
ATOM 10807 C C . LEU D 1 322 ? 134.18900 149.08500 146.56400 1.000 4.84000 302 LEU D C 1
ATOM 10808 O O . LEU D 1 322 ? 134.45200 149.19200 145.36400 1.000 4.84000 302 LEU D O 1
ATOM 10813 N N . LEU D 1 323 ? 134.78900 149.82700 147.49000 1.000 10.93000 303 LEU D N 1
ATOM 10814 C CA . LEU D 1 323 ? 135.84200 150.75300 147.07100 1.000 10.93000 303 LEU D CA 1
ATOM 10815 C C . LEU D 1 323 ? 137.05300 150.01800 146.50800 1.000 10.93000 303 LEU D C 1
ATOM 10816 O O . LEU D 1 323 ? 137.60300 150.41400 145.47000 1.000 10.93000 303 LEU D O 1
ATOM 10821 N N . GLU D 1 324 ? 137.49000 148.95000 147.17500 1.000 22.15000 304 GLU D N 1
ATOM 10822 C CA . GLU D 1 324 ? 138.59400 148.16800 146.62400 1.000 22.15000 304 GLU D CA 1
ATOM 10823 C C . GLU D 1 324 ? 138.25200 147.64100 145.23500 1.000 22.15000 304 GLU D C 1
ATOM 10824 O O . GLU D 1 324 ? 139.11300 147.58200 144.34500 1.000 22.15000 304 GLU D O 1
ATOM 10830 N N . ARG D 1 325 ? 136.99400 147.25700 145.03400 1.000 6.85000 305 ARG D N 1
ATOM 10831 C CA . ARG D 1 325 ? 136.57700 146.74700 143.73600 1.000 6.85000 305 ARG D CA 1
ATOM 10832 C C . ARG D 1 325 ? 136.61600 147.84300 142.68300 1.000 6.85000 305 ARG D C 1
ATOM 10833 O O . ARG D 1 325 ? 137.04600 147.60600 141.55200 1.000 6.85000 305 ARG D O 1
ATOM 10841 N N . HIS D 1 326 ? 136.14800 149.04200 143.03300 1.000 6.39000 306 HIS D N 1
ATOM 10842 C CA . HIS D 1 326 ? 136.28500 150.18300 142.13500 1.000 6.39000 306 HIS D CA 1
ATOM 10843 C C . HIS D 1 326 ? 137.73300 150.37900 141.73700 1.000 6.39000 306 HIS D C 1
ATOM 10844 O O . HIS D 1 326 ? 138.04500 150.65800 140.57000 1.000 6.39000 306 HIS D O 1
ATOM 10851 N N . GLU D 1 327 ? 138.63600 150.21300 142.69200 1.000 7.53000 307 GLU D N 1
ATOM 10852 C CA . GLU D 1 327 ? 140.03400 150.41900 142.36200 1.000 7.53000 307 GLU D CA 1
ATOM 10853 C C . GLU D 1 327 ? 140.53500 149.38100 141.37600 1.000 7.53000 307 GLU D C 1
ATOM 10854 O O . GLU D 1 327 ? 141.18800 149.72300 140.38200 1.000 7.53000 307 GLU D O 1
ATOM 10860 N N . LYS D 1 328 ? 140.26600 148.10500 141.64600 1.000 7.97000 308 LYS D N 1
ATOM 10861 C CA . LYS D 1 328 ? 140.72400 147.07100 140.72200 1.000 7.97000 308 LYS D CA 1
ATOM 10862 C C . LYS D 1 328 ? 140.08300 147.24000 139.35000 1.000 7.97000 308 LYS D C 1
ATOM 10863 O O . LYS D 1 328 ? 140.72200 146.98300 138.32000 1.000 7.97000 308 LYS D O 1
ATOM 10869 N N . ARG D 1 329 ? 138.82900 147.68400 139.32100 1.000 6.58000 309 ARG D N 1
ATOM 10870 C CA . ARG D 1 329 ? 138.20000 148.05400 138.06600 1.000 6.58000 309 ARG D CA 1
ATOM 10871 C C . ARG D 1 329 ? 139.06100 149.03800 137.30500 1.000 6.58000 309 ARG D C 1
ATOM 10872 O O . ARG D 1 329 ? 139.45600 148.78300 136.16600 1.000 6.58000 309 ARG D O 1
ATOM 10880 N N . ILE D 1 330 ? 139.37300 150.16900 137.93000 1.000 5.58000 310 ILE D N 1
ATOM 10881 C CA . ILE D 1 330 ? 140.09500 151.20400 137.20300 1.000 5.58000 310 ILE D CA 1
ATOM 10882 C C . ILE D 1 330 ? 141.47400 150.71300 136.77900 1.000 5.58000 310 ILE D C 1
ATOM 10883 O O . ILE D 1 330 ? 141.99000 151.11800 135.73000 1.000 5.58000 310 ILE D O 1
ATOM 10888 N N . MET D 1 331 ? 142.08000 149.80700 137.54600 1.000 5.33000 311 MET D N 1
ATOM 10889 C CA . MET D 1 331 ? 143.37700 149.27900 137.12900 1.000 5.33000 311 MET D CA 1
ATOM 10890 C C . MET D 1 331 ? 143.24200 148.41000 135.88700 1.000 5.33000 311 MET D C 1
ATOM 10891 O O . MET D 1 331 ? 144.06800 148.47800 134.96600 1.000 5.33000 311 MET D O 1
ATOM 10896 N N . GLN D 1 332 ? 142.20200 147.58500 135.83600 1.000 5.98000 312 GLN D N 1
ATOM 10897 C CA . GLN D 1 332 ? 141.93800 146.84100 134.60900 1.000 5.98000 312 GLN D CA 1
ATOM 10898 C C . GLN D 1 332 ? 141.67500 147.79600 133.44800 1.000 5.98000 312 GLN D C 1
ATOM 10899 O O . GLN D 1 332 ? 142.06500 147.53400 132.29800 1.000 5.98000 312 GLN D O 1
ATOM 10905 N N . MET D 1 333 ? 141.02000 148.91800 133.73900 1.000 4.43000 313 MET D N 1
ATOM 10906 C CA . MET D 1 333 ? 140.70400 149.87700 132.69200 1.000 4.43000 313 MET D CA 1
ATOM 10907 C C . MET D 1 333 ? 141.96700 150.50000 132.12700 1.000 4.43000 313 MET D C 1
ATOM 10908 O O . MET D 1 333 ? 142.08900 150.66300 130.91500 1.000 4.43000 313 MET D O 1
ATOM 10913 N N . VAL D 1 334 ? 142.92300 150.84900 132.98600 1.000 4.81000 314 VAL D N 1
ATOM 10914 C CA . VAL D 1 334 ? 144.16100 151.42500 132.46700 1.000 4.81000 314 VAL D CA 1
ATOM 10915 C C . VAL D 1 334 ? 144.95800 150.36800 131.72000 1.000 4.81000 314 VAL D C 1
ATOM 10916 O O . VAL D 1 334 ? 145.64400 150.67400 130.73300 1.000 4.81000 314 VAL D O 1
ATOM 10920 N N . HIS D 1 335 ? 144.86100 149.10700 132.14100 1.000 4.26000 315 HIS D N 1
ATOM 10921 C CA . HIS D 1 335 ? 145.42200 148.03000 131.33100 1.000 4.26000 315 HIS D CA 1
ATOM 10922 C C . HIS D 1 335 ? 144.90800 148.10400 129.89400 1.000 4.26000 315 HIS D C 1
ATOM 10923 O O . HIS D 1 335 ? 145.68600 148.27300 128.93800 1.000 4.26000 315 HIS D O 1
ATOM 10930 N N . GLU D 1 336 ? 143.58800 147.99200 129.72100 1.000 4.47000 316 GLU D N 1
ATOM 10931 C CA . GLU D 1 336 ? 143.09400 147.96500 128.35100 1.000 4.47000 316 GLU D CA 1
ATOM 10932 C C . GLU D 1 336 ? 143.25500 149.31700 127.68000 1.000 4.47000 316 GLU D C 1
ATOM 10933 O O . GLU D 1 336 ? 143.26600 149.38700 126.45400 1.000 4.47000 316 GLU D O 1
ATOM 10939 N N . ARG D 1 337 ? 143.41400 150.38700 128.45100 1.000 4.28000 317 ARG D N 1
ATOM 10940 C CA . ARG D 1 337 ? 143.66500 151.69000 127.85500 1.000 4.28000 317 ARG D CA 1
ATOM 10941 C C . ARG D 1 337 ? 145.02100 151.70700 127.17300 1.000 4.28000 317 ARG D C 1
ATOM 10942 O O . ARG D 1 337 ? 145.16000 152.20000 126.05000 1.000 4.28000 317 ARG D O 1
ATOM 10950 N N . ASN D 1 338 ? 146.03800 151.16100 127.83200 1.000 4.60000 318 ASN D N 1
ATOM 10951 C CA . ASN D 1 338 ? 147.33500 151.10600 127.17300 1.000 4.60000 318 ASN D CA 1
ATOM 10952 C C . ASN D 1 338 ? 147.29500 150.15300 125.98600 1.000 4.60000 318 ASN D C 1
ATOM 10953 O O . ASN D 1 338 ? 147.95900 150.38400 124.96400 1.000 4.60000 318 ASN D O 1
ATOM 10958 N N . PHE D 1 339 ? 146.51700 149.07600 126.09400 1.000 7.02000 319 PHE D N 1
ATOM 10959 C CA . PHE D 1 339 ? 146.30200 148.24800 124.90800 1.000 7.02000 319 PHE D CA 1
ATOM 10960 C C . PHE D 1 339 ? 145.69600 149.06900 123.77900 1.000 7.02000 319 PHE D C 1
ATOM 10961 O O . PHE D 1 339 ? 146.07100 148.91800 122.61000 1.000 7.02000 319 PHE D O 1
ATOM 10969 N N . PHE D 1 340 ? 144.76000 149.94800 124.12300 1.000 6.36000 320 PHE D N 1
ATOM 10970 C CA . PHE D 1 340 ? 144.12800 150.82400 123.14900 1.000 6.36000 320 PHE D CA 1
ATOM 10971 C C . PHE D 1 340 ? 145.15000 151.74100 122.50600 1.000 6.36000 320 PHE D C 1
ATOM 10972 O O . PHE D 1 340 ? 145.07200 152.04000 121.31200 1.000 6.36000 320 PHE D O 1
ATOM 10980 N N . GLU D 1 341 ? 146.10700 152.21000 123.29200 1.000 6.49000 321 GLU D N 1
ATOM 10981 C CA . GLU D 1 341 ? 147.17200 153.02500 122.72900 1.000 6.49000 321 GLU D CA 1
ATOM 10982 C C . GLU D 1 341 ? 147.97900 152.23800 121.71300 1.000 6.49000 321 GLU D C 1
ATOM 10983 O O . GLU D 1 341 ? 148.28300 152.73500 120.62100 1.000 6.49000 321 GLU D O 1
ATOM 10989 N N . THR D 1 342 ? 148.35700 151.01300 122.06800 1.000 7.34000 322 THR D N 1
ATOM 10990 C CA . THR D 1 342 ? 149.04300 150.15100 121.10900 1.000 7.34000 322 THR D CA 1
ATOM 10991 C C . THR D 1 342 ? 148.25700 150.04900 119.81000 1.000 7.34000 322 THR D C 1
ATOM 10992 O O . THR D 1 342 ? 148.81700 150.17100 118.70900 1.000 7.34000 322 THR D O 1
ATOM 10996 N N . LEU D 1 343 ? 146.95100 149.82100 119.93100 1.000 7.21000 323 LEU D N 1
ATOM 10997 C CA . LEU D 1 343 ? 146.10500 149.67600 118.75700 1.000 7.21000 323 LEU D CA 1
ATOM 10998 C C . LEU D 1 343 ? 146.11700 150.93700 117.91100 1.000 7.21000 323 LEU D C 1
ATOM 10999 O O . LEU D 1 343 ? 146.28800 150.86600 116.69400 1.000 7.21000 323 LEU D O 1
ATOM 11004 N N . VAL D 1 344 ? 145.91600 152.10300 118.53300 1.000 7.16000 324 VAL D N 1
ATOM 11005 C CA . VAL D 1 344 ? 145.80300 153.31600 117.72800 1.000 7.16000 324 VAL D CA 1
ATOM 11006 C C . VAL D 1 344 ? 147.13400 153.65100 117.08700 1.000 7.16000 324 VAL D C 1
ATOM 11007 O O . VAL D 1 344 ? 147.17000 154.24200 116.00600 1.000 7.16000 324 VAL D O 1
ATOM 11011 N N . ASP D 1 345 ? 148.24800 153.26400 117.70600 1.000 8.19000 325 ASP D N 1
ATOM 11012 C CA . ASP D 1 345 ? 149.53000 153.45500 117.03500 1.000 8.19000 325 ASP D CA 1
ATOM 11013 C C . ASP D 1 345 ? 149.63200 152.56800 115.80500 1.000 8.19000 325 ASP D C 1
ATOM 11014 O O . ASP D 1 345 ? 149.98600 153.03200 114.71100 1.000 8.19000 325 ASP D O 1
ATOM 11019 N N . ASN D 1 346 ? 149.32000 151.28400 115.96200 1.000 8.82000 326 ASN D N 1
ATOM 11020 C CA . ASN D 1 346 ? 149.33500 150.41200 114.79900 1.000 8.82000 326 ASN D CA 1
ATOM 11021 C C . ASN D 1 346 ? 148.37200 150.92100 113.73600 1.000 8.82000 326 ASN D C 1
ATOM 11022 O O . ASN D 1 346 ? 148.64900 150.82600 112.53600 1.000 8.82000 326 ASN D O 1
ATOM 11027 N N . PHE D 1 347 ? 147.25900 151.51100 114.16000 1.000 8.05000 327 PHE D N 1
ATOM 11028 C CA . PHE D 1 347 ? 146.26600 151.98500 113.20600 1.000 8.05000 327 PHE D CA 1
ATOM 11029 C C . PHE D 1 347 ? 146.76500 153.20800 112.46100 1.000 8.05000 327 PHE D C 1
ATOM 11030 O O . PHE D 1 347 ? 146.54000 153.34200 111.25500 1.000 8.05000 327 PHE D O 1
ATOM 11038 N N . SER D 1 348 ? 147.41400 154.12500 113.16800 1.000 9.60000 328 SER D N 1
ATOM 11039 C CA . SER D 1 348 ? 148.07000 155.22700 112.48800 1.000 9.60000 328 SER D CA 1
ATOM 11040 C C . SER D 1 348 ? 149.04300 154.69900 111.45300 1.000 9.60000 328 SER D C 1
ATOM 11041 O O . SER D 1 348 ? 149.09200 155.19400 110.32300 1.000 9.60000 328 SER D O 1
ATOM 11044 N N . GLU D 1 349 ? 149.80800 153.67200 111.81200 1.000 12.31000 329 GLU D N 1
ATOM 11045 C CA . GLU D 1 349 ? 150.82600 153.20500 110.88400 1.000 12.31000 329 GLU D CA 1
ATOM 11046 C C . GLU D 1 349 ? 150.21800 152.48900 109.68700 1.000 12.31000 329 GLU D C 1
ATOM 11047 O O . GLU D 1 349 ? 150.82300 152.46800 108.61100 1.000 12.31000 329 GLU D O 1
ATOM 11053 N N . VAL D 1 350 ? 149.03400 151.89800 109.84300 1.000 12.02000 330 VAL D N 1
ATOM 11054 C CA . VAL D 1 350 ? 148.39300 151.22000 108.72200 1.000 12.02000 330 VAL D CA 1
ATOM 11055 C C . VAL D 1 350 ? 147.32700 152.07100 108.05600 1.000 12.02000 330 VAL D C 1
ATOM 11056 O O . VAL D 1 350 ? 146.58200 151.56700 107.20800 1.000 12.02000 330 VAL D O 1
ATOM 11060 N N . THR D 1 351 ? 147.19600 153.33200 108.44400 1.000 10.99000 331 THR D N 1
ATOM 11061 C CA . THR D 1 351 ? 146.34300 154.22700 107.66700 1.000 10.99000 331 THR D CA 1
ATOM 11062 C C . THR D 1 351 ? 146.94900 154.59400 106.31700 1.000 10.99000 331 THR D C 1
ATOM 11063 O O . THR D 1 351 ? 146.23100 154.52000 105.30700 1.000 10.99000 331 THR D O 1
ATOM 11067 N N . PRO D 1 352 ? 148.22200 154.98400 106.21000 1.000 12.20000 332 PRO D N 1
ATOM 11068 C CA . PRO D 1 352 ? 148.74200 155.30200 104.87300 1.000 12.20000 332 PRO D CA 1
ATOM 11069 C C . PRO D 1 352 ? 148.78500 154.09500 103.96500 1.000 12.20000 332 PRO D C 1
ATOM 11070 O O . PRO D 1 352 ? 148.32800 154.16300 102.81900 1.000 12.20000 332 PRO D O 1
ATOM 11074 N N . LYS D 1 353 ? 149.32300 152.98100 104.45500 1.000 14.73000 333 LYS D N 1
ATOM 11075 C CA . LYS D 1 353 ? 149.33600 151.74300 103.68700 1.000 14.73000 333 LYS D CA 1
ATOM 11076 C C . LYS D 1 353 ? 147.95400 151.41000 103.13800 1.000 14.73000 333 LYS D C 1
ATOM 11077 O O . LYS D 1 353 ? 147.84000 150.72600 102.11900 1.000 14.73000 333 LYS D O 1
ATOM 11083 N N . LEU D 1 354 ? 146.89900 151.89600 103.78500 1.000 12.09000 334 LEU D N 1
ATOM 11084 C CA . LEU D 1 354 ? 145.53700 151.69100 103.31600 1.000 12.09000 334 LEU D CA 1
ATOM 11085 C C . LEU D 1 354 ? 144.92400 152.93500 102.70400 1.000 12.09000 334 LEU D C 1
ATOM 11086 O O . LEU D 1 354 ? 144.02100 152.82100 101.87200 1.000 12.09000 334 LEU D O 1
ATOM 11091 N N . TYR D 1 355 ? 145.37500 154.11700 103.11000 1.000 10.95000 335 TYR D N 1
ATOM 11092 C CA . TYR D 1 355 ? 144.88700 155.36400 102.54500 1.000 10.95000 335 TYR D CA 1
ATOM 11093 C C . TYR D 1 355 ? 146.01000 156.04600 101.78900 1.000 10.95000 335 TYR D C 1
ATOM 11094 O O . TYR D 1 355 ? 147.00700 156.44500 102.40500 1.000 10.95000 335 TYR D O 1
ATOM 11103 N N . PRO D 1 356 ? 145.88300 156.22100 100.48000 1.000 16.29000 336 PRO D N 1
ATOM 11104 C CA . PRO D 1 356 ? 147.02400 156.65500 99.67300 1.000 16.29000 336 PRO D CA 1
ATOM 11105 C C . PRO D 1 356 ? 147.55100 157.99600 100.14700 1.000 16.29000 336 PRO D C 1
ATOM 11106 O O . PRO D 1 356 ? 146.78400 158.91900 100.42400 1.000 16.29000 336 PRO D O 1
ATOM 11110 N N . VAL D 1 357 ? 148.87200 158.09200 100.25400 1.000 18.87000 337 VAL D N 1
ATOM 11111 C CA . VAL D 1 357 ? 149.51000 159.32700 100.68500 1.000 18.87000 337 VAL D CA 1
ATOM 11112 C C . VAL D 1 357 ? 149.87400 160.17800 99.47700 1.000 18.87000 337 VAL D C 1
ATOM 11113 O O . VAL D 1 357 ? 149.45200 161.33500 99.37600 1.000 18.87000 337 VAL D O 1
ATOM 11117 N N . GLN D 1 358 ? 150.64200 159.60700 98.54500 1.000 24.17000 338 GLN D N 1
ATOM 11118 C CA . GLN D 1 358 ? 151.10000 160.35700 97.38100 1.000 24.17000 338 GLN D CA 1
ATOM 11119 C C . GLN D 1 358 ? 149.94700 160.95400 96.59800 1.000 24.17000 338 GLN D C 1
ATOM 11120 O O . GLN D 1 358 ? 150.16200 161.87000 95.80000 1.000 24.17000 338 GLN D O 1
ATOM 11126 N N . GLN D 1 359 ? 148.73700 160.45300 96.80100 1.000 22.62000 339 GLN D N 1
ATOM 11127 C CA . GLN D 1 359 ? 147.55600 161.09600 96.25700 1.000 22.62000 339 GLN D CA 1
ATOM 11128 C C . GLN D 1 359 ? 146.93000 162.04500 97.26900 1.000 22.62000 339 GLN D C 1
ATOM 11129 O O . GLN D 1 359 ? 146.79100 163.24200 97.00400 1.000 22.62000 339 GLN D O 1
ATOM 11135 N N . ASN D 1 360 ? 146.56600 161.53300 98.43700 1.000 24.17000 340 ASN D N 1
ATOM 11136 C CA . ASN D 1 360 ? 145.84200 162.30300 99.43300 1.000 24.17000 340 ASN D CA 1
ATOM 11137 C C . ASN D 1 360 ? 146.73500 162.56000 100.63600 1.000 24.17000 340 ASN D C 1
ATOM 11138 O O . ASN D 1 360 ? 147.41000 161.65200 101.12600 1.000 24.17000 340 ASN D O 1
ATOM 11143 N N . ASP D 1 361 ? 146.72800 163.80500 101.11300 1.000 20.05000 341 ASP D N 1
ATOM 11144 C CA . ASP D 1 361 ? 147.55400 164.22500 102.23800 1.000 20.05000 341 ASP D CA 1
ATOM 11145 C C . ASP D 1 361 ? 146.79200 164.37200 103.54200 1.000 20.05000 341 ASP D C 1
ATOM 11146 O O . ASP D 1 361 ? 147.39800 164.24900 104.60800 1.000 20.05000 341 ASP D O 1
ATOM 11151 N N . THR D 1 362 ? 145.48800 164.64000 103.48100 1.000 13.31000 342 THR D N 1
ATOM 11152 C CA . THR D 1 362 ? 144.70400 164.81600 104.69500 1.000 13.31000 342 THR D CA 1
ATOM 11153 C C . THR D 1 362 ? 144.90200 163.66100 105.66600 1.000 13.31000 342 THR D C 1
ATOM 11154 O O . THR D 1 362 ? 144.80500 163.84400 106.88600 1.000 13.31000 342 THR D O 1
ATOM 11158 N N . ILE D 1 363 ? 145.19500 162.46900 105.14400 1.000 10.53000 343 ILE D N 1
ATOM 11159 C CA . ILE D 1 363 ? 145.47100 161.32300 106.00200 1.000 10.53000 343 ILE D CA 1
ATOM 11160 C C . ILE D 1 363 ? 146.59200 161.63300 106.97600 1.000 10.53000 343 ILE D C 1
ATOM 11161 O O . ILE D 1 363 ? 146.58300 161.15300 108.11100 1.000 10.53000 343 ILE D O 1
ATOM 11166 N N . LEU D 1 364 ? 147.57300 162.43300 106.56200 1.000 9.24000 344 LEU D N 1
ATOM 11167 C CA . LEU D 1 364 ? 148.62700 162.80900 107.49500 1.000 9.24000 344 LEU D CA 1
ATOM 11168 C C . LEU D 1 364 ? 148.06800 163.66000 108.62600 1.000 9.24000 344 LEU D C 1
ATOM 11169 O O . LEU D 1 364 ? 148.40100 163.44400 109.79700 1.000 9.24000 344 LEU D O 1
ATOM 11174 N N . ASP D 1 365 ? 147.19900 164.61200 108.29700 1.000 7.72000 345 ASP D N 1
ATOM 11175 C CA . ASP D 1 365 ? 146.50200 165.35400 109.33600 1.000 7.72000 345 ASP D CA 1
ATOM 11176 C C . ASP D 1 365 ? 145.82100 164.40900 110.31200 1.000 7.72000 345 ASP D C 1
ATOM 11177 O O . ASP D 1 365 ? 145.96200 164.55400 111.53200 1.000 7.72000 345 ASP D O 1
ATOM 11182 N N . ILE D 1 366 ? 145.11500 163.40400 109.79700 1.000 6.86000 346 ILE D N 1
ATOM 11183 C CA . ILE D 1 366 ? 144.27300 162.60200 110.67900 1.000 6.86000 346 ILE D CA 1
ATOM 11184 C C . ILE D 1 366 ? 145.10600 161.62800 111.50200 1.000 6.86000 346 ILE D C 1
ATOM 11185 O O . ILE D 1 366 ? 144.84700 161.42500 112.69100 1.000 6.86000 346 ILE D O 1
ATOM 11190 N N . ASN D 1 367 ? 146.11700 161.01100 110.90100 1.000 5.90000 347 ASN D N 1
ATOM 11191 C CA . ASN D 1 367 ? 146.95800 160.12700 111.68800 1.000 5.90000 347 ASN D CA 1
ATOM 11192 C C . ASN D 1 367 ? 148.00900 160.88500 112.48400 1.000 5.90000 347 ASN D C 1
ATOM 11193 O O . ASN D 1 367 ? 148.85900 160.25200 113.11700 1.000 5.90000 347 ASN D O 1
ATOM 11198 N N . ASN D 1 368 ? 148.00200 162.21500 112.43600 1.000 6.16000 348 ASN D N 1
ATOM 11199 C CA . ASN D 1 368 ? 148.68600 162.97000 113.47600 1.000 6.16000 348 ASN D CA 1
ATOM 11200 C C . ASN D 1 368 ? 147.72300 163.37400 114.57900 1.000 6.16000 348 ASN D C 1
ATOM 11201 O O . ASN D 1 368 ? 148.12200 163.47500 115.74300 1.000 6.16000 348 ASN D O 1
ATOM 11206 N N . ASN D 1 369 ? 146.45400 163.59700 114.23500 1.000 5.29000 349 ASN D N 1
ATOM 11207 C CA . ASN D 1 369 ? 145.42900 163.68800 115.26700 1.000 5.29000 349 ASN D CA 1
ATOM 11208 C C . ASN D 1 369 ? 145.42300 162.43200 116.12700 1.000 5.29000 349 ASN D C 1
ATOM 11209 O O . ASN D 1 369 ? 145.29800 162.50000 117.35400 1.000 5.29000 349 ASN D O 1
ATOM 11214 N N . LEU D 1 370 ? 145.56500 161.27100 115.50000 1.000 5.86000 350 LEU D N 1
ATOM 11215 C CA . LEU D 1 370 ? 145.61200 160.04000 116.27700 1.000 5.86000 350 LEU D CA 1
ATOM 11216 C C . LEU D 1 370 ? 146.87800 159.95500 117.10800 1.000 5.86000 350 LEU D C 1
ATOM 11217 O O . LEU D 1 370 ? 146.89100 159.28000 118.13300 1.000 5.86000 350 LEU D O 1
ATOM 11222 N N . SER D 1 371 ? 147.95000 160.62700 116.69900 1.000 5.78000 351 SER D N 1
ATOM 11223 C CA . SER D 1 371 ? 149.11100 160.71800 117.57500 1.000 5.78000 351 SER D CA 1
ATOM 11224 C C . SER D 1 371 ? 148.79700 161.58500 118.78300 1.000 5.78000 351 SER D C 1
ATOM 11225 O O . SER D 1 371 ? 149.19900 161.27900 119.91400 1.000 5.78000 351 SER D O 1
ATOM 11228 N N . ILE D 1 372 ? 148.08200 162.68200 118.55400 1.000 5.69000 352 ILE D N 1
ATOM 11229 C CA . ILE D 1 372 ? 147.54800 163.46400 119.66200 1.000 5.69000 352 ILE D CA 1
ATOM 11230 C C . ILE D 1 372 ? 146.76300 162.56000 120.60100 1.000 5.69000 352 ILE D C 1
ATOM 11231 O O . ILE D 1 372 ? 146.86800 162.66200 121.82700 1.000 5.69000 352 ILE D O 1
ATOM 11236 N N . ILE D 1 373 ? 146.00200 161.62700 120.03500 1.000 5.99000 353 ILE D N 1
ATOM 11237 C CA . ILE D 1 373 ? 145.13200 160.78700 120.85200 1.000 5.99000 353 ILE D CA 1
ATOM 11238 C C . ILE D 1 373 ? 145.93000 159.71100 121.57800 1.000 5.99000 353 ILE D C 1
ATOM 11239 O O . ILE D 1 373 ? 145.62300 159.36600 122.72000 1.000 5.99000 353 ILE D O 1
ATOM 11244 N N . LYS D 1 374 ? 146.95900 159.16100 120.94200 1.000 6.26000 354 LYS D N 1
ATOM 11245 C CA . LYS D 1 374 ? 147.78800 158.19100 121.64600 1.000 6.26000 354 LYS D CA 1
ATOM 11246 C C . LYS D 1 374 ? 148.50900 158.85100 122.80500 1.000 6.26000 354 LYS D C 1
ATOM 11247 O O . LYS D 1 374 ? 148.62900 158.26100 123.88200 1.000 6.26000 354 LYS D O 1
ATOM 11253 N N . LYS D 1 375 ? 148.97000 160.08700 122.62000 1.000 4.17000 355 LYS D N 1
ATOM 11254 C CA . LYS D 1 375 ? 149.58900 160.79200 123.73400 1.000 4.17000 355 LYS D CA 1
ATOM 11255 C C . LYS D 1 375 ? 148.56200 161.10100 124.81500 1.000 4.17000 355 LYS D C 1
ATOM 11256 O O . LYS D 1 375 ? 148.85700 160.99300 126.01400 1.000 4.17000 355 LYS D O 1
ATOM 11262 N N . HIS D 1 376 ? 147.34800 161.48100 124.41000 1.000 5.49000 356 HIS D N 1
ATOM 11263 C CA . HIS D 1 376 ? 146.27700 161.67000 125.37600 1.000 5.49000 356 HIS D CA 1
ATOM 11264 C C . HIS D 1 376 ? 146.06800 160.42000 126.20400 1.000 5.49000 356 HIS D C 1
ATOM 11265 O O . HIS D 1 376 ? 145.94100 160.48900 127.42500 1.000 5.49000 356 HIS D O 1
ATOM 11272 N N . LEU D 1 377 ? 145.96300 159.27200 125.54200 1.000 6.16000 357 LEU D N 1
ATOM 11273 C CA . LEU D 1 377 ? 145.69800 158.03200 126.25500 1.000 6.16000 357 LEU D CA 1
ATOM 11274 C C . LEU D 1 377 ? 146.86200 157.66700 127.14900 1.000 6.16000 357 LEU D C 1
ATOM 11275 O O . LEU D 1 377 ? 146.66500 157.14700 128.24700 1.000 6.16000 357 LEU D O 1
ATOM 11280 N N . GLU D 1 378 ? 148.08500 157.93400 126.69900 1.000 7.16000 358 GLU D N 1
ATOM 11281 C CA . GLU D 1 378 ? 149.24000 157.72000 127.55900 1.000 7.16000 358 GLU D CA 1
ATOM 11282 C C . GLU D 1 378 ? 149.09800 158.51000 128.85100 1.000 7.16000 358 GLU D C 1
ATOM 11283 O O . GLU D 1 378 ? 149.19100 157.95300 129.95200 1.000 7.16000 358 GLU D O 1
ATOM 11289 N N . THR D 1 379 ? 148.84600 159.81100 128.73300 1.000 7.03000 359 THR D N 1
ATOM 11290 C CA . THR D 1 379 ? 148.71200 160.63200 129.93000 1.000 7.03000 359 THR D CA 1
ATOM 11291 C C . THR D 1 379 ? 147.50700 160.20700 130.75700 1.000 7.03000 359 THR D C 1
ATOM 11292 O O . THR D 1 379 ? 147.57900 160.15600 131.99000 1.000 7.03000 359 THR D O 1
ATOM 11296 N N . THR D 1 380 ? 146.40100 159.87700 130.09700 1.000 6.24000 360 THR D N 1
ATOM 11297 C CA . THR D 1 380 ? 145.18300 159.52700 130.81100 1.000 6.24000 360 THR D CA 1
ATOM 11298 C C . THR D 1 380 ? 145.37700 158.24800 131.60100 1.000 6.24000 360 THR D C 1
ATOM 11299 O O . THR D 1 380 ? 144.97000 158.15500 132.76000 1.000 6.24000 360 THR D O 1
ATOM 11303 N N . SER D 1 381 ? 146.01200 157.25500 130.99200 1.000 6.64000 361 SER D N 1
ATOM 11304 C CA . SER D 1 381 ? 146.27900 156.00800 131.68500 1.000 6.64000 361 SER D CA 1
ATOM 11305 C C . SER D 1 381 ? 147.26300 156.21700 132.82200 1.000 6.64000 361 SER D C 1
ATOM 11306 O O . SER D 1 381 ? 147.10100 155.64300 133.90400 1.000 6.64000 361 SER D O 1
ATOM 11309 N N . SER D 1 382 ? 148.29600 157.02900 132.59800 1.000 7.01000 362 SER D N 1
ATOM 11310 C CA . SER D 1 382 ? 149.24200 157.29900 133.67000 1.000 7.01000 362 SER D CA 1
ATOM 11311 C C . SER D 1 382 ? 148.54100 157.91700 134.86800 1.000 7.01000 362 SER D C 1
ATOM 11312 O O . SER D 1 382 ? 148.77100 157.51300 136.00900 1.000 7.01000 362 SER D O 1
ATOM 11315 N N . ILE D 1 383 ? 147.66200 158.89100 134.62800 1.000 7.87000 363 ILE D N 1
ATOM 11316 C CA . ILE D 1 383 ? 147.00500 159.52900 135.76200 1.000 7.87000 363 ILE D CA 1
ATOM 11317 C C . ILE D 1 383 ? 145.92700 158.62900 136.33800 1.000 7.87000 363 ILE D C 1
ATOM 11318 O O . ILE D 1 383 ? 145.61500 158.71500 137.52900 1.000 7.87000 363 ILE D O 1
ATOM 11323 N N . CYS D 1 384 ? 145.34900 157.74500 135.53100 1.000 7.54000 364 CYS D N 1
ATOM 11324 C CA . CYS D 1 384 ? 144.51400 156.70200 136.10200 1.000 7.54000 364 CYS D CA 1
ATOM 11325 C C . CYS D 1 384 ? 145.29900 155.91200 137.13200 1.000 7.54000 364 CYS D C 1
ATOM 11326 O O . CYS D 1 384 ? 144.88400 155.80000 138.28600 1.000 7.54000 364 CYS D O 1
ATOM 11329 N N . LYS D 1 385 ? 146.46400 155.39400 136.73400 1.000 8.40000 365 LYS D N 1
ATOM 11330 C CA . LYS D 1 385 ? 147.28400 154.59500 137.64100 1.000 8.40000 365 LYS D CA 1
ATOM 11331 C C . LYS D 1 385 ? 147.71600 155.39900 138.85500 1.000 8.40000 365 LYS D C 1
ATOM 11332 O O . LYS D 1 385 ? 147.81400 154.85600 139.96300 1.000 8.40000 365 LYS D O 1
ATOM 11338 N N . GLN D 1 386 ? 147.99700 156.68500 138.66100 1.000 9.96000 366 GLN D N 1
ATOM 11339 C CA . GLN D 1 386 ? 148.34000 157.54300 139.78600 1.000 9.96000 366 GLN D CA 1
ATOM 11340 C C . GLN D 1 386 ? 147.18600 157.63700 140.76200 1.000 9.96000 366 GLN D C 1
ATOM 11341 O O . GLN D 1 386 ? 147.37800 157.49100 141.97400 1.000 9.96000 366 GLN D O 1
ATOM 11347 N N . GLU D 1 387 ? 145.98200 157.88900 140.25800 1.000 10.07000 367 GLU D N 1
ATOM 11348 C CA . GLU D 1 387 ? 144.82300 157.85800 141.13300 1.000 10.07000 367 GLU D CA 1
ATOM 11349 C C . GLU D 1 387 ? 144.73600 156.52700 141.85200 1.000 10.07000 367 GLU D C 1
ATOM 11350 O O . GLU D 1 387 ? 144.58900 156.49400 143.07400 1.000 10.07000 367 GLU D O 1
ATOM 11356 N N . THR D 1 388 ? 144.93000 155.42700 141.12700 1.000 10.20000 368 THR D N 1
ATOM 11357 C CA . THR D 1 388 ? 144.84900 154.11800 141.76000 1.000 10.20000 368 THR D CA 1
ATOM 11358 C C . THR D 1 388 ? 145.76700 154.05800 142.96100 1.000 10.20000 368 THR D C 1
ATOM 11359 O O . THR D 1 388 ? 145.31100 154.09700 144.10800 1.000 10.20000 368 THR D O 1
ATOM 11363 N N . GLU D 1 389 ? 147.07200 154.09600 142.70800 1.000 14.03000 369 GLU D N 1
ATOM 11364 C CA . GLU D 1 389 ? 148.02700 153.91800 143.79100 1.000 14.03000 369 GLU D CA 1
ATOM 11365 C C . GLU D 1 389 ? 147.84100 154.98600 144.86000 1.000 14.03000 369 GLU D C 1
ATOM 11366 O O . GLU D 1 389 ? 147.37800 154.68600 145.96300 1.000 14.03000 369 GLU D O 1
ATOM 11372 N N . GLU D 1 390 ? 148.10300 156.25200 144.53000 1.000 15.38000 370 GLU D N 1
ATOM 11373 C CA . GLU D 1 390 ? 148.05200 157.28100 145.55900 1.000 15.38000 370 GLU D CA 1
ATOM 11374 C C . GLU D 1 390 ? 146.68500 157.31700 146.22200 1.000 15.38000 370 GLU D C 1
ATOM 11375 O O . GLU D 1 390 ? 146.54700 157.00800 147.41200 1.000 15.38000 370 GLU D O 1
ATOM 11381 N N . ILE D 1 391 ? 145.65600 157.65600 145.45000 1.000 13.75000 371 ILE D N 1
ATOM 11382 C CA . ILE D 1 391 ? 144.34800 157.92300 146.01800 1.000 13.75000 371 ILE D CA 1
ATOM 11383 C C . ILE D 1 391 ? 143.83500 156.71100 146.77800 1.000 13.75000 371 ILE D C 1
ATOM 11384 O O . ILE D 1 391 ? 143.49500 156.81100 147.95600 1.000 13.75000 371 ILE D O 1
ATOM 11389 N N . SER D 1 392 ? 143.75900 155.54700 146.12800 1.000 12.16000 372 SER D N 1
ATOM 11390 C CA . SER D 1 392 ? 143.10200 154.43800 146.80000 1.000 12.16000 372 SER D CA 1
ATOM 11391 C C . SER D 1 392 ? 143.97400 153.82800 147.89100 1.000 12.16000 372 SER D C 1
ATOM 11392 O O . SER D 1 392 ? 143.45000 153.44500 148.94300 1.000 12.16000 372 SER D O 1
ATOM 11395 N N . GLY D 1 393 ? 145.29000 153.71900 147.68100 1.000 10.56000 373 GLY D N 1
ATOM 11396 C CA . GLY D 1 393 ? 146.14500 153.20300 148.73200 1.000 10.56000 373 GLY D CA 1
ATOM 11397 C C . GLY D 1 393 ? 146.12200 154.05700 149.98300 1.000 10.56000 373 GLY D C 1
ATOM 11398 O O . GLY D 1 393 ? 146.21800 153.53600 151.09400 1.000 10.56000 373 GLY D O 1
ATOM 11399 N N . THR D 1 394 ? 145.99100 155.37800 149.82800 1.000 10.73000 374 THR D N 1
ATOM 11400 C CA . THR D 1 394 ? 145.91400 156.25500 150.99100 1.000 10.73000 374 THR D CA 1
ATOM 11401 C C . THR D 1 394 ? 144.49000 156.55500 151.42300 1.000 10.73000 374 THR D C 1
ATOM 11402 O O . THR D 1 394 ? 144.29200 157.20600 152.45200 1.000 10.73000 374 THR D O 1
ATOM 11406 N N . LEU D 1 395 ? 143.50600 156.11300 150.66000 1.000 8.70000 375 LEU D N 1
ATOM 11407 C CA . LEU D 1 395 ? 142.11300 156.22400 151.04600 1.000 8.70000 375 LEU D CA 1
ATOM 11408 C C . LEU D 1 395 ? 141.66000 155.02800 151.85100 1.000 8.70000 375 LEU D C 1
ATOM 11409 O O . LEU D 1 395 ? 140.82900 155.17300 152.75200 1.000 8.70000 375 LEU D O 1
ATOM 11414 N N . SER D 1 396 ? 142.19800 153.85500 151.53600 1.000 11.84000 376 SER D N 1
ATOM 11415 C CA . SER D 1 396 ? 141.71300 152.62800 152.15800 1.000 11.84000 376 SER D CA 1
ATOM 11416 C C . SER D 1 396 ? 141.83100 152.65100 153.67400 1.000 11.84000 376 SER D C 1
ATOM 11417 O O . SER D 1 396 ? 140.83000 152.34800 154.34100 1.000 11.84000 376 SER D O 1
ATOM 11420 N N . PRO D 1 397 ? 142.96900 153.00300 154.28600 1.000 9.26000 377 PRO D N 1
ATOM 11421 C CA . PRO D 1 397 ? 142.99600 153.08400 155.75500 1.000 9.26000 377 PRO D CA 1
ATOM 11422 C C . PRO D 1 397 ? 141.92900 153.98100 156.33300 1.000 9.26000 377 PRO D C 1
ATOM 11423 O O . PRO D 1 397 ? 141.32300 153.62500 157.35200 1.000 9.26000 377 PRO D O 1
ATOM 11427 N N . LYS D 1 398 ? 141.67700 155.13500 155.71200 1.000 7.66000 378 LYS D N 1
ATOM 11428 C CA . LYS D 1 398 ? 140.61300 156.01300 156.17700 1.000 7.66000 378 LYS D CA 1
ATOM 11429 C C . LYS D 1 398 ? 139.30100 155.27200 156.34200 1.000 7.66000 378 LYS D C 1
ATOM 11430 O O . LYS D 1 398 ? 138.49100 155.65000 157.19100 1.000 7.66000 378 LYS D O 1
ATOM 11436 N N . PHE D 1 399 ? 139.07600 154.22500 155.55900 1.000 7.38000 379 PHE D N 1
ATOM 11437 C CA . PHE D 1 399 ? 137.91000 153.37400 155.71400 1.000 7.38000 379 PHE D CA 1
ATOM 11438 C C . PHE D 1 399 ? 138.15100 152.24600 156.70200 1.000 7.38000 379 PHE D C 1
ATOM 11439 O O . PHE D 1 399 ? 137.33300 152.01300 157.59300 1.000 7.38000 379 PHE D O 1
ATOM 11447 N N . LYS D 1 400 ? 139.28300 151.55600 156.57200 1.000 8.42000 380 LYS D N 1
ATOM 11448 C CA . LYS D 1 400 ? 139.51400 150.33300 157.32400 1.000 8.42000 380 LYS D CA 1
ATOM 11449 C C . LYS D 1 400 ? 139.56300 150.58500 158.81600 1.000 8.42000 380 LYS D C 1
ATOM 11450 O O . LYS D 1 400 ? 139.24000 149.69100 159.60300 1.000 8.42000 380 LYS D O 1
ATOM 11456 N N . ILE D 1 401 ? 140.00300 151.77200 159.23100 1.000 5.20000 381 ILE D N 1
ATOM 11457 C CA . ILE D 1 401 ? 140.11100 152.03900 160.66000 1.000 5.20000 381 ILE D CA 1
ATOM 11458 C C . ILE D 1 401 ? 138.74800 151.93000 161.31600 1.000 5.20000 381 ILE D C 1
ATOM 11459 O O . ILE D 1 401 ? 138.62000 151.42800 162.43800 1.000 5.20000 381 ILE D O 1
ATOM 11464 N N . PHE D 1 402 ? 137.70600 152.37700 160.62600 1.000 9.29000 382 PHE D N 1
ATOM 11465 C CA . PHE D 1 402 ? 136.37300 152.19900 161.17500 1.000 9.29000 382 PHE D CA 1
ATOM 11466 C C . PHE D 1 402 ? 136.04700 150.72700 161.34100 1.000 9.29000 382 PHE D C 1
ATOM 11467 O O . PHE D 1 402 ? 135.50200 150.32400 162.37200 1.000 9.29000 382 PHE D O 1
ATOM 11475 N N . THR D 1 403 ? 136.36600 149.90800 160.33200 1.000 4.97000 383 THR D N 1
ATOM 11476 C CA . THR D 1 403 ? 136.09600 148.47800 160.43000 1.000 4.97000 383 THR D CA 1
ATOM 11477 C C . THR D 1 403 ? 136.82800 147.86700 161.60400 1.000 4.97000 383 THR D C 1
ATOM 11478 O O . THR D 1 403 ? 136.29300 146.99000 162.29300 1.000 4.97000 383 THR D O 1
ATOM 11482 N N . ASP D 1 404 ? 138.04400 148.32700 161.85500 1.000 4.81000 384 ASP D N 1
ATOM 11483 C CA . ASP D 1 404 ? 138.82900 147.71500 162.90900 1.000 4.81000 384 ASP D CA 1
ATOM 11484 C C . ASP D 1 404 ?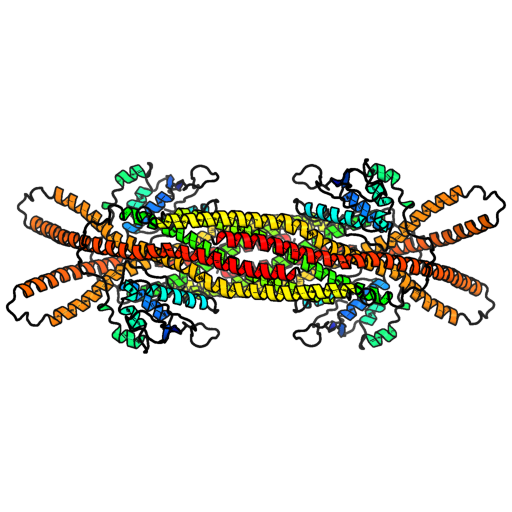 138.34800 148.15200 164.27900 1.000 4.81000 384 ASP D C 1
ATOM 11485 O O . ASP D 1 404 ? 138.28300 147.33600 165.19900 1.000 4.81000 384 ASP D O 1
ATOM 11490 N N . ILE D 1 405 ? 137.95000 149.41000 164.43700 1.000 5.03000 385 ILE D N 1
ATOM 11491 C CA . ILE D 1 405 ? 137.38700 149.76400 165.73000 1.000 5.03000 385 ILE D CA 1
ATOM 11492 C C . ILE D 1 405 ? 136.03400 149.09600 165.91500 1.000 5.03000 385 ILE D C 1
ATOM 11493 O O . ILE D 1 405 ? 135.65300 148.74200 167.03800 1.000 5.03000 385 ILE D O 1
ATOM 11498 N N . LEU D 1 406 ? 135.30200 148.87500 164.82900 1.000 6.09000 386 LEU D N 1
ATOM 11499 C CA . LEU D 1 406 ? 134.02500 148.18600 164.93700 1.000 6.09000 386 LEU D CA 1
ATOM 11500 C C . LEU D 1 406 ? 134.21500 146.77100 165.45300 1.000 6.09000 386 LEU D C 1
ATOM 11501 O O . LEU D 1 406 ? 133.62200 146.38000 166.46200 1.000 6.09000 386 LEU D O 1
ATOM 11506 N N . LEU D 1 407 ? 135.05400 145.98600 164.78300 1.000 5.99000 387 LEU D N 1
ATOM 11507 C CA . LEU D 1 407 ? 135.25600 144.62500 165.25400 1.000 5.99000 387 LEU D CA 1
ATOM 11508 C C . LEU D 1 407 ? 136.02900 144.58700 166.56500 1.000 5.99000 387 LEU D C 1
ATOM 11509 O O . LEU D 1 407 ? 135.97100 143.57600 167.27000 1.000 5.99000 387 LEU D O 1
ATOM 11514 N N . SER D 1 408 ? 136.70300 145.67500 166.94000 1.000 7.64000 388 SER D N 1
ATOM 11515 C CA . SER D 1 408 ? 137.23800 145.75900 168.29300 1.000 7.64000 388 SER D CA 1
ATOM 11516 C C . SER D 1 408 ? 136.11800 145.84300 169.32000 1.000 7.64000 388 SER D C 1
ATOM 11517 O O . SER D 1 408 ? 136.15700 145.15500 170.34600 1.000 7.64000 388 SER D O 1
ATOM 11520 N N . LEU D 1 409 ? 135.10200 146.67100 169.06400 1.000 9.19000 389 LEU D N 1
ATOM 11521 C CA . LEU D 1 409 ? 133.95100 146.66900 169.96500 1.000 9.19000 389 LEU D CA 1
ATOM 11522 C C . LEU D 1 409 ? 133.19600 145.34900 169.89100 1.000 9.19000 389 LEU D C 1
ATOM 11523 O O . LEU D 1 409 ? 132.55400 144.94500 170.86300 1.000 9.19000 389 LEU D O 1
ATOM 11528 N N . ARG D 1 410 ? 133.26200 144.66500 168.75400 1.000 10.87000 390 ARG D N 1
ATOM 11529 C CA . ARG D 1 410 ? 132.71900 143.31400 168.67800 1.000 10.87000 390 ARG D CA 1
ATOM 11530 C C . ARG D 1 410 ? 133.40000 142.40200 169.68400 1.000 10.87000 390 ARG D C 1
ATOM 11531 O O . ARG D 1 410 ? 132.73800 141.77200 170.51700 1.000 10.87000 390 ARG D O 1
ATOM 11539 N N . SER D 1 411 ? 134.72800 142.29900 169.59100 1.000 11.62000 391 SER D N 1
ATOM 11540 C CA . SER D 1 411 ? 135.49500 141.54300 170.57200 1.000 11.62000 391 SER D CA 1
ATOM 11541 C C . SER D 1 411 ? 135.13900 141.96200 171.98700 1.000 11.62000 391 SER D C 1
ATOM 11542 O O . SER D 1 411 ? 135.01500 141.11800 172.88300 1.000 11.62000 391 SER D O 1
ATOM 11545 N N . LEU D 1 412 ? 134.96700 143.26200 172.20400 1.000 11.22000 392 LEU D N 1
ATOM 11546 C CA . LEU D 1 412 ? 134.66100 143.74800 173.54200 1.000 11.22000 392 LEU D CA 1
ATOM 11547 C C . LEU D 1 412 ? 133.33400 143.21700 174.03800 1.000 11.22000 392 LEU D C 1
ATOM 11548 O O . LEU D 1 412 ? 133.24600 142.70200 175.15300 1.000 11.22000 392 LEU D O 1
ATOM 11553 N N . PHE D 1 413 ? 132.28400 143.35300 173.24300 1.000 14.98000 393 PHE D N 1
ATOM 11554 C CA . PHE D 1 413 ? 130.99800 142.89100 173.72900 1.000 14.98000 393 PHE D CA 1
ATOM 11555 C C . PHE D 1 413 ? 130.97700 141.38500 173.86200 1.000 14.98000 393 PHE D C 1
ATOM 11556 O O . PHE D 1 413 ? 130.27000 140.85700 174.72200 1.000 14.98000 393 PHE D O 1
ATOM 11564 N N . GLU D 1 414 ? 131.78500 140.68100 173.07400 1.000 13.66000 394 GLU D N 1
ATOM 11565 C CA . GLU D 1 414 ? 131.91200 139.24600 173.28600 1.000 13.66000 394 GLU D CA 1
ATOM 11566 C C . GLU D 1 414 ? 132.48800 138.95900 174.66300 1.000 13.66000 394 GLU D C 1
ATOM 11567 O O . GLU D 1 414 ? 131.86200 138.26500 175.47700 1.000 13.66000 394 GLU D O 1
ATOM 11573 N N . ARG D 1 415 ? 133.68300 139.49200 174.93900 1.000 11.13000 395 ARG D N 1
ATOM 11574 C CA . ARG D 1 415 ? 134.28800 139.29800 176.25100 1.000 11.13000 395 ARG D CA 1
ATOM 11575 C C . ARG D 1 415 ? 133.32700 139.69800 177.35500 1.000 11.13000 395 ARG D C 1
ATOM 11576 O O . ARG D 1 415 ? 133.19700 138.99900 178.36500 1.000 11.13000 395 ARG D O 1
ATOM 11584 N N . TYR D 1 416 ? 132.62900 140.81000 177.16600 1.000 13.09000 396 TYR D N 1
ATOM 11585 C CA . TYR D 1 416 ? 131.78100 141.33800 178.21900 1.000 13.09000 396 TYR D CA 1
ATOM 11586 C C . TYR D 1 416 ? 130.60300 140.42300 178.47600 1.000 13.09000 396 TYR D C 1
ATOM 11587 O O . TYR D 1 416 ? 130.29200 140.11700 179.62600 1.000 13.09000 396 TYR D O 1
ATOM 11596 N N . LYS D 1 417 ? 129.90800 140.00700 177.42200 1.000 12.48000 397 LYS D N 1
ATOM 11597 C CA . LYS D 1 417 ? 128.78300 139.10900 177.61600 1.000 12.48000 397 LYS D CA 1
ATOM 11598 C C . LYS D 1 417 ? 129.23200 137.84400 178.32200 1.000 12.48000 397 LYS D C 1
ATOM 11599 O O . LYS D 1 417 ? 128.62300 137.41800 179.30900 1.000 12.48000 397 LYS D O 1
ATOM 11605 N N . ILE D 1 418 ? 130.34600 137.26600 177.87600 1.000 12.23000 398 ILE D N 1
ATOM 11606 C CA . ILE D 1 418 ? 130.71600 135.96700 178.41700 1.000 12.23000 398 ILE D CA 1
ATOM 11607 C C . ILE D 1 418 ? 131.39700 136.05600 179.77000 1.000 12.23000 398 ILE D C 1
ATOM 11608 O O . ILE D 1 418 ? 131.57800 135.02300 180.42000 1.000 12.23000 398 ILE D O 1
ATOM 11613 N N . MET D 1 419 ? 131.79400 137.24400 180.21900 1.000 15.18000 399 MET D N 1
ATOM 11614 C CA . MET D 1 419 ? 132.29800 137.32800 181.58400 1.000 15.18000 399 MET D CA 1
ATOM 11615 C C . MET D 1 419 ? 131.25500 137.85900 182.55100 1.000 15.18000 399 MET D C 1
ATOM 11616 O O . MET D 1 419 ? 131.15300 137.36500 183.67600 1.000 15.18000 399 MET D O 1
ATOM 11621 N N . ALA D 1 420 ? 130.48200 138.86600 182.14600 1.000 30.07000 400 ALA D N 1
ATOM 11622 C CA . ALA D 1 420 ? 129.31600 139.27400 182.91000 1.000 30.07000 400 ALA D CA 1
ATOM 11623 C C . ALA D 1 420 ? 128.26800 138.17800 182.98700 1.000 30.07000 400 ALA D C 1
ATOM 11624 O O . ALA D 1 420 ? 127.31800 138.30700 183.76100 1.000 30.07000 400 ALA D O 1
ATOM 11626 N N . ALA D 1 421 ? 128.40600 137.10600 182.20300 1.000 42.58000 401 ALA D N 1
ATOM 11627 C CA . ALA D 1 421 ? 127.65800 135.89300 182.51100 1.000 42.58000 401 ALA D CA 1
ATOM 11628 C C . ALA D 1 421 ? 127.91500 135.44200 183.94300 1.000 42.58000 401 ALA D C 1
ATOM 11629 O O . ALA D 1 421 ? 127.04800 134.81700 184.56700 1.000 42.58000 401 ALA D O 1
ATOM 11631 N N . ASN D 1 422 ? 129.09400 135.75400 184.48400 1.000 55.57000 402 ASN D N 1
ATOM 11632 C CA . ASN D 1 422 ? 129.35000 135.45800 185.88700 1.000 55.57000 402 ASN D CA 1
ATOM 11633 C C . ASN D 1 422 ? 128.42200 136.26400 186.78300 1.000 55.57000 402 ASN D C 1
ATOM 11634 O O . ASN D 1 422 ? 127.84800 135.73300 187.74000 1.000 55.57000 402 ASN D O 1
ATOM 11639 N N . ASN D 1 423 ? 128.25200 137.55200 186.48500 1.000 58.71000 403 ASN D N 1
ATOM 11640 C CA . ASN D 1 423 ? 127.28300 138.33300 187.24100 1.000 58.71000 403 ASN D CA 1
ATOM 11641 C C . ASN D 1 423 ? 125.86600 137.84900 186.97800 1.000 58.71000 403 ASN D C 1
ATOM 11642 O O . ASN D 1 423 ? 124.98800 138.01900 187.82600 1.000 58.71000 403 ASN D O 1
ATOM 11647 N N . VAL D 1 424 ? 125.63000 137.24300 185.81700 1.000 57.88000 404 VAL D N 1
ATOM 11648 C CA . VAL D 1 424 ? 124.32600 136.64500 185.54400 1.000 57.88000 404 VAL D CA 1
ATOM 11649 C C . VAL D 1 424 ? 124.05300 135.52200 186.53600 1.000 57.88000 404 VAL D C 1
ATOM 11650 O O . VAL D 1 424 ? 123.00900 135.48500 187.20100 1.000 57.88000 404 VAL D O 1
ATOM 11654 N N . VAL D 1 425 ? 124.99800 134.58900 186.64400 1.000 56.44000 405 VAL D N 1
ATOM 11655 C CA . VAL D 1 425 ? 124.85400 133.49500 187.60100 1.000 56.44000 405 VAL D CA 1
ATOM 11656 C C . VAL D 1 425 ? 124.79200 134.03600 189.02300 1.000 56.44000 405 VAL D C 1
ATOM 11657 O O . VAL D 1 425 ? 124.09400 133.49000 189.88400 1.000 56.44000 405 VAL D O 1
ATOM 11661 N N . GLU D 1 426 ? 125.50000 135.13300 189.28700 1.000 60.66000 406 GLU D N 1
ATOM 11662 C CA . GLU D 1 426 ? 125.50400 135.69000 190.63300 1.000 60.66000 406 GLU D CA 1
ATOM 11663 C C . GLU D 1 426 ? 124.16600 136.33400 190.97600 1.000 60.66000 406 GLU D C 1
ATOM 11664 O O . GLU D 1 426 ? 123.72300 136.26900 192.12200 1.000 60.66000 406 GLU D O 1
ATOM 11670 N N . LEU D 1 427 ? 123.49800 136.95100 190.00000 1.000 59.49000 407 LEU D N 1
ATOM 11671 C CA . LEU D 1 427 ? 122.16900 137.50200 190.25200 1.000 59.49000 407 LEU D CA 1
ATOM 11672 C C . LEU D 1 427 ? 121.12400 136.39800 190.35600 1.000 59.49000 407 LEU D C 1
ATOM 11673 O O . LEU D 1 427 ? 120.13600 136.53000 191.09600 1.000 59.49000 407 LEU D O 1
ATOM 11678 N N . GLN D 1 428 ? 121.32400 135.29700 189.63300 1.000 61.44000 408 GLN D N 1
ATOM 11679 C CA . GLN D 1 428 ? 120.45200 134.15000 189.84200 1.000 61.44000 408 GLN D CA 1
ATOM 11680 C C . GLN D 1 428 ? 120.62600 133.59600 191.25100 1.000 61.44000 408 GLN D C 1
ATOM 11681 O O . GLN D 1 428 ? 119.64400 133.25300 191.91900 1.000 61.44000 408 GLN D O 1
ATOM 11687 N N . ARG D 1 429 ? 121.86900 133.52800 191.73300 1.000 64.84000 409 ARG D N 1
ATOM 11688 C CA . ARG D 1 429 ? 122.09700 133.18500 193.13200 1.000 64.84000 409 ARG D CA 1
ATOM 11689 C C . ARG D 1 429 ? 121.52400 134.24400 194.06300 1.000 64.84000 409 ARG D C 1
ATOM 11690 O O . ARG D 1 429 ? 121.12500 133.92700 195.18300 1.000 64.84000 409 ARG D O 1
ATOM 11698 N N . HIS D 1 430 ? 121.48000 135.49700 193.61700 1.000 71.82000 410 HIS D N 1
ATOM 11699 C CA . HIS D 1 430 ? 120.86300 136.55500 194.40800 1.000 71.82000 410 HIS D CA 1
ATOM 11700 C C . HIS D 1 430 ? 119.40600 136.22700 194.68300 1.000 71.82000 410 HIS D C 1
ATOM 11701 O O . HIS D 1 430 ? 118.96000 136.23700 195.83500 1.000 71.82000 410 HIS D O 1
ATOM 11708 N N . VAL D 1 431 ? 118.65000 135.91200 193.63000 1.000 58.89000 411 VAL D N 1
ATOM 11709 C CA . VAL D 1 431 ? 117.23700 135.59400 193.83300 1.000 58.89000 411 VAL D CA 1
ATOM 11710 C C . VAL D 1 431 ? 117.08500 134.27200 194.58200 1.000 58.89000 411 VAL D C 1
ATOM 11711 O O . VAL D 1 431 ? 116.21000 134.13100 195.44800 1.000 58.89000 411 VAL D O 1
ATOM 11715 N N . GLU D 1 432 ? 117.95300 133.29600 194.29000 1.000 59.62000 412 GLU D N 1
ATOM 11716 C CA . GLU D 1 432 ? 117.88200 132.00600 194.96800 1.000 59.62000 412 GLU D CA 1
ATOM 11717 C C . GLU D 1 432 ? 118.09600 132.15900 196.46800 1.000 59.62000 412 GLU D C 1
ATOM 11718 O O . GLU D 1 432 ? 117.39600 131.53400 197.27300 1.000 59.62000 412 GLU D O 1
ATOM 11724 N N . LEU D 1 433 ? 119.04400 133.00500 196.86200 1.000 59.52000 413 LEU D N 1
ATOM 11725 C CA . LEU D 1 433 ? 119.31700 133.19900 198.27300 1.000 59.52000 413 LEU D CA 1
ATOM 11726 C C . LEU D 1 433 ? 118.29100 134.10100 198.92900 1.000 59.52000 413 LEU D C 1
ATOM 11727 O O . LEU D 1 433 ? 117.96600 133.89400 200.09900 1.000 59.52000 413 LEU D O 1
ATOM 11732 N N . ASN D 1 434 ? 117.77400 135.10100 198.21300 1.000 63.15000 414 ASN D N 1
ATOM 11733 C CA . ASN D 1 434 ? 116.61700 135.82600 198.71800 1.000 63.15000 414 ASN D CA 1
ATOM 11734 C C . ASN D 1 434 ? 115.52100 134.84800 199.12100 1.000 63.15000 414 ASN D C 1
ATOM 11735 O O . ASN D 1 434 ? 114.99800 134.90100 200.24300 1.000 63.15000 414 ASN D O 1
ATOM 11740 N N . LYS D 1 435 ? 115.21200 133.90100 198.23100 1.000 63.09000 415 LYS D N 1
ATOM 11741 C CA . LYS D 1 435 ? 114.14100 132.94500 198.49600 1.000 63.09000 415 LYS D CA 1
ATOM 11742 C C . LYS D 1 435 ? 114.48800 132.01700 199.65700 1.000 63.09000 415 LYS D C 1
ATOM 11743 O O . LYS D 1 435 ? 113.69400 131.85200 200.59000 1.000 63.09000 415 LYS D O 1
ATOM 11749 N N . GLU D 1 436 ? 115.66500 131.38700 199.61000 1.000 63.24000 416 GLU D N 1
ATOM 11750 C CA . GLU D 1 436 ? 116.02100 130.43500 200.65800 1.000 63.24000 416 GLU D CA 1
ATOM 11751 C C . GLU D 1 436 ? 116.15900 131.11100 202.01700 1.000 63.24000 416 GLU D C 1
ATOM 11752 O O . GLU D 1 436 ? 115.89800 130.48000 203.04400 1.000 63.24000 416 GLU D O 1
ATOM 11758 N N . LYS D 1 437 ? 116.53500 132.39000 202.05300 1.000 62.15000 417 LYS D N 1
ATOM 11759 C CA . LYS D 1 437 ? 116.69500 133.06700 203.33100 1.000 62.15000 417 LYS D CA 1
ATOM 11760 C C . LYS D 1 437 ? 115.38000 133.62600 203.84900 1.000 62.15000 417 LYS D C 1
ATOM 11761 O O . LYS D 1 437 ? 115.23000 133.80400 205.06300 1.000 62.15000 417 LYS D O 1
ATOM 11767 N N . LEU D 1 438 ? 114.41800 133.91100 202.96600 1.000 69.47000 418 LEU D N 1
ATOM 11768 C CA . LEU D 1 438 ? 113.08700 134.23700 203.46700 1.000 69.47000 418 LEU D CA 1
ATOM 11769 C C . LEU D 1 438 ? 112.38300 132.98900 203.98500 1.000 69.47000 418 LEU D C 1
ATOM 11770 O O . LEU D 1 438 ? 111.66000 133.05200 204.98600 1.000 69.47000 418 LEU D O 1
ATOM 11775 N N . GLU D 1 439 ? 112.58800 131.84200 203.32200 1.000 76.63000 419 GLU D N 1
ATOM 11776 C CA . GLU D 1 439 ? 112.12400 130.57700 203.89000 1.000 76.63000 419 GLU D CA 1
ATOM 11777 C C . GLU D 1 439 ? 112.90800 130.20700 205.14200 1.000 76.63000 419 GLU D C 1
ATOM 11778 O O . GLU D 1 439 ? 112.41800 129.43500 205.97400 1.000 76.63000 419 GLU D O 1
ATOM 11784 N N . SER D 1 440 ? 114.12200 130.73800 205.28600 1.000 75.38000 420 SER D N 1
ATOM 11785 C CA . SER D 1 440 ? 114.93500 130.42500 206.45200 1.000 75.38000 420 SER D CA 1
ATOM 11786 C C . SER D 1 440 ? 114.29900 130.94200 207.73000 1.000 75.38000 420 SER D C 1
ATOM 11787 O O . SER D 1 440 ? 114.50000 130.35900 208.80100 1.000 75.38000 420 SER D O 1
ATOM 11790 N N . MET D 1 441 ? 113.51400 132.01500 207.64300 1.000 74.79000 421 MET D N 1
ATOM 11791 C CA . MET D 1 441 ? 112.99000 132.66200 208.84200 1.000 74.79000 421 MET D CA 1
ATOM 11792 C C . MET D 1 441 ? 111.84600 131.84500 209.43800 1.000 74.79000 421 MET D C 1
ATOM 11793 O O . MET D 1 441 ? 110.71700 132.30500 209.60100 1.000 74.79000 421 MET D O 1
ATOM 11798 N N . LYS D 1 442 ? 112.17200 130.59600 209.75400 1.000 77.04000 422 LYS D N 1
ATOM 11799 C CA . LYS D 1 442 ? 111.41700 129.80500 210.70700 1.000 77.04000 422 LYS D CA 1
ATOM 11800 C C . LYS D 1 442 ? 111.88200 130.07100 212.12800 1.000 77.04000 422 LYS D C 1
ATOM 11801 O O . LYS D 1 442 ? 111.51600 129.33000 213.04400 1.000 77.04000 422 LYS D O 1
ATOM 11807 N N . GLY D 1 443 ? 112.67700 131.12300 212.32500 1.000 76.68000 423 GLY D N 1
ATOM 11808 C CA . GLY D 1 443 ? 113.30400 131.41000 213.59300 1.000 76.68000 423 GLY D CA 1
ATOM 11809 C C . GLY D 1 443 ? 114.49700 130.54500 213.91800 1.000 76.68000 423 GLY D C 1
ATOM 11810 O O . GLY D 1 443 ? 115.13000 130.76300 214.96000 1.000 76.68000 423 GLY D O 1
ATOM 11811 N N . LYS D 1 444 ? 114.84100 129.59000 213.05200 1.000 80.63000 424 LYS D N 1
ATOM 11812 C CA . LYS D 1 444 ? 115.78500 128.52700 213.36600 1.000 80.63000 424 LYS D CA 1
ATOM 11813 C C . LYS D 1 444 ? 115.35200 127.82400 214.65500 1.000 80.63000 424 LYS D C 1
ATOM 11814 O O . LYS D 1 444 ? 116.14700 127.67100 215.58300 1.000 80.63000 424 LYS D O 1
ATOM 11820 N N . PRO D 1 445 ? 114.09800 127.36000 214.72500 1.000 75.59000 425 PRO D N 1
ATOM 11821 C CA . PRO D 1 445 ? 113.47400 127.13500 216.03900 1.000 75.59000 425 PRO D CA 1
ATOM 11822 C C . PRO D 1 445 ? 114.09300 126.00000 216.82600 1.000 75.59000 425 PRO D C 1
ATOM 11823 O O . PRO D 1 445 ? 114.24900 126.11300 218.04800 1.000 75.59000 425 PRO D O 1
ATOM 11827 N N . ASP D 1 446 ? 114.44000 124.90200 216.16500 1.000 73.86000 426 ASP D N 1
ATOM 11828 C CA . ASP D 1 446 ? 115.05800 123.79400 216.86600 1.000 73.86000 426 ASP D CA 1
ATOM 11829 C C . ASP D 1 446 ? 116.42400 124.20400 217.40900 1.000 73.86000 426 ASP D C 1
ATOM 11830 O O . ASP D 1 446 ? 117.19200 124.92600 216.76700 1.000 73.86000 426 ASP D O 1
ATOM 11835 N N . VAL D 1 447 ? 116.71700 123.73500 218.61800 1.000 68.70000 427 VAL D N 1
ATOM 11836 C CA . VAL D 1 447 ? 118.01700 123.98300 219.22900 1.000 68.70000 427 VAL D CA 1
ATOM 11837 C C . VAL D 1 447 ? 119.04700 123.12100 218.50300 1.000 68.70000 427 VAL D C 1
ATOM 11838 O O . VAL D 1 447 ? 119.19700 121.92900 218.78100 1.000 68.70000 427 VAL D O 1
ATOM 11842 N N . SER D 1 448 ? 119.74800 123.72600 217.54700 1.000 75.38000 428 SER D N 1
ATOM 11843 C CA . SER D 1 448 ? 120.67100 122.99400 216.68200 1.000 75.38000 428 SER D CA 1
ATOM 11844 C C . SER D 1 448 ? 121.85400 123.90400 216.37600 1.000 75.38000 428 SER D C 1
ATOM 11845 O O . SER D 1 448 ? 121.72200 124.87400 215.62300 1.000 75.38000 428 SER D O 1
ATOM 11848 N N . GLY D 1 449 ? 123.00400 123.59300 216.97500 1.000 77.40000 429 GLY D N 1
ATOM 11849 C CA . GLY D 1 449 ? 124.21800 124.31500 216.63500 1.000 77.40000 429 GLY D CA 1
ATOM 11850 C C . GLY D 1 449 ? 124.72000 123.96600 215.24800 1.000 77.40000 429 GLY D C 1
ATOM 11851 O O . GLY D 1 449 ? 125.37000 124.78100 214.58900 1.000 77.40000 429 GLY D O 1
ATOM 11852 N N . ALA D 1 450 ? 124.42300 122.75200 214.78500 1.000 75.83000 430 ALA D N 1
ATOM 11853 C CA . ALA D 1 450 ? 124.81400 122.36300 213.43700 1.000 75.83000 430 ALA D CA 1
ATOM 11854 C C . ALA D 1 450 ? 124.12100 123.23200 212.40100 1.000 75.83000 430 ALA D C 1
ATOM 11855 O O . ALA D 1 450 ? 124.77700 123.84000 211.54900 1.000 75.83000 430 ALA D O 1
ATOM 11857 N N . GLU D 1 451 ? 122.79000 123.30200 212.45800 1.000 78.24000 431 GLU D N 1
ATOM 11858 C CA . GLU D 1 451 ? 122.05100 124.13000 211.51200 1.000 78.24000 431 GLU D CA 1
ATOM 11859 C C . GLU D 1 451 ? 122.43800 125.59600 211.64900 1.000 78.24000 431 GLU D C 1
ATOM 11860 O O . GLU D 1 451 ? 122.65900 126.29200 210.64900 1.000 78.24000 431 GLU D O 1
ATOM 11866 N N . TYR D 1 452 ? 122.51600 126.08300 212.88800 1.000 82.98000 432 TYR D N 1
ATOM 11867 C CA . TYR D 1 452 ? 122.97700 127.44100 213.14200 1.000 82.98000 432 TYR D CA 1
ATOM 11868 C C . TYR D 1 452 ? 124.29700 127.75200 212.45200 1.000 82.98000 432 TYR D C 1
ATOM 11869 O O . TYR D 1 452 ? 124.34600 128.67800 211.63800 1.000 82.98000 432 TYR D O 1
ATOM 11878 N N . ASP D 1 453 ? 125.35500 126.99100 212.74600 1.000 76.88000 433 ASP D N 1
ATOM 11879 C CA . ASP D 1 453 ? 126.67000 127.27700 212.18200 1.000 76.88000 433 ASP D CA 1
ATOM 11880 C C . ASP D 1 453 ? 126.69300 127.08400 210.67400 1.000 76.88000 433 ASP D C 1
ATOM 11881 O O . ASP D 1 453 ? 127.33600 127.86300 209.96200 1.000 76.88000 433 ASP D O 1
ATOM 11886 N N . ARG D 1 454 ? 126.00700 126.06000 210.16100 1.000 72.23000 434 ARG D N 1
ATOM 11887 C CA . ARG D 1 454 ? 126.04300 125.83000 208.72500 1.000 72.23000 434 ARG D CA 1
ATOM 11888 C C . ARG D 1 454 ? 125.39100 126.98400 207.97600 1.000 72.23000 434 ARG D C 1
ATOM 11889 O O . ARG D 1 454 ? 125.98900 127.54200 207.05000 1.000 72.23000 434 ARG D O 1
ATOM 11897 N N . ILE D 1 455 ? 124.19100 127.40500 208.39100 1.000 68.29000 435 ILE D N 1
ATOM 11898 C CA . ILE D 1 455 ? 123.55800 128.48000 207.64400 1.000 68.29000 435 ILE D CA 1
ATOM 11899 C C . ILE D 1 455 ? 124.19300 129.82000 207.97600 1.000 68.29000 435 ILE D C 1
ATOM 11900 O O . ILE D 1 455 ? 124.09200 130.75600 207.17800 1.000 68.29000 435 ILE D O 1
ATOM 11905 N N . LYS D 1 456 ? 124.90100 129.93100 209.10300 1.000 65.55000 436 LYS D N 1
ATOM 11906 C CA . LYS D 1 456 ? 125.68500 131.13500 209.34800 1.000 65.55000 436 LYS D CA 1
ATOM 11907 C C . LYS D 1 456 ? 126.85100 131.22800 208.37400 1.000 65.55000 436 LYS D C 1
ATOM 11908 O O . LYS D 1 456 ? 127.11000 132.29300 207.80100 1.000 65.55000 436 LYS D O 1
ATOM 11914 N N . LYS D 1 457 ? 127.57900 130.12500 208.18500 1.000 58.78000 437 LYS D N 1
ATOM 11915 C CA . LYS D 1 457 ? 128.61700 130.10700 207.16200 1.000 58.78000 437 LYS D CA 1
ATOM 11916 C C . LYS D 1 457 ? 128.02900 130.42700 205.79900 1.000 58.78000 437 LYS D C 1
ATOM 11917 O O . LYS D 1 457 ? 128.60400 131.20900 205.02900 1.000 58.78000 437 LYS D O 1
ATOM 11923 N N . ILE D 1 458 ? 126.87300 129.83100 205.49200 1.000 58.06000 438 ILE D N 1
ATOM 11924 C CA . ILE D 1 458 ? 126.17600 130.11100 204.23900 1.000 58.06000 438 ILE D CA 1
ATOM 11925 C C . ILE D 1 458 ? 125.98300 131.61200 204.06300 1.000 58.06000 438 ILE D C 1
ATOM 11926 O O . ILE D 1 458 ? 126.43700 132.20600 203.07700 1.000 58.06000 438 ILE D O 1
ATOM 11931 N N . ILE D 1 459 ? 125.32300 132.24900 205.02900 1.000 58.78000 439 ILE D N 1
ATOM 11932 C CA . ILE D 1 459 ? 124.96700 133.64900 204.85200 1.000 58.78000 439 ILE D CA 1
ATOM 11933 C C . ILE D 1 459 ? 126.21200 134.52700 204.82700 1.000 58.78000 439 ILE D C 1
ATOM 11934 O O . ILE D 1 459 ? 126.26800 135.50100 204.07500 1.000 58.78000 439 ILE D O 1
ATOM 11939 N N . GLN D 1 460 ? 127.24700 134.19000 205.60500 1.000 58.31000 440 GLN D N 1
ATOM 11940 C CA . GLN D 1 460 ? 128.41100 135.07600 205.65600 1.000 58.31000 440 GLN D CA 1
ATOM 11941 C C . GLN D 1 460 ? 129.21600 135.01000 204.36200 1.000 58.31000 440 GLN D C 1
ATOM 11942 O O . GLN D 1 460 ? 129.62500 136.05000 203.81900 1.000 58.31000 440 GLN D O 1
ATOM 11948 N N . LYS D 1 461 ? 129.46800 133.79600 203.85400 1.000 58.88000 441 LYS D N 1
ATOM 11949 C CA . LYS D 1 461 ? 130.18100 133.68800 202.58800 1.000 58.88000 441 LYS D CA 1
ATOM 11950 C C . LYS D 1 461 ? 129.35400 134.28000 201.45900 1.000 58.88000 441 LYS D C 1
ATOM 11951 O O . LYS D 1 461 ? 129.89600 134.94000 200.56700 1.000 58.88000 441 LYS D O 1
ATOM 11957 N N . ASP D 1 462 ? 128.03000 134.11900 201.51500 1.000 59.81000 442 ASP D N 1
ATOM 11958 C CA . ASP D 1 462 ? 127.19700 134.72600 200.48800 1.000 59.81000 442 ASP D CA 1
ATOM 11959 C C . ASP D 1 462 ? 127.19600 136.24700 200.59400 1.000 59.81000 442 ASP D C 1
ATOM 11960 O O . ASP D 1 462 ? 127.09000 136.93100 199.57400 1.000 59.81000 442 ASP D O 1
ATOM 11965 N N . ARG D 1 463 ? 127.34400 136.79300 201.80400 1.000 57.96000 443 ARG D N 1
ATOM 11966 C CA . ARG D 1 463 ? 127.36200 138.24300 201.98200 1.000 57.96000 443 ARG D CA 1
ATOM 11967 C C . ARG D 1 463 ? 128.64700 138.85100 201.43300 1.000 57.96000 443 ARG D C 1
ATOM 11968 O O . ARG D 1 463 ? 128.61200 139.83600 200.67800 1.000 57.96000 443 ARG D O 1
ATOM 11976 N N . ARG D 1 464 ? 129.79800 138.29900 201.82200 1.000 59.36000 444 ARG D N 1
ATOM 11977 C CA . ARG D 1 464 ? 131.03300 138.75800 201.19100 1.000 59.36000 444 ARG D CA 1
ATOM 11978 C C . ARG D 1 464 ? 130.97700 138.54000 199.68400 1.000 59.36000 444 ARG D C 1
ATOM 11979 O O . ARG D 1 464 ? 131.51300 139.35000 198.91500 1.000 59.36000 444 ARG D O 1
ATOM 11987 N N . SER D 1 465 ? 130.27200 137.49500 199.24100 1.000 56.19000 445 SER D N 1
ATOM 11988 C CA . SER D 1 465 ? 130.12300 137.24800 197.81500 1.000 56.19000 445 SER D CA 1
ATOM 11989 C C . SER D 1 465 ? 129.34000 138.36400 197.13800 1.000 56.19000 445 SER D C 1
ATOM 11990 O O . SER D 1 465 ? 129.73500 138.85800 196.07700 1.000 56.19000 445 SER D O 1
ATOM 11993 N N . ILE D 1 466 ? 128.21200 138.76300 197.72500 1.000 53.95000 446 ILE D N 1
ATOM 11994 C CA . ILE D 1 466 ? 127.38000 139.76600 197.07200 1.000 53.95000 446 ILE D CA 1
ATOM 11995 C C . ILE D 1 466 ? 128.08400 141.11400 197.06900 1.000 53.95000 446 ILE D C 1
ATOM 11996 O O . ILE D 1 466 ? 127.99700 141.87000 196.09200 1.000 53.95000 446 ILE D O 1
ATOM 12001 N N . ILE D 1 467 ? 128.84100 141.42100 198.12400 1.000 56.03000 447 ILE D N 1
ATOM 12002 C CA . ILE D 1 467 ? 129.55400 142.69400 198.10500 1.000 56.03000 447 ILE D CA 1
ATOM 12003 C C . ILE D 1 467 ? 130.67100 142.66900 197.06100 1.000 56.03000 447 ILE D C 1
ATOM 12004 O O . ILE D 1 467 ? 130.87600 143.65200 196.33400 1.000 56.03000 447 ILE D O 1
ATOM 12009 N N . GLU D 1 468 ? 131.37800 141.53900 196.92500 1.000 59.40000 448 GLU D N 1
ATOM 12010 C CA . GLU D 1 468 ? 132.46000 141.49100 195.94600 1.000 59.40000 448 GLU D CA 1
ATOM 12011 C C . GLU D 1 468 ? 131.91500 141.51900 194.52300 1.000 59.40000 448 GLU D C 1
ATOM 12012 O O . GLU D 1 468 ? 132.51100 142.14000 193.63500 1.000 59.40000 448 GLU D O 1
ATOM 12018 N N . GLN D 1 469 ? 130.76300 140.88700 194.29200 1.000 58.15000 449 GLN D N 1
ATOM 12019 C CA . GLN D 1 469 ? 130.19700 140.89000 192.95100 1.000 58.15000 449 GLN D CA 1
ATOM 12020 C C . GLN D 1 469 ? 129.62700 142.25400 192.60300 1.000 58.15000 449 GLN D C 1
ATOM 12021 O O . GLN D 1 469 ? 129.65100 142.65400 191.44000 1.000 58.15000 449 GLN D O 1
ATOM 12027 N N . SER D 1 470 ? 129.10600 142.98700 193.58900 1.000 49.07000 450 SER D N 1
ATOM 12028 C CA . SER D 1 470 ? 128.66000 144.34400 193.30000 1.000 49.07000 450 SER D CA 1
ATOM 12029 C C . SER D 1 470 ? 129.84500 145.24300 192.98200 1.000 49.07000 450 SER D C 1
ATOM 12030 O O . SER D 1 470 ? 129.80100 146.03300 192.02600 1.000 49.07000 450 SER D O 1
ATOM 12033 N N . ASN D 1 471 ? 130.91100 145.13600 193.77900 1.000 43.91000 451 ASN D N 1
ATOM 12034 C CA . ASN D 1 471 ? 132.16300 145.80500 193.44800 1.000 43.91000 451 ASN D CA 1
ATOM 12035 C C . ASN D 1 471 ? 132.56700 145.52000 192.00600 1.000 43.91000 451 ASN D C 1
ATOM 12036 O O . ASN D 1 471 ? 132.83600 146.44300 191.22700 1.000 43.91000 451 ASN D O 1
ATOM 12041 N N . ARG D 1 472 ? 132.58200 144.24100 191.62600 1.000 41.63000 452 ARG D N 1
ATOM 12042 C CA . ARG D 1 472 ? 133.01300 143.86700 190.28400 1.000 41.63000 452 ARG D CA 1
ATOM 12043 C C . ARG D 1 472 ? 132.04000 144.35900 189.22000 1.000 41.63000 452 ARG D C 1
ATOM 12044 O O . ARG D 1 472 ? 132.46000 144.77100 188.13600 1.000 41.63000 452 ARG D O 1
ATOM 12052 N N . ALA D 1 473 ? 130.73900 144.33300 189.50800 1.000 33.95000 453 ALA D N 1
ATOM 12053 C CA . ALA D 1 473 ? 129.74700 144.76100 188.52900 1.000 33.95000 453 ALA D CA 1
ATOM 12054 C C . ALA D 1 473 ? 129.92700 146.22900 188.18400 1.000 33.95000 453 ALA D C 1
ATOM 12055 O O . ALA D 1 473 ? 129.97400 146.60900 187.00500 1.000 33.95000 453 ALA D O 1
ATOM 12057 N N . TRP D 1 474 ? 130.02800 147.07400 189.20800 1.000 34.07000 454 TRP D N 1
ATOM 12058 C CA . TRP D 1 474 ? 130.25900 148.48800 188.94300 1.000 34.07000 454 TRP D CA 1
ATOM 12059 C C . TRP D 1 474 ? 131.62100 148.71000 188.29800 1.000 34.07000 454 TRP D C 1
ATOM 12060 O O . TRP D 1 474 ? 131.75300 149.51600 187.36300 1.000 34.07000 454 TRP D O 1
ATOM 12071 N N . LEU D 1 475 ? 132.64400 147.98500 188.76300 1.000 27.54000 455 LEU D N 1
ATOM 12072 C CA . LEU D 1 475 ? 133.97800 148.14200 188.20300 1.000 27.54000 455 LEU D CA 1
ATOM 12073 C C . LEU D 1 475 ? 134.02200 147.71300 186.74300 1.000 27.54000 455 LEU D C 1
ATOM 12074 O O . LEU D 1 475 ? 134.93200 148.10300 186.00500 1.000 27.54000 455 LEU D O 1
ATOM 12079 N N . ILE D 1 476 ? 133.05700 146.90800 186.31300 1.000 22.79000 456 ILE D N 1
ATOM 12080 C CA . ILE D 1 476 ? 132.97400 146.52700 184.91100 1.000 22.79000 456 ILE D CA 1
ATOM 12081 C C . ILE D 1 476 ? 132.23800 147.58700 184.11500 1.000 22.79000 456 ILE D C 1
ATOM 12082 O O . ILE D 1 476 ? 132.72600 148.07000 183.08300 1.000 22.79000 456 ILE D O 1
ATOM 12087 N N . ARG D 1 477 ? 131.04000 147.94700 184.57600 1.000 26.57000 457 ARG D N 1
ATOM 12088 C CA . ARG D 1 477 ? 130.23500 148.91800 183.84400 1.000 26.57000 457 ARG D CA 1
ATOM 12089 C C . ARG D 1 477 ? 131.01900 150.20000 183.59300 1.000 26.57000 457 ARG D C 1
ATOM 12090 O O . ARG D 1 477 ? 130.90700 150.81000 182.51600 1.000 26.57000 457 ARG D O 1
ATOM 12098 N N . GLN D 1 478 ? 131.84000 150.61400 184.56400 1.000 21.17000 458 GLN D N 1
ATOM 12099 C CA . GLN D 1 478 ? 132.61400 151.83400 184.36400 1.000 21.17000 458 GLN D CA 1
ATOM 12100 C C . GLN D 1 478 ? 133.51900 151.71200 183.14100 1.000 21.17000 458 GLN D C 1
ATOM 12101 O O . GLN D 1 478 ? 133.55400 152.61600 182.29800 1.000 21.17000 458 GLN D O 1
ATOM 12107 N N . CYS D 1 479 ? 134.21500 150.58100 182.99600 1.000 18.42000 459 CYS D N 1
ATOM 12108 C CA . CYS D 1 479 ? 135.08300 150.40900 181.83900 1.000 18.42000 459 CYS D CA 1
ATOM 12109 C C . CYS D 1 479 ? 134.27400 150.32900 180.55700 1.000 18.42000 459 CYS D C 1
ATOM 12110 O O . CYS D 1 479 ? 134.73000 150.78100 179.49600 1.000 18.42000 459 CYS D O 1
ATOM 12113 N N . ILE D 1 480 ? 133.07000 149.76900 180.64100 1.000 15.74000 460 ILE D N 1
ATOM 12114 C CA . ILE D 1 480 ? 132.17200 149.80300 179.49100 1.000 15.74000 460 ILE D CA 1
ATOM 12115 C C . ILE D 1 480 ? 131.99600 151.23800 179.00500 1.000 15.74000 460 ILE D C 1
ATOM 12116 O O . ILE D 1 480 ? 132.11600 151.53500 177.80700 1.000 15.74000 460 ILE D O 1
ATOM 12121 N N . LEU D 1 481 ? 131.74000 152.15500 179.93700 1.000 19.13000 461 LEU D N 1
ATOM 12122 C CA . LEU D 1 481 ? 131.56000 153.55100 179.53800 1.000 19.13000 461 LEU D CA 1
ATOM 12123 C C . LEU D 1 481 ? 132.85400 154.14400 178.99200 1.000 19.13000 461 LEU D C 1
ATOM 12124 O O . LEU D 1 481 ? 132.84400 154.87700 177.98300 1.000 19.13000 461 LEU D O 1
ATOM 12129 N N . GLU D 1 482 ? 133.97400 153.85000 179.65800 1.000 21.41000 462 GLU D N 1
ATOM 12130 C CA . GLU D 1 482 ? 135.26600 154.33600 179.18500 1.000 21.41000 462 GLU D CA 1
ATOM 12131 C C . GLU D 1 482 ? 135.49500 153.95100 177.73100 1.000 21.41000 462 GLU D C 1
ATOM 12132 O O . GLU D 1 482 ? 136.16000 154.67800 176.98500 1.000 21.41000 462 GLU D O 1
ATOM 12138 N N . GLU D 1 483 ? 134.94600 152.81100 177.30600 1.000 17.55000 463 GLU D N 1
ATOM 12139 C CA . GLU D 1 483 ? 135.10000 152.41900 175.90700 1.000 17.55000 463 GLU D CA 1
ATOM 12140 C C . GLU D 1 483 ? 134.08000 153.11100 175.01000 1.000 17.55000 463 GLU D C 1
ATOM 12141 O O . GLU D 1 483 ? 134.39300 153.49100 173.86400 1.000 17.55000 463 GLU D O 1
ATOM 12147 N N . PHE D 1 484 ? 132.84700 153.25000 175.49800 1.000 14.90000 464 PHE D N 1
ATOM 12148 C CA . PHE D 1 484 ? 131.85700 154.03500 174.77200 1.000 14.90000 464 PHE D CA 1
ATOM 12149 C C . PHE D 1 484 ? 132.41200 155.37600 174.32700 1.000 14.90000 464 PHE D C 1
ATOM 12150 O O . PHE D 1 484 ? 132.03300 155.89300 173.27000 1.000 14.90000 464 PHE D O 1
ATOM 12158 N N . THR D 1 485 ? 133.33300 155.93100 175.10500 1.000 13.93000 465 THR D N 1
ATOM 12159 C CA . THR D 1 485 ? 133.94000 157.20300 174.72500 1.000 13.93000 465 THR D CA 1
ATOM 12160 C C . THR D 1 485 ? 134.55700 157.15300 173.32500 1.000 13.93000 465 THR D C 1
ATOM 12161 O O . THR D 1 485 ? 134.07800 157.80100 172.37700 1.000 13.93000 465 THR D O 1
ATOM 12165 N N . ILE D 1 486 ? 135.62800 156.37900 173.16100 1.000 12.48000 466 ILE D N 1
ATOM 12166 C CA . ILE D 1 486 ? 136.28200 156.43200 171.86700 1.000 12.48000 466 ILE D CA 1
ATOM 12167 C C . ILE D 1 486 ? 135.38200 155.84600 170.79800 1.000 12.48000 466 ILE D C 1
ATOM 12168 O O . ILE D 1 486 ? 135.57300 156.13000 169.60800 1.000 12.48000 466 ILE D O 1
ATOM 12173 N N . PHE D 1 487 ? 134.36700 155.06600 171.17800 1.000 10.97000 467 PHE D N 1
ATOM 12174 C CA . PHE D 1 487 ? 133.42200 154.66400 170.14600 1.000 10.97000 467 PHE D CA 1
ATOM 12175 C C . PHE D 1 487 ? 132.68500 155.88400 169.60000 1.000 10.97000 467 PHE D C 1
ATOM 12176 O O . PHE D 1 487 ? 132.50300 156.04100 168.37700 1.000 10.97000 467 PHE D O 1
ATOM 12184 N N . GLN D 1 488 ? 132.31200 156.79900 170.48900 1.000 10.70000 468 GLN D N 1
ATOM 12185 C CA . GLN D 1 488 ? 131.69400 158.03000 170.01900 1.000 10.70000 468 GLN D CA 1
ATOM 12186 C C . GLN D 1 488 ? 132.69300 158.91100 169.27900 1.000 10.70000 468 GLN D C 1
ATOM 12187 O O . GLN D 1 488 ? 132.29800 159.87800 168.62300 1.000 10.70000 468 GLN D O 1
ATOM 12193 N N . GLU D 1 489 ? 133.98900 158.61800 169.39400 1.000 11.81000 469 GLU D N 1
ATOM 12194 C CA . GLU D 1 489 ? 134.93800 159.25100 168.46700 1.000 11.81000 469 GLU D CA 1
ATOM 12195 C C . GLU D 1 489 ? 134.85200 158.62500 167.07100 1.000 11.81000 469 GLU D C 1
ATOM 12196 O O . GLU D 1 489 ? 134.88200 159.33000 166.04600 1.000 11.81000 469 GLU D O 1
ATOM 12202 N N . THR D 1 490 ? 134.77000 157.29600 167.00800 1.000 9.22000 470 THR D N 1
ATOM 12203 C CA . THR D 1 490 ? 134.58200 156.63000 165.71900 1.000 9.22000 470 THR D CA 1
ATOM 12204 C C . THR D 1 490 ? 133.39600 157.22000 164.97500 1.000 9.22000 470 THR D C 1
ATOM 12205 O O . THR D 1 490 ? 133.35200 157.22800 163.73100 1.000 9.22000 470 THR D O 1
ATOM 12209 N N . GLN D 1 491 ? 132.39700 157.66700 165.73700 1.000 9.85000 471 GLN D N 1
ATOM 12210 C CA . GLN D 1 491 ? 131.28700 158.41500 165.15000 1.000 9.85000 471 GLN D CA 1
ATOM 12211 C C . GLN D 1 491 ? 131.77500 159.43700 164.12800 1.000 9.85000 471 GLN D C 1
ATOM 12212 O O . GLN D 1 491 ? 131.47200 159.33100 162.93700 1.000 9.85000 471 GLN D O 1
ATOM 12218 N N . PHE D 1 492 ? 132.56000 160.41600 164.56800 1.000 6.48000 472 PHE D N 1
ATOM 12219 C CA . PHE D 1 492 ? 133.11200 161.39300 163.64200 1.000 6.48000 472 PHE D CA 1
ATOM 12220 C C . PHE D 1 492 ? 134.06700 160.75500 162.65000 1.000 6.48000 472 PHE D C 1
ATOM 12221 O O . PHE D 1 492 ? 134.31800 161.32400 161.57300 1.000 6.48000 472 PHE D O 1
ATOM 12229 N N . LEU D 1 493 ? 134.62900 159.59600 162.99300 1.000 8.21000 473 LEU D N 1
ATOM 12230 C CA . LEU D 1 493 ? 135.53900 158.97700 162.03300 1.000 8.21000 473 LEU D CA 1
ATOM 12231 C C . LEU D 1 493 ? 134.82600 158.60400 160.74000 1.000 8.21000 473 LEU D C 1
ATOM 12232 O O . LEU D 1 493 ? 135.40800 158.72400 159.65200 1.000 8.21000 473 LEU D O 1
ATOM 12237 N N . ILE D 1 494 ? 133.58300 158.14000 160.82700 1.000 7.26000 474 ILE D N 1
ATOM 12238 C CA . ILE D 1 494 ? 132.89300 157.79200 159.58300 1.000 7.26000 474 ILE D CA 1
ATOM 12239 C C . ILE D 1 494 ? 132.69900 159.03900 158.72700 1.000 7.26000 474 ILE D C 1
ATOM 12240 O O . ILE D 1 494 ? 132.76300 158.98900 157.48700 1.000 7.26000 474 ILE D O 1
ATOM 12245 N N . THR D 1 495 ? 132.47200 160.17900 159.37900 1.000 6.24000 475 THR D N 1
ATOM 12246 C CA . THR D 1 495 ? 132.40900 161.45000 158.67600 1.000 6.24000 475 THR D CA 1
ATOM 12247 C C . THR D 1 495 ? 133.67500 161.68100 157.88200 1.000 6.24000 475 THR D C 1
ATOM 12248 O O . THR D 1 495 ? 133.63000 161.99100 156.68100 1.000 6.24000 475 THR D O 1
ATOM 12252 N N . ARG D 1 496 ? 134.81700 161.57800 158.55900 1.000 12.51000 476 ARG D N 1
ATOM 12253 C CA . ARG D 1 496 ? 136.08000 161.79900 157.86700 1.000 12.51000 476 ARG D CA 1
ATOM 12254 C C . ARG D 1 496 ? 136.20300 160.87100 156.67500 1.000 12.51000 476 ARG D C 1
ATOM 12255 O O . ARG D 1 496 ? 136.64500 161.28000 155.59100 1.000 12.51000 476 ARG D O 1
ATOM 12263 N N . ALA D 1 497 ? 135.78800 159.61900 156.85700 1.000 7.23000 477 ALA D N 1
ATOM 12264 C CA . ALA D 1 497 ? 135.88300 158.63900 155.78600 1.000 7.23000 477 ALA D CA 1
ATOM 12265 C C . ALA D 1 497 ? 135.14100 159.11000 154.54800 1.000 7.23000 477 ALA D C 1
ATOM 12266 O O . ALA D 1 497 ? 135.72600 159.23500 153.46300 1.000 7.23000 477 ALA D O 1
ATOM 12268 N N . PHE D 1 498 ? 133.85200 159.39700 154.69600 1.000 8.79000 478 PHE D N 1
ATOM 12269 C CA . PHE D 1 498 ? 133.06000 159.70800 153.51300 1.000 8.79000 478 PHE D CA 1
ATOM 12270 C C . PHE D 1 498 ? 133.50000 161.01500 152.87000 1.000 8.79000 478 PHE D C 1
ATOM 12271 O O . PHE D 1 498 ? 133.51000 161.13500 151.63700 1.000 8.79000 478 PHE D O 1
ATOM 12279 N N . GLN D 1 499 ? 133.88400 162.00300 153.67900 1.000 8.35000 479 GLN D N 1
ATOM 12280 C CA . GLN D 1 499 ? 134.27400 163.28000 153.09400 1.000 8.35000 479 GLN D CA 1
ATOM 12281 C C . GLN D 1 499 ? 135.55800 163.14800 152.29400 1.000 8.35000 479 GLN D C 1
ATOM 12282 O O . GLN D 1 499 ? 135.65900 163.67900 151.18200 1.000 8.35000 479 GLN D O 1
ATOM 12288 N N . ASP D 1 500 ? 136.54800 162.43200 152.83300 1.000 10.65000 480 ASP D N 1
ATOM 12289 C CA . ASP D 1 500 ? 137.75800 162.19100 152.05800 1.000 10.65000 480 ASP D CA 1
ATOM 12290 C C . ASP D 1 500 ? 137.44400 161.40900 150.79100 1.000 10.65000 480 ASP D C 1
ATOM 12291 O O . ASP D 1 500 ? 138.02900 161.66500 149.72900 1.000 10.65000 480 ASP D O 1
ATOM 12296 N N . TRP D 1 501 ? 136.52300 160.45200 150.88300 1.000 22.15000 481 TRP D N 1
ATOM 12297 C CA . TRP D 1 501 ? 136.13600 159.68700 149.70800 1.000 22.15000 481 TRP D CA 1
ATOM 12298 C C . TRP D 1 501 ? 135.68100 160.61500 148.59900 1.000 22.15000 481 TRP D C 1
ATOM 12299 O O . TRP D 1 501 ? 136.23600 160.60300 147.49100 1.000 22.15000 481 TRP D O 1
ATOM 12310 N N . ALA D 1 502 ? 134.65100 161.40400 148.89900 1.000 7.67000 482 ALA D N 1
ATOM 12311 C CA . ALA D 1 502 ? 134.10700 162.30400 147.89400 1.000 7.67000 482 ALA D CA 1
ATOM 12312 C C . ALA D 1 502 ? 135.17700 163.23900 147.36900 1.000 7.67000 482 ALA D C 1
ATOM 12313 O O . ALA D 1 502 ? 135.25500 163.48700 146.16200 1.000 7.67000 482 ALA D O 1
ATOM 12315 N N . LYS D 1 503 ? 136.03100 163.75000 148.25300 1.000 10.35000 483 LYS D N 1
ATOM 12316 C CA . LYS D 1 503 ? 137.01800 164.72300 147.80900 1.000 10.35000 483 LYS D CA 1
ATOM 12317 C C . LYS D 1 503 ? 137.97600 164.11700 146.80300 1.000 10.35000 483 LYS D C 1
ATOM 12318 O O . LYS D 1 503 ? 138.26700 164.71900 145.76400 1.000 10.35000 483 LYS D O 1
ATOM 12324 N N . LEU D 1 504 ? 138.49100 162.92900 147.09400 1.000 6.16000 484 LEU D N 1
ATOM 12325 C CA . LEU D 1 504 ? 139.48300 162.36800 146.19000 1.000 6.16000 484 LEU D CA 1
ATOM 12326 C C . LEU D 1 504 ? 138.85800 161.86100 144.89900 1.000 6.16000 484 LEU D C 1
ATOM 12327 O O . LEU D 1 504 ? 139.48600 161.96000 143.83400 1.000 6.16000 484 LEU D O 1
ATOM 12332 N N . ASN D 1 505 ? 137.62200 161.36500 144.95500 1.000 10.82000 485 ASN D N 1
ATOM 12333 C CA . ASN D 1 505 ? 136.91300 161.12300 143.70800 1.000 10.82000 485 ASN D CA 1
ATOM 12334 C C . ASN D 1 505 ? 136.81100 162.40100 142.89400 1.000 10.82000 485 ASN D C 1
ATOM 12335 O O . ASN D 1 505 ? 136.98300 162.37700 141.67200 1.000 10.82000 485 ASN D O 1
ATOM 12340 N N . SER D 1 506 ? 136.53700 163.52700 143.55400 1.000 6.25000 486 SER D N 1
ATOM 12341 C CA . SER D 1 506 ? 136.41100 164.77900 142.82400 1.000 6.25000 486 SER D CA 1
ATOM 12342 C C . SER D 1 506 ? 137.72700 165.17100 142.18800 1.000 6.25000 486 SER D C 1
ATOM 12343 O O . SER D 1 506 ? 137.75400 165.64300 141.05100 1.000 6.25000 486 SER D O 1
ATOM 12346 N N . ASN D 1 507 ? 138.82900 164.99900 142.91000 1.000 6.41000 487 ASN D N 1
ATOM 12347 C CA . ASN D 1 507 ? 140.13000 165.30400 142.32800 1.000 6.41000 487 ASN D CA 1
ATOM 12348 C C . ASN D 1 507 ? 140.36100 164.47600 141.07500 1.000 6.41000 487 ASN D C 1
ATOM 12349 O O . ASN D 1 507 ? 140.78400 164.99700 140.03300 1.000 6.41000 487 ASN D O 1
ATOM 12354 N N . HIS D 1 508 ? 140.08100 163.17500 141.16200 1.000 8.41000 488 HIS D N 1
ATOM 12355 C CA . HIS D 1 508 ? 140.28700 162.30400 140.01100 1.000 8.41000 488 HIS D CA 1
ATOM 12356 C C . HIS D 1 508 ? 139.42100 162.73600 138.84000 1.000 8.41000 488 HIS D C 1
ATOM 12357 O O . HIS D 1 508 ? 139.89700 162.85800 137.70400 1.000 8.41000 488 HIS D O 1
ATOM 12364 N N . ALA D 1 509 ? 138.13800 162.96400 139.10000 1.000 8.75000 489 ALA D N 1
ATOM 12365 C CA . ALA D 1 509 ? 137.23700 163.35500 138.03000 1.000 8.75000 489 ALA D CA 1
ATOM 12366 C C . ALA D 1 509 ? 137.65800 164.68200 137.42500 1.000 8.75000 489 ALA D C 1
ATOM 12367 O O . ALA D 1 509 ? 137.54100 164.88400 136.21500 1.000 8.75000 489 ALA D O 1
ATOM 12369 N N . GLY D 1 510 ? 138.15700 165.59800 138.25000 1.000 6.73000 490 GLY D N 1
ATOM 12370 C CA . GLY D 1 510 ? 138.58100 166.88300 137.73300 1.000 6.73000 490 GLY D CA 1
ATOM 12371 C C . GLY D 1 510 ? 139.75300 166.74800 136.79100 1.000 6.73000 490 GLY D C 1
ATOM 12372 O O . GLY D 1 510 ? 139.75900 167.31500 135.69500 1.000 6.73000 490 GLY D O 1
ATOM 12373 N N . LEU D 1 511 ? 140.76000 165.98700 137.20500 1.000 6.07000 491 LEU D N 1
ATOM 12374 C CA . LEU D 1 511 ? 141.88800 165.76800 136.31300 1.000 6.07000 491 LEU D CA 1
ATOM 12375 C C . LEU D 1 511 ? 141.43500 165.09300 135.02800 1.000 6.07000 491 LEU D C 1
ATOM 12376 O O . LEU D 1 511 ? 141.89500 165.44700 133.93600 1.000 6.07000 491 LEU D O 1
ATOM 12381 N N . LYS D 1 512 ? 140.50200 164.14700 135.13200 1.000 7.29000 492 LYS D N 1
ATOM 12382 C CA . LYS D 1 512 ? 140.06800 163.44200 133.93300 1.000 7.29000 492 LYS D CA 1
ATOM 12383 C C . LYS D 1 512 ? 139.28900 164.36500 133.00500 1.000 7.29000 492 LYS D C 1
ATOM 12384 O O . LYS D 1 512 ? 139.45200 164.30400 131.78200 1.000 7.29000 492 LYS D O 1
ATOM 12390 N N . LEU D 1 513 ? 138.44900 165.23400 133.56300 1.000 7.58000 493 LEU D N 1
ATOM 12391 C CA . LEU D 1 513 ? 137.73700 166.19600 132.73300 1.000 7.58000 493 LEU D CA 1
ATOM 12392 C C . LEU D 1 513 ? 138.70700 167.12800 132.03900 1.000 7.58000 493 LEU D C 1
ATOM 12393 O O . LEU D 1 513 ? 138.53800 167.44600 130.85600 1.000 7.58000 493 LEU D O 1
ATOM 12398 N N . ASN D 1 514 ? 139.69300 167.62700 132.77800 1.000 8.03000 494 ASN D N 1
ATOM 12399 C CA . ASN D 1 514 ? 140.67100 168.50500 132.16000 1.000 8.03000 494 ASN D CA 1
ATOM 12400 C C . ASN D 1 514 ? 141.37200 167.79600 131.02100 1.000 8.03000 494 ASN D C 1
ATOM 12401 O O . ASN D 1 514 ? 141.56400 168.37400 129.94700 1.000 8.03000 494 ASN D O 1
ATOM 12406 N N . GLU D 1 515 ? 141.71500 166.52300 131.21600 1.000 9.06000 495 GLU D N 1
ATOM 12407 C CA . GLU D 1 515 ? 142.35600 165.77500 130.14300 1.000 9.06000 495 GLU D CA 1
ATOM 12408 C C . GLU D 1 515 ? 141.44300 165.65100 128.93500 1.000 9.06000 495 GLU D C 1
ATOM 12409 O O . GLU D 1 515 ? 141.87400 165.85600 127.79800 1.000 9.06000 495 GLU D O 1
ATOM 12415 N N . TRP D 1 516 ? 140.17700 165.31900 129.15800 1.000 7.88000 496 TRP D N 1
ATOM 12416 C CA . TRP D 1 516 ? 139.26800 165.15000 128.03400 1.000 7.88000 496 TRP D CA 1
ATOM 12417 C C . TRP D 1 516 ? 139.13400 166.44100 127.24600 1.000 7.88000 496 TRP D C 1
ATOM 12418 O O . TRP D 1 516 ? 139.41600 166.48000 126.04300 1.000 7.88000 496 TRP D O 1
ATOM 12429 N N . GLU D 1 517 ? 138.71800 167.51500 127.91100 1.000 7.73000 497 GLU D N 1
ATOM 12430 C CA . GLU D 1 517 ? 138.53600 168.77100 127.19700 1.000 7.73000 497 GLU D CA 1
ATOM 12431 C C . GLU D 1 517 ? 139.83000 169.22800 126.54600 1.000 7.73000 497 GLU D C 1
ATOM 12432 O O . GLU D 1 517 ? 139.79900 169.81500 125.46200 1.000 7.73000 497 GLU D O 1
ATOM 12438 N N . LYS D 1 518 ? 140.97500 168.95600 127.17500 1.000 7.39000 498 LYS D N 1
ATOM 12439 C CA . LYS D 1 518 ? 142.25100 169.25400 126.54200 1.000 7.39000 498 LYS D CA 1
ATOM 12440 C C . LYS D 1 518 ? 142.41000 168.46300 125.25800 1.000 7.39000 498 LYS D C 1
ATOM 12441 O O . LYS D 1 518 ? 142.94300 168.96500 124.26400 1.000 7.39000 498 LYS D O 1
ATOM 12447 N N . LEU D 1 519 ? 141.94400 167.22000 125.26400 1.000 5.75000 499 LEU D N 1
ATOM 12448 C CA . LEU D 1 519 ? 142.05300 166.39400 124.07400 1.000 5.75000 499 LEU D CA 1
ATOM 12449 C C . LEU D 1 519 ? 141.18000 166.92300 122.95400 1.000 5.75000 499 LEU D C 1
ATOM 12450 O O . LEU D 1 519 ? 141.62000 166.97700 121.80200 1.000 5.75000 499 LEU D O 1
ATOM 12455 N N . VAL D 1 520 ? 139.94600 167.32400 123.27800 1.000 5.00000 500 VAL D N 1
ATOM 12456 C CA . VAL D 1 520 ? 138.97800 167.73400 122.25900 1.000 5.00000 500 VAL D CA 1
ATOM 12457 C C . VAL D 1 520 ? 139.62200 168.65700 121.24400 1.000 5.00000 500 VAL D C 1
ATOM 12458 O O . VAL D 1 520 ? 139.29500 168.62000 120.05100 1.000 5.00000 500 VAL D O 1
ATOM 12462 N N . THR D 1 521 ? 140.55600 169.48100 121.69400 1.000 3.88000 501 THR D N 1
ATOM 12463 C CA . THR D 1 521 ? 141.38200 170.28200 120.81800 1.000 3.88000 501 THR D CA 1
ATOM 12464 C C . THR D 1 521 ? 142.31700 169.38800 120.00600 1.000 3.88000 501 THR D C 1
ATOM 12465 O O . THR D 1 521 ? 141.95600 168.85800 118.95400 1.000 3.88000 501 THR D O 1
#

Organism: Saccharomyces cerevisiae (strain ATCC 204508 / S288c) (NCBI:txid559292)